Protein 3ZLA (pdb70)

Solvent-accessible surface area: 88210 Å² total; per-residue (Å²): 80,35,80,15,40,4,45,26,120,64,107,142,176,41,53,6,84,100,9,8,56,45,4,67,166,75,54,18,114,53,30,40,34,56,34,1,29,4,6,11,52,28,24,198,84,0,129,75,18,0,34,141,61,69,48,77,72,0,22,0,32,0,28,63,27,101,2,58,1,43,0,38,34,50,87,60,17,147,149,59,132,37,54,61,105,5,14,12,21,69,33,0,7,0,2,2,0,30,12,0,4,43,33,0,106,139,28,60,120,84,60,36,112,72,0,84,80,69,1,65,0,50,86,0,66,93,14,27,0,55,21,142,48,26,38,32,4,1,0,5,16,2,55,0,3,20,9,4,0,15,35,0,148,2,29,16,0,0,10,5,0,30,34,17,72,90,193,91,47,98,76,107,132,7,75,75,10,17,166,16,78,21,151,57,62,98,27,55,78,1,8,89,67,65,32,97,70,1,75,62,5,24,90,57,0,44,89,38,42,29,58,112,8,84,17,46,86,31,3,67,78,0,10,51,112,28,53,36,96,88,37,85,14,46,4,43,23,118,63,119,133,176,42,51,6,84,99,10,8,54,43,3,67,166,75,53,19,114,52,29,42,34,57,34,2,24,2,6,12,51,32,24,207,86,0,129,76,17,0,34,141,64,68,51,77,67,0,22,0,31,0,27,63,26,102,2,57,0,43,0,40,32,50,86,59,17,142,142,57,132,37,54,62,108,5,15,13,20,70,34,0,7,0,1,2,0,30,12,0,4,44,33,0,106,136,28,58,122,84,60,36,112,73,0,85,79,70,1,65,0,50,86,0,66,90,15,28,0,56,21,142,47,27,39,33,5,1,0,5,16,2,55,0,3,19,8,4,0,16,36,0,149,2,28,16,0,0,10,4,0,30,35,18,60,88,195,94,48,102,32,101,132,7,41,76,10,9,159,16,78,21,149,56,62,100,26,60,76,0,5,86,67,66,30,95,70,0,65,64,6,22,89,57,0,45,90,37,44,33,60,129,25,104,24,49,87,28,5,68,80,2,17,50,116,36,66,39,99,86,31,97,15,57,5,49,26,119,64,98,138,175,43,50,6,83,98,9,8,55,45,4,68,165,76,54,18,115,51,29,42,34,55,34,1,40,3,6,11,51,28,24,202,87,0,129,75,18,0,34,142,59,68,49,78,69,0,22,0,30,0,28,63,26,102,2,57,0,44,0,38,33,49,87,59,18,145,150,58,132,38,53,62,105,5,15,13,21,70,33,0,6,0,1,2,0,30,12,0,4,45,33,0,103,137,28,60,120,83,62,35,113,71,0,84,80,68,1,66,0,50,85,0,65,92,15,27,0,55,21,144,48,26,38,34,5,1,0,5,16,2,56,0,3,18,7,4,1,15,36,0,147,2,28,15,0,0,10,4,1,31,35,17,74,87,193,93,48,99,65,102,132,6,59,76,11,13,162,16,78,22,151,57,63,101,24,56,75,1,8,87,66,66,36,96,69,1,77,61,6,26,91,56,0,42,88,37,42,30,57,115,8,88,18,52,86,35,4,67,80,1,10,50,113,27,51,36,97,94,32,92,11,50,3,45,22,118,66,160,177,43,50,5,82,98,9,8,56,44,3,68,166,75,53,19,115,53,31,42,34,56,34,1,32,4,6,11,56,31,24,206,84,0,128,76,16,0,35,143,61,68,46,76,69,0,23,0,32,0,27,63,27,103,2,58,0,43,0,39,34,50,88,60,17,145,144,59,132,39,53,64,107,5,16,14,20,70,34,0,6,0,1,1,0,30,11,0,4,44,33,0,104,138,29,60,121,83,62,34,114,71,0,83,80,68,1,66,0,51,84,0,67,89,14,29,0,57,22,143,48,26,40,34,5,1,0,5,16,2,54,0,3,19,9,4,0,16,36,0,150,2,28,16,0,0,10,4,0,30,36,18,59,87,194,92,47,99,28,101,131,6,41,77,10,10,161,16,77,22,150,56,62,99,28,63,76,0,7,90,67,66,30,96,68,0,68,62,5,22,90,56,0,44,89,37,43,38,62,131,34,113,28,52,87,30,8,70,78,1,20,50,112,31,65,42,101,94,31,111,12,51,3,37,21,119,66,113,129,174,43,51,6,84,99,9,8,55,44,4,68,167,74,55,19,114,52,30,43,35,56,34,1,26,3,6,12,52,30,23,202,87,0,128,75,18,0,34,142,62,69,48,78,70,0,24,0,31,0,28,62,28,102,2,58,2,43,0,39,34,50,88,59,17,144,136,57,132,36,53,62,107,4,15,12,19,70,34,0,7,0,1,2,0,31,12,0,4,44,32,0,105,137,28,59,122,84,61,36,113,71,0,85,78,69,1,65,0,50,85,0,66,92,14,28,0,56,21,144,47,26,40,33,5,1,0,5,17,2,54,0,2,19,8,4,0,16,36,0,146,2,28,15,0,0,10,4,0,30,36,17,64,86,197,91,48,101,42,102,131,6,44,77,10,6,152,16,80,22,151,57,62,100,22,56,76,1,5,90,67,66,32,97,71,0,69,61,6,22,89,56,0,43,88,38,42,29,60,120,14,92,17,42,86,27,3,66,77,1,13,50,114,34,60,38,96,93,29,87,11,52,4,38,21,120,65,117,132,178,41,51,5,83,99,9,7,56,44,4,69,166,77,55,18,117,51,30,42,36,56,34,1,25,4,6,12,49,30,24,196,86,0,129,75,17,0,35,142,60,69,42,76,79,0,28,0,32,0,27,63,26,102,3,57,1,44,0,40,33,51,86,59,17,145,147,58,133,38,52,63,106,5,14,12,19,71,33,0,6,0,2,2,0,31,12,0,4,44,32,0,105,138,28,59,119,84,61,35,114,72,0,83,79,70,1,66,0,49,84,0,67,93,14,28,0,56,20,143,48,26,38,33,5,1,0,6,15,2,55,0,3,20,8,4,0,16,36,0,149,2,29,16,0,0,10,5,0,29,36,17,62,89,195,89,47,100,44,101,132,8,46,75,10,7,157,15,78,22,151,56,62,99,23,57,76,1,6,88,67,67,30,96,69,0,69,61,6,22,90,56,0,43,88,36,43,27,60,118,11,88,15,36,88,26,2,65,78,1,12,50,115,34,60,35,95,91,36,92,12,49,3,38,21,118,65,113,132,177,42,51,6,84,100,9,8,56,43,3,68,168,76,54,19,113,52,28,42,33,55,34,1,26,3,6,12,51,28,24,196,86,0,128,75,16,0,34,143,60,68,45,77,75,0,26,0,33,0,28,62,27,105,2,58,0,44,0,39,33,51,87,60,17,144,138,58,134,37,53,62,106,5,14,12,21,68,33,0,6,0,2,1,0,30,12,0,4,45,32,0,105,140,28,59,121,84,60,35,112,71,0,85,78,69,1,65,0,50,83,0,68,94,15,28,0,57,21,142,48,25,39,34,5,1,0,5,17,2,55,0,3,18,9,4,1,16,36,0,148,2,28,16,0,0,10,4,0,30,34,18,62,88,192,90,48,99,39,101,131,6,44,76,10,6,152,17,79,22,151,56,62,99,22,57,76,1,5,90,66,66,31,96,69,0,69,60,6,22,91,57,0,43,88,39,42,29,59,120,12,86,16,35,86,22,2,66,77,0,12,51,113,33,59,35,94,92,36,87,14,49,4,47,24,118,64,114,130,176,42,51,6,82,100,10,8,56,43,3,69,168,76,62,18,115,56,30,42,35,56,34,0,26,4,6,12,47,29,23,191,87,0,129,75,18,0,34,142,58,69,44,78,62,1,28,0,33,0,28,62,16,107,2,58,1,43,0,39,33,50,89,59,18,146,140,58,133,38,53,62,105,5,13,13,22,69,33,0,6,0,1,0,0,30,12,0,4,44,34,0,106,139,27,59,121,83,60,34,114,73,0,83,80,70,1,65,0,50,82,0,68,94,14,29,0,57,22,143,47,26,38,33,5,1,0,5,15,3,53,0,3,19,8,4,0,15,36,0,149,2,29,16,0,0,10,4,0,30,35,17,64,87,194,89,48,100,44,100,130,7,45,76,11,4,149,15,79,21,150,56,64,100,21,56,75,2,5,86,67,67,30,96,69,0,70,62,6,23,90,57,0,43,91,38,42,28,58,116,11,88,17,36,88,25,2,65,75,0,12,50,114,34,58,34,95

Structure (mmCIF, N/CA/C/O backbone):
data_3ZLA
#
_entry.id   3ZLA
#
_cell.length_a   382.240
_cell.length_b   88.724
_cell.length_c   88.790
_cell.angle_alpha   90.00
_cell.angle_beta   94.30
_cell.angle_gamma   90.00
#
_symmetry.space_group_name_H-M   'C 1 2 1'
#
loop_
_entity.id
_entity.type
_entity.pdbx_description
1 polymer NUCLEOPROTEIN
2 polymer RNA
#
loop_
_atom_site.group_PDB
_atom_site.id
_atom_site.type_symbol
_atom_site.label_atom_id
_atom_site.label_alt_id
_atom_site.label_comp_id
_atom_site.label_asym_id
_atom_site.label_entity_id
_atom_site.label_seq_id
_atom_site.pdbx_PDB_ins_code
_atom_site.Cartn_x
_atom_site.Cartn_y
_atom_site.Cartn_z
_atom_site.occupancy
_atom_site.B_iso_or_equiv
_atom_site.auth_seq_id
_atom_site.auth_comp_id
_atom_site.auth_asym_id
_atom_site.auth_atom_id
_atom_site.pdbx_PDB_model_num
ATOM 1 N N . GLY A 1 1 ? 430.055 23.681 89.804 1.00 154.43 -1 GLY A N 1
ATOM 2 C CA . GLY A 1 1 ? 429.099 22.625 90.254 1.00 164.25 -1 GLY A CA 1
ATOM 3 C C . GLY A 1 1 ? 428.959 21.493 89.246 1.00 171.26 -1 GLY A C 1
ATOM 4 O O . GLY A 1 1 ? 429.910 21.176 88.525 1.00 157.89 -1 GLY A O 1
ATOM 5 N N . SER A 1 2 ? 427.770 20.886 89.210 1.00 177.11 0 SER A N 1
ATOM 6 C CA . SER A 1 2 ? 427.412 19.876 88.207 1.00 174.26 0 SER A CA 1
ATOM 7 C C . SER A 1 2 ? 425.946 20.012 87.784 1.00 179.42 0 SER A C 1
ATOM 8 O O . SER A 1 2 ? 425.195 20.781 88.382 1.00 191.82 0 SER A O 1
ATOM 11 N N . MET A 1 3 ? 425.556 19.272 86.747 1.00 176.05 1 MET A N 1
ATOM 12 C CA . MET A 1 3 ? 424.170 19.275 86.235 1.00 173.27 1 MET A CA 1
ATOM 13 C C . MET A 1 3 ? 423.894 17.961 85.513 1.00 161.70 1 MET A C 1
ATOM 14 O O . MET A 1 3 ? 424.544 17.672 84.516 1.00 149.65 1 MET A O 1
ATOM 19 N N . ILE A 1 4 ? 422.945 17.166 86.009 1.00 162.09 2 ILE A N 1
ATOM 20 C CA . ILE A 1 4 ? 422.692 15.833 85.447 1.00 158.29 2 ILE A CA 1
ATOM 21 C C . ILE A 1 4 ? 421.922 15.904 84.131 1.00 151.88 2 ILE A C 1
ATOM 22 O O . ILE A 1 4 ? 421.092 16.793 83.940 1.00 160.57 2 ILE A O 1
ATOM 27 N N . GLU A 1 5 ? 422.219 14.963 83.234 1.00 156.31 3 GLU A N 1
ATOM 28 C CA . GLU A 1 5 ? 421.395 14.677 82.053 1.00 164.03 3 GLU A CA 1
ATOM 29 C C . GLU A 1 5 ? 420.912 13.229 82.143 1.00 165.62 3 GLU A C 1
ATOM 30 O O . GLU A 1 5 ? 421.728 12.312 82.295 1.00 165.87 3 GLU A O 1
ATOM 36 N N . LEU A 1 6 ? 419.597 13.039 82.047 1.00 152.77 4 LEU A N 1
ATOM 37 C CA . LEU A 1 6 ? 418.990 11.713 82.135 1.00 150.43 4 LEU A CA 1
ATOM 38 C C . LEU A 1 6 ? 418.198 11.483 80.860 1.00 155.48 4 LEU A C 1
ATOM 39 O O . LEU A 1 6 ? 417.520 12.396 80.382 1.00 146.71 4 LEU A O 1
ATOM 44 N N . GLU A 1 7 ? 418.308 10.267 80.316 1.00 170.06 5 GLU A N 1
ATOM 45 C CA . GLU A 1 7 ? 417.879 9.962 78.941 1.00 176.17 5 GLU A CA 1
ATOM 46 C C . GLU A 1 7 ? 416.771 8.916 78.846 1.00 170.97 5 GLU A C 1
ATOM 47 O O . GLU A 1 7 ? 416.608 8.085 79.743 1.00 187.11 5 GLU A O 1
ATOM 53 N N . PHE A 1 8 ? 416.011 8.976 77.752 1.00 154.06 6 PHE A N 1
ATOM 54 C CA . PHE A 1 8 ? 414.899 8.057 77.515 1.00 144.43 6 PHE A CA 1
ATOM 55 C C . PHE A 1 8 ? 414.747 7.760 76.025 1.00 135.98 6 PHE A C 1
ATOM 56 O O . PHE A 1 8 ? 415.298 8.477 75.192 1.00 116.59 6 PHE A O 1
ATOM 64 N N . HIS A 1 9 ? 413.994 6.707 75.707 1.00 137.96 7 HIS A N 1
ATOM 65 C CA . HIS A 1 9 ? 413.826 6.235 74.326 1.00 145.09 7 HIS A CA 1
ATOM 66 C C . HIS A 1 9 ? 412.518 5.450 74.145 1.00 147.52 7 HIS A C 1
ATOM 67 O O . HIS A 1 9 ? 411.945 4.961 75.119 1.00 149.90 7 HIS A O 1
ATOM 74 N N . ASP A 1 10 ? 412.075 5.308 72.895 1.00 147.67 8 ASP A N 1
ATOM 75 C CA . ASP A 1 10 ? 410.744 4.755 72.550 1.00 147.92 8 ASP A CA 1
ATOM 76 C C . ASP A 1 10 ? 410.507 3.317 73.051 1.00 144.85 8 ASP A C 1
ATOM 77 O O . ASP A 1 10 ? 411.381 2.715 73.670 1.00 132.53 8 ASP A O 1
ATOM 82 N N . VAL A 1 11 ? 409.319 2.777 72.781 1.00 147.60 9 VAL A N 1
ATOM 83 C CA . VAL A 1 11 ? 409.024 1.351 72.988 1.00 154.85 9 VAL A CA 1
ATOM 84 C C . VAL A 1 11 ? 408.216 0.941 71.745 1.00 149.92 9 VAL A C 1
ATOM 85 O O . VAL A 1 11 ? 407.777 1.820 71.019 1.00 133.75 9 VAL A O 1
ATOM 89 N N . ALA A 1 12 ? 407.993 -0.345 71.473 1.00 147.23 10 ALA A N 1
ATOM 90 C CA . ALA A 1 12 ? 407.304 -0.754 70.247 1.00 145.08 10 ALA A CA 1
ATOM 91 C C . ALA A 1 12 ? 406.028 0.018 70.004 1.00 139.11 10 ALA A C 1
ATOM 92 O O . ALA A 1 12 ? 404.995 -0.383 70.491 1.00 141.31 10 ALA A O 1
ATOM 94 N N . THR A 1 18 ? 402.641 -11.362 74.319 1.00 123.08 16 THR A N 1
ATOM 95 C CA . THR A 1 18 ? 404.070 -11.683 74.229 1.00 143.79 16 THR A CA 1
ATOM 96 C C . THR A 1 18 ? 404.443 -13.028 74.867 1.00 143.07 16 THR A C 1
ATOM 97 O O . THR A 1 18 ? 405.162 -13.832 74.266 1.00 129.04 16 THR A O 1
ATOM 101 N N . PHE A 1 19 ? 403.937 -13.239 76.083 1.00 144.72 17 PHE A N 1
ATOM 102 C CA . PHE A 1 19 ? 404.239 -14.389 76.952 1.00 127.45 17 PHE A CA 1
ATOM 103 C C . PHE A 1 19 ? 403.006 -15.288 77.061 1.00 123.68 17 PHE A C 1
ATOM 104 O O . PHE A 1 19 ? 401.890 -14.789 77.253 1.00 129.11 17 PHE A O 1
ATOM 112 N N . ASP A 1 20 ? 403.176 -16.599 76.902 1.00 119.40 18 ASP A N 1
ATOM 113 C CA . ASP A 1 20 ? 402.062 -17.516 77.180 1.00 129.06 18 ASP A CA 1
ATOM 114 C C . ASP A 1 20 ? 402.468 -18.484 78.288 1.00 127.75 18 ASP A C 1
ATOM 115 O O . ASP A 1 20 ? 403.635 -18.875 78.390 1.00 129.38 18 ASP A O 1
ATOM 120 N N . PRO A 1 21 ? 401.496 -18.864 79.125 1.00 123.27 19 PRO A N 1
ATOM 121 C CA . PRO A 1 21 ? 401.843 -19.632 80.298 1.00 121.33 19 PRO A CA 1
ATOM 122 C C . PRO A 1 21 ? 402.220 -21.080 79.962 1.00 124.02 19 PRO A C 1
ATOM 123 O O . PRO A 1 21 ? 403.245 -21.554 80.463 1.00 135.85 19 PRO A O 1
ATOM 127 N N . GLU A 1 22 ? 401.425 -21.764 79.133 1.00 113.62 20 GLU A N 1
ATOM 128 C CA . GLU A 1 22 ? 401.647 -23.191 78.836 1.00 109.77 20 GLU A CA 1
ATOM 129 C C . GLU A 1 22 ? 403.072 -23.539 78.399 1.00 118.06 20 GLU A C 1
ATOM 130 O O . GLU A 1 22 ? 403.550 -24.639 78.699 1.00 126.33 20 GLU A O 1
ATOM 136 N N . VAL A 1 23 ? 403.742 -22.627 77.701 1.00 108.55 21 VAL A N 1
ATOM 137 C CA . VAL A 1 23 ? 405.107 -22.882 77.262 1.00 111.43 21 VAL A CA 1
ATOM 138 C C . VAL A 1 23 ? 406.097 -22.613 78.390 1.00 122.48 21 VAL A C 1
ATOM 139 O O . VAL A 1 23 ? 407.114 -23.320 78.512 1.00 139.61 21 VAL A O 1
ATOM 143 N N . ALA A 1 24 ? 405.825 -21.572 79.175 1.00 118.68 22 ALA A N 1
ATOM 144 C CA . ALA A 1 24 ? 406.660 -21.223 80.328 1.00 114.56 22 ALA A CA 1
ATOM 145 C C . ALA A 1 24 ? 406.561 -22.317 81.378 1.00 111.29 22 ALA A C 1
ATOM 146 O O . ALA A 1 24 ? 407.553 -22.636 82.044 1.00 124.35 22 ALA A O 1
ATOM 148 N N . TYR A 1 25 ? 405.357 -22.864 81.521 1.00 107.79 23 TYR A N 1
ATOM 149 C CA . TYR A 1 25 ? 405.096 -23.983 82.419 1.00 116.26 23 TYR A CA 1
ATOM 150 C C . TYR A 1 25 ? 405.784 -25.261 81.936 1.00 120.41 23 TYR A C 1
ATOM 151 O O . TYR A 1 25 ? 406.450 -25.951 82.719 1.00 124.84 23 TYR A O 1
ATOM 160 N N . ALA A 1 26 ? 405.591 -25.573 80.657 1.00 121.38 24 ALA A N 1
ATOM 161 C CA . ALA A 1 26 ? 406.264 -26.694 80.025 1.00 113.66 24 ALA A CA 1
ATOM 162 C C . ALA A 1 26 ? 407.742 -26.654 80.380 1.00 120.79 24 ALA A C 1
ATOM 163 O O . ALA A 1 26 ? 408.247 -27.551 81.051 1.00 112.77 24 ALA A O 1
ATOM 165 N N . ASN A 1 27 ? 408.419 -25.589 79.960 1.00 128.61 25 ASN A N 1
ATOM 166 C CA . ASN A 1 27 ? 409.851 -25.424 80.220 1.00 129.23 25 ASN A CA 1
ATOM 167 C C . ASN A 1 27 ? 410.227 -25.605 81.695 1.00 122.56 25 ASN A C 1
ATOM 168 O O . ASN A 1 27 ? 411.215 -26.277 82.015 1.00 132.09 25 ASN A O 1
ATOM 173 N N . PHE A 1 28 ? 409.434 -25.012 82.585 1.00 120.73 26 PHE A N 1
ATOM 174 C CA . PHE A 1 28 ? 409.659 -25.115 84.034 1.00 121.85 26 PHE A CA 1
ATOM 175 C C . PHE A 1 28 ? 409.599 -26.566 84.513 1.00 121.50 26 PHE A C 1
ATOM 176 O O . PHE A 1 28 ? 410.549 -27.067 85.134 1.00 141.41 26 PHE A O 1
ATOM 184 N N . LYS A 1 29 ? 408.487 -27.228 84.208 1.00 114.74 27 LYS A N 1
ATOM 185 C CA . LYS A 1 29 ? 408.305 -28.630 84.560 1.00 113.79 27 LYS A CA 1
ATOM 186 C C . LYS A 1 29 ? 409.462 -29.502 84.071 1.00 125.85 27 LYS A C 1
ATOM 187 O O . LYS A 1 29 ? 409.964 -30.336 84.824 1.00 132.62 27 LYS A O 1
ATOM 193 N N . ARG A 1 30 ? 409.891 -29.300 82.826 1.00 128.08 28 ARG A N 1
ATOM 194 C CA . ARG A 1 30 ? 410.977 -30.095 82.270 1.00 129.09 28 ARG A CA 1
ATOM 195 C C . ARG A 1 30 ? 412.248 -29.928 83.097 1.00 128.40 28 ARG A C 1
ATOM 196 O O . ARG A 1 30 ? 412.790 -30.908 83.614 1.00 143.69 28 ARG A O 1
ATOM 204 N N . VAL A 1 31 ? 412.707 -28.688 83.244 1.00 116.36 29 VAL A N 1
ATOM 205 C CA . VAL A 1 31 ? 414.013 -28.425 83.853 1.00 118.57 29 VAL A CA 1
ATOM 206 C C . VAL A 1 31 ? 414.035 -28.628 85.366 1.00 121.33 29 VAL A C 1
ATOM 207 O O . VAL A 1 31 ? 414.910 -29.320 85.901 1.00 133.22 29 VAL A O 1
ATOM 211 N N . HIS A 1 32 ? 413.062 -28.031 86.042 1.00 117.94 30 HIS A N 1
ATOM 212 C CA . HIS A 1 32 ? 413.143 -27.816 87.480 1.00 112.14 30 HIS A CA 1
ATOM 213 C C . HIS A 1 32 ? 412.484 -28.890 88.340 1.00 108.35 30 HIS A C 1
ATOM 214 O O . HIS A 1 32 ? 413.050 -29.283 89.361 1.00 115.15 30 HIS A O 1
ATOM 221 N N . THR A 1 33 ? 411.343 -29.431 87.928 1.00 104.66 31 THR A N 1
ATOM 222 C CA . THR A 1 33 ? 410.641 -30.409 88.776 1.00 114.22 31 THR A CA 1
ATOM 223 C C . THR A 1 33 ? 411.229 -31.829 88.809 1.00 119.48 31 THR A C 1
ATOM 224 O O . THR A 1 33 ? 410.511 -32.790 89.105 1.00 102.98 31 THR A O 1
ATOM 228 N N . THR A 1 34 ? 412.523 -31.973 88.518 1.00 129.60 32 THR A N 1
ATOM 229 C CA . THR A 1 34 ? 413.183 -33.278 88.600 1.00 136.61 32 THR A CA 1
ATOM 230 C C . THR A 1 34 ? 413.418 -33.632 90.070 1.00 132.83 32 THR A C 1
ATOM 231 O O . THR A 1 34 ? 412.790 -34.550 90.591 1.00 127.20 32 THR A O 1
ATOM 235 N N . GLY A 1 35 ? 414.287 -32.877 90.738 1.00 137.42 33 GLY A N 1
ATOM 236 C CA . GLY A 1 35 ? 414.570 -33.086 92.160 1.00 142.34 33 GLY A CA 1
ATOM 237 C C . GLY A 1 35 ? 413.632 -32.282 93.046 1.00 145.03 33 GLY A C 1
ATOM 238 O O . GLY A 1 35 ? 414.052 -31.287 93.648 1.00 155.38 33 GLY A O 1
ATOM 239 N N . LEU A 1 36 ? 412.370 -32.709 93.127 1.00 134.94 34 LEU A N 1
ATOM 240 C CA . LEU A 1 36 ? 411.325 -31.950 93.826 1.00 128.72 34 LEU A CA 1
ATOM 241 C C . LEU A 1 36 ? 410.302 -32.850 94.502 1.00 123.34 34 LEU A C 1
ATOM 242 O O . LEU A 1 36 ? 409.945 -33.906 93.971 1.00 134.12 34 LEU A O 1
ATOM 247 N N . SER A 1 37 ? 409.799 -32.390 95.647 1.00 114.41 35 SER A N 1
ATOM 248 C CA . SER A 1 37 ? 408.977 -33.200 96.549 1.00 111.78 35 SER A CA 1
ATOM 249 C C . SER A 1 37 ? 407.846 -32.399 97.175 1.00 107.32 35 SER A C 1
ATOM 250 O O . SER A 1 37 ? 407.916 -31.172 97.253 1.00 103.37 35 SER A O 1
ATOM 253 N N . TYR A 1 38 ? 406.821 -33.102 97.648 1.00 98.05 36 TYR A N 1
ATOM 254 C CA . TYR A 1 38 ? 405.682 -32.437 98.275 1.00 102.16 36 TYR A CA 1
ATOM 255 C C . TYR A 1 38 ? 406.073 -31.658 99.549 1.00 109.49 36 TYR A C 1
ATOM 256 O O . TYR A 1 38 ? 405.398 -30.701 99.929 1.00 95.01 36 TYR A O 1
ATOM 265 N N . ASP A 1 39 ? 407.149 -32.071 100.216 1.00 114.91 37 ASP A N 1
ATOM 266 C CA . ASP A 1 39 ? 407.647 -31.322 101.372 1.00 111.34 37 ASP A CA 1
ATOM 267 C C . ASP A 1 39 ? 408.200 -29.979 100.923 1.00 106.54 37 ASP A C 1
ATOM 268 O O . ASP A 1 39 ? 407.988 -28.973 101.595 1.00 96.06 37 ASP A O 1
ATOM 273 N N . HIS A 1 40 ? 408.892 -29.963 99.780 1.00 112.30 38 HIS A N 1
ATOM 274 C CA . HIS A 1 40 ? 409.481 -28.725 99.249 1.00 110.34 38 HIS A CA 1
ATOM 275 C C . HIS A 1 40 ? 408.393 -27.706 98.902 1.00 106.53 38 HIS A C 1
ATOM 276 O O . HIS A 1 40 ? 408.546 -26.512 99.151 1.00 92.51 38 HIS A O 1
ATOM 283 N N . ILE A 1 41 ? 407.285 -28.191 98.345 1.00 98.90 39 ILE A N 1
ATOM 284 C CA . ILE A 1 41 ? 406.185 -27.326 97.958 1.00 91.80 39 ILE A CA 1
ATOM 285 C C . ILE A 1 41 ? 405.492 -26.733 99.176 1.00 92.21 39 ILE A C 1
ATOM 286 O O . ILE A 1 41 ? 405.314 -25.511 99.233 1.00 96.85 39 ILE A O 1
ATOM 291 N N . ARG A 1 42 ? 405.113 -27.572 100.142 1.00 96.85 40 ARG A N 1
ATOM 292 C CA . ARG A 1 42 ? 404.380 -27.068 101.314 1.00 104.17 40 ARG A CA 1
ATOM 293 C C . ARG A 1 42 ? 405.181 -25.958 101.983 1.00 104.05 40 ARG A C 1
ATOM 294 O O . ARG A 1 42 ? 404.600 -24.978 102.432 1.00 105.18 40 ARG A O 1
ATOM 302 N N . ILE A 1 43 ? 406.506 -26.095 102.009 1.00 105.18 41 ILE A N 1
ATOM 303 C CA . ILE A 1 43 ? 407.362 -25.021 102.510 1.00 111.16 41 ILE A CA 1
ATOM 304 C C . ILE A 1 43 ? 407.088 -23.710 101.770 1.00 105.67 41 ILE A C 1
ATOM 305 O O . ILE A 1 43 ? 406.920 -22.665 102.399 1.00 106.90 41 ILE A O 1
ATOM 310 N N . PHE A 1 44 ? 407.073 -23.777 100.443 1.00 100.12 42 PHE A N 1
ATOM 311 C CA . PHE A 1 44 ? 406.922 -22.586 99.618 1.00 100.46 42 PHE A CA 1
ATOM 312 C C . PHE A 1 44 ? 405.613 -21.870 99.897 1.00 102.46 42 PHE A C 1
ATOM 313 O O . PHE A 1 44 ? 405.591 -20.642 100.024 1.00 107.74 42 PHE A O 1
ATOM 321 N N . TYR A 1 45 ? 404.529 -22.634 99.965 1.00 97.51 43 TYR A N 1
ATOM 322 C CA . TYR A 1 45 ? 403.218 -22.029 100.154 1.00 98.26 43 TYR A CA 1
ATOM 323 C C . TYR A 1 45 ? 402.995 -21.529 101.568 1.00 107.67 43 TYR A C 1
ATOM 324 O O . TYR A 1 45 ? 402.439 -20.441 101.749 1.00 124.61 43 TYR A O 1
ATOM 333 N N . ILE A 1 46 ? 403.444 -22.295 102.561 1.00 115.00 44 ILE A N 1
ATOM 334 C CA . ILE A 1 46 ? 403.290 -21.898 103.965 1.00 118.97 44 ILE A CA 1
ATOM 335 C C . ILE A 1 46 ? 404.060 -20.617 104.279 1.00 117.92 44 ILE A C 1
ATOM 336 O O . ILE A 1 46 ? 403.503 -19.663 104.829 1.00 122.46 44 ILE A O 1
ATOM 341 N N . LYS A 1 47 ? 405.337 -20.597 103.925 1.00 122.40 45 LYS A N 1
ATOM 342 C CA . LYS A 1 47 ? 406.169 -19.424 104.173 1.00 126.43 45 LYS A CA 1
ATOM 343 C C . LYS A 1 47 ? 406.061 -18.366 103.071 1.00 123.13 45 LYS A C 1
ATOM 344 O O . LYS A 1 47 ? 406.884 -17.456 103.019 1.00 123.92 45 LYS A O 1
ATOM 350 N N . GLY A 1 48 ? 405.064 -18.477 102.193 1.00 122.90 46 GLY A N 1
ATOM 351 C CA . GLY A 1 48 ? 404.875 -17.522 101.099 1.00 123.83 46 GLY A CA 1
ATOM 352 C C . GLY A 1 48 ? 404.839 -16.083 101.568 1.00 128.22 46 GLY A C 1
ATOM 353 O O . GLY A 1 48 ? 405.412 -15.196 100.932 1.00 113.36 46 GLY A O 1
ATOM 354 N N . ARG A 1 49 ? 404.172 -15.869 102.700 1.00 144.38 47 ARG A N 1
ATOM 355 C CA . ARG A 1 49 ? 404.109 -14.572 103.378 1.00 162.78 47 ARG A CA 1
ATOM 356 C C . ARG A 1 49 ? 405.493 -13.950 103.573 1.00 159.99 47 ARG A C 1
ATOM 357 O O . ARG A 1 49 ? 405.755 -12.821 103.137 1.00 159.51 47 ARG A O 1
ATOM 365 N N . GLU A 1 50 ? 406.363 -14.717 104.224 1.00 149.66 48 GLU A N 1
ATOM 366 C CA . GLU A 1 50 ? 407.699 -14.271 104.603 1.00 145.15 48 GLU A CA 1
ATOM 367 C C . GLU A 1 50 ? 408.609 -14.135 103.389 1.00 138.23 48 GLU A C 1
ATOM 368 O O . GLU A 1 50 ? 409.432 -13.220 103.313 1.00 145.43 48 GLU A O 1
ATOM 374 N N . ILE A 1 51 ? 408.456 -15.060 102.448 1.00 129.00 49 ILE A N 1
ATOM 375 C CA . ILE A 1 51 ? 409.273 -15.086 101.244 1.00 125.65 49 ILE A CA 1
ATOM 376 C C . ILE A 1 51 ? 409.039 -13.824 100.419 1.00 131.75 49 ILE A C 1
ATOM 377 O O . ILE A 1 51 ? 409.967 -13.289 99.818 1.00 127.13 49 ILE A O 1
ATOM 382 N N . LYS A 1 52 ? 407.799 -13.349 100.402 1.00 144.05 50 LYS A N 1
ATOM 383 C CA . LYS A 1 52 ? 407.471 -12.127 99.683 1.00 154.83 50 LYS A CA 1
ATOM 384 C C . LYS A 1 52 ? 408.181 -10.926 100.299 1.00 154.04 50 LYS A C 1
ATOM 385 O O . LYS A 1 52 ? 408.760 -10.115 99.572 1.00 148.03 50 LYS A O 1
ATOM 391 N N . THR A 1 53 ? 408.121 -10.821 101.627 1.00 153.63 51 THR A N 1
ATOM 392 C CA . THR A 1 53 ? 408.706 -9.683 102.340 1.00 151.26 51 THR A CA 1
ATOM 393 C C . THR A 1 53 ? 410.224 -9.706 102.205 1.00 157.17 51 THR A C 1
ATOM 394 O O . THR A 1 53 ? 410.814 -8.731 101.742 1.00 164.34 51 THR A O 1
ATOM 398 N N . SER A 1 54 ? 410.846 -10.824 102.577 1.00 152.34 52 SER A N 1
ATOM 399 C CA . SER A 1 54 ? 412.305 -10.938 102.519 1.00 146.48 52 SER A CA 1
ATOM 400 C C . SER A 1 54 ? 412.840 -10.623 101.121 1.00 137.16 52 SER A C 1
ATOM 401 O O . SER A 1 54 ? 413.902 -10.026 100.994 1.00 140.85 52 SER A O 1
ATOM 404 N N . LEU A 1 55 ? 412.105 -10.996 100.079 1.00 138.44 53 LEU A N 1
ATOM 405 C CA . LEU A 1 55 ? 412.486 -10.613 98.720 1.00 140.76 53 LEU A CA 1
ATOM 406 C C . LEU A 1 55 ? 412.295 -9.124 98.475 1.00 134.69 53 LEU A C 1
ATOM 407 O O . LEU A 1 55 ? 413.101 -8.506 97.779 1.00 130.79 53 LEU A O 1
ATOM 412 N N . ALA A 1 56 ? 411.229 -8.558 99.034 1.00 137.83 54 ALA A N 1
ATOM 413 C CA . ALA A 1 56 ? 410.937 -7.132 98.875 1.00 150.36 54 ALA A CA 1
ATOM 414 C C . ALA A 1 56 ? 411.949 -6.230 99.584 1.00 156.13 54 ALA A C 1
ATOM 415 O O . ALA A 1 56 ? 412.044 -5.048 99.252 1.00 161.31 54 ALA A O 1
ATOM 417 N N . LYS A 1 57 ? 412.687 -6.779 100.551 1.00 161.77 55 LYS A N 1
ATOM 418 C CA . LYS A 1 57 ? 413.769 -6.059 101.239 1.00 165.83 55 LYS A CA 1
ATOM 419 C C . LYS A 1 57 ? 415.026 -5.985 100.366 1.00 159.34 55 LYS A C 1
ATOM 420 O O . LYS A 1 57 ? 415.476 -4.892 100.017 1.00 155.92 55 LYS A O 1
ATOM 426 N N . ARG A 1 58 ? 415.577 -7.144 100.010 1.00 152.71 56 ARG A N 1
ATOM 427 C CA . ARG A 1 58 ? 416.790 -7.212 99.188 1.00 155.34 56 ARG A CA 1
ATOM 428 C C . ARG A 1 58 ? 416.601 -6.530 97.834 1.00 146.64 56 ARG A C 1
ATOM 429 O O . ARG A 1 58 ? 415.513 -6.561 97.265 1.00 151.52 56 ARG A O 1
ATOM 437 N N . SER A 1 59 ? 417.667 -5.906 97.341 1.00 143.70 57 SER A N 1
ATOM 438 C CA . SER A 1 59 ? 417.649 -5.144 96.086 1.00 148.55 57 SER A CA 1
ATOM 439 C C . SER A 1 59 ? 418.214 -5.918 94.890 1.00 139.49 57 SER A C 1
ATOM 440 O O . SER A 1 59 ? 418.207 -5.421 93.760 1.00 125.23 57 SER A O 1
ATOM 443 N N . GLU A 1 60 ? 418.689 -7.133 95.149 1.00 137.06 58 GLU A N 1
ATOM 444 C CA . GLU A 1 60 ? 419.372 -7.951 94.148 1.00 137.93 58 GLU A CA 1
ATOM 445 C C . GLU A 1 60 ? 418.348 -8.410 93.119 1.00 131.48 58 GLU A C 1
ATOM 446 O O . GLU A 1 60 ? 417.367 -9.048 93.485 1.00 124.05 58 GLU A O 1
ATOM 452 N N . TRP A 1 61 ? 418.564 -8.090 91.845 1.00 129.32 59 TRP A N 1
ATOM 453 C CA . TRP A 1 61 ? 417.578 -8.400 90.793 1.00 135.85 59 TRP A CA 1
ATOM 454 C C . TRP A 1 61 ? 417.298 -9.897 90.583 1.00 138.96 59 TRP A C 1
ATOM 455 O O . TRP A 1 61 ? 416.170 -10.270 90.260 1.00 151.47 59 TRP A O 1
ATOM 466 N N . GLU A 1 62 ? 418.305 -10.749 90.759 1.00 138.62 60 GLU A N 1
ATOM 467 C CA . GLU A 1 62 ? 418.134 -12.193 90.592 1.00 128.45 60 GLU A CA 1
ATOM 468 C C . GLU A 1 62 ? 418.531 -12.885 91.896 1.00 123.62 60 GLU A C 1
ATOM 469 O O . GLU A 1 62 ? 419.679 -12.782 92.336 1.00 142.18 60 GLU A O 1
ATOM 475 N N . VAL A 1 63 ? 417.571 -13.572 92.512 1.00 116.32 61 VAL A N 1
ATOM 476 C CA . VAL A 1 63 ? 417.753 -14.228 93.813 1.00 120.90 61 VAL A CA 1
ATOM 477 C C . VAL A 1 63 ? 417.323 -15.693 93.749 1.00 127.31 61 VAL A C 1
ATOM 478 O O . VAL A 1 63 ? 416.448 -16.050 92.964 1.00 137.72 61 VAL A O 1
ATOM 482 N N . THR A 1 64 ? 417.958 -16.533 94.565 1.00 133.23 62 THR A N 1
ATOM 483 C CA . THR A 1 64 ? 417.643 -17.956 94.621 1.00 130.66 62 THR A CA 1
ATOM 484 C C . THR A 1 64 ? 416.988 -18.346 95.939 1.00 121.56 62 THR A C 1
ATOM 485 O O . THR A 1 64 ? 417.350 -17.855 97.012 1.00 113.52 62 THR A O 1
ATOM 489 N N . LEU A 1 65 ? 416.018 -19.242 95.835 1.00 116.39 63 LEU A N 1
ATOM 490 C CA . LEU A 1 65 ? 415.287 -19.716 96.991 1.00 128.41 63 LEU A CA 1
ATOM 491 C C . LEU A 1 65 ? 415.751 -21.119 97.306 1.00 125.80 63 LEU A C 1
ATOM 492 O O . LEU A 1 65 ? 415.906 -21.930 96.399 1.00 114.96 63 LEU A O 1
ATOM 497 N N . ASN A 1 66 ? 415.968 -21.380 98.591 1.00 125.59 64 ASN A N 1
ATOM 498 C CA . ASN A 1 66 ? 416.324 -22.701 99.070 1.00 128.45 64 ASN A CA 1
ATOM 499 C C . ASN A 1 66 ? 415.219 -23.237 99.977 1.00 126.85 64 ASN A C 1
ATOM 500 O O . ASN A 1 66 ? 415.224 -23.045 101.196 1.00 112.40 64 ASN A O 1
ATOM 505 N N . LEU A 1 67 ? 414.272 -23.919 99.346 1.00 131.60 65 LEU A N 1
ATOM 506 C CA . LEU A 1 67 ? 413.069 -24.415 100.007 1.00 127.25 65 LEU A CA 1
ATOM 507 C C . LEU A 1 67 ? 413.292 -25.850 100.472 1.00 124.33 65 LEU A C 1
ATOM 508 O O . LEU A 1 67 ? 412.972 -26.808 99.760 1.00 139.73 65 LEU A O 1
ATOM 513 N N . GLY A 1 68 ? 413.843 -26.003 101.669 1.00 115.81 66 GLY A N 1
ATOM 514 C CA . GLY A 1 68 ? 414.316 -27.311 102.106 1.00 120.67 66 GLY A CA 1
ATOM 515 C C . GLY A 1 68 ? 415.454 -27.681 101.172 1.00 121.08 66 GLY A C 1
ATOM 516 O O . GLY A 1 68 ? 416.351 -26.868 100.923 1.00 118.80 66 GLY A O 1
ATOM 517 N N . GLY A 1 69 ? 415.421 -28.896 100.640 1.00 122.42 67 GLY A N 1
ATOM 518 C CA . GLY A 1 69 ? 416.416 -29.309 99.648 1.00 133.20 67 GLY A CA 1
ATOM 519 C C . GLY A 1 69 ? 416.326 -28.519 98.350 1.00 130.80 67 GLY A C 1
ATOM 520 O O . GLY A 1 69 ? 417.338 -28.079 97.806 1.00 124.62 67 GLY A O 1
ATOM 521 N N . TRP A 1 70 ? 415.101 -28.335 97.870 1.00 140.08 68 TRP A N 1
ATOM 522 C CA . TRP A 1 70 ? 414.817 -27.696 96.576 1.00 148.61 68 TRP A CA 1
ATOM 523 C C . TRP A 1 70 ? 415.377 -26.267 96.502 1.00 144.01 68 TRP A C 1
ATOM 524 O O . TRP A 1 70 ? 415.379 -25.541 97.495 1.00 139.70 68 TRP A O 1
ATOM 535 N N . LYS A 1 71 ? 415.893 -25.898 95.334 1.00 141.01 69 LYS A N 1
ATOM 536 C CA . LYS A 1 71 ? 416.521 -24.603 95.127 1.00 147.00 69 LYS A CA 1
ATOM 537 C C . LYS A 1 71 ? 416.144 -24.035 93.758 1.00 148.14 69 LYS A C 1
ATOM 538 O O . LYS A 1 71 ? 416.347 -24.708 92.745 1.00 149.50 69 LYS A O 1
ATOM 544 N N . ILE A 1 72 ? 415.612 -22.810 93.719 1.00 148.22 70 ILE A N 1
ATOM 545 C CA . ILE A 1 72 ? 415.261 -22.148 92.452 1.00 144.54 70 ILE A CA 1
ATOM 546 C C . ILE A 1 72 ? 415.791 -20.719 92.407 1.00 144.47 70 ILE A C 1
ATOM 547 O O . ILE A 1 72 ? 415.930 -20.076 93.442 1.00 130.39 70 ILE A O 1
ATOM 552 N N . THR A 1 73 ? 416.077 -20.246 91.195 1.00 151.62 71 THR A N 1
ATOM 553 C CA . THR A 1 73 ? 416.466 -18.863 90.933 1.00 157.65 71 THR A CA 1
ATOM 554 C C . THR A 1 73 ? 415.254 -18.078 90.422 1.00 155.70 71 THR A C 1
ATOM 555 O O . THR A 1 73 ? 414.592 -18.490 89.463 1.00 155.70 71 THR A O 1
ATOM 559 N N . VAL A 1 74 ? 414.977 -16.949 91.068 1.00 156.02 72 VAL A N 1
ATOM 560 C CA . VAL A 1 74 ? 413.800 -16.129 90.787 1.00 151.02 72 VAL A CA 1
ATOM 561 C C . VAL A 1 74 ? 414.203 -14.679 90.581 1.00 147.96 72 VAL A C 1
ATOM 562 O O . VAL A 1 74 ? 415.028 -14.160 91.332 1.00 169.07 72 VAL A O 1
ATOM 566 N N . TYR A 1 75 ? 413.607 -14.021 89.591 1.00 139.23 73 TYR A N 1
ATOM 567 C CA . TYR A 1 75 ? 413.806 -12.584 89.390 1.00 134.09 73 TYR A CA 1
ATOM 568 C C . TYR A 1 75 ? 413.041 -11.790 90.458 1.00 127.00 73 TYR A C 1
ATOM 569 O O . TYR A 1 75 ? 411.810 -11.824 90.497 1.00 115.17 73 TYR A O 1
ATOM 578 N N . ASN A 1 76 ? 413.774 -11.105 91.335 1.00 134.30 74 ASN A N 1
ATOM 579 C CA . ASN A 1 76 ? 413.181 -10.369 92.463 1.00 139.11 74 ASN A CA 1
ATOM 580 C C . ASN A 1 76 ? 412.487 -9.108 91.975 1.00 142.06 74 ASN A C 1
ATOM 581 O O . ASN A 1 76 ? 413.009 -7.994 92.045 1.00 152.82 74 ASN A O 1
ATOM 586 N N . THR A 1 77 ? 411.264 -9.325 91.522 1.00 143.87 75 THR A N 1
ATOM 587 C CA . THR A 1 77 ? 410.396 -8.281 91.011 1.00 134.48 75 THR A CA 1
ATOM 588 C C . THR A 1 77 ? 409.562 -7.646 92.142 1.00 124.78 75 THR A C 1
ATOM 589 O O . THR A 1 77 ? 408.772 -6.740 91.907 1.00 115.55 75 THR A O 1
ATOM 593 N N . ASN A 1 78 ? 409.776 -8.109 93.373 1.00 131.59 76 ASN A N 1
ATOM 594 C CA . ASN A 1 78 ? 409.050 -7.640 94.548 1.00 137.42 76 ASN A CA 1
ATOM 595 C C . ASN A 1 78 ? 409.633 -6.349 95.101 1.00 150.52 76 ASN A C 1
ATOM 596 O O . ASN A 1 78 ? 408.885 -5.447 95.478 1.00 167.18 76 ASN A O 1
ATOM 601 N N . PHE A 1 79 ? 410.964 -6.266 95.154 1.00 163.69 77 PHE A N 1
ATOM 602 C CA . PHE A 1 79 ? 411.662 -5.060 95.616 1.00 176.55 77 PHE A CA 1
ATOM 603 C C . PHE A 1 79 ? 411.199 -3.820 94.837 1.00 180.07 77 PHE A C 1
ATOM 604 O O . PHE A 1 79 ? 411.261 -3.813 93.606 1.00 171.83 77 PHE A O 1
ATOM 612 N N . PRO A 1 80 ? 410.728 -2.775 95.548 1.00 174.69 78 PRO A N 1
ATOM 613 C CA . PRO A 1 80 ? 410.204 -1.554 94.927 1.00 179.27 78 PRO A CA 1
ATOM 614 C C . PRO A 1 80 ? 410.996 -1.039 93.718 1.00 179.07 78 PRO A C 1
ATOM 615 O O . PRO A 1 80 ? 410.407 -0.774 92.669 1.00 177.84 78 PRO A O 1
ATOM 619 N N . GLY A 1 81 ? 412.310 -0.896 93.877 1.00 178.99 79 GLY A N 1
ATOM 620 C CA . GLY A 1 81 ? 413.183 -0.421 92.807 1.00 175.40 79 GLY A CA 1
ATOM 621 C C . GLY A 1 81 ? 413.204 -1.303 91.570 1.00 179.26 79 GLY A C 1
ATOM 622 O O . GLY A 1 81 ? 413.341 -0.800 90.450 1.00 184.27 79 GLY A O 1
ATOM 623 N N . ASN A 1 82 ? 413.051 -2.612 91.768 1.00 175.19 80 ASN A N 1
ATOM 624 C CA . ASN A 1 82 ? 413.140 -3.585 90.678 1.00 180.81 80 ASN A CA 1
ATOM 625 C C . ASN A 1 82 ? 411.861 -3.736 89.856 1.00 180.37 80 ASN A C 1
ATOM 626 O O . ASN A 1 82 ? 411.891 -4.334 88.780 1.00 171.26 80 ASN A O 1
ATOM 631 N N . ARG A 1 83 ? 410.741 -3.214 90.352 1.00 179.30 81 ARG A N 1
ATOM 632 C CA . ARG A 1 83 ? 409.467 -3.342 89.646 1.00 179.68 81 ARG A CA 1
ATOM 633 C C . ARG A 1 83 ? 409.533 -2.717 88.260 1.00 177.98 81 ARG A C 1
ATOM 634 O O . ARG A 1 83 ? 410.356 -1.838 87.992 1.00 177.84 81 ARG A O 1
ATOM 642 N N . ASN A 1 84 ? 408.653 -3.190 87.385 1.00 179.42 82 ASN A N 1
ATOM 643 C CA . ASN A 1 84 ? 408.518 -2.666 86.028 1.00 181.99 82 ASN A CA 1
ATOM 644 C C . ASN A 1 84 ? 409.827 -2.590 85.223 1.00 167.52 82 ASN A C 1
ATOM 645 O O . ASN A 1 84 ? 410.091 -1.591 84.551 1.00 167.67 82 ASN A O 1
ATOM 650 N N . ASN A 1 85 ? 410.651 -3.634 85.318 1.00 151.65 83 ASN A N 1
ATOM 651 C CA . ASN A 1 85 ? 411.722 -3.868 84.341 1.00 146.70 83 ASN A CA 1
ATOM 652 C C . ASN A 1 85 ? 411.550 -5.278 83.753 1.00 140.24 83 ASN A C 1
ATOM 653 O O . ASN A 1 85 ? 411.428 -6.237 84.514 1.00 134.71 83 ASN A O 1
ATOM 658 N N . PRO A 1 86 ? 411.503 -5.409 82.408 1.00 142.97 84 PRO A N 1
ATOM 659 C CA . PRO A 1 86 ? 411.093 -6.656 81.737 1.00 142.69 84 PRO A CA 1
ATOM 660 C C . PRO A 1 86 ? 411.619 -7.960 82.332 1.00 137.26 84 PRO A C 1
ATOM 661 O O . PRO A 1 86 ? 412.773 -8.039 82.768 1.00 143.95 84 PRO A O 1
ATOM 665 N N . VAL A 1 87 ? 410.743 -8.960 82.360 1.00 131.80 85 VAL A N 1
ATOM 666 C CA . VAL A 1 87 ? 411.062 -10.293 82.849 1.00 125.06 85 VAL A CA 1
ATOM 667 C C . VAL A 1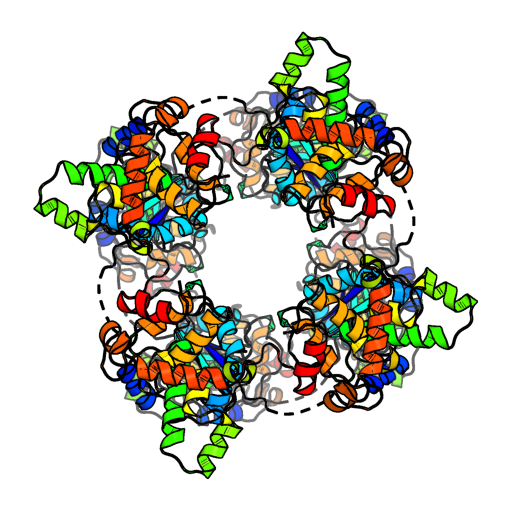 87 ? 410.971 -11.242 81.653 1.00 123.13 85 VAL A C 1
ATOM 668 O O . VAL A 1 87 ? 409.961 -11.246 80.953 1.00 115.07 85 VAL A O 1
ATOM 672 N N . PRO A 1 88 ? 412.015 -12.056 81.419 1.00 134.13 86 PRO A N 1
ATOM 673 C CA . PRO A 1 88 ? 411.998 -12.971 80.272 1.00 130.80 86 PRO A CA 1
ATOM 674 C C . PRO A 1 88 ? 410.764 -13.868 80.228 1.00 128.23 86 PRO A C 1
ATOM 675 O O . PRO A 1 88 ? 410.218 -14.217 81.273 1.00 127.42 86 PRO A O 1
ATOM 679 N N . ASP A 1 89 ? 410.338 -14.265 79.035 1.00 137.46 87 ASP A N 1
ATOM 680 C CA . ASP A 1 89 ? 409.196 -15.179 78.911 1.00 145.47 87 ASP A CA 1
ATOM 681 C C . ASP A 1 89 ? 409.485 -16.564 79.520 1.00 138.17 87 ASP A C 1
ATOM 682 O O . ASP A 1 89 ? 408.575 -17.263 79.966 1.00 133.06 87 ASP A O 1
ATOM 687 N N . ASP A 1 90 ? 410.761 -16.932 79.558 1.00 141.21 88 ASP A N 1
ATOM 688 C CA . ASP A 1 90 ? 411.215 -18.156 80.211 1.00 148.34 88 ASP A CA 1
ATOM 689 C C . ASP A 1 90 ? 411.728 -17.900 81.638 1.00 141.58 88 ASP A C 1
ATOM 690 O O . ASP A 1 90 ? 412.476 -18.714 82.184 1.00 149.27 88 ASP A O 1
ATOM 695 N N . GLY A 1 91 ? 411.343 -16.776 82.239 1.00 126.32 89 GLY A N 1
ATOM 696 C CA . GLY A 1 91 ? 411.812 -16.411 83.574 1.00 117.72 89 GLY A CA 1
ATOM 697 C C . GLY A 1 91 ? 410.771 -16.710 84.630 1.00 113.00 89 GLY A C 1
ATOM 698 O O . GLY A 1 91 ? 409.594 -16.891 84.325 1.00 108.22 89 GLY A O 1
ATOM 699 N N . LEU A 1 92 ? 411.214 -16.763 85.880 1.00 111.08 90 LEU A N 1
ATOM 700 C CA . LEU A 1 92 ? 410.327 -17.036 87.000 1.00 115.59 90 LEU A CA 1
ATOM 701 C C . LEU A 1 92 ? 410.243 -15.819 87.907 1.00 117.04 90 LEU A C 1
ATOM 702 O O . LEU A 1 92 ? 411.264 -15.241 88.268 1.00 136.46 90 LEU A O 1
ATOM 707 N N . THR A 1 93 ? 409.023 -15.451 88.274 1.00 118.03 91 THR A N 1
ATOM 708 C CA . THR A 1 93 ? 408.774 -14.515 89.362 1.00 123.93 91 THR A CA 1
ATOM 709 C C . THR A 1 93 ? 408.097 -15.291 90.471 1.00 114.64 91 THR A C 1
ATOM 710 O O . THR A 1 93 ? 407.614 -16.404 90.256 1.00 106.42 91 THR A O 1
ATOM 714 N N . LEU A 1 94 ? 408.053 -14.696 91.655 1.00 109.63 92 LEU A N 1
ATOM 715 C CA . LEU A 1 94 ? 407.374 -15.348 92.762 1.00 114.47 92 LEU A CA 1
ATOM 716 C C . LEU A 1 94 ? 405.964 -15.739 92.380 1.00 112.44 92 LEU A C 1
ATOM 717 O O . LEU A 1 94 ? 405.485 -16.812 92.731 1.00 121.06 92 LEU A O 1
ATOM 722 N N . HIS A 1 95 ? 405.300 -14.839 91.674 1.00 112.94 93 HIS A N 1
ATOM 723 C CA . HIS A 1 95 ? 403.924 -15.057 91.282 1.00 108.10 93 HIS A CA 1
ATOM 724 C C . HIS A 1 95 ? 403.816 -16.253 90.355 1.00 104.26 93 HIS A C 1
ATOM 725 O O . HIS A 1 95 ? 403.068 -17.196 90.628 1.00 99.78 93 HIS A O 1
ATOM 732 N N . ARG A 1 96 ? 404.575 -16.210 89.265 1.00 101.75 94 ARG A N 1
ATOM 733 C CA . ARG 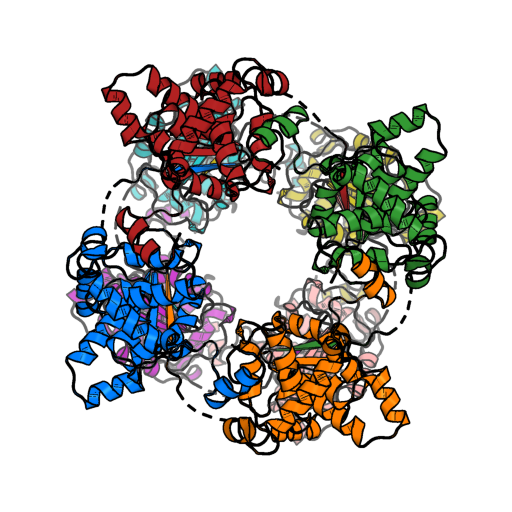A 1 96 ? 404.515 -17.271 88.271 1.00 100.83 94 ARG A CA 1
ATOM 734 C C . ARG A 1 96 ? 404.804 -18.607 88.914 1.00 92.44 94 ARG A C 1
ATOM 735 O O . ARG A 1 96 ? 404.127 -19.594 88.653 1.00 91.12 94 ARG A O 1
ATOM 743 N N . LEU A 1 97 ? 405.816 -18.627 89.770 1.00 90.99 95 LEU A N 1
ATOM 744 C CA . LEU A 1 97 ? 406.176 -19.847 90.476 1.00 90.17 95 LEU A CA 1
ATOM 745 C C . LEU A 1 97 ? 404.989 -20.413 91.241 1.00 80.29 95 LEU A C 1
ATOM 746 O O . LEU A 1 97 ? 404.684 -21.592 91.148 1.00 73.38 95 LEU A O 1
ATOM 751 N N . SER A 1 98 ? 404.312 -19.552 91.988 1.00 80.62 96 SER A N 1
ATOM 752 C CA . SER A 1 98 ? 403.142 -19.966 92.759 1.00 79.50 96 SER A CA 1
ATOM 753 C C . SER A 1 98 ? 402.085 -20.576 91.860 1.00 71.12 96 SER A C 1
ATOM 754 O O . SER A 1 98 ? 401.477 -21.566 92.228 1.00 62.17 96 SER A O 1
ATOM 757 N N . GLY A 1 99 ? 401.870 -19.975 90.695 1.00 75.96 97 GLY A N 1
ATOM 758 C CA . GLY A 1 99 ? 400.886 -20.481 89.736 1.00 74.46 97 GLY A CA 1
ATOM 759 C C . GLY A 1 99 ? 401.291 -21.823 89.158 1.00 70.89 97 GLY A C 1
ATOM 760 O O . GLY A 1 99 ? 400.477 -22.741 89.077 1.00 62.75 97 GLY A O 1
ATOM 761 N N . PHE A 1 100 ? 402.559 -21.934 88.773 1.00 71.91 98 PHE A N 1
ATOM 762 C CA . PHE A 1 100 ? 403.057 -23.156 88.175 1.00 83.13 98 PHE A CA 1
ATOM 763 C C . PHE A 1 100 ? 402.889 -24.316 89.140 1.00 81.65 98 PHE A C 1
ATOM 764 O O . PHE A 1 100 ? 402.311 -25.338 88.798 1.00 73.26 98 PHE A O 1
ATOM 772 N N . LEU A 1 101 ? 403.367 -24.125 90.363 1.00 87.52 99 LEU A N 1
ATOM 773 C CA . LEU A 1 101 ? 403.240 -25.147 91.395 1.00 84.19 99 LEU A CA 1
ATOM 774 C C . LEU A 1 101 ? 401.788 -25.534 91.634 1.00 78.19 99 LEU A C 1
ATOM 775 O O . LEU A 1 101 ? 401.518 -26.690 91.900 1.00 81.96 99 LEU A O 1
ATOM 780 N N . ALA A 1 102 ? 400.858 -24.599 91.515 1.00 74.09 100 ALA A N 1
ATOM 781 C CA . ALA A 1 102 ? 399.454 -24.939 91.693 1.00 78.68 100 ALA A CA 1
ATOM 782 C C . ALA A 1 102 ? 398.955 -25.815 90.564 1.00 77.39 100 ALA A C 1
ATOM 783 O O . ALA A 1 102 ? 398.143 -26.719 90.805 1.00 87.47 100 ALA A O 1
ATOM 785 N N . ARG A 1 103 ? 399.437 -25.556 89.351 1.00 76.58 101 ARG A N 1
ATOM 786 C CA . ARG A 1 103 ? 399.133 -26.399 88.182 1.00 82.40 101 ARG A CA 1
ATOM 787 C C . ARG A 1 103 ? 399.712 -27.783 88.435 1.00 78.73 101 ARG A C 1
ATOM 788 O O . ARG A 1 103 ? 398.982 -28.776 88.476 1.00 73.73 101 ARG A O 1
ATOM 796 N N . TYR A 1 104 ? 401.026 -27.819 88.630 1.00 79.09 102 TYR A N 1
ATOM 797 C CA . TYR A 1 104 ? 401.773 -29.041 88.935 1.00 89.86 102 TYR A CA 1
ATOM 798 C C . TYR A 1 104 ? 401.094 -29.989 89.933 1.00 94.19 102 TYR A C 1
ATOM 799 O O . TYR A 1 104 ? 401.040 -31.201 89.697 1.00 96.71 102 TYR A O 1
ATOM 808 N N . LEU A 1 105 ? 400.571 -29.434 91.023 1.00 92.97 103 LEU A N 1
ATOM 809 C CA . LEU A 1 105 ? 399.843 -30.219 92.010 1.00 93.25 103 LEU A CA 1
ATOM 810 C C . LEU A 1 105 ? 398.533 -30.712 91.442 1.00 90.96 103 LEU A C 1
ATOM 811 O O . LEU A 1 105 ? 398.230 -31.898 91.532 1.00 98.65 103 LEU A O 1
ATOM 816 N N . LEU A 1 106 ? 397.767 -29.822 90.824 1.00 85.49 104 LEU A N 1
ATOM 817 C CA . LEU A 1 106 ? 396.476 -30.236 90.283 1.00 90.81 104 LEU A CA 1
ATOM 818 C C . LEU A 1 106 ? 396.645 -31.377 89.292 1.00 91.51 104 LEU A C 1
ATOM 819 O O . LEU A 1 106 ? 395.801 -32.256 89.219 1.00 95.46 104 LEU A O 1
ATOM 824 N N . GLU A 1 107 ? 397.738 -31.370 88.537 1.00 97.70 105 GLU A N 1
ATOM 825 C CA . GLU A 1 107 ? 398.011 -32.453 87.601 1.00 106.08 105 GLU A CA 1
ATOM 826 C C . GLU A 1 107 ? 398.219 -33.762 88.334 1.00 112.26 105 GLU A C 1
ATOM 827 O O . GLU A 1 107 ? 397.520 -34.735 88.050 1.00 108.49 105 GLU A O 1
ATOM 833 N N . LYS A 1 108 ? 399.167 -33.778 89.271 1.00 122.33 106 LYS A N 1
ATOM 834 C CA . LYS A 1 108 ? 399.361 -34.938 90.153 1.00 125.33 106 LYS A CA 1
ATOM 835 C C . LYS A 1 108 ? 398.038 -35.414 90.742 1.00 124.89 106 LYS A C 1
ATOM 836 O O . LYS A 1 108 ? 397.659 -36.562 90.569 1.00 139.67 106 LYS A O 1
ATOM 842 N N . MET A 1 109 ? 397.323 -34.511 91.401 1.00 123.40 107 MET A N 1
ATOM 843 C CA . MET A 1 109 ? 396.044 -34.827 92.041 1.00 117.48 107 MET A CA 1
ATOM 844 C C . MET A 1 109 ? 395.009 -35.533 91.167 1.00 112.57 107 MET A C 1
ATOM 845 O O . MET A 1 109 ? 394.004 -36.024 91.689 1.00 108.37 107 MET A O 1
ATOM 850 N N . LEU A 1 110 ? 395.235 -35.564 89.852 1.00 116.33 108 LEU A N 1
ATOM 851 C CA . LEU A 1 110 ? 394.365 -36.275 88.904 1.00 112.76 108 LEU A CA 1
ATOM 852 C C . LEU A 1 110 ? 394.978 -37.582 88.390 1.00 119.01 108 LEU A C 1
ATOM 853 O O . LEU A 1 110 ? 394.270 -38.580 88.240 1.00 131.24 108 LEU A O 1
ATOM 858 N N . LYS A 1 111 ? 396.289 -37.583 88.160 1.00 121.43 109 LYS A N 1
ATOM 859 C CA . LYS A 1 111 ? 396.991 -38.756 87.637 1.00 126.27 109 LYS A CA 1
ATOM 860 C C . LYS A 1 111 ? 397.656 -39.676 88.683 1.00 132.13 109 LYS A C 1
ATOM 861 O O . LYS A 1 111 ? 398.420 -40.561 88.289 1.00 157.03 109 LYS A O 1
ATOM 867 N N . VAL A 1 112 ? 397.405 -39.509 89.983 1.00 125.13 110 VAL A N 1
ATOM 868 C CA . VAL A 1 112 ? 398.107 -40.342 90.970 1.00 126.32 110 VAL A CA 1
ATOM 869 C C . VAL A 1 112 ? 397.205 -41.181 91.867 1.00 147.79 110 VAL A C 1
ATOM 870 O O . VAL A 1 112 ? 395.981 -40.996 91.923 1.00 168.26 110 VAL A O 1
ATOM 874 N N . SER A 1 113 ? 397.882 -42.106 92.552 1.00 157.36 111 SER A N 1
ATOM 875 C CA . SER A 1 113 ? 397.328 -43.086 93.480 1.00 153.13 111 SER A CA 1
ATOM 876 C C . SER A 1 113 ? 396.494 -42.481 94.607 1.00 141.23 111 SER A C 1
ATOM 877 O O . SER A 1 113 ? 396.840 -41.426 95.128 1.00 138.30 111 SER A O 1
ATOM 880 N N . GLU A 1 114 ? 395.405 -43.157 94.967 1.00 136.93 112 GLU A N 1
ATOM 881 C CA . GLU A 1 114 ? 394.500 -42.705 96.032 1.00 136.93 112 GLU A CA 1
ATOM 882 C C . GLU A 1 114 ? 395.138 -42.497 97.413 1.00 139.77 112 GLU A C 1
ATOM 883 O O . GLU A 1 114 ? 394.747 -41.572 98.125 1.00 132.97 112 GLU A O 1
ATOM 889 N N . PRO A 1 115 ? 396.076 -43.375 97.817 1.00 144.34 113 PRO A N 1
ATOM 890 C CA . PRO A 1 115 ? 396.875 -43.082 99.009 1.00 139.96 113 PRO A CA 1
ATOM 891 C C . PRO A 1 115 ? 397.859 -41.937 98.809 1.00 128.56 113 PRO A C 1
ATOM 892 O O . PRO A 1 115 ? 398.111 -41.197 99.757 1.00 134.28 113 PRO A O 1
ATOM 896 N N . GLU A 1 116 ? 398.420 -41.800 97.609 1.00 118.97 114 GLU A N 1
ATOM 897 C CA . GLU A 1 116 ? 399.322 -40.685 97.310 1.00 119.79 114 GLU A CA 1
ATOM 898 C C . GLU A 1 116 ? 398.602 -39.342 97.452 1.00 125.65 114 GLU A C 1
ATOM 899 O O . GLU A 1 116 ? 399.188 -38.396 97.976 1.00 133.81 114 GLU A O 1
ATOM 905 N N . LYS A 1 117 ? 397.343 -39.266 97.006 1.00 122.30 115 LYS A N 1
ATOM 906 C CA . LYS A 1 117 ? 396.508 -38.062 97.174 1.00 117.59 115 LYS A CA 1
ATOM 907 C C . LYS A 1 117 ? 396.388 -37.632 98.628 1.00 110.67 115 LYS A C 1
ATOM 908 O O . LYS A 1 117 ? 396.333 -36.444 98.932 1.00 113.62 115 LYS A O 1
ATOM 914 N N . LEU A 1 118 ? 396.358 -38.607 99.525 1.00 104.38 116 LEU A N 1
ATOM 915 C CA . LEU A 1 118 ? 396.255 -38.321 100.945 1.00 98.54 116 LEU A CA 1
ATOM 916 C C . LEU A 1 118 ? 397.563 -37.723 101.483 1.00 93.58 116 LEU A C 1
ATOM 917 O O . LEU A 1 118 ? 397.524 -36.945 102.439 1.00 95.97 116 LEU A O 1
ATOM 922 N N . ILE A 1 119 ? 398.700 -38.065 100.876 1.00 88.54 117 ILE A N 1
ATOM 923 C CA . ILE A 1 119 ? 399.974 -37.427 101.228 1.00 100.20 117 ILE A CA 1
ATOM 924 C C . ILE A 1 119 ? 399.914 -35.941 100.874 1.00 107.30 117 ILE A C 1
ATOM 925 O O . ILE A 1 119 ? 400.413 -35.097 101.632 1.00 127.87 117 ILE A O 1
ATOM 930 N N . ILE A 1 120 ? 399.331 -35.625 99.724 1.00 105.06 118 ILE A N 1
ATOM 931 C CA . ILE A 1 120 ? 399.204 -34.229 99.307 1.00 103.61 118 ILE A CA 1
ATOM 932 C C . ILE A 1 120 ? 398.330 -33.493 100.325 1.00 99.26 118 ILE A C 1
ATOM 933 O O . ILE A 1 120 ? 398.771 -32.529 100.943 1.00 89.19 118 ILE A O 1
ATOM 938 N N . LYS A 1 121 ? 397.103 -33.968 100.508 1.00 101.60 119 LYS A N 1
ATOM 939 C CA . LYS A 1 121 ? 396.128 -33.267 101.339 1.00 105.77 119 LYS A CA 1
ATOM 940 C C . LYS A 1 121 ? 396.593 -33.072 102.784 1.00 113.07 119 LYS A C 1
ATOM 941 O O . LYS A 1 121 ? 396.139 -32.146 103.469 1.00 130.53 119 LYS A O 1
ATOM 947 N N . SER A 1 122 ? 397.477 -33.950 103.254 1.00 113.42 120 SER A N 1
ATOM 948 C CA . SER A 1 122 ? 398.070 -33.821 104.588 1.00 110.12 120 SER A CA 1
ATOM 949 C C . SER A 1 122 ? 399.162 -32.754 104.634 1.00 105.48 120 SER A C 1
ATOM 950 O O . SER A 1 122 ? 399.164 -31.899 105.524 1.00 108.96 120 SER A O 1
ATOM 953 N N . LYS A 1 123 ? 400.059 -32.804 103.650 1.00 99.89 121 LYS A N 1
ATOM 954 C CA . LYS A 1 123 ? 401.252 -31.957 103.622 1.00 104.29 121 LYS A CA 1
ATOM 955 C C . LYS A 1 123 ? 401.038 -30.520 103.150 1.00 106.25 121 LYS A C 1
ATOM 956 O O . LYS A 1 123 ? 401.477 -29.573 103.800 1.00 109.41 121 LYS A O 1
ATOM 962 N N . ILE A 1 124 ? 400.355 -30.363 102.024 1.00 107.82 122 ILE A N 1
ATOM 963 C CA . ILE A 1 124 ? 400.225 -29.058 101.381 1.00 96.97 122 ILE A CA 1
ATOM 964 C C . ILE A 1 124 ? 399.058 -28.255 101.930 1.00 93.14 122 ILE A C 1
ATOM 965 O O . ILE A 1 124 ? 397.905 -28.684 101.865 1.00 90.03 122 ILE A O 1
ATOM 970 N N . ILE A 1 125 ? 399.383 -27.074 102.439 1.00 87.20 123 ILE A N 1
ATOM 971 C CA . ILE A 1 125 ? 398.392 -26.184 103.015 1.00 91.41 123 ILE A CA 1
ATOM 972 C C . ILE A 1 125 ? 398.380 -24.918 102.181 1.00 90.97 123 ILE A C 1
ATOM 973 O O . ILE A 1 125 ? 399.456 -24.420 101.817 1.00 90.34 123 ILE A O 1
ATOM 978 N N . ASN A 1 126 ? 397.172 -24.418 101.906 1.00 87.19 124 ASN A N 1
ATOM 979 C CA . ASN A 1 126 ? 396.952 -23.183 101.156 1.00 91.59 124 ASN A CA 1
ATOM 980 C C . ASN A 1 126 ? 396.474 -22.061 102.062 1.00 91.15 124 ASN A C 1
ATOM 981 O O . ASN A 1 126 ? 395.274 -21.894 102.267 1.00 94.80 124 ASN A O 1
ATOM 986 N N . PRO A 1 127 ? 397.405 -21.275 102.600 1.00 97.17 125 PRO A N 1
ATOM 987 C CA . PRO A 1 127 ? 397.070 -20.192 103.517 1.00 99.83 125 PRO A CA 1
ATOM 988 C C . PRO A 1 127 ? 395.811 -19.408 103.181 1.00 97.36 125 PRO A C 1
ATOM 989 O O . PRO A 1 127 ? 394.957 -19.237 104.047 1.00 98.13 125 PRO A O 1
ATOM 993 N N . LEU A 1 128 ? 395.692 -18.945 101.935 1.00 96.52 126 LEU A N 1
ATOM 994 C CA . LEU A 1 128 ? 394.591 -18.056 101.539 1.00 88.16 126 LEU A CA 1
ATOM 995 C C . LEU A 1 128 ? 393.233 -18.776 101.508 1.00 87.99 126 LEU A C 1
ATOM 996 O O . LEU A 1 128 ? 392.220 -18.219 101.922 1.00 81.02 126 LEU A O 1
ATOM 1001 N N . ALA A 1 129 ? 393.218 -20.020 101.047 1.00 87.06 127 ALA A N 1
ATOM 1002 C CA . ALA A 1 129 ? 391.995 -20.804 101.051 1.00 84.32 127 ALA A CA 1
ATOM 1003 C C . ALA A 1 129 ? 391.542 -21.104 102.481 1.00 89.74 127 ALA A C 1
ATOM 1004 O O . ALA A 1 129 ? 390.350 -21.009 102.789 1.00 92.62 127 ALA A O 1
ATOM 1006 N N . GLU A 1 130 ? 392.491 -21.488 103.344 1.00 94.44 128 GLU A N 1
ATOM 1007 C CA . GLU A 1 130 ? 392.200 -21.853 104.741 1.00 91.48 128 GLU A CA 1
ATOM 1008 C C . GLU A 1 130 ? 391.683 -20.655 105.526 1.00 91.02 128 GLU A C 1
ATOM 1009 O O . GLU A 1 130 ? 390.664 -20.776 106.211 1.00 84.15 128 GLU A O 1
ATOM 1015 N N . LYS A 1 131 ? 392.366 -19.511 105.419 1.00 88.54 129 LYS A N 1
ATOM 1016 C CA . LYS A 1 131 ? 391.917 -18.264 106.065 1.00 94.54 129 LYS A CA 1
ATOM 1017 C C . LYS A 1 131 ? 390.446 -17.998 105.766 1.00 100.00 129 LYS A C 1
ATOM 1018 O O . LYS A 1 131 ? 389.681 -17.650 106.664 1.00 107.01 129 LYS A O 1
ATOM 1024 N N . ASN A 1 132 ? 390.055 -18.200 104.510 1.00 106.24 130 ASN A N 1
ATOM 1025 C CA . ASN A 1 132 ? 388.667 -18.020 104.082 1.00 104.50 130 ASN A CA 1
ATOM 1026 C C . ASN A 1 132 ? 387.825 -19.293 104.229 1.00 101.75 130 ASN A C 1
ATOM 1027 O O . ASN A 1 132 ? 386.873 -19.518 103.482 1.00 110.39 130 ASN A O 1
ATOM 1032 N N . GLY A 1 133 ? 388.195 -20.137 105.183 1.00 99.67 131 GLY A N 1
ATOM 1033 C CA . GLY A 1 133 ? 387.418 -21.331 105.521 1.00 110.08 131 GLY A CA 1
ATOM 1034 C C . GLY A 1 133 ? 387.114 -22.284 104.384 1.00 100.20 131 GLY A C 1
ATOM 1035 O O . GLY A 1 133 ? 385.987 -22.760 104.254 1.00 112.23 131 GLY A O 1
ATOM 1036 N N . ILE A 1 134 ? 388.115 -22.542 103.555 1.00 90.02 132 ILE A N 1
ATOM 1037 C CA . ILE A 1 134 ? 387.964 -23.473 102.457 1.00 95.69 132 ILE A CA 1
ATOM 1038 C C . ILE A 1 134 ? 389.112 -24.457 102.549 1.00 99.37 132 ILE A C 1
ATOM 1039 O O . ILE A 1 134 ? 390.255 -24.061 102.757 1.00 88.04 132 ILE A O 1
ATOM 1044 N N . THR A 1 135 ? 388.784 -25.736 102.429 1.00 106.83 133 THR A N 1
ATOM 1045 C CA . THR A 1 135 ? 389.767 -26.793 102.590 1.00 109.10 133 THR A CA 1
ATOM 1046 C C . THR A 1 135 ? 389.757 -27.685 101.371 1.00 102.67 133 THR A C 1
ATOM 1047 O O . THR A 1 135 ? 388.893 -27.531 100.509 1.00 112.43 133 THR A O 1
ATOM 1051 N N . TRP A 1 136 ? 390.706 -28.619 101.327 1.00 92.39 134 TRP A N 1
ATOM 1052 C CA . TRP A 1 136 ? 390.790 -29.615 100.264 1.00 87.08 134 TRP A CA 1
ATOM 1053 C C . TRP A 1 136 ? 389.452 -30.288 100.000 1.00 94.57 134 TRP A C 1
ATOM 1054 O O . TRP A 1 136 ? 389.064 -30.510 98.850 1.00 92.21 134 TRP A O 1
ATOM 1065 N N . ASN A 1 137 ? 388.750 -30.602 101.082 1.00 105.43 135 ASN A N 1
ATOM 1066 C CA . ASN A 1 137 ? 387.435 -31.229 101.003 1.00 116.06 135 ASN A CA 1
ATOM 1067 C C . ASN A 1 137 ? 386.478 -30.501 100.037 1.00 113.03 135 ASN A C 1
ATOM 1068 O O . ASN A 1 137 ? 385.685 -31.147 99.350 1.00 115.01 135 ASN A O 1
ATOM 1073 N N . ASP A 1 138 ? 386.559 -29.170 99.979 1.00 105.32 136 ASP A N 1
ATOM 1074 C CA . ASP A 1 138 ? 385.678 -28.373 99.123 1.00 99.35 136 ASP A CA 1
ATOM 1075 C C . ASP A 1 138 ? 385.964 -28.523 97.621 1.00 95.35 136 ASP A C 1
ATOM 1076 O O . ASP A 1 138 ? 385.208 -28.016 96.800 1.00 103.48 136 ASP A O 1
ATOM 1081 N N . GLY A 1 139 ? 387.016 -29.240 97.248 1.00 92.25 137 GLY A N 1
ATOM 1082 C CA . GLY A 1 139 ? 387.277 -29.537 95.840 1.00 89.84 137 GLY A CA 1
ATOM 1083 C C . GLY A 1 139 ? 388.731 -29.271 95.520 1.00 89.29 137 GLY A C 1
ATOM 1084 O O . GLY A 1 139 ? 389.227 -28.178 95.768 1.00 93.06 137 GLY A O 1
ATOM 1085 N N . GLU A 1 140 ? 389.422 -30.261 94.967 1.00 86.36 138 GLU A N 1
ATOM 1086 C CA . GLU A 1 140 ? 390.847 -30.106 94.689 1.00 93.74 138 GLU A CA 1
ATOM 1087 C C . GLU A 1 140 ? 391.137 -29.001 93.665 1.00 94.37 138 GLU A C 1
ATOM 1088 O O . GLU A 1 140 ? 392.140 -28.301 93.779 1.00 84.28 138 GLU A O 1
ATOM 1094 N N . GLU A 1 141 ? 390.257 -28.828 92.684 1.00 106.37 139 GLU A N 1
ATOM 1095 C CA . GLU A 1 141 ? 390.438 -27.776 91.676 1.00 106.97 139 GLU A CA 1
ATOM 1096 C C . GLU A 1 141 ? 390.162 -26.382 92.237 1.00 93.44 139 GLU A C 1
ATOM 1097 O O . GLU A 1 141 ? 390.805 -25.419 91.833 1.00 84.71 139 GLU A O 1
ATOM 1103 N N . VAL A 1 142 ? 389.216 -26.304 93.171 1.00 92.03 140 VAL A N 1
ATOM 1104 C CA . VAL A 1 142 ? 388.845 -25.057 93.857 1.00 85.43 140 VAL A CA 1
ATOM 1105 C C . VAL A 1 142 ? 389.914 -24.612 94.845 1.00 85.91 140 VAL A C 1
ATOM 1106 O O . VAL A 1 142 ? 390.415 -23.498 94.764 1.00 97.44 140 VAL A O 1
ATOM 1110 N N . TYR A 1 143 ? 390.267 -25.498 95.770 1.00 85.50 141 TYR A N 1
ATOM 1111 C CA . TYR A 1 143 ? 391.282 -25.217 96.789 1.00 80.65 141 TYR A CA 1
ATOM 1112 C C . TYR A 1 143 ? 392.574 -24.689 96.171 1.00 75.01 141 TYR A C 1
ATOM 1113 O O . TYR A 1 143 ? 393.083 -23.655 96.574 1.00 71.09 141 TYR A O 1
ATOM 1122 N N . LEU A 1 144 ? 393.072 -25.368 95.146 1.00 75.19 142 LEU A N 1
ATOM 1123 C CA . LEU A 1 144 ? 394.300 -24.936 94.471 1.00 71.91 142 LEU A CA 1
ATOM 1124 C C . LEU A 1 144 ? 394.169 -23.624 93.703 1.00 67.53 142 LEU A C 1
ATOM 1125 O O . LEU A 1 144 ? 395.175 -22.953 93.477 1.00 70.14 142 LEU A O 1
ATOM 1130 N N . SER A 1 145 ? 392.971 -23.268 93.258 1.00 65.18 143 SER A N 1
ATOM 1131 C CA . SER A 1 145 ? 392.840 -22.027 92.484 1.00 76.38 143 SER A CA 1
ATOM 1132 C C . SER A 1 145 ? 392.906 -20.776 93.371 1.00 74.53 143 SER A C 1
ATOM 1133 O O . SER A 1 145 ? 393.053 -19.666 92.860 1.00 66.07 143 SER A O 1
ATOM 1136 N N . PHE A 1 146 ? 392.819 -20.960 94.687 1.00 72.35 144 PHE A N 1
ATOM 1137 C CA . PHE A 1 146 ? 393.096 -19.869 95.619 1.00 71.42 144 PHE A CA 1
ATOM 1138 C C . PHE A 1 146 ? 394.541 -19.402 95.594 1.00 74.98 144 PHE A C 1
ATOM 1139 O O . PHE A 1 146 ? 394.798 -18.251 95.929 1.00 80.11 144 PHE A O 1
ATOM 1147 N N . PHE A 1 147 ? 395.472 -20.260 95.181 1.00 76.66 145 PHE A N 1
ATOM 1148 C CA . PHE A 1 147 ? 396.872 -19.854 95.081 1.00 81.66 145 PHE A CA 1
ATOM 1149 C C . PHE A 1 147 ? 397.046 -18.788 94.006 1.00 80.60 145 PHE A C 1
ATOM 1150 O O . PHE A 1 147 ? 396.541 -18.933 92.891 1.00 85.28 145 PHE A O 1
ATOM 1158 N N . PRO A 1 148 ? 397.766 -17.716 94.332 1.00 78.75 146 PRO A N 1
ATOM 1159 C CA . PRO A 1 148 ? 398.053 -16.761 93.281 1.00 81.06 146 PRO A CA 1
ATOM 1160 C C . PRO A 1 148 ? 398.862 -17.369 92.135 1.00 77.45 146 PRO A C 1
ATOM 1161 O O . PRO A 1 148 ? 399.725 -18.229 92.355 1.00 71.08 146 PRO A O 1
ATOM 1165 N N . GLY A 1 149 ? 398.585 -16.888 90.926 1.00 78.65 147 GLY A N 1
ATOM 1166 C CA . GLY A 1 149 ? 399.164 -17.437 89.701 1.00 84.55 147 GLY A CA 1
ATOM 1167 C C . GLY A 1 149 ? 398.211 -18.377 88.986 1.00 84.09 147 GLY A C 1
ATOM 1168 O O . GLY A 1 149 ? 398.348 -18.609 87.785 1.00 80.02 147 GLY A O 1
ATOM 1169 N N . SER A 1 150 ? 397.240 -18.921 89.716 1.00 85.53 148 SER A N 1
ATOM 1170 C CA . SER A 1 150 ? 396.295 -19.860 89.122 1.00 88.92 148 SER A CA 1
ATOM 1171 C C . SER A 1 150 ? 395.557 -19.264 87.916 1.00 81.63 148 SER A C 1
ATOM 1172 O O . SER A 1 150 ? 395.220 -19.993 86.994 1.00 69.70 148 SER A O 1
ATOM 1175 N N . GLU A 1 151 ? 395.312 -17.956 87.935 1.00 82.66 149 GLU A N 1
ATOM 1176 C CA . GLU A 1 151 ? 394.625 -17.259 86.826 1.00 90.13 149 GLU A CA 1
ATOM 1177 C C . GLU A 1 151 ? 395.325 -17.346 85.453 1.00 85.36 149 GLU A C 1
ATOM 1178 O O . GLU A 1 151 ? 394.693 -17.188 84.412 1.00 81.99 149 GLU A O 1
ATOM 1184 N N . MET A 1 152 ? 396.622 -17.619 85.444 1.00 92.35 150 MET A N 1
ATOM 1185 C CA . MET A 1 152 ? 397.328 -17.914 84.196 1.00 96.21 150 MET A CA 1
ATOM 1186 C C . MET A 1 152 ? 396.751 -19.114 83.450 1.00 94.59 150 MET A C 1
ATOM 1187 O O . MET A 1 152 ? 396.935 -19.239 82.237 1.00 100.06 150 MET A O 1
ATOM 1192 N N . PHE A 1 153 ? 396.099 -20.011 84.182 1.00 90.52 151 PHE A N 1
ATOM 1193 C CA . PHE A 1 153 ? 395.621 -21.261 83.625 1.00 94.41 151 PHE A CA 1
ATOM 1194 C C . PHE A 1 153 ? 394.129 -21.450 83.869 1.00 90.62 151 PHE A C 1
ATOM 1195 O O . PHE A 1 153 ? 393.706 -22.507 84.341 1.00 100.16 151 PHE A O 1
ATOM 1203 N N . LEU A 1 154 ? 393.327 -20.449 83.528 1.00 80.76 152 LEU A N 1
ATOM 1204 C CA . LEU A 1 154 ? 391.876 -20.551 83.710 1.00 74.01 152 LEU A CA 1
ATOM 1205 C C . LEU A 1 154 ? 391.280 -21.823 83.126 1.00 70.86 152 LEU A C 1
ATOM 1206 O O . LEU A 1 154 ? 390.257 -22.310 83.601 1.00 70.46 152 LEU A O 1
ATOM 1211 N N . GLY A 1 155 ? 391.910 -22.319 82.063 1.00 82.06 153 GLY A N 1
ATOM 1212 C CA . GLY A 1 155 ? 391.548 -23.590 81.451 1.00 84.61 153 GLY A CA 1
ATOM 1213 C C . GLY A 1 155 ? 391.679 -24.690 82.476 1.00 77.64 153 GLY A C 1
ATOM 1214 O O . GLY A 1 155 ? 390.686 -25.244 82.941 1.00 61.36 153 GLY A O 1
ATOM 1215 N N . THR A 1 156 ? 392.928 -24.986 82.822 1.00 80.84 154 THR A N 1
ATOM 1216 C CA . THR A 1 156 ? 393.238 -26.009 83.824 1.00 84.10 154 THR A CA 1
ATOM 1217 C C . THR A 1 156 ? 392.360 -25.954 85.072 1.00 75.25 154 THR A C 1
ATOM 1218 O O . THR A 1 156 ? 391.943 -26.994 85.555 1.00 78.26 154 THR A O 1
ATOM 1222 N N . PHE A 1 157 ? 392.090 -24.759 85.588 1.00 72.58 155 PHE A N 1
ATOM 1223 C CA . PHE A 1 157 ? 391.343 -24.614 86.833 1.00 75.99 155 PHE A CA 1
ATOM 1224 C C . PHE A 1 157 ? 389.860 -24.316 86.651 1.00 78.13 155 PHE A C 1
ATOM 1225 O O . PHE A 1 157 ? 389.154 -24.052 87.620 1.00 81.97 155 PHE A O 1
ATOM 1233 N N . ARG A 1 158 ? 389.371 -24.403 85.424 1.00 88.60 156 ARG A N 1
ATOM 1234 C CA . ARG A 1 158 ? 387.929 -24.339 85.179 1.00 89.08 156 ARG A CA 1
ATOM 1235 C C . ARG A 1 158 ? 387.298 -23.114 85.848 1.00 77.79 156 ARG A C 1
ATOM 1236 O O . ARG A 1 158 ? 386.432 -23.241 86.710 1.00 67.79 156 ARG A O 1
ATOM 1244 N N . PHE A 1 159 ? 387.781 -21.944 85.430 1.00 80.42 157 PHE A N 1
ATOM 1245 C CA . PHE A 1 159 ? 387.247 -20.621 85.796 1.00 87.28 157 PHE A CA 1
ATOM 1246 C C . PHE A 1 159 ? 387.096 -20.280 87.287 1.00 84.98 157 PHE A C 1
ATOM 1247 O O . PHE A 1 159 ? 386.518 -19.253 87.621 1.00 75.62 157 PHE A O 1
ATOM 1255 N N . TYR A 1 160 ? 387.604 -21.120 88.185 1.00 86.47 158 TYR A N 1
ATOM 1256 C CA . TYR A 1 160 ? 387.517 -20.840 89.623 1.00 78.14 158 TYR A CA 1
ATOM 1257 C C . TYR A 1 160 ? 388.365 -19.630 90.057 1.00 83.45 158 TYR A C 1
ATOM 1258 O O . TYR A 1 160 ? 387.912 -18.848 90.901 1.00 79.15 158 TYR A O 1
ATOM 1267 N N . PRO A 1 161 ? 389.586 -19.466 89.501 1.00 85.26 159 PRO A N 1
ATOM 1268 C CA . PRO A 1 161 ? 390.336 -18.252 89.823 1.00 87.35 159 PRO A CA 1
ATOM 1269 C C . PRO A 1 161 ? 389.505 -16.976 89.645 1.00 90.01 159 PRO A C 1
ATOM 1270 O O . PRO A 1 161 ? 389.494 -16.123 90.539 1.00 88.55 159 PRO A O 1
ATOM 1274 N N . LEU A 1 162 ? 388.793 -16.888 88.516 1.00 85.08 160 LEU A N 1
ATOM 1275 C CA . LEU A 1 162 ? 387.894 -15.772 88.222 1.00 77.50 160 LEU A CA 1
ATOM 1276 C C . LEU A 1 162 ? 386.657 -15.741 89.116 1.00 74.33 160 LEU A C 1
ATOM 1277 O O . LEU A 1 162 ? 386.303 -14.699 89.671 1.00 66.69 160 LEU A O 1
ATOM 1282 N N . ALA A 1 163 ? 386.016 -16.889 89.284 1.00 77.01 161 ALA A N 1
ATOM 1283 C CA . ALA A 1 163 ? 384.847 -16.994 90.163 1.00 86.14 161 ALA A CA 1
ATOM 1284 C C . ALA A 1 163 ? 385.147 -16.543 91.599 1.00 88.11 161 ALA A C 1
ATOM 1285 O O . ALA A 1 163 ? 384.347 -15.821 92.205 1.00 85.27 161 ALA A O 1
ATOM 1287 N N . ILE A 1 164 ? 386.287 -16.979 92.137 1.00 86.48 162 ILE A N 1
ATOM 1288 C CA . ILE A 1 164 ? 386.686 -16.600 93.486 1.00 91.52 162 ILE A CA 1
ATOM 1289 C C . ILE A 1 164 ? 386.845 -15.079 93.573 1.00 92.92 162 ILE A C 1
ATOM 1290 O O . ILE A 1 164 ? 386.357 -14.466 94.524 1.00 91.16 162 ILE A O 1
ATOM 1295 N N . GLY A 1 165 ? 387.503 -14.483 92.579 1.00 87.31 163 GLY A N 1
ATOM 1296 C CA . GLY A 1 165 ? 387.641 -13.038 92.510 1.00 82.35 163 GLY A CA 1
ATOM 1297 C C . GLY A 1 165 ? 386.285 -12.342 92.492 1.00 88.05 163 GLY A C 1
ATOM 1298 O O . GLY A 1 165 ? 386.004 -11.459 93.315 1.00 90.86 163 GLY A O 1
ATOM 1299 N N . ILE A 1 166 ? 385.434 -12.747 91.554 1.00 84.98 164 ILE A N 1
ATOM 1300 C CA . ILE A 1 166 ? 384.136 -12.116 91.384 1.00 81.67 164 ILE A CA 1
ATOM 1301 C C . ILE A 1 166 ? 383.332 -12.193 92.673 1.00 80.70 164 ILE A C 1
ATOM 1302 O O . ILE A 1 166 ? 382.665 -11.230 93.035 1.00 78.76 164 ILE A O 1
ATOM 1307 N N . TYR A 1 167 ? 383.382 -13.334 93.356 1.00 83.27 165 TYR A N 1
ATOM 1308 C CA . TYR A 1 167 ? 382.662 -13.498 94.626 1.00 83.35 165 TYR A CA 1
ATOM 1309 C C . TYR A 1 167 ? 383.181 -12.582 95.726 1.00 89.73 165 TYR A C 1
ATOM 1310 O O . TYR A 1 167 ? 382.435 -12.182 96.615 1.00 87.90 165 TYR A O 1
ATOM 1319 N N . LYS A 1 168 ? 384.458 -12.227 95.644 1.00 103.96 166 LYS A N 1
ATOM 1320 C CA . LYS A 1 168 ? 385.075 -11.369 96.647 1.00 109.40 166 LYS A CA 1
ATOM 1321 C C . LYS A 1 168 ? 384.777 -9.884 96.424 1.00 109.79 166 LYS A C 1
ATOM 1322 O O . LYS A 1 168 ? 384.522 -9.173 97.403 1.00 119.88 166 LYS A O 1
ATOM 1328 N N . VAL A 1 169 ? 384.818 -9.405 95.176 1.00 102.06 167 VAL A N 1
ATOM 1329 C CA . VAL A 1 169 ? 384.549 -7.982 94.909 1.00 99.44 167 VAL A CA 1
ATOM 1330 C C . VAL A 1 169 ? 383.100 -7.643 95.249 1.00 102.58 167 VAL A C 1
ATOM 1331 O O . VAL A 1 169 ? 382.835 -6.614 95.875 1.00 113.18 167 VAL A O 1
ATOM 1335 N N . GLN A 1 170 ? 382.178 -8.520 94.860 1.00 102.45 168 GLN A N 1
ATOM 1336 C CA . GLN A 1 170 ? 380.752 -8.284 95.062 1.00 110.18 168 GLN A CA 1
ATOM 1337 C C . GLN A 1 170 ? 380.344 -8.384 96.526 1.00 106.44 168 GLN A C 1
ATOM 1338 O O . GLN A 1 170 ? 379.256 -7.940 96.900 1.00 124.47 168 GLN A O 1
ATOM 1344 N N . ARG A 1 171 ? 381.204 -8.966 97.346 1.00 103.53 169 ARG A N 1
ATOM 1345 C CA . ARG A 1 171 ? 381.002 -8.940 98.784 1.00 122.77 169 ARG A CA 1
ATOM 1346 C C . ARG A 1 171 ? 382.063 -8.054 99.438 1.00 133.11 169 ARG A C 1
ATOM 1347 O O . ARG A 1 171 ? 382.522 -8.321 100.552 1.00 147.86 169 ARG A O 1
ATOM 1355 N N . LYS A 1 172 ? 382.452 -7.003 98.713 1.00 130.84 170 LYS A N 1
ATOM 1356 C CA . LYS A 1 172 ? 383.280 -5.902 99.217 1.00 133.15 170 LYS A CA 1
ATOM 1357 C C . LYS A 1 172 ? 384.679 -6.238 99.756 1.00 141.36 170 LYS A C 1
ATOM 1358 O O . LYS A 1 172 ? 385.398 -5.326 100.166 1.00 155.06 170 LYS A O 1
ATOM 1364 N N . GLU A 1 173 ? 385.087 -7.506 99.722 1.00 138.13 171 GLU A N 1
ATOM 1365 C CA . GLU A 1 173 ? 386.369 -7.926 100.300 1.00 131.84 171 GLU A CA 1
ATOM 1366 C C . GLU A 1 173 ? 387.592 -7.473 99.491 1.00 115.95 171 GLU A C 1
ATOM 1367 O O . GLU A 1 173 ? 388.597 -7.054 100.057 1.00 133.29 171 GLU A O 1
ATOM 1373 N N . MET A 1 174 ? 387.498 -7.567 98.173 1.00 99.45 172 MET A N 1
ATOM 1374 C CA . MET A 1 174 ? 388.582 -7.224 97.267 1.00 103.74 172 MET A CA 1
ATOM 1375 C C . MET A 1 174 ? 388.154 -6.019 96.425 1.00 101.97 172 MET A C 1
ATOM 1376 O O . MET A 1 174 ? 386.955 -5.776 96.239 1.00 102.16 172 MET A O 1
ATOM 1381 N N . GLU A 1 175 ? 389.128 -5.268 95.922 1.00 92.78 173 GLU A N 1
ATOM 1382 C CA . GLU A 1 175 ? 388.847 -4.131 95.075 1.00 99.11 173 GLU A CA 1
ATOM 1383 C C . GLU A 1 175 ? 388.780 -4.549 93.616 1.00 98.99 173 GLU A C 1
ATOM 1384 O O . GLU A 1 175 ? 389.525 -5.414 93.180 1.00 101.41 173 GLU A O 1
ATOM 1390 N N . PRO A 1 176 ? 387.892 -3.922 92.840 1.00 106.25 174 PRO A N 1
ATOM 1391 C CA . PRO A 1 176 ? 387.710 -4.185 91.410 1.00 114.24 174 PRO A CA 1
ATOM 1392 C C . PRO A 1 176 ? 388.967 -4.334 90.560 1.00 118.27 174 PRO A C 1
ATOM 1393 O O . PRO A 1 176 ? 388.948 -5.075 89.583 1.00 112.74 174 PRO A O 1
ATOM 1397 N N . LYS A 1 177 ? 390.031 -3.608 90.896 1.00 131.24 175 LYS A N 1
ATOM 1398 C CA . LYS A 1 177 ? 391.231 -3.579 90.049 1.00 139.87 175 LYS A CA 1
ATOM 1399 C C . LYS A 1 177 ? 392.015 -4.899 90.038 1.00 135.15 175 LYS A C 1
ATOM 1400 O O . LYS A 1 177 ? 392.781 -5.141 89.102 1.00 135.23 175 LYS A O 1
ATOM 1406 N N . TYR A 1 178 ? 391.816 -5.744 91.051 1.00 118.58 176 TYR A N 1
ATOM 1407 C CA . TYR A 1 178 ? 392.522 -7.021 91.122 1.00 111.10 176 TYR A CA 1
ATOM 1408 C C . TYR A 1 178 ? 392.032 -8.074 90.126 1.00 115.16 176 TYR A C 1
ATOM 1409 O O . TYR A 1 178 ? 392.704 -9.083 89.927 1.00 127.63 176 TYR A O 1
ATOM 1418 N N . LEU A 1 179 ? 390.902 -7.831 89.470 1.00 110.50 177 LEU A N 1
ATOM 1419 C CA . LEU A 1 179 ? 390.425 -8.708 88.396 1.00 103.86 177 LEU A CA 1
ATOM 1420 C C . LEU A 1 179 ? 390.963 -8.297 87.022 1.00 102.44 177 LEU A C 1
ATOM 1421 O O . LEU A 1 179 ? 390.558 -8.858 86.001 1.00 97.24 177 LEU A O 1
ATOM 1426 N N . GLU A 1 180 ? 391.864 -7.322 86.979 1.00 101.90 178 GLU A N 1
ATOM 1427 C CA . GLU A 1 180 ? 392.360 -6.857 85.693 1.00 119.51 178 GLU A CA 1
ATOM 1428 C C . GLU A 1 180 ? 393.158 -7.952 84.999 1.00 119.15 178 GLU A C 1
ATOM 1429 O O . GLU A 1 180 ? 392.889 -8.270 83.838 1.00 107.64 178 GLU A O 1
ATOM 1435 N N . LYS A 1 181 ? 394.127 -8.514 85.717 1.00 120.68 179 LYS A N 1
ATOM 1436 C CA . LYS A 1 181 ? 395.033 -9.512 85.146 1.00 125.24 179 LYS A CA 1
ATOM 1437 C C . LYS A 1 181 ? 394.304 -10.750 84.653 1.00 118.52 179 LYS A C 1
ATOM 1438 O O . LYS A 1 181 ? 394.666 -11.317 83.616 1.00 106.48 179 LYS A O 1
ATOM 1444 N N . THR A 1 182 ? 393.306 -11.169 85.425 1.00 109.52 180 THR A N 1
ATOM 1445 C CA . THR A 1 182 ? 392.517 -12.337 85.083 1.00 106.10 180 THR A CA 1
ATOM 1446 C C . THR A 1 182 ? 391.865 -12.144 83.721 1.00 109.87 180 THR A C 1
ATOM 1447 O O . THR A 1 182 ? 391.898 -13.044 82.884 1.00 106.69 180 THR A O 1
ATOM 1451 N N . MET A 1 183 ? 391.324 -10.952 83.482 1.00 115.33 181 MET A N 1
ATOM 1452 C CA . MET A 1 183 ? 390.589 -10.666 82.239 1.00 114.75 181 MET A CA 1
ATOM 1453 C C . MET A 1 183 ? 391.417 -10.567 80.957 1.00 108.63 181 MET A C 1
ATOM 1454 O O . MET A 1 183 ? 390.857 -10.452 79.869 1.00 119.66 181 MET A O 1
ATOM 1459 N N . ARG A 1 184 ? 392.739 -10.580 81.074 1.00 100.85 182 ARG A N 1
ATOM 1460 C CA . ARG A 1 184 ? 393.600 -10.493 79.912 1.00 101.90 182 ARG A CA 1
ATOM 1461 C C . ARG A 1 184 ? 394.155 -11.865 79.577 1.00 99.90 182 ARG A C 1
ATOM 1462 O O . ARG A 1 184 ? 395.251 -11.980 79.014 1.00 119.34 182 ARG A O 1
ATOM 1470 N N . GLN A 1 185 ? 393.406 -12.905 79.933 1.00 94.93 183 GLN A N 1
ATOM 1471 C CA . GLN A 1 185 ? 393.923 -14.275 79.911 1.00 94.69 183 GLN A CA 1
ATOM 1472 C C . GLN A 1 185 ? 393.087 -15.186 79.048 1.00 100.25 183 GLN A C 1
ATOM 1473 O O . GLN A 1 185 ? 391.877 -14.996 78.894 1.00 110.49 183 GLN A O 1
ATOM 1479 N N . ARG A 1 186 ? 393.751 -16.212 78.530 1.00 107.55 184 ARG A N 1
ATOM 1480 C CA . ARG A 1 186 ? 393.134 -17.177 77.630 1.00 112.87 184 ARG A CA 1
ATOM 1481 C C . ARG A 1 186 ? 392.250 -18.162 78.398 1.00 107.40 184 ARG A C 1
ATOM 1482 O O . ARG A 1 186 ? 392.331 -18.261 79.625 1.00 99.97 184 ARG A O 1
ATOM 1490 N N . TYR A 1 187 ? 391.403 -18.876 77.664 1.00 102.76 185 TYR A N 1
ATOM 1491 C CA . TYR A 1 187 ? 390.664 -20.005 78.213 1.00 105.93 185 TYR A CA 1
ATOM 1492 C C . TYR A 1 187 ? 390.688 -21.153 77.205 1.00 108.30 185 TYR A C 1
ATOM 1493 O O . TYR A 1 187 ? 390.004 -21.103 76.188 1.00 103.35 185 TYR A O 1
ATOM 1502 N N . MET A 1 188 ? 391.448 -22.198 77.525 1.00 118.17 186 MET A N 1
ATOM 1503 C CA . MET A 1 188 ? 391.784 -23.269 76.591 1.00 117.51 186 MET A CA 1
ATOM 1504 C C . MET A 1 188 ? 392.652 -22.601 75.524 1.00 117.07 186 MET A C 1
ATOM 1505 O O . MET A 1 188 ? 393.874 -22.505 75.695 1.00 127.77 186 MET A O 1
ATOM 1510 N N . GLY A 1 189 ? 392.039 -22.156 74.427 1.00 108.70 187 GLY A N 1
ATOM 1511 C CA . GLY A 1 189 ? 392.715 -21.343 73.410 1.00 101.94 187 GLY A CA 1
ATOM 1512 C C . GLY A 1 189 ? 392.091 -19.966 73.258 1.00 93.29 187 GLY A C 1
ATOM 1513 O O . GLY A 1 189 ? 392.802 -19.005 72.966 1.00 85.58 187 GLY A O 1
ATOM 1514 N N . LEU A 1 190 ? 390.769 -19.894 73.440 1.00 91.45 188 LEU A N 1
ATOM 1515 C CA . LEU A 1 190 ? 389.971 -18.668 73.330 1.00 100.87 188 LEU A CA 1
ATOM 1516 C C . LEU A 1 190 ? 390.581 -17.447 74.029 1.00 109.58 188 LEU A C 1
ATOM 1517 O O . LEU A 1 190 ? 391.106 -17.556 75.136 1.00 117.35 188 LEU A O 1
ATOM 1522 N N . GLU A 1 191 ? 390.491 -16.286 73.384 1.00 116.16 189 GLU A N 1
ATOM 1523 C CA . GLU A 1 191 ? 390.981 -15.033 73.955 1.00 123.63 189 GLU A CA 1
ATOM 1524 C C . GLU A 1 191 ? 389.858 -14.337 74.713 1.00 118.27 189 GLU A C 1
ATOM 1525 O O . GLU A 1 191 ? 388.700 -14.746 74.620 1.00 99.88 189 GLU A O 1
ATOM 1531 N N . ALA A 1 192 ? 390.224 -13.292 75.456 1.00 118.43 190 ALA A N 1
ATOM 1532 C CA . ALA A 1 192 ? 389.321 -12.570 76.360 1.00 116.45 190 ALA A CA 1
ATOM 1533 C C . ALA A 1 192 ? 387.886 -12.395 75.853 1.00 118.86 190 ALA A C 1
ATOM 1534 O O . ALA A 1 192 ? 386.961 -12.992 76.414 1.00 116.98 190 ALA A O 1
ATOM 1536 N N . ALA A 1 193 ? 387.698 -11.576 74.817 1.00 117.98 191 ALA A N 1
ATOM 1537 C CA . ALA A 1 193 ? 386.358 -11.221 74.334 1.00 122.72 191 ALA A CA 1
ATOM 1538 C C . ALA A 1 193 ? 385.529 -12.423 73.865 1.00 123.93 191 ALA A C 1
ATOM 1539 O O . ALA A 1 193 ? 384.325 -12.497 74.140 1.00 123.93 191 ALA A O 1
ATOM 1541 N N . THR A 1 194 ? 386.182 -13.365 73.189 1.00 124.22 192 THR A N 1
ATOM 1542 C CA . THR A 1 194 ? 385.505 -14.562 72.689 1.00 126.58 192 THR A CA 1
ATOM 1543 C C . THR A 1 194 ? 384.871 -15.356 73.841 1.00 122.31 192 THR A C 1
ATOM 1544 O O . THR A 1 194 ? 383.658 -15.572 73.821 1.00 107.35 192 THR A O 1
ATOM 1548 N N . TRP A 1 195 ? 385.675 -15.744 74.840 1.00 120.12 193 TRP A N 1
ATOM 1549 C CA . TRP A 1 195 ? 385.191 -16.562 75.978 1.00 110.30 193 TRP A CA 1
ATOM 1550 C C . TRP A 1 195 ? 384.271 -15.840 76.954 1.00 105.90 193 TRP A C 1
ATOM 1551 O O . TRP A 1 195 ? 383.470 -16.489 77.636 1.00 105.99 193 TRP A O 1
ATOM 1562 N N . THR A 1 196 ? 384.389 -14.513 77.006 1.00 103.33 194 THR A N 1
ATOM 1563 C CA . THR A 1 196 ? 383.598 -13.648 77.892 1.00 105.35 194 THR A CA 1
ATOM 1564 C C . THR A 1 196 ? 382.103 -13.938 77.872 1.00 112.56 194 THR A C 1
ATOM 1565 O O . THR A 1 196 ? 381.441 -13.864 78.917 1.00 114.03 194 THR A O 1
ATOM 1569 N N . VAL A 1 197 ? 381.593 -14.289 76.693 1.00 115.88 195 VAL A N 1
ATOM 1570 C CA . VAL A 1 197 ? 380.220 -14.775 76.547 1.00 129.96 195 VAL A CA 1
ATOM 1571 C C . VAL A 1 197 ? 380.154 -16.227 76.032 1.00 132.81 195 VAL A C 1
ATOM 1572 O O . VAL A 1 197 ? 379.324 -17.017 76.530 1.00 141.33 195 VAL A O 1
ATOM 1576 N N . SER A 1 198 ? 381.020 -16.590 75.081 1.00 121.89 196 SER A N 1
ATOM 1577 C CA . SER A 1 198 ? 381.117 -17.976 74.589 1.00 122.16 196 SER A CA 1
ATOM 1578 C C . SER A 1 198 ? 381.019 -18.988 75.745 1.00 121.63 196 SER A C 1
ATOM 1579 O O . SER A 1 198 ? 380.228 -19.942 75.693 1.00 106.53 196 SER A O 1
ATOM 1582 N N . LYS A 1 199 ? 381.797 -18.733 76.800 1.00 119.74 197 LYS A N 1
ATOM 1583 C CA . LYS A 1 199 ? 381.848 -19.578 77.982 1.00 113.68 197 LYS A CA 1
ATOM 1584 C C . LYS A 1 199 ? 381.300 -18.862 79.225 1.00 106.21 197 LYS A C 1
ATOM 1585 O O . LYS A 1 199 ? 381.816 -19.041 80.327 1.00 114.05 197 LYS A O 1
ATOM 1591 N N . LEU A 1 200 ? 380.230 -18.085 79.070 1.00 98.17 198 LEU A N 1
ATOM 1592 C CA . LEU A 1 200 ? 379.658 -17.354 80.208 1.00 98.40 198 LEU A CA 1
ATOM 1593 C C . LEU A 1 200 ? 379.006 -18.287 81.210 1.00 96.58 198 LEU A C 1
ATOM 1594 O O . LEU A 1 200 ? 379.145 -18.085 82.416 1.00 107.34 198 LEU A O 1
ATOM 1599 N N . THR A 1 201 ? 378.295 -19.297 80.718 1.00 91.24 199 THR A N 1
ATOM 1600 C CA . THR A 1 201 ? 377.614 -20.261 81.591 1.00 91.06 199 THR A CA 1
ATOM 1601 C C . THR A 1 201 ? 378.579 -21.155 82.372 1.00 86.16 199 THR A C 1
ATOM 1602 O O . THR A 1 201 ? 378.229 -21.650 83.446 1.00 88.27 199 THR A O 1
ATOM 1606 N N . GLU A 1 202 ? 379.783 -21.358 81.842 1.00 90.49 200 GLU A N 1
ATOM 1607 C CA . GLU A 1 202 ? 380.838 -22.049 82.588 1.00 98.10 200 GLU A CA 1
ATOM 1608 C C . GLU A 1 202 ? 381.144 -21.265 83.871 1.00 97.85 200 GLU A C 1
ATOM 1609 O O . GLU A 1 202 ? 380.992 -21.785 84.978 1.00 100.89 200 GLU A O 1
ATOM 1615 N N . VAL A 1 203 ? 381.494 -19.996 83.706 1.00 92.46 201 VAL A N 1
ATOM 1616 C CA . VAL A 1 203 ? 381.726 -19.098 84.829 1.00 88.38 201 VAL A CA 1
ATOM 1617 C C . VAL A 1 203 ? 380.513 -19.010 85.768 1.00 94.91 201 VAL A C 1
ATOM 1618 O O . VAL A 1 203 ? 380.665 -18.855 86.984 1.00 101.72 201 VAL A O 1
ATOM 1622 N N . GLN A 1 204 ? 379.307 -19.028 85.203 1.00 98.33 202 GLN A N 1
ATOM 1623 C CA . GLN A 1 204 ? 378.084 -18.929 86.000 1.00 104.56 202 GLN A CA 1
ATOM 1624 C C . GLN A 1 204 ? 378.064 -20.032 87.037 1.00 105.54 202 GLN A C 1
ATOM 1625 O O . GLN A 1 204 ? 377.796 -19.782 88.212 1.00 112.92 202 GLN A O 1
ATOM 1631 N N . SER A 1 205 ? 378.326 -21.251 86.576 1.00 105.71 203 SER A N 1
ATOM 1632 C CA . SER A 1 205 ? 378.318 -22.437 87.439 1.00 104.62 203 SER A CA 1
ATOM 1633 C C . SER A 1 205 ? 379.491 -22.403 88.393 1.00 94.66 203 SER A C 1
ATOM 1634 O O . SER A 1 205 ? 379.334 -22.731 89.563 1.00 91.95 203 SER A O 1
ATOM 1637 N N . ALA A 1 206 ? 380.649 -21.983 87.885 1.00 95.06 204 ALA A N 1
ATOM 1638 C CA . ALA A 1 206 ? 381.862 -21.851 88.708 1.00 89.15 204 ALA A CA 1
ATOM 1639 C C . ALA A 1 206 ? 381.633 -20.938 89.900 1.00 88.42 204 ALA A C 1
ATOM 1640 O O . ALA A 1 206 ? 382.034 -21.260 90.999 1.00 80.57 204 ALA A O 1
ATOM 1642 N N . LEU A 1 207 ? 380.917 -19.835 89.690 1.00 96.87 205 LEU A N 1
ATOM 1643 C CA . LEU A 1 207 ? 380.538 -18.945 90.789 1.00 88.87 205 LEU A CA 1
ATOM 1644 C C . LEU A 1 207 ? 379.555 -19.642 91.724 1.00 83.76 205 LEU A C 1
ATOM 1645 O O . LEU A 1 207 ? 379.642 -19.517 92.947 1.00 88.33 205 LEU A O 1
ATOM 1650 N N . THR A 1 208 ? 378.598 -20.356 91.144 1.00 87.40 206 THR A N 1
ATOM 1651 C CA . THR A 1 208 ? 377.590 -21.068 91.929 1.00 97.89 206 THR A CA 1
ATOM 1652 C C . THR A 1 208 ? 378.273 -21.986 92.931 1.00 95.33 206 THR A C 1
ATOM 1653 O O . THR A 1 208 ? 377.895 -22.044 94.109 1.00 107.84 206 THR A O 1
ATOM 1657 N N . VAL A 1 209 ? 379.291 -22.685 92.446 1.00 92.52 207 VAL A N 1
ATOM 1658 C CA . VAL A 1 209 ? 380.069 -23.594 93.274 1.00 96.23 207 VAL A CA 1
ATOM 1659 C C . VAL A 1 209 ? 380.700 -22.792 94.415 1.00 96.88 207 VAL A C 1
ATOM 1660 O O . VAL A 1 209 ? 380.502 -23.130 95.586 1.00 99.28 207 VAL A O 1
ATOM 1664 N N . VAL A 1 210 ? 381.438 -21.730 94.081 1.00 93.71 208 VAL A N 1
ATOM 1665 C CA . VAL A 1 210 ? 382.211 -21.001 95.102 1.00 88.93 208 VAL A CA 1
ATOM 1666 C C . VAL A 1 210 ? 381.280 -20.362 96.122 1.00 89.66 208 VAL A C 1
ATOM 1667 O O . VAL A 1 210 ? 381.586 -20.362 97.308 1.00 91.42 208 VAL A O 1
ATOM 1671 N N . SER A 1 211 ? 380.148 -19.848 95.656 1.00 88.29 209 SER A N 1
ATOM 1672 C CA . SER A 1 211 ? 379.188 -19.167 96.522 1.00 92.98 209 SER A CA 1
ATOM 1673 C C . SER A 1 211 ? 378.601 -20.064 97.620 1.00 97.09 209 SER A C 1
ATOM 1674 O O . SER A 1 211 ? 378.149 -19.565 98.662 1.00 97.52 209 SER A O 1
ATOM 1677 N N . SER A 1 212 ? 378.583 -21.375 97.375 1.00 97.43 210 SER A N 1
ATOM 1678 C CA . SER A 1 212 ? 378.068 -22.344 98.355 1.00 103.28 210 SER A CA 1
ATOM 1679 C C . SER A 1 212 ? 379.023 -22.619 99.514 1.00 107.37 210 SER A C 1
ATOM 1680 O O . SER A 1 212 ? 378.577 -22.981 100.602 1.00 116.08 210 SER A O 1
ATOM 1683 N N . LEU A 1 213 ? 380.316 -22.397 99.288 1.00 102.33 211 LEU A N 1
ATOM 1684 C CA . LEU A 1 213 ? 381.360 -22.890 100.179 1.00 99.47 211 LEU A CA 1
ATOM 1685 C C . LEU A 1 213 ? 381.386 -22.292 101.588 1.00 111.41 211 LEU A C 1
ATOM 1686 O O . LEU A 1 213 ? 381.768 -22.971 102.549 1.00 103.75 211 LEU A O 1
ATOM 1691 N N . GLY A 1 214 ? 381.000 -21.025 101.716 1.00 121.05 212 GLY A N 1
ATOM 1692 C CA . GLY A 1 214 ? 380.941 -20.379 103.029 1.00 127.18 212 GLY A CA 1
ATOM 1693 C C . GLY A 1 214 ? 382.293 -19.889 103.528 1.00 118.36 212 GLY A C 1
ATOM 1694 O O . GLY A 1 214 ? 383.083 -20.663 104.065 1.00 96.03 212 GLY A O 1
ATOM 1695 N N . TRP A 1 215 ? 382.523 -18.589 103.375 1.00 118.25 213 TRP A N 1
ATOM 1696 C CA . TRP A 1 215 ? 383.773 -17.963 103.766 1.00 129.19 213 TRP A CA 1
ATOM 1697 C C . TRP A 1 215 ? 383.890 -17.873 105.287 1.00 134.49 213 TRP A C 1
ATOM 1698 O O . TRP A 1 215 ? 382.955 -18.215 106.016 1.00 119.70 213 TRP A O 1
ATOM 1709 N N . LYS A 1 216 ? 385.057 -17.434 105.751 1.00 141.84 214 LYS A N 1
ATOM 1710 C CA . LYS A 1 216 ? 385.294 -17.237 107.158 1.00 155.47 214 LYS A CA 1
ATOM 1711 C C . LYS A 1 216 ? 385.826 -15.830 107.374 1.00 155.51 214 LYS A C 1
ATOM 1712 O O . LYS A 1 216 ? 386.985 -15.540 107.084 1.00 156.58 214 LYS A O 1
ATOM 1718 N N . LYS A 1 217 ? 384.962 -14.967 107.894 1.00 151.37 215 LYS A N 1
ATOM 1719 C CA . LYS A 1 217 ? 385.328 -13.598 108.237 1.00 149.31 215 LYS A CA 1
ATOM 1720 C C . LYS A 1 217 ? 386.533 -13.569 109.181 1.00 136.53 215 LYS A C 1
ATOM 1721 O O . LYS A 1 217 ? 387.470 -12.797 108.964 1.00 128.33 215 LYS A O 1
ATOM 1727 N N . THR A 1 218 ? 386.507 -14.397 110.224 1.00 132.59 216 THR A N 1
ATOM 1728 C CA . THR A 1 218 ? 387.613 -14.472 111.181 1.00 139.95 216 THR A CA 1
ATOM 1729 C C . THR A 1 218 ? 388.162 -15.887 111.277 1.00 135.49 216 THR A C 1
ATOM 1730 O O . THR A 1 218 ? 387.599 -16.808 110.703 1.00 132.75 216 THR A O 1
ATOM 1734 N N . ASN A 1 219 ? 389.265 -16.041 112.004 1.00 141.34 217 ASN A N 1
ATOM 1735 C CA . ASN A 1 219 ? 389.854 -17.349 112.287 1.00 145.23 217 ASN A CA 1
ATOM 1736 C C . ASN A 1 219 ? 389.410 -17.834 113.663 1.00 149.70 217 ASN A C 1
ATOM 1737 O O . ASN A 1 219 ? 390.193 -17.822 114.619 1.00 164.56 217 ASN A O 1
ATOM 1742 N N . VAL A 1 220 ? 388.148 -18.253 113.753 1.00 146.83 218 VAL A N 1
ATOM 1743 C CA . VAL A 1 220 ? 387.512 -18.596 115.029 1.00 152.48 218 VAL A CA 1
ATOM 1744 C C . VAL A 1 220 ? 386.988 -20.030 115.043 1.00 153.77 218 VAL A C 1
ATOM 1745 O O . VAL A 1 220 ? 387.167 -20.775 114.084 1.00 160.11 218 VAL A O 1
ATOM 1749 N N . SER A 1 221 ? 386.351 -20.408 116.147 1.00 161.80 219 SER A N 1
ATOM 1750 C CA . SER A 1 221 ? 385.725 -21.719 116.296 1.00 166.73 219 SER A CA 1
ATOM 1751 C C . SER A 1 221 ? 384.419 -21.805 115.503 1.00 157.28 219 SER A C 1
ATOM 1752 O O . SER A 1 221 ? 384.005 -20.846 114.846 1.00 152.30 219 SER A O 1
ATOM 1755 N N . ALA A 1 222 ? 383.783 -22.972 115.563 1.00 159.89 220 ALA A N 1
ATOM 1756 C CA . ALA A 1 222 ? 382.461 -23.177 114.982 1.00 169.77 220 ALA A CA 1
ATOM 1757 C C . ALA A 1 222 ? 381.391 -22.583 115.904 1.00 180.15 220 ALA A C 1
ATOM 1758 O O . ALA A 1 222 ? 380.512 -21.834 115.455 1.00 191.49 220 ALA A O 1
ATOM 1760 N N . ALA A 1 223 ? 381.470 -22.931 117.188 1.00 172.63 221 ALA A N 1
ATOM 1761 C CA . ALA A 1 223 ? 380.546 -22.416 118.201 1.00 169.82 221 ALA A CA 1
ATOM 1762 C C . ALA A 1 223 ? 380.678 -20.902 118.348 1.00 159.75 221 ALA A C 1
ATOM 1763 O O . ALA A 1 223 ? 379.686 -20.207 118.596 1.00 157.34 221 ALA A O 1
ATOM 1765 N N . ALA A 1 224 ? 381.909 -20.413 118.199 1.00 149.21 222 ALA A N 1
ATOM 1766 C CA . ALA A 1 224 ? 382.208 -18.986 118.227 1.00 154.72 222 ALA A CA 1
ATOM 1767 C C . ALA A 1 224 ? 381.444 -18.243 117.138 1.00 165.17 222 ALA A C 1
ATOM 1768 O O . ALA A 1 224 ? 380.801 -17.223 117.419 1.00 184.75 222 ALA A O 1
ATOM 1770 N N . ARG A 1 225 ? 381.509 -18.761 115.912 1.00 160.83 223 ARG A N 1
ATOM 1771 C CA . ARG A 1 225 ? 380.781 -18.179 114.783 1.00 167.18 223 ARG A CA 1
ATOM 1772 C C . ARG A 1 225 ? 379.359 -17.852 115.226 1.00 177.78 223 ARG A C 1
ATOM 1773 O O . ARG A 1 225 ? 378.934 -16.683 115.209 1.00 182.57 223 ARG A O 1
ATOM 1781 N N . ASP A 1 226 ? 378.663 -18.898 115.671 1.00 179.84 224 ASP A N 1
ATOM 1782 C CA . ASP A 1 226 ? 377.276 -18.808 116.113 1.00 189.78 224 ASP A CA 1
ATOM 1783 C C . ASP A 1 226 ? 377.117 -17.945 117.367 1.00 186.69 224 ASP A C 1
ATOM 1784 O O . ASP A 1 226 ? 376.310 -17.015 117.392 1.00 172.09 224 ASP A O 1
ATOM 1789 N N . PHE A 1 227 ? 377.881 -18.273 118.404 1.00 179.84 225 PHE A N 1
ATOM 1790 C CA . PHE A 1 227 ? 377.765 -17.606 119.698 1.00 175.23 225 PHE A CA 1
ATOM 1791 C C . PHE A 1 227 ? 377.864 -16.095 119.582 1.00 171.19 225 PHE A C 1
ATOM 1792 O O . PHE A 1 227 ? 376.966 -15.373 120.024 1.00 186.53 225 PHE A O 1
ATOM 1800 N N . LEU A 1 228 ? 378.954 -15.626 118.991 1.00 165.49 226 LEU A N 1
ATOM 1801 C CA . LEU A 1 228 ? 379.163 -14.194 118.817 1.00 179.41 226 LEU A CA 1
ATOM 1802 C C . LEU A 1 228 ? 378.046 -13.554 118.000 1.00 190.90 226 LEU A C 1
ATOM 1803 O O . LEU A 1 228 ? 377.553 -12.477 118.350 1.00 185.52 226 LEU A O 1
ATOM 1808 N N . ALA A 1 229 ? 377.641 -14.228 116.926 1.00 197.41 227 ALA A N 1
ATOM 1809 C CA . ALA A 1 229 ? 376.539 -13.756 116.087 1.00 194.88 227 ALA A CA 1
ATOM 1810 C C . ALA A 1 229 ? 375.264 -13.434 116.883 1.00 183.60 227 ALA A C 1
ATOM 1811 O O . ALA A 1 229 ? 374.519 -12.538 116.497 1.00 173.45 227 ALA A O 1
ATOM 1813 N N . LYS A 1 230 ? 375.030 -14.132 117.996 1.00 168.00 228 LYS A N 1
ATOM 1814 C CA . LYS A 1 230 ? 373.853 -13.884 118.840 1.00 155.34 228 LYS A CA 1
ATOM 1815 C C . LYS A 1 230 ? 373.775 -12.491 119.484 1.00 162.07 228 LYS A C 1
ATOM 1816 O O . LYS A 1 230 ? 372.721 -12.121 120.012 1.00 172.42 228 LYS A O 1
ATOM 1822 N N . PHE A 1 231 ? 374.872 -11.736 119.471 1.00 162.71 229 PHE A N 1
ATOM 1823 C CA . PHE A 1 231 ? 374.884 -10.369 119.991 1.00 165.77 229 PHE A CA 1
ATOM 1824 C C . PHE A 1 231 ? 375.042 -9.337 118.858 1.00 161.86 229 PHE A C 1
ATOM 1825 O O . PHE A 1 231 ? 375.154 -8.136 119.133 1.00 155.64 229 PHE A O 1
ATOM 1833 N N . GLY A 1 232 ? 375.042 -9.794 117.602 1.00 158.02 230 GLY A N 1
ATOM 1834 C CA . GLY A 1 232 ? 375.099 -8.914 116.422 1.00 169.78 230 GLY A CA 1
ATOM 1835 C C . GLY A 1 232 ? 376.485 -8.793 115.812 1.00 167.82 230 GLY A C 1
ATOM 1836 O O . GLY A 1 232 ? 377.095 -7.722 115.867 1.00 171.85 230 GLY A O 1
ATOM 1837 N N . ILE A 1 233 ? 376.953 -9.876 115.194 1.00 162.72 231 ILE A N 1
ATOM 1838 C CA . ILE A 1 233 ? 378.364 -10.028 114.837 1.00 165.09 231 ILE A CA 1
ATOM 1839 C C . ILE A 1 233 ? 378.662 -10.518 113.411 1.00 171.91 231 ILE A C 1
ATOM 1840 O O . ILE A 1 233 ? 377.797 -11.055 112.717 1.00 177.62 231 ILE A O 1
ATOM 1845 N N . ASN A 1 234 ? 379.918 -10.318 113.005 1.00 178.96 232 ASN A N 1
ATOM 1846 C CA . ASN A 1 234 ? 380.484 -10.838 111.747 1.00 166.94 232 ASN A CA 1
ATOM 1847 C C . ASN A 1 234 ? 381.363 -12.074 111.924 1.00 138.30 232 ASN A C 1
ATOM 1848 O O . ASN A 1 234 ? 380.910 -13.117 112.380 1.00 116.16 232 ASN A O 1
ATOM 1853 N N . GLY B 1 1 ? 429.944 -9.880 90.552 1.00 129.89 -1 GLY B N 1
ATOM 1854 C CA . GLY B 1 1 ? 428.955 -9.421 91.575 1.00 137.83 -1 GLY B CA 1
ATOM 1855 C C . GLY B 1 1 ? 428.654 -10.488 92.614 1.00 145.82 -1 GLY B C 1
ATOM 1856 O O . GLY B 1 1 ? 429.520 -11.310 92.932 1.00 141.57 -1 GLY B O 1
ATOM 1857 N N . SER B 1 2 ? 427.428 -10.460 93.144 1.00 149.56 0 SER B N 1
ATOM 1858 C CA . SER B 1 2 ? 426.929 -11.491 94.064 1.00 148.34 0 SER B CA 1
ATOM 1859 C C . SER B 1 2 ? 425.449 -11.787 93.808 1.00 161.93 0 SER B C 1
ATOM 1860 O O . SER B 1 2 ? 424.794 -11.088 93.035 1.00 161.11 0 SER B O 1
ATOM 1863 N N . MET B 1 3 ? 424.938 -12.838 94.448 1.00 174.72 1 MET B N 1
ATOM 1864 C CA . MET B 1 3 ? 423.519 -13.240 94.335 1.00 174.94 1 MET B CA 1
ATOM 1865 C C . MET B 1 3 ? 423.118 -14.017 95.583 1.00 167.78 1 MET B C 1
ATOM 1866 O O . MET B 1 3 ? 423.690 -15.073 95.839 1.00 169.48 1 MET B O 1
ATOM 1871 N N . ILE B 1 4 ? 422.162 -13.504 96.359 1.00 156.95 2 ILE B N 1
ATOM 1872 C CA . ILE B 1 4 ? 421.823 -14.115 97.649 1.00 161.58 2 ILE B CA 1
ATOM 1873 C C . ILE B 1 4 ? 420.988 -15.381 97.478 1.00 152.53 2 ILE B C 1
ATOM 1874 O O . ILE B 1 4 ? 420.186 -15.475 96.547 1.00 157.73 2 ILE B O 1
ATOM 1879 N N . GLU B 1 5 ? 421.200 -16.341 98.380 1.00 143.93 3 GLU B N 1
ATOM 1880 C CA . GLU B 1 5 ? 420.310 -17.486 98.560 1.00 151.61 3 GLU B CA 1
ATOM 1881 C C . GLU B 1 5 ? 419.771 -17.441 99.985 1.00 154.78 3 GLU B C 1
ATOM 1882 O O . GLU B 1 5 ? 420.545 -17.386 100.946 1.00 150.35 3 GLU B O 1
ATOM 1888 N N . LEU B 1 6 ? 418.446 -17.475 100.110 1.00 159.13 4 LEU B N 1
ATOM 1889 C CA . LEU B 1 6 ? 417.777 -17.430 101.411 1.00 153.94 4 LEU B CA 1
ATOM 1890 C C . LEU B 1 6 ? 416.907 -18.675 101.533 1.00 151.75 4 LEU B C 1
ATOM 1891 O O . LEU B 1 6 ? 416.251 -19.070 100.566 1.00 131.13 4 LEU B O 1
ATOM 1896 N N . GLU B 1 7 ? 416.929 -19.287 102.719 1.00 156.04 5 GLU B N 1
ATOM 1897 C CA . GLU B 1 7 ? 416.415 -20.648 102.923 1.00 154.29 5 GLU B CA 1
ATOM 1898 C C . GLU B 1 7 ? 415.253 -20.735 103.905 1.00 138.76 5 GLU B C 1
ATOM 1899 O O . GLU B 1 7 ? 415.112 -19.884 104.790 1.00 136.25 5 GLU B O 1
ATOM 1905 N N . PHE B 1 8 ? 414.445 -21.785 103.750 1.00 121.87 6 PHE B N 1
ATOM 1906 C CA . PHE B 1 8 ? 413.292 -22.020 104.622 1.00 120.90 6 PHE B CA 1
ATOM 1907 C C . PHE B 1 8 ? 413.051 -23.518 104.851 1.00 115.65 6 PHE B C 1
ATOM 1908 O O . PHE B 1 8 ? 413.595 -24.344 104.122 1.00 115.09 6 PHE B O 1
ATOM 1916 N N . HIS B 1 9 ? 412.240 -23.853 105.858 1.00 117.09 7 HIS B N 1
ATOM 1917 C CA . HIS B 1 9 ? 411.993 -25.247 106.270 1.00 132.64 7 HIS B CA 1
ATOM 1918 C C . HIS B 1 9 ? 410.656 -25.405 107.010 1.00 133.71 7 HIS B C 1
ATOM 1919 O O . HIS B 1 9 ? 410.106 -24.426 107.494 1.00 130.50 7 HIS B O 1
ATOM 1926 N N . ASP B 1 10 ? 410.164 -26.642 107.109 1.00 142.00 8 ASP B N 1
ATOM 1927 C CA . ASP B 1 10 ? 408.801 -26.958 107.604 1.00 148.06 8 ASP B CA 1
ATOM 1928 C C . ASP B 1 10 ? 408.529 -26.491 109.049 1.00 151.28 8 ASP B C 1
ATOM 1929 O O . ASP B 1 10 ? 409.406 -25.911 109.684 1.00 152.41 8 ASP B O 1
ATOM 1934 N N . VAL B 1 11 ? 407.312 -26.728 109.555 1.00 156.46 9 VAL B N 1
ATOM 1935 C CA . VAL B 1 11 ? 406.969 -26.525 110.987 1.00 160.53 9 VAL B CA 1
ATOM 1936 C C . VAL B 1 11 ? 406.191 -27.732 111.578 1.00 154.59 9 VAL B C 1
ATOM 1937 O O . VAL B 1 11 ? 406.818 -28.746 111.891 1.00 156.69 9 VAL B O 1
ATOM 1941 N N . ALA B 1 12 ? 404.865 -27.647 111.729 1.00 148.64 10 ALA B N 1
ATOM 1942 C CA . ALA B 1 12 ? 404.020 -28.739 112.278 1.00 149.73 10 ALA B CA 1
ATOM 1943 C C . ALA B 1 12 ? 402.527 -28.353 112.324 1.00 151.31 10 ALA B C 1
ATOM 1944 O O . ALA B 1 12 ? 401.818 -28.545 113.328 1.00 140.55 10 ALA B O 1
ATOM 1946 N N . THR B 1 18 ? 399.168 -25.596 124.902 1.00 129.08 16 THR B N 1
ATOM 1947 C CA . THR B 1 18 ? 400.542 -25.713 125.392 1.00 158.95 16 THR B CA 1
ATOM 1948 C C . THR B 1 18 ? 400.792 -24.968 126.707 1.00 165.48 16 THR B C 1
ATOM 1949 O O . THR B 1 18 ? 401.387 -25.518 127.636 1.00 166.16 16 THR B O 1
ATOM 1953 N N . PHE B 1 19 ? 400.324 -23.719 126.754 1.00 168.14 17 PHE B N 1
ATOM 1954 C CA . PHE B 1 19 ? 400.536 -22.760 127.852 1.00 138.16 17 PHE B CA 1
ATOM 1955 C C . PHE B 1 19 ? 399.209 -22.527 128.583 1.00 136.40 17 PHE B C 1
ATOM 1956 O O . PHE B 1 19 ? 398.170 -22.325 127.942 1.00 126.11 17 PHE B O 1
ATOM 1964 N N . ASP B 1 20 ? 399.220 -22.577 129.914 1.00 133.66 18 ASP B N 1
ATOM 1965 C CA . ASP B 1 20 ? 398.031 -22.169 130.667 1.00 140.05 18 ASP B CA 1
ATOM 1966 C C . ASP B 1 20 ? 398.385 -21.004 131.580 1.00 127.30 18 ASP B C 1
ATOM 1967 O O . ASP B 1 20 ? 399.510 -20.918 132.094 1.00 130.23 18 ASP B O 1
ATOM 1972 N N . PRO B 1 21 ? 397.423 -20.092 131.771 1.00 118.39 19 PRO B N 1
ATOM 1973 C CA . PRO B 1 21 ? 397.741 -18.870 132.483 1.00 115.13 19 PRO B CA 1
ATOM 1974 C C . PRO B 1 21 ? 397.933 -19.077 133.990 1.00 102.75 19 PRO B C 1
ATOM 1975 O O . PRO B 1 21 ? 398.936 -18.609 134.534 1.00 107.96 19 PRO B O 1
ATOM 1979 N N . GLU B 1 22 ? 397.026 -19.804 134.642 1.00 102.48 20 GLU B N 1
ATOM 1980 C CA . GLU B 1 22 ? 397.087 -20.012 136.102 1.00 115.52 20 GLU B CA 1
ATOM 1981 C C . GLU B 1 22 ? 398.441 -20.489 136.646 1.00 116.06 20 GLU B C 1
ATOM 1982 O O . GLU B 1 22 ? 398.806 -20.119 137.763 1.00 129.85 20 GLU B O 1
ATOM 1988 N N . VAL B 1 23 ? 399.173 -21.290 135.880 1.00 109.04 21 VAL B N 1
ATOM 1989 C CA . VAL B 1 23 ? 400.480 -21.766 136.320 1.00 119.65 21 VAL B CA 1
ATOM 1990 C C . VAL B 1 23 ? 401.552 -20.718 136.069 1.00 123.54 21 VAL B C 1
ATOM 1991 O O . VAL B 1 23 ? 402.482 -20.574 136.879 1.00 154.73 21 VAL B O 1
ATOM 1995 N N . ALA B 1 24 ? 401.435 -20.008 134.948 1.00 120.88 22 ALA B N 1
ATOM 1996 C CA . ALA B 1 24 ? 402.357 -18.914 134.607 1.00 121.31 22 ALA B CA 1
ATOM 1997 C C . ALA B 1 24 ? 402.198 -17.763 135.595 1.00 119.73 22 ALA B C 1
ATOM 1998 O O . ALA B 1 24 ? 403.183 -17.131 135.975 1.00 108.91 22 ALA B O 1
ATOM 2000 N N . TYR B 1 25 ? 400.948 -17.518 135.994 1.00 122.85 23 TYR B N 1
ATOM 2001 C CA . TYR B 1 25 ? 400.608 -16.519 137.003 1.00 118.37 23 TYR B CA 1
ATOM 2002 C C . TYR B 1 25 ? 401.117 -16.925 138.380 1.00 124.04 23 TYR B C 1
ATOM 2003 O O . TYR B 1 25 ? 401.751 -16.135 139.078 1.00 125.11 23 TYR B O 1
ATOM 2012 N N . ALA B 1 26 ? 400.823 -18.163 138.764 1.00 127.09 24 ALA B N 1
ATOM 2013 C CA . ALA B 1 26 ? 401.344 -18.735 139.998 1.00 125.67 24 ALA B CA 1
ATOM 2014 C C . ALA B 1 26 ? 402.835 -18.453 140.098 1.00 123.57 24 ALA B C 1
ATOM 2015 O O . ALA B 1 26 ? 403.270 -17.742 140.998 1.00 134.55 24 ALA B O 1
ATOM 2017 N N . ASN B 1 27 ? 403.602 -18.999 139.161 1.00 126.26 25 ASN B N 1
ATOM 2018 C CA . ASN B 1 27 ? 405.052 -18.828 139.141 1.00 140.79 25 ASN B CA 1
ATOM 2019 C C . ASN B 1 27 ? 405.484 -17.358 139.248 1.00 142.82 25 ASN B C 1
ATOM 2020 O O . ASN B 1 27 ? 406.408 -17.025 140.004 1.00 160.62 25 ASN B O 1
ATOM 2025 N N . PHE B 1 28 ? 404.810 -16.484 138.503 1.00 136.21 26 PHE B N 1
ATOM 2026 C CA . PHE B 1 28 ? 405.109 -15.046 138.523 1.00 127.59 26 PHE B CA 1
ATOM 2027 C C . PHE B 1 28 ? 404.915 -14.454 139.914 1.00 133.47 26 PHE B C 1
ATOM 2028 O O . PHE B 1 28 ? 405.827 -13.827 140.467 1.00 123.69 26 PHE B O 1
ATOM 2036 N N . LYS B 1 29 ? 403.718 -14.658 140.465 1.00 143.69 27 LYS B N 1
ATOM 2037 C CA . LYS B 1 29 ? 403.386 -14.178 141.808 1.00 146.24 27 LYS B CA 1
ATOM 2038 C C . LYS B 1 29 ? 404.409 -14.637 142.843 1.00 150.19 27 LYS B C 1
ATOM 2039 O O . LYS B 1 29 ? 404.858 -13.837 143.662 1.00 155.48 27 LYS B O 1
ATOM 2045 N N . ARG B 1 30 ? 404.792 -15.910 142.790 1.00 146.73 28 ARG B N 1
ATOM 2046 C CA . ARG B 1 30 ? 405.759 -16.442 143.741 1.00 144.69 28 ARG B CA 1
ATOM 2047 C C . ARG B 1 30 ? 407.083 -15.681 143.655 1.00 142.64 28 ARG B C 1
ATOM 2048 O O . ARG B 1 30 ? 407.541 -15.113 144.646 1.00 145.92 28 ARG B O 1
ATOM 2056 N N . VAL B 1 31 ? 407.683 -15.656 142.468 1.00 140.12 29 VAL B N 1
ATOM 2057 C CA . VAL B 1 31 ? 409.043 -15.135 142.315 1.00 144.98 29 VAL B CA 1
ATOM 2058 C C . VAL B 1 31 ? 409.122 -13.618 142.400 1.00 152.65 29 VAL B C 1
ATOM 2059 O O . VAL B 1 31 ? 409.945 -13.068 143.138 1.00 158.88 29 VAL B O 1
ATOM 2063 N N . HIS B 1 32 ? 408.257 -12.959 141.639 1.00 157.20 30 HIS B N 1
ATOM 2064 C CA . HIS B 1 32 ? 408.438 -11.549 141.316 1.00 156.56 30 HIS B CA 1
ATOM 2065 C C . HIS B 1 32 ? 407.716 -10.575 142.258 1.00 160.24 30 HIS B C 1
ATOM 2066 O O . HIS B 1 32 ? 408.284 -9.549 142.624 1.00 164.27 30 HIS B O 1
ATOM 2073 N N . THR B 1 33 ? 406.501 -10.887 142.697 1.00 160.35 31 THR B N 1
ATOM 2074 C CA . THR B 1 33 ? 405.736 -9.930 143.512 1.00 159.15 31 THR B CA 1
ATOM 2075 C C . THR B 1 33 ? 406.167 -9.810 144.978 1.00 154.24 31 THR B C 1
ATOM 2076 O O . THR B 1 33 ? 405.364 -9.407 145.821 1.00 152.47 31 THR B O 1
ATOM 2080 N N . THR B 1 34 ? 407.418 -10.146 145.291 1.00 156.56 32 THR B N 1
ATOM 2081 C CA . THR B 1 34 ? 407.937 -9.983 146.652 1.00 147.99 32 THR B CA 1
ATOM 2082 C C . THR B 1 34 ? 408.204 -8.499 146.909 1.00 132.87 32 THR B C 1
ATOM 2083 O O . THR B 1 34 ? 407.505 -7.878 147.709 1.00 125.41 32 THR B O 1
ATOM 2087 N N . GLY B 1 35 ? 409.187 -7.936 146.211 1.00 125.94 33 GLY B N 1
ATOM 2088 C CA . GLY B 1 35 ? 409.520 -6.517 146.343 1.00 129.59 33 GLY B CA 1
ATOM 2089 C C . GLY B 1 35 ? 408.727 -5.670 145.369 1.00 139.67 33 GLY B C 1
ATOM 2090 O O . GLY B 1 35 ? 409.283 -5.171 144.388 1.00 149.30 33 GLY B O 1
ATOM 2091 N N . LEU B 1 36 ? 407.432 -5.505 145.638 1.00 146.03 34 LEU B N 1
ATOM 2092 C CA . LEU B 1 36 ? 406.515 -4.824 144.712 1.00 143.14 34 LEU B CA 1
ATOM 2093 C C . LEU B 1 36 ? 405.437 -4.026 145.437 1.00 139.82 34 LEU B C 1
ATOM 2094 O O . LEU B 1 36 ? 404.933 -4.449 146.482 1.00 144.58 34 LEU B O 1
ATOM 2099 N N . SER B 1 37 ? 405.056 -2.900 144.837 1.00 135.29 35 SER B N 1
ATOM 2100 C CA . SER B 1 37 ? 404.197 -1.901 145.468 1.00 139.27 35 SER B CA 1
ATOM 2101 C C . SER B 1 37 ? 403.192 -1.295 144.495 1.00 131.15 35 SER B C 1
ATOM 2102 O O . SER B 1 37 ? 403.402 -1.317 143.286 1.00 124.20 35 SER B O 1
ATOM 2105 N N . TYR B 1 38 ? 402.124 -0.713 145.034 1.00 121.93 36 TYR B N 1
ATOM 2106 C CA . TYR B 1 38 ? 401.100 -0.088 144.200 1.00 121.97 36 TYR B CA 1
ATOM 2107 C C . TYR B 1 38 ? 401.648 1.094 143.385 1.00 125.80 36 TYR B C 1
ATOM 2108 O O . TYR B 1 38 ? 401.103 1.421 142.324 1.00 130.44 36 TYR B O 1
ATOM 2117 N N . ASP B 1 39 ? 402.709 1.738 143.870 1.00 119.47 37 ASP B N 1
ATOM 2118 C CA . ASP B 1 39 ? 403.355 2.799 143.097 1.00 126.34 37 ASP B CA 1
ATOM 2119 C C . ASP B 1 39 ? 404.029 2.215 141.861 1.00 123.13 37 ASP B C 1
ATOM 2120 O O . ASP B 1 39 ? 403.958 2.812 140.782 1.00 133.61 37 ASP B O 1
ATOM 2125 N N . HIS B 1 40 ? 404.649 1.046 142.011 1.00 118.97 38 HIS B N 1
ATOM 2126 C CA . HIS B 1 40 ? 405.338 0.389 140.893 1.00 116.47 38 HIS B CA 1
ATOM 2127 C C . HIS B 1 40 ? 404.353 0.012 139.779 1.00 114.17 38 HIS B C 1
ATOM 2128 O O . HIS B 1 40 ? 404.652 0.152 138.598 1.00 98.72 38 HIS B O 1
ATOM 2135 N N . ILE B 1 41 ? 403.173 -0.452 140.172 1.00 112.48 39 ILE B N 1
ATOM 2136 C CA . ILE B 1 41 ? 402.161 -0.857 139.217 1.00 107.95 39 ILE B CA 1
ATOM 2137 C C . ILE B 1 41 ? 401.619 0.341 138.460 1.00 110.22 39 ILE B C 1
ATOM 2138 O O . ILE B 1 41 ? 401.561 0.300 137.226 1.00 130.12 39 ILE B O 1
ATOM 2143 N N . ARG B 1 42 ? 401.205 1.389 139.173 1.00 112.93 40 ARG B N 1
ATOM 2144 C CA . ARG B 1 42 ? 400.585 2.535 138.500 1.00 121.29 40 ARG B CA 1
ATOM 2145 C C . ARG B 1 42 ? 401.538 3.063 137.439 1.00 118.29 40 ARG B C 1
ATOM 2146 O O . ARG B 1 42 ? 401.087 3.467 136.367 1.00 125.06 40 ARG B O 1
ATOM 2154 N N . ILE B 1 43 ? 402.839 3.043 137.731 1.00 103.37 41 ILE B N 1
ATOM 2155 C CA . ILE B 1 43 ? 403.835 3.418 136.732 1.00 110.50 41 ILE B CA 1
ATOM 2156 C C . ILE B 1 43 ? 403.674 2.591 135.457 1.00 116.45 41 ILE B C 1
ATOM 2157 O O . ILE B 1 43 ? 403.650 3.145 134.352 1.00 117.81 41 ILE B O 1
ATOM 2162 N N . PHE B 1 44 ? 403.583 1.272 135.621 1.00 116.55 42 PHE B N 1
ATOM 2163 C CA . PHE B 1 44 ? 403.518 0.355 134.484 1.00 108.90 42 PHE B CA 1
ATOM 2164 C C . PHE B 1 44 ? 402.311 0.627 133.602 1.00 116.02 42 PHE B C 1
ATOM 2165 O O . PHE B 1 44 ? 402.431 0.673 132.372 1.00 118.18 42 PHE B O 1
ATOM 2173 N N . TYR B 1 45 ? 401.149 0.806 134.227 1.00 120.22 43 TYR B N 1
ATOM 2174 C CA . TYR B 1 45 ? 399.921 1.014 133.460 1.00 124.33 43 TYR B CA 1
ATOM 2175 C C . TYR B 1 45 ? 399.846 2.400 132.820 1.00 129.02 43 TYR B C 1
ATOM 2176 O O . TYR B 1 45 ? 399.412 2.513 131.671 1.00 120.90 43 TYR B O 1
ATOM 2185 N N . ILE B 1 46 ? 400.264 3.434 133.550 1.00 133.31 44 ILE B N 1
ATOM 2186 C CA . ILE B 1 46 ? 400.220 4.805 133.036 1.00 131.31 44 ILE B CA 1
ATOM 2187 C C . ILE B 1 46 ? 401.144 4.974 131.842 1.00 129.81 44 ILE B C 1
ATOM 2188 O O . ILE B 1 46 ? 400.723 5.465 130.791 1.00 134.89 44 ILE B O 1
ATOM 2193 N N . LYS B 1 47 ? 402.394 4.563 132.005 1.00 132.41 45 LYS B N 1
ATOM 2194 C CA . LYS B 1 47 ? 403.368 4.677 130.926 1.00 147.61 45 LYS B CA 1
ATOM 2195 C C . LYS B 1 47 ? 403.329 3.496 129.954 1.00 146.35 45 LYS B C 1
ATOM 2196 O O . LYS B 1 47 ? 404.241 3.337 129.141 1.00 161.58 45 LYS B O 1
ATOM 2202 N N . GLY B 1 48 ? 402.281 2.678 130.013 1.00 145.13 46 GLY B N 1
ATOM 2203 C CA . GLY B 1 48 ? 402.140 1.530 129.115 1.00 151.07 46 GLY B CA 1
ATOM 2204 C C . GLY B 1 48 ? 402.296 1.884 127.646 1.00 151.37 46 GLY B C 1
ATOM 2205 O O . GLY B 1 48 ? 402.925 1.147 126.887 1.00 146.03 46 GLY B O 1
ATOM 2206 N N . ARG B 1 49 ? 401.715 3.018 127.263 1.00 160.69 47 ARG B N 1
ATOM 2207 C CA . ARG B 1 49 ? 401.836 3.591 125.919 1.00 174.39 47 ARG B CA 1
ATOM 2208 C C . ARG B 1 49 ? 403.288 3.679 125.451 1.00 173.16 47 ARG B C 1
ATOM 2209 O O . ARG B 1 49 ? 403.655 3.131 124.406 1.00 177.24 47 ARG B O 1
ATOM 2217 N N . GLU B 1 50 ? 404.104 4.345 126.265 1.00 170.79 48 GLU B N 1
ATOM 2218 C CA . GLU B 1 50 ? 405.505 4.620 125.958 1.00 169.96 48 GLU B CA 1
ATOM 2219 C C . GLU B 1 50 ? 406.357 3.360 126.029 1.00 170.84 48 GLU B C 1
ATOM 2220 O O . GLU B 1 50 ? 407.270 3.166 125.219 1.00 192.80 48 GLU B O 1
ATOM 2226 N N . ILE B 1 51 ? 406.048 2.506 127.001 1.00 156.10 49 ILE B N 1
ATOM 2227 C CA . ILE B 1 51 ? 406.785 1.265 127.213 1.00 143.85 49 ILE B CA 1
ATOM 2228 C C . ILE B 1 51 ? 406.645 0.345 126.000 1.00 143.54 49 ILE B C 1
ATOM 2229 O O . ILE B 1 51 ? 407.594 -0.334 125.616 1.00 139.91 49 ILE B O 1
ATOM 2234 N N . LYS B 1 52 ? 405.468 0.342 125.385 1.00 156.16 50 LYS B N 1
ATOM 2235 C CA . LYS B 1 52 ? 405.245 -0.455 124.185 1.00 169.04 50 LYS B CA 1
ATOM 2236 C C . LYS B 1 52 ? 406.118 0.029 123.032 1.00 172.53 50 LYS B C 1
ATOM 2237 O O . LYS B 1 52 ? 406.740 -0.785 122.352 1.00 168.12 50 LYS B O 1
ATOM 2243 N N . THR B 1 53 ? 406.145 1.346 122.818 1.00 178.26 51 THR B N 1
ATOM 2244 C CA . THR B 1 53 ? 406.893 1.935 121.706 1.00 177.55 51 THR B CA 1
ATOM 2245 C C . THR B 1 53 ? 408.388 1.734 121.912 1.00 176.65 51 THR B C 1
ATOM 2246 O O . THR B 1 53 ? 409.056 1.163 121.052 1.00 179.12 51 THR B O 1
ATOM 2250 N N . SER B 1 54 ? 408.901 2.172 123.061 1.00 165.75 52 SER B N 1
ATOM 2251 C CA . SER B 1 54 ? 410.332 2.049 123.347 1.00 155.74 52 SER B CA 1
ATOM 2252 C C . SER B 1 54 ? 410.817 0.605 123.200 1.00 144.24 52 SER B C 1
ATOM 2253 O O . SER B 1 54 ? 411.931 0.378 122.748 1.00 141.84 52 SER B O 1
ATOM 2256 N N . LEU B 1 55 ? 409.986 -0.368 123.562 1.00 143.79 53 LEU B N 1
ATOM 2257 C CA . LEU B 1 55 ? 410.331 -1.773 123.335 1.00 147.33 53 LEU B CA 1
ATOM 2258 C C . LEU B 1 55 ? 410.292 -2.135 121.859 1.00 149.75 53 LEU B C 1
ATOM 2259 O O . LEU B 1 55 ? 411.121 -2.910 121.396 1.00 135.11 53 LEU B O 1
ATOM 2264 N N . ALA B 1 56 ? 409.331 -1.571 121.132 1.00 160.51 54 ALA B N 1
ATOM 2265 C CA . ALA B 1 56 ? 409.193 -1.830 119.701 1.00 161.85 54 ALA B CA 1
ATOM 2266 C C . ALA B 1 56 ? 410.339 -1.246 118.871 1.00 168.51 54 ALA B C 1
ATOM 2267 O O . ALA B 1 56 ? 410.541 -1.677 117.736 1.00 177.58 54 ALA B O 1
ATOM 2269 N N . LYS B 1 57 ? 411.064 -0.270 119.423 1.00 171.94 55 LYS B N 1
ATOM 2270 C CA . LYS B 1 57 ? 412.258 0.309 118.781 1.00 174.21 55 LYS B CA 1
ATOM 2271 C C . LYS B 1 57 ? 413.467 -0.621 118.916 1.00 165.63 55 LYS B C 1
ATOM 2272 O O . LYS B 1 57 ? 414.009 -1.090 117.916 1.00 160.41 55 LYS B O 1
ATOM 2278 N N . ARG B 1 58 ? 413.863 -0.908 120.153 1.00 160.04 56 ARG B N 1
ATOM 2279 C CA . ARG B 1 58 ? 415.009 -1.783 120.420 1.00 155.03 56 ARG B CA 1
ATOM 2280 C C . ARG B 1 58 ? 414.816 -3.176 119.820 1.00 149.55 56 ARG B C 1
ATOM 2281 O O . ARG B 1 58 ? 413.701 -3.693 119.784 1.00 158.95 56 ARG B O 1
ATOM 2289 N N . SER B 1 59 ? 415.913 -3.771 119.360 1.00 140.82 57 SER B N 1
ATOM 2290 C CA . SER B 1 59 ? 415.906 -5.082 118.707 1.00 136.50 57 SER B CA 1
ATOM 2291 C C . SER B 1 59 ? 416.306 -6.233 119.639 1.00 135.04 57 SER B C 1
ATOM 2292 O O . SER B 1 59 ? 416.297 -7.403 119.236 1.00 137.36 57 SER B O 1
ATOM 2295 N N . GLU B 1 60 ? 416.659 -5.901 120.877 1.00 134.12 58 GLU B N 1
ATOM 2296 C CA . GLU B 1 60 ? 417.195 -6.861 121.845 1.00 138.99 58 GLU B CA 1
ATOM 2297 C C . GLU B 1 60 ? 416.071 -7.800 122.264 1.00 131.35 58 GLU B C 1
ATOM 2298 O O . GLU B 1 60 ? 415.050 -7.335 122.754 1.00 132.97 58 GLU B O 1
ATOM 2304 N N . TRP B 1 61 ? 416.248 -9.106 122.076 1.00 129.05 59 TRP B N 1
ATOM 2305 C CA . TRP B 1 61 ? 415.173 -10.078 122.349 1.00 131.26 59 TRP B CA 1
ATOM 2306 C C . TRP B 1 61 ? 414.719 -10.149 123.812 1.00 136.05 59 TRP B C 1
ATOM 2307 O O . TRP B 1 61 ? 413.544 -10.385 124.077 1.00 139.52 59 TRP B O 1
ATOM 2318 N N . GLU B 1 62 ? 415.637 -9.953 124.756 1.00 142.96 60 GLU B N 1
ATOM 2319 C CA . GLU B 1 62 ? 415.303 -9.995 126.184 1.00 138.34 60 GLU B CA 1
ATOM 2320 C C . GLU B 1 62 ? 415.694 -8.653 126.821 1.00 134.22 60 GLU B C 1
ATOM 2321 O O . GLU B 1 62 ? 416.869 -8.274 126.811 1.00 145.37 60 GLU B O 1
ATOM 2327 N N . VAL B 1 63 ? 414.700 -7.938 127.347 1.00 121.33 61 VAL B N 1
ATOM 2328 C CA . VAL B 1 63 ? 414.883 -6.595 127.911 1.00 119.18 61 VAL B CA 1
ATOM 2329 C C . VAL B 1 63 ? 414.291 -6.527 129.318 1.00 122.58 61 VAL B C 1
ATOM 2330 O O . VAL B 1 63 ? 413.329 -7.229 129.625 1.00 134.14 61 VAL B O 1
ATOM 2334 N N . THR B 1 64 ? 414.878 -5.680 130.164 1.00 121.08 62 THR B N 1
ATOM 2335 C CA . THR B 1 64 ? 414.407 -5.485 131.532 1.00 113.33 62 THR B CA 1
ATOM 2336 C C . THR B 1 64 ? 413.781 -4.106 131.738 1.00 111.65 62 THR B C 1
ATOM 2337 O O . THR B 1 64 ? 414.254 -3.094 131.210 1.00 109.69 62 THR B O 1
ATOM 2341 N N . LEU B 1 65 ? 412.704 -4.085 132.515 1.00 113.64 63 LEU B N 1
ATOM 2342 C CA . LEU B 1 65 ? 411.986 -2.857 132.813 1.00 121.91 63 LEU B CA 1
ATOM 2343 C C . LEU B 1 65 ? 412.304 -2.452 134.234 1.00 122.85 63 LEU B C 1
ATOM 2344 O O . LEU B 1 65 ? 412.325 -3.297 135.125 1.00 112.05 63 LEU B O 1
ATOM 2349 N N . ASN B 1 66 ? 412.562 -1.162 134.421 1.00 125.81 64 ASN B N 1
ATOM 2350 C CA . ASN B 1 66 ? 412.800 -0.595 135.735 1.00 126.40 64 ASN B CA 1
ATOM 2351 C C . ASN B 1 66 ? 411.695 0.395 136.070 1.00 121.63 64 ASN B C 1
ATOM 2352 O O . ASN B 1 66 ? 411.788 1.597 135.790 1.00 124.31 64 ASN B O 1
ATOM 2357 N N . LEU B 1 67 ? 410.645 -0.138 136.679 1.00 117.21 65 LEU B N 1
ATOM 2358 C CA . LEU B 1 67 ? 409.438 0.616 136.981 1.00 128.14 65 LEU B CA 1
ATOM 2359 C C . LEU B 1 67 ? 409.531 1.188 138.399 1.00 138.17 65 LEU B C 1
ATOM 2360 O O . LEU B 1 67 ? 409.052 0.582 139.361 1.00 148.14 65 LEU B O 1
ATOM 2365 N N . GLY B 1 68 ? 410.127 2.371 138.526 1.00 137.57 66 GLY B N 1
ATOM 2366 C CA . GLY B 1 68 ? 410.467 2.898 139.841 1.00 132.33 66 GLY B CA 1
ATOM 2367 C C . GLY B 1 68 ? 411.508 1.950 140.411 1.00 132.05 66 GLY B C 1
ATOM 2368 O O . GLY B 1 68 ? 412.466 1.597 139.727 1.00 128.00 66 GLY B O 1
ATOM 2369 N N . GLY B 1 69 ? 411.312 1.516 141.650 1.00 135.45 67 GLY B N 1
ATOM 2370 C CA . GLY B 1 69 ? 412.191 0.517 142.250 1.00 134.91 67 GLY B CA 1
ATOM 2371 C C . GLY B 1 69 ? 412.114 -0.834 141.556 1.00 132.71 67 GLY B C 1
ATOM 2372 O O . GLY B 1 69 ? 413.138 -1.454 141.272 1.00 123.95 67 GLY B O 1
ATOM 2373 N N . TRP B 1 70 ? 410.890 -1.272 141.271 1.00 133.28 68 TRP B N 1
ATOM 2374 C CA . TRP B 1 70 ? 410.610 -2.595 140.703 1.00 134.90 68 TRP B CA 1
ATOM 2375 C C . TRP B 1 70 ? 411.329 -2.809 139.363 1.00 137.14 68 TRP B C 1
ATOM 2376 O O . TRP B 1 70 ? 411.459 -1.883 138.559 1.00 146.53 68 TRP B O 1
ATOM 2387 N N . LYS B 1 71 ? 411.821 -4.026 139.147 1.00 139.15 69 LYS B N 1
ATOM 2388 C CA . LYS B 1 71 ? 412.573 -4.372 137.946 1.00 144.81 69 LYS B CA 1
ATOM 2389 C C . LYS B 1 71 ? 412.181 -5.763 137.445 1.00 145.35 69 LYS B C 1
ATOM 2390 O O . LYS B 1 71 ? 412.248 -6.724 138.210 1.00 134.39 69 LYS B O 1
ATOM 2396 N N . ILE B 1 72 ? 411.783 -5.874 136.172 1.00 147.46 70 ILE B N 1
ATOM 2397 C CA . ILE B 1 72 ? 411.433 -7.173 135.569 1.00 143.95 70 ILE B CA 1
ATOM 2398 C C . ILE B 1 72 ? 412.112 -7.365 134.215 1.00 143.52 70 ILE B C 1
ATOM 2399 O O . ILE B 1 72 ? 412.391 -6.395 133.518 1.00 133.51 70 ILE B O 1
ATOM 2404 N N . THR B 1 73 ? 412.379 -8.626 133.870 1.00 146.22 71 THR B N 1
ATOM 2405 C CA . THR B 1 73 ? 412.912 -9.020 132.567 1.00 135.10 71 THR B CA 1
ATOM 2406 C C . THR B 1 73 ? 411.764 -9.526 131.697 1.00 129.00 71 THR B C 1
ATOM 2407 O O . THR B 1 73 ? 411.015 -10.419 132.101 1.00 124.31 71 THR B O 1
ATOM 2411 N N . VAL B 1 74 ? 411.652 -8.956 130.499 1.00 129.02 72 VAL B N 1
ATOM 2412 C CA . VAL B 1 74 ? 410.566 -9.247 129.569 1.00 124.87 72 VAL B CA 1
ATOM 2413 C C . VAL B 1 74 ? 411.117 -9.591 128.191 1.00 122.06 72 VAL B C 1
ATOM 2414 O O . VAL B 1 74 ? 412.039 -8.938 127.716 1.00 123.14 72 VAL B O 1
ATOM 2418 N N . TYR B 1 75 ? 410.547 -10.609 127.548 1.00 124.73 73 TYR B N 1
ATOM 2419 C CA . TYR B 1 75 ? 410.896 -10.940 126.167 1.00 123.34 73 TYR B CA 1
ATOM 2420 C C . TYR B 1 75 ? 410.283 -9.908 125.213 1.00 128.11 73 TYR B C 1
ATOM 2421 O O . TYR B 1 75 ? 409.058 -9.814 125.097 1.00 129.52 73 TYR B O 1
ATOM 2430 N N . ASN B 1 76 ? 411.136 -9.127 124.548 1.00 135.68 74 ASN B N 1
ATOM 2431 C CA . ASN B 1 76 ? 410.691 -8.044 123.659 1.00 131.24 74 ASN B CA 1
ATOM 2432 C C . ASN B 1 76 ? 410.112 -8.593 122.370 1.00 129.93 74 ASN B C 1
ATOM 2433 O O . ASN B 1 76 ? 410.761 -8.652 121.323 1.00 135.13 74 ASN B O 1
ATOM 2438 N N . THR B 1 77 ? 408.848 -8.968 122.481 1.00 128.09 75 THR B N 1
ATOM 2439 C CA . THR B 1 77 ? 408.076 -9.530 121.389 1.00 120.70 75 THR B CA 1
ATOM 2440 C C . THR B 1 77 ? 407.385 -8.418 120.579 1.00 113.28 75 THR B C 1
ATOM 2441 O O . THR B 1 77 ? 406.688 -8.694 119.606 1.00 118.90 75 THR B O 1
ATOM 2445 N N . ASN B 1 78 ? 407.621 -7.167 120.963 1.00 116.25 76 ASN B N 1
ATOM 2446 C CA . ASN B 1 78 ? 407.021 -6.005 120.323 1.00 126.53 76 ASN B CA 1
ATOM 2447 C C . ASN B 1 78 ? 407.768 -5.591 119.066 1.00 134.68 76 ASN B C 1
ATOM 2448 O O . ASN B 1 78 ? 407.147 -5.253 118.060 1.00 144.04 76 ASN B O 1
ATOM 2453 N N . PHE B 1 79 ? 409.097 -5.604 119.132 1.00 146.97 77 PHE B N 1
ATOM 2454 C CA . PHE B 1 79 ? 409.947 -5.274 117.981 1.00 153.00 77 PHE B CA 1
ATOM 2455 C C . PHE B 1 79 ? 409.579 -6.133 116.764 1.00 155.38 77 PHE B C 1
ATOM 2456 O O . PHE B 1 79 ? 409.576 -7.363 116.860 1.00 158.42 77 PHE B O 1
ATOM 2464 N N . PRO B 1 80 ? 409.266 -5.491 115.621 1.00 156.62 78 PRO B N 1
ATOM 2465 C CA . PRO B 1 80 ? 408.845 -6.186 114.402 1.00 153.60 78 PRO B CA 1
ATOM 2466 C C . PRO B 1 80 ? 409.622 -7.468 114.075 1.00 155.20 78 PRO B C 1
ATOM 2467 O O . PRO B 1 80 ? 409.013 -8.511 113.827 1.00 144.56 78 PRO B O 1
ATOM 2471 N N . GLY B 1 81 ? 410.950 -7.383 114.070 1.00 162.33 79 GLY B N 1
ATOM 2472 C CA . GLY B 1 81 ? 411.810 -8.533 113.784 1.00 165.74 79 GLY B CA 1
ATOM 2473 C C . GLY B 1 81 ? 411.667 -9.697 114.754 1.00 165.58 79 GLY B C 1
ATOM 2474 O O . GLY B 1 81 ? 411.804 -10.855 114.359 1.00 169.47 79 GLY B O 1
ATOM 2475 N N . ASN B 1 82 ? 411.381 -9.388 116.018 1.00 161.13 80 ASN B N 1
ATOM 2476 C CA . ASN B 1 82 ? 411.305 -10.395 117.079 1.00 151.23 80 ASN B CA 1
ATOM 2477 C C . ASN B 1 82 ? 409.974 -11.137 117.141 1.00 149.37 80 ASN B C 1
ATOM 2478 O O . ASN B 1 82 ? 409.876 -12.158 117.823 1.00 152.26 80 ASN B O 1
ATOM 2483 N N . ARG B 1 83 ? 408.950 -10.635 116.455 1.00 142.85 81 ARG B N 1
ATOM 2484 C CA . ARG B 1 83 ? 407.633 -11.268 116.494 1.00 154.62 81 ARG B CA 1
ATOM 2485 C C . ARG B 1 83 ? 407.694 -12.702 115.985 1.00 174.25 81 ARG B C 1
ATOM 2486 O O . ARG B 1 83 ? 408.596 -13.075 115.232 1.00 178.84 81 ARG B O 1
ATOM 2494 N N . ASN B 1 84 ? 406.719 -13.497 116.413 1.00 190.19 82 ASN B N 1
ATOM 2495 C CA . ASN B 1 84 ? 406.572 -14.885 115.978 1.00 192.83 82 ASN B CA 1
ATOM 2496 C C . ASN B 1 84 ? 407.836 -15.750 116.122 1.00 175.39 82 ASN B C 1
ATOM 2497 O O . ASN B 1 84 ? 408.177 -16.509 115.215 1.00 178.70 82 ASN B O 1
ATOM 2502 N N . ASN B 1 85 ? 408.535 -15.606 117.247 1.00 158.18 83 ASN B N 1
ATOM 2503 C CA . ASN B 1 85 ? 409.515 -16.603 117.680 1.00 155.24 83 ASN B CA 1
ATOM 2504 C C . ASN B 1 85 ? 409.145 -17.057 119.100 1.00 158.73 83 ASN B C 1
ATOM 2505 O O . ASN B 1 85 ? 408.965 -16.217 119.982 1.00 140.95 83 ASN B O 1
ATOM 2510 N N . PRO B 1 86 ? 409.000 -18.384 119.322 1.00 179.10 84 PRO B N 1
ATOM 2511 C CA . PRO B 1 86 ? 408.435 -18.925 120.572 1.00 184.04 84 PRO B CA 1
ATOM 2512 C C . PRO B 1 86 ? 408.848 -18.245 121.887 1.00 179.00 84 PRO B C 1
ATOM 2513 O O . PRO B 1 86 ? 410.010 -17.870 122.063 1.00 189.87 84 PRO B O 1
ATOM 2517 N N . VAL B 1 87 ? 407.872 -18.089 122.780 1.00 159.02 85 VAL B N 1
ATOM 2518 C CA . VAL B 1 87 ? 408.069 -17.508 124.098 1.00 138.34 85 VAL B CA 1
ATOM 2519 C C . VAL B 1 87 ? 407.811 -18.613 125.127 1.00 129.07 85 VAL B C 1
ATOM 2520 O O . VAL B 1 87 ? 406.772 -19.278 125.063 1.00 111.28 85 VAL B O 1
ATOM 2524 N N . PRO B 1 88 ? 408.747 -18.815 126.081 1.00 132.34 86 PRO B N 1
ATOM 2525 C CA . PRO B 1 88 ? 408.579 -19.891 127.072 1.00 133.56 86 PRO B CA 1
ATOM 2526 C C . PRO B 1 88 ? 407.253 -19.810 127.832 1.00 133.97 86 PRO B C 1
ATOM 2527 O O . PRO B 1 88 ? 406.720 -18.718 128.010 1.00 141.58 86 PRO B O 1
ATOM 2531 N N . ASP B 1 89 ? 406.720 -20.947 128.270 1.00 129.27 87 ASP B N 1
ATOM 2532 C CA . ASP B 1 89 ? 405.472 -20.940 129.035 1.00 128.72 87 ASP B CA 1
ATOM 2533 C C . ASP B 1 89 ? 405.644 -20.221 130.384 1.00 130.82 87 ASP B C 1
ATOM 2534 O O . ASP B 1 89 ? 404.685 -19.680 130.940 1.00 136.06 87 ASP B O 1
ATOM 2539 N N . ASP B 1 90 ? 406.872 -20.208 130.893 1.00 136.16 88 ASP B N 1
ATOM 2540 C CA . ASP B 1 90 ? 407.221 -19.478 132.110 1.00 141.67 88 ASP B CA 1
ATOM 2541 C C . ASP B 1 90 ? 407.839 -18.104 131.807 1.00 136.94 88 ASP B C 1
ATOM 2542 O O . ASP B 1 90 ? 408.514 -17.526 132.657 1.00 125.61 88 ASP B O 1
ATOM 2547 N N . GLY B 1 91 ? 407.619 -17.586 130.601 1.00 131.51 89 GLY B N 1
ATOM 2548 C CA . GLY B 1 91 ? 408.195 -16.306 130.186 1.00 115.23 89 GLY B CA 1
ATOM 2549 C C . GLY B 1 91 ? 407.176 -15.188 130.286 1.00 107.05 89 GLY B C 1
ATOM 2550 O O . GLY B 1 91 ? 405.964 -15.430 130.344 1.00 91.78 89 GLY B O 1
ATOM 2551 N N . LEU B 1 92 ? 407.673 -13.957 130.291 1.00 102.75 90 LEU B N 1
ATOM 2552 C CA . LEU B 1 92 ? 406.815 -12.781 130.371 1.00 107.24 90 LEU B CA 1
ATOM 2553 C C . LEU B 1 92 ? 406.919 -11.966 129.093 1.00 109.64 90 LEU B C 1
ATOM 2554 O O . LEU B 1 92 ? 408.014 -11.722 128.593 1.00 117.20 90 LEU B O 1
ATOM 2559 N N . THR B 1 93 ? 405.769 -11.578 128.556 1.00 119.19 91 THR B N 1
ATOM 2560 C CA . THR B 1 93 ? 405.688 -10.571 127.501 1.00 121.37 91 THR B CA 1
ATOM 2561 C C . THR B 1 93 ? 404.998 -9.373 128.101 1.00 121.69 91 THR B C 1
ATOM 2562 O O . THR B 1 93 ? 404.370 -9.482 129.165 1.00 138.40 91 THR B O 1
ATOM 2566 N N . LEU B 1 94 ? 405.087 -8.242 127.417 1.00 113.53 92 LEU B N 1
ATOM 2567 C CA . LEU B 1 94 ? 404.392 -7.056 127.896 1.00 115.58 92 LEU B CA 1
ATOM 2568 C C . LEU B 1 94 ? 402.924 -7.334 128.145 1.00 114.05 92 LEU B C 1
ATOM 2569 O O . LEU B 1 94 ? 402.344 -6.886 129.131 1.00 112.75 92 LEU B O 1
ATOM 2574 N N . HIS B 1 95 ? 402.331 -8.088 127.237 1.00 121.17 93 HIS B N 1
ATOM 2575 C CA . HIS B 1 95 ? 400.921 -8.406 127.332 1.00 130.72 93 HIS B CA 1
ATOM 2576 C C . HIS B 1 95 ? 400.632 -9.221 128.584 1.00 123.03 93 HIS B C 1
ATOM 2577 O O . HIS B 1 95 ? 399.785 -8.849 129.401 1.00 115.42 93 HIS B O 1
ATOM 2584 N N . ARG B 1 96 ? 401.332 -10.343 128.712 1.00 121.48 94 ARG B N 1
ATOM 2585 C CA . ARG B 1 96 ? 401.091 -11.252 129.824 1.00 122.58 94 ARG B CA 1
ATOM 2586 C C . ARG B 1 96 ? 401.265 -10.515 131.134 1.00 116.54 94 ARG B C 1
ATOM 2587 O O . ARG B 1 96 ? 400.463 -10.661 132.053 1.00 115.46 94 ARG B O 1
ATOM 2595 N N . LEU B 1 97 ? 402.312 -9.707 131.201 1.00 114.51 95 LEU B N 1
ATOM 2596 C CA . LEU B 1 97 ? 402.569 -8.907 132.392 1.00 113.30 95 LEU B CA 1
ATOM 2597 C C . LEU B 1 97 ? 401.360 -8.049 132.754 1.00 100.92 95 LEU B C 1
ATOM 2598 O O . LEU B 1 97 ? 400.929 -8.036 133.899 1.00 97.36 95 LEU B O 1
ATOM 2603 N N . SER B 1 98 ? 400.822 -7.342 131.768 1.00 99.98 96 SER B N 1
ATOM 2604 C CA . SER B 1 98 ? 399.659 -6.488 131.988 1.00 98.20 96 SER B CA 1
ATOM 2605 C C . SER B 1 98 ? 398.493 -7.290 132.537 1.00 92.75 96 SER B C 1
ATOM 2606 O O . SER B 1 98 ? 397.803 -6.824 133.424 1.00 83.80 96 SER B O 1
ATOM 2609 N N . GLY B 1 99 ? 398.289 -8.494 132.014 1.00 101.79 97 GLY B N 1
ATOM 2610 C CA . GLY B 1 99 ? 397.206 -9.363 132.471 1.00 105.00 97 GLY B CA 1
ATOM 2611 C C . GLY B 1 99 ? 397.423 -9.848 133.890 1.00 108.13 97 GLY B C 1
ATOM 2612 O O . GLY B 1 99 ? 396.509 -9.819 134.718 1.00 105.12 97 GLY B O 1
ATOM 2613 N N . PHE B 1 100 ? 398.648 -10.283 134.174 1.00 107.83 98 PHE B N 1
ATOM 2614 C CA . PHE B 1 100 ? 398.978 -10.797 135.491 1.00 99.71 98 PHE B CA 1
ATOM 2615 C C . PHE B 1 100 ? 398.732 -9.723 136.536 1.00 97.00 98 PHE B C 1
ATOM 2616 O O . PHE B 1 100 ? 398.029 -9.959 137.519 1.00 104.53 98 PHE B O 1
ATOM 2624 N N . LEU B 1 101 ? 399.292 -8.540 136.305 1.00 92.72 99 LEU B N 1
ATOM 2625 C CA . LEU B 1 101 ? 399.114 -7.432 137.221 1.00 92.25 99 LEU B CA 1
ATOM 2626 C C . LEU B 1 101 ? 397.647 -7.088 137.420 1.00 96.89 99 LEU B C 1
ATOM 2627 O O . LEU B 1 101 ? 397.255 -6.726 138.525 1.00 121.11 99 LEU B O 1
ATOM 2632 N N . ALA B 1 102 ? 396.818 -7.228 136.397 1.00 98.17 100 ALA B N 1
ATOM 2633 C CA . ALA B 1 102 ? 395.391 -6.967 136.574 1.00 103.03 100 ALA B CA 1
ATOM 2634 C C . ALA B 1 102 ? 394.733 -8.005 137.486 1.00 99.31 100 ALA B C 1
ATOM 2635 O O . ALA B 1 102 ? 393.840 -7.663 138.257 1.00 98.44 100 ALA B O 1
ATOM 2637 N N . ARG B 1 103 ? 395.159 -9.262 137.375 1.00 100.15 101 ARG B N 1
ATOM 2638 C CA . ARG B 1 103 ? 394.705 -10.338 138.262 1.00 107.15 101 ARG B CA 1
ATOM 2639 C C . ARG B 1 103 ? 395.139 -9.989 139.674 1.00 108.10 101 ARG B C 1
ATOM 2640 O O . ARG B 1 103 ? 394.315 -9.847 140.573 1.00 117.53 101 ARG B O 1
ATOM 2648 N N . TYR B 1 104 ? 396.449 -9.847 139.845 1.00 111.29 102 TYR B N 1
ATOM 2649 C CA . TYR B 1 104 ? 397.076 -9.489 141.121 1.00 115.46 102 TYR B CA 1
ATOM 2650 C C . TYR B 1 104 ? 396.337 -8.408 141.901 1.00 114.23 102 TYR B C 1
ATOM 2651 O O . TYR B 1 104 ? 396.155 -8.527 143.112 1.00 116.03 102 TYR B O 1
ATOM 2660 N N . LEU B 1 105 ? 395.935 -7.353 141.201 1.00 110.46 103 LEU B N 1
ATOM 2661 C CA . LEU B 1 105 ? 395.195 -6.263 141.822 1.00 108.35 103 LEU B CA 1
ATOM 2662 C C . LEU B 1 105 ? 393.817 -6.741 142.215 1.00 104.14 103 LEU B C 1
ATOM 2663 O O . LEU B 1 105 ? 393.386 -6.512 143.338 1.00 127.17 103 LEU B O 1
ATOM 2668 N N . LEU B 1 106 ? 393.124 -7.400 141.301 1.00 95.95 104 LEU B N 1
ATOM 2669 C CA . LEU B 1 106 ? 391.765 -7.819 141.597 1.00 98.86 104 LEU B CA 1
ATOM 2670 C C . LEU B 1 106 ? 391.757 -8.707 142.824 1.00 100.65 104 LEU B C 1
ATOM 2671 O O . LEU B 1 106 ? 390.809 -8.669 143.595 1.00 101.28 104 LEU B O 1
ATOM 2676 N N . GLU B 1 107 ? 392.803 -9.507 143.001 1.00 108.81 105 GLU B N 1
ATOM 2677 C CA . GLU B 1 107 ? 392.895 -10.369 144.175 1.00 115.98 105 GLU B CA 1
ATOM 2678 C C . GLU B 1 107 ? 392.997 -9.540 145.435 1.00 113.99 105 GLU B C 1
ATOM 2679 O O . GLU B 1 107 ? 392.174 -9.703 146.335 1.00 114.11 105 GLU B O 1
ATOM 2685 N N . LYS B 1 108 ? 393.983 -8.645 145.483 1.00 120.15 106 LYS B N 1
ATOM 2686 C CA . LYS B 1 108 ? 394.096 -7.671 146.582 1.00 125.14 106 LYS B CA 1
ATOM 2687 C C . LYS B 1 108 ? 392.768 -6.977 146.857 1.00 120.98 106 LYS B C 1
ATOM 2688 O O . LYS B 1 108 ? 392.250 -7.045 147.962 1.00 136.40 106 LYS B O 1
ATOM 2694 N N . MET B 1 109 ? 392.200 -6.357 145.834 1.00 120.08 107 MET B N 1
ATOM 2695 C CA . MET B 1 109 ? 390.928 -5.642 145.953 1.00 122.60 107 MET B CA 1
ATOM 2696 C C . MET B 1 109 ? 389.772 -6.406 146.610 1.00 119.09 107 MET B C 1
ATOM 2697 O O . MET B 1 109 ? 388.745 -5.804 146.925 1.00 119.31 107 MET B O 1
ATOM 2702 N N . LEU B 1 110 ? 389.914 -7.722 146.768 1.00 122.77 108 LEU B N 1
ATOM 2703 C CA . LEU B 1 110 ? 388.915 -8.556 147.440 1.00 130.72 108 LEU B CA 1
ATOM 2704 C C . LEU B 1 110 ? 389.352 -8.971 148.843 1.00 140.13 108 LEU B C 1
ATOM 2705 O O . LEU B 1 110 ? 388.530 -9.023 149.758 1.00 146.43 108 LEU B O 1
ATOM 2710 N N . LYS B 1 111 ? 390.641 -9.262 149.012 1.00 146.96 109 LYS B N 1
ATOM 2711 C CA . LYS B 1 111 ? 391.177 -9.733 150.293 1.00 141.64 109 LYS B CA 1
ATOM 2712 C C . LYS B 1 111 ? 391.789 -8.657 151.200 1.00 138.38 109 LYS B C 1
ATOM 2713 O O . LYS B 1 111 ? 392.431 -9.013 152.190 1.00 165.63 109 LYS B O 1
ATOM 2719 N N . VAL B 1 112 ? 391.633 -7.368 150.901 1.00 121.84 110 VAL B N 1
ATOM 2720 C CA . VAL B 1 112 ? 392.293 -6.350 151.728 1.00 122.96 110 VAL B CA 1
ATOM 2721 C C . VAL B 1 112 ? 391.354 -5.342 152.382 1.00 133.50 110 VAL B C 1
ATOM 2722 O O . VAL B 1 112 ? 390.166 -5.246 152.053 1.00 132.55 110 VAL B O 1
ATOM 2726 N N . SER B 1 113 ? 391.962 -4.617 153.321 1.00 138.00 111 SER B N 1
ATOM 2727 C CA . SER B 1 113 ? 391.356 -3.593 154.156 1.00 140.54 111 SER B CA 1
ATOM 2728 C C . SER B 1 113 ? 390.660 -2.486 153.371 1.00 141.78 111 SER B C 1
ATOM 2729 O O . SER B 1 113 ? 391.154 -2.062 152.330 1.00 147.71 111 SER B O 1
ATOM 2732 N N . GLU B 1 114 ? 389.525 -2.016 153.888 1.00 139.19 112 GLU B N 1
ATOM 2733 C CA . GLU B 1 114 ? 388.741 -0.942 153.258 1.00 139.34 112 GLU B CA 1
ATOM 2734 C C . GLU B 1 114 ? 389.475 0.385 153.023 1.00 143.75 112 GLU B C 1
ATOM 2735 O O . GLU B 1 114 ? 389.235 1.036 152.002 1.00 140.97 112 GLU B O 1
ATOM 2741 N N . PRO B 1 115 ? 390.332 0.814 153.969 1.00 153.02 113 PRO B N 1
ATOM 2742 C CA . PRO B 1 115 ? 391.230 1.938 153.678 1.00 161.49 113 PRO B CA 1
ATOM 2743 C C . PRO B 1 115 ? 392.328 1.598 152.670 1.00 170.12 113 PRO B C 1
ATOM 2744 O O . PRO B 1 115 ? 392.707 2.468 151.891 1.00 175.97 113 PRO B O 1
ATOM 2748 N N . GLU B 1 116 ? 392.833 0.363 152.689 1.00 170.04 114 GLU B N 1
ATOM 2749 C CA . GLU B 1 116 ? 393.833 -0.076 151.707 1.00 156.51 114 GLU B CA 1
ATOM 2750 C C . GLU B 1 116 ? 393.276 -0.006 150.282 1.00 147.72 114 GLU B C 1
ATOM 2751 O O . GLU B 1 116 ? 393.984 0.412 149.377 1.00 135.46 114 GLU B O 1
ATOM 2757 N N . LYS B 1 117 ? 392.012 -0.397 150.096 1.00 145.84 115 LYS B N 1
ATOM 2758 C CA . LYS B 1 117 ? 391.326 -0.288 148.798 1.00 141.24 115 LYS B CA 1
ATOM 2759 C C . LYS B 1 117 ? 391.344 1.131 148.249 1.00 150.59 115 LYS B C 1
ATOM 2760 O O . LYS B 1 117 ? 391.419 1.333 147.040 1.00 165.14 115 LYS B O 1
ATOM 2766 N N . LEU B 1 118 ? 391.260 2.110 149.143 1.00 155.31 116 LEU B N 1
ATOM 2767 C CA . LEU B 1 118 ? 391.256 3.514 148.744 1.00 146.80 116 LEU B CA 1
ATOM 2768 C C . LEU B 1 118 ? 392.643 3.943 148.263 1.00 133.94 116 LEU B C 1
ATOM 2769 O O . LEU B 1 118 ? 392.736 4.814 147.401 1.00 119.20 116 LEU B O 1
ATOM 2774 N N . ILE B 1 119 ? 393.704 3.311 148.778 1.00 129.47 117 ILE B N 1
ATOM 2775 C CA . ILE B 1 119 ? 395.062 3.544 148.259 1.00 124.95 117 ILE B CA 1
ATOM 2776 C C . ILE B 1 119 ? 395.146 3.063 146.805 1.00 124.53 117 ILE B C 1
ATOM 2777 O O . ILE B 1 119 ? 395.761 3.720 145.964 1.00 127.50 117 ILE B O 1
ATOM 2782 N N . ILE B 1 120 ? 394.536 1.916 146.512 1.00 120.96 118 ILE B N 1
ATOM 2783 C CA . ILE B 1 120 ? 394.534 1.391 145.151 1.00 113.68 118 ILE B CA 1
ATOM 2784 C C . ILE B 1 120 ? 393.800 2.373 144.242 1.00 103.49 118 ILE B C 1
ATOM 2785 O O . ILE B 1 120 ? 394.375 2.890 143.286 1.00 103.19 118 ILE B O 1
ATOM 2790 N N . LYS B 1 121 ? 392.540 2.648 144.555 1.00 105.58 119 LYS B N 1
ATOM 2791 C CA . LYS B 1 121 ? 391.689 3.467 143.685 1.00 115.99 119 LYS B CA 1
ATOM 2792 C C . LYS B 1 121 ? 392.244 4.875 143.429 1.00 123.11 119 LYS B C 1
ATOM 2793 O O . LYS B 1 121 ? 391.935 5.493 142.407 1.00 136.39 119 LYS B O 1
ATOM 2799 N N . SER B 1 122 ? 393.056 5.377 144.356 1.00 129.76 120 SER B N 1
ATOM 2800 C CA . SER B 1 122 ? 393.732 6.659 144.188 1.00 133.29 120 SER B CA 1
ATOM 2801 C C . SER B 1 122 ? 394.932 6.558 143.252 1.00 138.57 120 SER B C 1
ATOM 2802 O O . SER B 1 122 ? 395.079 7.372 142.337 1.00 144.58 120 SER B O 1
ATOM 2805 N N . LYS B 1 123 ? 395.771 5.548 143.489 1.00 137.91 121 LYS B N 1
ATOM 2806 C CA . LYS B 1 123 ? 397.055 5.395 142.797 1.00 140.20 121 LYS B CA 1
ATOM 2807 C C . LYS B 1 123 ? 396.974 4.811 141.390 1.00 147.11 121 LYS B C 1
ATOM 2808 O O . LYS B 1 123 ? 397.547 5.357 140.446 1.00 164.54 121 LYS B O 1
ATOM 2814 N N . ILE B 1 124 ? 396.255 3.705 141.244 1.00 139.69 122 ILE B N 1
ATOM 2815 C CA . ILE B 1 124 ? 396.230 2.964 139.985 1.00 122.35 122 ILE B CA 1
ATOM 2816 C C . ILE B 1 124 ? 395.189 3.499 139.007 1.00 120.08 122 ILE B C 1
ATOM 2817 O O . ILE B 1 124 ? 393.991 3.520 139.303 1.00 110.52 122 ILE B O 1
ATOM 2822 N N . ILE B 1 125 ? 395.671 3.896 137.832 1.00 117.68 123 ILE B N 1
ATOM 2823 C CA . ILE B 1 125 ? 394.821 4.435 136.784 1.00 118.06 123 ILE B CA 1
ATOM 2824 C C . ILE B 1 125 ? 394.901 3.502 135.592 1.00 110.50 123 ILE B C 1
ATOM 2825 O O . ILE B 1 125 ? 396.000 3.038 135.262 1.00 98.97 123 ILE B O 1
ATOM 2830 N N . ASN B 1 126 ? 393.741 3.242 134.981 1.00 100.55 124 ASN B N 1
ATOM 2831 C CA . ASN B 1 126 ? 393.613 2.398 133.795 1.00 107.69 124 ASN B CA 1
ATOM 2832 C C . ASN B 1 126 ? 393.315 3.234 132.561 1.00 115.98 124 ASN B C 1
ATOM 2833 O O . ASN B 1 126 ? 392.152 3.457 132.239 1.00 116.54 124 ASN B O 1
ATOM 2838 N N . PRO B 1 127 ? 394.360 3.666 131.841 1.00 125.29 125 PRO B N 1
ATOM 2839 C CA . PRO B 1 127 ? 394.203 4.482 130.650 1.00 124.14 125 PRO B CA 1
ATOM 2840 C C . PRO B 1 127 ? 393.018 4.129 129.754 1.00 128.50 125 PRO B C 1
ATOM 2841 O O . PRO B 1 127 ? 392.233 5.009 129.423 1.00 138.94 125 PRO B O 1
ATOM 2845 N N . LEU B 1 128 ? 392.877 2.857 129.391 1.00 129.01 126 LEU B N 1
ATOM 2846 C CA . LEU B 1 128 ? 391.864 2.443 128.418 1.00 131.39 126 LEU B CA 1
ATOM 2847 C C . LEU B 1 128 ? 390.441 2.548 128.973 1.00 140.56 126 LEU B C 1
ATOM 2848 O O . LEU B 1 128 ? 389.512 2.939 128.258 1.00 146.02 126 LEU B O 1
ATOM 2853 N N . ALA B 1 129 ? 390.263 2.194 130.242 1.00 149.07 127 ALA B N 1
ATOM 2854 C CA . ALA B 1 129 ? 388.952 2.308 130.882 1.00 151.26 127 ALA B CA 1
ATOM 2855 C C . ALA B 1 129 ? 388.539 3.776 131.018 1.00 151.53 127 ALA B C 1
ATOM 2856 O O . ALA B 1 129 ? 387.390 4.128 130.738 1.00 138.94 127 ALA B O 1
ATOM 2858 N N . GLU B 1 130 ? 389.483 4.620 131.438 1.00 158.72 128 GLU B N 1
ATOM 2859 C CA . GLU B 1 130 ? 389.234 6.052 131.640 1.00 157.39 128 GLU B CA 1
ATOM 2860 C C . GLU B 1 130 ? 388.899 6.758 130.327 1.00 154.95 128 GLU B C 1
ATOM 2861 O O . GLU B 1 130 ? 387.918 7.497 130.272 1.00 161.45 128 GLU B O 1
ATOM 2867 N N . LYS B 1 131 ? 389.702 6.528 129.288 1.00 156.41 129 LYS B N 1
ATOM 2868 C CA . LYS B 1 131 ? 389.434 7.080 127.949 1.00 161.91 129 LYS B CA 1
ATOM 2869 C C . LYS B 1 131 ? 387.987 6.839 127.542 1.00 153.58 129 LYS B C 1
ATOM 2870 O O . LYS B 1 131 ? 387.325 7.744 127.036 1.00 141.91 129 LYS B O 1
ATOM 2876 N N . ASN B 1 132 ? 387.506 5.622 127.786 1.00 151.81 130 ASN B N 1
ATOM 2877 C CA . ASN B 1 132 ? 386.127 5.254 127.474 1.00 156.28 130 ASN B CA 1
ATOM 2878 C C . ASN B 1 132 ? 385.159 5.541 128.632 1.00 155.92 130 ASN B C 1
ATOM 2879 O O . ASN B 1 132 ? 384.145 4.862 128.790 1.00 154.33 130 ASN B O 1
ATOM 2884 N N . GLY B 1 133 ? 385.479 6.550 129.440 1.00 153.20 131 GLY B N 1
ATOM 2885 C CA . GLY B 1 133 ? 384.590 7.026 130.499 1.00 150.67 131 GLY B CA 1
ATOM 2886 C C . GLY B 1 133 ? 384.114 5.982 131.486 1.00 147.54 131 GLY B C 1
ATOM 2887 O O . GLY B 1 133 ? 382.934 5.930 131.830 1.00 148.78 131 GLY B O 1
ATOM 2888 N N . ILE B 1 134 ? 385.033 5.132 131.924 1.00 143.01 132 ILE B N 1
ATOM 2889 C CA . ILE B 1 134 ? 384.722 4.123 132.919 1.00 137.89 132 ILE B CA 1
ATOM 2890 C C . ILE B 1 134 ? 385.752 4.257 134.025 1.00 141.51 132 ILE B C 1
ATOM 2891 O O . ILE B 1 134 ? 386.951 4.359 133.751 1.00 149.51 132 ILE B O 1
ATOM 2896 N N . THR B 1 135 ? 385.276 4.265 135.267 1.00 135.00 133 THR B N 1
ATOM 2897 C CA . THR B 1 135 ? 386.142 4.462 136.424 1.00 128.32 133 THR B CA 1
ATOM 2898 C C . THR B 1 135 ? 385.959 3.323 137.407 1.00 110.13 133 THR B C 1
ATOM 2899 O O . THR B 1 135 ? 385.086 2.478 137.213 1.00 103.34 133 THR B O 1
ATOM 2903 N N . TRP B 1 136 ? 386.797 3.312 138.444 1.00 105.29 134 TRP B N 1
ATOM 2904 C CA . TRP B 1 136 ? 386.719 2.327 139.530 1.00 103.71 134 TRP B CA 1
ATOM 2905 C C . TRP B 1 136 ? 385.301 2.178 140.055 1.00 109.70 134 TRP B C 1
ATOM 2906 O O . TRP B 1 136 ? 384.836 1.070 140.316 1.00 110.95 134 TRP B O 1
ATOM 2917 N N . ASN B 1 137 ? 384.624 3.312 140.189 1.00 118.76 135 ASN B N 1
ATOM 2918 C CA . ASN B 1 137 ? 383.249 3.353 140.665 1.00 130.28 135 ASN B CA 1
ATOM 2919 C C . ASN B 1 137 ? 382.323 2.393 139.910 1.00 135.07 135 ASN B C 1
ATOM 2920 O O . ASN B 1 137 ? 381.436 1.781 140.508 1.00 150.97 135 ASN B O 1
ATOM 2925 N N . ASP B 1 138 ? 382.550 2.225 138.609 1.00 132.37 136 ASP B N 1
ATOM 2926 C CA . ASP B 1 138 ? 381.720 1.328 137.796 1.00 128.65 136 ASP B CA 1
ATOM 2927 C C . ASP B 1 138 ? 381.900 -0.176 138.102 1.00 114.94 136 ASP B C 1
ATOM 2928 O O . ASP B 1 138 ? 381.176 -1.005 137.555 1.00 115.19 136 ASP B O 1
ATOM 2933 N N . GLY B 1 139 ? 382.848 -0.538 138.964 1.00 107.53 137 GLY B N 1
ATOM 2934 C CA . GLY B 1 139 ? 383.005 -1.935 139.391 1.00 113.70 137 GLY B CA 1
ATOM 2935 C C . GLY B 1 139 ? 384.455 -2.358 139.312 1.00 119.26 137 GLY B C 1
ATOM 2936 O O . GLY B 1 139 ? 385.088 -2.211 138.272 1.00 139.97 137 GLY B O 1
ATOM 2937 N N . GLU B 1 140 ? 385.004 -2.847 140.413 1.00 123.20 138 GLU B N 1
ATOM 2938 C CA . GLU B 1 140 ? 386.427 -3.184 140.448 1.00 129.35 138 GLU B CA 1
ATOM 2939 C C . GLU B 1 140 ? 386.783 -4.312 139.473 1.00 126.72 138 GLU B C 1
ATOM 2940 O O . GLU B 1 140 ? 387.863 -4.301 138.894 1.00 123.05 138 GLU B O 1
ATOM 2946 N N . GLU B 1 141 ? 385.876 -5.265 139.280 1.00 131.20 139 GLU B N 1
ATOM 2947 C CA . GLU B 1 141 ? 386.119 -6.369 138.347 1.00 130.71 139 GLU B CA 1
ATOM 2948 C C . GLU B 1 141 ? 386.021 -5.922 136.893 1.00 122.82 139 GLU B C 1
ATOM 2949 O O . GLU B 1 141 ? 386.751 -6.429 136.041 1.00 125.05 139 GLU B O 1
ATOM 2955 N N . VAL B 1 142 ? 385.136 -4.960 136.631 1.00 115.79 140 VAL B N 1
ATOM 2956 C CA . VAL B 1 142 ? 384.951 -4.369 135.301 1.00 105.31 140 VAL B CA 1
ATOM 2957 C C . VAL B 1 142 ? 386.127 -3.472 134.908 1.00 104.91 140 VAL B C 1
ATOM 2958 O O . VAL B 1 142 ? 386.737 -3.659 133.857 1.00 110.23 140 VAL B O 1
ATOM 2962 N N . TYR B 1 143 ? 386.429 -2.490 135.753 1.00 104.62 141 TYR B N 1
ATOM 2963 C CA . TYR B 1 143 ? 387.512 -1.537 135.511 1.00 103.49 141 TYR B CA 1
ATOM 2964 C C . TYR B 1 143 ? 388.827 -2.264 135.184 1.00 103.83 141 TYR B C 1
ATOM 2965 O O . TYR B 1 143 ? 389.469 -1.961 134.180 1.00 96.49 141 TYR B O 1
ATOM 2974 N N . LEU B 1 144 ? 389.195 -3.247 135.999 1.00 104.42 142 LEU B N 1
ATOM 2975 C CA . LEU B 1 144 ? 390.427 -4.006 135.771 1.00 108.23 142 LEU B CA 1
ATOM 2976 C C . LEU B 1 144 ? 390.405 -4.897 134.521 1.00 114.27 142 LEU B C 1
ATOM 2977 O O . LEU B 1 144 ? 391.459 -5.197 133.974 1.00 98.26 142 LEU B O 1
ATOM 2982 N N . SER B 1 145 ? 389.230 -5.328 134.061 1.00 122.07 143 SER B N 1
ATOM 2983 C CA . SER B 1 145 ? 389.181 -6.183 132.866 1.00 120.90 143 SER B CA 1
ATOM 2984 C C . SER B 1 145 ? 389.418 -5.397 131.565 1.00 110.21 143 SER B C 1
ATOM 2985 O O . SER B 1 145 ? 389.679 -5.996 130.526 1.00 116.27 143 SER B O 1
ATOM 2988 N N . PHE B 1 146 ? 389.379 -4.071 131.627 1.00 96.09 144 PHE B N 1
ATOM 2989 C CA . PHE B 1 146 ? 389.843 -3.254 130.510 1.00 98.93 144 PHE B CA 1
ATOM 2990 C C . PHE B 1 146 ? 391.329 -3.394 130.213 1.00 95.92 144 PHE B C 1
ATOM 2991 O O . PHE B 1 146 ? 391.739 -3.140 129.082 1.00 105.74 144 PHE B O 1
ATOM 2999 N N . PHE B 1 147 ? 392.135 -3.770 131.203 1.00 97.93 145 PHE B N 1
ATOM 3000 C CA . PHE B 1 147 ? 393.573 -3.945 130.983 1.00 101.94 145 PHE B CA 1
ATOM 3001 C C . PHE B 1 147 ? 393.812 -5.102 130.026 1.00 105.26 145 PHE B C 1
ATOM 3002 O O . PHE B 1 147 ? 393.223 -6.177 130.195 1.00 111.41 145 PHE B O 1
ATOM 3010 N N . PRO B 1 148 ? 394.689 -4.897 129.029 1.00 99.38 146 PRO B N 1
ATOM 3011 C CA . PRO B 1 148 ? 395.007 -6.033 128.183 1.00 98.83 146 PRO B CA 1
ATOM 3012 C C . PRO B 1 148 ? 395.674 -7.160 128.978 1.00 91.63 146 PRO B C 1
ATOM 3013 O O . PRO B 1 148 ? 396.442 -6.904 129.908 1.00 81.42 146 PRO B O 1
ATOM 3017 N N . GLY B 1 149 ? 395.382 -8.392 128.577 1.00 89.15 147 GLY B N 1
ATOM 3018 C CA . GLY B 1 149 ? 395.848 -9.575 129.283 1.00 88.92 147 GLY B CA 1
ATOM 3019 C C . GLY B 1 149 ? 394.756 -10.158 130.164 1.00 85.67 147 GLY B C 1
ATOM 3020 O O . GLY B 1 149 ? 394.784 -11.356 130.486 1.00 82.68 147 GLY B O 1
ATOM 3021 N N . SER B 1 150 ? 393.765 -9.347 130.519 1.00 77.09 148 SER B N 1
ATOM 3022 C CA . SER B 1 150 ? 392.686 -9.834 131.371 1.00 87.46 148 SER B CA 1
ATOM 3023 C C . SER B 1 150 ? 391.965 -11.061 130.801 1.00 84.58 148 SER B C 1
ATOM 3024 O O . SER B 1 150 ? 391.484 -11.896 131.559 1.00 86.41 148 SER B O 1
ATOM 3027 N N . GLU B 1 151 ? 391.866 -11.146 129.481 1.00 93.38 149 GLU B N 1
ATOM 3028 C CA . GLU B 1 151 ? 391.186 -12.266 128.813 1.00 101.67 149 GLU B CA 1
ATOM 3029 C C . GLU B 1 151 ? 391.802 -13.652 129.092 1.00 98.62 149 GLU B C 1
ATOM 3030 O O . GLU B 1 151 ? 391.135 -14.681 128.929 1.00 93.57 149 GLU B O 1
ATOM 3036 N N . MET B 1 152 ? 393.064 -13.689 129.504 1.00 90.85 150 MET B N 1
ATOM 3037 C CA . MET B 1 152 ? 393.668 -14.938 129.970 1.00 101.47 150 MET B CA 1
ATOM 3038 C C . MET B 1 152 ? 392.922 -15.562 131.155 1.00 107.40 150 MET B C 1
ATOM 3039 O O . MET B 1 152 ? 393.020 -16.770 131.386 1.00 106.24 150 MET B O 1
ATOM 3044 N N . PHE B 1 153 ? 392.214 -14.729 131.918 1.00 112.05 151 PHE B N 1
ATOM 3045 C CA . PHE B 1 153 ? 391.559 -15.157 133.144 1.00 108.18 151 PHE B CA 1
ATOM 3046 C C . PHE B 1 153 ? 390.069 -14.850 133.142 1.00 114.26 151 PHE B C 1
ATOM 3047 O O . PHE B 1 153 ? 389.558 -14.262 134.084 1.00 118.14 151 PHE B O 1
ATOM 3055 N N . LEU B 1 154 ? 389.365 -15.247 132.087 1.00 125.02 152 LEU B N 1
ATOM 3056 C CA . LEU B 1 154 ? 387.921 -14.990 131.991 1.00 129.04 152 LEU B CA 1
ATOM 3057 C C . LEU B 1 154 ? 387.144 -15.451 133.214 1.00 121.32 152 LEU B C 1
ATOM 3058 O O . LEU B 1 154 ? 386.109 -14.866 133.545 1.00 116.75 152 LEU B O 1
ATOM 3063 N N . GLY B 1 155 ? 387.656 -16.498 133.861 1.00 121.86 153 GLY B N 1
ATOM 3064 C CA . GLY B 1 155 ? 387.137 -16.977 135.135 1.00 122.96 153 GLY B CA 1
ATOM 3065 C C . GLY B 1 155 ? 387.210 -15.870 136.168 1.00 124.48 153 GLY B C 1
ATOM 3066 O O . GLY B 1 155 ? 386.183 -15.294 136.547 1.00 120.61 153 GLY B O 1
ATOM 3067 N N . THR B 1 156 ? 388.435 -15.552 136.581 1.00 119.04 154 THR B N 1
ATOM 3068 C CA . THR B 1 156 ? 388.688 -14.473 137.535 1.00 115.61 154 THR B CA 1
ATOM 3069 C C . THR B 1 156 ? 387.869 -13.201 137.278 1.00 113.89 154 THR B C 1
ATOM 3070 O O . THR B 1 156 ? 387.373 -12.598 138.226 1.00 128.77 154 THR B O 1
ATOM 3074 N N . PHE B 1 157 ? 387.751 -12.775 136.022 1.00 104.31 155 PHE B N 1
ATOM 3075 C CA . PHE B 1 157 ? 387.097 -11.502 135.701 1.00 94.29 155 PHE B CA 1
ATOM 3076 C C . PHE B 1 157 ? 385.647 -11.645 135.268 1.00 101.84 155 PHE B C 1
ATOM 3077 O O . PHE B 1 157 ? 385.035 -10.667 134.831 1.00 85.18 155 PHE B O 1
ATOM 3085 N N . ARG B 1 158 ? 385.093 -12.850 135.385 1.00 114.69 156 ARG B N 1
ATOM 3086 C CA . ARG B 1 158 ? 383.661 -13.043 135.166 1.00 128.28 156 ARG B CA 1
ATOM 3087 C C . ARG B 1 158 ? 383.196 -12.445 133.830 1.00 118.22 156 ARG B C 1
ATOM 3088 O O . ARG B 1 158 ? 382.372 -11.525 133.783 1.00 105.00 156 ARG B O 1
ATOM 3096 N N . PHE B 1 159 ? 383.787 -12.973 132.758 1.00 120.62 157 PHE B N 1
ATOM 3097 C CA . PHE B 1 159 ? 383.421 -12.687 131.364 1.00 126.49 157 PHE B CA 1
ATOM 3098 C C . PHE B 1 159 ? 383.388 -11.219 130.897 1.00 125.88 157 PHE B C 1
ATOM 3099 O O . PHE B 1 159 ? 382.952 -10.955 129.775 1.00 134.98 157 PHE B O 1
ATOM 3107 N N . TYR B 1 160 ? 383.854 -10.275 131.707 1.00 121.93 158 TYR B N 1
ATOM 3108 C CA . TYR B 1 160 ? 383.874 -8.873 131.296 1.00 118.02 158 TYR B CA 1
ATOM 3109 C C . TYR B 1 160 ? 384.872 -8.581 130.170 1.00 128.76 158 TYR B C 1
ATOM 3110 O O . TYR B 1 160 ? 384.562 -7.790 129.271 1.00 140.20 158 TYR B O 1
ATOM 3119 N N . PRO B 1 161 ? 386.072 -9.205 130.195 1.00 121.32 159 PRO B N 1
ATOM 3120 C CA . PRO B 1 161 ? 386.975 -9.017 129.053 1.00 120.60 159 PRO B CA 1
ATOM 3121 C C . PRO B 1 161 ? 386.282 -9.256 127.703 1.00 122.48 159 PRO B C 1
ATOM 3122 O O . PRO B 1 161 ? 386.419 -8.453 126.782 1.00 111.04 159 PRO B O 1
ATOM 3126 N N . LEU B 1 162 ? 385.526 -10.350 127.620 1.00 123.57 160 LEU B N 1
ATOM 3127 C CA . LEU B 1 162 ? 384.747 -10.700 126.434 1.00 114.12 160 LEU B CA 1
ATOM 3128 C C . LEU B 1 162 ? 383.588 -9.739 126.193 1.00 111.24 160 LEU B C 1
ATOM 3129 O O . LEU B 1 162 ? 383.369 -9.300 125.070 1.00 110.79 160 LEU B O 1
ATOM 3134 N N . ALA B 1 163 ? 382.837 -9.438 127.244 1.00 117.82 161 ALA B N 1
ATOM 3135 C CA . ALA B 1 163 ? 381.700 -8.526 127.140 1.00 127.22 161 ALA B CA 1
ATOM 3136 C C . ALA B 1 163 ? 382.116 -7.157 126.623 1.00 126.92 161 ALA B C 1
ATOM 3137 O O . ALA B 1 163 ? 381.443 -6.594 125.753 1.00 129.14 161 ALA B O 1
ATOM 3139 N N . ILE B 1 164 ? 383.231 -6.644 127.139 1.00 125.39 162 ILE B N 1
ATOM 3140 C CA . ILE B 1 164 ? 383.755 -5.355 126.691 1.00 131.79 162 ILE B CA 1
ATOM 3141 C C . ILE B 1 164 ? 384.074 -5.411 125.195 1.00 132.89 162 ILE B C 1
ATOM 3142 O O . ILE B 1 164 ? 383.721 -4.498 124.451 1.00 127.83 162 ILE B O 1
ATOM 3147 N N . GLY B 1 165 ? 384.724 -6.490 124.762 1.00 135.79 163 GLY B N 1
ATOM 3148 C CA . GLY B 1 165 ? 385.028 -6.695 123.344 1.00 134.07 163 GLY B CA 1
ATOM 3149 C C . GLY B 1 165 ? 383.768 -6.723 122.492 1.00 126.07 163 GLY B C 1
ATOM 3150 O O . GLY B 1 165 ? 383.634 -5.954 121.529 1.00 126.43 163 GLY B O 1
ATOM 3151 N N . ILE B 1 166 ? 382.828 -7.581 122.874 1.00 113.79 164 ILE B N 1
ATOM 3152 C CA . ILE B 1 166 ? 381.587 -7.739 122.127 1.00 112.23 164 ILE B CA 1
ATOM 3153 C C . ILE B 1 166 ? 380.843 -6.415 122.009 1.00 117.24 164 ILE B C 1
ATOM 3154 O O . ILE B 1 166 ? 380.326 -6.097 120.945 1.00 130.52 164 ILE B O 1
ATOM 3159 N N . TYR B 1 167 ? 380.813 -5.635 123.084 1.00 122.44 165 TYR B N 1
ATOM 3160 C CA . TYR B 1 167 ? 380.166 -4.327 123.049 1.00 123.64 165 TYR B CA 1
ATOM 3161 C C . TYR B 1 167 ? 380.843 -3.346 122.093 1.00 125.26 165 TYR B C 1
ATOM 3162 O O . TYR B 1 167 ? 380.195 -2.443 121.561 1.00 126.40 165 TYR B O 1
ATOM 3171 N N . LYS B 1 168 ? 382.149 -3.511 121.898 1.00 129.09 166 LYS B N 1
ATOM 3172 C CA . LYS B 1 168 ? 382.918 -2.606 121.051 1.00 130.45 166 LYS B CA 1
ATOM 3173 C C . LYS B 1 168 ? 382.781 -2.939 119.569 1.00 139.43 166 LYS B C 1
ATOM 3174 O O . LYS B 1 168 ? 382.641 -2.024 118.756 1.00 147.68 166 LYS B O 1
ATOM 3180 N N . VAL B 1 169 ? 382.794 -4.226 119.211 1.00 149.25 167 VAL B N 1
ATOM 3181 C CA . VAL B 1 169 ? 382.652 -4.615 117.794 1.00 153.17 167 VAL B CA 1
ATOM 3182 C C . VAL B 1 169 ? 381.264 -4.252 117.252 1.00 149.56 167 VAL B C 1
ATOM 3183 O O . VAL B 1 169 ? 381.157 -3.695 116.156 1.00 165.07 167 VAL B O 1
ATOM 3187 N N . GLN B 1 170 ? 380.227 -4.535 118.037 1.00 135.97 168 GLN B N 1
ATOM 3188 C CA . GLN B 1 170 ? 378.852 -4.276 117.625 1.00 139.93 168 GLN B CA 1
ATOM 3189 C C . GLN B 1 170 ? 378.525 -2.781 117.560 1.00 144.71 168 GLN B C 1
ATOM 3190 O O . GLN B 1 170 ? 377.520 -2.388 116.971 1.00 143.43 168 GLN B O 1
ATOM 3196 N N . ARG B 1 171 ? 379.360 -1.949 118.175 1.00 148.25 169 ARG B N 1
ATOM 3197 C CA . ARG B 1 171 ? 379.252 -0.507 118.015 1.00 157.09 169 ARG B CA 1
ATOM 3198 C C . ARG B 1 171 ? 380.441 0.012 117.202 1.00 170.74 169 ARG B C 1
ATOM 3199 O O . ARG B 1 171 ? 380.927 1.124 117.420 1.00 175.70 169 ARG B O 1
ATOM 3207 N N . LYS B 1 172 ? 380.900 -0.824 116.267 1.00 180.83 170 LYS B N 1
ATOM 3208 C CA . LYS B 1 172 ? 381.876 -0.468 115.229 1.00 188.09 170 LYS B CA 1
ATOM 3209 C C . LYS B 1 172 ? 383.262 0.018 115.673 1.00 186.48 170 LYS B C 1
ATOM 3210 O O . LYS B 1 172 ? 384.090 0.329 114.816 1.00 179.78 170 LYS B O 1
ATOM 3216 N N . GLU B 1 173 ? 383.522 0.083 116.978 1.00 192.93 171 GLU B N 1
ATOM 3217 C CA . GLU B 1 173 ? 384.773 0.651 117.494 1.00 196.17 171 GLU B CA 1
ATOM 3218 C C . GLU B 1 173 ? 385.985 -0.248 117.240 1.00 187.63 171 GLU B C 1
ATOM 3219 O O . GLU B 1 173 ? 387.064 0.237 116.898 1.00 193.24 171 GLU B O 1
ATOM 3225 N N . MET B 1 174 ? 385.798 -1.550 117.433 1.00 169.50 172 MET B N 1
ATOM 3226 C CA . MET B 1 174 ? 386.860 -2.535 117.290 1.00 160.96 172 MET B CA 1
ATOM 3227 C C . MET B 1 174 ? 386.509 -3.452 116.124 1.00 148.54 172 MET B C 1
ATOM 3228 O O . MET B 1 174 ? 385.343 -3.600 115.765 1.00 141.65 172 MET B O 1
ATOM 3233 N N . GLU B 1 175 ? 387.525 -4.057 115.523 1.00 141.48 173 GLU B N 1
ATOM 3234 C CA . GLU B 1 175 ? 387.316 -4.992 114.431 1.00 138.88 173 GLU B CA 1
ATOM 3235 C C . GLU B 1 175 ? 387.118 -6.409 114.963 1.00 140.67 173 GLU B C 1
ATOM 3236 O O . GLU B 1 175 ? 387.755 -6.799 115.934 1.00 139.16 173 GLU B O 1
ATOM 3242 N N . PRO B 1 176 ? 386.253 -7.204 114.308 1.00 151.24 174 PRO B N 1
ATOM 3243 C CA . PRO B 1 176 ? 385.967 -8.603 114.662 1.00 139.94 174 PRO B CA 1
ATOM 3244 C C . PRO B 1 176 ? 387.158 -9.494 115.014 1.00 133.07 174 PRO B C 1
ATOM 3245 O O . PRO B 1 176 ? 387.015 -10.385 115.840 1.00 111.49 174 PRO B O 1
ATOM 3249 N N . LYS B 1 177 ? 388.309 -9.274 114.380 1.00 138.83 175 LYS B N 1
ATOM 3250 C CA . LYS B 1 177 ? 389.452 -10.172 114.553 1.00 140.69 175 LYS B CA 1
ATOM 3251 C C . LYS B 1 177 ? 390.091 -10.097 115.943 1.00 135.25 175 LYS B C 1
ATOM 3252 O O . LYS B 1 177 ? 390.786 -11.028 116.349 1.00 146.06 175 LYS B O 1
ATOM 3258 N N . TYR B 1 178 ? 389.862 -9.007 116.672 1.00 118.85 176 TYR B N 1
ATOM 3259 C CA . TYR B 1 178 ? 390.444 -8.867 118.000 1.00 109.36 176 TYR B CA 1
ATOM 3260 C C . TYR B 1 178 ? 389.804 -9.730 119.080 1.00 98.88 176 TYR B C 1
ATOM 3261 O O . TYR B 1 178 ? 390.351 -9.842 120.176 1.00 107.56 176 TYR B O 1
ATOM 3270 N N . LEU B 1 179 ? 388.669 -10.344 118.778 1.00 91.34 177 LEU B N 1
ATOM 3271 C CA . LEU B 1 179 ? 388.045 -11.302 119.688 1.00 96.79 177 LEU B CA 1
ATOM 3272 C C . LEU B 1 179 ? 388.540 -12.727 119.449 1.00 102.17 177 LEU B C 1
ATOM 3273 O O . LEU B 1 179 ? 388.042 -13.668 120.063 1.00 99.44 177 LEU B O 1
ATOM 3278 N N . GLU B 1 180 ? 389.539 -12.902 118.592 1.00 114.30 178 GLU B N 1
ATOM 3279 C CA . GLU B 1 180 ? 390.039 -14.242 118.307 1.00 126.94 178 GLU B CA 1
ATOM 3280 C C . GLU B 1 180 ? 390.689 -14.862 119.535 1.00 127.25 178 GLU B C 1
ATOM 3281 O O . GLU B 1 180 ? 390.323 -15.966 119.930 1.00 123.46 178 GLU B O 1
ATOM 3287 N N . LYS B 1 181 ? 391.622 -14.132 120.145 1.00 133.47 179 LYS B N 1
ATOM 3288 C CA . LYS B 1 181 ? 392.377 -14.634 121.300 1.00 130.30 179 LYS B CA 1
ATOM 3289 C C . LYS B 1 181 ? 391.494 -14.980 122.481 1.00 123.30 179 LYS B C 1
ATOM 3290 O O . LYS B 1 181 ? 391.733 -15.978 123.171 1.00 135.57 179 LYS B O 1
ATOM 3296 N N . THR B 1 182 ? 390.500 -14.133 122.719 1.00 110.18 180 THR B N 1
ATOM 3297 C CA . THR B 1 182 ? 389.566 -14.340 123.809 1.00 109.89 180 THR B CA 1
ATOM 3298 C C . THR B 1 182 ? 388.879 -15.693 123.651 1.00 117.28 180 THR B C 1
ATOM 3299 O O . THR B 1 182 ? 388.756 -16.443 124.622 1.00 139.33 180 THR B O 1
ATOM 3303 N N . MET B 1 183 ? 388.470 -16.023 122.428 1.00 114.30 181 MET B N 1
ATOM 3304 C CA . MET B 1 183 ? 387.709 -17.252 122.164 1.00 112.29 181 MET B CA 1
ATOM 3305 C C . MET B 1 183 ? 388.486 -18.564 122.244 1.00 111.51 181 MET B C 1
ATOM 3306 O O . MET B 1 183 ? 387.885 -19.633 122.178 1.00 114.41 181 MET B O 1
ATOM 3311 N N . ARG B 1 184 ? 389.801 -18.493 122.400 1.00 105.55 182 ARG B N 1
ATOM 3312 C CA . ARG B 1 184 ? 390.612 -19.690 122.523 1.00 115.26 182 ARG B CA 1
ATOM 3313 C C . ARG B 1 184 ? 390.996 -19.915 123.987 1.00 122.04 182 ARG B C 1
ATOM 3314 O O . ARG B 1 184 ? 392.028 -20.524 124.277 1.00 122.28 182 ARG B O 1
ATOM 3322 N N . GLN B 1 185 ? 390.145 -19.442 124.902 1.00 123.99 183 GLN B N 1
ATOM 3323 C CA . GLN B 1 185 ? 390.475 -19.372 126.325 1.00 118.73 183 GLN B CA 1
ATOM 3324 C C . GLN B 1 185 ? 389.482 -20.117 127.194 1.00 124.98 183 GLN B C 1
ATOM 3325 O O . GLN B 1 185 ? 388.301 -20.243 126.867 1.00 122.22 183 GLN B O 1
ATOM 3331 N N . ARG B 1 186 ? 389.992 -20.580 128.327 1.00 132.34 184 ARG B N 1
ATOM 3332 C CA . ARG B 1 186 ? 389.220 -21.373 129.267 1.00 132.57 184 ARG B CA 1
ATOM 3333 C C . ARG B 1 186 ? 388.277 -20.485 130.075 1.00 134.40 184 ARG B C 1
ATOM 3334 O O . ARG B 1 186 ? 388.414 -19.260 130.092 1.00 132.79 184 ARG B O 1
ATOM 3342 N N . TYR B 1 187 ? 387.316 -21.115 130.742 1.00 137.14 185 TYR B N 1
ATOM 3343 C CA . TYR B 1 187 ? 386.480 -20.434 131.732 1.00 140.60 185 TYR B CA 1
ATOM 3344 C C . TYR B 1 187 ? 386.313 -21.339 132.954 1.00 147.53 185 TYR B C 1
ATOM 3345 O O . TYR B 1 187 ? 385.589 -22.335 132.895 1.00 156.93 185 TYR B O 1
ATOM 3354 N N . MET B 1 188 ? 386.968 -20.971 134.054 1.00 153.72 186 MET B N 1
ATOM 3355 C CA . MET B 1 188 ? 387.132 -21.839 135.219 1.00 158.90 186 MET B CA 1
ATOM 3356 C C . MET B 1 188 ? 388.013 -23.009 134.758 1.00 159.22 186 MET B C 1
ATOM 3357 O O . MET B 1 188 ? 389.242 -22.897 134.780 1.00 170.53 186 MET B O 1
ATOM 3362 N N . GLY B 1 189 ? 387.398 -24.114 134.337 1.00 149.67 187 GLY B N 1
ATOM 3363 C CA . GLY B 1 189 ? 388.102 -25.224 133.688 1.00 141.00 187 GLY B CA 1
ATOM 3364 C C . GLY B 1 189 ? 387.632 -25.461 132.260 1.00 135.92 187 GLY B C 1
ATOM 3365 O O . GLY B 1 189 ? 388.430 -25.847 131.404 1.00 118.29 187 GLY B O 1
ATOM 3366 N N . LEU B 1 190 ? 386.342 -25.219 132.015 1.00 141.83 188 LEU B N 1
ATOM 3367 C CA . LEU B 1 190 ? 385.688 -25.388 130.708 1.00 152.50 188 LEU B CA 1
ATOM 3368 C C . LEU B 1 190 ? 386.478 -24.825 129.516 1.00 149.83 188 LEU B C 1
ATOM 3369 O O . LEU B 1 190 ? 387.035 -23.733 129.600 1.00 143.81 188 LEU B O 1
ATOM 3374 N N . GLU B 1 191 ? 386.484 -25.562 128.405 1.00 149.17 189 GLU B N 1
ATOM 3375 C CA . GLU B 1 191 ? 387.141 -25.124 127.176 1.00 145.70 189 GLU B CA 1
ATOM 3376 C C . GLU B 1 191 ? 386.147 -24.377 126.293 1.00 152.79 189 GLU B C 1
ATOM 3377 O O . GLU B 1 191 ? 384.943 -24.374 126.571 1.00 154.50 189 GLU B O 1
ATOM 3383 N N . ALA B 1 192 ? 386.670 -23.744 125.244 1.00 162.83 190 ALA B N 1
ATOM 3384 C CA . ALA B 1 192 ? 385.909 -22.855 124.349 1.00 167.24 190 ALA B CA 1
ATOM 3385 C C . ALA B 1 192 ? 384.469 -23.288 124.037 1.00 171.77 190 ALA B C 1
ATOM 3386 O O . ALA B 1 192 ? 383.520 -22.645 124.486 1.00 174.19 190 ALA B O 1
ATOM 3388 N N . ALA B 1 193 ? 384.312 -24.373 123.280 1.00 172.96 191 ALA B N 1
ATOM 3389 C CA . ALA B 1 193 ? 382.998 -24.817 122.814 1.00 170.63 191 ALA B CA 1
ATOM 3390 C C . ALA B 1 193 ? 382.024 -25.141 123.952 1.00 174.85 191 ALA B C 1
ATOM 3391 O O . ALA B 1 193 ? 380.831 -24.821 123.860 1.00 191.03 191 ALA B O 1
ATOM 3393 N N . THR B 1 194 ? 382.528 -25.774 125.012 1.00 161.89 192 THR B N 1
ATOM 3394 C CA . THR B 1 194 ? 381.691 -26.155 126.152 1.00 158.65 192 THR B CA 1
ATOM 3395 C C . THR B 1 194 ? 381.031 -24.921 126.776 1.00 160.06 192 THR B C 1
ATOM 3396 O O . THR B 1 194 ? 379.798 -24.864 126.848 1.00 160.65 192 THR B O 1
ATOM 3400 N N . TRP B 1 195 ? 381.838 -23.933 127.182 1.00 160.33 193 TRP B N 1
ATOM 3401 C CA . TRP B 1 195 ? 381.322 -22.714 127.848 1.00 158.91 193 TRP B CA 1
ATOM 3402 C C . TRP B 1 195 ? 380.541 -21.753 126.944 1.00 161.85 193 TRP B C 1
ATOM 3403 O O . TRP B 1 195 ? 379.711 -20.979 127.442 1.00 157.33 193 TRP B O 1
ATOM 3414 N N . THR B 1 196 ? 380.818 -21.812 125.642 1.00 162.04 194 THR B N 1
ATOM 3415 C CA . THR B 1 196 ? 380.189 -20.963 124.632 1.00 163.91 194 THR B CA 1
ATOM 3416 C C . THR B 1 196 ? 378.670 -20.874 124.764 1.00 177.67 194 THR B C 1
ATOM 3417 O O . THR B 1 196 ? 378.077 -19.820 124.509 1.00 183.75 194 THR B O 1
ATOM 3421 N N . VAL B 1 197 ? 378.054 -21.993 125.141 1.00 186.09 195 VAL B N 1
ATOM 3422 C CA . VAL B 1 197 ? 376.622 -22.041 125.454 1.00 194.89 195 VAL B CA 1
ATOM 3423 C C . VAL B 1 197 ? 376.364 -22.429 126.918 1.00 188.76 195 VAL B C 1
ATOM 3424 O O . VAL B 1 197 ? 375.477 -21.847 127.551 1.00 194.51 195 VAL B O 1
ATOM 3428 N N . SER B 1 198 ? 377.126 -23.388 127.452 1.00 178.06 196 SER B N 1
ATOM 3429 C CA . SER B 1 198 ? 377.036 -23.778 128.869 1.00 173.77 196 SER B CA 1
ATOM 3430 C C . SER B 1 198 ? 376.882 -22.542 129.763 1.00 181.10 196 SER B C 1
ATOM 3431 O O . SER B 1 198 ? 375.991 -22.482 130.621 1.00 184.45 196 SER B O 1
ATOM 3434 N N . LYS B 1 199 ? 377.736 -21.550 129.520 1.00 176.47 197 LYS B N 1
ATOM 3435 C CA . LYS B 1 199 ? 377.752 -20.306 130.279 1.00 167.43 197 LYS B CA 1
ATOM 3436 C C . LYS B 1 199 ? 377.355 -19.106 129.409 1.00 164.58 197 LYS B C 1
ATOM 3437 O O . LYS B 1 199 ? 377.910 -18.020 129.566 1.00 185.13 197 LYS B O 1
ATOM 3443 N N . LEU B 1 200 ? 376.377 -19.280 128.521 1.00 145.22 198 LEU B N 1
ATOM 3444 C CA . LEU B 1 200 ? 375.951 -18.185 127.647 1.00 149.32 198 LEU B CA 1
ATOM 3445 C C . LEU B 1 200 ? 375.254 -17.075 128.415 1.00 158.04 198 LEU B C 1
ATOM 3446 O O . LEU B 1 200 ? 375.478 -15.898 128.135 1.00 159.06 198 LEU B O 1
ATOM 3451 N N . THR B 1 201 ? 374.399 -17.451 129.361 1.00 163.04 199 THR B N 1
ATOM 3452 C CA . THR B 1 201 ? 373.650 -16.478 130.156 1.00 165.86 199 THR B CA 1
ATOM 3453 C C . THR B 1 201 ? 374.551 -15.666 131.098 1.00 160.07 199 THR B C 1
ATOM 3454 O O . THR B 1 201 ? 374.206 -14.540 131.472 1.00 161.05 199 THR B O 1
ATOM 3458 N N . GLU B 1 202 ? 375.691 -16.234 131.491 1.00 149.06 200 GLU B N 1
ATOM 3459 C CA . GLU B 1 202 ? 376.695 -15.478 132.243 1.00 153.87 200 GLU B CA 1
ATOM 3460 C C . GLU B 1 202 ? 377.137 -14.275 131.397 1.00 146.96 200 GLU B C 1
ATOM 3461 O O . GLU B 1 202 ? 377.012 -13.123 131.821 1.00 127.93 200 GLU B O 1
ATOM 3467 N N . VAL B 1 203 ? 377.621 -14.563 130.192 1.00 138.22 201 VAL B N 1
ATOM 3468 C CA . VAL B 1 203 ? 378.041 -13.534 129.244 1.00 136.77 201 VAL B CA 1
ATOM 3469 C C . VAL B 1 203 ? 376.905 -12.559 128.922 1.00 144.51 201 VAL B C 1
ATOM 3470 O O . VAL B 1 203 ? 377.150 -11.362 128.724 1.00 138.37 201 VAL B O 1
ATOM 3474 N N . GLN B 1 204 ? 375.674 -13.068 128.846 1.00 156.19 202 GLN B N 1
ATOM 3475 C CA . GLN B 1 204 ? 374.502 -12.230 128.564 1.00 167.79 202 GLN B CA 1
ATOM 3476 C C . GLN B 1 204 ? 374.397 -11.099 129.579 1.00 170.34 202 GLN B C 1
ATOM 3477 O O . GLN B 1 204 ? 374.261 -9.929 129.206 1.00 159.15 202 GLN B O 1
ATOM 3483 N N . SER B 1 205 ? 374.479 -11.468 130.856 1.00 168.68 203 SER B N 1
ATOM 3484 C CA . SER B 1 205 ? 374.402 -10.509 131.954 1.00 165.50 203 SER B CA 1
ATOM 3485 C C . SER B 1 205 ? 375.642 -9.616 131.989 1.00 159.90 203 SER B C 1
ATOM 3486 O O . SER B 1 205 ? 375.529 -8.404 132.204 1.00 167.92 203 SER B O 1
ATOM 3489 N N . ALA B 1 206 ? 376.810 -10.213 131.759 1.00 138.53 204 ALA B N 1
ATOM 3490 C CA . ALA B 1 206 ? 378.060 -9.463 131.709 1.00 140.95 204 ALA B CA 1
ATOM 3491 C C . ALA B 1 206 ? 377.991 -8.334 130.685 1.00 142.96 204 ALA B C 1
ATOM 3492 O O . ALA B 1 206 ? 378.459 -7.223 130.956 1.00 154.09 204 ALA B O 1
ATOM 3494 N N . LEU B 1 207 ? 377.407 -8.609 129.521 1.00 142.92 205 LEU B N 1
ATOM 3495 C CA . LEU B 1 207 ? 377.214 -7.570 128.505 1.00 151.95 205 LEU B CA 1
ATOM 3496 C C . LEU B 1 207 ? 376.206 -6.526 128.992 1.00 151.75 205 LEU B C 1
ATOM 3497 O O . LEU B 1 207 ? 376.397 -5.319 128.795 1.00 127.71 205 LEU B O 1
ATOM 3502 N N . THR B 1 208 ? 375.136 -6.997 129.632 1.00 153.30 206 THR B N 1
ATOM 3503 C CA . THR B 1 208 ? 374.108 -6.106 130.169 1.00 152.77 206 THR B CA 1
ATOM 3504 C C . THR B 1 208 ? 374.747 -5.067 131.089 1.00 149.58 206 THR B C 1
ATOM 3505 O O . THR B 1 208 ? 374.442 -3.868 130.997 1.00 162.25 206 THR B O 1
ATOM 3509 N N . VAL B 1 209 ? 375.652 -5.538 131.945 1.00 128.58 207 VAL B N 1
ATOM 3510 C CA . VAL B 1 209 ? 376.376 -4.669 132.856 1.00 122.92 207 VAL B CA 1
ATOM 3511 C C . VAL B 1 209 ? 377.174 -3.633 132.057 1.00 133.61 207 VAL B C 1
ATOM 3512 O O . VAL B 1 209 ? 376.992 -2.424 132.261 1.00 138.91 207 VAL B O 1
ATOM 3516 N N . VAL B 1 210 ? 378.015 -4.091 131.125 1.00 136.78 208 VAL B N 1
ATOM 3517 C CA . VAL B 1 210 ? 378.915 -3.173 130.403 1.00 141.50 208 VAL B CA 1
ATOM 3518 C C . VAL B 1 210 ? 378.119 -2.170 129.564 1.00 141.05 208 VAL B C 1
ATOM 3519 O O . VAL B 1 210 ? 378.480 -0.997 129.506 1.00 139.05 208 VAL B O 1
ATOM 3523 N N . SER B 1 211 ? 377.025 -2.625 128.955 1.00 140.44 209 SER B N 1
ATOM 3524 C CA . SER B 1 211 ? 376.194 -1.774 128.101 1.00 147.55 209 SER B CA 1
ATOM 3525 C C . SER B 1 211 ? 375.552 -0.582 128.827 1.00 147.42 209 SER B C 1
ATOM 3526 O O . SER B 1 211 ? 375.241 0.440 128.202 1.00 141.63 209 SER B O 1
ATOM 3529 N N . SER B 1 212 ? 375.361 -0.711 130.138 1.00 148.01 210 SER B N 1
ATOM 3530 C CA . SER B 1 212 ? 374.810 0.373 130.950 1.00 146.75 210 SER B CA 1
ATOM 3531 C C . SER B 1 212 ? 375.796 1.516 131.224 1.00 150.08 210 SER B C 1
ATOM 3532 O O . SER B 1 212 ? 375.379 2.649 131.464 1.00 163.35 210 SER B O 1
ATOM 3535 N N . LEU B 1 213 ? 377.092 1.220 131.180 1.00 148.53 211 LEU B N 1
ATOM 3536 C CA . LEU B 1 213 ? 378.125 2.108 131.730 1.00 149.39 211 LEU B CA 1
ATOM 3537 C C . LEU B 1 213 ? 378.305 3.454 131.026 1.00 150.71 211 LEU B C 1
ATOM 3538 O O . LEU B 1 213 ? 378.661 4.442 131.670 1.00 141.19 211 LEU B O 1
ATOM 3543 N N . GLY B 1 214 ? 378.072 3.495 129.718 1.00 154.99 212 GLY B N 1
ATOM 3544 C CA . GLY B 1 214 ? 378.144 4.751 128.969 1.00 158.88 212 GLY B CA 1
ATOM 3545 C C . GLY B 1 214 ? 379.560 5.166 128.599 1.00 158.99 212 GLY B C 1
ATOM 3546 O O . GLY B 1 214 ? 380.287 5.729 129.413 1.00 151.84 212 GLY B O 1
ATOM 3547 N N . TRP B 1 215 ? 379.937 4.900 127.352 1.00 162.10 213 TRP B N 1
ATOM 3548 C CA . TRP B 1 215 ? 381.282 5.184 126.845 1.00 163.67 213 TRP B CA 1
ATOM 3549 C C . TRP B 1 215 ? 381.502 6.696 126.639 1.00 171.99 213 TRP B C 1
ATOM 3550 O O . TRP B 1 215 ? 380.584 7.486 126.785 1.00 164.73 213 TRP B O 1
ATOM 3561 N N . LYS B 1 216 ? 382.725 7.107 126.320 1.00 191.25 214 LYS B N 1
ATOM 3562 C CA . LYS B 1 216 ? 383.042 8.536 126.081 1.00 202.11 214 LYS B CA 1
ATOM 3563 C C . LYS B 1 216 ? 383.763 8.658 124.740 1.00 209.57 214 LYS B C 1
ATOM 3564 O O . LYS B 1 216 ? 384.916 8.220 124.607 1.00 221.59 214 LYS B O 1
ATOM 3570 N N . LYS B 1 217 ? 383.068 9.233 123.757 1.00 207.14 215 LYS B N 1
ATOM 3571 C CA . LYS B 1 217 ? 383.622 9.474 122.420 1.00 208.44 215 LYS B CA 1
ATOM 3572 C C . LYS B 1 217 ? 384.922 10.285 122.493 1.00 209.78 215 LYS B C 1
ATOM 3573 O O . LYS B 1 217 ? 385.914 9.910 121.865 1.00 233.31 215 LYS B O 1
ATOM 3579 N N . THR B 1 218 ? 384.919 11.373 123.261 1.00 192.99 216 THR B N 1
ATOM 3580 C CA . THR B 1 218 ? 386.110 12.211 123.432 1.00 188.66 216 THR B CA 1
ATOM 3581 C C . THR B 1 218 ? 386.485 12.336 124.901 1.00 188.27 216 THR B C 1
ATOM 3582 O O . THR B 1 218 ? 385.765 11.852 125.773 1.00 173.61 216 THR B O 1
ATOM 3586 N N . ASN B 1 219 ? 387.630 12.965 125.157 1.00 203.23 217 ASN B N 1
ATOM 3587 C CA . ASN B 1 219 ? 388.085 13.261 126.514 1.00 220.63 217 ASN B CA 1
ATOM 3588 C C . ASN B 1 219 ? 387.736 14.700 126.874 1.00 230.52 217 ASN B C 1
ATOM 3589 O O . ASN B 1 219 ? 388.614 15.569 126.950 1.00 254.88 217 ASN B O 1
ATOM 3594 N N . VAL B 1 220 ? 386.450 14.932 127.120 1.00 223.07 218 VAL B N 1
ATOM 3595 C CA . VAL B 1 220 ? 385.926 16.283 127.331 1.00 207.46 218 VAL B CA 1
ATOM 3596 C C . VAL B 1 220 ? 385.242 16.426 128.696 1.00 209.43 218 VAL B C 1
ATOM 3597 O O . VAL B 1 220 ? 385.219 15.487 129.499 1.00 233.47 218 VAL B O 1
ATOM 3601 N N . SER B 1 221 ? 384.702 17.614 128.952 1.00 198.07 219 SER B N 1
ATOM 3602 C CA . SER B 1 221 ? 383.944 17.904 130.166 1.00 193.30 219 SER B CA 1
ATOM 3603 C C . SER B 1 221 ? 382.549 17.269 130.110 1.00 192.36 219 SER B C 1
ATOM 3604 O O . SER B 1 221 ? 382.188 16.601 129.133 1.00 189.01 219 SER B O 1
ATOM 3607 N N . ALA B 1 222 ? 381.784 17.461 131.181 1.00 188.87 220 ALA B N 1
ATOM 3608 C CA . ALA B 1 222 ? 380.384 17.042 131.237 1.00 185.45 220 ALA B CA 1
ATOM 3609 C C . ALA B 1 222 ? 379.511 18.045 130.475 1.00 182.20 220 ALA B C 1
ATOM 3610 O O . ALA B 1 222 ? 378.697 17.653 129.633 1.00 175.24 220 ALA B O 1
ATOM 3612 N N . ALA B 1 223 ? 379.696 19.331 130.779 1.00 178.68 221 ALA B N 1
ATOM 3613 C CA . ALA B 1 223 ? 378.977 20.420 130.110 1.00 166.93 221 ALA B CA 1
ATOM 3614 C C . ALA B 1 223 ? 379.318 20.477 128.623 1.00 165.63 221 ALA B C 1
ATOM 3615 O O . ALA B 1 223 ? 378.458 20.782 127.796 1.00 165.48 221 ALA B O 1
ATOM 3617 N N . ALA B 1 224 ? 380.572 20.164 128.301 1.00 159.33 222 ALA B N 1
ATOM 3618 C CA . ALA B 1 224 ? 381.044 20.078 126.922 1.00 156.00 222 ALA B CA 1
ATOM 3619 C C . ALA B 1 224 ? 380.257 19.042 126.132 1.00 170.09 222 ALA B C 1
ATOM 3620 O O . ALA B 1 224 ? 379.786 19.332 125.031 1.00 166.42 222 ALA B O 1
ATOM 3622 N N . ARG B 1 225 ? 380.120 17.840 126.698 1.00 190.92 223 ARG B N 1
ATOM 3623 C CA . ARG B 1 225 ? 379.343 16.763 126.071 1.00 205.14 223 ARG B CA 1
ATOM 3624 C C . ARG B 1 225 ? 378.035 17.358 125.545 1.00 209.32 223 ARG B C 1
ATOM 3625 O O . ARG B 1 225 ? 377.759 17.321 124.339 1.00 182.33 223 ARG B O 1
ATOM 3633 N N . ASP B 1 226 ? 377.271 17.938 126.473 1.00 215.12 224 ASP B N 1
ATOM 3634 C CA . ASP B 1 226 ? 375.964 18.530 126.195 1.00 211.75 224 ASP B CA 1
ATOM 3635 C C . ASP B 1 226 ? 376.055 19.749 125.280 1.00 198.67 224 ASP B C 1
ATOM 3636 O O . ASP B 1 226 ? 375.387 19.805 124.247 1.00 198.11 224 ASP B O 1
ATOM 3641 N N . PHE B 1 227 ? 376.888 20.709 125.665 1.00 183.54 225 PHE B N 1
ATOM 3642 C CA . PHE B 1 227 ? 377.009 21.965 124.934 1.00 179.83 225 PHE B CA 1
ATOM 3643 C C . PHE B 1 227 ? 377.285 21.767 123.451 1.00 177.53 225 PHE B C 1
ATOM 3644 O O . PHE B 1 227 ? 376.545 22.260 122.603 1.00 164.19 225 PHE B O 1
ATOM 3652 N N . LEU B 1 228 ? 378.349 21.035 123.149 1.00 186.55 226 LEU B N 1
ATOM 3653 C CA . LEU B 1 228 ? 378.713 20.761 121.764 1.00 192.97 226 LEU B CA 1
ATOM 3654 C C . LEU B 1 228 ? 377.598 20.039 121.018 1.00 193.06 226 LEU B C 1
ATOM 3655 O O . LEU B 1 228 ? 377.291 20.377 119.875 1.00 185.20 226 LEU B O 1
ATOM 3660 N N . ALA B 1 229 ? 376.993 19.051 121.674 1.00 197.12 227 ALA B N 1
ATOM 3661 C CA . ALA B 1 229 ? 375.870 18.312 121.095 1.00 190.26 227 ALA B CA 1
ATOM 3662 C C . ALA B 1 229 ? 374.751 19.229 120.581 1.00 179.11 227 ALA B C 1
ATOM 3663 O O . ALA B 1 229 ? 374.079 18.877 119.615 1.00 179.41 227 ALA B O 1
ATOM 3665 N N . LYS B 1 230 ? 374.566 20.399 121.197 1.00 175.04 228 LYS B N 1
ATOM 3666 C CA . LYS B 1 230 ? 373.530 21.358 120.772 1.00 172.60 228 LYS B CA 1
ATOM 3667 C C . LYS B 1 230 ? 373.699 21.932 119.356 1.00 178.25 228 LYS B C 1
ATOM 3668 O O . LYS B 1 230 ? 372.765 22.542 118.831 1.00 177.11 228 LYS B O 1
ATOM 3674 N N . PHE B 1 231 ? 374.872 21.752 118.747 1.00 176.13 229 PHE B N 1
ATOM 3675 C CA . PHE B 1 231 ? 375.113 22.181 117.367 1.00 165.40 229 PHE B CA 1
ATOM 3676 C C . PHE B 1 231 ? 375.274 20.985 116.412 1.00 165.35 229 PHE B C 1
ATOM 3677 O O . PHE B 1 231 ? 375.559 21.180 115.230 1.00 171.91 229 PHE B O 1
ATOM 3685 N N . GLY B 1 232 ? 375.073 19.764 116.912 1.00 171.56 230 GLY B N 1
ATOM 3686 C CA . GLY B 1 232 ? 375.098 18.539 116.096 1.00 180.24 230 GLY B CA 1
ATOM 3687 C C . GLY B 1 232 ? 376.407 17.776 116.186 1.00 184.43 230 GLY B C 1
ATOM 3688 O O . GLY B 1 232 ? 377.145 17.702 115.205 1.00 188.87 230 GLY B O 1
ATOM 3689 N N . ILE B 1 233 ? 376.661 17.167 117.344 1.00 192.40 231 ILE B N 1
ATOM 3690 C CA . ILE B 1 233 ? 377.992 16.661 117.701 1.00 192.25 231 ILE B CA 1
ATOM 3691 C C . ILE B 1 233 ? 378.066 15.241 118.290 1.00 183.31 231 ILE B C 1
ATOM 3692 O O . ILE B 1 233 ? 377.065 14.677 118.738 1.00 160.45 231 ILE B O 1
ATOM 3697 N N . ASN B 1 234 ? 379.283 14.689 118.265 1.00 191.80 232 ASN B N 1
ATOM 3698 C CA . ASN B 1 234 ? 379.632 13.423 118.904 1.00 200.53 232 ASN B CA 1
ATOM 3699 C C . ASN B 1 234 ? 380.421 13.747 120.168 1.00 185.44 232 ASN B C 1
ATOM 3700 O O . ASN B 1 234 ? 379.856 14.106 121.196 1.00 171.80 232 ASN B O 1
ATOM 3705 N N . GLY C 1 1 ? 427.779 -10.249 124.373 1.00 146.85 -1 GLY C N 1
ATOM 3706 C CA . GLY C 1 1 ? 426.785 -9.154 124.148 1.00 154.61 -1 GLY C CA 1
ATOM 3707 C C . GLY C 1 1 ? 426.320 -8.481 125.433 1.00 156.14 -1 GLY C C 1
ATOM 3708 O O . GLY C 1 1 ? 427.039 -8.483 126.436 1.00 150.63 -1 GLY C O 1
ATOM 3709 N N . SER C 1 2 ? 425.109 -7.926 125.399 1.00 153.91 0 SER C N 1
ATOM 3710 C CA . SER C 1 2 ? 424.556 -7.138 126.503 1.00 156.03 0 SER C CA 1
ATOM 3711 C C . SER C 1 2 ? 423.035 -7.278 126.609 1.00 176.24 0 SER C C 1
ATOM 3712 O O . SER C 1 2 ? 422.407 -7.902 125.752 1.00 203.61 0 SER C O 1
ATOM 3715 N N . MET C 1 3 ? 422.456 -6.681 127.655 1.00 182.55 1 MET C N 1
ATOM 3716 C CA . MET C 1 3 ? 421.000 -6.581 127.854 1.00 176.95 1 MET C CA 1
ATOM 3717 C C . MET C 1 3 ? 420.649 -5.221 128.476 1.00 163.94 1 MET C C 1
ATOM 3718 O O . MET C 1 3 ? 421.127 -4.879 129.559 1.00 162.64 1 MET C O 1
ATOM 3723 N N . ILE C 1 4 ? 419.828 -4.442 127.776 1.00 157.65 2 ILE C N 1
ATOM 3724 C CA . ILE C 1 4 ? 419.485 -3.086 128.212 1.00 157.51 2 ILE C CA 1
ATOM 3725 C C . ILE C 1 4 ? 418.469 -3.109 129.347 1.00 153.89 2 ILE C C 1
ATOM 3726 O O . ILE C 1 4 ? 417.625 -4.004 129.414 1.00 159.49 2 ILE C O 1
ATOM 3731 N N . GLU C 1 5 ? 418.590 -2.132 130.245 1.00 153.03 3 GLU C N 1
ATOM 3732 C CA . GLU C 1 5 ? 417.560 -1.809 131.231 1.00 157.02 3 GLU C CA 1
ATOM 3733 C C . GLU C 1 5 ? 417.128 -0.369 130.986 1.00 156.76 3 GLU C C 1
ATOM 3734 O O . GLU C 1 5 ? 417.963 0.539 130.969 1.00 150.66 3 GLU C O 1
ATOM 3740 N N . LEU C 1 6 ? 415.825 -0.170 130.820 1.00 160.26 4 LEU C N 1
ATOM 3741 C CA . LEU C 1 6 ? 415.261 1.156 130.571 1.00 163.93 4 LEU C CA 1
ATOM 3742 C C . LEU C 1 6 ? 414.249 1.447 131.670 1.00 153.77 4 LEU C C 1
ATOM 3743 O O . LEU C 1 6 ? 413.487 0.560 132.054 1.00 140.81 4 LEU C O 1
ATOM 3748 N N . GLU C 1 7 ? 414.267 2.683 132.171 1.00 156.97 5 GLU C N 1
ATOM 3749 C CA . GLU C 1 7 ? 413.610 3.037 133.435 1.00 159.78 5 GLU C CA 1
ATOM 3750 C C . GLU C 1 7 ? 412.500 4.075 133.300 1.00 155.27 5 GLU C C 1
ATOM 3751 O O . GLU C 1 7 ? 412.500 4.882 132.368 1.00 164.15 5 GLU C O 1
ATOM 3757 N N . PHE C 1 8 ? 411.565 4.046 134.248 1.00 146.38 6 PHE C N 1
ATOM 3758 C CA . PHE C 1 8 ? 410.428 4.971 134.273 1.00 139.61 6 PHE C CA 1
ATOM 3759 C C . PHE C 1 8 ? 410.034 5.301 135.714 1.00 140.88 6 PHE C C 1
ATOM 3760 O O . PHE C 1 8 ? 410.449 4.614 136.643 1.00 126.91 6 PHE C O 1
ATOM 3768 N N . HIS C 1 9 ? 409.240 6.355 135.890 1.00 149.47 7 HIS C N 1
ATOM 3769 C CA . HIS C 1 9 ? 408.870 6.855 137.223 1.00 157.85 7 HIS C CA 1
ATOM 3770 C C . HIS C 1 9 ? 407.550 7.633 137.201 1.00 157.36 7 HIS C C 1
ATOM 3771 O O . HIS C 1 9 ? 407.119 8.085 136.143 1.00 166.61 7 HIS C O 1
ATOM 3778 N N . ASP C 1 10 ? 406.938 7.804 138.374 1.00 155.20 8 ASP C N 1
ATOM 3779 C CA . ASP C 1 10 ? 405.564 8.331 138.511 1.00 154.95 8 ASP C CA 1
ATOM 3780 C C . ASP C 1 10 ? 405.378 9.741 137.934 1.00 147.80 8 ASP C C 1
ATOM 3781 O O . ASP C 1 10 ? 406.320 10.352 137.433 1.00 136.45 8 ASP C O 1
ATOM 3786 N N . VAL C 1 11 ? 404.148 10.247 138.007 1.00 153.07 9 VAL C N 1
ATOM 3787 C CA . VAL C 1 11 ? 403.840 11.656 137.731 1.00 162.24 9 VAL C CA 1
ATOM 3788 C C . VAL C 1 11 ? 402.829 12.046 138.830 1.00 153.15 9 VAL C C 1
ATOM 3789 O O . VAL C 1 11 ? 402.289 11.161 139.476 1.00 152.68 9 VAL C O 1
ATOM 3793 N N . ALA C 1 12 ? 402.536 13.324 139.059 1.00 146.49 10 ALA C N 1
ATOM 3794 C CA . ALA C 1 12 ? 401.644 13.709 140.145 1.00 133.93 10 ALA C CA 1
ATOM 3795 C C . ALA C 1 12 ? 400.381 12.870 140.138 1.00 117.72 10 ALA C C 1
ATOM 3796 O O . ALA C 1 12 ? 399.409 13.259 139.533 1.00 100.56 10 ALA C O 1
ATOM 3798 N N . THR C 1 18 ? 397.110 25.118 135.632 1.00 178.79 16 THR C N 1
ATOM 3799 C CA . THR C 1 18 ? 398.497 25.455 135.949 1.00 180.92 16 THR C CA 1
ATOM 3800 C C . THR C 1 18 ? 398.952 26.794 135.359 1.00 179.17 16 THR C C 1
ATOM 3801 O O . THR C 1 18 ? 399.550 27.612 136.063 1.00 175.63 16 THR C O 1
ATOM 3805 N N . PHE C 1 19 ? 398.660 26.984 134.072 1.00 169.98 17 PHE C N 1
ATOM 3806 C CA . PHE C 1 19 ? 399.098 28.124 133.254 1.00 157.32 17 PHE C CA 1
ATOM 3807 C C . PHE C 1 19 ? 397.890 28.999 132.915 1.00 143.71 17 PHE C C 1
ATOM 3808 O O . PHE C 1 19 ? 396.836 28.486 132.526 1.00 132.83 17 PHE C O 1
ATOM 3816 N N . ASP C 1 20 ? 398.015 30.314 133.082 1.00 138.97 18 ASP C N 1
ATOM 3817 C CA . ASP C 1 20 ? 396.965 31.218 132.599 1.00 147.69 18 ASP C CA 1
ATOM 3818 C C . ASP C 1 20 ? 397.558 32.187 131.577 1.00 150.31 18 ASP C C 1
ATOM 3819 O O . ASP C 1 20 ? 398.728 32.580 131.677 1.00 140.87 18 ASP C O 1
ATOM 3824 N N . PRO C 1 21 ? 396.743 32.567 130.583 1.00 153.57 19 PRO C N 1
ATOM 3825 C CA . PRO C 1 21 ? 397.294 33.317 129.468 1.00 149.18 19 PRO C CA 1
ATOM 3826 C C . PRO C 1 21 ? 397.599 34.767 129.845 1.00 140.82 19 PRO C C 1
ATOM 3827 O O . PRO C 1 21 ? 398.699 35.239 129.546 1.00 145.71 19 PRO C O 1
ATOM 3831 N N . GLU C 1 22 ? 396.664 35.450 130.512 1.00 130.00 20 GLU C N 1
ATOM 3832 C CA . GLU C 1 22 ? 396.830 36.880 130.842 1.00 130.50 20 GLU C CA 1
ATOM 3833 C C . GLU C 1 22 ? 398.151 37.245 131.523 1.00 138.94 20 GLU C C 1
ATOM 3834 O O . GLU C 1 22 ? 398.667 38.339 131.309 1.00 135.57 20 GLU C O 1
ATOM 3840 N N . VAL C 1 23 ? 398.692 36.345 132.341 1.00 151.77 21 VAL C N 1
ATOM 3841 C CA . VAL C 1 23 ? 399.965 36.605 133.020 1.00 153.70 21 VAL C CA 1
ATOM 3842 C C . VAL C 1 23 ? 401.144 36.332 132.093 1.00 159.83 21 VAL C C 1
ATOM 3843 O O . VAL C 1 23 ? 402.151 37.051 132.143 1.00 176.12 21 VAL C O 1
ATOM 3847 N N . ALA C 1 24 ? 401.020 35.284 131.278 1.00 158.46 22 ALA C N 1
ATOM 3848 C CA . ALA C 1 24 ? 402.044 34.935 130.289 1.00 153.58 22 ALA C CA 1
ATOM 3849 C C . ALA C 1 24 ? 402.129 36.021 129.223 1.00 149.50 22 ALA C C 1
ATOM 3850 O O . ALA C 1 24 ? 403.221 36.344 128.750 1.00 136.32 22 ALA C O 1
ATOM 3852 N N . TYR C 1 25 ? 400.963 36.564 128.863 1.00 148.15 23 TYR C N 1
ATOM 3853 C CA . TYR C 1 25 ? 400.854 37.677 127.921 1.00 137.95 23 TYR C CA 1
ATOM 3854 C C . TYR C 1 25 ? 401.433 38.958 128.508 1.00 143.47 23 TYR C C 1
ATOM 3855 O O . TYR C 1 25 ? 402.229 39.644 127.860 1.00 146.11 23 TYR C O 1
ATOM 3864 N N . ALA C 1 26 ? 401.015 39.275 129.731 1.00 145.55 24 ALA C N 1
ATOM 3865 C CA . ALA C 1 26 ? 401.564 40.408 130.471 1.00 143.47 24 ALA C CA 1
ATOM 3866 C C . ALA C 1 26 ? 403.082 40.385 130.398 1.00 132.22 24 ALA C C 1
ATOM 3867 O O . ALA C 1 26 ? 403.688 41.275 129.812 1.00 122.64 24 ALA C O 1
ATOM 3869 N N . ASN C 1 27 ? 403.678 39.330 130.943 1.00 133.26 25 ASN C N 1
ATOM 3870 C CA . ASN C 1 27 ? 405.130 39.168 130.940 1.00 144.53 25 ASN C CA 1
ATOM 3871 C C . ASN C 1 27 ? 405.765 39.338 129.550 1.00 140.27 25 ASN C C 1
ATOM 3872 O O . ASN C 1 27 ? 406.791 40.018 129.403 1.00 121.05 25 ASN C O 1
ATOM 3877 N N . PHE C 1 28 ? 405.146 38.731 128.536 1.00 141.74 26 PHE C N 1
ATOM 3878 C CA . PHE C 1 28 ? 405.627 38.827 127.149 1.00 141.15 26 PHE C CA 1
ATOM 3879 C C . PHE C 1 28 ? 405.644 40.272 126.651 1.00 139.87 26 PHE C C 1
ATOM 3880 O O . PHE C 1 28 ? 406.687 40.776 126.208 1.00 135.84 26 PHE C O 1
ATOM 3888 N N . LYS C 1 29 ? 404.489 40.927 126.750 1.00 133.61 27 LYS C N 1
ATOM 3889 C CA . LYS C 1 29 ? 404.362 42.328 126.361 1.00 138.64 27 LYS C CA 1
ATOM 3890 C C . LYS C 1 29 ? 405.406 43.214 127.038 1.00 145.64 27 LYS C C 1
ATOM 3891 O O . LYS C 1 29 ? 406.030 44.042 126.379 1.00 149.41 27 LYS C O 1
ATOM 3897 N N . ARG C 1 30 ? 405.605 43.029 128.341 1.00 148.04 28 ARG C N 1
ATOM 3898 C CA . ARG C 1 30 ? 406.575 43.833 129.076 1.00 144.48 28 ARG C CA 1
ATOM 3899 C C . ARG C 1 30 ? 407.978 43.670 128.493 1.00 136.75 28 ARG C C 1
ATOM 3900 O O . ARG C 1 30 ? 408.595 44.647 128.069 1.00 142.83 28 ARG C O 1
ATOM 3908 N N . VAL C 1 31 ? 408.463 42.432 128.438 1.00 130.84 29 VAL C N 1
ATOM 3909 C CA . VAL C 1 31 ? 409.860 42.176 128.069 1.00 130.20 29 VAL C CA 1
ATOM 3910 C C . VAL C 1 31 ? 410.150 42.363 126.584 1.00 135.19 29 VAL C C 1
ATOM 3911 O O . VAL C 1 31 ? 411.100 43.056 126.208 1.00 139.64 29 VAL C O 1
ATOM 3915 N N . HIS C 1 32 ? 409.313 41.752 125.754 1.00 143.63 30 HIS C N 1
ATOM 3916 C CA . HIS C 1 32 ? 409.650 41.520 124.355 1.00 149.25 30 HIS C CA 1
ATOM 3917 C C . HIS C 1 32 ? 409.156 42.600 123.383 1.00 146.78 30 HIS C C 1
ATOM 3918 O O . HIS C 1 32 ? 409.886 42.979 122.473 1.00 138.06 30 HIS C O 1
ATOM 3925 N N . THR C 1 33 ? 407.957 43.136 123.579 1.00 146.06 31 THR C N 1
ATOM 3926 C CA . THR C 1 33 ? 407.406 44.094 122.611 1.00 141.35 31 THR C CA 1
ATOM 3927 C C . THR C 1 33 ? 407.983 45.512 122.667 1.00 139.72 31 THR C C 1
ATOM 3928 O O . THR C 1 33 ? 407.322 46.464 122.245 1.00 131.16 31 THR C O 1
ATOM 3932 N N . THR C 1 34 ? 409.199 45.665 123.181 1.00 146.66 32 THR C N 1
ATOM 3933 C CA . THR C 1 34 ? 409.846 46.970 123.204 1.00 154.43 32 THR C CA 1
ATOM 3934 C C . THR C 1 34 ? 410.326 47.299 121.788 1.00 143.31 32 THR C C 1
ATOM 3935 O O . THR C 1 34 ? 409.811 48.228 121.166 1.00 138.31 32 THR C O 1
ATOM 3939 N N . GLY C 1 35 ? 411.307 46.546 121.293 1.00 131.31 33 GLY C N 1
ATOM 3940 C CA . GLY C 1 35 ? 411.849 46.757 119.955 1.00 135.98 33 GLY C CA 1
ATOM 3941 C C . GLY C 1 35 ? 411.090 45.941 118.929 1.00 146.61 33 GLY C C 1
ATOM 3942 O O . GLY C 1 35 ? 411.617 44.953 118.417 1.00 156.24 33 GLY C O 1
ATOM 3943 N N . LEU C 1 36 ? 409.861 46.360 118.624 1.00 148.96 34 LEU C N 1
ATOM 3944 C CA . LEU C 1 36 ? 408.961 45.593 117.755 1.00 136.67 34 LEU C CA 1
ATOM 3945 C C . LEU C 1 36 ? 408.067 46.485 116.901 1.00 136.06 34 LEU C C 1
ATOM 3946 O O . LEU C 1 36 ? 407.614 47.539 117.350 1.00 135.45 34 LEU C O 1
ATOM 3951 N N . SER C 1 37 ? 407.775 46.014 115.690 1.00 135.64 35 SER C N 1
ATOM 3952 C CA . SER C 1 37 ? 407.120 46.807 114.656 1.00 128.95 35 SER C CA 1
ATOM 3953 C C . SER C 1 37 ? 406.116 45.986 113.858 1.00 120.60 35 SER C C 1
ATOM 3954 O O . SER C 1 37 ? 406.219 44.762 113.786 1.00 109.85 35 SER C O 1
ATOM 3957 N N . TYR C 1 38 ? 405.189 46.673 113.199 1.00 114.46 36 TYR C N 1
ATOM 3958 C CA . TYR C 1 38 ? 404.196 45.998 112.370 1.00 106.71 36 TYR C CA 1
ATOM 3959 C C . TYR C 1 38 ? 404.813 45.220 111.193 1.00 103.98 36 TYR C C 1
ATOM 3960 O O . TYR C 1 38 ? 404.223 44.248 110.711 1.00 104.19 36 TYR C O 1
ATOM 3969 N N . ASP C 1 39 ? 405.984 45.640 110.724 1.00 101.25 37 ASP C N 1
ATOM 3970 C CA . ASP C 1 39 ? 406.689 44.883 109.691 1.00 110.97 37 ASP C CA 1
ATOM 3971 C C . ASP C 1 39 ? 407.160 43.543 110.241 1.00 109.06 37 ASP C C 1
ATOM 3972 O O . ASP C 1 39 ? 407.077 42.528 109.548 1.00 101.26 37 ASP C O 1
ATOM 3977 N N . HIS C 1 40 ? 407.638 43.542 111.485 1.00 113.80 38 HIS C N 1
ATOM 3978 C CA . HIS C 1 40 ? 408.129 42.314 112.117 1.00 109.70 38 HIS C CA 1
ATOM 3979 C C . HIS C 1 40 ? 407.003 41.290 112.267 1.00 99.78 38 HIS C C 1
ATOM 3980 O O . HIS C 1 40 ? 407.211 40.095 112.070 1.00 84.55 38 HIS C O 1
ATOM 3987 N N . ILE C 1 41 ? 405.812 41.767 112.618 1.00 96.08 39 ILE C N 1
ATOM 3988 C CA . ILE C 1 41 ? 404.671 40.891 112.813 1.00 92.72 39 ILE C CA 1
ATOM 3989 C C . ILE C 1 41 ? 404.218 40.284 111.501 1.00 99.44 39 ILE C C 1
ATOM 3990 O O . ILE C 1 41 ? 404.050 39.063 111.427 1.00 109.85 39 ILE C O 1
ATOM 3995 N N . ARG C 1 42 ? 404.014 41.112 110.476 1.00 101.08 40 ARG C N 1
ATOM 3996 C CA . ARG C 1 42 ? 403.495 40.591 109.210 1.00 103.83 40 ARG C CA 1
ATOM 3997 C C . ARG C 1 42 ? 404.405 39.483 108.716 1.00 95.51 40 ARG C C 1
ATOM 3998 O O . ARG C 1 42 ? 403.919 38.499 108.160 1.00 105.42 40 ARG C O 1
ATOM 4006 N N . ILE C 1 43 ? 405.712 39.636 108.922 1.00 87.80 41 ILE C N 1
ATOM 4007 C CA . ILE C 1 43 ? 406.654 38.567 108.579 1.00 98.71 41 ILE C CA 1
ATOM 4008 C C . ILE C 1 43 ? 406.280 37.256 109.267 1.00 100.99 41 ILE C C 1
ATOM 4009 O O . ILE C 1 43 ? 406.218 36.208 108.619 1.00 100.68 41 ILE C O 1
ATOM 4014 N N . PHE C 1 44 ? 406.031 37.334 110.572 1.00 99.38 42 PHE C N 1
ATOM 4015 C CA . PHE C 1 44 ? 405.738 36.151 111.365 1.00 98.82 42 PHE C CA 1
ATOM 4016 C C . PHE C 1 44 ? 404.495 35.422 110.865 1.00 101.06 42 PHE C C 1
ATOM 4017 O O . PHE C 1 44 ? 404.504 34.191 110.738 1.00 93.17 42 PHE C O 1
ATOM 4025 N N . TYR C 1 45 ? 403.427 36.176 110.608 1.00 93.32 43 TYR C N 1
ATOM 4026 C CA . TYR C 1 45 ? 402.180 35.556 110.191 1.00 96.33 43 TYR C CA 1
ATOM 4027 C C . TYR C 1 45 ? 402.216 35.036 108.755 1.00 105.38 43 TYR C C 1
ATOM 4028 O O . TYR C 1 45 ? 401.700 33.946 108.486 1.00 111.05 43 TYR C O 1
ATOM 4037 N N . ILE C 1 46 ? 402.825 35.795 107.846 1.00 110.39 44 ILE C N 1
ATOM 4038 C CA . ILE C 1 46 ? 402.918 35.390 106.440 1.00 115.24 44 ILE C CA 1
ATOM 4039 C C . ILE C 1 46 ? 403.743 34.119 106.281 1.00 122.03 44 ILE C C 1
ATOM 4040 O O . ILE C 1 46 ? 403.298 33.155 105.650 1.00 120.08 44 ILE C O 1
ATOM 4045 N N . LYS C 1 47 ? 404.943 34.119 106.858 1.00 128.54 45 LYS C N 1
ATOM 4046 C CA . LYS C 1 47 ? 405.822 32.954 106.773 1.00 128.59 45 LYS C CA 1
ATOM 4047 C C . LYS C 1 47 ? 405.531 31.902 107.848 1.00 121.57 45 LYS C C 1
ATOM 4048 O O . LYS C 1 47 ? 406.335 30.996 108.050 1.00 118.33 45 LYS C O 1
ATOM 4054 N N . GLY C 1 48 ? 404.392 32.008 108.533 1.00 121.95 46 GLY C N 1
ATOM 4055 C CA . GLY C 1 48 ? 404.014 31.053 109.581 1.00 125.68 46 GLY C CA 1
ATOM 4056 C C . GLY C 1 48 ? 404.069 29.608 109.129 1.00 122.51 46 GLY C C 1
ATOM 4057 O O . GLY C 1 48 ? 404.533 28.739 109.863 1.00 119.28 46 GLY C O 1
ATOM 4058 N N . ARG C 1 49 ? 403.614 29.378 107.902 1.00 139.50 47 ARG C N 1
ATOM 4059 C CA . ARG C 1 49 ? 403.685 28.080 107.230 1.00 164.32 47 ARG C CA 1
ATOM 4060 C C . ARG C 1 49 ? 405.090 27.473 107.289 1.00 166.00 47 ARG C C 1
ATOM 4061 O O . ARG C 1 49 ? 405.280 26.350 107.772 1.00 160.39 47 ARG C O 1
ATOM 4069 N N . GLU C 1 50 ? 406.060 28.245 106.801 1.00 158.90 48 GLU C N 1
ATOM 4070 C CA . GLU C 1 50 ? 407.448 27.810 106.667 1.00 147.87 48 GLU C CA 1
ATOM 4071 C C . GLU C 1 50 ? 408.133 27.693 108.018 1.00 138.52 48 GLU C C 1
ATOM 4072 O O . GLU C 1 50 ? 408.931 26.783 108.250 1.00 145.53 48 GLU C O 1
ATOM 4078 N N . ILE C 1 51 ? 407.807 28.623 108.908 1.00 132.05 49 ILE C N 1
ATOM 4079 C CA . ILE C 1 51 ? 408.393 28.661 110.242 1.00 122.54 49 ILE C CA 1
ATOM 4080 C C . ILE C 1 51 ? 408.025 27.406 111.023 1.00 121.33 49 ILE C C 1
ATOM 4081 O O . ILE C 1 51 ? 408.835 26.882 111.784 1.00 125.56 49 ILE C O 1
ATOM 4086 N N . LYS C 1 52 ? 406.805 26.922 110.827 1.00 133.52 50 LYS C N 1
ATOM 4087 C CA . LYS C 1 52 ? 406.363 25.701 111.487 1.00 151.20 50 LYS C CA 1
ATOM 4088 C C . LYS C 1 52 ? 407.183 24.504 111.020 1.00 155.52 50 LYS C C 1
ATOM 4089 O O . LYS C 1 52 ? 407.626 23.700 111.842 1.00 153.30 50 LYS C O 1
ATOM 4095 N N . THR C 1 53 ? 407.361 24.390 109.704 1.00 159.01 51 THR C N 1
ATOM 4096 C CA . THR C 1 53 ? 408.070 23.251 109.117 1.00 159.64 51 THR C CA 1
ATOM 4097 C C . THR C 1 53 ? 409.538 23.289 109.524 1.00 163.07 51 THR C C 1
ATOM 4098 O O . THR C 1 53 ? 410.044 22.318 110.087 1.00 165.38 51 THR C O 1
ATOM 4102 N N . SER C 1 54 ? 410.208 24.410 109.256 1.00 159.94 52 SER C N 1
ATOM 4103 C CA . SER C 1 54 ? 411.634 24.534 109.569 1.00 160.50 52 SER C CA 1
ATOM 4104 C C . SER C 1 54 ? 411.913 24.234 111.045 1.00 153.00 52 SER C C 1
ATOM 4105 O O . SER C 1 54 ? 412.941 23.643 111.362 1.00 161.99 52 SER C O 1
ATOM 4108 N N . LEU C 1 55 ? 411.000 24.606 111.937 1.00 144.46 53 LEU C N 1
ATOM 4109 C CA . LEU C 1 55 ? 411.133 24.237 113.347 1.00 137.72 53 LEU C CA 1
ATOM 4110 C C . LEU C 1 55 ? 410.904 22.750 113.575 1.00 138.98 53 LEU C C 1
ATOM 4111 O O . LEU C 1 55 ? 411.588 22.140 114.396 1.00 124.08 53 LEU C O 1
ATOM 4116 N N . ALA C 1 56 ? 409.958 22.170 112.840 1.00 147.53 54 ALA C N 1
ATOM 4117 C CA . ALA C 1 56 ? 409.657 20.739 112.949 1.00 153.00 54 ALA C CA 1
ATOM 4118 C C . ALA C 1 56 ? 410.790 19.838 112.439 1.00 156.22 54 ALA C C 1
ATOM 4119 O O . ALA C 1 56 ? 410.832 18.662 112.787 1.00 140.18 54 ALA C O 1
ATOM 4121 N N . LYS C 1 57 ? 411.688 20.384 111.613 1.00 167.58 55 LYS C N 1
ATOM 4122 C CA . LYS C 1 57 ? 412.880 19.667 111.132 1.00 166.43 55 LYS C CA 1
ATOM 4123 C C . LYS C 1 57 ? 413.960 19.609 112.213 1.00 163.28 55 LYS C C 1
ATOM 4124 O O . LYS C 1 57 ? 414.348 18.526 112.646 1.00 155.13 55 LYS C O 1
ATOM 4130 N N . ARG C 1 58 ? 414.431 20.775 112.651 1.00 166.08 56 ARG C N 1
ATOM 4131 C CA . ARG C 1 58 ? 415.479 20.859 113.673 1.00 161.36 56 ARG C CA 1
ATOM 4132 C C . ARG C 1 58 ? 415.054 20.179 114.972 1.00 160.86 56 ARG C C 1
ATOM 4133 O O . ARG C 1 58 ? 413.883 20.218 115.345 1.00 151.88 56 ARG C O 1
ATOM 4141 N N . SER C 1 59 ? 416.020 19.561 115.649 1.00 165.68 57 SER C N 1
ATOM 4142 C CA . SER C 1 59 ? 415.789 18.815 116.894 1.00 165.63 57 SER C CA 1
ATOM 4143 C C . SER C 1 59 ? 416.135 19.606 118.166 1.00 161.71 57 SER C C 1
ATOM 4144 O O . SER C 1 59 ? 415.921 19.126 119.282 1.00 163.61 57 SER C O 1
ATOM 4147 N N . GLU C 1 60 ? 416.640 20.824 117.989 1.00 160.14 58 GLU C N 1
ATOM 4148 C CA . GLU C 1 60 ? 417.117 21.660 119.088 1.00 159.14 58 GLU C CA 1
ATOM 4149 C C . GLU C 1 60 ? 415.920 22.114 119.915 1.00 147.70 58 GLU C C 1
ATOM 4150 O O . GLU C 1 60 ? 415.019 22.749 119.372 1.00 149.05 58 GLU C O 1
ATOM 4156 N N . TRP C 1 61 ? 415.908 21.809 121.210 1.00 140.60 59 TRP C N 1
ATOM 4157 C CA . TRP C 1 61 ? 414.752 22.123 122.064 1.00 155.55 59 TRP C CA 1
ATOM 4158 C C . TRP C 1 61 ? 414.432 23.621 122.210 1.00 160.98 59 TRP C C 1
ATOM 4159 O O . TRP C 1 61 ? 413.260 23.989 122.320 1.00 164.13 59 TRP C O 1
ATOM 4170 N N . GLU C 1 62 ? 415.450 24.479 122.211 1.00 159.00 60 GLU C N 1
ATOM 4171 C CA . GLU C 1 62 ? 415.246 25.928 122.334 1.00 152.04 60 GLU C CA 1
ATOM 4172 C C . GLU C 1 62 ? 415.862 26.630 121.116 1.00 149.19 60 GLU C C 1
ATOM 4173 O O . GLU C 1 62 ? 417.067 26.519 120.876 1.00 178.65 60 GLU C O 1
ATOM 4179 N N . VAL C 1 63 ? 415.021 27.309 120.334 1.00 132.34 61 VAL C N 1
ATOM 4180 C CA . VAL C 1 63 ? 415.425 27.944 119.077 1.00 130.03 61 VAL C CA 1
ATOM 4181 C C . VAL C 1 63 ? 414.983 29.403 119.066 1.00 135.86 61 VAL C C 1
ATOM 4182 O O . VAL C 1 63 ? 413.969 29.751 119.662 1.00 133.26 61 VAL C O 1
ATOM 4186 N N . THR C 1 64 ? 415.748 30.243 118.370 1.00 138.14 62 THR C N 1
ATOM 4187 C CA . THR C 1 64 ? 415.434 31.660 118.238 1.00 127.91 62 THR C CA 1
ATOM 4188 C C . THR C 1 64 ? 415.014 32.031 116.815 1.00 132.35 62 THR C C 1
ATOM 4189 O O . THR C 1 64 ? 415.566 31.534 115.823 1.00 132.71 62 THR C O 1
ATOM 4193 N N . LEU C 1 65 ? 414.026 32.915 116.729 1.00 128.41 63 LEU C N 1
ATOM 4194 C CA . LEU C 1 65 ? 413.505 33.376 115.455 1.00 123.65 63 LEU C CA 1
ATOM 4195 C C . LEU C 1 65 ? 414.007 34.780 115.211 1.00 123.37 63 LEU C C 1
ATOM 4196 O O . LEU C 1 65 ? 414.003 35.598 116.127 1.00 112.06 63 LEU C O 1
ATOM 4201 N N . ASN C 1 66 ? 414.447 35.031 113.979 1.00 119.25 64 ASN C N 1
ATOM 4202 C CA . ASN C 1 66 ? 414.880 36.348 113.558 1.00 118.23 64 ASN C CA 1
ATOM 4203 C C . ASN C 1 66 ? 413.946 36.859 112.471 1.00 119.67 64 ASN C C 1
ATOM 4204 O O . ASN C 1 66 ? 414.174 36.669 111.272 1.00 117.04 64 ASN C O 1
ATOM 4209 N N . LEU C 1 67 ? 412.897 37.537 112.921 1.00 120.68 65 LEU C N 1
ATOM 4210 C CA . LEU C 1 67 ? 411.832 38.027 112.053 1.00 122.12 65 LEU C CA 1
ATOM 4211 C C . LEU C 1 67 ? 412.125 39.464 111.619 1.00 118.68 65 LEU C C 1
ATOM 4212 O O . LEU C 1 67 ? 411.675 40.425 112.251 1.00 122.15 65 LEU C O 1
ATOM 4217 N N . GLY C 1 68 ? 412.882 39.615 110.537 1.00 119.06 66 GLY C N 1
ATOM 4218 C CA . GLY C 1 68 ? 413.414 40.925 110.176 1.00 122.67 66 GLY C CA 1
ATOM 4219 C C . GLY C 1 68 ? 414.364 41.314 111.290 1.00 124.47 66 GLY C C 1
ATOM 4220 O O . GLY C 1 68 ? 415.207 40.507 111.700 1.00 122.83 66 GLY C O 1
ATOM 4221 N N . GLY C 1 69 ? 414.229 42.533 111.797 1.00 135.51 67 GLY C N 1
ATOM 4222 C CA . GLY C 1 69 ? 415.029 42.963 112.947 1.00 153.75 67 GLY C CA 1
ATOM 4223 C C . GLY C 1 69 ? 414.718 42.182 114.218 1.00 154.27 67 GLY C C 1
ATOM 4224 O O . GLY C 1 69 ? 415.620 41.748 114.933 1.00 144.71 67 GLY C O 1
ATOM 4225 N N . TRP C 1 70 ? 413.428 41.991 114.479 1.00 160.06 68 TRP C N 1
ATOM 4226 C CA . TRP C 1 70 ? 412.927 41.358 115.707 1.00 156.53 68 TRP C CA 1
ATOM 4227 C C . TRP C 1 70 ? 413.479 39.937 115.887 1.00 151.54 68 TRP C C 1
ATOM 4228 O O . TRP C 1 70 ? 413.655 39.198 114.917 1.00 143.67 68 TRP C O 1
ATOM 4239 N N . LYS C 1 71 ? 413.779 39.580 117.132 1.00 150.24 69 LYS C N 1
ATOM 4240 C CA . LYS C 1 71 ? 414.367 38.286 117.459 1.00 151.24 69 LYS C CA 1
ATOM 4241 C C . LYS C 1 71 ? 413.756 37.724 118.744 1.00 140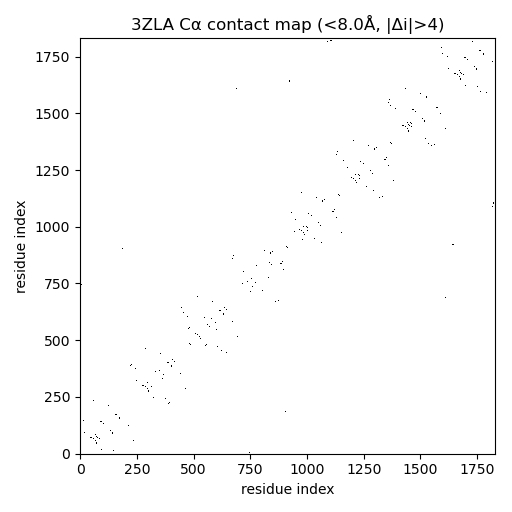.92 69 LYS C C 1
ATOM 4242 O O . LYS C 1 71 ? 413.765 38.408 119.770 1.00 120.13 69 LYS C O 1
ATOM 4248 N N . ILE C 1 72 ? 413.236 36.494 118.699 1.00 135.56 70 ILE C N 1
ATOM 4249 C CA . ILE C 1 72 ? 412.661 35.839 119.890 1.00 135.84 70 ILE C CA 1
ATOM 4250 C C . ILE C 1 72 ? 413.185 34.415 120.048 1.00 141.46 70 ILE C C 1
ATOM 4251 O O . ILE C 1 72 ? 413.514 33.769 119.059 1.00 134.25 70 ILE C O 1
ATOM 4256 N N . THR C 1 73 ? 413.253 33.952 121.298 1.00 147.16 71 THR C N 1
ATOM 4257 C CA . THR C 1 73 ? 413.603 32.576 121.640 1.00 148.26 71 THR C CA 1
ATOM 4258 C C . THR C 1 73 ? 412.327 31.787 121.930 1.00 148.81 71 THR C C 1
ATOM 4259 O O . THR C 1 73 ? 411.497 32.203 122.750 1.00 146.03 71 THR C O 1
ATOM 4263 N N . VAL C 1 74 ? 412.178 30.652 121.249 1.00 146.38 72 VAL C N 1
ATOM 4264 C CA . VAL C 1 74 ? 410.972 29.824 121.317 1.00 137.15 72 VAL C CA 1
ATOM 4265 C C . VAL C 1 74 ? 411.342 28.381 121.603 1.00 128.25 72 VAL C C 1
ATOM 4266 O O . VAL C 1 74 ? 412.296 27.863 121.026 1.00 129.67 72 VAL C O 1
ATOM 4270 N N . TYR C 1 75 ? 410.583 27.728 122.479 1.00 124.55 73 TYR C N 1
ATOM 4271 C CA . TYR C 1 75 ? 410.762 26.294 122.732 1.00 127.12 73 TYR C CA 1
ATOM 4272 C C . TYR C 1 75 ? 410.210 25.483 121.551 1.00 115.58 73 TYR C C 1
ATOM 4273 O O . TYR C 1 75 ? 408.999 25.503 121.297 1.00 110.24 73 TYR C O 1
ATOM 4282 N N . ASN C 1 76 ? 411.094 24.795 120.825 1.00 113.01 74 ASN C N 1
ATOM 4283 C CA . ASN C 1 76 ? 410.712 24.044 119.618 1.00 129.12 74 ASN C CA 1
ATOM 4284 C C . ASN C 1 76 ? 409.945 22.778 119.974 1.00 130.67 74 ASN C C 1
ATOM 4285 O O . ASN C 1 76 ? 410.482 21.670 120.022 1.00 122.16 74 ASN C O 1
ATOM 4290 N N . THR C 1 77 ? 408.659 22.990 120.202 1.00 133.43 75 THR C N 1
ATOM 4291 C CA . THR C 1 77 ? 407.730 21.944 120.574 1.00 128.98 75 THR C CA 1
ATOM 4292 C C . THR C 1 77 ? 407.121 21.296 119.320 1.00 132.89 75 THR C C 1
ATOM 4293 O O . THR C 1 77 ? 406.302 20.384 119.421 1.00 132.42 75 THR C O 1
ATOM 4297 N N . ASN C 1 78 ? 407.546 21.754 118.144 1.00 137.43 76 ASN C N 1
ATOM 4298 C CA . ASN C 1 78 ? 407.042 21.267 116.864 1.00 145.98 76 ASN C CA 1
ATOM 4299 C C . ASN C 1 78 ? 407.717 19.974 116.435 1.00 148.71 76 ASN C C 1
ATOM 4300 O O . ASN C 1 78 ? 407.051 19.065 115.937 1.00 145.99 76 ASN C O 1
ATOM 4305 N N . PHE C 1 79 ? 409.034 19.901 116.621 1.00 160.75 77 PHE C N 1
ATOM 4306 C CA . PHE C 1 79 ? 409.808 18.700 116.297 1.00 177.04 77 PHE C CA 1
ATOM 4307 C C . PHE C 1 79 ? 409.220 17.464 116.990 1.00 175.17 77 PHE C C 1
ATOM 4308 O O . PHE C 1 79 ? 409.065 17.465 118.214 1.00 173.88 77 PHE C O 1
ATOM 4316 N N . PRO C 1 80 ? 408.887 16.412 116.213 1.00 168.81 78 PRO C N 1
ATOM 4317 C CA . PRO C 1 80 ? 408.272 15.190 116.743 1.00 168.45 78 PRO C CA 1
ATOM 4318 C C . PRO C 1 80 ? 408.842 14.686 118.078 1.00 165.91 78 PRO C C 1
ATOM 4319 O O . PRO C 1 80 ? 408.077 14.427 119.013 1.00 167.15 78 PRO C O 1
ATOM 4323 N N . GLY C 1 81 ? 410.164 14.548 118.155 1.00 159.78 79 GLY C N 1
ATOM 4324 C CA . GLY C 1 81 ? 410.836 14.091 119.370 1.00 156.99 79 GLY C CA 1
ATOM 4325 C C . GLY C 1 81 ? 410.629 14.981 120.585 1.00 162.67 79 GLY C C 1
ATOM 4326 O O . GLY C 1 81 ? 410.568 14.487 121.716 1.00 172.32 79 GLY C O 1
ATOM 4327 N N . ASN C 1 82 ? 410.506 16.287 120.354 1.00 163.56 80 ASN C N 1
ATOM 4328 C CA . ASN C 1 82 ? 410.395 17.272 121.433 1.00 162.11 80 ASN C CA 1
ATOM 4329 C C . ASN C 1 82 ? 408.991 17.416 122.017 1.00 151.62 80 ASN C C 1
ATOM 4330 O O . ASN C 1 82 ? 408.829 18.026 123.073 1.00 144.58 80 ASN C O 1
ATOM 4335 N N . ARG C 1 83 ? 407.980 16.880 121.338 1.00 145.12 81 ARG C N 1
ATOM 4336 C CA . ARG C 1 83 ? 406.599 17.006 121.804 1.00 150.23 81 ARG C CA 1
ATOM 4337 C C . ARG C 1 83 ? 406.419 16.396 123.183 1.00 147.57 81 ARG C C 1
ATOM 4338 O O . ARG C 1 83 ? 407.187 15.528 123.601 1.00 144.47 81 ARG C O 1
ATOM 4346 N N . ASN C 1 84 ? 405.397 16.877 123.882 1.00 158.71 82 ASN C N 1
ATOM 4347 C CA . ASN C 1 84 ? 405.029 16.369 125.203 1.00 169.01 82 ASN C CA 1
ATOM 4348 C C . ASN C 1 84 ? 406.179 16.301 126.227 1.00 161.71 82 ASN C C 1
ATOM 4349 O O . ASN C 1 84 ? 406.321 15.313 126.944 1.00 149.51 82 ASN C O 1
ATOM 4354 N N . ASN C 1 85 ? 407.005 17.347 126.271 1.00 159.21 83 ASN C N 1
ATOM 4355 C CA . ASN C 1 85 ? 407.888 17.593 127.417 1.00 153.94 83 ASN C CA 1
ATOM 4356 C C . ASN C 1 85 ? 407.610 19.007 127.952 1.00 146.40 83 ASN C C 1
ATOM 4357 O O . ASN C 1 85 ? 407.611 19.959 127.173 1.00 142.41 83 ASN C O 1
ATOM 4362 N N . PRO C 1 86 ? 407.336 19.149 129.269 1.00 152.70 84 PRO C N 1
ATOM 4363 C CA . PRO C 1 86 ? 406.807 20.397 129.842 1.00 159.97 84 PRO C CA 1
ATOM 4364 C C . PRO C 1 86 ? 407.412 21.707 129.326 1.00 164.63 84 PRO C C 1
ATOM 4365 O O . PRO C 1 86 ? 408.620 21.796 129.107 1.00 165.80 84 PRO C O 1
ATOM 4369 N N . VAL C 1 87 ? 406.542 22.697 129.127 1.00 161.82 85 VAL C N 1
ATOM 4370 C CA . VAL C 1 87 ? 406.920 24.033 128.690 1.00 144.38 85 VAL C CA 1
ATOM 4371 C C . VAL C 1 87 ? 406.603 25.001 129.836 1.00 139.04 85 VAL C C 1
ATOM 4372 O O . VAL C 1 87 ? 405.481 24.991 130.358 1.00 129.66 85 VAL C O 1
ATOM 4376 N N . PRO C 1 88 ? 407.580 25.838 130.238 1.00 134.31 86 PRO C N 1
ATOM 4377 C CA . PRO C 1 88 ? 407.361 26.751 131.369 1.00 138.78 86 PRO C CA 1
ATOM 4378 C C . PRO C 1 88 ? 406.132 27.640 131.192 1.00 149.68 86 PRO C C 1
ATOM 4379 O O . PRO C 1 88 ? 405.771 27.959 130.060 1.00 163.67 86 PRO C O 1
ATOM 4383 N N . ASP C 1 89 ? 405.494 28.042 132.287 1.00 158.36 87 ASP C N 1
ATOM 4384 C CA . ASP C 1 89 ? 404.333 28.935 132.194 1.00 167.73 87 ASP C CA 1
ATOM 4385 C C . ASP C 1 89 ? 404.719 30.312 131.626 1.00 168.93 87 ASP C C 1
ATOM 4386 O O . ASP C 1 89 ? 403.897 31.001 131.014 1.00 156.70 87 ASP C O 1
ATOM 4391 N N . ASP C 1 90 ? 405.981 30.690 131.811 1.00 175.05 88 ASP C N 1
ATOM 4392 C CA . ASP C 1 90 ? 406.538 31.915 131.236 1.00 174.22 88 ASP C CA 1
ATOM 4393 C C . ASP C 1 90 ? 407.302 31.652 129.929 1.00 158.37 88 ASP C C 1
ATOM 4394 O O . ASP C 1 90 ? 408.122 32.472 129.516 1.00 169.25 88 ASP C O 1
ATOM 4399 N N . GLY C 1 91 ? 407.042 30.518 129.283 1.00 134.73 89 GLY C N 1
ATOM 4400 C CA . GLY C 1 91 ? 407.740 30.147 128.060 1.00 120.05 89 GLY C CA 1
ATOM 4401 C C . GLY C 1 91 ? 406.899 30.431 126.838 1.00 120.24 89 GLY C C 1
ATOM 4402 O O . GLY C 1 91 ? 405.679 30.599 126.923 1.00 119.12 89 GLY C O 1
ATOM 4403 N N . LEU C 1 92 ? 407.556 30.480 125.685 1.00 124.08 90 LEU C N 1
ATOM 4404 C CA . LEU C 1 92 ? 406.876 30.731 124.421 1.00 132.07 90 LEU C CA 1
ATOM 4405 C C . LEU C 1 92 ? 406.962 29.507 123.521 1.00 121.59 90 LEU C C 1
ATOM 4406 O O . LEU C 1 92 ? 408.034 28.934 123.355 1.00 123.00 90 LEU C O 1
ATOM 4411 N N . THR C 1 93 ? 405.826 29.121 122.953 1.00 114.75 91 THR C N 1
ATOM 4412 C CA . THR C 1 93 ? 405.786 28.175 121.850 1.00 123.59 91 THR C CA 1
ATOM 4413 C C . THR C 1 93 ? 405.318 28.941 120.626 1.00 121.45 91 THR C C 1
ATOM 4414 O O . THR C 1 93 ? 404.786 30.049 120.742 1.00 122.49 91 THR C O 1
ATOM 4418 N N . LEU C 1 94 ? 405.488 28.342 119.454 1.00 113.08 92 LEU C N 1
ATOM 4419 C CA . LEU C 1 94 ? 405.002 28.981 118.238 1.00 107.15 92 LEU C CA 1
ATOM 4420 C C . LEU C 1 94 ? 403.540 29.353 118.349 1.00 103.39 92 LEU C C 1
ATOM 4421 O O . LEU C 1 94 ? 403.126 30.421 117.920 1.00 98.18 92 LEU C O 1
ATOM 4426 N N . HIS C 1 95 ? 402.767 28.451 118.935 1.00 105.36 93 HIS C N 1
ATOM 4427 C CA . HIS C 1 95 ? 401.345 28.661 119.076 1.00 104.63 93 HIS C CA 1
ATOM 4428 C C . HIS C 1 95 ? 401.068 29.869 119.962 1.00 104.47 93 HIS C C 1
ATOM 4429 O O . HIS C 1 95 ? 400.366 30.802 119.560 1.00 101.40 93 HIS C O 1
ATOM 4436 N N . ARG C 1 96 ? 401.620 29.841 121.170 1.00 104.02 94 ARG C N 1
ATOM 4437 C CA . ARG C 1 96 ? 401.370 30.905 122.131 1.00 110.23 94 ARG C CA 1
ATOM 4438 C C . ARG C 1 96 ? 401.760 32.243 121.540 1.00 108.52 94 ARG C C 1
ATOM 4439 O O . ARG C 1 96 ? 401.039 33.224 121.668 1.00 112.63 94 ARG C O 1
ATOM 4447 N N . LEU C 1 97 ? 402.912 32.267 120.888 1.00 108.73 95 LEU C N 1
ATOM 4448 C CA . LEU C 1 97 ? 403.379 33.477 120.247 1.00 109.92 95 LEU C CA 1
ATOM 4449 C C . LEU C 1 97 ? 402.332 34.015 119.279 1.00 110.18 95 LEU C C 1
ATOM 4450 O O . LEU C 1 97 ? 402.019 35.207 119.299 1.00 124.54 95 LEU C O 1
ATOM 4455 N N . SER C 1 98 ? 401.805 33.145 118.420 1.00 101.25 96 SER C N 1
ATOM 4456 C CA . SER C 1 98 ? 400.795 33.549 117.440 1.00 92.50 96 SER C CA 1
ATOM 4457 C C . SER C 1 98 ? 399.586 34.153 118.132 1.00 90.77 96 SER C C 1
ATOM 4458 O O . SER C 1 98 ? 399.052 35.148 117.666 1.00 101.45 96 SER C O 1
ATOM 4461 N N . GLY C 1 99 ? 399.179 33.567 119.251 1.00 94.10 97 GLY C N 1
ATOM 4462 C CA . GLY C 1 99 ? 398.043 34.073 120.012 1.00 100.02 97 GLY C CA 1
ATOM 4463 C C . GLY C 1 99 ? 398.329 35.428 120.633 1.00 101.27 97 GLY C C 1
ATOM 4464 O O . GLY C 1 99 ? 397.497 36.340 120.577 1.00 97.24 97 GLY C O 1
ATOM 4465 N N . PHE C 1 100 ? 399.506 35.553 121.234 1.00 99.15 98 PHE C N 1
ATOM 4466 C CA . PHE C 1 100 ? 399.876 36.782 121.908 1.00 100.03 98 PHE C CA 1
ATOM 4467 C C . PHE C 1 100 ? 399.876 37.928 120.920 1.00 96.20 98 PHE C C 1
ATOM 4468 O O . PHE C 1 100 ? 399.236 38.952 121.152 1.00 88.47 98 PHE C O 1
ATOM 4476 N N . LEU C 1 101 ? 400.564 37.730 119.803 1.00 96.62 99 LEU C N 1
ATOM 4477 C CA . LEU C 1 101 ? 400.616 38.748 118.760 1.00 94.55 99 LEU C CA 1
ATOM 4478 C C . LEU C 1 101 ? 399.232 39.123 118.254 1.00 90.96 99 LEU C C 1
ATOM 4479 O O . LEU C 1 101 ? 398.996 40.273 117.951 1.00 93.83 99 LEU C O 1
ATOM 4484 N N . ALA C 1 102 ? 398.301 38.180 118.199 1.00 88.35 100 ALA C N 1
ATOM 4485 C CA . ALA C 1 102 ? 396.940 38.515 117.789 1.00 89.23 100 ALA C CA 1
ATOM 4486 C C . ALA C 1 102 ? 396.232 39.399 118.813 1.00 95.29 100 ALA C C 1
ATOM 4487 O O . ALA C 1 102 ? 395.473 40.286 118.429 1.00 91.33 100 ALA C O 1
ATOM 4489 N N . ARG C 1 103 ? 396.480 39.150 120.100 1.00 101.56 101 ARG C N 1
ATOM 4490 C CA . ARG C 1 103 ? 395.977 39.997 121.188 1.00 104.38 101 ARG C CA 1
ATOM 4491 C C . ARG C 1 103 ? 396.586 41.383 121.030 1.00 107.06 101 ARG C C 1
ATOM 4492 O O . ARG C 1 103 ? 395.870 42.369 120.852 1.00 105.07 101 ARG C O 1
ATOM 4500 N N . TYR C 1 104 ? 397.915 41.427 121.065 1.00 108.51 102 TYR C N 1
ATOM 4501 C CA . TYR C 1 104 ? 398.698 42.655 120.898 1.00 113.56 102 TYR C CA 1
ATOM 4502 C C . TYR C 1 104 ? 398.194 43.587 119.799 1.00 110.61 102 TYR C C 1
ATOM 4503 O O . TYR C 1 104 ? 398.099 44.795 120.000 1.00 109.31 102 TYR C O 1
ATOM 4512 N N . LEU C 1 105 ? 397.877 43.017 118.638 1.00 113.95 103 LEU C N 1
ATOM 4513 C CA . LEU C 1 105 ? 397.331 43.788 117.519 1.00 105.24 103 LEU C CA 1
ATOM 4514 C C . LEU C 1 105 ? 395.936 44.282 117.849 1.00 97.78 103 LEU C C 1
ATOM 4515 O O . LEU C 1 105 ? 395.654 45.457 117.688 1.00 101.23 103 LEU C O 1
ATOM 4520 N N . LEU C 1 106 ? 395.075 43.396 118.330 1.00 94.43 104 LEU C N 1
ATOM 4521 C CA . LEU C 1 106 ? 393.712 43.797 118.617 1.00 98.27 104 LEU C CA 1
ATOM 4522 C C . LEU C 1 106 ? 393.702 44.939 119.611 1.00 110.40 104 LEU C C 1
ATOM 4523 O O . LEU C 1 106 ? 392.850 45.815 119.524 1.00 121.48 104 LEU C O 1
ATOM 4528 N N . GLU C 1 107 ? 394.647 44.942 120.548 1.00 118.34 105 GLU C N 1
ATOM 4529 C CA . GLU C 1 107 ? 394.743 46.038 121.511 1.00 121.88 105 GLU C CA 1
ATOM 4530 C C . GLU C 1 107 ? 395.079 47.348 120.813 1.00 118.59 105 GLU C C 1
ATOM 4531 O O . GLU C 1 107 ? 394.320 48.316 120.955 1.00 121.49 105 GLU C O 1
ATOM 4537 N N . LYS C 1 108 ? 396.182 47.366 120.062 1.00 104.75 106 LYS C N 1
ATOM 4538 C CA . LYS C 1 108 ? 396.519 48.514 119.216 1.00 104.95 106 LYS C CA 1
ATOM 4539 C C . LYS C 1 108 ? 395.321 48.974 118.389 1.00 116.60 106 LYS C C 1
ATOM 4540 O O . LYS C 1 108 ? 394.897 50.122 118.483 1.00 139.59 106 LYS C O 1
ATOM 4546 N N . MET C 1 109 ? 394.741 48.062 117.620 1.00 122.43 107 MET C N 1
ATOM 4547 C CA . MET C 1 109 ? 393.590 48.365 116.760 1.00 125.96 107 MET C CA 1
ATOM 4548 C C . MET C 1 109 ? 392.407 49.081 117.431 1.00 126.57 107 MET C C 1
ATOM 4549 O O . MET C 1 109 ? 391.504 49.550 116.734 1.00 119.20 107 MET C O 1
ATOM 4554 N N . LEU C 1 110 ? 392.391 49.124 118.764 1.00 126.79 108 LEU C N 1
ATOM 4555 C CA . LEU C 1 110 ? 391.363 49.833 119.525 1.00 130.29 108 LEU C CA 1
ATOM 4556 C C . LEU C 1 110 ? 391.871 51.152 120.115 1.00 135.05 108 LEU C C 1
ATOM 4557 O O . LEU C 1 110 ? 391.136 52.138 120.142 1.00 141.41 108 LEU C O 1
ATOM 4562 N N . LYS C 1 111 ? 393.119 51.168 120.578 1.00 142.20 109 LYS C N 1
ATOM 4563 C CA . LYS C 1 111 ? 393.707 52.348 121.224 1.00 136.57 109 LYS C CA 1
ATOM 4564 C C . LYS C 1 111 ? 394.539 53.259 120.312 1.00 134.30 109 LYS C C 1
ATOM 4565 O O . LYS C 1 111 ? 395.218 54.147 120.825 1.00 139.53 109 LYS C O 1
ATOM 4571 N N . VAL C 1 112 ? 394.520 53.072 118.992 1.00 138.20 110 VAL C N 1
ATOM 4572 C CA . VAL C 1 112 ? 395.382 53.899 118.132 1.00 142.49 110 VAL C CA 1
ATOM 4573 C C . VAL C 1 112 ? 394.648 54.728 117.080 1.00 144.55 110 VAL C C 1
ATOM 4574 O O . VAL C 1 112 ? 393.457 54.529 116.807 1.00 133.89 110 VAL C O 1
ATOM 4578 N N . SER C 1 113 ? 395.432 55.650 116.519 1.00 143.58 111 SER C N 1
ATOM 4579 C CA . SER C 1 113 ? 395.048 56.614 115.498 1.00 145.62 111 SER C CA 1
ATOM 4580 C C . SER C 1 113 ? 394.436 55.992 114.248 1.00 142.16 111 SER C C 1
ATOM 4581 O O . SER C 1 113 ? 394.877 54.939 113.803 1.00 148.26 111 SER C O 1
ATOM 4584 N N . GLU C 1 114 ? 393.426 56.657 113.692 1.00 144.28 112 GLU C N 1
ATOM 4585 C CA . GLU C 1 114 ? 392.735 56.191 112.482 1.00 152.68 112 GLU C CA 1
ATOM 4586 C C . GLU C 1 114 ? 393.614 55.975 111.240 1.00 149.20 112 GLU C C 1
ATOM 4587 O O . GLU C 1 114 ? 393.359 55.043 110.478 1.00 144.02 112 GLU C O 1
ATOM 4593 N N . PRO C 1 115 ? 394.604 56.856 111.001 1.00 151.97 113 PRO C N 1
ATOM 4594 C CA . PRO C 1 115 ? 395.605 56.564 109.970 1.00 151.84 113 PRO C CA 1
ATOM 4595 C C . PRO C 1 115 ? 396.546 55.432 110.354 1.00 150.40 113 PRO C C 1
ATOM 4596 O O . PRO C 1 115 ? 396.961 54.683 109.477 1.00 154.64 113 PRO C O 1
ATOM 4600 N N . GLU C 1 116 ? 396.883 55.309 111.637 1.00 150.25 114 GLU C N 1
ATOM 4601 C CA . GLU C 1 116 ? 397.717 54.199 112.104 1.00 144.08 114 GLU C CA 1
ATOM 4602 C C . GLU C 1 116 ? 397.042 52.847 111.841 1.00 128.24 114 GLU C C 1
ATOM 4603 O O . GLU C 1 116 ? 397.719 51.905 111.447 1.00 128.82 114 GLU C O 1
ATOM 4609 N N . LYS C 1 117 ? 395.728 52.762 112.060 1.00 109.01 115 LYS C N 1
ATOM 4610 C CA . LYS C 1 117 ? 394.952 51.553 111.766 1.00 103.34 115 LYS C CA 1
ATOM 4611 C C . LYS C 1 117 ? 395.115 51.112 110.324 1.00 105.53 115 LYS C C 1
ATOM 4612 O O . LYS C 1 117 ? 395.092 49.922 110.019 1.00 104.41 115 LYS C O 1
ATOM 4618 N N . LEU C 1 118 ? 395.242 52.081 109.430 1.00 108.44 116 LEU C N 1
ATOM 4619 C CA . LEU C 1 118 ? 395.371 51.781 108.014 1.00 114.72 116 LEU C CA 1
ATOM 4620 C C . LEU C 1 118 ? 396.750 51.179 107.727 1.00 116.53 116 LEU C C 1
ATOM 4621 O O . LEU C 1 118 ? 396.882 50.402 106.776 1.00 126.62 116 LEU C O 1
ATOM 4626 N N . ILE C 1 119 ? 397.762 51.537 108.521 1.00 105.63 117 ILE C N 1
ATOM 4627 C CA . ILE C 1 119 ? 399.084 50.915 108.390 1.00 112.74 117 ILE C CA 1
ATOM 4628 C C . ILE C 1 119 ? 398.966 49.432 108.746 1.00 116.66 117 ILE C C 1
ATOM 4629 O O . ILE C 1 119 ? 399.591 48.586 108.101 1.00 120.70 117 ILE C O 1
ATOM 4634 N N . ILE C 1 120 ? 398.188 49.121 109.779 1.00 114.91 118 ILE C N 1
ATOM 4635 C CA . ILE C 1 120 ? 397.999 47.735 110.183 1.00 118.63 118 ILE C CA 1
ATOM 4636 C C . ILE C 1 120 ? 397.321 46.983 109.035 1.00 122.51 118 ILE C C 1
ATOM 4637 O O . ILE C 1 120 ? 397.866 46.011 108.512 1.00 120.92 118 ILE C O 1
ATOM 4642 N N . LYS C 1 121 ? 396.141 47.446 108.632 1.00 121.33 119 LYS C N 1
ATOM 4643 C CA . LYS C 1 121 ? 395.330 46.728 107.642 1.00 117.49 119 LYS C CA 1
ATOM 4644 C C . LYS C 1 121 ? 396.042 46.518 106.303 1.00 111.54 119 LYS C C 1
ATOM 4645 O O . LYS C 1 121 ? 395.723 45.588 105.560 1.00 104.93 119 LYS C O 1
ATOM 4651 N N . SER C 1 122 ? 396.993 47.393 105.997 1.00 110.41 120 SER C N 1
ATOM 4652 C CA . SER C 1 122 ? 397.805 47.255 104.799 1.00 119.21 120 SER C CA 1
ATOM 4653 C C . SER C 1 122 ? 398.878 46.188 104.961 1.00 120.89 120 SER C C 1
ATOM 4654 O O . SER C 1 122 ? 399.063 45.340 104.083 1.00 138.11 120 SER C O 1
ATOM 4657 N N . LYS C 1 123 ? 399.587 46.254 106.086 1.00 117.53 121 LYS C N 1
ATOM 4658 C CA . LYS C 1 123 ? 400.779 45.424 106.325 1.00 120.27 121 LYS C CA 1
ATOM 4659 C C . LYS C 1 123 ? 400.495 43.992 106.764 1.00 109.76 121 LYS C C 1
ATOM 4660 O O . LYS C 1 123 ? 401.055 43.053 106.216 1.00 101.91 121 LYS C O 1
ATOM 4666 N N . ILE C 1 124 ? 399.626 43.841 107.753 1.00 112.05 122 ILE C N 1
ATOM 4667 C CA . ILE C 1 124 ? 399.389 42.543 108.381 1.00 107.85 122 ILE C CA 1
ATOM 4668 C C . ILE C 1 124 ? 398.340 41.717 107.655 1.00 104.23 122 ILE C C 1
ATOM 4669 O O . ILE C 1 124 ? 397.199 42.149 107.493 1.00 97.07 122 ILE C O 1
ATOM 4674 N N . ILE C 1 125 ? 398.759 40.534 107.224 1.00 101.32 123 ILE C N 1
ATOM 4675 C CA . ILE C 1 125 ? 397.900 39.641 106.483 1.00 101.92 123 ILE C CA 1
ATOM 4676 C C . ILE C 1 125 ? 397.748 38.391 107.303 1.00 98.93 123 ILE C C 1
ATOM 4677 O O . ILE C 1 125 ? 398.744 37.902 107.854 1.00 116.21 123 ILE C O 1
ATOM 4682 N N . ASN C 1 126 ? 396.515 37.886 107.360 1.00 97.75 124 ASN C N 1
ATOM 4683 C CA . ASN C 1 126 ? 396.164 36.649 108.069 1.00 101.94 124 ASN C CA 1
ATOM 4684 C C . ASN C 1 126 ? 395.862 35.504 107.107 1.00 107.32 124 ASN C C 1
ATOM 4685 O O . ASN C 1 126 ? 394.721 35.340 106.693 1.00 111.21 124 ASN C O 1
ATOM 4690 N N . PRO C 1 127 ? 396.880 34.706 106.752 1.00 116.80 125 PRO C N 1
ATOM 4691 C CA . PRO C 1 127 ? 396.727 33.619 105.794 1.00 117.94 125 PRO C CA 1
ATOM 4692 C C . PRO C 1 127 ? 395.427 32.834 105.910 1.00 122.97 125 PRO C C 1
ATOM 4693 O O . PRO C 1 127 ? 394.740 32.658 104.905 1.00 140.93 125 PRO C O 1
ATOM 4697 N N . LEU C 1 128 ? 395.081 32.393 107.117 1.00 123.93 126 LEU C N 1
ATOM 4698 C CA . LEU C 1 128 ? 393.935 31.497 107.308 1.00 123.67 126 LEU C CA 1
ATOM 4699 C C . LEU C 1 128 ? 392.602 32.210 107.082 1.00 124.85 126 LEU C C 1
ATOM 4700 O O . LEU C 1 128 ? 391.675 31.637 106.508 1.00 131.82 126 LEU C O 1
ATOM 4705 N N . ALA C 1 129 ? 392.501 33.461 107.526 1.00 118.61 127 ALA C N 1
ATOM 4706 C CA . ALA C 1 129 ? 391.285 34.242 107.308 1.00 113.67 127 ALA C CA 1
ATOM 4707 C C . ALA C 1 129 ? 391.085 34.537 105.821 1.00 118.83 127 ALA C C 1
ATOM 4708 O O . ALA C 1 129 ? 389.973 34.421 105.309 1.00 127.78 127 ALA C O 1
ATOM 4710 N N . GLU C 1 130 ? 392.168 34.918 105.138 1.00 122.45 128 GLU C N 1
ATOM 4711 C CA . GLU C 1 130 ? 392.134 35.262 103.713 1.00 114.16 128 GLU C CA 1
ATOM 4712 C C . GLU C 1 130 ? 391.771 34.063 102.852 1.00 110.20 128 GLU C C 1
ATOM 4713 O O . GLU C 1 130 ? 390.893 34.180 101.999 1.00 108.64 128 GLU C O 1
ATOM 4719 N N . LYS C 1 131 ? 392.435 32.925 103.075 1.00 113.18 129 LYS C N 1
ATOM 4720 C CA . LYS C 1 131 ? 392.113 31.670 102.369 1.00 116.01 129 LYS C CA 1
ATOM 4721 C C . LYS C 1 131 ? 390.612 31.406 102.406 1.00 115.32 129 LYS C C 1
ATOM 4722 O O . LYS C 1 131 ? 390.022 31.063 101.385 1.00 117.31 129 LYS C O 1
ATOM 4728 N N . ASN C 1 132 ? 390.003 31.607 103.572 1.00 114.02 130 ASN C N 1
ATOM 4729 C CA . ASN C 1 132 ? 388.563 31.431 103.745 1.00 115.90 130 ASN C CA 1
ATOM 4730 C C . ASN C 1 132 ? 387.757 32.698 103.452 1.00 117.73 130 ASN C C 1
ATOM 4731 O O . ASN C 1 132 ? 386.681 32.911 104.015 1.00 131.14 130 ASN C O 1
ATOM 4736 N N . GLY C 1 133 ? 388.288 33.546 102.576 1.00 122.89 131 GLY C N 1
ATOM 4737 C CA . GLY C 1 133 ? 387.582 34.734 102.102 1.00 127.59 131 GLY C CA 1
ATOM 4738 C C . GLY C 1 133 ? 387.061 35.665 103.164 1.00 124.75 131 GLY C C 1
ATOM 4739 O O . GLY C 1 133 ? 385.920 36.143 103.090 1.00 141.12 131 GLY C O 1
ATOM 4740 N N . ILE C 1 134 ? 387.900 35.923 104.157 1.00 115.93 132 ILE C N 1
ATOM 4741 C CA . ILE C 1 134 ? 387.550 36.864 105.197 1.00 115.73 132 ILE C CA 1
ATOM 4742 C C . ILE C 1 134 ? 388.688 37.860 105.280 1.00 114.65 132 ILE C C 1
ATOM 4743 O O . ILE C 1 134 ? 389.856 37.470 105.295 1.00 118.29 132 ILE C O 1
ATOM 4748 N N . THR C 1 135 ? 388.336 39.139 105.313 1.00 110.19 133 THR C N 1
ATOM 4749 C CA . THR C 1 135 ? 389.325 40.199 105.323 1.00 117.25 133 THR C CA 1
ATOM 4750 C C . THR C 1 135 ? 389.086 41.099 106.524 1.00 120.20 133 THR C C 1
ATOM 4751 O O . THR C 1 135 ? 388.088 40.946 107.231 1.00 109.83 133 THR C O 1
ATOM 4755 N N . TRP C 1 136 ? 390.010 42.037 106.734 1.00 119.07 134 TRP C N 1
ATOM 4756 C CA . TRP C 1 136 ? 389.891 43.045 107.787 1.00 111.86 134 TRP C CA 1
ATOM 4757 C C . TRP C 1 136 ? 388.525 43.712 107.802 1.00 112.18 134 TRP C C 1
ATOM 4758 O O . TRP C 1 136 ? 387.944 43.938 108.864 1.00 109.74 134 TRP C O 1
ATOM 4769 N N . ASN C 1 137 ? 388.026 44.011 106.608 1.00 118.76 135 ASN C N 1
ATOM 4770 C CA . ASN C 1 137 ? 386.718 44.627 106.440 1.00 131.94 135 ASN C CA 1
ATOM 4771 C C . ASN C 1 137 ? 385.609 43.904 107.217 1.00 132.15 135 ASN C C 1
ATOM 4772 O O . ASN C 1 137 ? 384.706 44.543 107.757 1.00 144.43 135 ASN C O 1
ATOM 4777 N N . ASP C 1 138 ? 385.692 42.578 107.306 1.00 125.71 136 ASP C N 1
ATOM 4778 C CA . ASP C 1 138 ? 384.674 41.791 108.008 1.00 121.73 136 ASP C CA 1
ATOM 4779 C C . ASP C 1 138 ? 384.675 41.960 109.535 1.00 115.14 136 ASP C C 1
ATOM 4780 O O . ASP C 1 138 ? 383.796 41.434 110.214 1.00 124.54 136 ASP C O 1
ATOM 4785 N N . GLY C 1 139 ? 385.640 42.691 110.085 1.00 109.56 137 GLY C N 1
ATOM 4786 C CA . GLY C 1 139 ? 385.650 42.983 111.520 1.00 107.93 137 GLY C CA 1
ATOM 4787 C C . GLY C 1 139 ? 387.019 42.717 112.107 1.00 107.91 137 GLY C C 1
ATOM 4788 O O . GLY C 1 139 ? 387.561 41.632 111.953 1.00 110.34 137 GLY C O 1
ATOM 4789 N N . GLU C 1 140 ? 387.598 43.713 112.763 1.00 114.52 138 GLU C N 1
ATOM 4790 C CA . GLU C 1 140 ? 388.957 43.574 113.278 1.00 115.64 138 GLU C CA 1
ATOM 4791 C C . GLU C 1 140 ? 389.063 42.486 114.346 1.00 115.88 138 GLU C C 1
ATOM 4792 O O . GLU C 1 140 ? 390.080 41.795 114.421 1.00 117.35 138 GLU C O 1
ATOM 4798 N N . GLU C 1 141 ? 388.021 42.315 115.156 1.00 120.16 139 GLU C N 1
ATOM 4799 C CA . GLU C 1 141 ? 388.028 41.278 116.197 1.00 127.40 139 GLU C CA 1
ATOM 4800 C C . GLU C 1 141 ? 387.861 39.880 115.613 1.00 123.05 139 GLU C C 1
ATOM 4801 O O . GLU C 1 141 ? 388.434 38.921 116.127 1.00 110.40 139 GLU C O 1
ATOM 4807 N N . VAL C 1 142 ? 387.099 39.791 114.524 1.00 131.61 140 VAL C N 1
ATOM 4808 C CA . VAL C 1 142 ? 386.865 38.536 113.792 1.00 129.41 140 VAL C CA 1
ATOM 4809 C C . VAL C 1 142 ? 388.100 38.082 113.013 1.00 122.27 140 VAL C C 1
ATOM 4810 O O . VAL C 1 142 ? 388.583 36.972 113.191 1.00 137.91 140 VAL C O 1
ATOM 4814 N N . TYR C 1 143 ? 388.605 38.957 112.153 1.00 114.17 141 TYR C N 1
ATOM 4815 C CA . TYR C 1 143 ? 389.787 38.675 111.338 1.00 98.33 141 TYR C CA 1
ATOM 4816 C C . TYR C 1 143 ? 390.944 38.157 112.198 1.00 85.85 141 TYR C C 1
ATOM 4817 O O . TYR C 1 143 ? 391.536 37.134 111.888 1.00 69.25 141 TYR C O 1
ATOM 4826 N N . LEU C 1 144 ? 391.245 38.849 113.290 1.00 91.62 142 LEU C N 1
ATOM 4827 C CA . LEU C 1 144 ? 392.347 38.443 114.164 1.00 104.05 142 LEU C CA 1
ATOM 4828 C C . LEU C 1 144 ? 392.095 37.146 114.924 1.00 108.76 142 LEU C C 1
ATOM 4829 O O . LEU C 1 144 ? 393.054 36.476 115.306 1.00 111.79 142 LEU C O 1
ATOM 4834 N N . SER C 1 145 ? 390.836 36.786 115.170 1.00 105.49 143 SER C N 1
ATOM 4835 C CA . SER C 1 145 ? 390.569 35.539 115.899 1.00 103.06 143 SER C CA 1
ATOM 4836 C C . SER C 1 145 ? 390.795 34.285 115.039 1.00 95.12 143 SER C C 1
ATOM 4837 O O . SER C 1 145 ? 390.869 33.182 115.564 1.00 103.66 143 SER C O 1
ATOM 4840 N N . PHE C 1 146 ? 390.942 34.450 113.731 1.00 90.25 144 PHE C N 1
ATOM 4841 C CA . PHE C 1 146 ? 391.393 33.352 112.882 1.00 95.95 144 PHE C CA 1
ATOM 4842 C C . PHE C 1 146 ? 392.816 32.893 113.174 1.00 101.69 144 PHE C C 1
ATOM 4843 O O . PHE C 1 146 ? 393.143 31.750 112.875 1.00 110.75 144 PHE C O 1
ATOM 4851 N N . PHE C 1 147 ? 393.663 33.766 113.728 1.00 108.83 145 PHE C N 1
ATOM 4852 C CA . PHE C 1 147 ? 395.040 33.385 114.069 1.00 99.87 145 PHE C CA 1
ATOM 4853 C C . PHE C 1 147 ? 395.038 32.325 115.167 1.00 96.29 145 PHE C C 1
ATOM 4854 O O . PHE C 1 147 ? 394.317 32.470 116.163 1.00 93.52 145 PHE C O 1
ATOM 4862 N N . PRO C 1 148 ? 395.834 31.258 114.990 1.00 86.11 146 PRO C N 1
ATOM 4863 C CA . PRO C 1 148 ? 395.926 30.293 116.073 1.00 85.45 146 PRO C CA 1
ATOM 4864 C C . PRO C 1 148 ? 396.514 30.918 117.331 1.00 86.69 146 PRO C C 1
ATOM 4865 O O . PRO C 1 148 ? 397.373 31.797 117.257 1.00 74.15 146 PRO C O 1
ATOM 4869 N N . GLY C 1 149 ? 396.011 30.462 118.476 1.00 95.90 147 GLY C N 1
ATOM 4870 C CA . GLY C 1 149 ? 396.353 31.029 119.775 1.00 100.51 147 GLY C CA 1
ATOM 4871 C C . GLY C 1 149 ? 395.276 31.960 120.299 1.00 100.88 147 GLY C C 1
ATOM 4872 O O . GLY C 1 149 ? 395.195 32.206 121.501 1.00 112.11 147 GLY C O 1
ATOM 4873 N N . SER C 1 150 ? 394.442 32.486 119.407 1.00 108.87 148 SER C N 1
ATOM 4874 C CA . SER C 1 150 ? 393.400 33.427 119.814 1.00 111.37 148 SER C CA 1
ATOM 4875 C C . SER C 1 150 ? 392.469 32.834 120.871 1.00 108.90 148 SER C C 1
ATOM 4876 O O . SER C 1 150 ? 391.963 33.567 121.712 1.00 109.65 148 SER C O 1
ATOM 4879 N N . GLU C 1 151 ? 392.239 31.522 120.821 1.00 108.64 149 GLU C N 1
ATOM 4880 C CA . GLU C 1 151 ? 391.361 30.834 121.793 1.00 113.73 149 GLU C CA 1
ATOM 4881 C C . GLU C 1 151 ? 391.812 30.926 123.271 1.00 114.80 149 GLU C C 1
ATOM 4882 O O . GLU C 1 151 ? 390.999 30.777 124.180 1.00 108.74 149 GLU C O 1
ATOM 4888 N N . MET C 1 152 ? 393.088 31.210 123.508 1.00 111.28 150 MET C N 1
ATOM 4889 C CA . MET C 1 152 ? 393.563 31.526 124.852 1.00 113.59 150 MET C CA 1
ATOM 4890 C C . MET C 1 152 ? 392.863 32.731 125.474 1.00 121.87 150 MET C C 1
ATOM 4891 O O . MET C 1 152 ? 392.815 32.863 126.702 1.00 137.11 150 MET C O 1
ATOM 4896 N N . PHE C 1 153 ? 392.343 33.621 124.631 1.00 121.48 151 PHE C N 1
ATOM 4897 C CA . PHE C 1 153 ? 391.751 34.876 125.088 1.00 121.27 151 PHE C CA 1
ATOM 4898 C C . PHE C 1 153 ? 390.319 35.052 124.591 1.00 115.45 151 PHE C C 1
ATOM 4899 O O . PHE C 1 153 ? 389.981 36.087 124.035 1.00 113.88 151 PHE C O 1
ATOM 4907 N N . LEU C 1 154 ? 389.473 34.046 124.788 1.00 117.46 152 LEU C N 1
ATOM 4908 C CA . LEU C 1 154 ? 388.079 34.123 124.340 1.00 111.05 152 LEU C CA 1
ATOM 4909 C C . LEU C 1 154 ? 387.382 35.392 124.801 1.00 112.67 152 LEU C C 1
ATOM 4910 O O . LEU C 1 154 ? 386.447 35.860 124.143 1.00 103.92 152 LEU C O 1
ATOM 4915 N N . GLY C 1 155 ? 387.811 35.898 125.962 1.00 126.11 153 GLY C N 1
ATOM 4916 C CA . GLY C 1 155 ? 387.335 37.168 126.500 1.00 130.42 153 GLY C CA 1
ATOM 4917 C C . GLY C 1 155 ? 387.647 38.271 125.512 1.00 130.61 153 GLY C C 1
ATOM 4918 O O . GLY C 1 155 ? 386.743 38.795 124.856 1.00 119.56 153 GLY C O 1
ATOM 4919 N N . THR C 1 156 ? 388.936 38.580 125.388 1.00 130.82 154 THR C N 1
ATOM 4920 C CA . THR C 1 156 ? 389.423 39.585 124.444 1.00 128.42 154 THR C CA 1
ATOM 4921 C C . THR C 1 156 ? 388.776 39.510 123.057 1.00 130.52 154 THR C C 1
ATOM 4922 O O . THR C 1 156 ? 388.435 40.549 122.494 1.00 149.09 154 THR C O 1
ATOM 4926 N N . PHE C 1 157 ? 388.600 38.305 122.509 1.00 122.56 155 PHE C N 1
ATOM 4927 C CA . PHE C 1 157 ? 388.075 38.145 121.143 1.00 112.16 155 PHE C CA 1
ATOM 4928 C C . PHE C 1 157 ? 386.582 37.848 121.065 1.00 106.57 155 PHE C C 1
ATOM 4929 O O . PHE C 1 157 ? 386.066 37.572 119.986 1.00 96.28 155 PHE C O 1
ATOM 4937 N N . ARG C 1 158 ? 385.881 37.924 122.192 1.00 115.91 156 ARG C N 1
ATOM 4938 C CA . ARG C 1 158 ? 384.419 37.856 122.186 1.00 122.28 156 ARG C CA 1
ATOM 4939 C C . ARG C 1 158 ? 383.915 36.633 121.420 1.00 114.77 156 ARG C C 1
ATOM 4940 O O . ARG C 1 158 ? 383.220 36.746 120.405 1.00 102.42 156 ARG C O 1
ATOM 4948 N N . PHE C 1 159 ? 384.329 35.466 121.916 1.00 122.91 157 PHE C N 1
ATOM 4949 C CA . PHE C 1 159 ? 383.874 34.135 121.460 1.00 130.28 157 PHE C CA 1
ATOM 4950 C C . PHE C 1 159 ? 384.000 33.781 119.968 1.00 124.08 157 PHE C C 1
ATOM 4951 O O . PHE C 1 159 ? 383.493 32.751 119.547 1.00 105.45 157 PHE C O 1
ATOM 4959 N N . TYR C 1 160 ? 384.665 34.614 119.170 1.00 128.24 158 TYR C N 1
ATOM 4960 C CA . TYR C 1 160 ? 384.832 34.321 117.746 1.00 118.78 158 TYR C CA 1
ATOM 4961 C C . TYR C 1 160 ? 385.743 33.121 117.479 1.00 115.72 158 TYR C C 1
ATOM 4962 O O . TYR C 1 160 ? 385.455 32.333 116.579 1.00 114.78 158 TYR C O 1
ATOM 4971 N N . PRO C 1 161 ? 386.846 32.977 118.238 1.00 114.53 159 PRO C N 1
ATOM 4972 C CA . PRO C 1 161 ? 387.652 31.770 118.062 1.00 119.54 159 PRO C CA 1
ATOM 4973 C C . PRO C 1 161 ? 386.810 30.489 118.094 1.00 120.13 159 PRO C C 1
ATOM 4974 O O . PRO C 1 161 ? 386.971 29.622 117.235 1.00 120.43 159 PRO C O 1
ATOM 4978 N N . LEU C 1 162 ? 385.915 30.400 119.075 1.00 120.66 160 LEU C N 1
ATOM 4979 C CA . LEU C 1 162 ? 384.996 29.275 119.213 1.00 114.08 160 LEU C CA 1
ATOM 4980 C C . LEU C 1 162 ? 383.947 29.236 118.106 1.00 109.50 160 LEU C C 1
ATOM 4981 O O . LEU C 1 162 ? 383.686 28.177 117.528 1.00 105.52 160 LEU C O 1
ATOM 4986 N N . ALA C 1 163 ? 383.337 30.383 117.823 1.00 103.73 161 ALA C N 1
ATOM 4987 C CA . ALA C 1 163 ? 382.329 30.468 116.764 1.00 113.52 161 ALA C CA 1
ATOM 4988 C C . ALA C 1 163 ? 382.876 30.008 115.410 1.00 113.78 161 ALA C C 1
ATOM 4989 O O . ALA C 1 163 ? 382.204 29.267 114.681 1.00 115.76 161 ALA C O 1
ATOM 4991 N N . ILE C 1 164 ? 384.093 30.445 115.084 1.00 102.27 162 ILE C N 1
ATOM 4992 C CA . ILE C 1 164 ? 384.728 30.054 113.836 1.00 100.94 162 ILE C CA 1
ATOM 4993 C C . ILE C 1 164 ? 384.892 28.533 113.793 1.00 109.87 162 ILE C C 1
ATOM 4994 O O . ILE C 1 164 ? 384.604 27.907 112.770 1.00 119.28 162 ILE C O 1
ATOM 4999 N N . GLY C 1 165 ? 385.354 27.947 114.896 1.00 112.43 163 GLY C N 1
ATOM 5000 C CA . GLY C 1 165 ? 385.501 26.500 114.993 1.00 111.38 163 GLY C CA 1
ATOM 5001 C C . GLY C 1 165 ? 384.175 25.790 114.775 1.00 114.61 163 GLY C C 1
ATOM 5002 O O . GLY C 1 165 ? 384.057 24.904 113.922 1.00 108.58 163 GLY C O 1
ATOM 5003 N N . ILE C 1 166 ? 383.171 26.200 115.543 1.00 119.71 164 ILE C N 1
ATOM 5004 C CA . ILE C 1 166 ? 381.860 25.566 115.484 1.00 117.32 164 ILE C CA 1
ATOM 5005 C C . ILE C 1 166 ? 381.298 25.627 114.075 1.00 116.44 164 ILE C C 1
ATOM 5006 O O . ILE C 1 166 ? 380.723 24.655 113.602 1.00 119.66 164 ILE C O 1
ATOM 5011 N N . TYR C 1 167 ? 381.465 26.763 113.403 1.00 124.16 165 TYR C N 1
ATOM 5012 C CA . TYR C 1 167 ? 380.991 26.908 112.022 1.00 129.50 165 TYR C CA 1
ATOM 5013 C C . TYR C 1 167 ? 381.702 25.973 111.043 1.00 132.28 165 TYR C C 1
ATOM 5014 O O . TYR C 1 167 ? 381.130 25.575 110.029 1.00 126.67 165 TYR C O 1
ATOM 5023 N N . LYS C 1 168 ? 382.947 25.628 111.352 1.00 134.45 166 LYS C N 1
ATOM 5024 C CA . LYS C 1 168 ? 383.737 24.776 110.480 1.00 131.13 166 LYS C CA 1
ATOM 5025 C C . LYS C 1 168 ? 383.413 23.294 110.662 1.00 136.12 166 LYS C C 1
ATOM 5026 O O . LYS C 1 168 ? 383.339 22.575 109.657 1.00 162.06 166 LYS C O 1
ATOM 5032 N N . VAL C 1 169 ? 383.227 22.830 111.902 1.00 124.55 167 VAL C N 1
ATOM 5033 C CA . VAL C 1 169 ? 382.922 21.406 112.133 1.00 129.69 167 VAL C CA 1
ATOM 5034 C C . VAL C 1 169 ? 381.560 21.041 111.553 1.00 124.92 167 VAL C C 1
ATOM 5035 O O . VAL C 1 169 ? 381.420 20.015 110.884 1.00 124.31 167 VAL C O 1
ATOM 5039 N N . GLN C 1 170 ? 380.577 21.912 111.768 1.00 131.06 168 GLN C N 1
ATOM 5040 C CA . GLN C 1 170 ? 379.208 21.674 111.300 1.00 143.38 168 GLN C CA 1
ATOM 5041 C C . GLN C 1 170 ? 379.070 21.760 109.778 1.00 143.20 168 GLN C C 1
ATOM 5042 O O . GLN C 1 170 ? 378.073 21.308 109.220 1.00 143.57 168 GLN C O 1
ATOM 5048 N N . ARG C 1 171 ? 380.059 22.346 109.116 1.00 150.55 169 ARG C N 1
ATOM 5049 C CA . ARG C 1 171 ? 380.124 22.313 107.663 1.00 159.49 169 ARG C CA 1
ATOM 5050 C C . ARG C 1 171 ? 381.289 21.423 107.221 1.00 164.60 169 ARG C C 1
ATOM 5051 O O . ARG C 1 171 ? 381.941 21.684 106.209 1.00 155.31 169 ARG C O 1
ATOM 5059 N N . LYS C 1 172 ? 381.544 20.381 108.016 1.00 173.23 170 LYS C N 1
ATOM 5060 C CA . LYS C 1 172 ? 382.456 19.279 107.686 1.00 179.04 170 LYS C CA 1
ATOM 5061 C C . LYS C 1 172 ? 383.929 19.620 107.411 1.00 185.42 170 LYS C C 1
ATOM 5062 O O . LYS C 1 172 ? 384.711 18.708 107.136 1.00 204.36 170 LYS C O 1
ATOM 5068 N N . GLU C 1 173 ? 384.317 20.893 107.503 1.00 170.78 171 GLU C N 1
ATOM 5069 C CA . GLU C 1 173 ? 385.676 21.319 107.152 1.00 158.83 171 GLU C CA 1
ATOM 5070 C C . GLU C 1 173 ? 386.729 20.869 108.167 1.00 154.73 171 GLU C C 1
ATOM 5071 O O . GLU C 1 173 ? 387.829 20.457 107.792 1.00 171.71 171 GLU C O 1
ATOM 5077 N N . MET C 1 174 ? 386.392 20.973 109.448 1.00 144.69 172 MET C N 1
ATOM 5078 C CA . MET C 1 174 ? 387.301 20.646 110.538 1.00 141.82 172 MET C CA 1
ATOM 5079 C C . MET C 1 174 ? 386.735 19.443 111.289 1.00 126.76 172 MET C C 1
ATOM 5080 O O . MET C 1 174 ? 385.533 19.200 111.266 1.00 112.84 172 MET C O 1
ATOM 5085 N N . GLU C 1 175 ? 387.606 18.702 111.959 1.00 132.54 173 GLU C N 1
ATOM 5086 C CA . GLU C 1 175 ? 387.186 17.565 112.765 1.00 148.86 173 GLU C CA 1
ATOM 5087 C C . GLU C 1 175 ? 386.852 18.001 114.193 1.00 150.34 173 GLU C C 1
ATOM 5088 O O . GLU C 1 175 ? 387.513 18.875 114.743 1.00 150.85 173 GLU C O 1
ATOM 5094 N N . PRO C 1 176 ? 385.841 17.375 114.811 1.00 159.75 174 PRO C N 1
ATOM 5095 C CA . PRO C 1 176 ? 385.403 17.649 116.182 1.00 158.81 174 PRO C CA 1
ATOM 5096 C C . PRO C 1 176 ? 386.488 17.805 117.239 1.00 157.13 174 PRO C C 1
ATOM 5097 O O . PRO C 1 176 ? 386.303 18.568 118.182 1.00 157.09 174 PRO C O 1
ATOM 5101 N N . LYS C 1 177 ? 387.596 17.080 117.107 1.00 164.81 175 LYS C N 1
ATOM 5102 C CA . LYS C 1 177 ? 388.623 17.067 118.153 1.00 166.43 175 LYS C CA 1
ATOM 5103 C C . LYS C 1 177 ? 389.389 18.389 118.289 1.00 160.66 175 LYS C C 1
ATOM 5104 O O . LYS C 1 177 ? 389.987 18.649 119.334 1.00 164.26 175 LYS C O 1
ATOM 5110 N N . TYR C 1 178 ? 389.372 19.225 117.250 1.00 151.62 176 TYR C N 1
ATOM 5111 C CA . TYR C 1 178 ? 390.086 20.507 117.295 1.00 148.49 176 TYR C CA 1
ATOM 5112 C C . TYR C 1 178 ? 389.431 21.569 118.172 1.00 146.98 176 TYR C C 1
ATOM 5113 O O . TYR C 1 178 ? 390.056 22.586 118.464 1.00 161.30 176 TYR C O 1
ATOM 5122 N N . LEU C 1 179 ? 388.201 21.328 118.615 1.00 138.62 177 LEU C N 1
ATOM 5123 C CA . LEU C 1 179 ? 387.541 22.216 119.576 1.00 129.40 177 LEU C CA 1
ATOM 5124 C C . LEU C 1 179 ? 387.836 21.827 121.028 1.00 125.37 177 LEU C C 1
ATOM 5125 O O . LEU C 1 179 ? 387.260 22.396 121.950 1.00 120.43 177 LEU C O 1
ATOM 5130 N N . GLU C 1 180 ? 388.720 20.861 121.243 1.00 121.72 178 GLU C N 1
ATOM 5131 C CA . GLU C 1 180 ? 388.984 20.415 122.594 1.00 137.66 178 GLU C CA 1
ATOM 5132 C C . GLU C 1 180 ? 389.643 21.524 123.395 1.00 138.21 178 GLU C C 1
ATOM 5133 O O . GLU C 1 180 ? 389.182 21.844 124.492 1.00 127.74 178 GLU C O 1
ATOM 5139 N N . LYS C 1 181 ? 390.717 22.093 122.847 1.00 136.46 179 LYS C N 1
ATOM 5140 C CA . LYS C 1 181 ? 391.512 23.101 123.564 1.00 135.19 179 LYS C CA 1
ATOM 5141 C C . LYS C 1 181 ? 390.714 24.338 123.913 1.00 126.22 179 LYS C C 1
ATOM 5142 O O . LYS C 1 181 ? 390.874 24.909 124.997 1.00 108.64 179 LYS C O 1
ATOM 5148 N N . THR C 1 182 ? 389.869 24.741 122.972 1.00 130.66 180 THR C N 1
ATOM 5149 C CA . THR C 1 182 ? 389.012 25.901 123.161 1.00 134.28 180 THR C CA 1
ATOM 5150 C C . THR C 1 182 ? 388.135 25.709 124.396 1.00 140.69 180 THR C C 1
ATOM 5151 O O . THR C 1 182 ? 388.011 26.617 125.213 1.00 149.29 180 THR C O 1
ATOM 5155 N N . MET C 1 183 ? 387.570 24.513 124.551 1.00 139.58 181 MET C N 1
ATOM 5156 C CA . MET C 1 183 ? 386.634 24.234 125.643 1.00 137.87 181 MET C CA 1
ATOM 5157 C C . MET C 1 183 ? 387.229 24.137 127.049 1.00 128.08 181 MET C C 1
ATOM 5158 O O . MET C 1 183 ? 386.484 24.033 128.022 1.00 132.64 181 MET C O 1
ATOM 5163 N N . ARG C 1 184 ? 388.549 24.159 127.165 1.00 120.91 182 ARG C N 1
ATOM 5164 C CA . ARG C 1 184 ? 389.198 24.089 128.462 1.00 129.09 182 ARG C CA 1
ATOM 5165 C C . ARG C 1 184 ? 389.686 25.475 128.861 1.00 141.70 182 ARG C C 1
ATOM 5166 O O . ARG C 1 184 ? 390.652 25.605 129.619 1.00 155.13 182 ARG C O 1
ATOM 5174 N N . GLN C 1 185 ? 389.002 26.508 128.365 1.00 143.73 183 GLN C N 1
ATOM 5175 C CA . GLN C 1 185 ? 389.475 27.890 128.476 1.00 139.45 183 GLN C CA 1
ATOM 5176 C C . GLN C 1 185 ? 388.484 28.796 129.180 1.00 144.61 183 GLN C C 1
ATOM 5177 O O . GLN C 1 185 ? 387.266 28.589 129.123 1.00 153.03 183 GLN C O 1
ATOM 5183 N N . ARG C 1 186 ? 389.034 29.829 129.808 1.00 146.33 184 ARG C N 1
ATOM 5184 C CA . ARG C 1 186 ? 388.256 30.785 130.576 1.00 149.01 184 ARG C CA 1
ATOM 5185 C C . ARG C 1 186 ? 387.514 31.757 129.653 1.00 145.24 184 ARG C C 1
ATOM 5186 O O . ARG C 1 186 ? 387.809 31.853 128.459 1.00 134.32 184 ARG C O 1
ATOM 5194 N N . TYR C 1 187 ? 386.539 32.466 130.213 1.00 143.47 185 TYR C N 1
ATOM 5195 C CA . TYR C 1 187 ? 385.898 33.583 129.528 1.00 144.61 185 TYR C CA 1
ATOM 5196 C C . TYR C 1 187 ? 385.728 34.738 130.514 1.00 146.95 185 TYR C C 1
ATOM 5197 O O . TYR C 1 187 ? 384.871 34.685 131.398 1.00 151.10 185 TYR C O 1
ATOM 5206 N N . MET C 1 188 ? 386.525 35.788 130.331 1.00 154.90 186 MET C N 1
ATOM 5207 C CA . MET C 1 188 ? 386.679 36.861 131.316 1.00 164.52 186 MET C CA 1
ATOM 5208 C C . MET C 1 188 ? 387.348 36.223 132.543 1.00 152.50 186 MET C C 1
ATOM 5209 O O . MET C 1 188 ? 388.575 36.130 132.586 1.00 156.77 186 MET C O 1
ATOM 5214 N N . GLY C 1 189 ? 386.556 35.787 133.521 1.00 141.28 187 GLY C N 1
ATOM 5215 C CA . GLY C 1 189 ? 387.040 34.987 134.643 1.00 137.58 187 GLY C CA 1
ATOM 5216 C C . GLY C 1 189 ? 386.415 33.601 134.676 1.00 141.76 187 GLY C C 1
ATOM 5217 O O . GLY C 1 189 ? 387.070 32.640 135.084 1.00 126.40 187 GLY C O 1
ATOM 5218 N N . LEU C 1 190 ? 385.151 33.508 134.250 1.00 158.19 188 LEU C N 1
ATOM 5219 C CA . LEU C 1 190 ? 384.352 32.267 134.216 1.00 168.62 188 LEU C CA 1
ATOM 5220 C C . LEU C 1 190 ? 385.088 31.049 133.649 1.00 172.40 188 LEU C C 1
ATOM 5221 O O . LEU C 1 190 ? 385.805 31.160 132.658 1.00 166.15 188 LEU C O 1
ATOM 5226 N N . GLU C 1 191 ? 384.894 29.892 134.281 1.00 178.59 189 GLU C N 1
ATOM 5227 C CA . GLU C 1 191 ? 385.493 28.639 133.823 1.00 174.53 189 GLU C CA 1
ATOM 5228 C C . GLU C 1 191 ? 384.532 27.921 132.884 1.00 164.29 189 GLU C C 1
ATOM 5229 O O . GLU C 1 191 ? 383.375 28.323 132.757 1.00 146.38 189 GLU C O 1
ATOM 5235 N N . ALA C 1 192 ? 385.035 26.874 132.231 1.00 167.75 190 ALA C N 1
ATOM 5236 C CA . ALA C 1 192 ? 384.323 26.135 131.178 1.00 169.01 190 ALA C CA 1
ATOM 5237 C C . ALA C 1 192 ? 382.818 25.946 131.406 1.00 171.73 190 ALA C C 1
ATOM 5238 O O . ALA C 1 192 ? 382.009 26.537 130.684 1.00 179.92 190 ALA C O 1
ATOM 5240 N N . ALA C 1 193 ? 382.450 25.128 132.392 1.00 163.10 191 ALA C N 1
ATOM 5241 C CA . ALA C 1 193 ? 381.048 24.758 132.626 1.00 157.08 191 ALA C CA 1
ATOM 5242 C C . ALA C 1 193 ? 380.145 25.958 132.929 1.00 157.11 191 ALA C C 1
ATOM 5243 O O . ALA C 1 193 ? 379.010 26.022 132.440 1.00 162.33 191 ALA C O 1
ATOM 5245 N N . THR C 1 194 ? 380.656 26.911 133.708 1.00 156.75 192 THR C N 1
ATOM 5246 C CA . THR C 1 194 ? 379.890 28.104 134.074 1.00 156.83 192 THR C CA 1
ATOM 5247 C C . THR C 1 194 ? 379.461 28.890 132.826 1.00 157.62 192 THR C C 1
ATOM 5248 O O . THR C 1 194 ? 378.260 29.087 132.622 1.00 138.20 192 THR C O 1
ATOM 5252 N N . TRP C 1 195 ? 380.426 29.290 131.987 1.00 168.27 193 TRP C N 1
ATOM 5253 C CA . TRP C 1 195 ? 380.145 30.099 130.777 1.00 164.58 193 TRP C CA 1
ATOM 5254 C C . TRP C 1 195 ? 379.426 29.357 129.647 1.00 165.74 193 TRP C C 1
ATOM 5255 O O . TRP C 1 195 ? 378.749 29.992 128.828 1.00 163.88 193 TRP C O 1
ATOM 5266 N N . THR C 1 196 ? 379.571 28.031 129.621 1.00 165.65 194 THR C N 1
ATOM 5267 C CA . THR C 1 196 ? 378.965 27.156 128.611 1.00 167.34 194 THR C CA 1
ATOM 5268 C C . THR C 1 196 ? 377.488 27.446 128.349 1.00 178.73 194 THR C C 1
ATOM 5269 O O . THR C 1 196 ? 377.022 27.341 127.210 1.00 187.80 194 THR C O 1
ATOM 5273 N N . VAL C 1 197 ? 376.764 27.794 129.412 1.00 180.65 195 VAL C N 1
ATOM 5274 C CA . VAL C 1 197 ? 375.371 28.249 129.310 1.00 181.79 195 VAL C CA 1
ATOM 5275 C C . VAL C 1 197 ? 375.202 29.700 129.794 1.00 180.33 195 VAL C C 1
ATOM 5276 O O . VAL C 1 197 ? 374.462 30.466 129.167 1.00 181.37 195 VAL C O 1
ATOM 5280 N N . SER C 1 198 ? 375.880 30.080 130.882 1.00 173.17 196 SER C N 1
ATOM 5281 C CA . SER C 1 198 ? 375.869 31.467 131.388 1.00 161.27 196 SER C CA 1
ATOM 5282 C C . SER C 1 198 ? 375.963 32.469 130.235 1.00 151.21 196 SER C C 1
ATOM 5283 O O . SER C 1 198 ? 375.167 33.408 130.142 1.00 148.74 196 SER C O 1
ATOM 5286 N N . LYS C 1 199 ? 376.914 32.218 129.338 1.00 144.77 197 LYS C N 1
ATOM 5287 C CA . LYS C 1 199 ? 377.160 33.063 128.178 1.00 132.76 197 LYS C CA 1
ATOM 5288 C C . LYS C 1 199 ? 376.847 32.341 126.860 1.00 127.76 197 LYS C C 1
ATOM 5289 O O . LYS C 1 199 ? 377.559 32.518 125.875 1.00 140.44 197 LYS C O 1
ATOM 5295 N N . LEU C 1 200 ? 375.780 31.545 126.825 1.00 120.35 198 LEU C N 1
ATOM 5296 C CA . LEU C 1 200 ? 375.431 30.801 125.613 1.00 127.21 198 LEU C CA 1
ATOM 5297 C C . LEU C 1 200 ? 374.955 31.718 124.502 1.00 138.49 198 LEU C C 1
ATOM 5298 O O . LEU C 1 200 ? 375.313 31.516 123.346 1.00 152.55 198 LEU C O 1
ATOM 5303 N N . THR C 1 201 ? 374.146 32.713 124.852 1.00 151.96 199 THR C N 1
ATOM 5304 C CA . THR C 1 201 ? 373.613 33.664 123.873 1.00 152.09 199 THR C CA 1
ATOM 5305 C C . THR C 1 201 ? 374.695 34.577 123.274 1.00 149.49 199 THR C C 1
ATOM 5306 O O . THR C 1 201 ? 374.544 35.064 122.153 1.00 148.52 199 THR C O 1
ATOM 5310 N N . GLU C 1 202 ? 375.781 34.807 124.011 1.00 144.38 200 GLU C N 1
ATOM 5311 C CA . GLU C 1 202 ? 376.944 35.502 123.458 1.00 145.16 200 GLU C CA 1
ATOM 5312 C C . GLU C 1 202 ? 377.474 34.712 122.253 1.00 141.77 200 GLU C C 1
ATOM 5313 O O . GLU C 1 202 ? 377.537 35.235 121.136 1.00 154.40 200 GLU C O 1
ATOM 5319 N N . VAL C 1 203 ? 377.808 33.445 122.485 1.00 132.56 201 VAL C N 1
ATOM 5320 C CA . VAL C 1 203 ? 378.265 32.533 121.425 1.00 126.84 201 VAL C CA 1
ATOM 5321 C C . VAL C 1 203 ? 377.240 32.391 120.294 1.00 129.45 201 VAL C C 1
ATOM 5322 O O . VAL C 1 203 ? 377.619 32.286 119.128 1.00 121.03 201 VAL C O 1
ATOM 5326 N N . GLN C 1 204 ? 375.950 32.399 120.635 1.00 137.88 202 GLN C N 1
ATOM 5327 C CA . GLN C 1 204 ? 374.879 32.319 119.638 1.00 145.10 202 GLN C CA 1
ATOM 5328 C C . GLN C 1 204 ? 375.016 33.433 118.604 1.00 146.75 202 GLN C C 1
ATOM 5329 O O . GLN C 1 204 ? 375.002 33.176 117.398 1.00 138.35 202 GLN C O 1
ATOM 5335 N N . SER C 1 205 ? 375.162 34.663 119.093 1.00 154.68 203 SER C N 1
ATOM 5336 C CA . SER C 1 205 ? 375.315 35.838 118.235 1.00 151.62 203 SER C CA 1
ATOM 5337 C C . SER C 1 205 ? 376.663 35.817 117.511 1.00 143.92 203 SER C C 1
ATOM 5338 O O . SER C 1 205 ? 376.731 36.138 116.325 1.00 141.09 203 SER C O 1
ATOM 5341 N N . ALA C 1 206 ? 377.719 35.425 118.224 1.00 135.63 204 ALA C N 1
ATOM 5342 C CA . ALA C 1 206 ? 379.052 35.303 117.640 1.00 133.77 204 ALA C CA 1
ATOM 5343 C C . ALA C 1 206 ? 379.040 34.383 116.420 1.00 133.65 204 ALA C C 1
ATOM 5344 O O . ALA C 1 206 ? 379.665 34.690 115.410 1.00 133.07 204 ALA C O 1
ATOM 5346 N N . LEU C 1 207 ? 378.319 33.268 116.508 1.00 129.75 205 LEU C N 1
ATOM 5347 C CA . LEU C 1 207 ? 378.170 32.366 115.364 1.00 128.67 205 LEU C CA 1
ATOM 5348 C C . LEU C 1 207 ? 377.357 33.034 114.256 1.00 123.33 205 LEU C C 1
ATOM 5349 O O . LEU C 1 207 ? 377.679 32.913 113.075 1.00 120.85 205 LEU C O 1
ATOM 5354 N N . THR C 1 208 ? 376.298 33.736 114.646 1.00 131.52 206 THR C N 1
ATOM 5355 C CA . THR C 1 208 ? 375.451 34.439 113.687 1.00 143.49 206 THR C CA 1
ATOM 5356 C C . THR C 1 208 ? 376.309 35.364 112.823 1.00 137.94 206 THR C C 1
ATOM 5357 O O . THR C 1 208 ? 376.150 35.413 111.600 1.00 127.66 206 THR C O 1
ATOM 5361 N N . VAL C 1 209 ? 377.217 36.081 113.481 1.00 132.47 207 VAL C N 1
ATOM 5362 C CA . VAL C 1 209 ? 378.123 36.985 112.799 1.00 128.37 207 VAL C CA 1
ATOM 5363 C C . VAL C 1 209 ? 378.962 36.184 111.801 1.00 130.85 207 VAL C C 1
ATOM 5364 O O . VAL C 1 209 ? 378.974 36.515 110.610 1.00 136.33 207 VAL C O 1
ATOM 5368 N N . VAL C 1 210 ? 379.643 35.134 112.271 1.00 126.00 208 VAL C N 1
ATOM 5369 C CA . VAL C 1 210 ? 380.590 34.401 111.410 1.00 124.68 208 VAL C CA 1
ATOM 5370 C C . VAL C 1 210 ? 379.862 33.744 110.245 1.00 126.69 208 VAL C C 1
ATOM 5371 O O . VAL C 1 210 ? 380.373 33.745 109.132 1.00 138.39 208 VAL C O 1
ATOM 5375 N N . SER C 1 211 ? 378.665 33.221 110.499 1.00 130.26 209 SER C N 1
ATOM 5376 C CA . SER C 1 211 ? 377.872 32.526 109.475 1.00 131.20 209 SER C CA 1
ATOM 5377 C C . SER C 1 211 ? 377.460 33.407 108.295 1.00 121.18 209 SER C C 1
ATOM 5378 O O . SER C 1 211 ? 377.240 32.908 107.191 1.00 121.68 209 SER C O 1
ATOM 5381 N N . SER C 1 212 ? 377.386 34.713 108.523 1.00 124.05 210 SER C N 1
ATOM 5382 C CA . SER C 1 212 ? 377.066 35.665 107.459 1.00 136.07 210 SER C CA 1
ATOM 5383 C C . SER C 1 212 ? 378.215 35.930 106.475 1.00 141.83 210 SER C C 1
ATOM 5384 O O . SER C 1 212 ? 377.974 36.310 105.329 1.00 146.06 210 SER C O 1
ATOM 5387 N N . LEU C 1 213 ? 379.451 35.726 106.926 1.00 143.72 211 LEU C N 1
ATOM 5388 C CA . LEU C 1 213 ? 380.641 36.239 106.236 1.00 137.17 211 LEU C CA 1
ATOM 5389 C C . LEU C 1 213 ? 380.921 35.641 104.865 1.00 132.20 211 LEU C C 1
ATOM 5390 O O . LEU C 1 213 ? 381.459 36.325 103.990 1.00 115.48 211 LEU C O 1
ATOM 5395 N N . GLY C 1 214 ? 380.577 34.370 104.681 1.00 136.89 212 GLY C N 1
ATOM 5396 C CA . GLY C 1 214 ? 380.753 33.724 103.384 1.00 145.49 212 GLY C CA 1
ATOM 5397 C C . GLY C 1 214 ? 382.174 33.250 103.143 1.00 139.25 212 GLY C C 1
ATOM 5398 O O . GLY C 1 214 ? 383.046 34.031 102.754 1.00 136.03 212 GLY C O 1
ATOM 5399 N N . TRP C 1 215 ? 382.385 31.954 103.343 1.00 139.41 213 TRP C N 1
ATOM 5400 C CA . TRP C 1 215 ? 383.694 31.335 103.180 1.00 143.47 213 TRP C CA 1
ATOM 5401 C C . TRP C 1 215 ? 384.090 31.266 101.700 1.00 140.59 213 TRP C C 1
ATOM 5402 O O . TRP C 1 215 ? 383.297 31.595 100.818 1.00 127.97 213 TRP C O 1
ATOM 5413 N N . LYS C 1 216 ? 385.323 30.848 101.438 1.00 141.15 214 LYS C N 1
ATOM 5414 C CA . LYS C 1 216 ? 385.805 30.684 100.082 1.00 158.11 214 LYS C CA 1
ATOM 5415 C C . LYS C 1 216 ? 386.363 29.277 99.931 1.00 161.84 214 LYS C C 1
ATOM 5416 O O . LYS C 1 216 ? 387.444 28.970 100.440 1.00 173.27 214 LYS C O 1
ATOM 5422 N N . LYS C 1 217 ? 385.610 28.436 99.230 1.00 163.28 215 LYS C N 1
ATOM 5423 C CA . LYS C 1 217 ? 386.016 27.067 98.923 1.00 170.45 215 LYS C CA 1
ATOM 5424 C C . LYS C 1 217 ? 387.382 27.041 98.224 1.00 173.22 215 LYS C C 1
ATOM 5425 O O . LYS C 1 217 ? 388.259 26.262 98.612 1.00 179.13 215 LYS C O 1
ATOM 5431 N N . THR C 1 218 ? 387.562 27.889 97.212 1.00 176.99 216 THR C N 1
ATOM 5432 C CA . THR C 1 218 ? 388.830 27.971 96.482 1.00 181.34 216 THR C CA 1
ATOM 5433 C C . THR C 1 218 ? 389.394 29.383 96.525 1.00 175.74 216 THR C C 1
ATOM 5434 O O . THR C 1 218 ? 388.745 30.300 97.017 1.00 168.66 216 THR C O 1
ATOM 5438 N N . ASN C 1 219 ? 390.616 29.537 96.021 1.00 177.29 217 ASN C N 1
ATOM 5439 C CA . ASN C 1 219 ? 391.263 30.840 95.892 1.00 175.85 217 ASN C CA 1
ATOM 5440 C C . ASN C 1 219 ? 391.096 31.365 94.470 1.00 158.80 217 ASN C C 1
ATOM 5441 O O . ASN C 1 219 ? 392.046 31.367 93.684 1.00 152.74 217 ASN C O 1
ATOM 5446 N N . VAL C 1 220 ? 389.880 31.808 94.156 1.00 154.70 218 VAL C N 1
ATOM 5447 C CA . VAL C 1 220 ? 389.499 32.194 92.794 1.00 152.66 218 VAL C CA 1
ATOM 5448 C C . VAL C 1 220 ? 389.011 33.639 92.725 1.00 145.17 218 VAL C C 1
ATOM 5449 O O . VAL C 1 220 ? 389.013 34.355 93.723 1.00 140.83 218 VAL C O 1
ATOM 5453 N N . SER C 1 221 ? 388.600 34.059 91.534 1.00 153.44 219 SER C N 1
ATOM 5454 C CA . SER C 1 221 ? 388.030 35.386 91.313 1.00 160.55 219 SER C CA 1
ATOM 5455 C C . SER C 1 221 ? 386.597 35.478 91.852 1.00 157.45 219 SER C C 1
ATOM 5456 O O . SER C 1 221 ? 386.053 34.505 92.387 1.00 151.52 219 SER C O 1
ATOM 5459 N N . ALA C 1 222 ? 386.001 36.659 91.712 1.00 158.20 220 ALA C N 1
ATOM 5460 C CA . ALA C 1 222 ? 384.594 36.874 92.040 1.00 166.00 220 ALA C CA 1
ATOM 5461 C C . ALA C 1 222 ? 383.708 36.331 90.916 1.00 171.43 220 ALA C C 1
ATOM 5462 O O . ALA C 1 222 ? 382.754 35.583 91.166 1.00 177.29 220 ALA C O 1
ATOM 5464 N N . ALA C 1 223 ? 384.035 36.710 89.680 1.00 167.27 221 ALA C N 1
ATOM 5465 C CA . ALA C 1 223 ? 383.319 36.237 88.489 1.00 165.36 221 ALA C CA 1
ATOM 5466 C C . ALA C 1 223 ? 383.456 34.725 88.317 1.00 153.06 221 ALA C C 1
ATOM 5467 O O . ALA C 1 223 ? 382.516 34.059 87.876 1.00 148.22 221 ALA C O 1
ATOM 5469 N N . ALA C 1 224 ? 384.627 34.206 88.678 1.00 143.59 222 ALA C N 1
ATOM 5470 C CA . ALA C 1 224 ? 384.899 32.773 88.673 1.00 152.78 222 ALA C CA 1
ATOM 5471 C C . ALA C 1 224 ? 383.935 32.016 89.580 1.00 164.61 222 ALA C C 1
ATOM 5472 O O . ALA C 1 224 ? 383.340 31.021 89.154 1.00 194.70 222 ALA C O 1
ATOM 5474 N N . ARG C 1 225 ? 383.775 32.497 90.813 1.00 159.32 223 ARG C N 1
ATOM 5475 C CA . ARG C 1 225 ? 382.837 31.902 91.769 1.00 157.96 223 ARG C CA 1
ATOM 5476 C C . ARG C 1 225 ? 381.518 31.619 91.057 1.00 163.77 223 ARG C C 1
ATOM 5477 O O . ARG C 1 225 ? 381.080 30.464 90.958 1.00 154.68 223 ARG C O 1
ATOM 5485 N N . ASP C 1 226 ? 380.935 32.691 90.520 1.00 172.28 224 ASP C N 1
ATOM 5486 C CA . ASP C 1 226 ? 379.656 32.644 89.823 1.00 190.85 224 ASP C CA 1
ATOM 5487 C C . ASP C 1 226 ? 379.721 31.823 88.537 1.00 194.48 224 ASP C C 1
ATOM 5488 O O . ASP C 1 226 ? 378.920 30.911 88.334 1.00 196.40 224 ASP C O 1
ATOM 5493 N N . PHE C 1 227 ? 380.673 32.163 87.670 1.00 184.23 225 PHE C N 1
ATOM 5494 C CA . PHE C 1 227 ? 380.797 31.532 86.357 1.00 173.20 225 PHE C CA 1
ATOM 5495 C C . PHE C 1 227 ? 380.850 30.014 86.444 1.00 172.25 225 PHE C C 1
ATOM 5496 O O . PHE C 1 227 ? 380.036 29.323 85.826 1.00 191.24 225 PHE C O 1
ATOM 5504 N N . LEU C 1 228 ? 381.800 29.507 87.216 1.00 157.43 226 LEU C N 1
ATOM 5505 C CA . LEU C 1 228 ? 381.943 28.069 87.390 1.00 179.15 226 LEU C CA 1
ATOM 5506 C C . LEU C 1 228 ? 380.678 27.435 87.968 1.00 190.92 226 LEU C C 1
ATOM 5507 O O . LEU C 1 228 ? 380.244 26.376 87.503 1.00 211.73 226 LEU C O 1
ATOM 5512 N N . ALA C 1 229 ? 380.090 28.088 88.968 1.00 186.50 227 ALA C N 1
ATOM 5513 C CA . ALA C 1 229 ? 378.845 27.621 89.574 1.00 177.23 227 ALA C CA 1
ATOM 5514 C C . ALA C 1 229 ? 377.740 27.352 88.544 1.00 172.02 227 ALA C C 1
ATOM 5515 O O . ALA C 1 229 ? 376.919 26.460 88.754 1.00 173.18 227 ALA C O 1
ATOM 5517 N N . LYS C 1 230 ? 377.734 28.084 87.427 1.00 162.85 228 LYS C N 1
ATOM 5518 C CA . LYS C 1 230 ? 376.734 27.883 86.365 1.00 162.62 228 LYS C CA 1
ATOM 5519 C C . LYS C 1 230 ? 376.748 26.505 85.679 1.00 163.78 228 LYS C C 1
ATOM 5520 O O . LYS C 1 230 ? 375.802 26.170 84.957 1.00 162.55 228 LYS C O 1
ATOM 5526 N N . PHE C 1 231 ? 377.808 25.723 85.878 1.00 164.96 229 PHE C N 1
ATOM 5527 C CA . PHE C 1 231 ? 377.896 24.366 85.335 1.00 162.83 229 PHE C CA 1
ATOM 5528 C C . PHE C 1 231 ? 377.813 23.305 86.451 1.00 163.24 229 PHE C C 1
ATOM 5529 O O . PHE C 1 231 ? 377.953 22.111 86.167 1.00 164.91 229 PHE C O 1
ATOM 5537 N N . GLY C 1 232 ? 377.584 23.730 87.699 1.00 158.06 230 GLY C N 1
ATOM 5538 C CA . GLY C 1 232 ? 377.400 22.822 88.847 1.00 162.44 230 GLY C CA 1
ATOM 5539 C C . GLY C 1 232 ? 378.641 22.655 89.705 1.00 159.18 230 GLY C C 1
ATOM 5540 O O . GLY C 1 232 ? 379.238 21.576 89.728 1.00 154.52 230 GLY C O 1
ATOM 5541 N N . ILE C 1 233 ? 379.010 23.715 90.425 1.00 160.30 231 ILE C N 1
ATOM 5542 C CA . ILE C 1 233 ? 380.341 23.832 91.043 1.00 163.71 231 ILE C CA 1
ATOM 5543 C C . ILE C 1 233 ? 380.387 24.284 92.515 1.00 178.50 231 ILE C C 1
ATOM 5544 O O . ILE C 1 233 ? 379.413 24.817 93.049 1.00 199.86 231 ILE C O 1
ATOM 5549 N N . ASN C 1 234 ? 381.546 24.045 93.142 1.00 176.31 232 ASN C N 1
ATOM 5550 C CA . ASN C 1 234 ? 381.883 24.516 94.499 1.00 159.11 232 ASN C CA 1
ATOM 5551 C C . ASN C 1 234 ? 382.795 25.734 94.537 1.00 127.67 232 ASN C C 1
ATOM 5552 O O . ASN C 1 234 ? 382.455 26.788 94.007 1.00 120.91 232 ASN C O 1
ATOM 5557 N N . GLY D 1 1 ? 426.923 22.553 123.933 1.00 163.80 -1 GLY D N 1
ATOM 5558 C CA . GLY D 1 1 ? 425.979 22.539 122.776 1.00 169.22 -1 GLY D CA 1
ATOM 5559 C C . GLY D 1 1 ? 425.848 23.887 122.086 1.00 173.53 -1 GLY D C 1
ATOM 5560 O O . GLY D 1 1 ? 426.766 24.711 122.140 1.00 175.56 -1 GLY D O 1
ATOM 5561 N N . SER D 1 2 ? 424.699 24.109 121.448 1.00 175.71 0 SER D N 1
ATOM 5562 C CA . SER D 1 2 ? 424.453 25.299 120.624 1.00 177.66 0 SER D CA 1
ATOM 5563 C C . SER D 1 2 ? 422.983 25.729 120.645 1.00 194.69 0 SER D C 1
ATOM 5564 O O . SER D 1 2 ? 422.145 25.035 121.225 1.00 220.84 0 SER D O 1
ATOM 5567 N N . MET D 1 3 ? 422.690 26.867 120.010 1.00 190.26 1 MET D N 1
ATOM 5568 C CA . MET D 1 3 ? 421.323 27.352 119.777 1.00 184.40 1 MET D CA 1
ATOM 5569 C C . MET D 1 3 ? 421.243 28.023 118.397 1.00 178.22 1 MET D C 1
ATOM 5570 O O . MET D 1 3 ? 421.941 29.001 118.125 1.00 185.59 1 MET D O 1
ATOM 5575 N N . ILE D 1 4 ? 420.393 27.487 117.526 1.00 167.56 2 ILE D N 1
ATOM 5576 C CA . ILE D 1 4 ? 420.254 28.008 116.168 1.00 164.71 2 ILE D CA 1
ATOM 5577 C C . ILE D 1 4 ? 419.433 29.293 116.150 1.00 162.98 2 ILE D C 1
ATOM 5578 O O . ILE D 1 4 ? 418.531 29.471 116.966 1.00 163.97 2 ILE D O 1
ATOM 5583 N N . GLU D 1 5 ? 419.783 30.186 115.225 1.00 162.85 3 GLU D N 1
ATOM 5584 C CA . GLU D 1 5 ? 418.950 31.328 114.855 1.00 163.60 3 GLU D CA 1
ATOM 5585 C C . GLU D 1 5 ? 418.613 31.193 113.374 1.00 158.49 3 GLU D C 1
ATOM 5586 O O . GLU D 1 5 ? 419.514 31.072 112.538 1.00 151.92 3 GLU D O 1
ATOM 5592 N N . LEU D 1 6 ? 417.320 31.237 113.061 1.00 152.20 4 LEU D N 1
ATOM 5593 C CA . LEU D 1 6 ? 416.843 31.127 111.684 1.00 146.26 4 LEU D CA 1
ATOM 5594 C C . LEU D 1 6 ? 416.030 32.378 111.357 1.00 149.32 4 LEU D C 1
ATOM 5595 O O . LEU D 1 6 ? 415.248 32.841 112.193 1.00 145.66 4 LEU D O 1
ATOM 5600 N N . GLU D 1 7 ? 416.237 32.916 110.152 1.00 152.23 5 GLU D N 1
ATOM 5601 C CA . GLU D 1 7 ? 415.789 34.267 109.793 1.00 157.09 5 GLU D CA 1
ATOM 5602 C C . GLU D 1 7 ? 414.788 34.310 108.640 1.00 160.16 5 GLU D C 1
ATOM 5603 O O . GLU D 1 7 ? 414.754 33.407 107.799 1.00 167.70 5 GLU D O 1
ATOM 5609 N N . PHE D 1 8 ? 413.985 35.375 108.611 1.00 150.80 6 PHE D N 1
ATOM 5610 C CA . PHE D 1 8 ? 412.969 35.574 107.575 1.00 138.29 6 PHE D CA 1
ATOM 5611 C C . PHE D 1 8 ? 412.782 37.060 107.260 1.00 133.69 6 PHE D C 1
ATOM 5612 O O . PHE D 1 8 ? 413.224 37.912 108.029 1.00 141.43 6 PHE D O 1
ATOM 5620 N N . HIS D 1 9 ? 412.134 37.359 106.134 1.00 132.98 7 HIS D N 1
ATOM 5621 C CA . HIS D 1 9 ? 411.975 38.736 105.637 1.00 138.69 7 HIS D CA 1
ATOM 5622 C C . HIS D 1 9 ? 410.774 38.884 104.699 1.00 132.64 7 HIS D C 1
ATOM 5623 O O . HIS D 1 9 ? 410.291 37.895 104.158 1.00 131.75 7 HIS D O 1
ATOM 5630 N N . ASP D 1 10 ? 410.320 40.120 104.492 1.00 139.51 8 ASP D N 1
ATOM 5631 C CA . ASP D 1 10 ? 409.046 40.423 103.794 1.00 146.30 8 ASP D CA 1
ATOM 5632 C C . ASP D 1 10 ? 408.991 39.927 102.336 1.00 144.80 8 ASP D C 1
ATOM 5633 O O . ASP D 1 10 ? 409.955 39.339 101.846 1.00 145.09 8 ASP D O 1
ATOM 5638 N N . VAL D 1 11 ? 407.861 40.151 101.656 1.00 145.19 9 VAL D N 1
ATOM 5639 C CA . VAL D 1 11 ? 407.742 39.930 100.195 1.00 147.09 9 VAL D CA 1
ATOM 5640 C C . VAL D 1 11 ? 407.043 41.102 99.484 1.00 141.56 9 VAL D C 1
ATOM 5641 O O . VAL D 1 11 ? 407.663 42.154 99.245 1.00 141.91 9 VAL D O 1
ATOM 5645 N N . THR D 1 18 ? 402.901 38.977 84.988 1.00 130.55 16 THR D N 1
ATOM 5646 C CA . THR D 1 18 ? 404.344 39.059 84.757 1.00 150.84 16 THR D CA 1
ATOM 5647 C C . THR D 1 18 ? 404.807 38.321 83.494 1.00 160.36 16 THR D C 1
ATOM 5648 O O . THR D 1 18 ? 405.573 38.866 82.694 1.00 166.37 16 THR D O 1
ATOM 5652 N N . PHE D 1 19 ? 404.328 37.087 83.344 1.00 164.32 17 PHE D N 1
ATOM 5653 C CA . PHE D 1 19 ? 404.717 36.140 82.288 1.00 151.48 17 PHE D CA 1
ATOM 5654 C C . PHE D 1 19 ? 403.546 35.939 81.323 1.00 156.56 17 PHE D C 1
ATOM 5655 O O . PHE D 1 19 ? 402.403 35.757 81.759 1.00 158.12 17 PHE D O 1
ATOM 5663 N N . ASP D 1 20 ? 403.804 35.998 80.016 1.00 151.27 18 ASP D N 1
ATOM 5664 C CA . ASP D 1 20 ? 402.766 35.619 79.051 1.00 160.02 18 ASP D CA 1
ATOM 5665 C C . ASP D 1 20 ? 403.254 34.442 78.205 1.00 155.70 18 ASP D C 1
ATOM 5666 O O . ASP D 1 20 ? 404.449 34.335 77.901 1.00 153.47 18 ASP D O 1
ATOM 5671 N N . PRO D 1 21 ? 402.321 33.553 77.830 1.00 143.73 19 PRO D N 1
ATOM 5672 C CA . PRO D 1 21 ? 402.732 32.327 77.175 1.00 134.30 19 PRO D CA 1
ATOM 5673 C C . PRO D 1 21 ? 403.203 32.549 75.730 1.00 136.67 19 PRO D C 1
ATOM 5674 O O . PRO D 1 21 ? 404.270 32.052 75.375 1.00 140.87 19 PRO D O 1
ATOM 5678 N N . GLU D 1 22 ? 402.448 33.306 74.929 1.00 132.72 20 GLU D N 1
ATOM 5679 C CA . GLU D 1 22 ? 402.772 33.507 73.507 1.00 135.93 20 GLU D CA 1
ATOM 5680 C C . GLU D 1 22 ? 404.206 33.946 73.225 1.00 138.82 20 GLU D C 1
ATOM 5681 O O . GLU D 1 22 ? 404.762 33.576 72.190 1.00 167.30 20 GLU D O 1
ATOM 5687 N N . VAL D 1 23 ? 404.801 34.732 74.116 1.00 136.18 21 VAL D N 1
ATOM 5688 C CA . VAL D 1 23 ? 406.185 35.178 73.924 1.00 147.26 21 VAL D CA 1
ATOM 5689 C C . VAL D 1 23 ? 407.171 34.098 74.356 1.00 148.00 21 VAL D C 1
ATOM 5690 O O . VAL D 1 23 ? 408.226 33.936 73.726 1.00 156.67 21 VAL D O 1
ATOM 5694 N N . ALA D 1 24 ? 406.836 33.389 75.436 1.00 135.39 22 ALA D N 1
ATOM 5695 C CA . ALA D 1 24 ? 407.651 32.280 75.926 1.00 121.68 22 ALA D CA 1
ATOM 5696 C C . ALA D 1 24 ? 407.644 31.144 74.911 1.00 115.13 22 ALA D C 1
ATOM 5697 O O . ALA D 1 24 ? 408.663 30.476 74.715 1.00 113.60 22 ALA D O 1
ATOM 5699 N N . TYR D 1 25 ? 406.482 30.933 74.294 1.00 113.80 23 TYR D N 1
ATOM 5700 C CA . TYR D 1 25 ? 406.305 29.943 73.239 1.00 114.03 23 TYR D CA 1
ATOM 5701 C C . TYR D 1 25 ? 407.074 30.338 71.983 1.00 117.91 23 TYR D C 1
ATOM 5702 O O . TYR D 1 25 ? 407.797 29.525 71.397 1.00 122.62 23 TYR D O 1
ATOM 5711 N N . ALA D 1 26 ? 406.887 31.583 71.560 1.00 126.03 24 ALA D N 1
ATOM 5712 C CA . ALA D 1 26 ? 407.630 32.140 70.435 1.00 128.81 24 ALA D CA 1
ATOM 5713 C C . ALA D 1 26 ? 409.108 31.819 70.599 1.00 127.96 24 ALA D C 1
ATOM 5714 O O . ALA D 1 26 ? 409.676 31.098 69.791 1.00 105.74 24 ALA D O 1
ATOM 5716 N N . ASN D 1 27 ? 409.706 32.332 71.674 1.00 143.11 25 ASN D N 1
ATOM 5717 C CA . ASN D 1 27 ? 411.128 32.125 71.964 1.00 139.73 25 ASN D CA 1
ATOM 5718 C C . ASN D 1 27 ? 411.535 30.648 71.927 1.00 136.53 25 ASN D C 1
ATOM 5719 O O . ASN D 1 27 ? 412.563 30.298 71.340 1.00 135.48 25 ASN D O 1
ATOM 5724 N N . PHE D 1 28 ? 410.711 29.791 72.527 1.00 135.72 26 PHE D N 1
ATOM 5725 C CA . PHE D 1 28 ? 410.964 28.346 72.551 1.00 131.59 26 PHE D CA 1
ATOM 5726 C C . PHE D 1 28 ? 411.013 27.774 71.140 1.00 133.12 26 PHE D C 1
ATOM 5727 O O . PHE D 1 28 ? 411.994 27.119 70.754 1.00 143.30 26 PHE D O 1
ATOM 5735 N N . LYS D 1 29 ? 409.944 28.013 70.381 1.00 129.88 27 LYS D N 1
ATOM 5736 C CA . LYS D 1 29 ? 409.855 27.542 69.000 1.00 128.11 27 LYS D CA 1
ATOM 5737 C C . LYS D 1 29 ? 411.060 27.973 68.175 1.00 130.13 27 LYS D C 1
ATOM 5738 O O . LYS D 1 29 ? 411.624 27.163 67.438 1.00 140.69 27 LYS D O 1
ATOM 5744 N N . ARG D 1 30 ? 411.458 29.235 68.308 1.00 130.72 28 ARG D N 1
ATOM 5745 C CA . ARG D 1 30 ? 412.589 29.746 67.551 1.00 135.59 28 ARG D CA 1
ATOM 5746 C C . ARG D 1 30 ? 413.858 28.959 67.870 1.00 134.93 28 ARG D C 1
ATOM 5747 O O . ARG D 1 30 ? 414.472 28.377 66.971 1.00 156.48 28 ARG D O 1
ATOM 5755 N N . VAL D 1 31 ? 414.231 28.918 69.144 1.00 129.86 29 VAL D N 1
ATOM 5756 C CA . VAL D 1 31 ? 415.524 28.356 69.537 1.00 138.94 29 VAL D CA 1
ATOM 5757 C C . VAL D 1 31 ? 415.580 26.832 69.454 1.00 148.89 29 VAL D C 1
ATOM 5758 O O . VAL D 1 31 ? 416.509 26.261 68.873 1.00 150.11 29 VAL D O 1
ATOM 5762 N N . HIS D 1 32 ? 414.575 26.189 70.035 1.00 154.22 30 HIS D N 1
ATOM 5763 C CA . HIS D 1 32 ? 414.660 24.775 70.372 1.00 148.07 30 HIS D CA 1
ATOM 5764 C C . HIS D 1 32 ? 414.092 23.825 69.314 1.00 136.37 30 HIS D C 1
ATOM 5765 O O . HIS D 1 32 ? 414.694 22.784 69.048 1.00 144.40 30 HIS D O 1
ATOM 5772 N N . THR D 1 33 ? 412.985 24.171 68.669 1.00 121.64 31 THR D N 1
ATOM 5773 C CA . THR D 1 33 ? 412.364 23.237 67.724 1.00 134.77 31 THR D CA 1
ATOM 5774 C C . THR D 1 33 ? 413.055 23.105 66.357 1.00 144.70 31 THR D C 1
ATOM 5775 O O . THR D 1 33 ? 412.407 22.726 65.374 1.00 144.20 31 THR D O 1
ATOM 5779 N N . THR D 1 34 ? 414.350 23.409 66.278 1.00 154.67 32 THR D N 1
ATOM 5780 C CA . THR D 1 34 ? 415.097 23.242 65.030 1.00 149.13 32 THR D CA 1
ATOM 5781 C C . THR D 1 34 ? 415.372 21.756 64.814 1.00 141.28 32 THR D C 1
ATOM 5782 O O . THR D 1 34 ? 414.817 21.153 63.895 1.00 131.48 32 THR D O 1
ATOM 5786 N N . GLY D 1 35 ? 416.196 21.167 65.677 1.00 145.12 33 GLY D N 1
ATOM 5787 C CA . GLY D 1 35 ? 416.511 19.742 65.599 1.00 149.85 33 GLY D CA 1
ATOM 5788 C C . GLY D 1 35 ? 415.529 18.911 66.406 1.00 158.05 33 GLY D C 1
ATOM 5789 O O . GLY D 1 35 ? 415.885 18.391 67.465 1.00 163.87 33 GLY D O 1
ATOM 5790 N N . LEU D 1 36 ? 414.303 18.771 65.896 1.00 152.92 34 LEU D N 1
ATOM 5791 C CA . LEU D 1 36 ? 413.212 18.107 66.629 1.00 146.03 34 LEU D CA 1
ATOM 5792 C C . LEU D 1 36 ? 412.257 17.341 65.711 1.00 142.79 34 LEU D C 1
ATOM 5793 O O . LEU D 1 36 ? 411.969 17.780 64.599 1.00 132.45 34 LEU D O 1
ATOM 5798 N N . SER D 1 37 ? 411.738 16.223 66.221 1.00 140.29 35 SER D N 1
ATOM 5799 C CA . SER D 1 37 ? 410.987 15.244 65.434 1.00 132.43 35 SER D CA 1
ATOM 5800 C C . SER D 1 37 ? 409.812 14.663 66.209 1.00 130.93 35 SER D C 1
ATOM 5801 O O . SER D 1 37 ? 409.807 14.676 67.442 1.00 134.08 35 SER D O 1
ATOM 5804 N N . TYR D 1 38 ? 408.844 14.114 65.485 1.00 125.46 36 TYR D N 1
ATOM 5805 C CA . TYR D 1 38 ? 407.674 13.509 66.119 1.00 125.50 36 TYR D CA 1
ATOM 5806 C C . TYR D 1 38 ? 408.034 12.310 67.009 1.00 127.97 36 TYR D C 1
ATOM 5807 O O . TYR D 1 38 ? 407.305 11.994 67.958 1.00 140.04 36 TYR D O 1
ATOM 5816 N N . ASP D 1 39 ? 409.147 11.639 66.719 1.00 124.52 37 ASP D N 1
ATOM 5817 C CA . ASP D 1 39 ? 409.622 10.561 67.592 1.00 127.16 37 ASP D CA 1
ATOM 5818 C C . ASP D 1 39 ? 410.077 11.127 68.940 1.00 121.36 37 ASP D C 1
ATOM 5819 O O . ASP D 1 39 ? 409.805 10.529 69.979 1.00 116.18 37 ASP D O 1
ATOM 5824 N N . HIS D 1 40 ? 410.739 12.284 68.915 1.00 125.47 38 HIS D N 1
ATOM 5825 C CA . HIS D 1 40 ? 411.237 12.921 70.143 1.00 126.09 38 HIS D CA 1
ATOM 5826 C C . HIS D 1 40 ? 410.083 13.317 71.057 1.00 120.62 38 HIS D C 1
ATOM 5827 O O . HIS D 1 40 ? 410.159 13.164 72.272 1.00 118.08 38 HIS D O 1
ATOM 5834 N N . ILE D 1 41 ? 409.002 13.805 70.458 1.00 113.12 39 ILE D N 1
ATOM 5835 C CA . ILE D 1 41 ? 407.837 14.232 71.217 1.00 108.07 39 ILE D CA 1
ATOM 5836 C C . ILE D 1 41 ? 407.130 13.053 71.859 1.00 110.32 39 ILE D C 1
ATOM 5837 O O . ILE D 1 41 ? 406.866 13.090 73.067 1.00 112.76 39 ILE D O 1
ATOM 5842 N N . ARG D 1 42 ? 406.829 12.017 71.075 1.00 114.92 40 ARG D N 1
ATOM 5843 C CA . ARG D 1 42 ? 406.079 10.880 71.620 1.00 125.41 40 ARG D CA 1
ATOM 5844 C C . ARG D 1 42 ? 406.816 10.325 72.836 1.00 119.06 40 ARG D C 1
ATOM 5845 O O . ARG D 1 42 ? 406.173 9.931 73.804 1.00 128.44 40 ARG D O 1
ATOM 5853 N N . ILE D 1 43 ? 408.146 10.314 72.785 1.00 106.07 41 ILE D N 1
ATOM 5854 C CA . ILE D 1 43 ? 408.933 9.915 73.941 1.00 105.77 41 ILE D CA 1
ATOM 5855 C C . ILE D 1 43 ? 408.563 10.741 75.168 1.00 102.30 41 ILE D C 1
ATOM 5856 O O . ILE D 1 43 ? 408.335 10.187 76.249 1.00 101.24 41 ILE D O 1
ATOM 5861 N N . PHE D 1 44 ? 408.534 12.058 74.995 1.00 105.80 42 PHE D N 1
ATOM 5862 C CA . PHE D 1 44 ? 408.297 12.968 76.110 1.00 115.67 42 PHE D CA 1
ATOM 5863 C C . PHE D 1 44 ? 406.945 12.722 76.763 1.00 127.01 42 PHE D C 1
ATOM 5864 O O . PHE D 1 44 ? 406.840 12.680 77.996 1.00 127.44 42 PHE D O 1
ATOM 5872 N N . TYR D 1 45 ? 405.912 12.572 75.937 1.00 132.64 43 TYR D N 1
ATOM 5873 C CA . TYR D 1 45 ? 404.560 12.398 76.468 1.00 128.65 43 TYR D CA 1
ATOM 5874 C C . TYR D 1 45 ? 404.329 11.017 77.069 1.00 130.99 43 TYR D C 1
ATOM 5875 O O . TYR D 1 45 ? 403.707 10.914 78.131 1.00 134.61 43 TYR D O 1
ATOM 5884 N N . ILE D 1 46 ? 404.843 9.979 76.416 1.00 124.62 44 ILE D N 1
ATOM 5885 C CA . ILE D 1 46 ? 404.684 8.612 76.911 1.00 123.07 44 ILE D CA 1
ATOM 5886 C C . ILE D 1 46 ? 405.378 8.413 78.254 1.00 125.73 44 ILE D C 1
ATOM 5887 O O . ILE D 1 46 ? 404.765 7.925 79.210 1.00 125.53 44 ILE D O 1
ATOM 5892 N N . LYS D 1 47 ? 406.651 8.792 78.324 1.00 127.97 45 LYS D N 1
ATOM 5893 C CA . LYS D 1 47 ? 407.416 8.653 79.561 1.00 125.77 45 LYS D CA 1
ATOM 5894 C C . LYS D 1 47 ? 407.234 9.839 80.510 1.00 113.61 45 LYS D C 1
ATOM 5895 O O . LYS D 1 47 ? 407.973 9.960 81.480 1.00 111.80 45 LYS D O 1
ATOM 5901 N N . GLY D 1 48 ? 406.235 10.684 80.266 1.00 111.33 46 GLY D N 1
ATOM 5902 C CA . GLY D 1 48 ? 405.951 11.823 81.135 1.00 122.46 46 GLY D CA 1
ATOM 5903 C C . GLY D 1 48 ? 405.835 11.459 82.608 1.00 128.37 46 GLY D C 1
ATOM 5904 O O . GLY D 1 48 ? 406.322 12.178 83.475 1.00 122.26 46 GLY D O 1
ATOM 5905 N N . ARG D 1 49 ? 405.169 10.340 82.872 1.00 144.56 47 ARG D N 1
ATOM 5906 C CA . ARG D 1 49 ? 405.024 9.766 84.210 1.00 155.99 47 ARG D CA 1
ATOM 5907 C C . ARG D 1 49 ? 406.366 9.659 84.922 1.00 154.78 47 ARG D C 1
ATOM 5908 O O . ARG D 1 49 ? 406.540 10.170 86.030 1.00 154.24 47 ARG D O 1
ATOM 5916 N N . GLU D 1 50 ? 407.298 8.976 84.263 1.00 155.51 48 GLU D N 1
ATOM 5917 C CA . GLU D 1 50 ? 408.609 8.649 84.825 1.00 159.92 48 GLU D CA 1
ATOM 5918 C C . GLU D 1 50 ? 409.488 9.880 84.927 1.00 143.84 48 GLU D C 1
ATOM 5919 O O . GLU D 1 50 ? 410.240 10.043 85.887 1.00 141.94 48 GLU D O 1
ATOM 5925 N N . ILE D 1 51 ? 409.379 10.738 83.921 1.00 133.99 49 ILE D N 1
ATOM 5926 C CA . ILE D 1 51 ? 410.171 11.955 83.855 1.00 129.19 49 ILE D CA 1
ATOM 5927 C C . ILE D 1 51 ? 409.833 12.872 85.031 1.00 136.44 49 ILE D C 1
ATOM 5928 O O . ILE D 1 51 ? 410.714 13.534 85.580 1.00 131.55 49 ILE D O 1
ATOM 5933 N N . LYS D 1 52 ? 408.562 12.903 85.422 1.00 150.76 50 LYS D N 1
ATOM 5934 C CA . LYS D 1 52 ? 408.139 13.707 86.562 1.00 164.12 50 LYS D CA 1
ATOM 5935 C C . LYS D 1 52 ? 408.773 13.197 87.852 1.00 166.37 50 LYS D C 1
ATOM 5936 O O . LYS D 1 52 ? 409.289 13.997 88.640 1.00 163.66 50 LYS D O 1
ATOM 5942 N N . THR D 1 53 ? 408.732 11.879 88.054 1.00 160.14 51 THR D N 1
ATOM 5943 C CA . THR D 1 53 ? 409.254 11.270 89.278 1.00 157.97 51 THR D CA 1
ATOM 5944 C C . THR D 1 53 ? 410.768 11.436 89.346 1.00 150.96 51 THR D C 1
ATOM 5945 O O . THR D 1 53 ? 411.282 11.988 90.322 1.00 144.46 51 THR D O 1
ATOM 5949 N N . SER D 1 54 ? 411.470 10.989 88.304 1.00 138.01 52 SER D N 1
ATOM 5950 C CA . SER D 1 54 ? 412.932 11.074 88.285 1.00 144.24 52 SER D CA 1
ATOM 5951 C C . SER D 1 54 ? 413.424 12.507 88.526 1.00 150.45 52 SER D C 1
ATOM 5952 O O . SER D 1 54 ? 414.438 12.706 89.185 1.00 156.57 52 SER D O 1
ATOM 5955 N N . LEU D 1 55 ? 412.700 13.503 88.022 1.00 156.06 53 LEU D N 1
ATOM 5956 C CA . LEU D 1 55 ? 413.027 14.897 88.323 1.00 148.99 53 LEU D CA 1
ATOM 5957 C C . LEU D 1 55 ? 412.727 15.254 89.774 1.00 152.38 53 LEU D C 1
ATOM 5958 O O . LEU D 1 55 ? 413.474 16.009 90.391 1.00 142.41 53 LEU D O 1
ATOM 5963 N N . ALA D 1 56 ? 411.636 14.714 90.312 1.00 168.15 54 ALA D N 1
ATOM 5964 C CA . ALA D 1 56 ? 411.246 14.973 91.701 1.00 176.45 54 ALA D CA 1
ATOM 5965 C C . ALA D 1 56 ? 412.206 14.357 92.725 1.00 172.56 54 ALA D C 1
ATOM 5966 O O . ALA D 1 56 ? 412.208 14.781 93.878 1.00 161.58 54 ALA D O 1
ATOM 5968 N N . LYS D 1 57 ? 412.995 13.364 92.307 1.00 163.47 55 LYS D N 1
ATOM 5969 C CA . LYS D 1 57 ? 414.032 12.757 93.149 1.00 161.41 55 LYS D CA 1
ATOM 5970 C C . LYS D 1 57 ? 415.265 13.660 93.242 1.00 155.93 55 LYS D C 1
ATOM 5971 O O . LYS D 1 57 ? 415.632 14.107 94.328 1.00 154.96 55 LYS D O 1
ATOM 5977 N N . ARG D 1 58 ? 415.889 13.937 92.100 1.00 147.90 56 ARG D N 1
ATOM 5978 C CA . ARG D 1 58 ? 417.086 14.779 92.052 1.00 147.49 56 ARG D CA 1
ATOM 5979 C C . ARG D 1 58 ? 416.821 16.175 92.622 1.00 146.58 56 ARG D C 1
ATOM 5980 O O . ARG D 1 58 ? 415.735 16.722 92.453 1.00 145.52 56 ARG D O 1
ATOM 5988 N N . SER D 1 59 ? 417.832 16.741 93.277 1.00 155.45 57 SER D N 1
ATOM 5989 C CA . SER D 1 59 ? 417.746 18.055 93.925 1.00 160.82 57 SER D CA 1
ATOM 5990 C C . SER D 1 59 ? 418.358 19.199 93.095 1.00 160.91 57 SER D C 1
ATOM 5991 O O . SER D 1 59 ? 418.285 20.367 93.488 1.00 158.19 57 SER D O 1
ATOM 5994 N N . GLU D 1 60 ? 418.926 18.859 91.941 1.00 160.64 58 GLU D N 1
ATOM 5995 C CA . GLU D 1 60 ? 419.634 19.807 91.086 1.00 164.93 58 GLU D CA 1
ATOM 5996 C C . GLU D 1 60 ? 418.621 20.775 90.477 1.00 159.02 58 GLU D C 1
ATOM 5997 O O . GLU D 1 60 ? 417.693 20.336 89.802 1.00 173.33 58 GLU D O 1
ATOM 6003 N N . TRP D 1 61 ? 418.791 22.076 90.705 1.00 146.95 59 TRP D N 1
ATOM 6004 C CA . TRP D 1 61 ? 417.813 23.077 90.246 1.00 146.22 59 TRP D CA 1
ATOM 6005 C C . TRP D 1 61 ? 417.637 23.162 88.720 1.00 149.33 59 TRP D C 1
ATOM 6006 O O . TRP D 1 61 ? 416.530 23.427 88.248 1.00 154.21 59 TRP D O 1
ATOM 6017 N N . GLU D 1 62 ? 418.705 22.940 87.957 1.00 143.30 60 GLU D N 1
ATOM 6018 C CA . GLU D 1 62 ? 418.632 22.991 86.500 1.00 142.08 60 GLU D CA 1
ATOM 6019 C C . GLU D 1 62 ? 419.100 21.649 85.932 1.00 146.35 60 GLU D C 1
ATOM 6020 O O . GLU D 1 62 ? 420.241 21.237 86.148 1.00 162.37 60 GLU D O 1
ATOM 6026 N N . VAL D 1 63 ? 418.200 20.960 85.228 1.00 146.51 61 VAL D N 1
ATOM 6027 C CA . VAL D 1 63 ? 418.445 19.612 84.693 1.00 142.93 61 VAL D CA 1
ATOM 6028 C C . VAL D 1 63 ? 418.116 19.556 83.204 1.00 150.05 61 VAL D C 1
ATOM 6029 O O . VAL D 1 63 ? 417.245 20.289 82.729 1.00 160.72 61 VAL D O 1
ATOM 6033 N N . THR D 1 64 ? 418.823 18.694 82.475 1.00 149.30 62 THR D N 1
ATOM 6034 C CA . THR D 1 64 ? 418.601 18.519 81.043 1.00 145.83 62 THR D CA 1
ATOM 6035 C C . THR D 1 64 ? 417.991 17.160 80.715 1.00 139.32 62 THR D C 1
ATOM 6036 O O . THR D 1 64 ? 418.333 16.134 81.311 1.00 119.99 62 THR D O 1
ATOM 6040 N N . LEU D 1 65 ? 417.081 17.171 79.746 1.00 136.93 63 LEU D N 1
ATOM 6041 C CA . LEU D 1 65 ? 416.397 15.967 79.310 1.00 141.77 63 LEU D CA 1
ATOM 6042 C C . LEU D 1 65 ? 416.959 15.557 77.970 1.00 138.51 63 LEU D C 1
ATOM 6043 O O . LEU D 1 65 ? 417.156 16.402 77.106 1.00 121.73 63 LEU D O 1
ATOM 6048 N N . ASN D 1 66 ? 417.212 14.258 77.822 1.00 145.29 64 ASN D N 1
ATOM 6049 C CA . ASN D 1 66 ? 417.666 13.682 76.564 1.00 145.90 64 ASN D CA 1
ATOM 6050 C C . ASN D 1 66 ? 416.620 12.719 76.023 1.00 139.90 64 ASN D C 1
ATOM 6051 O O . ASN D 1 66 ? 416.625 11.520 76.313 1.00 131.06 64 ASN D O 1
ATOM 6056 N N . LEU D 1 67 ? 415.710 13.282 75.237 1.00 145.81 65 LEU D N 1
ATOM 6057 C CA . LEU D 1 67 ? 414.552 12.565 74.717 1.00 147.59 65 LEU D CA 1
ATOM 6058 C C . LEU D 1 67 ? 414.883 11.998 73.337 1.00 144.33 65 LEU D C 1
ATOM 6059 O O . LEU D 1 67 ? 414.607 12.623 72.311 1.00 135.74 65 LEU D O 1
ATOM 6064 N N . GLY D 1 68 ? 415.468 10.804 73.314 1.00 137.39 66 GLY D N 1
ATOM 6065 C CA . GLY D 1 68 ? 416.028 10.275 72.078 1.00 134.60 66 GLY D CA 1
ATOM 6066 C C . GLY D 1 68 ? 417.173 11.199 71.709 1.00 129.97 66 GLY D C 1
ATOM 6067 O O . GLY D 1 68 ? 418.002 11.522 72.560 1.00 120.98 66 GLY D O 1
ATOM 6068 N N . GLY D 1 69 ? 417.214 11.637 70.455 1.00 127.50 67 GLY D N 1
ATOM 6069 C CA . GLY D 1 69 ? 418.215 12.611 70.032 1.00 131.51 67 GLY D CA 1
ATOM 6070 C C . GLY D 1 69 ? 418.046 13.962 70.714 1.00 132.45 67 GLY D C 1
ATOM 6071 O O . GLY D 1 69 ? 419.018 14.558 71.185 1.00 128.89 67 GLY D O 1
ATOM 6072 N N . TRP D 1 70 ? 416.801 14.428 70.779 1.00 134.53 68 TRP D N 1
ATOM 6073 C CA . TRP D 1 70 ? 416.457 15.756 71.298 1.00 138.07 68 TRP D CA 1
ATOM 6074 C C . TRP D 1 70 ? 416.923 15.948 72.753 1.00 141.54 68 TRP D C 1
ATOM 6075 O O . TRP D 1 70 ? 416.889 15.019 73.557 1.00 139.23 68 TRP D O 1
ATOM 6086 N N . LYS D 1 71 ? 417.395 17.152 73.070 1.00 145.51 69 LYS D N 1
ATOM 6087 C CA . LYS D 1 71 ? 417.927 17.475 74.390 1.00 152.77 69 LYS D CA 1
ATOM 6088 C C . LYS D 1 71 ? 417.486 18.875 74.823 1.00 148.96 69 LYS D C 1
ATOM 6089 O O . LYS D 1 71 ? 417.723 19.837 74.089 1.00 143.49 69 LYS D O 1
ATOM 6095 N N . ILE D 1 72 ? 416.872 18.996 76.003 1.00 147.77 70 ILE D N 1
ATOM 6096 C CA . ILE D 1 72 ? 416.456 20.303 76.541 1.00 144.01 70 ILE D CA 1
ATOM 6097 C C . ILE D 1 72 ? 416.891 20.472 77.991 1.00 143.33 70 ILE D C 1
ATOM 6098 O O . ILE D 1 72 ? 417.009 19.492 78.723 1.00 137.80 70 ILE D O 1
ATOM 6103 N N . THR D 1 73 ? 417.125 21.724 78.384 1.00 145.33 71 THR D N 1
ATOM 6104 C CA . THR D 1 73 ? 417.419 22.100 79.766 1.00 146.47 71 THR D CA 1
ATOM 6105 C C . THR D 1 73 ? 416.141 22.633 80.423 1.00 141.66 71 THR D C 1
ATOM 6106 O O . THR D 1 73 ? 415.498 23.548 79.899 1.00 114.32 71 THR D O 1
ATOM 6110 N N . VAL D 1 74 ? 415.799 22.064 81.579 1.00 143.85 72 VAL D N 1
ATOM 6111 C CA . VAL D 1 74 ? 414.564 22.377 82.302 1.00 143.30 72 VAL D CA 1
ATOM 6112 C C . VAL D 1 74 ? 414.863 22.707 83.760 1.00 139.72 72 VAL D C 1
ATOM 6113 O O . VAL D 1 74 ? 415.673 22.030 84.386 1.00 155.43 72 VAL D O 1
ATOM 6117 N N . TYR D 1 75 ? 414.210 23.737 84.295 1.00 133.57 73 TYR D N 1
ATOM 6118 C CA . TYR D 1 75 ? 414.314 24.061 85.716 1.00 136.63 73 TYR D CA 1
ATOM 6119 C C . TYR D 1 75 ? 413.514 23.037 86.538 1.00 141.72 73 TYR D C 1
ATOM 6120 O O . TYR D 1 75 ? 412.287 22.974 86.428 1.00 146.27 73 TYR D O 1
ATOM 6129 N N . ASN D 1 76 ? 414.214 22.233 87.341 1.00 143.90 74 ASN D N 1
ATOM 6130 C CA . ASN D 1 76 ? 413.588 21.160 88.123 1.00 144.37 74 ASN D CA 1
ATOM 6131 C C . ASN D 1 76 ? 412.798 21.724 89.287 1.00 140.79 74 ASN D C 1
ATOM 6132 O O . ASN D 1 76 ? 413.247 21.757 90.439 1.00 160.83 74 ASN D O 1
ATOM 6137 N N . THR D 1 77 ? 411.585 22.129 88.950 1.00 132.92 75 THR D N 1
ATOM 6138 C CA . THR D 1 77 ? 410.641 22.702 89.889 1.00 128.71 75 THR D CA 1
ATOM 6139 C C . THR D 1 77 ? 409.786 21.608 90.556 1.00 121.06 75 THR D C 1
ATOM 6140 O O . THR D 1 77 ? 408.931 21.895 91.389 1.00 118.88 75 THR D O 1
ATOM 6144 N N . ASN D 1 78 ? 410.055 20.353 90.211 1.00 125.06 76 ASN D N 1
ATOM 6145 C CA . ASN D 1 78 ? 409.321 19.205 90.726 1.00 134.39 76 ASN D CA 1
ATOM 6146 C C . ASN D 1 78 ? 409.821 18.769 92.099 1.00 141.37 76 ASN D C 1
ATOM 6147 O O . ASN D 1 78 ? 409.018 18.441 92.969 1.00 155.01 76 ASN D O 1
ATOM 6152 N N . PHE D 1 79 ? 411.141 18.747 92.276 1.00 149.90 77 PHE D N 1
ATOM 6153 C CA . PHE D 1 79 ? 411.759 18.390 93.553 1.00 152.70 77 PHE D CA 1
ATOM 6154 C C . PHE D 1 79 ? 411.195 19.253 94.687 1.00 155.07 77 PHE D C 1
ATOM 6155 O O . PHE D 1 79 ? 411.239 20.486 94.603 1.00 159.71 77 PHE D O 1
ATOM 6163 N N . PRO D 1 80 ? 410.669 18.614 95.750 1.00 155.33 78 PRO D N 1
ATOM 6164 C CA . PRO D 1 80 ? 410.052 19.318 96.881 1.00 159.53 78 PRO D CA 1
ATOM 6165 C C . PRO D 1 80 ? 410.782 20.582 97.358 1.00 162.98 78 PRO D C 1
ATOM 6166 O O . PRO D 1 80 ? 410.159 21.641 97.493 1.00 150.31 78 PRO D O 1
ATOM 6170 N N . GLY D 1 81 ? 412.085 20.465 97.604 1.00 166.95 79 GLY D N 1
ATOM 6171 C CA . GLY D 1 81 ? 412.903 21.596 98.045 1.00 174.81 79 GLY D CA 1
ATOM 6172 C C . GLY D 1 81 ? 412.963 22.767 97.074 1.00 173.32 79 GLY D C 1
ATOM 6173 O O . GLY D 1 81 ? 413.047 23.922 97.493 1.00 152.58 79 GLY D O 1
ATOM 6174 N N . ASN D 1 82 ? 412.906 22.465 95.777 1.00 180.22 80 ASN D N 1
ATOM 6175 C CA . ASN D 1 82 ? 413.045 23.473 94.724 1.00 175.58 80 ASN D CA 1
ATOM 6176 C C . ASN D 1 82 ? 411.762 24.247 94.419 1.00 175.84 80 ASN D C 1
ATOM 6177 O O . ASN D 1 82 ? 411.819 25.272 93.742 1.00 172.53 80 ASN D O 1
ATOM 6182 N N . ARG D 1 83 ? 410.616 23.769 94.901 1.00 174.09 81 ARG D N 1
ATOM 6183 C CA . ARG D 1 83 ? 409.341 24.432 94.632 1.00 171.90 81 ARG D CA 1
ATOM 6184 C C . ARG D 1 83 ? 409.339 25.864 95.148 1.00 189.09 81 ARG D C 1
ATOM 6185 O O . ARG D 1 83 ? 410.099 26.219 96.057 1.00 204.07 81 ARG D O 1
ATOM 6193 N N . ASN D 1 84 ? 408.481 26.680 94.545 1.00 191.84 82 ASN D N 1
ATOM 6194 C CA . ASN D 1 84 ? 408.289 28.073 94.947 1.00 187.56 82 ASN D CA 1
ATOM 6195 C C . ASN D 1 84 ? 409.575 28.912 95.049 1.00 167.94 82 ASN D C 1
ATOM 6196 O O . ASN D 1 84 ? 409.760 29.661 96.007 1.00 159.39 82 ASN D O 1
ATOM 6201 N N . ASN D 1 85 ? 410.470 28.752 94.074 1.00 153.14 83 ASN D N 1
ATOM 6202 C CA . ASN D 1 85 ? 411.540 29.725 93.840 1.00 145.54 83 ASN D CA 1
ATOM 6203 C C . ASN D 1 85 ? 411.457 30.194 92.381 1.00 143.31 83 ASN D C 1
ATOM 6204 O O . ASN D 1 85 ? 411.421 29.362 91.481 1.00 121.85 83 ASN D O 1
ATOM 6209 N N . PRO D 1 86 ? 411.394 31.525 92.145 1.00 163.82 84 PRO D N 1
ATOM 6210 C CA . PRO D 1 86 ? 411.074 32.085 90.822 1.00 166.89 84 PRO D CA 1
ATOM 6211 C C . PRO D 1 86 ? 411.698 31.384 89.609 1.00 160.76 84 PRO D C 1
ATOM 6212 O O . PRO D 1 86 ? 412.866 30.988 89.642 1.00 156.36 84 PRO D O 1
ATOM 6216 N N . VAL D 1 87 ? 410.895 31.257 88.554 1.00 158.05 85 VAL D N 1
ATOM 6217 C CA . VAL D 1 87 ? 411.315 30.680 87.283 1.00 145.82 85 VAL D CA 1
ATOM 6218 C C . VAL D 1 87 ? 411.271 31.788 86.230 1.00 136.72 85 VAL D C 1
ATOM 6219 O O . VAL D 1 87 ? 410.262 32.488 86.120 1.00 134.42 85 VAL D O 1
ATOM 6223 N N . PRO D 1 88 ? 412.364 31.971 85.465 1.00 137.82 86 PRO D N 1
ATOM 6224 C CA . PRO D 1 88 ? 412.411 33.066 84.482 1.00 147.61 86 PRO D CA 1
ATOM 6225 C C . PRO D 1 88 ? 411.249 33.025 83.492 1.00 143.13 86 PRO D C 1
ATOM 6226 O O . PRO D 1 88 ? 410.733 31.944 83.209 1.00 144.15 86 PRO D O 1
ATOM 6230 N N . ASP D 1 89 ? 410.836 34.178 82.975 1.00 128.92 87 ASP D N 1
ATOM 6231 C CA . ASP D 1 89 ? 409.751 34.207 81.995 1.00 130.40 87 ASP D CA 1
ATOM 6232 C C . ASP D 1 89 ? 410.144 33.493 80.692 1.00 134.21 87 ASP D C 1
ATOM 6233 O O . ASP D 1 89 ? 409.289 32.977 79.966 1.00 135.91 87 ASP D O 1
ATOM 6238 N N . ASP D 1 90 ? 411.443 33.451 80.416 1.00 146.40 88 ASP D N 1
ATOM 6239 C CA . ASP D 1 90 ? 411.994 32.715 79.279 1.00 151.47 88 ASP D CA 1
ATOM 6240 C C . ASP D 1 90 ? 412.513 31.324 79.681 1.00 151.73 88 ASP D C 1
ATOM 6241 O O . ASP D 1 90 ? 413.314 30.729 78.960 1.00 162.18 88 ASP D O 1
ATOM 6246 N N . GLY D 1 91 ? 412.062 30.805 80.821 1.00 143.92 89 GLY D N 1
ATOM 6247 C CA . GLY D 1 91 ? 412.516 29.509 81.318 1.00 140.53 89 GLY D CA 1
ATOM 6248 C C . GLY D 1 91 ? 411.508 28.413 81.036 1.00 138.07 89 GLY D C 1
ATOM 6249 O O . GLY D 1 91 ? 410.338 28.682 80.753 1.00 150.29 89 GLY D O 1
ATOM 6250 N N . LEU D 1 92 ? 411.965 27.170 81.112 1.00 131.07 90 LEU D N 1
ATOM 6251 C CA . LEU D 1 92 ? 411.112 26.017 80.863 1.00 129.79 90 LEU D CA 1
ATOM 6252 C C . LEU D 1 92 ? 410.959 25.200 82.135 1.00 130.48 90 LEU D C 1
ATOM 6253 O O . LEU D 1 92 ? 411.942 24.917 82.814 1.00 139.99 90 LEU D O 1
ATOM 6258 N N . THR D 1 93 ? 409.719 24.840 82.452 1.00 133.91 91 THR D N 1
ATOM 6259 C CA . THR D 1 93 ? 409.418 23.831 83.461 1.00 124.12 91 THR D CA 1
ATOM 6260 C C . THR D 1 93 ? 408.804 22.661 82.735 1.00 119.96 91 THR D C 1
ATOM 6261 O O . THR D 1 93 ? 408.406 22.775 81.573 1.00 117.12 91 THR D O 1
ATOM 6265 N N . LEU D 1 94 ? 408.740 21.526 83.414 1.00 120.22 92 LEU D N 1
ATOM 6266 C CA . LEU D 1 94 ? 408.126 20.353 82.801 1.00 117.31 92 LEU D CA 1
ATOM 6267 C C . LEU D 1 94 ? 406.742 20.672 82.289 1.00 103.98 92 LEU D C 1
ATOM 6268 O O . LEU D 1 94 ? 406.349 20.232 81.222 1.00 96.04 92 LEU D O 1
ATOM 6273 N N . HIS D 1 95 ? 406.013 21.440 83.084 1.00 105.62 93 HIS D N 1
ATOM 6274 C CA . HIS D 1 95 ? 404.651 21.792 82.749 1.00 105.25 93 HIS D CA 1
ATOM 6275 C C . HIS D 1 95 ? 404.612 22.615 81.476 1.00 102.91 93 HIS D C 1
ATOM 6276 O O . HIS D 1 95 ? 403.931 22.261 80.509 1.00 86.17 93 HIS D O 1
ATOM 6283 N N . ARG D 1 96 ? 405.355 23.717 81.486 1.00 111.29 94 ARG D N 1
ATOM 6284 C CA . ARG D 1 96 ? 405.353 24.630 80.346 1.00 116.67 94 ARG D CA 1
ATOM 6285 C C . ARG D 1 96 ? 405.750 23.901 79.075 1.00 102.31 94 ARG D C 1
ATOM 6286 O O . ARG D 1 96 ? 405.126 24.062 78.033 1.00 91.04 94 ARG D O 1
ATOM 6294 N N . LEU D 1 97 ? 406.772 23.067 79.191 1.00 100.13 95 LEU D N 1
ATOM 6295 C CA . LEU D 1 97 ? 407.217 22.257 78.065 1.00 102.67 95 LEU D CA 1
ATOM 6296 C C . LEU D 1 97 ? 406.079 21.416 77.485 1.00 97.44 95 LEU D C 1
ATOM 6297 O O . LEU D 1 97 ? 405.850 21.428 76.282 1.00 92.05 95 LEU D O 1
ATOM 6302 N N . SER D 1 98 ? 405.357 20.719 78.354 1.00 94.70 96 SER D N 1
ATOM 6303 C CA . SER D 1 98 ? 404.228 19.907 77.926 1.00 94.62 96 SER D CA 1
ATOM 6304 C C . SER D 1 98 ? 403.200 20.744 77.180 1.00 92.23 96 SER D C 1
ATOM 6305 O O . SER D 1 98 ? 402.664 20.296 76.180 1.00 91.95 96 SER D O 1
ATOM 6308 N N . GLY D 1 99 ? 402.931 21.947 77.670 1.00 97.41 97 GLY D N 1
ATOM 6309 C CA . GLY D 1 99 ? 401.974 22.841 77.028 1.00 104.65 97 GLY D CA 1
ATOM 6310 C C . GLY D 1 99 ? 402.457 23.318 75.671 1.00 107.43 97 GLY D C 1
ATOM 6311 O O . GLY D 1 99 ? 401.699 23.323 74.692 1.00 104.83 97 GLY D O 1
ATOM 6312 N N . PHE D 1 100 ? 403.723 23.724 75.614 1.00 108.30 98 PHE D N 1
ATOM 6313 C CA . PHE D 1 100 ? 404.296 24.242 74.380 1.00 106.91 98 PHE D CA 1
ATOM 6314 C C . PHE D 1 100 ? 404.221 23.178 73.299 1.00 105.85 98 PHE D C 1
ATOM 6315 O O . PHE D 1 100 ? 403.706 23.433 72.209 1.00 106.37 98 PHE D O 1
ATOM 6323 N N . LEU D 1 101 ? 404.686 21.976 73.626 1.00 99.71 99 LEU D N 1
ATOM 6324 C CA . LEU D 1 101 ? 404.649 20.871 72.677 1.00 94.84 99 LEU D CA 1
ATOM 6325 C C . LEU D 1 101 ? 403.237 20.576 72.215 1.00 89.61 99 LEU D C 1
ATOM 6326 O O . LEU D 1 101 ? 403.044 20.220 71.060 1.00 96.74 99 LEU D O 1
ATOM 6331 N N . ALA D 1 102 ? 402.241 20.749 73.075 1.00 85.39 100 ALA D N 1
ATOM 6332 C CA . ALA D 1 102 ? 400.854 20.520 72.647 1.00 92.25 100 ALA D CA 1
ATOM 6333 C C . ALA D 1 102 ? 400.385 21.568 71.649 1.00 92.01 100 ALA D C 1
ATOM 6334 O O . ALA D 1 102 ? 399.657 21.240 70.716 1.00 90.62 100 ALA D O 1
ATOM 6336 N N . ARG D 1 103 ? 400.816 22.810 71.845 1.00 100.14 101 ARG D N 1
ATOM 6337 C CA . ARG D 1 103 ? 400.571 23.896 70.889 1.00 112.44 101 ARG D CA 1
ATOM 6338 C C . ARG D 1 103 ? 401.247 23.543 69.569 1.00 108.63 101 ARG D C 1
ATOM 6339 O O . ARG D 1 103 ? 400.594 23.418 68.538 1.00 105.89 101 ARG D O 1
ATOM 6347 N N . TYR D 1 104 ? 402.565 23.372 69.633 1.00 112.51 102 TYR D N 1
ATOM 6348 C CA . TYR D 1 104 ? 403.400 22.999 68.490 1.00 119.01 102 TYR D CA 1
ATOM 6349 C C . TYR D 1 104 ? 402.784 21.930 67.587 1.00 112.66 102 TYR D C 1
ATOM 6350 O O . TYR D 1 104 ? 402.825 22.057 66.364 1.00 109.81 102 TYR D O 1
ATOM 6359 N N . LEU D 1 105 ? 402.244 20.876 68.194 1.00 105.37 103 LEU D N 1
ATOM 6360 C CA . LEU D 1 105 ? 401.598 19.806 67.443 1.00 105.10 103 LEU D CA 1
ATOM 6361 C C . LEU D 1 105 ? 400.319 20.309 66.815 1.00 109.97 103 LEU D C 1
ATOM 6362 O O . LEU D 1 105 ? 400.094 20.111 65.630 1.00 118.55 103 LEU D O 1
ATOM 6367 N N . LEU D 1 106 ? 399.482 20.978 67.597 1.00 112.44 104 LEU D N 1
ATOM 6368 C CA . LEU D 1 106 ? 398.210 21.451 67.060 1.00 107.63 104 LEU D CA 1
ATOM 6369 C C . LEU D 1 106 ? 398.443 22.353 65.864 1.00 111.87 104 LEU D C 1
ATOM 6370 O O . LEU D 1 106 ? 397.659 22.334 64.927 1.00 119.43 104 LEU D O 1
ATOM 6375 N N . GLU D 1 107 ? 399.526 23.128 65.885 1.00 120.40 105 GLU D N 1
ATOM 6376 C CA . GLU D 1 107 ? 399.859 23.988 64.752 1.00 125.61 105 GLU D CA 1
ATOM 6377 C C . GLU D 1 107 ? 400.163 23.155 63.519 1.00 122.26 105 GLU D C 1
ATOM 6378 O O . GLU D 1 107 ? 399.521 23.344 62.485 1.00 127.47 105 GLU D O 1
ATOM 6384 N N . LYS D 1 108 ? 401.116 22.233 63.642 1.00 116.12 106 LYS D N 1
ATOM 6385 C CA . LYS D 1 108 ? 401.398 21.267 62.572 1.00 114.10 106 LYS D CA 1
ATOM 6386 C C . LYS D 1 108 ? 400.120 20.618 62.060 1.00 114.10 106 LYS D C 1
ATOM 6387 O O . LYS D 1 108 ? 399.816 20.689 60.879 1.00 101.51 106 LYS D O 1
ATOM 6393 N N . MET D 1 109 ? 399.358 20.012 62.964 1.00 121.32 107 MET D N 1
ATOM 6394 C CA . MET D 1 109 ? 398.108 19.320 62.619 1.00 119.11 107 MET D CA 1
ATOM 6395 C C . MET D 1 109 ? 397.103 20.116 61.776 1.00 114.57 107 MET D C 1
ATOM 6396 O O . MET D 1 109 ? 396.149 19.534 61.265 1.00 118.18 107 MET D O 1
ATOM 6401 N N . LEU D 1 110 ? 397.308 21.427 61.648 1.00 124.30 108 LEU D N 1
ATOM 6402 C CA . LEU D 1 110 ? 396.474 22.294 60.807 1.00 131.05 108 LEU D CA 1
ATOM 6403 C C . LEU D 1 110 ? 397.168 22.710 59.508 1.00 128.06 108 LEU D C 1
ATOM 6404 O O . LEU D 1 110 ? 396.532 22.769 58.460 1.00 119.37 108 LEU D O 1
ATOM 6409 N N . LYS D 1 111 ? 398.471 22.971 59.576 1.00 133.51 109 LYS D N 1
ATOM 6410 C CA . LYS D 1 111 ? 399.243 23.421 58.414 1.00 136.15 109 LYS D CA 1
ATOM 6411 C C . LYS D 1 111 ? 399.976 22.319 57.616 1.00 146.01 109 LYS D C 1
ATOM 6412 O O . LYS D 1 111 ? 400.803 22.660 56.765 1.00 163.55 109 LYS D O 1
ATOM 6418 N N . VAL D 1 112 ? 399.736 21.030 57.874 1.00 135.20 110 VAL D N 1
ATOM 6419 C CA . VAL D 1 112 ? 400.510 19.996 57.176 1.00 129.35 110 VAL D CA 1
ATOM 6420 C C . VAL D 1 112 ? 399.675 19.012 56.366 1.00 141.42 110 VAL D C 1
ATOM 6421 O O . VAL D 1 112 ? 398.449 18.947 56.474 1.00 131.15 110 VAL D O 1
ATOM 6425 N N . SER D 1 113 ? 400.422 18.271 55.547 1.00 157.13 111 SER D N 1
ATOM 6426 C CA . SER D 1 113 ? 399.949 17.262 54.607 1.00 154.22 111 SER D CA 1
ATOM 6427 C C . SER D 1 113 ? 399.100 16.174 55.248 1.00 168.47 111 SER D C 1
ATOM 6428 O O . SER D 1 113 ? 399.390 15.737 56.357 1.00 176.40 111 SER D O 1
ATOM 6431 N N . GLU D 1 114 ? 398.065 15.736 54.532 1.00 178.44 112 GLU D N 1
ATOM 6432 C CA . GLU D 1 114 ? 397.153 14.679 55.004 1.00 173.29 112 GLU D CA 1
ATOM 6433 C C . GLU D 1 114 ? 397.802 13.330 55.362 1.00 163.30 112 GLU D C 1
ATOM 6434 O O . GLU D 1 114 ? 397.365 12.690 56.319 1.00 148.56 112 GLU D O 1
ATOM 6440 N N . PRO D 1 115 ? 398.802 12.875 54.580 1.00 159.68 113 PRO D N 1
ATOM 6441 C CA . PRO D 1 115 ? 399.607 11.733 55.019 1.00 159.06 113 PRO D CA 1
ATOM 6442 C C . PRO D 1 115 ? 400.512 12.047 56.209 1.00 156.77 113 PRO D C 1
ATOM 6443 O O . PRO D 1 115 ? 400.725 11.167 57.038 1.00 157.35 113 PRO D O 1
ATOM 6447 N N . GLU D 1 116 ? 401.039 13.270 56.288 1.00 150.89 114 GLU D N 1
ATOM 6448 C CA . GLU D 1 116 ? 401.859 13.679 57.434 1.00 144.33 114 GLU D CA 1
ATOM 6449 C C . GLU D 1 116 ? 401.057 13.625 58.735 1.00 137.31 114 GLU D C 1
ATOM 6450 O O . GLU D 1 116 ? 401.583 13.187 59.752 1.00 124.75 114 GLU D O 1
ATOM 6456 N N . LYS D 1 117 ? 399.791 14.047 58.692 1.00 131.17 115 LYS D N 1
ATOM 6457 C CA . LYS D 1 117 ? 398.886 13.953 59.847 1.00 131.05 115 LYS D CA 1
ATOM 6458 C C . LYS D 1 117 ? 398.770 12.533 60.385 1.00 127.23 115 LYS D C 1
ATOM 6459 O O . LYS D 1 117 ? 398.622 12.327 61.587 1.00 131.89 115 LYS D O 1
ATOM 6465 N N . LEU D 1 118 ? 398.815 11.560 59.487 1.00 129.03 116 LEU D N 1
ATOM 6466 C CA . LEU D 1 118 ? 398.703 10.163 59.877 1.00 129.86 116 LEU D CA 1
ATOM 6467 C C . LEU D 1 118 ? 399.972 9.704 60.600 1.00 136.75 116 LEU D C 1
ATOM 6468 O O . LEU D 1 118 ? 399.895 8.817 61.449 1.00 134.47 116 LEU D O 1
ATOM 6473 N N . ILE D 1 119 ? 401.124 10.306 60.284 1.00 141.85 117 ILE D N 1
ATOM 6474 C CA . ILE D 1 119 ? 402.364 10.031 61.031 1.00 146.56 117 ILE D CA 1
ATOM 6475 C C . ILE D 1 119 ? 402.203 10.510 62.476 1.00 142.71 117 ILE D C 1
ATOM 6476 O O . ILE D 1 119 ? 402.645 9.833 63.408 1.00 138.66 117 ILE D O 1
ATOM 6481 N N . ILE D 1 120 ? 401.579 11.672 62.658 1.00 132.67 118 ILE D N 1
ATOM 6482 C CA . ILE D 1 120 ? 401.348 12.196 63.999 1.00 131.78 118 ILE D CA 1
ATOM 6483 C C . ILE D 1 120 ? 400.442 11.216 64.753 1.00 126.15 118 ILE D C 1
ATOM 6484 O O . ILE D 1 120 ? 400.823 10.691 65.802 1.00 130.28 118 ILE D O 1
ATOM 6489 N N . LYS D 1 121 ? 399.255 10.960 64.211 1.00 112.10 119 LYS D N 1
ATOM 6490 C CA . LYS D 1 121 ? 398.244 10.170 64.917 1.00 122.58 119 LYS D CA 1
ATOM 6491 C C . LYS D 1 121 ? 398.700 8.753 65.256 1.00 129.68 119 LYS D C 1
ATOM 6492 O O . LYS D 1 121 ? 398.206 8.143 66.211 1.00 137.45 119 LYS D O 1
ATOM 6498 N N . SER D 1 122 ? 399.650 8.241 64.484 1.00 130.08 120 SER D N 1
ATOM 6499 C CA . SER D 1 122 ? 400.256 6.948 64.771 1.00 132.98 120 SER D CA 1
ATOM 6500 C C . SER D 1 122 ? 401.270 7.019 65.915 1.00 133.99 120 SER D C 1
ATOM 6501 O O . SER D 1 122 ? 401.241 6.192 66.832 1.00 130.96 120 SER D O 1
ATOM 6504 N N . LYS D 1 123 ? 402.162 8.007 65.839 1.00 135.23 121 LYS D N 1
ATOM 6505 C CA . LYS D 1 123 ? 403.307 8.120 66.750 1.00 133.95 121 LYS D CA 1
ATOM 6506 C C . LYS D 1 123 ? 402.993 8.698 68.124 1.00 125.57 121 LYS D C 1
ATOM 6507 O O . LYS D 1 123 ? 403.380 8.141 69.144 1.00 106.05 121 LYS D O 1
ATOM 6513 N N . ILE D 1 124 ? 402.282 9.818 68.147 1.00 138.78 122 ILE D N 1
ATOM 6514 C CA . ILE D 1 124 ? 402.056 10.565 69.389 1.00 131.08 122 ILE D CA 1
ATOM 6515 C C . ILE D 1 124 ? 400.845 10.063 70.167 1.00 126.32 122 ILE D C 1
ATOM 6516 O O . ILE D 1 124 ? 399.722 10.061 69.653 1.00 120.36 122 ILE D O 1
ATOM 6521 N N . ILE D 1 125 ? 401.100 9.651 71.407 1.00 116.38 123 ILE D N 1
ATOM 6522 C CA . ILE D 1 125 ? 400.065 9.115 72.279 1.00 115.34 123 ILE D CA 1
ATOM 6523 C C . ILE D 1 125 ? 399.952 10.028 73.476 1.00 114.99 123 ILE D C 1
ATOM 6524 O O . ILE D 1 125 ? 400.984 10.477 73.989 1.00 120.74 123 ILE D O 1
ATOM 6529 N N . ASN D 1 126 ? 398.706 10.314 73.872 1.00 115.65 124 ASN D N 1
ATOM 6530 C CA . ASN D 1 126 ? 398.381 11.173 75.015 1.00 116.20 124 ASN D CA 1
ATOM 6531 C C . ASN D 1 126 ? 397.849 10.349 76.178 1.00 114.30 124 ASN D C 1
ATOM 6532 O O . ASN D 1 126 ? 396.649 10.148 76.275 1.00 105.12 124 ASN D O 1
ATOM 6537 N N . PRO D 1 127 ? 398.736 9.897 77.077 1.00 122.97 125 PRO D N 1
ATOM 6538 C CA . PRO D 1 127 ? 398.359 9.077 78.212 1.00 122.87 125 PRO D CA 1
ATOM 6539 C C . PRO D 1 127 ? 397.052 9.458 78.886 1.00 126.79 125 PRO D C 1
ATOM 6540 O O . PRO D 1 127 ? 396.195 8.600 79.053 1.00 146.21 125 PRO D O 1
ATOM 6544 N N . LEU D 1 128 ? 396.881 10.732 79.220 1.00 119.27 126 LEU D N 1
ATOM 6545 C CA . LEU D 1 128 ? 395.712 11.167 79.985 1.00 119.92 126 LEU D CA 1
ATOM 6546 C C . LEU D 1 128 ? 394.405 11.093 79.184 1.00 116.02 126 LEU D C 1
ATOM 6547 O O . LEU D 1 128 ? 393.356 10.731 79.717 1.00 113.93 126 LEU D O 1
ATOM 6552 N N . ALA D 1 129 ? 394.461 11.451 77.906 1.00 121.70 127 ALA D N 1
ATOM 6553 C CA . ALA D 1 129 ? 393.285 11.369 77.046 1.00 127.14 127 ALA D CA 1
ATOM 6554 C C . ALA D 1 129 ? 392.873 9.908 76.835 1.00 134.77 127 ALA D C 1
ATOM 6555 O O . ALA D 1 129 ? 391.686 9.576 76.903 1.00 138.89 127 ALA D O 1
ATOM 6557 N N . GLU D 1 130 ? 393.857 9.042 76.591 1.00 134.39 128 GLU D N 1
ATOM 6558 C CA . GLU D 1 130 ? 393.611 7.616 76.348 1.00 135.99 128 GLU D CA 1
ATOM 6559 C C . GLU D 1 130 ? 393.036 6.921 77.587 1.00 139.35 128 GLU D C 1
ATOM 6560 O O . GLU D 1 130 ? 392.051 6.198 77.472 1.00 152.93 128 GLU D O 1
ATOM 6566 N N . LYS D 1 131 ? 393.648 7.135 78.751 1.00 138.03 129 LYS D N 1
ATOM 6567 C CA . LYS D 1 131 ? 393.142 6.595 80.023 1.00 133.59 129 LYS D CA 1
ATOM 6568 C C . LYS D 1 131 ? 391.652 6.865 80.173 1.00 124.73 129 LYS D C 1
ATOM 6569 O O . LYS D 1 131 ? 390.893 5.981 80.572 1.00 121.34 129 LYS D O 1
ATOM 6575 N N . ASN D 1 132 ? 391.245 8.087 79.840 1.00 120.87 130 ASN D N 1
ATOM 6576 C CA . ASN D 1 132 ? 389.838 8.482 79.902 1.00 125.11 130 ASN D CA 1
ATOM 6577 C C . ASN D 1 132 ? 389.088 8.211 78.590 1.00 130.92 130 ASN D C 1
ATOM 6578 O O . ASN D 1 132 ? 388.131 8.909 78.248 1.00 130.24 130 ASN D O 1
ATOM 6583 N N . GLY D 1 133 ? 389.522 7.188 77.859 1.00 135.33 131 GLY D N 1
ATOM 6584 C CA . GLY D 1 133 ? 388.818 6.723 76.667 1.00 133.72 131 GLY D CA 1
ATOM 6585 C C . GLY D 1 133 ? 388.566 7.781 75.606 1.00 128.62 131 GLY D C 1
ATOM 6586 O O . GLY D 1 133 ? 387.483 7.855 75.045 1.00 136.51 131 GLY D O 1
ATOM 6587 N N . ILE D 1 134 ? 389.559 8.616 75.333 1.00 126.03 132 ILE D N 1
ATOM 6588 C CA . ILE D 1 134 ? 389.455 9.634 74.288 1.00 131.37 132 ILE D CA 1
ATOM 6589 C C . ILE D 1 134 ? 390.666 9.497 73.377 1.00 138.65 132 ILE D C 1
ATOM 6590 O O . ILE D 1 134 ? 391.788 9.360 73.859 1.00 141.08 132 ILE D O 1
ATOM 6595 N N . THR D 1 135 ? 390.427 9.511 72.068 1.00 144.21 133 THR D N 1
ATOM 6596 C CA . THR D 1 135 ? 391.482 9.293 71.084 1.00 143.45 133 THR D CA 1
ATOM 6597 C C . THR D 1 135 ? 391.502 10.434 70.090 1.00 124.20 133 THR D C 1
ATOM 6598 O O . THR D 1 135 ? 390.625 11.297 70.123 1.00 102.78 133 THR D O 1
ATOM 6602 N N . TRP D 1 136 ? 392.507 10.422 69.218 1.00 116.64 134 TRP D N 1
ATOM 6603 C CA . TRP D 1 136 ? 392.635 11.412 68.147 1.00 118.37 134 TRP D CA 1
ATOM 6604 C C . TRP D 1 136 ? 391.337 11.596 67.386 1.00 116.85 134 TRP D C 1
ATOM 6605 O O . TRP D 1 136 ? 390.961 12.716 67.034 1.00 110.53 134 TRP D O 1
ATOM 6616 N N . ASN D 1 137 ? 390.670 10.477 67.127 1.00 128.46 135 ASN D N 1
ATOM 6617 C CA . ASN D 1 137 ? 389.400 10.465 66.404 1.00 139.41 135 ASN D CA 1
ATOM 6618 C C . ASN D 1 137 ? 388.382 11.450 66.982 1.00 144.73 135 ASN D C 1
ATOM 6619 O O . ASN D 1 137 ? 387.635 12.085 66.237 1.00 150.81 135 ASN D O 1
ATOM 6624 N N . ASP D 1 138 ? 388.387 11.616 68.301 1.00 151.73 136 ASP D N 1
ATOM 6625 C CA . ASP D 1 138 ? 387.447 12.533 68.957 1.00 150.77 136 ASP D CA 1
ATOM 6626 C C . ASP D 1 138 ? 387.715 14.033 68.693 1.00 136.88 136 ASP D C 1
ATOM 6627 O O . ASP D 1 138 ? 386.922 14.874 69.101 1.00 140.98 136 ASP D O 1
ATOM 6632 N N . GLY D 1 139 ? 388.807 14.374 68.012 1.00 116.90 137 GLY D N 1
ATOM 6633 C CA . GLY D 1 139 ? 389.068 15.760 67.624 1.00 111.87 137 GLY D CA 1
ATOM 6634 C C . GLY D 1 139 ? 390.490 16.143 67.959 1.00 113.26 137 GLY D C 1
ATOM 6635 O O . GLY D 1 139 ? 390.925 15.990 69.096 1.00 112.67 137 GLY D O 1
ATOM 6636 N N . GLU D 1 140 ? 391.234 16.622 66.972 1.00 116.57 138 GLU D N 1
ATOM 6637 C CA . GLU D 1 140 ? 392.646 16.938 67.195 1.00 125.21 138 GLU D CA 1
ATOM 6638 C C . GLU D 1 140 ? 392.850 18.055 68.224 1.00 118.80 138 GLU D C 1
ATOM 6639 O O . GLU D 1 140 ? 393.811 18.020 68.993 1.00 120.54 138 GLU D O 1
ATOM 6645 N N . GLU D 1 141 ? 391.948 19.030 68.252 1.00 118.47 139 GLU D N 1
ATOM 6646 C CA . GLU D 1 141 ? 392.047 20.123 69.222 1.00 124.23 139 GLU D CA 1
ATOM 6647 C C . GLU D 1 141 ? 391.681 19.666 70.637 1.00 120.48 139 GLU D C 1
ATOM 6648 O O . GLU D 1 141 ? 392.258 20.165 71.610 1.00 116.84 139 GLU D O 1
ATOM 6654 N N . VAL D 1 142 ? 390.746 18.718 70.727 1.00 110.76 140 VAL D N 1
ATOM 6655 C CA . VAL D 1 142 ? 390.307 18.135 71.993 1.00 107.83 140 VAL D CA 1
ATOM 6656 C C . VAL D 1 142 ? 391.365 17.217 72.591 1.00 111.43 140 VAL D C 1
ATOM 6657 O O . VAL D 1 142 ? 391.785 17.391 73.739 1.00 118.25 140 VAL D O 1
ATOM 6661 N N . TYR D 1 143 ? 391.784 16.229 71.809 1.00 113.81 141 TYR D N 1
ATOM 6662 C CA . TYR D 1 143 ? 392.790 15.252 72.242 1.00 111.50 141 TYR D CA 1
ATOM 6663 C C . TYR D 1 143 ? 394.034 15.961 72.813 1.00 111.71 141 TYR D C 1
ATOM 6664 O O . TYR D 1 143 ? 394.489 15.630 73.907 1.00 99.37 141 TYR D O 1
ATOM 6673 N N . LEU D 1 144 ? 394.557 16.947 72.088 1.00 104.46 142 LEU D N 1
ATOM 6674 C CA . LEU D 1 144 ? 395.746 17.656 72.531 1.00 105.51 142 LEU D CA 1
ATOM 6675 C C . LEU D 1 144 ? 395.524 18.531 73.757 1.00 109.38 142 LEU D C 1
ATOM 6676 O O . LEU D 1 144 ? 396.484 18.814 74.483 1.00 118.49 142 LEU D O 1
ATOM 6681 N N . SER D 1 145 ? 394.301 18.995 73.992 1.00 103.05 143 SER D N 1
ATOM 6682 C CA . SER D 1 145 ? 394.076 19.855 75.161 1.00 103.25 143 SER D CA 1
ATOM 6683 C C . SER D 1 145 ? 394.068 19.068 76.482 1.00 98.08 143 SER D C 1
ATOM 6684 O O . SER D 1 145 ? 394.137 19.660 77.559 1.00 94.54 143 SER D O 1
ATOM 6687 N N . PHE D 1 146 ? 394.008 17.739 76.406 1.00 94.40 144 PHE D N 1
ATOM 6688 C CA . PHE D 1 146 ? 394.230 16.909 77.587 1.00 97.39 144 PHE D CA 1
ATOM 6689 C C . PHE D 1 146 ? 395.640 17.004 78.150 1.00 100.92 144 PHE D C 1
ATOM 6690 O O . PHE D 1 146 ? 395.831 16.752 79.336 1.00 116.01 144 PHE D O 1
ATOM 6698 N N . PHE D 1 147 ? 396.624 17.361 77.326 1.00 103.03 145 PHE D N 1
ATOM 6699 C CA . PHE D 1 147 ? 397.999 17.512 77.810 1.00 98.73 145 PHE D CA 1
ATOM 6700 C C . PHE D 1 147 ? 398.093 18.671 78.794 1.00 96.76 145 PHE D C 1
ATOM 6701 O O . PHE D 1 147 ? 397.565 19.755 78.525 1.00 97.23 145 PHE D O 1
ATOM 6709 N N . PRO D 1 148 ? 398.772 18.455 79.932 1.00 94.16 146 PRO D N 1
ATOM 6710 C CA . PRO D 1 148 ? 398.961 19.577 80.838 1.00 91.13 146 PRO D CA 1
ATOM 6711 C C . PRO D 1 148 ? 399.791 20.677 80.192 1.00 85.39 146 PRO D C 1
ATOM 6712 O O . PRO D 1 148 ? 400.693 20.402 79.397 1.00 85.07 146 PRO D O 1
ATOM 6716 N N . GLY D 1 149 ? 399.453 21.913 80.533 1.00 85.27 147 GLY D N 1
ATOM 6717 C CA . GLY D 1 149 ? 400.054 23.090 79.924 1.00 90.10 147 GLY D CA 1
ATOM 6718 C C . GLY D 1 149 ? 399.150 23.702 78.868 1.00 97.22 147 GLY D C 1
ATOM 6719 O O . GLY D 1 149 ? 399.277 24.895 78.551 1.00 97.18 147 GLY D O 1
ATOM 6720 N N . SER D 1 150 ? 398.220 22.914 78.327 1.00 93.01 148 SER D N 1
ATOM 6721 C CA . SER D 1 150 ? 397.330 23.421 77.282 1.00 103.55 148 SER D CA 1
ATOM 6722 C C . SER D 1 150 ? 396.530 24.652 77.724 1.00 104.55 148 SER D C 1
ATOM 6723 O O . SER D 1 150 ? 396.237 25.514 76.898 1.00 104.52 148 SER D O 1
ATOM 6726 N N . GLU D 1 151 ? 396.198 24.737 79.013 1.00 97.40 149 GLU D N 1
ATOM 6727 C CA . GLU D 1 151 ? 395.460 25.885 79.562 1.00 95.87 149 GLU D CA 1
ATOM 6728 C C . GLU D 1 151 ? 396.150 27.262 79.425 1.00 88.99 149 GLU D C 1
ATOM 6729 O O . GLU D 1 151 ? 395.487 28.303 79.441 1.00 80.01 149 GLU D O 1
ATOM 6735 N N . MET D 1 152 ? 397.464 27.272 79.240 1.00 90.44 150 MET D N 1
ATOM 6736 C CA . MET D 1 152 ? 398.179 28.504 78.878 1.00 96.32 150 MET D CA 1
ATOM 6737 C C . MET D 1 152 ? 397.681 29.143 77.581 1.00 100.24 150 MET D C 1
ATOM 6738 O O . MET D 1 152 ? 397.839 30.349 77.380 1.00 112.83 150 MET D O 1
ATOM 6743 N N . PHE D 1 153 ? 397.097 28.334 76.699 1.00 100.17 151 PHE D N 1
ATOM 6744 C CA . PHE D 1 153 ? 396.683 28.783 75.378 1.00 92.61 151 PHE D CA 1
ATOM 6745 C C . PHE D 1 153 ? 395.212 28.509 75.107 1.00 97.80 151 PHE D C 1
ATOM 6746 O O . PHE D 1 153 ? 394.864 27.934 74.081 1.00 106.70 151 PHE D O 1
ATOM 6754 N N . LEU D 1 154 ? 394.337 28.914 76.023 1.00 106.50 152 LEU D N 1
ATOM 6755 C CA . LEU D 1 154 ? 392.891 28.692 75.852 1.00 104.54 152 LEU D CA 1
ATOM 6756 C C . LEU D 1 154 ? 392.370 29.165 74.502 1.00 102.31 152 LEU D C 1
ATOM 6757 O O . LEU D 1 154 ? 391.391 28.618 73.987 1.00 100.92 152 LEU D O 1
ATOM 6762 N N . GLY D 1 155 ? 393.025 30.192 73.955 1.00 116.63 153 GLY D N 1
ATOM 6763 C CA . GLY D 1 155 ? 392.747 30.699 72.612 1.00 121.35 153 GLY D CA 1
ATOM 6764 C C . GLY D 1 155 ? 392.975 29.605 71.601 1.00 121.80 153 GLY D C 1
ATOM 6765 O O . GLY D 1 155 ? 392.015 29.054 71.046 1.00 132.14 153 GLY D O 1
ATOM 6766 N N . THR D 1 156 ? 394.247 29.255 71.423 1.00 120.41 154 THR D N 1
ATOM 6767 C CA . THR D 1 156 ? 394.644 28.163 70.525 1.00 119.28 154 THR D CA 1
ATOM 6768 C C . THR D 1 156 ? 393.778 26.897 70.624 1.00 109.84 154 THR D C 1
ATOM 6769 O O . THR D 1 156 ? 393.422 26.335 69.600 1.00 108.24 154 THR D O 1
ATOM 6773 N N . PHE D 1 157 ? 393.427 26.470 71.837 1.00 101.55 155 PHE D N 1
ATOM 6774 C CA . PHE D 1 157 ? 392.678 25.232 72.028 1.00 102.87 155 PHE D CA 1
ATOM 6775 C C . PHE D 1 157 ? 391.174 25.415 72.200 1.00 109.65 155 PHE D C 1
ATOM 6776 O O . PHE D 1 157 ? 390.467 24.448 72.508 1.00 130.83 155 PHE D O 1
ATOM 6784 N N . ARG D 1 158 ? 390.674 26.628 71.990 1.00 106.70 156 ARG D N 1
ATOM 6785 C CA . ARG D 1 158 ? 389.229 26.859 71.943 1.00 116.83 156 ARG D CA 1
ATOM 6786 C C . ARG D 1 158 ? 388.513 26.279 73.168 1.00 120.53 156 ARG D C 1
ATOM 6787 O O . ARG D 1 158 ? 387.679 25.368 73.062 1.00 121.32 156 ARG D O 1
ATOM 6795 N N . PHE D 1 159 ? 388.912 26.791 74.332 1.00 127.60 157 PHE D N 1
ATOM 6796 C CA . PHE D 1 159 ? 388.294 26.506 75.637 1.00 129.66 157 PHE D CA 1
ATOM 6797 C C . PHE D 1 159 ? 388.146 25.045 76.083 1.00 132.93 157 PHE D C 1
ATOM 6798 O O . PHE D 1 159 ? 387.505 24.780 77.104 1.00 130.64 157 PHE D O 1
ATOM 6806 N N . TYR D 1 160 ? 388.735 24.093 75.361 1.00 136.32 158 TYR D N 1
ATOM 6807 C CA . TYR D 1 160 ? 388.649 22.687 75.762 1.00 136.52 158 TYR D CA 1
ATOM 6808 C C . TYR D 1 160 ? 389.412 22.373 77.059 1.00 134.80 158 TYR D C 1
ATOM 6809 O O . TYR D 1 160 ? 388.924 21.574 77.873 1.00 142.29 158 TYR D O 1
ATOM 6818 N N . PRO D 1 161 ? 390.592 22.995 77.267 1.00 123.53 159 PRO D N 1
ATOM 6819 C CA . PRO D 1 161 ? 391.285 22.760 78.540 1.00 125.42 159 PRO D CA 1
ATOM 6820 C C . PRO D 1 161 ? 390.374 23.009 79.740 1.00 119.07 159 PRO D C 1
ATOM 6821 O O . PRO D 1 161 ? 390.314 22.193 80.661 1.00 112.35 159 PRO D O 1
ATOM 6825 N N . LEU D 1 162 ? 389.646 24.117 79.685 1.00 120.66 160 LEU D N 1
ATOM 6826 C CA . LEU D 1 162 ? 388.670 24.477 80.710 1.00 124.39 160 LEU D CA 1
ATOM 6827 C C . LEU D 1 162 ? 387.461 23.538 80.731 1.00 118.70 160 LEU D C 1
ATOM 6828 O O . LEU D 1 162 ? 387.026 23.108 81.795 1.00 111.46 160 LEU D O 1
ATOM 6833 N N . ALA D 1 163 ? 386.901 23.259 79.559 1.00 118.21 161 ALA D N 1
ATOM 6834 C CA . ALA D 1 163 ? 385.741 22.372 79.451 1.00 123.05 161 ALA D CA 1
ATOM 6835 C C . ALA D 1 163 ? 386.023 20.992 80.037 1.00 122.26 161 ALA D C 1
ATOM 6836 O O . ALA D 1 163 ? 385.192 20.447 80.765 1.00 120.91 161 ALA D O 1
ATOM 6838 N N . ILE D 1 164 ? 387.197 20.452 79.728 1.00 118.18 162 ILE D N 1
ATOM 6839 C CA . ILE D 1 164 ? 387.593 19.158 80.253 1.00 119.35 162 ILE D CA 1
ATOM 6840 C C . ILE D 1 164 ? 387.636 19.212 81.778 1.00 124.24 162 ILE D C 1
ATOM 6841 O O . ILE D 1 164 ? 387.144 18.297 82.444 1.00 130.82 162 ILE D O 1
ATOM 6846 N N . GLY D 1 165 ? 388.225 20.275 82.325 1.00 127.32 163 GLY D N 1
ATOM 6847 C CA . GLY D 1 165 ? 388.283 20.464 83.775 1.00 128.73 163 GLY D CA 1
ATOM 6848 C C . GLY D 1 165 ? 386.894 20.515 84.386 1.00 128.95 163 GLY D C 1
ATOM 6849 O O . GLY D 1 165 ? 386.570 19.753 85.309 1.00 131.56 163 GLY D O 1
ATOM 6850 N N . ILE D 1 166 ? 386.055 21.392 83.841 1.00 125.59 164 ILE D N 1
ATOM 6851 C CA . ILE D 1 166 ? 384.699 21.582 84.358 1.00 110.61 164 ILE D CA 1
ATOM 6852 C C . ILE D 1 166 ? 383.921 20.273 84.338 1.00 109.99 164 ILE D C 1
ATOM 6853 O O . ILE D 1 166 ? 383.215 19.973 85.290 1.00 105.40 164 ILE D O 1
ATOM 6858 N N . TYR D 1 167 ? 384.066 19.495 83.269 1.00 119.22 165 TYR D N 1
ATOM 6859 C CA . TYR D 1 167 ? 383.394 18.202 83.174 1.00 123.86 165 TYR D CA 1
ATOM 6860 C C . TYR D 1 167 ? 383.869 17.201 84.224 1.00 126.63 165 TYR D C 1
ATOM 6861 O O . TYR D 1 167 ? 383.111 16.324 84.642 1.00 126.93 165 TYR D O 1
ATOM 6870 N N . LYS D 1 168 ? 385.121 17.337 84.649 1.00 133.41 166 LYS D N 1
ATOM 6871 C CA . LYS D 1 168 ? 385.697 16.424 85.626 1.00 138.16 166 LYS D CA 1
ATOM 6872 C C . LYS D 1 168 ? 385.305 16.761 87.067 1.00 147.81 166 LYS D C 1
ATOM 6873 O O . LYS D 1 168 ? 385.001 15.847 87.840 1.00 153.12 166 LYS D O 1
ATOM 6879 N N . VAL D 1 169 ? 385.286 18.048 87.431 1.00 148.56 167 VAL D N 1
ATOM 6880 C CA . VAL D 1 169 ? 384.907 18.436 88.802 1.00 145.39 167 VAL D CA 1
ATOM 6881 C C . VAL D 1 169 ? 383.437 18.108 89.082 1.00 152.97 167 VAL D C 1
ATOM 6882 O O . VAL D 1 169 ? 383.115 17.553 90.138 1.00 163.41 167 VAL D O 1
ATOM 6886 N N . GLN D 1 170 ? 382.566 18.408 88.119 1.00 140.67 168 GLN D N 1
ATOM 6887 C CA . GLN D 1 170 ? 381.132 18.178 88.275 1.00 138.57 168 GLN D CA 1
ATOM 6888 C C . GLN D 1 170 ? 380.761 16.695 88.281 1.00 137.77 168 GLN D C 1
ATOM 6889 O O . GLN D 1 170 ? 379.653 16.332 88.676 1.00 151.71 168 GLN D O 1
ATOM 6895 N N . ARG D 1 171 ? 381.673 15.844 87.828 1.00 135.23 169 ARG D N 1
ATOM 6896 C CA . ARG D 1 171 ? 381.498 14.408 87.961 1.00 142.88 169 ARG D CA 1
ATOM 6897 C C . ARG D 1 171 ? 382.510 13.866 88.967 1.00 153.20 169 ARG D C 1
ATOM 6898 O O . ARG D 1 171 ? 382.999 12.743 88.836 1.00 156.26 169 ARG D O 1
ATOM 6906 N N . LYS D 1 172 ? 382.815 14.695 89.970 1.00 161.60 170 LYS D N 1
ATOM 6907 C CA . LYS D 1 172 ? 383.577 14.319 91.166 1.00 172.20 170 LYS D CA 1
ATOM 6908 C C . LYS D 1 172 ? 385.007 13.797 90.975 1.00 177.72 170 LYS D C 1
ATOM 6909 O O . LYS D 1 172 ? 385.661 13.463 91.967 1.00 183.34 170 LYS D O 1
ATOM 6915 N N . GLU D 1 173 ? 385.495 13.726 89.736 1.00 183.72 171 GLU D N 1
ATOM 6916 C CA . GLU D 1 173 ? 386.805 13.125 89.448 1.00 189.80 171 GLU D CA 1
ATOM 6917 C C . GLU D 1 173 ? 387.978 13.991 89.910 1.00 184.46 171 GLU D C 1
ATOM 6918 O O . GLU D 1 173 ? 388.963 13.480 90.448 1.00 190.03 171 GLU D O 1
ATOM 6924 N N . MET D 1 174 ? 387.861 15.296 89.691 1.00 171.40 172 MET D N 1
ATOM 6925 C CA . MET D 1 174 ? 388.901 16.253 90.031 1.00 167.22 172 MET D CA 1
ATOM 6926 C C . MET D 1 174 ? 388.369 17.173 91.126 1.00 164.23 172 MET D C 1
ATOM 6927 O O . MET D 1 174 ? 387.160 17.351 91.272 1.00 165.63 172 MET D O 1
ATOM 6932 N N . GLU D 1 175 ? 389.277 17.749 91.905 1.00 161.86 173 GLU D N 1
ATOM 6933 C CA . GLU D 1 175 ? 388.903 18.689 92.953 1.00 157.49 173 GLU D CA 1
ATOM 6934 C C . GLU D 1 175 ? 388.842 20.115 92.403 1.00 150.07 173 GLU D C 1
ATOM 6935 O O . GLU D 1 175 ? 389.642 20.488 91.553 1.00 149.35 173 GLU D O 1
ATOM 6941 N N . PRO D 1 176 ? 387.901 20.927 92.903 1.00 143.15 174 PRO D N 1
ATOM 6942 C CA . PRO D 1 176 ? 387.710 22.322 92.497 1.00 137.91 174 PRO D CA 1
ATOM 6943 C C . PRO D 1 176 ? 388.964 23.179 92.358 1.00 133.98 174 PRO D C 1
ATOM 6944 O O . PRO D 1 176 ? 388.981 24.085 91.534 1.00 123.86 174 PRO D O 1
ATOM 6948 N N . LYS D 1 177 ? 389.979 22.929 93.182 1.00 137.58 175 LYS D N 1
ATOM 6949 C CA . LYS D 1 177 ? 391.150 23.805 93.226 1.00 145.27 175 LYS D CA 1
ATOM 6950 C C . LYS D 1 177 ? 392.024 23.722 91.976 1.00 137.16 175 LYS D C 1
ATOM 6951 O O . LYS D 1 177 ? 392.796 24.644 91.705 1.00 140.75 175 LYS D O 1
ATOM 6957 N N . TYR D 1 178 ? 391.905 22.636 91.217 1.00 129.72 176 TYR D N 1
ATOM 6958 C CA . TYR D 1 178 ? 392.705 22.479 90.003 1.00 125.67 176 TYR D CA 1
ATOM 6959 C C . TYR D 1 178 ? 392.281 23.379 88.835 1.00 125.15 176 TYR D C 1
ATOM 6960 O O . TYR D 1 178 ? 393.018 23.477 87.853 1.00 128.57 176 TYR D O 1
ATOM 6969 N N . LEU D 1 179 ? 391.123 24.028 88.938 1.00 121.45 177 LEU D N 1
ATOM 6970 C CA . LEU D 1 179 ? 390.687 25.000 87.934 1.00 119.48 177 LEU D CA 1
ATOM 6971 C C . LEU D 1 179 ? 391.171 26.408 88.266 1.00 119.40 177 LEU D C 1
ATOM 6972 O O . LEU D 1 179 ? 390.810 27.360 87.581 1.00 111.69 177 LEU D O 1
ATOM 6977 N N . GLU D 1 180 ? 392.005 26.552 89.290 1.00 119.20 178 GLU D N 1
ATOM 6978 C CA . GLU D 1 180 ? 392.468 27.881 89.672 1.00 130.52 178 GLU D CA 1
ATOM 6979 C C . GLU D 1 180 ? 393.341 28.491 88.588 1.00 128.61 178 GLU D C 1
ATOM 6980 O O . GLU D 1 180 ? 393.079 29.604 88.141 1.00 117.78 178 GLU D O 1
ATOM 6986 N N . LYS D 1 181 ? 394.355 27.743 88.159 1.00 132.88 179 LYS D N 1
ATOM 6987 C CA . LYS D 1 181 ? 395.319 28.232 87.171 1.00 135.97 179 LYS D CA 1
ATOM 6988 C C . LYS D 1 181 ? 394.667 28.605 85.850 1.00 131.70 179 LYS D C 1
ATOM 6989 O O . LYS D 1 181 ? 395.057 29.589 85.213 1.00 138.59 179 LYS D O 1
ATOM 6995 N N . THR D 1 182 ? 393.712 27.784 85.424 1.00 117.51 180 THR D N 1
ATOM 6996 C CA . THR D 1 182 ? 393.007 28.011 84.178 1.00 106.13 180 THR D CA 1
ATOM 6997 C C . THR D 1 182 ? 392.338 29.375 84.217 1.00 112.66 180 THR D C 1
ATOM 6998 O O . THR D 1 182 ? 392.406 30.124 83.246 1.00 112.06 180 THR D O 1
ATOM 7002 N N . MET D 1 183 ? 391.719 29.708 85.348 1.00 116.25 181 MET D N 1
ATOM 7003 C CA . MET D 1 183 ? 390.946 30.947 85.473 1.00 116.40 181 MET D CA 1
ATOM 7004 C C . MET D 1 183 ? 391.753 32.242 85.538 1.00 122.14 181 MET D C 1
ATOM 7005 O O . MET D 1 183 ? 391.173 33.329 85.506 1.00 141.80 181 MET D O 1
ATOM 7010 N N . ARG D 1 184 ? 393.074 32.146 85.621 1.00 118.79 182 ARG D N 1
ATOM 7011 C CA . ARG D 1 184 ? 393.920 33.332 85.661 1.00 125.77 182 ARG D CA 1
ATOM 7012 C C . ARG D 1 184 ? 394.569 33.542 84.296 1.00 126.69 182 ARG D C 1
ATOM 7013 O O . ARG D 1 184 ? 395.648 34.128 84.202 1.00 139.18 182 ARG D O 1
ATOM 7021 N N . GLN D 1 185 ? 393.894 33.074 83.242 1.00 123.31 183 GLN D N 1
ATOM 7022 C CA . GLN D 1 185 ? 394.475 32.995 81.896 1.00 119.19 183 GLN D CA 1
ATOM 7023 C C . GLN D 1 185 ? 393.681 33.768 80.856 1.00 124.03 183 GLN D C 1
ATOM 7024 O O . GLN D 1 185 ? 392.462 33.937 80.973 1.00 134.75 183 GLN D O 1
ATOM 7030 N N . ARG D 1 186 ? 394.403 34.220 79.839 1.00 122.99 184 ARG D N 1
ATOM 7031 C CA . ARG D 1 186 ? 393.838 35.038 78.785 1.00 130.54 184 ARG D CA 1
ATOM 7032 C C . ARG D 1 186 ? 393.040 34.178 77.809 1.00 132.71 184 ARG D C 1
ATOM 7033 O O . ARG D 1 186 ? 393.140 32.951 77.819 1.00 134.21 184 ARG D O 1
ATOM 7041 N N . TYR D 1 187 ? 392.235 34.833 76.980 1.00 133.31 185 TYR D N 1
ATOM 7042 C CA . TYR D 1 187 ? 391.577 34.177 75.855 1.00 141.58 185 TYR D CA 1
ATOM 7043 C C . TYR D 1 187 ? 391.655 35.085 74.632 1.00 142.07 185 TYR D C 1
ATOM 7044 O O . TYR D 1 187 ? 390.948 36.095 74.562 1.00 156.54 185 TYR D O 1
ATOM 7053 N N . MET D 1 188 ? 392.487 34.701 73.668 1.00 143.47 186 MET D N 1
ATOM 7054 C CA . MET D 1 188 ? 392.880 35.565 72.552 1.00 151.02 186 MET D CA 1
ATOM 7055 C C . MET D 1 188 ? 393.689 36.714 73.165 1.00 149.90 186 MET D C 1
ATOM 7056 O O . MET D 1 188 ? 394.896 36.572 73.373 1.00 163.23 186 MET D O 1
ATOM 7061 N N . GLY D 1 189 ? 393.034 37.829 73.477 1.00 144.40 187 GLY D N 1
ATOM 7062 C CA . GLY D 1 189 ? 393.631 38.921 74.256 1.00 141.78 187 GLY D CA 1
ATOM 7063 C C . GLY D 1 189 ? 392.914 39.165 75.578 1.00 134.33 187 GLY D C 1
ATOM 7064 O O . GLY D 1 189 ? 393.554 39.537 76.565 1.00 124.73 187 GLY D O 1
ATOM 7065 N N . LEU D 1 190 ? 391.595 38.949 75.583 1.00 129.91 188 LEU D N 1
ATOM 7066 C CA . LEU D 1 190 ? 390.717 39.139 76.745 1.00 137.06 188 LEU D CA 1
ATOM 7067 C C . LEU D 1 190 ? 391.265 38.563 78.057 1.00 141.84 188 LEU D C 1
ATOM 7068 O O . LEU D 1 190 ? 391.803 37.457 78.072 1.00 149.46 188 LEU D O 1
ATOM 7073 N N . GLU D 1 191 ? 391.090 39.301 79.154 1.00 149.52 189 GLU D N 1
ATOM 7074 C CA . GLU D 1 191 ? 391.500 38.848 80.485 1.00 149.90 189 GLU D CA 1
ATOM 7075 C C . GLU D 1 191 ? 390.342 38.128 81.172 1.00 153.77 189 GLU D C 1
ATOM 7076 O O . GLU D 1 191 ? 389.211 38.149 80.675 1.00 157.23 189 GLU D O 1
ATOM 7082 N N . ALA D 1 192 ? 390.650 37.482 82.297 1.00 158.96 190 ALA D N 1
ATOM 7083 C CA . ALA D 1 192 ? 389.720 36.608 83.033 1.00 162.07 190 ALA D CA 1
ATOM 7084 C C . ALA D 1 192 ? 388.262 37.075 83.079 1.00 169.64 190 ALA D C 1
ATOM 7085 O O . ALA D 1 192 ? 387.396 36.457 82.460 1.00 161.01 190 ALA D O 1
ATOM 7087 N N . ALA D 1 193 ? 387.998 38.165 83.797 1.00 181.30 191 ALA D N 1
ATOM 7088 C CA . ALA D 1 193 ? 386.631 38.646 84.019 1.00 182.94 191 ALA D CA 1
ATOM 7089 C C . ALA D 1 193 ? 385.888 38.990 82.726 1.00 180.90 191 ALA D C 1
ATOM 7090 O O . ALA D 1 193 ? 384.694 38.695 82.602 1.00 189.84 191 ALA D O 1
ATOM 7092 N N . THR D 1 194 ? 386.589 39.608 81.774 1.00 174.52 192 THR D N 1
ATOM 7093 C CA . THR D 1 194 ? 385.984 40.007 80.499 1.00 166.44 192 THR D CA 1
ATOM 7094 C C . THR D 1 194 ? 385.420 38.786 79.761 1.00 165.44 192 THR D C 1
ATOM 7095 O O . THR D 1 194 ? 384.218 38.760 79.477 1.00 167.76 192 THR D O 1
ATOM 7099 N N . TRP D 1 195 ? 386.262 37.778 79.506 1.00 157.09 193 TRP D N 1
ATOM 7100 C CA . TRP D 1 195 ? 385.847 36.572 78.756 1.00 153.92 193 TRP D CA 1
ATOM 7101 C C . TRP D 1 195 ? 384.901 35.633 79.504 1.00 155.72 193 TRP D C 1
ATOM 7102 O O . TRP D 1 195 ? 384.153 34.880 78.862 1.00 166.57 193 TRP D O 1
ATOM 7113 N N . THR D 1 196 ? 384.944 35.682 80.835 1.00 156.98 194 THR D N 1
ATOM 7114 C CA . THR D 1 196 ? 384.118 34.849 81.715 1.00 161.40 194 THR D CA 1
ATOM 7115 C C . THR D 1 196 ? 382.645 34.798 81.311 1.00 175.07 194 THR D C 1
ATOM 7116 O O . THR D 1 196 ? 381.996 33.757 81.453 1.00 170.62 194 THR D O 1
ATOM 7120 N N . VAL D 1 197 ? 382.131 35.933 80.836 1.00 182.63 195 VAL D N 1
ATOM 7121 C CA . VAL D 1 197 ? 380.780 36.017 80.272 1.00 185.61 195 VAL D CA 1
ATOM 7122 C C . VAL D 1 197 ? 380.795 36.414 78.788 1.00 187.93 195 VAL D C 1
ATOM 7123 O O . VAL D 1 197 ? 380.027 35.844 78.003 1.00 200.02 195 VAL D O 1
ATOM 7127 N N . SER D 1 198 ? 381.662 37.356 78.400 1.00 180.22 196 SER D N 1
ATOM 7128 C CA . SER D 1 198 ? 381.840 37.746 76.989 1.00 179.57 196 SER D CA 1
ATOM 7129 C C . SER D 1 198 ? 381.825 36.517 76.074 1.00 190.39 196 SER D C 1
ATOM 7130 O O . SER D 1 198 ? 381.095 36.470 75.076 1.00 200.91 196 SER D O 1
ATOM 7133 N N . LYS D 1 199 ? 382.599 35.504 76.461 1.00 186.59 197 LYS D N 1
ATOM 7134 C CA . LYS D 1 199 ? 382.719 34.255 75.718 1.00 175.26 197 LYS D CA 1
ATOM 7135 C C . LYS D 1 199 ? 382.154 33.059 76.503 1.00 163.06 197 LYS D C 1
ATOM 7136 O O . LYS D 1 199 ? 382.698 31.961 76.438 1.00 173.66 197 LYS D O 1
ATOM 7142 N N . LEU D 1 200 ? 381.043 33.251 77.210 1.00 158.29 198 LEU D N 1
ATOM 7143 C CA . LEU D 1 200 ? 380.444 32.164 77.991 1.00 162.99 198 LEU D CA 1
ATOM 7144 C C . LEU D 1 200 ? 379.866 31.071 77.098 1.00 181.69 198 LEU D C 1
ATOM 7145 O O . LEU D 1 200 ? 380.007 29.890 77.405 1.00 189.43 198 LEU D O 1
ATOM 7150 N N . THR D 1 201 ? 379.200 31.466 76.014 1.00 184.66 199 THR D N 1
ATOM 7151 C CA . THR D 1 201 ? 378.581 30.514 75.091 1.00 174.85 199 THR D CA 1
ATOM 7152 C C . THR D 1 201 ? 379.614 29.683 74.321 1.00 166.27 199 THR D C 1
ATOM 7153 O O . THR D 1 201 ? 379.312 28.571 73.886 1.00 170.53 199 THR D O 1
ATOM 7157 N N . GLU D 1 202 ? 380.818 30.224 74.137 1.00 152.45 200 GLU D N 1
ATOM 7158 C CA . GLU D 1 202 ? 381.919 29.448 73.567 1.00 150.46 200 GLU D CA 1
ATOM 7159 C C . GLU D 1 202 ? 382.183 28.241 74.464 1.00 142.88 200 GLU D C 1
ATOM 7160 O O . GLU D 1 202 ? 382.101 27.089 74.028 1.00 145.58 200 GLU D O 1
ATOM 7166 N N . VAL D 1 203 ? 382.457 28.521 75.733 1.00 139.89 201 VAL D N 1
ATOM 7167 C CA . VAL D 1 203 ? 382.712 27.469 76.723 1.00 146.91 201 VAL D CA 1
ATOM 7168 C C . VAL D 1 203 ? 381.476 26.526 76.870 1.00 149.36 201 VAL D C 1
ATOM 7169 O O . VAL D 1 203 ? 381.626 25.310 77.085 1.00 142.72 201 VAL D O 1
ATOM 7173 N N . GLN D 1 204 ? 380.261 27.064 76.720 1.00 158.09 202 GLN D N 1
ATOM 7174 C CA . GLN D 1 204 ? 379.032 26.253 76.781 1.00 167.56 202 GLN D CA 1
ATOM 7175 C C . GLN D 1 204 ? 379.074 25.127 75.754 1.00 174.92 202 GLN D C 1
ATOM 7176 O O . GLN D 1 204 ? 378.838 23.958 76.086 1.00 192.01 202 GLN D O 1
ATOM 7182 N N . SER D 1 205 ? 379.389 25.495 74.515 1.00 172.39 203 SER D N 1
ATOM 7183 C CA . SER D 1 205 ? 379.484 24.537 73.419 1.00 175.88 203 SER D CA 1
ATOM 7184 C C . SER D 1 205 ? 380.687 23.611 73.600 1.00 172.61 203 SER D C 1
ATOM 7185 O O . SER D 1 205 ? 380.587 22.402 73.358 1.00 176.75 203 SER D O 1
ATOM 7188 N N . ALA D 1 206 ? 381.810 24.178 74.036 1.00 156.09 204 ALA D N 1
ATOM 7189 C CA . ALA D 1 206 ? 383.013 23.396 74.307 1.00 158.35 204 ALA D CA 1
ATOM 7190 C C . ALA D 1 206 ? 382.733 22.266 75.300 1.00 154.00 204 ALA D C 1
ATOM 7191 O O . ALA D 1 206 ? 383.213 21.148 75.110 1.00 162.44 204 ALA D O 1
ATOM 7193 N N . LEU D 1 207 ? 381.955 22.551 76.343 1.00 142.67 205 LEU D N 1
ATOM 7194 C CA . LEU D 1 207 ? 381.555 21.521 77.304 1.00 149.19 205 LEU D CA 1
ATOM 7195 C C . LEU D 1 207 ? 380.625 20.505 76.637 1.00 164.48 205 LEU D C 1
ATOM 7196 O O . LEU D 1 207 ? 380.749 19.294 76.856 1.00 178.26 205 LEU D O 1
ATOM 7201 N N . THR D 1 208 ? 379.700 21.001 75.816 1.00 163.73 206 THR D N 1
ATOM 7202 C CA . THR D 1 208 ? 378.764 20.135 75.096 1.00 154.67 206 THR D CA 1
ATOM 7203 C C . THR D 1 208 ? 379.531 19.076 74.303 1.00 146.45 206 THR D C 1
ATOM 7204 O O . THR D 1 208 ? 379.189 17.888 74.333 1.00 128.45 206 THR D O 1
ATOM 7208 N N . VAL D 1 209 ? 380.585 19.524 73.626 1.00 138.03 207 VAL D N 1
ATOM 7209 C CA . VAL D 1 209 ? 381.444 18.637 72.858 1.00 132.54 207 VAL D CA 1
ATOM 7210 C C . VAL D 1 209 ? 382.058 17.584 73.788 1.00 130.66 207 VAL D C 1
ATOM 7211 O O . VAL D 1 209 ? 381.891 16.384 73.548 1.00 121.07 207 VAL D O 1
ATOM 7215 N N . VAL D 1 210 ? 382.730 18.024 74.856 1.00 127.65 208 VAL D N 1
ATOM 7216 C CA . VAL D 1 210 ? 383.460 17.087 75.723 1.00 137.68 208 VAL D CA 1
ATOM 7217 C C . VAL D 1 210 ? 382.501 16.103 76.400 1.00 140.42 208 VAL D C 1
ATOM 7218 O O . VAL D 1 210 ? 382.823 14.922 76.518 1.00 141.68 208 VAL D O 1
ATOM 7222 N N . SER D 1 211 ? 381.326 16.585 76.805 1.00 132.14 209 SER D N 1
ATOM 7223 C CA . SER D 1 211 ? 380.334 15.756 77.493 1.00 127.56 209 SER D CA 1
ATOM 7224 C C . SER D 1 211 ? 379.799 14.585 76.652 1.00 133.17 209 SER D C 1
ATOM 7225 O O . SER D 1 211 ? 379.365 13.564 77.206 1.00 129.22 209 SER D O 1
ATOM 7228 N N . SER D 1 212 ? 379.855 14.719 75.328 1.00 132.76 210 SER D N 1
ATOM 7229 C CA . SER D 1 212 ? 379.443 13.648 74.424 1.00 134.08 210 SER D CA 1
ATOM 7230 C C . SER D 1 212 ? 380.438 12.478 74.321 1.00 136.64 210 SER D C 1
ATOM 7231 O O . SER D 1 212 ? 380.045 11.354 74.012 1.00 139.68 210 SER D O 1
ATOM 7234 N N . LEU D 1 213 ? 381.710 12.740 74.601 1.00 134.85 211 LEU D N 1
ATOM 7235 C CA . LEU D 1 213 ? 382.799 11.828 74.249 1.00 126.90 211 LEU D CA 1
ATOM 7236 C C . LEU D 1 213 ? 382.820 10.482 74.972 1.00 122.81 211 LEU D C 1
ATOM 7237 O O . LEU D 1 213 ? 383.260 9.483 74.400 1.00 121.20 211 LEU D O 1
ATOM 7242 N N . GLY D 1 214 ? 382.366 10.448 76.219 1.00 124.44 212 GLY D N 1
ATOM 7243 C CA . GLY D 1 214 ? 382.278 9.189 76.960 1.00 127.73 212 GLY D CA 1
ATOM 7244 C C . GLY D 1 214 ? 383.596 8.741 77.573 1.00 127.75 212 GLY D C 1
ATOM 7245 O O . GLY D 1 214 ? 384.435 8.156 76.901 1.00 113.54 212 GLY D O 1
ATOM 7246 N N . TRP D 1 215 ? 383.753 8.987 78.871 1.00 138.07 213 TRP D N 1
ATOM 7247 C CA . TRP D 1 215 ? 384.975 8.646 79.627 1.00 143.45 213 TRP D CA 1
ATOM 7248 C C . TRP D 1 215 ? 385.117 7.118 79.881 1.00 141.52 213 TRP D C 1
ATOM 7249 O O . TRP D 1 215 ? 384.215 6.395 79.505 1.00 124.68 213 TRP D O 1
ATOM 7260 N N . LYS D 1 216 ? 386.228 6.651 80.476 1.00 157.15 214 LYS D N 1
ATOM 7261 C CA . LYS D 1 216 ? 386.481 5.182 80.834 1.00 178.16 214 LYS D CA 1
ATOM 7262 C C . LYS D 1 216 ? 386.995 5.042 82.286 1.00 189.26 214 LYS D C 1
ATOM 7263 O O . LYS D 1 216 ? 388.112 5.503 82.591 1.00 198.63 214 LYS D O 1
ATOM 7269 N N . LYS D 1 217 ? 386.206 4.402 83.165 1.00 201.60 215 LYS D N 1
ATOM 7270 C CA . LYS D 1 217 ? 386.570 4.161 84.580 1.00 216.18 215 LYS D CA 1
ATOM 7271 C C . LYS D 1 217 ? 387.899 3.404 84.699 1.00 228.15 215 LYS D C 1
ATOM 7272 O O . LYS D 1 217 ? 388.767 3.806 85.466 1.00 252.05 215 LYS D O 1
ATOM 7278 N N . THR D 1 218 ? 388.057 2.321 83.941 1.00 222.05 216 THR D N 1
ATOM 7279 C CA . THR D 1 218 ? 389.293 1.530 83.942 1.00 213.40 216 THR D CA 1
ATOM 7280 C C . THR D 1 218 ? 389.880 1.428 82.540 1.00 196.10 216 THR D C 1
ATOM 7281 O O . THR D 1 218 ? 389.280 1.904 81.575 1.00 179.06 216 THR D O 1
ATOM 7285 N N . ASN D 1 219 ? 391.066 0.828 82.451 1.00 198.46 217 ASN D N 1
ATOM 7286 C CA . ASN D 1 219 ? 391.715 0.538 81.174 1.00 208.25 217 ASN D CA 1
ATOM 7287 C C . ASN D 1 219 ? 391.469 -0.907 80.775 1.00 198.66 217 ASN D C 1
ATOM 7288 O O . ASN D 1 219 ? 392.378 -1.746 80.812 1.00 217.60 217 ASN D O 1
ATOM 7293 N N . VAL D 1 220 ? 390.238 -1.177 80.356 1.00 173.05 218 VAL D N 1
ATOM 7294 C CA . VAL D 1 220 ? 389.802 -2.547 80.079 1.00 141.15 218 VAL D CA 1
ATOM 7295 C C . VAL D 1 220 ? 389.324 -2.700 78.632 1.00 131.16 218 VAL D C 1
ATOM 7296 O O . VAL D 1 220 ? 389.387 -1.755 77.825 1.00 139.60 218 VAL D O 1
ATOM 7300 N N . SER D 1 221 ? 388.875 -3.904 78.308 1.00 124.89 219 SER D N 1
ATOM 7301 C CA . SER D 1 221 ? 388.313 -4.212 77.001 1.00 137.76 219 SER D CA 1
ATOM 7302 C C . SER D 1 221 ? 386.903 -3.633 76.855 1.00 140.25 219 SER D C 1
ATOM 7303 O O . SER D 1 221 ? 386.382 -2.988 77.765 1.00 120.46 219 SER D O 1
ATOM 7306 N N . ALA D 1 222 ? 386.305 -3.849 75.686 1.00 155.17 220 ALA D N 1
ATOM 7307 C CA . ALA D 1 222 ? 384.911 -3.489 75.436 1.00 164.37 220 ALA D CA 1
ATOM 7308 C C . ALA D 1 222 ? 383.987 -4.533 76.073 1.00 162.96 220 ALA D C 1
ATOM 7309 O O . ALA D 1 222 ? 383.042 -4.179 76.787 1.00 172.51 220 ALA D O 1
ATOM 7311 N N . ALA D 1 223 ? 384.268 -5.811 75.801 1.00 155.03 221 ALA D N 1
ATOM 7312 C CA . ALA D 1 223 ? 383.507 -6.937 76.360 1.00 138.55 221 ALA D CA 1
ATOM 7313 C C . ALA D 1 223 ? 383.643 -7.003 77.877 1.00 129.03 221 ALA D C 1
ATOM 7314 O O . ALA D 1 223 ? 382.678 -7.329 78.570 1.00 136.55 221 ALA D O 1
ATOM 7316 N N . ALA D 1 224 ? 384.826 -6.642 78.373 1.00 121.15 222 ALA D N 1
ATOM 7317 C CA . ALA D 1 224 ? 385.095 -6.531 79.806 1.00 120.16 222 ALA D CA 1
ATOM 7318 C C . ALA D 1 224 ? 384.161 -5.530 80.478 1.00 128.63 222 ALA D C 1
ATOM 7319 O O . ALA D 1 224 ? 383.544 -5.846 81.496 1.00 116.47 222 ALA D O 1
ATOM 7321 N N . ARG D 1 225 ? 384.051 -4.330 79.898 1.00 149.12 223 ARG D N 1
ATOM 7322 C CA . ARG D 1 225 ? 383.146 -3.285 80.405 1.00 160.82 223 ARG D CA 1
ATOM 7323 C C . ARG D 1 225 ? 381.805 -3.940 80.749 1.00 159.65 223 ARG D C 1
ATOM 7324 O O . ARG D 1 225 ? 381.363 -3.926 81.903 1.00 119.69 223 ARG D O 1
ATOM 7332 N N . ASP D 1 226 ? 381.201 -4.540 79.724 1.00 174.66 224 ASP D N 1
ATOM 7333 C CA . ASP D 1 226 ? 379.896 -5.185 79.820 1.00 183.92 224 ASP D CA 1
ATOM 7334 C C . ASP D 1 226 ? 379.910 -6.406 80.737 1.00 161.53 224 ASP D C 1
ATOM 7335 O O . ASP D 1 226 ? 379.102 -6.507 81.657 1.00 151.57 224 ASP D O 1
ATOM 7340 N N . PHE D 1 227 ? 380.825 -7.329 80.467 1.00 147.58 225 PHE D N 1
ATOM 7341 C CA . PHE D 1 227 ? 380.893 -8.593 81.199 1.00 138.37 225 PHE D CA 1
ATOM 7342 C C . PHE D 1 227 ? 380.952 -8.402 82.707 1.00 125.72 225 PHE D C 1
ATOM 7343 O O . PHE D 1 227 ? 380.117 -8.929 83.438 1.00 106.28 225 PHE D O 1
ATOM 7351 N N . LEU D 1 228 ? 381.934 -7.635 83.155 1.00 126.07 226 LEU D N 1
ATOM 7352 C CA . LEU D 1 228 ? 382.085 -7.367 84.575 1.00 131.39 226 LEU D CA 1
ATOM 7353 C C . LEU D 1 228 ? 380.843 -6.700 85.157 1.00 131.70 226 LEU D C 1
ATOM 7354 O O . LEU D 1 228 ? 380.393 -7.050 86.248 1.00 106.50 226 LEU D O 1
ATOM 7359 N N . ALA D 1 229 ? 380.298 -5.730 84.426 1.00 146.57 227 ALA D N 1
ATOM 7360 C CA . ALA D 1 229 ? 379.079 -5.039 84.849 1.00 156.14 227 ALA D CA 1
ATOM 7361 C C . ALA D 1 229 ? 377.933 -6.001 85.202 1.00 143.75 227 ALA D C 1
ATOM 7362 O O . ALA D 1 229 ? 377.117 -5.678 86.065 1.00 131.76 227 ALA D O 1
ATOM 7364 N N . LYS D 1 230 ? 377.886 -7.173 84.562 1.00 133.22 228 LYS D N 1
ATOM 7365 C CA . LYS D 1 230 ? 376.842 -8.182 84.834 1.00 122.76 228 LYS D CA 1
ATOM 7366 C 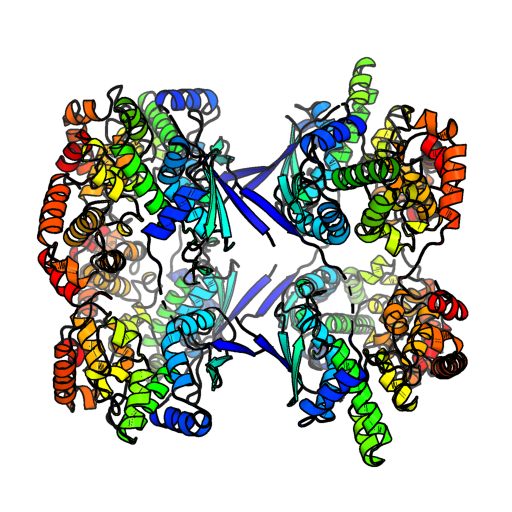C . LYS D 1 230 ? 376.831 -8.768 86.250 1.00 112.74 228 LYS D C 1
ATOM 7367 O O . LYS D 1 230 ? 375.860 -9.407 86.632 1.00 112.96 228 LYS D O 1
ATOM 7373 N N . PHE D 1 231 ? 377.887 -8.541 87.023 1.00 112.04 229 PHE D N 1
ATOM 7374 C CA . PHE D 1 231 ? 377.927 -8.968 88.418 1.00 102.76 229 PHE D CA 1
ATOM 7375 C C . PHE D 1 231 ? 377.905 -7.777 89.390 1.00 120.71 229 PHE D C 1
ATOM 7376 O O . PHE D 1 231 ? 378.049 -7.966 90.600 1.00 136.79 229 PHE D O 1
ATOM 7384 N N . GLY D 1 232 ? 377.737 -6.557 88.872 1.00 131.81 230 GLY D N 1
ATOM 7385 C CA . GLY D 1 232 ? 377.617 -5.340 89.694 1.00 144.60 230 GLY D CA 1
ATOM 7386 C C . GLY D 1 232 ? 378.905 -4.535 89.794 1.00 160.13 230 GLY D C 1
ATOM 7387 O O . GLY D 1 232 ? 379.492 -4.436 90.868 1.00 145.90 230 GLY D O 1
ATOM 7388 N N . ILE D 1 233 ? 379.298 -3.900 88.685 1.00 185.09 231 ILE D N 1
ATOM 7389 C CA . ILE D 1 233 ? 380.646 -3.332 88.521 1.00 173.10 231 ILE D CA 1
ATOM 7390 C C . ILE D 1 233 ? 380.749 -1.901 87.953 1.00 185.65 231 ILE D C 1
ATOM 7391 O O . ILE D 1 233 ? 379.799 -1.369 87.365 1.00 171.35 231 ILE D O 1
ATOM 7396 N N . ASN D 1 234 ? 381.931 -1.304 88.144 1.00 199.88 232 ASN D N 1
ATOM 7397 C CA . ASN D 1 234 ? 382.322 -0.025 87.550 1.00 208.70 232 ASN D CA 1
ATOM 7398 C C . ASN D 1 234 ? 383.300 -0.337 86.416 1.00 177.75 232 ASN D C 1
ATOM 7399 O O . ASN D 1 234 ? 382.890 -0.672 85.309 1.00 151.34 232 ASN D O 1
ATOM 7404 N N . GLY E 1 1 ? 416.140 7.804 129.626 1.00 122.52 -1 GLY E N 1
ATOM 7405 C CA . GLY E 1 1 ? 417.155 7.090 128.799 1.00 130.77 -1 GLY E CA 1
ATOM 7406 C C . GLY E 1 1 ? 417.275 5.625 129.175 1.00 142.68 -1 GLY E C 1
ATOM 7407 O O . GLY E 1 1 ? 416.298 5.006 129.620 1.00 146.32 -1 GLY E O 1
ATOM 7408 N N . SER E 1 2 ? 418.471 5.068 128.980 1.00 147.31 0 SER E N 1
ATOM 7409 C CA . SER E 1 2 ? 418.786 3.684 129.372 1.00 150.05 0 SER E CA 1
ATOM 7410 C C . SER E 1 2 ? 420.214 3.571 129.891 1.00 152.72 0 SER E C 1
ATOM 7411 O O . SER E 1 2 ? 420.987 4.527 129.796 1.00 151.92 0 SER E O 1
ATOM 7414 N N . MET E 1 3 ? 420.540 2.407 130.457 1.00 152.58 1 MET E N 1
ATOM 7415 C CA . MET E 1 3 ? 421.838 2.140 131.066 1.00 158.40 1 MET E CA 1
ATOM 7416 C C . MET E 1 3 ? 422.239 0.695 130.840 1.00 157.77 1 MET E C 1
ATOM 7417 O O . MET E 1 3 ? 421.616 -0.204 131.391 1.00 159.96 1 MET E O 1
ATOM 7422 N N . ILE E 1 4 ? 423.275 0.476 130.032 1.00 157.01 2 ILE E N 1
ATOM 7423 C CA . ILE E 1 4 ? 423.596 -0.880 129.570 1.00 148.68 2 ILE E CA 1
ATOM 7424 C C . ILE E 1 4 ? 424.354 -1.699 130.616 1.00 135.06 2 ILE E C 1
ATOM 7425 O O . ILE E 1 4 ? 425.131 -1.147 131.385 1.00 135.63 2 ILE E O 1
ATOM 7430 N N . GLU E 1 5 ? 424.103 -3.008 130.629 1.00 128.57 3 GLU E N 1
ATOM 7431 C CA . GLU E 1 5 ? 424.953 -3.994 131.306 1.00 134.63 3 GLU E CA 1
ATOM 7432 C C . GLU E 1 5 ? 425.483 -4.969 130.256 1.00 134.65 3 GLU E C 1
ATOM 7433 O O . GLU E 1 5 ? 424.698 -5.561 129.504 1.00 135.76 3 GLU E O 1
ATOM 7439 N N . LEU E 1 6 ? 426.804 -5.143 130.220 1.00 123.86 4 LEU E N 1
ATOM 7440 C CA . LEU E 1 6 ? 427.446 -6.036 129.261 1.00 128.85 4 LEU E CA 1
ATOM 7441 C C . LEU E 1 6 ? 428.246 -7.073 130.036 1.00 131.09 4 LEU E C 1
ATOM 7442 O O . LEU E 1 6 ? 428.902 -6.732 131.019 1.00 116.56 4 LEU E O 1
ATOM 7447 N N . GLU E 1 7 ? 428.174 -8.328 129.581 1.00 146.41 5 GLU E N 1
ATOM 7448 C CA . GLU E 1 7 ? 428.609 -9.494 130.365 1.00 156.39 5 GLU E CA 1
ATOM 7449 C C . GLU E 1 7 ? 429.743 -10.294 129.728 1.00 150.57 5 GLU E C 1
ATOM 7450 O O . GLU E 1 7 ? 429.924 -10.273 128.507 1.00 167.64 5 GLU E O 1
ATOM 7456 N N . PHE E 1 8 ? 430.497 -10.999 130.570 1.00 134.41 6 PHE E N 1
ATOM 7457 C CA . PHE E 1 8 ? 431.631 -11.810 130.120 1.00 126.15 6 PHE E CA 1
ATOM 7458 C C . PHE E 1 8 ? 431.782 -13.062 130.979 1.00 125.47 6 PHE E C 1
ATOM 7459 O O . PHE E 1 8 ? 431.195 -13.141 132.059 1.00 129.59 6 PHE E O 1
ATOM 7467 N N . HIS E 1 9 ? 432.566 -14.029 130.502 1.00 131.79 7 HIS E N 1
ATOM 7468 C CA . HIS E 1 9 ? 432.718 -15.337 131.166 1.00 149.88 7 HIS E CA 1
ATOM 7469 C C . HIS E 1 9 ? 434.037 -16.023 130.796 1.00 146.02 7 HIS E C 1
ATOM 7470 O O . HIS E 1 9 ? 434.652 -15.672 129.793 1.00 143.90 7 HIS E O 1
ATOM 7477 N N . ASP E 1 10 ? 434.448 -17.008 131.599 1.00 144.87 8 ASP E N 1
ATOM 7478 C CA . ASP E 1 10 ? 435.789 -17.633 131.521 1.00 149.93 8 ASP E CA 1
ATOM 7479 C C . ASP E 1 10 ? 436.103 -18.288 130.160 1.00 152.45 8 ASP E C 1
ATOM 7480 O O . ASP E 1 10 ? 435.267 -18.274 129.253 1.00 159.76 8 ASP E O 1
ATOM 7485 N N . VAL E 1 11 ? 437.304 -18.860 130.026 1.00 154.51 9 VAL E N 1
ATOM 7486 C CA . VAL E 1 11 ? 437.667 -19.725 128.881 1.00 157.77 9 VAL E CA 1
ATOM 7487 C C . VAL E 1 11 ? 438.348 -21.042 129.351 1.00 144.34 9 VAL E C 1
ATOM 7488 O O . VAL E 1 11 ? 437.640 -21.960 129.769 1.00 129.65 9 VAL E O 1
ATOM 7492 N N . ALA E 1 12 ? 439.682 -21.143 129.287 1.00 135.44 10 ALA E N 1
ATOM 7493 C CA . ALA E 1 12 ? 440.441 -22.343 129.730 1.00 131.59 10 ALA E CA 1
ATOM 7494 C C . ALA E 1 12 ? 441.975 -22.200 129.614 1.00 134.84 10 ALA E C 1
ATOM 7495 O O . ALA E 1 12 ? 442.683 -23.048 129.041 1.00 123.80 10 ALA E O 1
ATOM 7497 N N . THR E 1 18 ? 445.479 -28.804 118.744 1.00 121.84 16 THR E N 1
ATOM 7498 C CA . THR E 1 18 ? 444.075 -29.176 118.570 1.00 139.16 16 THR E CA 1
ATOM 7499 C C . THR E 1 18 ? 443.782 -29.678 117.157 1.00 152.52 16 THR E C 1
ATOM 7500 O O . THR E 1 18 ? 443.124 -30.705 116.979 1.00 163.27 16 THR E O 1
ATOM 7504 N N . PHE E 1 19 ? 444.287 -28.932 116.175 1.00 159.88 17 PHE E N 1
ATOM 7505 C CA . PHE E 1 19 ? 444.048 -29.132 114.738 1.00 146.80 17 PHE E CA 1
ATOM 7506 C C . PHE E 1 19 ? 445.348 -29.598 114.075 1.00 141.50 17 PHE E C 1
ATOM 7507 O O . PHE E 1 19 ? 446.422 -29.046 114.332 1.00 122.65 17 PHE E O 1
ATOM 7515 N N . ASP E 1 20 ? 445.270 -30.633 113.243 1.00 142.78 18 ASP E N 1
ATOM 7516 C CA . ASP E 1 20 ? 446.428 -30.999 112.423 1.00 143.85 18 ASP E CA 1
ATOM 7517 C C . ASP E 1 20 ? 446.055 -30.896 110.942 1.00 128.17 18 ASP E C 1
ATOM 7518 O O . ASP E 1 20 ? 444.910 -31.170 110.553 1.00 117.85 18 ASP E O 1
ATOM 7523 N N . PRO E 1 21 ? 447.032 -30.505 110.116 1.00 115.55 19 PRO E N 1
ATOM 7524 C CA . PRO E 1 21 ? 446.714 -30.224 108.734 1.00 115.63 19 PRO E CA 1
ATOM 7525 C C . PRO E 1 21 ? 446.436 -31.493 107.910 1.00 119.19 19 PRO E C 1
ATOM 7526 O O . PRO E 1 21 ? 445.424 -31.534 107.202 1.00 107.39 19 PRO E O 1
ATOM 7530 N N . GLU E 1 22 ? 447.292 -32.515 108.022 1.00 117.82 20 GLU E N 1
ATOM 7531 C CA . GLU E 1 22 ? 447.158 -33.743 107.215 1.00 111.34 20 GLU E CA 1
ATOM 7532 C C . GLU E 1 22 ? 445.770 -34.381 107.231 1.00 108.47 20 GLU E C 1
ATOM 7533 O O . GLU E 1 22 ? 445.353 -34.961 106.223 1.00 122.06 20 GLU E O 1
ATOM 7539 N N . VAL E 1 23 ? 445.057 -34.285 108.345 1.00 107.30 21 VAL E N 1
ATOM 7540 C CA . VAL E 1 23 ? 443.704 -34.849 108.428 1.00 128.73 21 VAL E CA 1
ATOM 7541 C C . VAL E 1 23 ? 442.666 -33.916 107.811 1.00 133.52 21 VAL E C 1
ATOM 7542 O O . VAL E 1 23 ? 441.707 -34.385 107.180 1.00 126.74 21 VAL E O 1
ATOM 7546 N N . ALA E 1 24 ? 442.860 -32.611 108.013 1.00 136.77 22 ALA E N 1
ATOM 7547 C CA . ALA E 1 24 ? 441.991 -31.590 107.423 1.00 132.37 22 ALA E CA 1
ATOM 7548 C C . ALA E 1 24 ? 442.145 -31.584 105.907 1.00 123.62 22 ALA E C 1
ATOM 7549 O O . ALA E 1 24 ? 441.159 -31.409 105.182 1.00 111.52 22 ALA E O 1
ATOM 7551 N N . TYR E 1 25 ? 443.386 -31.791 105.454 1.00 113.90 23 TYR E N 1
ATOM 7552 C CA . TYR E 1 25 ? 443.704 -31.926 104.038 1.00 114.54 23 TYR E CA 1
ATOM 7553 C C . TYR E 1 25 ? 443.102 -33.204 103.441 1.00 120.64 23 TYR E C 1
ATOM 7554 O O . TYR E 1 25 ? 442.465 -33.172 102.378 1.00 119.86 23 TYR E O 1
ATOM 7563 N N . ALA E 1 26 ? 443.338 -34.323 104.120 1.00 116.51 24 ALA E N 1
ATOM 7564 C CA . ALA E 1 26 ? 442.750 -35.592 103.738 1.00 113.06 24 ALA E CA 1
ATOM 7565 C C . ALA E 1 26 ? 441.269 -35.396 103.468 1.00 112.37 24 ALA E C 1
ATOM 7566 O O . ALA E 1 26 ? 440.809 -35.582 102.343 1.00 114.63 24 ALA E O 1
ATOM 7568 N N . ASN E 1 27 ? 440.532 -35.007 104.501 1.00 126.65 25 ASN E N 1
ATOM 7569 C CA . ASN E 1 27 ? 439.085 -34.796 104.394 1.00 144.77 25 ASN E CA 1
ATOM 7570 C C . ASN E 1 27 ? 438.692 -33.889 103.210 1.00 141.96 25 ASN E C 1
ATOM 7571 O O . ASN E 1 27 ? 437.742 -34.187 102.477 1.00 133.90 25 ASN E O 1
ATOM 7576 N N . PHE E 1 28 ? 439.429 -32.795 103.031 1.00 138.08 26 PHE E N 1
ATOM 7577 C CA . PHE E 1 28 ? 439.175 -31.847 101.941 1.00 131.01 26 PHE E CA 1
ATOM 7578 C C . PHE E 1 28 ? 439.320 -32.522 100.581 1.00 123.68 26 PHE E C 1
ATOM 7579 O O . PHE E 1 28 ? 438.400 -32.474 99.754 1.00 104.19 26 PHE E O 1
ATOM 7587 N N . LYS E 1 29 ? 440.483 -33.136 100.368 1.00 117.50 27 LYS E N 1
ATOM 7588 C CA . LYS E 1 29 ? 440.758 -33.843 99.125 1.00 122.85 27 LYS E CA 1
ATOM 7589 C C . LYS E 1 29 ? 439.667 -34.859 98.798 1.00 128.08 27 LYS E C 1
ATOM 7590 O O . LYS E 1 29 ? 439.214 -34.937 97.658 1.00 141.44 27 LYS E O 1
ATOM 7596 N N . ARG E 1 30 ? 439.246 -35.631 99.795 1.00 133.55 28 ARG E N 1
ATOM 7597 C CA . ARG E 1 30 ? 438.225 -36.650 99.577 1.00 136.51 28 ARG E CA 1
ATOM 7598 C C . ARG E 1 30 ? 436.926 -36.023 99.076 1.00 132.42 28 ARG E C 1
ATOM 7599 O O . ARG E 1 30 ? 436.446 -36.369 97.999 1.00 131.50 28 ARG E O 1
ATOM 7607 N N . VAL E 1 31 ? 436.387 -35.083 99.841 1.00 130.74 29 VAL E N 1
ATOM 7608 C CA . VAL E 1 31 ? 435.059 -34.552 99.554 1.00 142.56 29 VAL E CA 1
ATOM 7609 C C . VAL E 1 31 ? 435.030 -33.620 98.350 1.00 146.61 29 VAL E C 1
ATOM 7610 O O . VAL E 1 31 ? 434.184 -33.757 97.461 1.00 139.37 29 VAL E O 1
ATOM 7614 N N . HIS E 1 32 ? 435.951 -32.662 98.343 1.00 145.08 30 HIS E N 1
ATOM 7615 C CA . HIS E 1 32 ? 435.825 -31.482 97.492 1.00 138.93 30 HIS E CA 1
ATOM 7616 C C . HIS E 1 32 ? 436.530 -31.581 96.136 1.00 133.88 30 HIS E C 1
ATOM 7617 O O . HIS E 1 32 ? 435.974 -31.146 95.131 1.00 136.92 30 HIS E O 1
ATOM 7624 N N . THR E 1 33 ? 437.714 -32.179 96.075 1.00 131.80 31 THR E N 1
ATOM 7625 C CA . THR E 1 33 ? 438.465 -32.202 94.814 1.00 141.13 31 THR E CA 1
ATOM 7626 C C . THR E 1 33 ? 437.963 -33.196 93.759 1.00 160.26 31 THR E C 1
ATOM 7627 O O . THR E 1 33 ? 438.738 -33.617 92.895 1.00 174.34 31 THR E O 1
ATOM 7631 N N . THR E 1 34 ? 436.690 -33.586 93.820 1.00 176.01 32 THR E N 1
ATOM 7632 C CA . THR E 1 34 ? 436.114 -34.478 92.810 1.00 177.13 32 THR E CA 1
ATOM 7633 C C . THR E 1 34 ? 435.875 -33.681 91.525 1.00 173.32 32 THR E C 1
ATOM 7634 O O . THR E 1 34 ? 436.551 -33.914 90.522 1.00 156.43 32 THR E O 1
ATOM 7638 N N . GLY E 1 35 ? 434.945 -32.728 91.571 1.00 174.77 33 GLY E N 1
ATOM 7639 C CA . GLY E 1 35 ? 434.650 -31.871 90.422 1.00 172.23 33 GLY E CA 1
ATOM 7640 C C . GLY E 1 35 ? 435.517 -30.625 90.413 1.00 168.59 33 GLY E C 1
ATOM 7641 O O . GLY E 1 35 ? 435.027 -29.532 90.687 1.00 169.50 33 GLY E O 1
ATOM 7642 N N . LEU E 1 36 ? 436.800 -30.793 90.087 1.00 161.42 34 LEU E N 1
ATOM 7643 C CA . LEU E 1 36 ? 437.781 -29.709 90.171 1.00 155.12 34 LEU E CA 1
ATOM 7644 C C . LEU E 1 36 ? 438.850 -29.798 89.081 1.00 150.53 34 LEU E C 1
ATOM 7645 O O . LEU E 1 36 ? 439.289 -30.889 88.718 1.00 159.32 34 LEU E O 1
ATOM 7650 N N . SER E 1 37 ? 439.307 -28.634 88.623 1.00 146.60 35 SER E N 1
ATOM 7651 C CA . SER E 1 37 ? 440.167 -28.506 87.445 1.00 136.69 35 SER E CA 1
ATOM 7652 C C . SER E 1 37 ? 441.226 -27.430 87.615 1.00 133.48 35 SER E C 1
ATOM 7653 O O . SER E 1 37 ? 441.077 -26.521 88.441 1.00 144.68 35 SER E O 1
ATOM 7656 N N . TYR E 1 38 ? 442.279 -27.513 86.810 1.00 122.97 36 TYR E N 1
ATOM 7657 C CA . TYR E 1 38 ? 443.363 -26.531 86.885 1.00 126.57 36 TYR E CA 1
ATOM 7658 C C . TYR E 1 38 ? 442.908 -25.109 86.534 1.00 122.22 36 TYR E C 1
ATOM 7659 O O . TYR E 1 38 ? 443.505 -24.130 86.991 1.00 129.78 36 TYR E O 1
ATOM 7668 N N . ASP E 1 39 ? 441.853 -24.991 85.739 1.00 126.57 37 ASP E N 1
ATOM 7669 C CA . ASP E 1 39 ? 441.277 -23.677 85.462 1.00 136.97 37 ASP E CA 1
ATOM 7670 C C . ASP E 1 39 ? 440.650 -23.090 86.728 1.00 125.15 37 ASP E C 1
ATOM 7671 O O . ASP E 1 39 ? 440.773 -21.892 86.979 1.00 105.44 37 ASP E O 1
ATOM 7676 N N . HIS E 1 40 ? 439.981 -23.933 87.516 1.00 128.14 38 HIS E N 1
ATOM 7677 C CA . HIS E 1 40 ? 439.315 -23.483 88.744 1.00 127.98 38 HIS E CA 1
ATOM 7678 C C . HIS E 1 40 ? 440.338 -22.950 89.745 1.00 133.52 38 HIS E C 1
ATOM 7679 O O . HIS E 1 40 ? 440.100 -21.953 90.424 1.00 123.12 38 HIS E O 1
ATOM 7686 N N . ILE E 1 41 ? 441.484 -23.621 89.827 1.00 137.04 39 ILE E N 1
ATOM 7687 C CA . ILE E 1 41 ? 442.539 -23.228 90.758 1.00 122.47 39 ILE E CA 1
ATOM 7688 C C . ILE E 1 41 ? 443.158 -21.897 90.353 1.00 118.28 39 ILE E C 1
ATOM 7689 O O . ILE E 1 41 ? 443.256 -21.002 91.193 1.00 97.17 39 ILE E O 1
ATOM 7694 N N . ARG E 1 42 ? 443.564 -21.766 89.086 1.00 117.97 40 ARG E N 1
ATOM 7695 C CA . ARG E 1 42 ? 444.245 -20.542 88.657 1.00 113.05 40 ARG E CA 1
ATOM 7696 C C . ARG E 1 42 ? 443.355 -19.347 88.966 1.00 106.90 40 ARG E C 1
ATOM 7697 O O . ARG E 1 42 ? 443.864 -18.302 89.357 1.00 112.35 40 ARG E O 1
ATOM 7705 N N . ILE E 1 43 ? 442.042 -19.508 88.812 1.00 96.59 41 ILE E N 1
ATOM 7706 C CA . ILE E 1 43 ? 441.116 -18.449 89.187 1.00 98.49 41 ILE E CA 1
ATOM 7707 C C . ILE E 1 43 ? 441.307 -18.040 90.640 1.00 107.86 41 ILE E C 1
ATOM 7708 O O . ILE E 1 43 ? 441.399 -16.851 90.951 1.00 104.76 41 ILE E O 1
ATOM 7713 N N . PHE E 1 44 ? 441.349 -19.037 91.524 1.00 120.18 42 PHE E N 1
ATOM 7714 C CA . PHE E 1 44 ? 441.440 -18.791 92.967 1.00 103.11 42 PHE E CA 1
ATOM 7715 C C . PHE E 1 44 ? 442.693 -18.013 93.321 1.00 95.81 42 PHE E C 1
ATOM 7716 O O . PHE E 1 44 ? 442.637 -17.057 94.100 1.00 91.80 42 PHE E O 1
ATOM 7724 N N . TYR E 1 45 ? 443.820 -18.438 92.766 1.00 94.19 43 TYR E N 1
ATOM 7725 C CA . TYR E 1 45 ? 445.083 -17.792 93.106 1.00 107.29 43 TYR E CA 1
ATOM 7726 C C . TYR E 1 45 ? 445.244 -16.409 92.479 1.00 111.21 43 TYR E C 1
ATOM 7727 O O . TYR E 1 45 ? 445.726 -15.495 93.147 1.00 105.95 43 TYR E O 1
ATOM 7736 N N . ILE E 1 46 ? 444.829 -16.254 91.221 1.00 121.71 44 ILE E N 1
ATOM 7737 C CA . ILE E 1 46 ? 444.932 -14.965 90.520 1.00 121.17 44 ILE E CA 1
ATOM 7738 C C . ILE E 1 46 ? 444.067 -13.896 91.171 1.00 116.55 44 ILE E C 1
ATOM 7739 O O . ILE E 1 46 ? 444.551 -12.813 91.503 1.00 118.37 44 ILE E O 1
ATOM 7744 N N . LYS E 1 47 ? 442.800 -14.219 91.392 1.00 117.55 45 LYS E N 1
ATOM 7745 C CA . LYS E 1 47 ? 441.891 -13.284 92.041 1.00 121.98 45 LYS E CA 1
ATOM 7746 C C . LYS E 1 47 ? 441.955 -13.328 93.578 1.00 118.53 45 LYS E C 1
ATOM 7747 O O . LYS E 1 47 ? 441.083 -12.770 94.241 1.00 114.98 45 LYS E O 1
ATOM 7753 N N . GLY E 1 48 ? 442.976 -13.971 94.146 1.00 113.80 46 GLY E N 1
ATOM 7754 C CA . GLY E 1 48 ? 443.127 -14.069 95.598 1.00 115.67 46 GLY E CA 1
ATOM 7755 C C . GLY E 1 48 ? 443.059 -12.725 96.296 1.00 119.85 46 GLY E C 1
ATOM 7756 O O . GLY E 1 48 ? 442.455 -12.602 97.360 1.00 110.29 46 GLY E O 1
ATOM 7757 N N . ARG E 1 49 ? 443.692 -11.728 95.683 1.00 126.46 47 ARG E N 1
ATOM 7758 C CA . ARG E 1 49 ? 443.669 -10.340 96.143 1.00 133.90 47 ARG E CA 1
ATOM 7759 C C . ARG E 1 49 ? 442.253 -9.851 96.410 1.00 129.95 47 ARG E C 1
ATOM 7760 O O . ARG E 1 49 ? 441.932 -9.394 97.507 1.00 124.37 47 ARG E O 1
ATOM 7768 N N . GLU E 1 50 ? 441.418 -9.972 95.381 1.00 130.86 48 GLU E N 1
ATOM 7769 C CA . GLU E 1 50 ? 440.050 -9.463 95.392 1.00 133.86 48 GLU E CA 1
ATOM 7770 C C . GLU E 1 50 ? 439.157 -10.288 96.304 1.00 124.84 48 GLU E C 1
ATOM 7771 O O . GLU E 1 50 ? 438.282 -9.752 96.987 1.00 125.42 48 GLU E O 1
ATOM 7777 N N . ILE E 1 51 ? 439.381 -11.598 96.297 1.00 112.26 49 ILE E N 1
ATOM 7778 C CA . ILE E 1 51 ? 438.590 -12.524 97.096 1.00 109.91 49 ILE E CA 1
ATOM 7779 C C . ILE E 1 51 ? 438.765 -12.219 98.586 1.00 124.93 49 ILE E C 1
ATOM 7780 O O . ILE E 1 51 ? 437.816 -12.333 99.359 1.00 126.85 49 ILE E O 1
ATOM 7785 N N . LYS E 1 52 ? 439.977 -11.831 98.983 1.00 132.59 50 LYS E N 1
ATOM 7786 C CA . LYS E 1 52 ? 440.250 -11.480 100.373 1.00 125.63 50 LYS E CA 1
ATOM 7787 C C . LYS E 1 52 ? 439.462 -10.246 100.778 1.00 125.46 50 LYS E C 1
ATOM 7788 O O . LYS E 1 52 ? 438.836 -10.234 101.840 1.00 118.28 50 LYS E O 1
ATOM 7794 N N . THR E 1 53 ? 439.491 -9.221 99.925 1.00 133.57 51 THR E N 1
ATOM 7795 C CA . THR E 1 53 ? 438.820 -7.955 100.221 1.00 134.46 51 THR E CA 1
ATOM 7796 C C . THR E 1 53 ? 437.307 -8.158 100.254 1.00 133.98 51 THR E C 1
ATOM 7797 O O . THR E 1 53 ? 436.664 -7.832 101.254 1.00 132.70 51 THR E O 1
ATOM 7801 N N . SER E 1 54 ? 436.748 -8.703 99.175 1.00 127.51 52 SER E N 1
ATOM 7802 C CA . SER E 1 54 ? 435.302 -8.895 99.088 1.00 134.14 52 SER E CA 1
ATOM 7803 C C . SER E 1 54 ? 434.773 -9.703 100.273 1.00 129.44 52 SER E C 1
ATOM 7804 O O . SER E 1 54 ? 433.675 -9.435 100.755 1.00 146.72 52 SER E O 1
ATOM 7807 N N . LEU E 1 55 ? 435.545 -10.669 100.754 1.00 122.10 53 LEU E N 1
ATOM 7808 C CA . LEU E 1 55 ? 435.160 -11.393 101.961 1.00 122.16 53 LEU E CA 1
ATOM 7809 C C . LEU E 1 55 ? 435.262 -10.524 103.205 1.00 118.17 53 LEU E C 1
ATOM 7810 O O . LEU E 1 55 ? 434.441 -10.636 104.110 1.00 116.72 53 LEU E O 1
ATOM 7815 N N . ALA E 1 56 ? 436.279 -9.667 103.252 1.00 126.79 54 ALA E N 1
ATOM 7816 C CA . ALA E 1 56 ? 436.492 -8.770 104.396 1.00 128.12 54 ALA E CA 1
ATOM 7817 C C . ALA E 1 56 ? 435.420 -7.691 104.519 1.00 129.51 54 ALA E C 1
ATOM 7818 O O . ALA E 1 56 ? 435.264 -7.115 105.591 1.00 123.13 54 ALA E O 1
ATOM 7820 N N . LYS E 1 57 ? 434.702 -7.422 103.427 1.00 135.83 55 LYS E N 1
ATOM 7821 C CA . LYS E 1 57 ? 433.570 -6.491 103.430 1.00 138.64 55 LYS E CA 1
ATOM 7822 C C . LYS E 1 57 ? 432.336 -7.142 104.060 1.00 128.25 55 LYS E C 1
ATOM 7823 O O . LYS E 1 57 ? 431.818 -6.647 105.064 1.00 114.81 55 LYS E O 1
ATOM 7829 N N . ARG E 1 58 ? 431.865 -8.235 103.462 1.00 125.10 56 ARG E N 1
ATOM 7830 C CA . ARG E 1 58 ? 430.666 -8.929 103.943 1.00 137.24 56 ARG E CA 1
ATOM 7831 C C . ARG E 1 58 ? 430.836 -9.405 105.382 1.00 138.59 56 ARG E C 1
ATOM 7832 O O . ARG E 1 58 ? 431.929 -9.780 105.786 1.00 143.17 56 ARG E O 1
ATOM 7840 N N . SER E 1 59 ? 429.743 -9.373 106.139 1.00 142.65 57 SER E N 1
ATOM 7841 C CA . SER E 1 59 ? 429.736 -9.746 107.557 1.00 146.14 57 SER E CA 1
ATOM 7842 C C . SER E 1 59 ? 429.235 -11.175 107.818 1.00 151.25 57 SER E C 1
ATOM 7843 O O . SER E 1 59 ? 429.227 -11.641 108.961 1.00 132.00 57 SER E O 1
ATOM 7846 N N . GLU E 1 60 ? 428.830 -11.865 106.753 1.00 158.95 58 GLU E N 1
ATOM 7847 C CA . GLU E 1 60 ? 428.218 -13.192 106.837 1.00 158.05 58 GLU E CA 1
ATOM 7848 C C . GLU E 1 60 ? 429.283 -14.195 107.258 1.00 146.33 58 GLU E C 1
ATOM 7849 O O . GLU E 1 60 ? 430.292 -14.318 106.579 1.00 142.04 58 GLU E O 1
ATOM 7855 N N . TRP E 1 61 ? 429.070 -14.898 108.369 1.00 146.23 59 TRP E N 1
ATOM 7856 C CA . TRP E 1 61 ? 430.090 -15.810 108.917 1.00 147.64 59 TRP E CA 1
ATOM 7857 C C . TRP E 1 61 ? 430.463 -16.986 108.001 1.00 154.31 59 TRP E C 1
ATOM 7858 O O . TRP E 1 61 ? 431.618 -17.413 107.994 1.00 172.85 59 TRP E O 1
ATOM 7869 N N . GLU E 1 62 ? 429.508 -17.503 107.233 1.00 145.51 60 GLU E N 1
ATOM 7870 C CA . GLU E 1 62 ? 429.776 -18.617 106.327 1.00 135.52 60 GLU E CA 1
ATOM 7871 C C . GLU E 1 62 ? 429.397 -18.190 104.912 1.00 126.26 60 GLU E C 1
ATOM 7872 O O . GLU E 1 62 ? 428.235 -17.871 104.638 1.00 141.00 60 GLU E O 1
ATOM 7878 N N . VAL E 1 63 ? 430.386 -18.183 104.020 1.00 116.89 61 VAL E N 1
ATOM 7879 C CA . VAL E 1 63 ? 430.222 -17.724 102.633 1.00 119.64 61 VAL E CA 1
ATOM 7880 C C . VAL E 1 63 ? 430.748 -18.765 101.644 1.00 116.48 61 VAL E C 1
ATOM 7881 O O . VAL E 1 63 ? 431.657 -19.527 101.964 1.00 105.72 61 VAL E O 1
ATOM 7885 N N . THR E 1 64 ? 430.150 -18.806 100.454 1.00 123.06 62 THR E N 1
ATOM 7886 C CA . THR E 1 64 ? 430.556 -19.741 99.406 1.00 121.00 62 THR E CA 1
ATOM 7887 C C . THR E 1 64 ? 431.215 -19.030 98.231 1.00 118.09 62 THR E C 1
ATOM 7888 O O . THR E 1 64 ? 430.796 -17.945 97.817 1.00 116.99 62 THR E O 1
ATOM 7892 N N . LEU E 1 65 ? 432.244 -19.669 97.693 1.00 115.05 63 LEU E N 1
ATOM 7893 C CA . LEU E 1 65 ? 432.975 -19.136 96.566 1.00 115.65 63 LEU E CA 1
ATOM 7894 C C . LEU E 1 65 ? 432.596 -19.919 95.334 1.00 115.31 63 LEU E C 1
ATOM 7895 O O . LEU E 1 65 ? 432.510 -21.147 95.378 1.00 98.46 63 LEU E O 1
ATOM 7900 N N . ASN E 1 66 ? 432.373 -19.196 94.242 1.00 129.64 64 ASN E N 1
ATOM 7901 C CA . ASN E 1 66 ? 432.092 -19.797 92.944 1.00 144.95 64 ASN E CA 1
ATOM 7902 C C . ASN E 1 66 ? 433.210 -19.469 91.959 1.00 134.93 64 ASN E C 1
ATOM 7903 O O . ASN E 1 66 ? 433.170 -18.467 91.242 1.00 121.50 64 ASN E O 1
ATOM 7908 N N . LEU E 1 67 ? 434.210 -20.344 91.946 1.00 136.29 65 LEU E N 1
ATOM 7909 C CA . LEU E 1 67 ? 435.430 -20.150 91.169 1.00 135.56 65 LEU E CA 1
ATOM 7910 C C . LEU E 1 67 ? 435.295 -20.831 89.808 1.00 136.60 65 LEU E C 1
ATOM 7911 O O . LEU E 1 67 ? 435.691 -21.987 89.636 1.00 142.73 65 LEU E O 1
ATOM 7916 N N . GLY E 1 68 ? 434.729 -20.116 88.840 1.00 133.53 66 GLY E N 1
ATOM 7917 C CA . GLY E 1 68 ? 434.335 -20.742 87.583 1.00 136.98 66 GLY E CA 1
ATOM 7918 C C . GLY E 1 68 ? 433.243 -21.735 87.932 1.00 138.43 66 GLY E C 1
ATOM 7919 O O . GLY E 1 68 ? 432.301 -21.396 88.663 1.00 143.07 66 GLY E O 1
ATOM 7920 N N . GLY E 1 69 ? 433.367 -22.963 87.443 1.00 129.85 67 GLY E N 1
ATOM 7921 C CA . GLY E 1 69 ? 432.423 -24.015 87.814 1.00 136.47 67 GLY E CA 1
ATOM 7922 C C . GLY E 1 69 ? 432.487 -24.385 89.291 1.00 136.63 67 GLY E C 1
ATOM 7923 O O . GLY E 1 69 ? 431.456 -24.519 89.956 1.00 142.90 67 GLY E O 1
ATOM 7924 N N . TRP E 1 70 ? 433.706 -24.534 89.798 1.00 133.37 68 TRP E N 1
ATOM 7925 C CA . TRP E 1 70 ? 433.964 -24.991 91.167 1.00 136.50 68 TRP E CA 1
ATOM 7926 C C . TRP E 1 70 ? 433.312 -24.078 92.217 1.00 138.45 68 TRP E C 1
ATOM 7927 O O . TRP E 1 70 ? 433.251 -22.859 92.048 1.00 127.60 68 TRP E O 1
ATOM 7938 N N . LYS E 1 71 ? 432.793 -24.684 93.280 1.00 146.63 69 LYS E N 1
ATOM 7939 C CA . LYS E 1 71 ? 432.093 -23.959 94.336 1.00 154.95 69 LYS E CA 1
ATOM 7940 C C . LYS E 1 71 ? 432.457 -24.515 95.712 1.00 151.87 69 LYS E C 1
ATOM 7941 O O . LYS E 1 71 ? 432.317 -25.721 95.935 1.00 171.84 69 LYS E O 1
ATOM 7947 N N . ILE E 1 72 ? 432.908 -23.655 96.630 1.00 138.54 70 ILE E N 1
ATOM 7948 C CA . ILE E 1 72 ? 433.240 -24.077 98.005 1.00 129.81 70 ILE E CA 1
ATOM 7949 C C . ILE E 1 72 ? 432.618 -23.142 99.041 1.00 125.03 70 ILE E C 1
ATOM 7950 O O . ILE E 1 72 ? 432.419 -21.966 98.771 1.00 107.64 70 ILE E O 1
ATOM 7955 N N . THR E 1 73 ? 432.326 -23.695 100.218 1.00 132.24 71 THR E N 1
ATOM 7956 C CA . THR E 1 73 ? 431.852 -22.945 101.378 1.00 134.66 71 THR E CA 1
ATOM 7957 C C . THR E 1 73 ? 433.024 -22.692 102.324 1.00 135.87 71 THR E C 1
ATOM 7958 O O . THR E 1 73 ? 433.729 -23.630 102.723 1.00 141.84 71 THR E O 1
ATOM 7962 N N . VAL E 1 74 ? 433.215 -21.425 102.685 1.00 135.36 72 VAL E N 1
ATOM 7963 C CA . VAL E 1 74 ? 434.342 -20.986 103.506 1.00 133.00 72 VAL E CA 1
ATOM 7964 C C . VAL E 1 74 ? 433.849 -20.147 104.676 1.00 131.11 72 VAL E C 1
ATOM 7965 O O . VAL E 1 74 ? 432.982 -19.295 104.501 1.00 136.95 72 VAL E O 1
ATOM 7969 N N . TYR E 1 75 ? 434.420 -20.366 105.855 1.00 133.31 73 TYR E N 1
ATOM 7970 C CA . TYR E 1 75 ? 434.137 -19.522 107.013 1.00 139.64 73 TYR E CA 1
ATOM 7971 C C . TYR E 1 75 ? 434.831 -18.158 106.850 1.00 140.96 73 TYR E C 1
ATOM 7972 O O . TYR E 1 75 ? 436.063 -18.083 106.854 1.00 142.35 73 TYR E O 1
ATOM 7981 N N . ASN E 1 76 ? 434.040 -17.088 106.707 1.00 140.29 74 ASN E N 1
ATOM 7982 C CA . ASN E 1 76 ? 434.568 -15.728 106.477 1.00 125.71 74 ASN E CA 1
ATOM 7983 C C . ASN E 1 76 ? 435.199 -15.149 107.738 1.00 118.38 74 ASN E C 1
ATOM 7984 O O . ASN E 1 76 ? 434.602 -14.374 108.479 1.00 107.47 74 ASN E O 1
ATOM 7989 N N . THR E 1 77 ? 436.439 -15.560 107.940 1.00 117.13 75 THR E N 1
ATOM 7990 C CA . THR E 1 77 ? 437.238 -15.161 109.078 1.00 111.31 75 THR E CA 1
ATOM 7991 C C . THR E 1 77 ? 438.006 -13.867 108.776 1.00 109.48 75 THR E C 1
ATOM 7992 O O . THR E 1 77 ? 438.755 -13.368 109.611 1.00 102.67 75 THR E O 1
ATOM 7996 N N . ASN E 1 78 ? 437.801 -13.323 107.580 1.00 116.25 76 ASN E N 1
ATOM 7997 C CA . ASN E 1 78 ? 438.485 -12.120 107.117 1.00 119.42 76 ASN E CA 1
ATOM 7998 C C . ASN E 1 78 ? 437.819 -10.856 107.632 1.00 117.47 76 ASN E C 1
ATOM 7999 O O . ASN E 1 78 ? 438.506 -9.920 108.037 1.00 112.86 76 ASN E O 1
ATOM 8004 N N . PHE E 1 79 ? 436.485 -10.832 107.608 1.00 127.73 77 PHE E N 1
ATOM 8005 C CA . PHE E 1 79 ? 435.705 -9.703 108.129 1.00 136.12 77 PHE E CA 1
ATOM 8006 C C . PHE E 1 79 ? 436.112 -9.375 109.579 1.00 131.48 77 PHE E C 1
ATOM 8007 O O . PHE E 1 79 ? 436.067 -10.253 110.439 1.00 114.22 77 PHE E O 1
ATOM 8015 N N . PRO E 1 80 ? 436.519 -8.119 109.845 1.00 134.98 78 PRO E N 1
ATOM 8016 C CA . PRO E 1 80 ? 436.975 -7.689 111.167 1.00 141.24 78 PRO E CA 1
ATOM 8017 C C . PRO E 1 80 ? 436.170 -8.238 112.348 1.00 144.71 78 PRO E C 1
ATOM 8018 O O . PRO E 1 80 ? 436.753 -8.767 113.295 1.00 140.91 78 PRO E O 1
ATOM 8022 N N . GLY E 1 81 ? 434.848 -8.095 112.294 1.00 151.34 79 GLY E N 1
ATOM 8023 C CA . GLY E 1 81 ? 433.963 -8.575 113.356 1.00 153.44 79 GLY E CA 1
ATOM 8024 C C . GLY E 1 81 ? 434.015 -10.074 113.590 1.00 155.70 79 GLY E C 1
ATOM 8025 O O . GLY E 1 81 ? 433.854 -10.530 114.725 1.00 159.83 79 GLY E O 1
ATOM 8026 N N . ASN E 1 82 ? 434.248 -10.836 112.523 1.00 159.75 80 ASN E N 1
ATOM 8027 C CA . ASN E 1 82 ? 434.229 -12.299 112.580 1.00 162.30 80 ASN E CA 1
ATOM 8028 C C . ASN E 1 82 ? 435.527 -12.921 113.082 1.00 161.21 80 ASN E C 1
ATOM 8029 O O . ASN E 1 82 ? 435.544 -14.108 113.413 1.00 169.04 80 ASN E O 1
ATOM 8034 N N . ARG E 1 83 ? 436.602 -12.140 113.151 1.00 154.90 81 ARG E N 1
ATOM 8035 C CA . ARG E 1 83 ? 437.891 -12.664 113.601 1.00 154.68 81 ARG E CA 1
ATOM 8036 C C . ARG E 1 83 ? 437.809 -13.218 115.019 1.00 151.44 81 ARG E C 1
ATOM 8037 O O . ARG E 1 83 ? 436.934 -12.847 115.801 1.00 145.79 81 ARG E O 1
ATOM 8045 N N . ASN E 1 84 ? 438.729 -14.126 115.322 1.00 153.10 82 ASN E N 1
ATOM 8046 C CA . ASN E 1 84 ? 438.847 -14.725 116.647 1.00 154.88 82 ASN E CA 1
ATOM 8047 C C . ASN E 1 84 ? 437.541 -15.305 117.217 1.00 151.69 82 ASN E C 1
ATOM 8048 O O . ASN E 1 84 ? 437.228 -15.113 118.388 1.00 153.85 82 ASN E O 1
ATOM 8053 N N . ASN E 1 85 ? 436.785 -16.013 116.378 1.00 158.26 83 ASN E N 1
ATOM 8054 C CA . ASN E 1 85 ? 435.748 -16.939 116.855 1.00 161.05 83 ASN E CA 1
ATOM 8055 C C . ASN E 1 85 ? 436.030 -18.334 116.259 1.00 155.86 83 ASN E C 1
ATOM 8056 O O . ASN E 1 85 ? 436.193 -18.453 115.045 1.00 126.67 83 ASN E O 1
ATOM 8061 N N . PRO E 1 86 ? 436.122 -19.383 117.108 1.00 162.87 84 PRO E N 1
ATOM 8062 C CA . PRO E 1 86 ? 436.614 -20.705 116.694 1.00 164.78 84 PRO E CA 1
ATOM 8063 C C . PRO E 1 86 ? 436.156 -21.216 115.327 1.00 165.97 84 PRO E C 1
ATOM 8064 O O . PRO E 1 86 ? 434.998 -21.034 114.933 1.00 167.96 84 PRO E O 1
ATOM 8068 N N . VAL E 1 87 ? 437.092 -21.843 114.618 1.00 165.52 85 VAL E N 1
ATOM 8069 C CA . VAL E 1 87 ? 436.846 -22.443 113.313 1.00 159.91 85 VAL E CA 1
ATOM 8070 C C . VAL E 1 87 ? 437.020 -23.956 113.467 1.00 148.32 85 VAL E C 1
ATOM 8071 O O . VAL E 1 87 ? 438.042 -24.400 113.996 1.00 125.50 85 VAL E O 1
ATOM 8075 N N . PRO E 1 88 ? 436.036 -24.752 113.004 1.00 147.71 86 PRO E N 1
ATOM 8076 C CA . PRO E 1 88 ? 436.126 -26.211 113.162 1.00 148.10 86 PRO E CA 1
ATOM 8077 C C . PRO E 1 88 ? 437.415 -26.799 112.597 1.00 144.98 86 PRO E C 1
ATOM 8078 O O . PRO E 1 88 ? 437.968 -26.255 111.642 1.00 152.69 86 PRO E O 1
ATOM 8082 N N . ASP E 1 89 ? 437.891 -27.902 113.166 1.00 152.22 87 ASP E N 1
ATOM 8083 C CA . ASP E 1 89 ? 439.097 -28.551 112.644 1.00 165.59 87 ASP E CA 1
ATOM 8084 C C . ASP E 1 89 ? 438.882 -29.091 111.215 1.00 172.34 87 ASP E C 1
ATOM 8085 O O . ASP E 1 89 ? 439.831 -29.210 110.432 1.00 181.26 87 ASP E O 1
ATOM 8090 N N . ASP E 1 90 ? 437.630 -29.395 110.880 1.00 165.91 88 ASP E N 1
ATOM 8091 C CA . ASP E 1 90 ? 437.245 -29.814 109.533 1.00 161.20 88 ASP E CA 1
ATOM 8092 C C . ASP E 1 90 ? 436.684 -28.649 108.704 1.00 154.01 88 ASP E C 1
ATOM 8093 O O . ASP E 1 90 ? 435.987 -28.869 107.713 1.00 165.00 88 ASP E O 1
ATOM 8098 N N . GLY E 1 91 ? 436.977 -27.413 109.100 1.00 141.89 89 GLY E N 1
ATOM 8099 C CA . GLY E 1 91 ? 436.464 -26.228 108.407 1.00 131.84 89 GLY E CA 1
ATOM 8100 C C . GLY E 1 91 ? 437.502 -25.618 107.484 1.00 124.18 89 GLY E C 1
ATOM 8101 O O . GLY E 1 91 ? 438.699 -25.892 107.619 1.00 121.39 89 GLY E O 1
ATOM 8102 N N . LEU E 1 92 ? 437.043 -24.792 106.548 1.00 112.70 90 LEU E N 1
ATOM 8103 C CA . LEU E 1 92 ? 437.930 -24.135 105.602 1.00 111.19 90 LEU E CA 1
ATOM 8104 C C . LEU E 1 92 ? 437.918 -22.634 105.820 1.00 119.32 90 LEU E C 1
ATOM 8105 O O . LEU E 1 92 ? 436.859 -22.029 105.983 1.00 129.61 90 LEU E O 1
ATOM 8110 N N . THR E 1 93 ? 439.109 -22.046 105.872 1.00 122.44 91 THR E N 1
ATOM 8111 C CA . THR E 1 93 ? 439.273 -20.597 105.813 1.00 111.44 91 THR E CA 1
ATOM 8112 C C . THR E 1 93 ? 439.973 -20.305 104.511 1.00 106.38 91 THR E C 1
ATOM 8113 O O . THR E 1 93 ? 440.540 -21.209 103.889 1.00 104.49 91 THR E O 1
ATOM 8117 N N . LEU E 1 94 ? 439.960 -19.041 104.115 1.00 97.24 92 LEU E N 1
ATOM 8118 C CA . LEU E 1 94 ? 440.666 -18.663 102.899 1.00 98.73 92 LEU E CA 1
ATOM 8119 C C . LEU E 1 94 ? 442.109 -19.116 102.935 1.00 93.70 92 LEU E C 1
ATOM 8120 O O . LEU E 1 94 ? 442.644 -19.597 101.939 1.00 90.81 92 LEU E O 1
ATOM 8125 N N . HIS E 1 95 ? 442.724 -18.948 104.096 1.00 93.02 93 HIS E N 1
ATOM 8126 C CA . HIS E 1 95 ? 444.113 -19.309 104.273 1.00 97.41 93 HIS E CA 1
ATOM 8127 C C . HIS E 1 95 ? 444.315 -20.808 104.062 1.00 98.43 93 HIS E C 1
ATOM 8128 O O . HIS E 1 95 ? 445.119 -21.229 103.221 1.00 86.74 93 HIS E O 1
ATOM 8135 N N . ARG E 1 96 ? 443.571 -21.603 104.824 1.00 98.48 94 ARG E N 1
ATOM 8136 C CA . ARG E 1 96 ? 443.722 -23.042 104.767 1.00 98.87 94 ARG E CA 1
ATOM 8137 C C . ARG E 1 96 ? 443.503 -23.532 103.350 1.00 95.20 94 ARG E C 1
ATOM 8138 O O . ARG E 1 96 ? 444.260 -24.370 102.849 1.00 92.51 94 ARG E O 1
ATOM 8146 N N . LEU E 1 97 ? 442.465 -23.004 102.715 1.00 86.41 95 LEU E N 1
ATOM 8147 C CA . LEU E 1 97 ? 442.182 -23.358 101.335 1.00 90.31 95 LEU E CA 1
ATOM 8148 C C . LEU E 1 97 ? 443.400 -23.126 100.426 1.00 85.04 95 LEU E C 1
ATOM 8149 O O . LEU E 1 97 ? 443.783 -24.011 99.660 1.00 89.36 95 LEU E O 1
ATOM 8154 N N . SER E 1 98 ? 444.009 -21.950 100.533 1.00 73.67 96 SER E N 1
ATOM 8155 C CA . SER E 1 98 ? 445.178 -21.631 99.740 1.00 69.38 96 SER E CA 1
ATOM 8156 C C . SER E 1 98 ? 446.284 -22.632 99.977 1.00 71.34 96 SER E C 1
ATOM 8157 O O . SER E 1 98 ? 446.958 -23.032 99.034 1.00 71.52 96 SER E O 1
ATOM 8160 N N . GLY E 1 99 ? 446.478 -23.041 101.231 1.00 80.07 97 GLY E N 1
ATOM 8161 C CA . GLY E 1 99 ? 447.520 -24.018 101.577 1.00 78.05 97 GLY E CA 1
ATOM 8162 C C . GLY E 1 99 ? 447.223 -25.395 101.015 1.00 72.62 97 GLY E C 1
ATOM 8163 O O . GLY E 1 99 ? 448.101 -26.042 100.431 1.00 65.46 97 GLY E O 1
ATOM 8164 N N . PHE E 1 100 ? 445.978 -25.825 101.169 1.00 68.31 98 PHE E N 1
ATOM 8165 C CA . PHE E 1 100 ? 445.579 -27.131 100.689 1.00 79.42 98 PHE E CA 1
ATOM 8166 C C . PHE E 1 100 ? 445.801 -27.228 99.189 1.00 90.57 98 PHE E C 1
ATOM 8167 O O . PHE E 1 100 ? 446.449 -28.159 98.711 1.00 104.43 98 PHE E O 1
ATOM 8175 N N . LEU E 1 101 ? 445.288 -26.248 98.451 1.00 94.99 99 LEU E N 1
ATOM 8176 C CA . LEU E 1 101 ? 445.458 -26.221 97.009 1.00 90.55 99 LEU E CA 1
ATOM 8177 C C . LEU E 1 101 ? 446.924 -26.233 96.611 1.00 83.64 99 LEU E C 1
ATOM 8178 O O . LEU E 1 101 ? 447.272 -26.836 95.607 1.00 95.06 99 LEU E O 1
ATOM 8183 N N . ALA E 1 102 ? 447.791 -25.596 97.383 1.00 76.97 100 ALA E N 1
ATOM 8184 C CA . ALA E 1 102 ? 449.213 -25.631 97.058 1.00 87.65 100 ALA E CA 1
ATOM 8185 C C . ALA E 1 102 ? 449.798 -27.032 97.235 1.00 100.82 100 ALA E C 1
ATOM 8186 O O . ALA E 1 102 ? 450.666 -27.433 96.461 1.00 104.96 100 ALA E O 1
ATOM 8188 N N . ARG E 1 103 ? 449.341 -27.750 98.263 1.00 109.37 101 ARG E N 1
ATOM 8189 C CA . ARG E 1 103 ? 449.715 -29.151 98.491 1.00 111.51 101 ARG E CA 1
ATOM 8190 C C . ARG E 1 103 ? 449.223 -29.972 97.305 1.00 102.49 101 ARG E C 1
ATOM 8191 O O . ARG E 1 103 ? 450.018 -30.584 96.592 1.00 95.91 101 ARG E O 1
ATOM 8199 N N . TYR E 1 104 ? 447.911 -29.937 97.100 1.00 95.88 102 TYR E N 1
ATOM 8200 C CA . TYR E 1 104 ? 447.238 -30.616 95.993 1.00 102.02 102 TYR E CA 1
ATOM 8201 C C . TYR E 1 104 ? 447.976 -30.526 94.656 1.00 103.36 102 TYR E C 1
ATOM 8202 O O . TYR E 1 104 ? 448.101 -31.523 93.948 1.00 112.53 102 TYR E O 1
ATOM 8211 N N . LEU E 1 105 ? 448.442 -29.329 94.309 1.00 101.67 103 LEU E N 1
ATOM 8212 C CA . LEU E 1 105 ? 449.186 -29.124 93.075 1.00 100.32 103 LEU E CA 1
ATOM 8213 C C . LEU E 1 105 ? 450.527 -29.807 93.167 1.00 101.95 103 LEU E C 1
ATOM 8214 O O . LEU E 1 105 ? 450.916 -30.526 92.256 1.00 103.38 103 LEU E O 1
ATOM 8219 N N . LEU E 1 106 ? 451.245 -29.586 94.261 1.00 105.79 104 LEU E N 1
ATOM 8220 C CA . LEU E 1 106 ? 452.579 -30.161 94.379 1.00 104.36 104 LEU E CA 1
ATOM 8221 C C . LEU E 1 106 ? 452.509 -31.667 94.258 1.00 108.04 104 LEU E C 1
ATOM 8222 O O . LEU E 1 106 ? 453.414 -32.274 93.698 1.00 115.18 104 LEU E O 1
ATOM 8227 N N . GLU E 1 107 ? 451.431 -32.265 94.758 1.00 113.21 105 GLU E N 1
ATOM 8228 C CA . GLU E 1 107 ? 451.248 -33.709 94.626 1.00 121.77 105 GLU E CA 1
ATOM 8229 C C . GLU E 1 107 ? 451.113 -34.110 93.164 1.00 125.25 105 GLU E C 1
ATOM 8230 O O . GLU E 1 107 ? 451.889 -34.940 92.689 1.00 138.85 105 GLU E O 1
ATOM 8236 N N . LYS E 1 108 ? 450.149 -33.512 92.463 1.00 115.99 106 LYS E N 1
ATOM 8237 C CA . LYS E 1 108 ? 450.021 -33.698 91.018 1.00 109.37 106 LYS E CA 1
ATOM 8238 C C . LYS E 1 108 ? 451.363 -33.520 90.314 1.00 116.73 106 LYS E C 1
ATOM 8239 O O . LYS E 1 108 ? 451.819 -34.420 89.616 1.00 126.32 106 LYS E O 1
ATOM 8245 N N . MET E 1 109 ? 452.001 -32.373 90.518 1.00 116.47 107 MET E N 1
ATOM 8246 C CA . MET E 1 109 ? 453.281 -32.055 89.881 1.00 122.25 107 MET E CA 1
ATOM 8247 C C . MET E 1 109 ? 454.386 -33.112 90.020 1.00 122.38 107 MET E C 1
ATOM 8248 O O . MET E 1 109 ? 455.409 -33.019 89.337 1.00 115.26 107 MET E O 1
ATOM 8253 N N . LEU E 1 110 ? 454.193 -34.086 90.908 1.00 129.49 108 LEU E N 1
ATOM 8254 C CA . LEU E 1 110 ? 455.126 -35.200 91.087 1.00 138.06 108 LEU E CA 1
ATOM 8255 C C . LEU E 1 110 ? 454.607 -36.510 90.479 1.00 141.29 108 LEU E C 1
ATOM 8256 O O . LEU E 1 110 ? 455.386 -37.277 89.908 1.00 146.05 108 LEU E O 1
ATOM 8261 N N . LYS E 1 111 ? 453.303 -36.759 90.594 1.00 138.80 109 LYS E N 1
ATOM 8262 C CA . LYS E 1 111 ? 452.689 -37.998 90.109 1.00 140.25 109 LYS E CA 1
ATOM 8263 C C . LYS E 1 111 ? 452.061 -37.942 88.706 1.00 146.88 109 LYS E C 1
ATOM 8264 O O . LYS E 1 111 ? 451.371 -38.885 88.327 1.00 149.67 109 LYS E O 1
ATOM 8270 N N . VAL E 1 112 ? 452.276 -36.881 87.928 1.00 154.54 110 VAL E N 1
ATOM 8271 C CA . VAL E 1 112 ? 451.615 -36.801 86.616 1.00 147.13 110 VAL E CA 1
ATOM 8272 C C . VAL E 1 112 ? 452.560 -36.704 85.423 1.00 152.94 110 VAL E C 1
ATOM 8273 O O . VAL E 1 112 ? 453.765 -36.442 85.558 1.00 143.39 110 VAL E O 1
ATOM 8277 N N . SER E 1 113 ? 451.933 -36.900 84.263 1.00 163.74 111 SER E N 1
ATOM 8278 C CA . SER E 1 113 ? 452.531 -36.882 82.936 1.00 160.99 111 SER E CA 1
ATOM 8279 C C . SER E 1 113 ? 453.304 -35.603 82.616 1.00 156.65 111 SER E C 1
ATOM 8280 O O . SER E 1 113 ? 452.869 -34.508 82.981 1.00 167.38 111 SER E O 1
ATOM 8283 N N . GLU E 1 114 ? 454.430 -35.749 81.918 1.00 149.14 112 GLU E N 1
ATOM 8284 C CA . GLU E 1 114 ? 455.274 -34.614 81.510 1.00 160.91 112 GLU E CA 1
ATOM 8285 C C . GLU E 1 114 ? 454.596 -33.517 80.665 1.00 167.55 112 GLU E C 1
ATOM 8286 O O . GLU E 1 114 ? 454.899 -32.336 80.848 1.00 165.42 112 GLU E O 1
ATOM 8292 N N . PRO E 1 115 ? 453.714 -33.892 79.718 1.00 173.32 113 PRO E N 1
ATOM 8293 C CA . PRO E 1 115 ? 452.856 -32.890 79.077 1.00 168.19 113 PRO E CA 1
ATOM 8294 C C . PRO E 1 115 ? 451.794 -32.296 80.004 1.00 162.43 113 PRO E C 1
ATOM 8295 O O . PRO E 1 115 ? 451.483 -31.117 79.864 1.00 165.36 113 PRO E O 1
ATOM 8299 N N . GLU E 1 116 ? 451.247 -33.092 80.923 1.00 153.62 114 GLU E N 1
ATOM 8300 C CA . GLU E 1 116 ? 450.285 -32.586 81.905 1.00 142.90 114 GLU E CA 1
ATOM 8301 C C . GLU E 1 116 ? 450.911 -31.502 82.786 1.00 141.01 114 GLU E C 1
ATOM 8302 O O . GLU E 1 116 ? 450.260 -30.501 83.073 1.00 138.10 114 GLU E O 1
ATOM 8308 N N . LYS E 1 117 ? 452.170 -31.688 83.192 1.00 141.45 115 LYS E N 1
ATOM 8309 C CA . LYS E 1 117 ? 452.921 -30.674 83.957 1.00 140.36 115 LYS E CA 1
ATOM 8310 C C . LYS E 1 117 ? 452.982 -29.330 83.254 1.00 138.69 115 LYS E C 1
ATOM 8311 O O . LYS E 1 117 ? 452.958 -28.280 83.895 1.00 142.08 115 LYS E O 1
ATOM 8317 N N . LEU E 1 118 ? 453.058 -29.368 81.932 1.00 142.15 116 LEU E N 1
ATOM 8318 C CA . LEU E 1 118 ? 453.118 -28.147 81.146 1.00 146.59 116 LEU E CA 1
ATOM 8319 C C . LEU E 1 118 ? 451.766 -27.423 81.153 1.00 140.08 116 LEU E C 1
ATOM 8320 O O . LEU E 1 118 ? 451.734 -26.195 81.044 1.00 133.65 116 LEU E O 1
ATOM 8325 N N . ILE E 1 119 ? 450.661 -28.164 81.295 1.00 136.07 117 ILE E N 1
ATOM 8326 C CA . ILE E 1 119 ? 449.334 -27.542 81.459 1.00 138.77 117 ILE E CA 1
ATOM 8327 C C . ILE E 1 119 ? 449.301 -26.758 82.774 1.00 132.42 117 ILE E C 1
ATOM 8328 O O . ILE E 1 119 ? 448.743 -25.662 82.831 1.00 121.76 117 ILE E O 1
ATOM 8333 N N . ILE E 1 120 ? 449.889 -27.323 83.826 1.00 131.91 118 ILE E N 1
ATOM 8334 C CA . ILE E 1 120 ? 449.938 -26.643 85.112 1.00 129.57 118 ILE E CA 1
ATOM 8335 C C . ILE E 1 120 ? 450.741 -25.353 84.956 1.00 125.35 118 ILE E C 1
ATOM 8336 O O . ILE E 1 120 ? 450.225 -24.264 85.204 1.00 118.35 118 ILE E O 1
ATOM 8341 N N . LYS E 1 121 ? 451.993 -25.479 84.531 1.00 124.92 119 LYS E N 1
ATOM 8342 C CA . LYS E 1 121 ? 452.904 -24.333 84.484 1.00 136.23 119 LYS E CA 1
ATOM 8343 C C . LYS E 1 121 ? 452.405 -23.187 83.595 1.00 141.88 119 LYS E C 1
ATOM 8344 O O . LYS E 1 121 ? 452.779 -22.030 83.793 1.00 134.23 119 LYS E O 1
ATOM 8350 N N . SER E 1 122 ? 451.567 -23.515 82.617 1.00 145.04 120 SER E N 1
ATOM 8351 C CA . SER E 1 122 ? 450.943 -22.509 81.764 1.00 144.07 120 SER E CA 1
ATOM 8352 C C . SER E 1 122 ? 449.789 -21.801 82.463 1.00 133.45 120 SER E C 1
ATOM 8353 O O . SER E 1 122 ? 449.702 -20.574 82.448 1.00 120.46 120 SER E O 1
ATOM 8356 N N . LYS E 1 123 ? 448.913 -22.594 83.074 1.00 135.64 121 LYS E N 1
ATOM 8357 C CA . LYS E 1 123 ? 447.662 -22.098 83.652 1.00 138.12 121 LYS E CA 1
ATOM 8358 C C . LYS E 1 123 ? 447.799 -21.422 85.018 1.00 140.37 121 LYS E C 1
ATOM 8359 O O . LYS E 1 123 ? 447.265 -20.334 85.228 1.00 148.02 121 LYS E O 1
ATOM 8365 N N . ILE E 1 124 ? 448.493 -22.073 85.944 1.00 132.24 122 ILE E N 1
ATOM 8366 C CA . ILE E 1 124 ? 448.534 -21.624 87.332 1.00 121.64 122 ILE E CA 1
ATOM 8367 C C . ILE E 1 124 ? 449.626 -20.609 87.579 1.00 116.94 122 ILE E C 1
ATOM 8368 O O . ILE E 1 124 ? 450.804 -20.874 87.343 1.00 126.68 122 ILE E O 1
ATOM 8373 N N . ILE E 1 125 ? 449.210 -19.444 88.059 1.00 112.59 123 ILE E N 1
ATOM 8374 C CA . ILE E 1 125 ? 450.121 -18.346 88.318 1.00 117.27 123 ILE E CA 1
ATOM 8375 C C . ILE E 1 125 ? 450.062 -18.058 89.800 1.00 116.65 123 ILE E C 1
ATOM 8376 O O . ILE E 1 125 ? 448.967 -18.039 90.367 1.00 112.40 123 ILE E O 1
ATOM 8381 N N . ASN E 1 126 ? 451.238 -17.823 90.390 1.00 109.51 124 ASN E N 1
ATOM 8382 C CA . ASN E 1 126 ? 451.390 -17.482 91.803 1.00 100.65 124 ASN E CA 1
ATOM 8383 C C . ASN E 1 126 ? 451.770 -16.019 91.982 1.00 106.19 124 ASN E C 1
ATOM 8384 O O . ASN E 1 126 ? 452.954 -15.688 92.004 1.00 121.82 124 ASN E O 1
ATOM 8389 N N . PRO E 1 127 ? 450.774 -15.140 92.137 1.00 111.05 125 PRO E N 1
ATOM 8390 C CA . PRO E 1 127 ? 451.007 -13.718 92.292 1.00 114.31 125 PRO E CA 1
ATOM 8391 C C . PRO E 1 127 ? 452.217 -13.335 93.140 1.00 119.13 125 PRO E C 1
ATOM 8392 O O . PRO E 1 127 ? 453.041 -12.545 92.678 1.00 128.78 125 PRO E O 1
ATOM 8396 N N . LEU E 1 128 ? 452.330 -13.899 94.341 1.00 110.38 126 LEU E N 1
ATOM 8397 C CA . LEU E 1 128 ? 453.371 -13.489 95.277 1.00 104.32 126 LEU E CA 1
ATOM 8398 C C . LEU E 1 128 ? 454.765 -13.917 94.814 1.00 109.06 126 LEU E C 1
ATOM 8399 O O . LEU E 1 128 ? 455.737 -13.174 94.977 1.00 116.88 126 LEU E O 1
ATOM 8404 N N . ALA E 1 129 ? 454.878 -15.112 94.246 1.00 110.26 127 ALA E N 1
ATOM 8405 C CA . ALA E 1 129 ? 456.164 -15.580 93.729 1.00 118.59 127 ALA E CA 1
ATOM 8406 C C . ALA E 1 129 ? 456.621 -14.747 92.526 1.00 117.11 127 ALA E C 1
ATOM 8407 O O . ALA E 1 129 ? 457.785 -14.362 92.439 1.00 112.69 127 ALA E O 1
ATOM 8409 N N . GLU E 1 130 ? 455.689 -14.461 91.621 1.00 126.66 128 GLU E N 1
ATOM 8410 C CA . GLU E 1 130 ? 455.974 -13.685 90.416 1.00 141.14 128 GLU E CA 1
ATOM 8411 C C . GLU E 1 130 ? 456.381 -12.249 90.742 1.00 146.43 128 GLU E C 1
ATOM 8412 O O . GLU E 1 130 ? 457.383 -11.765 90.218 1.00 151.15 128 GLU E O 1
ATOM 8418 N N . LYS E 1 131 ? 455.612 -11.572 91.595 1.00 150.23 129 LYS E N 1
ATOM 8419 C CA . LYS E 1 131 ? 455.957 -10.213 92.052 1.00 148.67 129 LYS E CA 1
ATOM 8420 C C . LYS E 1 131 ? 457.412 -10.145 92.521 1.00 141.34 129 LYS E C 1
ATOM 8421 O O . LYS E 1 131 ? 458.129 -9.199 92.183 1.00 154.44 129 LYS E O 1
ATOM 8427 N N . ASN E 1 132 ? 457.837 -11.157 93.273 1.00 122.03 130 ASN E N 1
ATOM 8428 C CA . ASN E 1 132 ? 459.207 -11.241 93.755 1.00 119.43 130 ASN E CA 1
ATOM 8429 C C . ASN E 1 132 ? 460.128 -11.972 92.771 1.00 125.64 130 ASN E C 1
ATOM 8430 O O . ASN E 1 132 ? 461.123 -12.588 93.166 1.00 136.18 130 ASN E O 1
ATOM 8435 N N . GLY E 1 133 ? 459.811 -11.887 91.483 1.00 125.14 131 GLY E N 1
ATOM 8436 C CA . GLY E 1 133 ? 460.675 -12.401 90.423 1.00 131.41 131 GLY E CA 1
ATOM 8437 C C . GLY E 1 133 ? 461.072 -13.858 90.544 1.00 128.79 131 GLY E C 1
ATOM 8438 O O . GLY E 1 133 ? 462.235 -14.210 90.341 1.00 129.14 131 GLY E O 1
ATOM 8439 N N . ILE E 1 134 ? 460.109 -14.704 90.889 1.00 125.16 132 ILE E N 1
ATOM 8440 C CA . ILE E 1 134 ? 460.344 -16.139 90.987 1.00 125.94 132 ILE E CA 1
ATOM 8441 C C . ILE E 1 134 ? 459.272 -16.838 90.168 1.00 124.12 132 ILE E C 1
ATOM 8442 O O . ILE E 1 134 ? 458.096 -16.500 90.284 1.00 120.36 132 ILE E O 1
ATOM 8447 N N . THR E 1 135 ? 459.689 -17.798 89.347 1.00 115.03 133 THR E N 1
ATOM 8448 C CA . THR E 1 135 ? 458.780 -18.494 88.447 1.00 124.75 133 THR E CA 1
ATOM 8449 C C . THR E 1 135 ? 458.884 -19.992 88.654 1.00 128.23 133 THR E C 1
ATOM 8450 O O . THR E 1 135 ? 459.742 -20.445 89.420 1.00 129.31 133 THR E O 1
ATOM 8454 N N . TRP E 1 136 ? 458.001 -20.738 87.982 1.00 121.45 134 TRP E N 1
ATOM 8455 C CA . TRP E 1 136 ? 458.004 -22.204 88.019 1.00 116.78 134 TRP E CA 1
ATOM 8456 C C . TRP E 1 136 ? 459.389 -22.774 87.774 1.00 127.33 134 TRP E C 1
ATOM 8457 O O . TRP E 1 136 ? 459.817 -23.718 88.442 1.00 136.98 134 TRP E O 1
ATOM 8468 N N . ASN E 1 137 ? 460.088 -22.167 86.823 1.00 141.17 135 ASN E N 1
ATOM 8469 C CA . ASN E 1 137 ? 461.446 -22.566 86.478 1.00 155.43 135 ASN E CA 1
ATOM 8470 C C . ASN E 1 137 ? 462.372 -22.685 87.699 1.00 144.42 135 ASN E C 1
ATOM 8471 O O . ASN E 1 137 ? 463.222 -23.574 87.754 1.00 128.75 135 ASN E O 1
ATOM 8476 N N . ASP E 1 138 ? 462.193 -21.805 88.681 1.00 137.29 136 ASP E N 1
ATOM 8477 C CA . ASP E 1 138 ? 463.036 -21.817 89.875 1.00 141.27 136 ASP E CA 1
ATOM 8478 C C . ASP E 1 138 ? 462.808 -23.025 90.801 1.00 128.59 136 ASP E C 1
ATOM 8479 O O . ASP E 1 138 ? 463.535 -23.192 91.784 1.00 130.87 136 ASP E O 1
ATOM 8484 N N . GLY E 1 139 ? 461.819 -23.861 90.504 1.00 110.66 137 GLY E N 1
ATOM 8485 C CA . GLY E 1 139 ? 461.595 -25.078 91.270 1.00 114.56 137 GLY E CA 1
ATOM 8486 C C . GLY E 1 139 ? 460.127 -25.213 91.625 1.00 119.18 137 GLY E C 1
ATOM 8487 O O . GLY E 1 139 ? 459.559 -24.323 92.254 1.00 130.68 137 GLY E O 1
ATOM 8488 N N . GLU E 1 140 ? 459.517 -26.342 91.282 1.00 126.30 138 GLU E N 1
ATOM 8489 C CA . GLU E 1 140 ? 458.094 -26.542 91.562 1.00 137.20 138 GLU E CA 1
ATOM 8490 C C . GLU E 1 140 ? 457.752 -26.535 93.064 1.00 136.88 138 GLU E C 1
ATOM 8491 O O . GLU E 1 140 ? 456.704 -26.023 93.454 1.00 136.45 138 GLU E O 1
ATOM 8497 N N . GLU E 1 141 ? 458.637 -27.062 93.905 1.00 138.46 139 GLU E N 1
ATOM 8498 C CA . GLU E 1 141 ? 458.407 -27.060 95.354 1.00 134.22 139 GLU E CA 1
ATOM 8499 C C . GLU E 1 141 ? 458.586 -25.674 95.967 1.00 120.68 139 GLU E C 1
ATOM 8500 O O . GLU E 1 141 ? 457.885 -25.324 96.918 1.00 120.31 139 GLU E O 1
ATOM 8506 N N . VAL E 1 142 ? 459.504 -24.892 95.401 1.00 107.99 140 VAL E N 1
ATOM 8507 C CA . VAL E 1 142 ? 459.767 -23.514 95.826 1.00 109.21 140 VAL E CA 1
ATOM 8508 C C . VAL E 1 142 ? 458.637 -22.570 95.429 1.00 98.65 140 VAL E C 1
ATOM 8509 O O . VAL E 1 142 ? 458.077 -21.863 96.260 1.00 102.28 140 VAL E O 1
ATOM 8513 N N . TYR E 1 143 ? 458.332 -22.544 94.141 1.00 93.10 141 TYR E N 1
ATOM 8514 C CA . TYR E 1 143 ? 457.290 -21.674 93.605 1.00 96.23 141 TYR E CA 1
ATOM 8515 C C . TYR E 1 143 ? 455.988 -21.838 94.395 1.00 91.77 141 TYR E C 1
ATOM 8516 O O . TYR E 1 143 ? 455.385 -20.851 94.797 1.00 90.46 141 TYR E O 1
ATOM 8525 N N . LEU E 1 144 ? 455.557 -23.078 94.607 1.00 93.64 142 LEU E N 1
ATOM 8526 C CA . LEU E 1 144 ? 454.303 -23.345 95.321 1.00 95.92 142 LEU E CA 1
ATOM 8527 C C . LEU E 1 144 ? 454.350 -22.992 96.797 1.00 94.64 142 LEU E C 1
ATOM 8528 O O . LEU E 1 144 ? 453.313 -22.713 97.387 1.00 91.92 142 LEU E O 1
ATOM 8533 N N . SER E 1 145 ? 455.529 -22.996 97.404 1.00 98.85 143 SER E N 1
ATOM 8534 C CA . SER E 1 145 ? 455.603 -22.658 98.831 1.00 104.55 143 SER E CA 1
ATOM 8535 C C . SER E 1 145 ? 455.427 -21.146 99.091 1.00 100.49 143 SER E C 1
ATOM 8536 O O . SER E 1 145 ? 455.221 -20.737 100.238 1.00 99.11 143 SER E O 1
ATOM 8539 N N . PHE E 1 146 ? 455.501 -20.323 98.045 1.00 88.96 144 PHE E N 1
ATOM 8540 C CA . PHE E 1 146 ? 455.131 -18.920 98.173 1.00 90.46 144 PHE E CA 1
ATOM 8541 C C . PHE E 1 146 ? 453.656 -18.704 98.480 1.00 92.95 144 PHE E C 1
ATOM 8542 O O . PHE E 1 146 ? 453.312 -17.667 99.049 1.00 94.89 144 PHE E O 1
ATOM 8550 N N . PHE E 1 147 ? 452.797 -19.656 98.121 1.00 94.70 145 PHE E N 1
ATOM 8551 C CA . PHE E 1 147 ? 451.375 -19.526 98.425 1.00 99.68 145 PHE E CA 1
ATOM 8552 C C . PHE E 1 147 ? 451.153 -19.561 99.930 1.00 99.43 145 PHE E C 1
ATOM 8553 O O . PHE E 1 147 ? 451.701 -20.424 100.623 1.00 102.30 145 PHE E O 1
ATOM 8561 N N . PRO E 1 148 ? 450.334 -18.638 100.446 1.00 90.78 146 PRO E N 1
ATOM 8562 C CA . PRO E 1 148 ? 450.022 -18.723 101.868 1.00 91.01 146 PRO E CA 1
ATOM 8563 C C . PRO E 1 148 ? 449.278 -20.019 102.203 1.00 94.55 146 PRO E C 1
ATOM 8564 O O . PRO E 1 148 ? 448.486 -20.515 101.394 1.00 99.15 146 PRO E O 1
ATOM 8568 N N . GLY E 1 149 ? 449.559 -20.548 103.390 1.00 92.67 147 GLY E N 1
ATOM 8569 C CA . GLY E 1 149 ? 449.051 -21.836 103.821 1.00 93.30 147 GLY E CA 1
ATOM 8570 C C . GLY E 1 149 ? 450.085 -22.940 103.683 1.00 89.21 147 GLY E C 1
ATOM 8571 O O . GLY E 1 149 ? 449.982 -23.966 104.352 1.00 81.26 147 GLY E O 1
ATOM 8572 N N . SER E 1 150 ? 451.080 -22.738 102.826 1.00 89.40 148 SER E N 1
ATOM 8573 C CA . SER E 1 150 ? 452.099 -23.759 102.597 1.00 89.54 148 SER E CA 1
ATOM 8574 C C . SER E 1 150 ? 452.830 -24.145 103.868 1.00 94.19 148 SER E C 1
ATOM 8575 O O . SER E 1 150 ? 453.217 -25.295 104.024 1.00 122.57 148 SER E O 1
ATOM 8578 N N . GLU E 1 151 ? 452.982 -23.210 104.799 1.00 100.20 149 GLU E N 1
ATOM 8579 C CA . GLU E 1 151 ? 453.632 -23.487 106.099 1.00 106.08 149 GLU E CA 1
ATOM 8580 C C . GLU E 1 151 ? 452.961 -24.579 106.980 1.00 99.39 149 GLU E C 1
ATOM 8581 O O . GLU E 1 151 ? 453.608 -25.164 107.848 1.00 102.32 149 GLU E O 1
ATOM 8587 N N . MET E 1 152 ? 451.673 -24.844 106.769 1.00 90.12 150 MET E N 1
ATOM 8588 C CA . MET E 1 152 ? 451.010 -25.978 107.396 1.00 90.33 150 MET E CA 1
ATOM 8589 C C . MET E 1 152 ? 451.687 -27.316 107.071 1.00 99.53 150 MET E C 1
ATOM 8590 O O . MET E 1 152 ? 451.543 -28.284 107.824 1.00 120.08 150 MET E O 1
ATOM 8595 N N . PHE E 1 153 ? 452.397 -27.379 105.945 1.00 91.05 151 PHE E N 1
ATOM 8596 C CA . PHE E 1 153 ? 452.973 -28.615 105.449 1.00 83.07 151 PHE E CA 1
ATOM 8597 C C . PHE E 1 153 ? 454.467 -28.473 105.200 1.00 90.54 151 PHE E C 1
ATOM 8598 O O . PHE E 1 153 ? 454.954 -28.848 104.138 1.00 89.40 151 PHE E O 1
ATOM 8606 N N . LEU E 1 154 ? 455.209 -27.975 106.188 1.00 104.21 152 LEU E N 1
ATOM 8607 C CA . LEU E 1 154 ? 456.667 -27.822 106.047 1.00 105.05 152 LEU E CA 1
ATOM 8608 C C . LEU E 1 154 ? 457.369 -29.090 105.567 1.00 103.04 152 LEU E C 1
ATOM 8609 O O . LEU E 1 154 ? 458.414 -29.010 104.907 1.00 83.17 152 LEU E O 1
ATOM 8614 N N . GLY E 1 155 ? 456.794 -30.242 105.935 1.00 108.72 153 GLY E N 1
ATOM 8615 C CA . GLY E 1 155 ? 457.251 -31.544 105.469 1.00 110.31 153 GLY E CA 1
ATOM 8616 C C . GLY E 1 155 ? 457.159 -31.590 103.963 1.00 112.74 153 GLY E C 1
ATOM 8617 O O . GLY E 1 155 ? 458.187 -31.549 103.268 1.00 124.43 153 GLY E O 1
ATOM 8618 N N . THR E 1 156 ? 455.922 -31.631 103.467 1.00 103.53 154 THR E N 1
ATOM 8619 C CA . THR E 1 156 ? 455.650 -31.627 102.027 1.00 100.96 154 THR E CA 1
ATOM 8620 C C . THR E 1 156 ? 456.512 -30.644 101.217 1.00 92.57 154 THR E C 1
ATOM 8621 O O . THR E 1 156 ? 456.984 -30.992 100.149 1.00 94.62 154 THR E O 1
ATOM 8625 N N . PHE E 1 157 ? 456.708 -29.426 101.715 1.00 95.21 155 PHE E N 1
ATOM 8626 C CA . PHE E 1 157 ? 457.417 -28.383 100.959 1.00 96.32 155 PHE E CA 1
ATOM 8627 C C . PHE E 1 157 ? 458.887 -28.234 101.321 1.00 104.73 155 PHE E C 1
ATOM 8628 O O . PHE E 1 157 ? 459.536 -27.282 100.884 1.00 93.39 155 PHE E O 1
ATOM 8636 N N . ARG E 1 158 ? 459.401 -29.132 102.156 1.00 115.02 156 ARG E N 1
ATOM 8637 C CA . ARG E 1 158 ? 460.828 -29.158 102.438 1.00 127.14 156 ARG E CA 1
ATOM 8638 C C . ARG E 1 158 ? 461.362 -27.781 102.864 1.00 126.07 156 ARG E C 1
ATOM 8639 O O . ARG E 1 158 ? 462.222 -27.185 102.193 1.00 111.52 156 ARG E O 1
ATOM 8647 N N . PHE E 1 159 ? 460.810 -27.293 103.978 1.00 127.58 157 PHE E N 1
ATOM 8648 C CA . PHE E 1 159 ? 461.248 -26.071 104.672 1.00 134.62 157 PHE E CA 1
ATOM 8649 C C . PHE E 1 159 ? 461.335 -24.760 103.875 1.00 135.70 157 PHE E C 1
ATOM 8650 O O . PHE E 1 159 ? 461.839 -23.764 104.404 1.00 151.76 157 PHE E O 1
ATOM 8658 N N . TYR E 1 160 ? 460.856 -24.730 102.634 1.00 124.56 158 TYR E N 1
ATOM 8659 C CA . TYR E 1 160 ? 460.896 -23.499 101.843 1.00 110.09 158 TYR E CA 1
ATOM 8660 C C . TYR E 1 160 ? 459.960 -22.406 102.372 1.00 101.42 158 TYR E C 1
ATOM 8661 O O . TYR E 1 160 ? 460.334 -21.228 102.367 1.00 95.62 158 TYR E O 1
ATOM 8670 N N . PRO E 1 161 ? 458.754 -22.775 102.843 1.00 94.08 159 PRO E N 1
ATOM 8671 C CA . PRO E 1 161 ? 457.910 -21.748 103.459 1.00 96.52 159 PRO E CA 1
ATOM 8672 C C . PRO E 1 161 ? 458.648 -20.926 104.521 1.00 104.18 159 PRO E C 1
ATOM 8673 O O . PRO E 1 161 ? 458.575 -19.697 104.519 1.00 109.10 159 PRO E O 1
ATOM 8677 N N . LEU E 1 162 ? 459.373 -21.619 105.397 1.00 112.68 160 LEU E N 1
ATOM 8678 C CA . LEU E 1 162 ? 460.195 -20.993 106.433 1.00 111.13 160 LEU E CA 1
ATOM 8679 C C . LEU E 1 162 ? 461.404 -20.242 105.866 1.00 103.43 160 LEU E C 1
ATOM 8680 O O . LEU E 1 162 ? 461.675 -19.110 106.252 1.00 105.32 160 LEU E O 1
ATOM 8685 N N . ALA E 1 163 ? 462.117 -20.877 104.947 1.00 96.45 161 ALA E N 1
ATOM 8686 C CA . ALA E 1 163 ? 463.267 -20.250 104.313 1.00 104.83 161 ALA E CA 1
ATOM 8687 C C . ALA E 1 163 ? 462.900 -18.929 103.641 1.00 111.53 161 ALA E C 1
ATOM 8688 O O . ALA E 1 163 ? 463.637 -17.943 103.751 1.00 108.99 161 ALA E O 1
ATOM 8690 N N . ILE E 1 164 ? 461.777 -18.925 102.927 1.00 111.82 162 ILE E N 1
ATOM 8691 C CA . ILE E 1 164 ? 461.322 -17.726 102.237 1.00 110.01 162 ILE E CA 1
ATOM 8692 C C . ILE E 1 164 ? 461.074 -16.627 103.263 1.00 104.28 162 ILE E C 1
ATOM 8693 O O . ILE E 1 164 ? 461.474 -15.478 103.045 1.00 112.24 162 ILE E O 1
ATOM 8698 N N . GLY E 1 165 ? 460.413 -16.978 104.362 1.00 95.29 163 GLY E N 1
ATOM 8699 C CA . GLY E 1 165 ? 460.158 -16.022 105.440 1.00 100.57 163 GLY E CA 1
ATOM 8700 C C . GLY E 1 165 ? 461.449 -15.451 106.005 1.00 104.22 163 GLY E C 1
ATOM 8701 O O . GLY E 1 165 ? 461.645 -14.230 106.058 1.00 93.73 163 GLY E O 1
ATOM 8702 N N . ILE E 1 166 ? 462.350 -16.349 106.390 1.00 109.10 164 ILE E N 1
ATOM 8703 C CA . ILE E 1 166 ? 463.610 -15.947 106.994 1.00 107.52 164 ILE E CA 1
ATOM 8704 C C . ILE E 1 166 ? 464.379 -15.017 106.067 1.00 101.85 164 ILE E C 1
ATOM 8705 O O . ILE E 1 166 ? 464.964 -14.043 106.526 1.00 102.05 164 ILE E O 1
ATOM 8710 N N . TYR E 1 167 ? 464.393 -15.324 104.775 1.00 108.94 165 TYR E N 1
ATOM 8711 C CA . TYR E 1 167 ? 465.082 -14.479 103.799 1.00 118.96 165 TYR E CA 1
ATOM 8712 C C . TYR E 1 167 ? 464.473 -13.085 103.686 1.00 109.71 165 TYR E C 1
ATOM 8713 O O . TYR E 1 167 ? 465.169 -12.123 103.361 1.00 97.82 165 TYR E O 1
ATOM 8722 N N . LYS E 1 168 ? 463.178 -12.987 103.951 1.00 106.64 166 LYS E N 1
ATOM 8723 C CA . LYS E 1 168 ? 462.486 -11.722 103.839 1.00 120.29 166 LYS E CA 1
ATOM 8724 C C . LYS E 1 168 ? 462.688 -10.824 105.063 1.00 124.18 166 LYS E C 1
ATOM 8725 O O . LYS E 1 168 ? 462.858 -9.613 104.901 1.00 120.08 166 LYS E O 1
ATOM 8731 N N . VAL E 1 169 ? 462.649 -11.390 106.272 1.00 124.91 167 VAL E N 1
ATOM 8732 C CA . VAL E 1 169 ? 462.818 -10.573 107.488 1.00 127.59 167 VAL E CA 1
ATOM 8733 C C . VAL E 1 169 ? 464.229 -9.995 107.551 1.00 127.83 167 VAL E C 1
ATOM 8734 O O . VAL E 1 169 ? 464.399 -8.814 107.856 1.00 128.11 167 VAL E O 1
ATOM 8738 N N . GLN E 1 170 ? 465.222 -10.824 107.236 1.00 131.42 168 GLN E N 1
ATOM 8739 C CA . GLN E 1 170 ? 466.623 -10.416 107.303 1.00 144.57 168 GLN E CA 1
ATOM 8740 C C . GLN E 1 170 ? 466.997 -9.407 106.219 1.00 150.61 168 GLN E C 1
ATOM 8741 O O . GLN E 1 170 ? 468.034 -8.755 106.310 1.00 167.77 168 GLN E O 1
ATOM 8747 N N . ARG E 1 171 ? 466.159 -9.283 105.198 1.00 154.15 169 ARG E N 1
ATOM 8748 C CA . ARG E 1 171 ? 466.316 -8.221 104.218 1.00 155.24 169 ARG E CA 1
ATOM 8749 C C . ARG E 1 171 ? 465.175 -7.211 104.363 1.00 158.29 169 ARG E C 1
ATOM 8750 O O . ARG E 1 171 ? 464.709 -6.630 103.383 1.00 146.25 169 ARG E O 1
ATOM 8758 N N . LYS E 1 172 ? 464.734 -7.028 105.610 1.00 163.58 170 LYS E N 1
ATOM 8759 C CA . LYS E 1 172 ? 463.814 -5.960 106.023 1.00 167.00 170 LYS E CA 1
ATOM 8760 C C . LYS E 1 172 ? 462.429 -5.908 105.369 1.00 168.83 170 LYS E C 1
ATOM 8761 O O . LYS E 1 172 ? 461.637 -5.025 105.708 1.00 173.98 170 LYS E O 1
ATOM 8767 N N . GLU E 1 173 ? 462.117 -6.843 104.471 1.00 166.14 171 GLU E N 1
ATOM 8768 C CA . GLU E 1 173 ? 460.858 -6.806 103.719 1.00 162.77 171 GLU E CA 1
ATOM 8769 C C . GLU E 1 173 ? 459.629 -7.147 104.568 1.00 154.31 171 GLU E C 1
ATOM 8770 O O . GLU E 1 173 ? 458.576 -6.516 104.438 1.00 156.25 171 GLU E O 1
ATOM 8776 N N . MET E 1 174 ? 459.769 -8.157 105.420 1.00 139.87 172 MET E N 1
ATOM 8777 C CA . MET E 1 174 ? 458.683 -8.641 106.264 1.00 133.99 172 MET E CA 1
ATOM 8778 C C . MET E 1 174 ? 459.048 -8.370 107.722 1.00 122.77 172 MET E C 1
ATOM 8779 O O . MET E 1 174 ? 460.224 -8.254 108.064 1.00 113.95 172 MET E O 1
ATOM 8784 N N . GLU E 1 175 ? 458.037 -8.269 108.575 1.00 122.22 173 GLU E N 1
ATOM 8785 C CA . GLU E 1 175 ? 458.251 -8.063 110.001 1.00 128.15 173 GLU E CA 1
ATOM 8786 C C . GLU E 1 175 ? 458.384 -9.396 110.728 1.00 123.25 173 GLU E C 1
ATOM 8787 O O . GLU E 1 175 ? 457.716 -10.364 110.376 1.00 127.93 173 GLU E O 1
ATOM 8793 N N . PRO E 1 176 ? 459.230 -9.451 111.764 1.00 126.75 174 PRO E N 1
ATOM 8794 C CA . PRO E 1 176 ? 459.486 -10.648 112.569 1.00 130.08 174 PRO E CA 1
ATOM 8795 C C . PRO E 1 176 ? 458.264 -11.447 113.017 1.00 129.07 174 PRO E C 1
ATOM 8796 O O . PRO E 1 176 ? 458.359 -12.666 113.144 1.00 129.61 174 PRO E O 1
ATOM 8800 N N . LYS E 1 177 ? 457.144 -10.777 113.266 1.00 129.83 175 LYS E N 1
ATOM 8801 C CA . LYS E 1 177 ? 455.971 -11.446 113.828 1.00 131.02 175 LYS E CA 1
ATOM 8802 C C . LYS E 1 177 ? 455.277 -12.412 112.864 1.00 127.60 175 LYS E C 1
ATOM 8803 O O . LYS E 1 177 ? 454.555 -13.309 113.306 1.00 138.08 175 LYS E O 1
ATOM 8809 N N . TYR E 1 178 ? 455.505 -12.257 111.563 1.00 121.91 176 TYR E N 1
ATOM 8810 C CA . TYR E 1 178 ? 454.891 -13.151 110.580 1.00 126.03 176 TYR E CA 1
ATOM 8811 C C . TYR E 1 178 ? 455.481 -14.565 110.531 1.00 126.62 176 TYR E C 1
ATOM 8812 O O . TYR E 1 178 ? 454.888 -15.446 109.905 1.00 138.55 176 TYR E O 1
ATOM 8821 N N . LEU E 1 179 ? 456.614 -14.790 111.198 1.00 112.29 177 LEU E N 1
ATOM 8822 C CA . LEU E 1 179 ? 457.181 -16.132 111.329 1.00 100.91 177 LEU E CA 1
ATOM 8823 C C . LEU E 1 179 ? 456.644 -16.868 112.555 1.00 98.06 177 LEU E C 1
ATOM 8824 O O . LEU E 1 179 ? 457.101 -17.964 112.866 1.00 105.18 177 LEU E O 1
ATOM 8829 N N . GLU E 1 180 ? 455.670 -16.292 113.244 1.00 98.52 178 GLU E N 1
ATOM 8830 C CA . GLU E 1 180 ? 455.164 -16.926 114.452 1.00 122.78 178 GLU E CA 1
ATOM 8831 C C . GLU E 1 180 ? 454.457 -18.224 114.129 1.00 124.06 178 GLU E C 1
ATOM 8832 O O . GLU E 1 180 ? 454.778 -19.261 114.709 1.00 138.77 178 GLU E O 1
ATOM 8838 N N . LYS E 1 181 ? 453.517 -18.164 113.191 1.00 126.41 179 LYS E N 1
ATOM 8839 C CA . LYS E 1 181 ? 452.698 -19.330 112.833 1.00 124.05 179 LYS E CA 1
ATOM 8840 C C . LYS E 1 181 ? 453.523 -20.491 112.308 1.00 119.31 179 LYS E C 1
ATOM 8841 O O . LYS E 1 181 ? 453.231 -21.652 112.612 1.00 98.92 179 LYS E O 1
ATOM 8847 N N . THR E 1 182 ? 454.534 -20.163 111.505 1.00 116.82 180 THR E N 1
ATOM 8848 C CA . THR E 1 182 ? 455.419 -21.165 110.936 1.00 114.86 180 THR E CA 1
ATOM 8849 C C . THR E 1 182 ? 456.084 -21.969 112.051 1.00 119.72 180 THR E C 1
ATOM 8850 O O . THR E 1 182 ? 456.132 -23.193 111.981 1.00 126.49 180 THR E O 1
ATOM 8854 N N . MET E 1 183 ? 456.547 -21.284 113.095 1.00 116.68 181 MET E N 1
ATOM 8855 C CA . MET E 1 183 ? 457.286 -21.926 114.186 1.00 107.02 181 MET E CA 1
ATOM 8856 C C . MET E 1 183 ? 456.474 -22.807 115.124 1.00 111.27 181 MET E C 1
ATOM 8857 O O . MET E 1 183 ? 457.040 -23.476 115.978 1.00 121.96 181 MET E O 1
ATOM 8862 N N . ARG E 1 184 ? 455.156 -22.816 114.985 1.00 116.30 182 ARG E N 1
ATOM 8863 C CA . ARG E 1 184 ? 454.303 -23.650 115.822 1.00 128.59 182 ARG E CA 1
ATOM 8864 C C . ARG E 1 184 ? 453.839 -24.875 115.030 1.00 134.96 182 ARG E C 1
ATOM 8865 O O . ARG E 1 184 ? 452.780 -25.445 115.315 1.00 134.80 182 ARG E O 1
ATOM 8873 N N . GLN E 1 185 ? 454.658 -25.289 114.061 1.00 134.10 183 GLN E N 1
ATOM 8874 C CA . GLN E 1 185 ? 454.265 -26.303 113.084 1.00 130.96 183 GLN E CA 1
ATOM 8875 C C . GLN E 1 185 ? 455.200 -27.500 113.076 1.00 130.36 183 GLN E C 1
ATOM 8876 O O . GLN E 1 185 ? 456.397 -27.396 113.369 1.00 111.42 183 GLN E O 1
ATOM 8882 N N . ARG E 1 186 ? 454.624 -28.634 112.693 1.00 136.83 184 ARG E N 1
ATOM 8883 C CA . ARG E 1 186 ? 455.335 -29.901 112.657 1.00 135.58 184 ARG E CA 1
ATOM 8884 C C . ARG E 1 186 ? 456.275 -29.974 111.448 1.00 129.04 184 ARG E C 1
ATOM 8885 O O . ARG E 1 186 ? 456.164 -29.177 110.514 1.00 148.77 184 ARG E O 1
ATOM 8893 N N . TYR E 1 187 ? 457.198 -30.929 111.477 1.00 116.06 185 TYR E N 1
ATOM 8894 C CA . TYR E 1 187 ? 458.011 -31.270 110.311 1.00 119.18 185 TYR E CA 1
ATOM 8895 C C . TYR E 1 187 ? 458.103 -32.798 110.188 1.00 129.96 185 TYR E C 1
ATOM 8896 O O . TYR E 1 187 ? 458.793 -33.443 110.970 1.00 118.55 185 TYR E O 1
ATOM 8905 N N . MET E 1 188 ? 457.405 -33.357 109.198 1.00 142.35 186 MET E N 1
ATOM 8906 C CA . MET E 1 188 ? 457.164 -34.801 109.092 1.00 146.23 186 MET E CA 1
ATOM 8907 C C . MET E 1 188 ? 456.270 -35.185 110.285 1.00 144.09 186 MET E C 1
ATOM 8908 O O . MET E 1 188 ? 455.047 -35.064 110.202 1.00 135.28 186 MET E O 1
ATOM 8913 N N . GLY E 1 189 ? 456.874 -35.617 111.391 1.00 151.89 187 GLY E N 1
ATOM 8914 C CA . GLY E 1 189 ? 456.175 -35.814 112.667 1.00 151.94 187 GLY E CA 1
ATOM 8915 C C . GLY E 1 189 ? 456.707 -34.913 113.775 1.00 147.31 187 GLY E C 1
ATOM 8916 O O . GLY E 1 189 ? 455.932 -34.475 114.630 1.00 139.02 187 GLY E O 1
ATOM 8917 N N . LEU E 1 190 ? 458.015 -34.631 113.739 1.00 140.12 188 LEU E N 1
ATOM 8918 C CA . LEU E 1 190 ? 458.727 -33.785 114.709 1.00 151.37 188 LEU E CA 1
ATOM 8919 C C . LEU E 1 190 ? 458.012 -32.474 115.072 1.00 173.26 188 LEU E C 1
ATOM 8920 O O . LEU E 1 190 ? 457.457 -31.801 114.199 1.00 204.66 188 LEU E O 1
ATOM 8925 N N . GLU E 1 191 ? 458.037 -32.114 116.356 1.00 171.86 189 GLU E N 1
ATOM 8926 C CA . GLU E 1 191 ? 457.434 -30.868 116.834 1.00 158.16 189 GLU E CA 1
ATOM 8927 C C . GLU E 1 191 ? 458.481 -29.768 116.837 1.00 158.67 189 GLU E C 1
ATOM 8928 O O . GLU E 1 191 ? 459.669 -30.035 116.640 1.00 150.48 189 GLU E O 1
ATOM 8934 N N . ALA E 1 192 ? 458.020 -28.540 117.061 1.00 170.25 190 ALA E N 1
ATOM 8935 C CA . ALA E 1 192 ? 458.844 -27.322 116.970 1.00 184.99 190 ALA E CA 1
ATOM 8936 C C . ALA E 1 192 ? 460.289 -27.433 117.478 1.00 179.46 190 ALA E C 1
ATOM 8937 O O . ALA E 1 192 ? 461.230 -27.399 116.684 1.00 160.42 190 ALA E O 1
ATOM 8939 N N . ALA E 1 193 ? 460.455 -27.576 118.790 1.00 174.35 191 ALA E N 1
ATOM 8940 C CA . ALA E 1 193 ? 461.781 -27.578 119.409 1.00 163.21 191 ALA E CA 1
ATOM 8941 C C . ALA E 1 193 ? 462.694 -28.693 118.891 1.00 157.20 191 ALA E C 1
ATOM 8942 O O . ALA E 1 193 ? 463.893 -28.481 118.704 1.00 138.22 191 ALA E O 1
ATOM 8944 N N . THR E 1 194 ? 462.126 -29.881 118.681 1.00 160.94 192 THR E N 1
ATOM 8945 C CA . THR E 1 194 ? 462.900 -31.036 118.220 1.00 158.63 192 THR E CA 1
ATOM 8946 C C . THR E 1 194 ? 463.560 -30.734 116.873 1.00 158.54 192 THR E C 1
ATOM 8947 O O . THR E 1 194 ? 464.786 -30.820 116.772 1.00 131.25 192 THR E O 1
ATOM 8951 N N . TRP E 1 195 ? 462.757 -30.356 115.870 1.00 166.97 193 TRP E N 1
ATOM 8952 C CA . TRP E 1 195 ? 463.269 -30.093 114.507 1.00 173.45 193 TRP E CA 1
ATOM 8953 C C . TRP E 1 195 ? 464.109 -28.823 114.363 1.00 183.61 193 TRP E C 1
ATOM 8954 O O . TRP E 1 195 ? 464.939 -28.732 113.446 1.00 176.32 193 TRP E O 1
ATOM 8965 N N . THR E 1 196 ? 463.891 -27.863 115.266 1.00 187.39 194 THR E N 1
ATOM 8966 C CA . THR E 1 196 ? 464.595 -26.569 115.282 1.00 170.32 194 THR E CA 1
ATOM 8967 C C . THR E 1 196 ? 466.112 -26.688 115.110 1.00 171.29 194 THR E C 1
ATOM 8968 O O . THR E 1 196 ? 466.739 -25.841 114.474 1.00 149.62 194 THR E O 1
ATOM 8972 N N . VAL E 1 197 ? 466.686 -27.736 115.701 1.00 175.04 195 VAL E N 1
ATOM 8973 C CA . VAL E 1 197 ? 468.104 -28.080 115.518 1.00 158.33 195 VAL E CA 1
ATOM 8974 C C . VAL E 1 197 ? 468.280 -29.451 114.845 1.00 163.50 195 VAL E C 1
ATOM 8975 O O . VAL E 1 197 ? 469.148 -29.599 113.984 1.00 147.50 195 VAL E O 1
ATOM 8979 N N . SER E 1 198 ? 467.463 -30.441 115.222 1.00 166.48 196 SER E N 1
ATOM 8980 C CA . SER E 1 198 ? 467.476 -31.772 114.587 1.00 153.94 196 SER E CA 1
ATOM 8981 C C . SER E 1 198 ? 467.626 -31.640 113.069 1.00 162.38 196 SER E C 1
ATOM 8982 O O . SER E 1 198 ? 468.476 -32.299 112.458 1.00 178.08 196 SER E O 1
ATOM 8985 N N . LYS E 1 199 ? 466.809 -30.764 112.488 1.00 154.65 197 LYS E N 1
ATOM 8986 C CA . LYS E 1 199 ? 466.793 -30.528 111.054 1.00 146.07 197 LYS E CA 1
ATOM 8987 C C . LYS E 1 199 ? 467.252 -29.112 110.708 1.00 136.92 197 LYS E C 1
ATOM 8988 O O . LYS E 1 199 ? 466.715 -28.488 109.802 1.00 127.06 197 LYS E O 1
ATOM 8994 N N . LEU E 1 200 ? 468.262 -28.607 111.412 1.00 138.45 198 LEU E N 1
ATOM 8995 C CA . LEU E 1 200 ? 468.760 -27.249 111.159 1.00 137.34 198 LEU E CA 1
ATOM 8996 C C . LEU E 1 200 ? 469.446 -27.129 109.812 1.00 128.73 198 LEU E C 1
ATOM 8997 O O . LEU E 1 200 ? 469.260 -26.139 109.116 1.00 121.10 198 LEU E O 1
ATOM 9002 N N . THR E 1 201 ? 470.242 -28.132 109.462 1.00 148.50 199 THR E N 1
ATOM 9003 C CA . THR E 1 201 ? 470.975 -28.136 108.194 1.00 158.52 199 THR E CA 1
ATOM 9004 C C . THR E 1 201 ? 470.055 -28.273 106.977 1.00 155.66 199 THR E C 1
ATOM 9005 O O . THR E 1 201 ? 470.406 -27.823 105.886 1.00 157.03 199 THR E O 1
ATOM 9009 N N . GLU E 1 202 ? 468.888 -28.887 107.160 1.00 154.57 200 GLU E N 1
ATOM 9010 C CA . GLU E 1 202 ? 467.870 -28.902 106.111 1.00 160.56 200 GLU E CA 1
ATOM 9011 C C . GLU E 1 202 ? 467.493 -27.452 105.769 1.00 154.17 200 GLU E C 1
ATOM 9012 O O . GLU E 1 202 ? 467.625 -27.018 104.624 1.00 148.39 200 GLU E O 1
ATOM 9018 N N . VAL E 1 203 ? 467.056 -26.707 106.782 1.00 148.89 201 VAL E N 1
ATOM 9019 C CA . VAL E 1 203 ? 466.705 -25.287 106.637 1.00 140.82 201 VAL E CA 1
ATOM 9020 C C . VAL E 1 203 ? 467.878 -24.452 106.111 1.00 141.15 201 VAL E C 1
ATOM 9021 O O . VAL E 1 203 ? 467.671 -23.520 105.339 1.00 126.19 201 VAL E O 1
ATOM 9025 N N . GLN E 1 204 ? 469.098 -24.787 106.529 1.00 150.53 202 GLN E N 1
ATOM 9026 C CA . GLN E 1 204 ? 470.295 -24.086 106.069 1.00 153.50 202 GLN E CA 1
ATOM 9027 C C . GLN E 1 204 ? 470.377 -24.111 104.553 1.00 155.29 202 GLN E C 1
ATOM 9028 O O . GLN E 1 204 ? 470.568 -23.080 103.915 1.00 143.04 202 GLN E O 1
ATOM 9034 N N . SER E 1 205 ? 470.232 -25.310 103.991 1.00 163.19 203 SER E N 1
ATOM 9035 C CA . SER E 1 205 ? 470.295 -25.511 102.545 1.00 162.42 203 SER E CA 1
ATOM 9036 C C . SER E 1 205 ? 469.085 -24.891 101.860 1.00 158.47 203 SER E C 1
ATOM 9037 O O . SER E 1 205 ? 469.216 -24.273 100.809 1.00 145.28 203 SER E O 1
ATOM 9040 N N . ALA E 1 206 ? 467.912 -25.059 102.469 1.00 155.37 204 ALA E N 1
ATOM 9041 C CA . ALA E 1 206 ? 466.677 -24.473 101.952 1.00 146.12 204 ALA E CA 1
ATOM 9042 C C . ALA E 1 206 ? 466.830 -22.964 101.770 1.00 143.12 204 ALA E C 1
ATOM 9043 O O . ALA E 1 206 ? 466.374 -22.422 100.770 1.00 130.93 204 ALA E O 1
ATOM 9045 N N . LEU E 1 207 ? 467.461 -22.295 102.734 1.00 145.25 205 LEU E N 1
ATOM 9046 C CA . LEU E 1 207 ? 467.716 -20.861 102.626 1.00 142.13 205 LEU E CA 1
ATOM 9047 C C . LEU E 1 207 ? 468.725 -20.598 101.514 1.00 140.26 205 LEU E C 1
ATOM 9048 O O . LEU E 1 207 ? 468.578 -19.646 100.743 1.00 129.88 205 LEU E O 1
ATOM 9053 N N . THR E 1 208 ? 469.751 -21.443 101.440 1.00 136.88 206 THR E N 1
ATOM 9054 C CA . THR E 1 208 ? 470.782 -21.304 100.416 1.00 142.57 206 THR E CA 1
ATOM 9055 C C . THR E 1 208 ? 470.134 -21.277 99.033 1.00 141.76 206 THR E C 1
ATOM 9056 O O . THR E 1 208 ? 470.475 -20.446 98.184 1.00 131.32 206 THR E O 1
ATOM 9060 N N . VAL E 1 209 ? 469.183 -22.186 98.834 1.00 135.90 207 VAL E N 1
ATOM 9061 C CA . VAL E 1 209 ? 468.446 -22.270 97.583 1.00 133.21 207 VAL E CA 1
ATOM 9062 C C . VAL E 1 209 ? 467.719 -20.944 97.338 1.00 137.39 207 VAL E C 1
ATOM 9063 O O . VAL E 1 209 ? 467.913 -20.327 96.288 1.00 128.25 207 VAL E O 1
ATOM 9067 N N . VAL E 1 210 ? 466.907 -20.500 98.304 1.00 146.04 208 VAL E N 1
ATOM 9068 C CA . VAL E 1 210 ? 466.057 -19.314 98.091 1.00 145.36 208 VAL E CA 1
ATOM 9069 C C . VAL E 1 210 ? 466.912 -18.071 97.880 1.00 149.66 208 VAL E C 1
ATOM 9070 O O . VAL E 1 210 ? 466.584 -17.248 97.038 1.00 150.71 208 VAL E O 1
ATOM 9074 N N . SER E 1 211 ? 468.020 -17.966 98.613 1.00 153.44 209 SER E N 1
ATOM 9075 C CA . SER E 1 211 ? 468.913 -16.807 98.527 1.00 145.51 209 SER E CA 1
ATOM 9076 C C . SER E 1 211 ? 469.554 -16.605 97.144 1.00 141.48 209 SER E C 1
ATOM 9077 O O . SER E 1 211 ? 469.918 -15.482 96.783 1.00 139.96 209 SER E O 1
ATOM 9080 N N . SER E 1 212 ? 469.680 -17.685 96.378 1.00 134.68 210 SER E N 1
ATOM 9081 C CA . SER E 1 212 ? 470.224 -17.611 95.025 1.00 146.30 210 SER E CA 1
ATOM 9082 C C . SER E 1 212 ? 469.261 -17.021 93.989 1.00 160.00 210 SER E C 1
ATOM 9083 O O . SER E 1 212 ? 469.696 -16.483 92.972 1.00 164.45 210 SER E O 1
ATOM 9086 N N . LEU E 1 213 ? 467.961 -17.122 94.253 1.00 169.57 211 LEU E N 1
ATOM 9087 C CA . LEU E 1 213 ? 466.928 -16.904 93.233 1.00 163.50 211 LEU E CA 1
ATOM 9088 C C . LEU E 1 213 ? 466.811 -15.480 92.692 1.00 147.75 211 LEU E C 1
ATOM 9089 O O . LEU E 1 213 ? 466.449 -15.296 91.527 1.00 146.05 211 LEU E O 1
ATOM 9094 N N . GLY E 1 214 ? 467.109 -14.485 93.523 1.00 135.44 212 GLY E N 1
ATOM 9095 C CA . GLY E 1 214 ? 467.114 -13.091 93.075 1.00 133.31 212 GLY E CA 1
ATOM 9096 C C . GLY E 1 214 ? 465.735 -12.465 93.028 1.00 129.38 212 GLY E C 1
ATOM 9097 O O . GLY E 1 214 ? 464.975 -12.670 92.075 1.00 123.58 212 GLY E O 1
ATOM 9098 N N . TRP E 1 215 ? 465.416 -11.696 94.065 1.00 129.41 213 TRP E N 1
ATOM 9099 C CA . TRP E 1 215 ? 464.103 -11.075 94.207 1.00 137.67 213 TRP E CA 1
ATOM 9100 C C . TRP E 1 215 ? 463.954 -9.906 93.236 1.00 134.57 213 TRP E C 1
ATOM 9101 O O . TRP E 1 215 ? 464.891 -9.550 92.526 1.00 130.33 213 TRP E O 1
ATOM 9112 N N . LYS E 1 216 ? 462.748 -9.348 93.183 1.00 146.52 214 LYS E N 1
ATOM 9113 C CA . LYS E 1 216 ? 462.460 -8.204 92.349 1.00 152.71 214 LYS E CA 1
ATOM 9114 C C . LYS E 1 216 ? 461.795 -7.113 93.173 1.00 151.33 214 LYS E C 1
ATOM 9115 O O . LYS E 1 216 ? 460.621 -7.227 93.531 1.00 163.72 214 LYS E O 1
ATOM 9121 N N . LYS E 1 217 ? 462.565 -6.077 93.490 1.00 148.44 215 LYS E N 1
ATOM 9122 C CA . LYS E 1 217 ? 462.068 -4.912 94.228 1.00 160.40 215 LYS E CA 1
ATOM 9123 C C . LYS E 1 217 ? 460.849 -4.297 93.526 1.00 160.50 215 LYS E C 1
ATOM 9124 O O . LYS E 1 217 ? 459.840 -4.018 94.174 1.00 149.49 215 LYS E O 1
ATOM 9130 N N . THR E 1 218 ? 460.937 -4.106 92.211 1.00 159.34 216 THR E N 1
ATOM 9131 C CA . THR E 1 218 ? 459.827 -3.560 91.428 1.00 161.46 216 THR E CA 1
ATOM 9132 C C . THR E 1 218 ? 459.429 -4.511 90.307 1.00 159.16 216 THR E C 1
ATOM 9133 O O . THR E 1 218 ? 460.081 -5.529 90.082 1.00 156.35 216 THR E O 1
ATOM 9137 N N . ASN E 1 219 ? 458.333 -4.182 89.631 1.00 166.20 217 ASN E N 1
ATOM 9138 C CA . ASN E 1 219 ? 457.870 -4.934 88.471 1.00 178.69 217 ASN E CA 1
ATOM 9139 C C . ASN E 1 219 ? 458.338 -4.228 87.195 1.00 173.20 217 ASN E C 1
ATOM 9140 O O . ASN E 1 219 ? 457.538 -3.616 86.486 1.00 170.43 217 ASN E O 1
ATOM 9145 N N . VAL E 1 220 ? 459.636 -4.346 86.907 1.00 166.38 218 VAL E N 1
ATOM 9146 C CA . VAL E 1 220 ? 460.292 -3.621 85.813 1.00 159.78 218 VAL E CA 1
ATOM 9147 C C . VAL E 1 220 ? 460.976 -4.561 84.810 1.00 166.56 218 VAL E C 1
ATOM 9148 O O . VAL E 1 220 ? 460.879 -5.780 84.913 1.00 158.05 218 VAL E O 1
ATOM 9152 N N . SER E 1 221 ? 461.636 -3.976 83.812 1.00 177.20 219 SER E N 1
ATOM 9153 C CA . SER E 1 221 ? 462.394 -4.721 82.803 1.00 168.82 219 SER E CA 1
ATOM 9154 C C . SER E 1 221 ? 463.708 -5.247 83.382 1.00 153.42 219 SER E C 1
ATOM 9155 O O . SER E 1 221 ? 464.021 -5.015 84.547 1.00 128.98 219 SER E O 1
ATOM 9158 N N . ALA E 1 222 ? 464.468 -5.953 82.548 1.00 153.34 220 ALA E N 1
ATOM 9159 C CA . ALA E 1 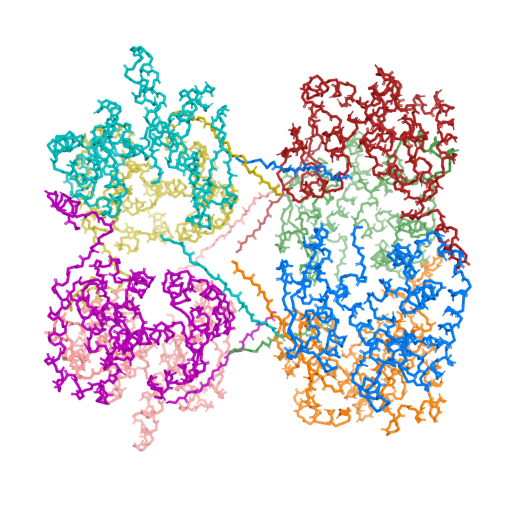222 ? 465.822 -6.392 82.889 1.00 152.87 220 ALA E CA 1
ATOM 9160 C C . ALA E 1 222 ? 466.808 -5.227 82.747 1.00 150.39 220 ALA E C 1
ATOM 9161 O O . ALA E 1 222 ? 467.597 -4.949 83.649 1.00 135.24 220 ALA E O 1
ATOM 9163 N N . ALA E 1 223 ? 466.745 -4.545 81.604 1.00 160.18 221 ALA E N 1
ATOM 9164 C CA . ALA E 1 223 ? 467.585 -3.371 81.329 1.00 156.74 221 ALA E CA 1
ATOM 9165 C C . ALA E 1 223 ? 467.288 -2.232 82.301 1.00 152.12 221 ALA E C 1
ATOM 9166 O O . ALA E 1 223 ? 468.187 -1.491 82.688 1.00 140.66 221 ALA E O 1
ATOM 9168 N N . ALA E 1 224 ? 466.014 -2.108 82.671 1.00 148.93 222 ALA E N 1
ATOM 9169 C CA . ALA E 1 224 ? 465.565 -1.131 83.650 1.00 140.24 222 ALA E CA 1
ATOM 9170 C C . ALA E 1 224 ? 466.266 -1.336 84.980 1.00 131.84 222 ALA E C 1
ATOM 9171 O O . ALA E 1 224 ? 466.776 -0.380 85.566 1.00 107.03 222 ALA E O 1
ATOM 9173 N N . ARG E 1 225 ? 466.270 -2.582 85.455 1.00 145.74 223 ARG E N 1
ATOM 9174 C CA . ARG E 1 225 ? 466.942 -2.931 86.709 1.00 164.48 223 ARG E CA 1
ATOM 9175 C C . ARG E 1 225 ? 468.308 -2.245 86.723 1.00 167.26 223 ARG E C 1
ATOM 9176 O O . ARG E 1 225 ? 468.605 -1.433 87.609 1.00 159.27 223 ARG E O 1
ATOM 9184 N N . ASP E 1 226 ? 469.107 -2.578 85.710 1.00 168.00 224 ASP E N 1
ATOM 9185 C CA . ASP E 1 226 ? 470.470 -2.089 85.565 1.00 163.32 224 ASP E CA 1
ATOM 9186 C C . ASP E 1 226 ? 470.518 -0.590 85.318 1.00 161.55 224 ASP E C 1
ATOM 9187 O O . ASP E 1 226 ? 471.214 0.142 86.024 1.00 169.16 224 ASP E O 1
ATOM 9192 N N . PHE E 1 227 ? 469.778 -0.141 84.311 1.00 160.80 225 PHE E N 1
ATOM 9193 C CA . PHE E 1 227 ? 469.799 1.262 83.903 1.00 162.23 225 PHE E CA 1
ATOM 9194 C C . PHE E 1 227 ? 469.542 2.219 85.062 1.00 161.72 225 PHE E C 1
ATOM 9195 O O . PHE E 1 227 ? 470.342 3.112 85.331 1.00 143.27 225 PHE E O 1
ATOM 9203 N N . LEU E 1 228 ? 468.416 2.024 85.740 1.00 165.27 226 LEU E N 1
ATOM 9204 C CA . LEU E 1 228 ? 468.055 2.870 86.873 1.00 156.09 226 LEU E CA 1
ATOM 9205 C C . LEU E 1 228 ? 469.107 2.818 87.969 1.00 147.88 226 LEU E C 1
ATOM 9206 O O . LEU E 1 228 ? 469.474 3.850 88.530 1.00 135.69 226 LEU E O 1
ATOM 9211 N N . ALA E 1 229 ? 469.596 1.616 88.256 1.00 145.36 227 ALA E N 1
ATOM 9212 C CA . ALA E 1 229 ? 470.651 1.436 89.245 1.00 151.45 227 ALA E CA 1
ATOM 9213 C C . ALA E 1 229 ? 471.867 2.338 89.006 1.00 150.58 227 ALA E C 1
ATOM 9214 O O . ALA E 1 229 ? 472.525 2.739 89.969 1.00 159.99 227 ALA E O 1
ATOM 9216 N N . LYS E 1 230 ? 472.154 2.677 87.749 1.00 149.75 228 LYS E N 1
ATOM 9217 C CA . LYS E 1 230 ? 473.289 3.556 87.416 1.00 159.61 228 LYS E CA 1
ATOM 9218 C C . LYS E 1 230 ? 473.210 4.990 87.966 1.00 155.34 228 LYS E C 1
ATOM 9219 O O . LYS E 1 230 ? 474.212 5.710 87.944 1.00 144.81 228 LYS E O 1
ATOM 9225 N N . PHE E 1 231 ? 472.041 5.407 88.451 1.00 153.69 229 PHE E N 1
ATOM 9226 C CA . PHE E 1 231 ? 471.878 6.720 89.086 1.00 147.34 229 PHE E CA 1
ATOM 9227 C C . PHE E 1 231 ? 471.636 6.599 90.605 1.00 142.86 229 PHE E C 1
ATOM 9228 O O . PHE E 1 231 ? 471.383 7.611 91.263 1.00 141.71 229 PHE E O 1
ATOM 9236 N N . GLY E 1 232 ? 471.706 5.380 91.152 1.00 130.56 230 GLY E N 1
ATOM 9237 C CA . GLY E 1 232 ? 471.569 5.134 92.595 1.00 126.88 230 GLY E CA 1
ATOM 9238 C C . GLY E 1 232 ? 470.184 4.661 93.006 1.00 125.98 230 GLY E C 1
ATOM 9239 O O . GLY E 1 232 ? 469.458 5.379 93.692 1.00 108.79 230 GLY E O 1
ATOM 9240 N N . ILE E 1 233 ? 469.844 3.430 92.626 1.00 136.52 231 ILE E N 1
ATOM 9241 C CA . ILE E 1 233 ? 468.460 2.937 92.672 1.00 144.99 231 ILE E CA 1
ATOM 9242 C C . ILE E 1 233 ? 468.238 1.547 93.297 1.00 152.25 231 ILE E C 1
ATOM 9243 O O . ILE E 1 233 ? 469.167 0.751 93.442 1.00 143.91 231 ILE E O 1
ATOM 9248 N N . ASN E 1 234 ? 466.974 1.285 93.638 1.00 162.96 232 ASN E N 1
ATOM 9249 C CA . ASN E 1 234 ? 466.491 -0.021 94.083 1.00 166.91 232 ASN E CA 1
ATOM 9250 C C . ASN E 1 234 ? 465.718 -0.704 92.957 1.00 147.39 232 ASN E C 1
ATOM 9251 O O . ASN E 1 234 ? 466.295 -1.187 91.985 1.00 125.45 232 ASN E O 1
ATOM 9256 N N . GLY F 1 1 ? 417.843 -16.567 107.977 1.00 124.57 -1 GLY F N 1
ATOM 9257 C CA . GLY F 1 1 ? 418.886 -15.726 107.326 1.00 125.77 -1 GLY F CA 1
ATOM 9258 C C . GLY F 1 1 ? 419.235 -16.185 105.919 1.00 131.13 -1 GLY F C 1
ATOM 9259 O O . GLY F 1 1 ? 418.415 -16.808 105.238 1.00 110.84 -1 GLY F O 1
ATOM 9260 N N . SER F 1 2 ? 420.460 -15.875 105.496 1.00 141.26 0 SER F N 1
ATOM 9261 C CA . SER F 1 2 ? 420.922 -16.128 104.126 1.00 153.54 0 SER F CA 1
ATOM 9262 C C . SER F 1 2 ? 422.416 -16.450 104.066 1.00 168.24 0 SER F C 1
ATOM 9263 O O . SER F 1 2 ? 423.110 -16.359 105.082 1.00 194.83 0 SER F O 1
ATOM 9266 N N . MET F 1 3 ? 422.892 -16.823 102.876 1.00 161.83 1 MET F N 1
ATOM 9267 C CA . MET F 1 3 ? 424.309 -17.083 102.604 1.00 164.06 1 MET F CA 1
ATOM 9268 C C . MET F 1 3 ? 424.653 -16.623 101.180 1.00 164.30 1 MET F C 1
ATOM 9269 O O . MET F 1 3 ? 424.077 -17.096 100.197 1.00 162.11 1 MET F O 1
ATOM 9274 N N . ILE F 1 4 ? 425.599 -15.696 101.071 1.00 168.38 2 ILE F N 1
ATOM 9275 C CA . ILE F 1 4 ? 425.988 -15.139 99.771 1.00 162.84 2 ILE F CA 1
ATOM 9276 C C . ILE F 1 4 ? 426.879 -16.106 98.993 1.00 151.09 2 ILE F C 1
ATOM 9277 O O . ILE F 1 4 ? 427.644 -16.865 99.585 1.00 129.30 2 ILE F O 1
ATOM 9282 N N . GLU F 1 5 ? 426.740 -16.076 97.668 1.00 155.45 3 GLU F N 1
ATOM 9283 C CA . GLU F 1 5 ? 427.688 -16.694 96.743 1.00 160.90 3 GLU F CA 1
ATOM 9284 C C . GLU F 1 5 ? 428.248 -15.589 95.854 1.00 155.46 3 GLU F C 1
ATOM 9285 O O . GLU F 1 5 ? 427.485 -14.859 95.216 1.00 146.46 3 GLU F O 1
ATOM 9291 N N . LEU F 1 6 ? 429.574 -15.493 95.804 1.00 149.33 4 LEU F N 1
ATOM 9292 C CA . LEU F 1 6 ? 430.255 -14.485 94.995 1.00 143.22 4 LEU F CA 1
ATOM 9293 C C . LEU F 1 6 ? 431.181 -15.202 94.023 1.00 135.52 4 LEU F C 1
ATOM 9294 O O . LEU F 1 6 ? 431.837 -16.176 94.400 1.00 122.00 4 LEU F O 1
ATOM 9299 N N . GLU F 1 7 ? 431.205 -14.723 92.778 1.00 143.20 5 GLU F N 1
ATOM 9300 C CA . GLU F 1 7 ? 431.770 -15.474 91.648 1.00 160.42 5 GLU F CA 1
ATOM 9301 C C . GLU F 1 7 ? 432.945 -14.788 90.956 1.00 149.88 5 GLU F C 1
ATOM 9302 O O . GLU F 1 7 ? 433.073 -13.564 91.005 1.00 153.98 5 GLU F O 1
ATOM 9308 N N . PHE F 1 8 ? 433.789 -15.593 90.313 1.00 138.80 6 PHE F N 1
ATOM 9309 C CA . PHE F 1 8 ? 434.972 -15.100 89.610 1.00 135.23 6 PHE F CA 1
ATOM 9310 C C . PHE F 1 8 ? 435.273 -15.963 88.387 1.00 143.39 6 PHE F C 1
ATOM 9311 O O . PHE F 1 8 ? 434.757 -17.075 88.271 1.00 148.44 6 PHE F O 1
ATOM 9319 N N . HIS F 1 9 ? 436.113 -15.452 87.485 1.00 149.50 7 HIS F N 1
ATOM 9320 C CA . HIS F 1 9 ? 436.419 -16.116 86.204 1.00 150.82 7 HIS F CA 1
ATOM 9321 C C . HIS F 1 9 ? 437.770 -15.680 85.612 1.00 139.35 7 HIS F C 1
ATOM 9322 O O . HIS F 1 9 ? 438.298 -14.637 85.987 1.00 133.28 7 HIS F O 1
ATOM 9329 N N . ASP F 1 10 ? 438.303 -16.471 84.678 1.00 140.43 8 ASP F N 1
ATOM 9330 C CA . ASP F 1 10 ? 439.680 -16.316 84.147 1.00 140.01 8 ASP F CA 1
ATOM 9331 C C . ASP F 1 10 ? 439.943 -14.963 83.464 1.00 140.10 8 ASP F C 1
ATOM 9332 O O . ASP F 1 10 ? 439.051 -14.117 83.402 1.00 134.41 8 ASP F O 1
ATOM 9337 N N . VAL F 1 11 ? 441.168 -14.759 82.967 1.00 148.33 9 VAL F N 1
ATOM 9338 C CA . VAL F 1 11 ? 441.502 -13.605 82.096 1.00 159.65 9 VAL F CA 1
ATOM 9339 C C . VAL F 1 11 ? 442.301 -14.050 80.840 1.00 160.13 9 VAL F C 1
ATOM 9340 O O . VAL F 1 11 ? 441.692 -14.558 79.898 1.00 151.22 9 VAL F O 1
ATOM 9344 N N . ALA F 1 12 ? 443.627 -13.875 80.815 1.00 157.03 10 ALA F N 1
ATOM 9345 C CA . ALA F 1 12 ? 444.490 -14.274 79.674 1.00 143.89 10 ALA F CA 1
ATOM 9346 C C . ALA F 1 12 ? 445.987 -13.998 79.922 1.00 149.15 10 ALA F C 1
ATOM 9347 O O . ALA F 1 12 ? 446.706 -13.412 79.092 1.00 147.18 10 ALA F O 1
ATOM 9349 N N . THR F 1 18 ? 449.359 -3.211 73.512 1.00 127.78 16 THR F N 1
ATOM 9350 C CA . THR F 1 18 ? 447.988 -3.111 72.998 1.00 150.02 16 THR F CA 1
ATOM 9351 C C . THR F 1 18 ? 447.641 -1.719 72.457 1.00 158.84 16 THR F C 1
ATOM 9352 O O . THR F 1 18 ? 447.064 -1.594 71.374 1.00 162.71 16 THR F O 1
ATOM 9356 N N . PHE F 1 19 ? 447.985 -0.699 73.245 1.00 160.06 17 PHE F N 1
ATOM 9357 C CA . PHE F 1 19 ? 447.647 0.713 73.016 1.00 140.03 17 PHE F CA 1
ATOM 9358 C C . PHE F 1 19 ? 448.925 1.479 72.685 1.00 124.61 17 PHE F C 1
ATOM 9359 O O . PHE F 1 19 ? 449.952 1.311 73.344 1.00 98.25 17 PHE F O 1
ATOM 9367 N N . ASP F 1 20 ? 448.883 2.300 71.640 1.00 135.26 18 ASP F N 1
ATOM 9368 C CA . ASP F 1 20 ? 450.004 3.205 71.374 1.00 133.74 18 ASP F CA 1
ATOM 9369 C C . ASP F 1 20 ? 449.504 4.647 71.411 1.00 118.82 18 ASP F C 1
ATOM 9370 O O . ASP F 1 20 ? 448.370 4.941 71.015 1.00 102.15 18 ASP F O 1
ATOM 9375 N N . PRO F 1 21 ? 450.365 5.554 71.886 1.00 118.56 19 PRO F N 1
ATOM 9376 C CA . PRO F 1 21 ? 449.919 6.916 72.108 1.00 117.92 19 PRO F CA 1
ATOM 9377 C C . PRO F 1 21 ? 449.719 7.716 70.813 1.00 114.99 19 PRO F C 1
ATOM 9378 O O . PRO F 1 21 ? 448.655 8.319 70.654 1.00 107.87 19 PRO F O 1
ATOM 9382 N N . GLU F 1 22 ? 450.686 7.667 69.889 1.00 106.02 20 GLU F N 1
ATOM 9383 C CA . GLU F 1 22 ? 450.611 8.433 68.642 1.00 101.14 20 GLU F CA 1
ATOM 9384 C C . GLU F 1 22 ? 449.294 8.299 67.861 1.00 110.50 20 GLU F C 1
ATOM 9385 O O . GLU F 1 22 ? 448.862 9.265 67.225 1.00 121.87 20 GLU F O 1
ATOM 9391 N N . VAL F 1 23 ? 448.665 7.127 67.895 1.00 103.75 21 VAL F N 1
ATOM 9392 C CA . VAL F 1 23 ? 447.394 6.936 67.196 1.00 114.13 21 VAL F CA 1
ATOM 9393 C C . VAL F 1 23 ? 446.224 7.478 68.006 1.00 129.54 21 VAL F C 1
ATOM 9394 O O . VAL F 1 23 ? 445.266 8.023 67.437 1.00 132.74 21 VAL F O 1
ATOM 9398 N N . ALA F 1 24 ? 446.297 7.301 69.327 1.00 140.16 22 ALA F N 1
ATOM 9399 C CA . ALA F 1 24 ? 445.280 7.824 70.247 1.00 133.67 22 ALA F CA 1
ATOM 9400 C C . ALA F 1 24 ? 445.310 9.350 70.242 1.00 113.63 22 ALA F C 1
ATOM 9401 O O . ALA F 1 24 ? 444.254 9.990 70.313 1.00 88.85 22 ALA F O 1
ATOM 9403 N N . TYR F 1 25 ? 446.525 9.901 70.147 1.00 101.64 23 TYR F N 1
ATOM 9404 C CA . TYR F 1 25 ? 446.743 11.342 70.032 1.00 105.80 23 TYR F CA 1
ATOM 9405 C C . TYR F 1 25 ? 446.245 11.882 68.698 1.00 112.53 23 TYR F C 1
ATOM 9406 O O . TYR F 1 25 ? 445.515 12.877 68.648 1.00 106.92 23 TYR F O 1
ATOM 9415 N N . ALA F 1 26 ? 446.651 11.212 67.624 1.00 113.59 24 ALA F N 1
ATOM 9416 C CA . ALA F 1 26 ? 446.159 11.528 66.299 1.00 111.16 24 ALA F CA 1
ATOM 9417 C C . ALA F 1 26 ? 444.646 11.674 66.332 1.00 98.09 24 ALA F C 1
ATOM 9418 O O . ALA F 1 26 ? 444.121 12.759 66.079 1.00 94.03 24 ALA F O 1
ATOM 9420 N N . ASN F 1 27 ? 443.960 10.584 66.650 1.00 95.32 25 ASN F N 1
ATOM 9421 C CA . ASN F 1 27 ? 442.502 10.582 66.708 1.00 112.16 25 ASN F CA 1
ATOM 9422 C C . ASN F 1 27 ? 441.926 11.748 67.545 1.00 110.27 25 ASN F C 1
ATOM 9423 O O . ASN F 1 27 ? 440.950 12.391 67.145 1.00 89.01 25 ASN F O 1
ATOM 9428 N N . PHE F 1 28 ? 442.528 11.993 68.709 1.00 118.18 26 PHE F N 1
ATOM 9429 C CA . PHE F 1 28 ? 442.091 13.063 69.617 1.00 115.61 26 PHE F CA 1
ATOM 9430 C C . PHE F 1 28 ? 442.196 14.431 68.949 1.00 114.86 26 PHE F C 1
ATOM 9431 O O . PHE F 1 28 ? 441.207 15.171 68.876 1.00 101.17 26 PHE F O 1
ATOM 9439 N N . LYS F 1 29 ? 443.397 14.738 68.460 1.00 111.18 27 LYS F N 1
ATOM 9440 C CA . LYS F 1 29 ? 443.644 15.991 67.753 1.00 113.35 27 LYS F CA 1
ATOM 9441 C C . LYS F 1 29 ? 442.647 16.213 66.616 1.00 124.09 27 LYS F C 1
ATOM 9442 O O . LYS F 1 29 ? 442.109 17.304 66.474 1.00 130.77 27 LYS F O 1
ATOM 9448 N N . ARG F 1 30 ? 442.392 15.177 65.821 1.00 128.51 28 ARG F N 1
ATOM 9449 C CA . ARG F 1 30 ? 441.469 15.300 64.705 1.00 128.73 28 ARG F CA 1
ATOM 9450 C C . ARG F 1 30 ? 440.082 15.702 65.190 1.00 116.98 28 ARG F C 1
ATOM 9451 O O . ARG F 1 30 ? 439.548 16.732 64.773 1.00 124.68 28 ARG F O 1
ATOM 9459 N N . VAL F 1 31 ? 439.507 14.900 66.078 1.00 111.65 29 VAL F N 1
ATOM 9460 C CA . VAL F 1 31 ? 438.103 15.080 66.464 1.00 122.07 29 VAL F CA 1
ATOM 9461 C C . VAL F 1 31 ? 437.870 16.281 67.379 1.00 123.58 29 VAL F C 1
ATOM 9462 O O . VAL F 1 31 ? 436.980 17.103 67.128 1.00 108.52 29 VAL F O 1
ATOM 9466 N N . HIS F 1 32 ? 438.684 16.371 68.426 1.00 128.02 30 HIS F N 1
ATOM 9467 C CA . HIS F 1 32 ? 438.369 17.220 69.565 1.00 128.59 30 HIS F CA 1
ATOM 9468 C C . HIS F 1 32 ? 438.974 18.625 69.510 1.00 133.03 30 HIS F C 1
ATOM 9469 O O . HIS F 1 32 ? 438.302 19.592 69.863 1.00 132.36 30 HIS F O 1
ATOM 9476 N N . THR F 1 33 ? 440.203 18.773 69.028 1.00 131.74 31 THR F N 1
ATOM 9477 C CA . THR F 1 33 ? 440.850 20.089 69.057 1.00 150.68 31 THR F CA 1
ATOM 9478 C C . THR F 1 33 ? 440.378 21.085 67.990 1.00 152.70 31 THR F C 1
ATOM 9479 O O . THR F 1 33 ? 441.122 22.014 67.646 1.00 165.60 31 THR F O 1
ATOM 9483 N N . THR F 1 34 ? 439.159 20.923 67.480 1.00 154.35 32 THR F N 1
ATOM 9484 C CA . THR F 1 34 ? 438.603 21.877 66.522 1.00 165.56 32 THR F CA 1
ATOM 9485 C C . THR F 1 34 ? 438.184 23.147 67.268 1.00 160.94 32 THR F C 1
ATOM 9486 O O . THR F 1 34 ? 438.803 24.202 67.086 1.00 168.61 32 THR F O 1
ATOM 9490 N N . GLY F 1 35 ? 437.167 23.040 68.122 1.00 146.69 33 GLY F N 1
ATOM 9491 C CA . GLY F 1 35 ? 436.697 24.175 68.917 1.00 146.35 33 GLY F CA 1
ATOM 9492 C C . GLY F 1 35 ? 437.427 24.275 70.244 1.00 147.91 33 GLY F C 1
ATOM 9493 O O . GLY F 1 35 ? 436.850 23.970 71.287 1.00 171.73 33 GLY F O 1
ATOM 9494 N N . LEU F 1 36 ? 438.690 24.701 70.207 1.00 135.09 34 LEU F N 1
ATOM 9495 C CA . LEU F 1 36 ? 439.557 24.704 71.388 1.00 127.31 34 LEU F CA 1
ATOM 9496 C C . LEU F 1 36 ? 440.543 25.867 71.395 1.00 131.23 34 LEU F C 1
ATOM 9497 O O . LEU F 1 36 ? 441.068 26.253 70.351 1.00 118.57 34 LEU F O 1
ATOM 9502 N N . SER F 1 37 ? 440.837 26.367 72.596 1.00 141.15 35 SER F N 1
ATOM 9503 C CA . SER F 1 37 ? 441.587 27.610 72.800 1.00 136.33 35 SER F CA 1
ATOM 9504 C C . SER F 1 37 ? 442.543 27.526 73.984 1.00 125.91 35 SER F C 1
ATOM 9505 O O . SER F 1 37 ? 442.356 26.706 74.884 1.00 124.45 35 SER F O 1
ATOM 9508 N N . TYR F 1 38 ? 443.540 28.407 73.999 1.00 115.34 36 TYR F N 1
ATOM 9509 C CA . TYR F 1 38 ? 444.511 28.430 75.090 1.00 116.12 36 TYR F CA 1
ATOM 9510 C C . TYR F 1 38 ? 443.873 28.756 76.448 1.00 124.26 36 TYR F C 1
ATOM 9511 O O . TYR F 1 38 ? 444.397 28.360 77.495 1.00 131.01 36 TYR F O 1
ATOM 9520 N N . ASP F 1 39 ? 442.752 29.472 76.444 1.00 127.69 37 ASP F N 1
ATOM 9521 C CA . ASP F 1 39 ? 442.019 29.716 77.687 1.00 131.94 37 ASP F CA 1
ATOM 9522 C C . ASP F 1 39 ? 441.436 28.408 78.221 1.00 131.06 37 ASP F C 1
ATOM 9523 O O . ASP F 1 39 ? 441.453 28.172 79.433 1.00 118.83 37 ASP F O 1
ATOM 9528 N N . HIS F 1 40 ? 440.927 27.565 77.320 1.00 124.97 38 HIS F N 1
ATOM 9529 C CA . HIS F 1 40 ? 440.320 26.294 77.722 1.00 125.67 38 HIS F CA 1
ATOM 9530 C C . HIS F 1 40 ? 441.356 25.381 78.378 1.00 124.19 38 HIS F C 1
ATOM 9531 O O . HIS F 1 40 ? 441.060 24.685 79.354 1.00 116.69 38 HIS F O 1
ATOM 9538 N N . ILE F 1 41 ? 442.568 25.386 77.834 1.00 120.90 39 ILE F N 1
ATOM 9539 C CA . ILE F 1 41 ? 443.634 24.542 78.349 1.00 123.48 39 ILE F CA 1
ATOM 9540 C C . ILE F 1 41 ? 444.075 25.002 79.728 1.00 131.73 39 ILE F C 1
ATOM 9541 O O . ILE F 1 41 ? 444.146 24.177 80.645 1.00 129.03 39 ILE F O 1
ATOM 9546 N N . ARG F 1 42 ? 444.366 26.298 79.882 1.00 131.65 40 ARG F N 1
ATOM 9547 C CA . ARG F 1 42 ? 444.879 26.791 81.166 1.00 122.55 40 ARG F CA 1
ATOM 9548 C C . ARG F 1 42 ? 443.893 26.436 82.267 1.00 115.09 40 ARG F C 1
ATOM 9549 O O . ARG F 1 42 ? 444.323 26.073 83.364 1.00 128.21 40 ARG F O 1
ATOM 9557 N N . ILE F 1 43 ? 442.593 26.492 81.966 1.00 95.74 41 ILE F N 1
ATOM 9558 C CA . ILE F 1 43 ? 441.589 26.033 82.926 1.00 96.52 41 ILE F CA 1
ATOM 9559 C C . ILE F 1 43 ? 441.840 24.596 83.376 1.00 98.29 41 ILE F C 1
ATOM 9560 O O . ILE F 1 43 ? 441.846 24.303 84.573 1.00 93.20 41 ILE F O 1
ATOM 9565 N N . PHE F 1 44 ? 442.059 23.710 82.404 1.00 108.82 42 PHE F N 1
ATOM 9566 C CA . PHE F 1 44 ? 442.243 22.285 82.687 1.00 105.35 42 PHE F CA 1
ATOM 9567 C C . PHE F 1 44 ? 443.438 22.023 83.595 1.00 108.49 42 PHE F C 1
ATOM 9568 O O . PHE F 1 44 ? 443.340 21.254 84.550 1.00 107.59 42 PHE F O 1
ATOM 9576 N N . TYR F 1 45 ? 444.563 22.661 83.288 1.00 111.48 43 TYR F N 1
ATOM 9577 C CA . TYR F 1 45 ? 445.771 22.426 84.063 1.00 115.47 43 TYR F CA 1
ATOM 9578 C C . TYR F 1 45 ? 445.731 23.075 85.442 1.00 124.56 43 TYR F C 1
ATOM 9579 O O . TYR F 1 45 ? 446.172 22.461 86.416 1.00 117.49 43 TYR F O 1
ATOM 9588 N N . ILE F 1 46 ? 445.208 24.296 85.527 1.00 134.02 44 ILE F N 1
ATOM 9589 C CA . ILE F 1 46 ? 445.128 25.008 86.805 1.00 142.19 44 ILE F CA 1
ATOM 9590 C C . ILE F 1 46 ? 444.213 24.287 87.787 1.00 135.63 44 ILE F C 1
ATOM 9591 O O . ILE F 1 46 ? 444.600 24.022 88.928 1.00 141.93 44 ILE F O 1
ATOM 9596 N N . LYS F 1 47 ? 443.003 23.971 87.340 1.00 125.48 45 LYS F N 1
ATOM 9597 C CA . LYS F 1 47 ? 442.045 23.275 88.192 1.00 122.82 45 LYS F CA 1
ATOM 9598 C C . LYS F 1 47 ? 442.223 21.752 88.177 1.00 112.91 45 LYS F C 1
ATOM 9599 O O . LYS F 1 47 ? 441.351 21.030 88.650 1.00 106.98 45 LYS F O 1
ATOM 9605 N N . GLY F 1 48 ? 443.349 21.262 87.660 1.00 103.76 46 GLY F N 1
ATOM 9606 C CA . GLY F 1 48 ? 443.622 19.825 87.608 1.00 106.75 46 GLY F CA 1
ATOM 9607 C C . GLY F 1 48 ? 443.468 19.130 88.945 1.00 111.82 46 GLY F C 1
ATOM 9608 O O . GLY F 1 48 ? 442.928 18.028 89.018 1.00 105.38 46 GLY F O 1
ATOM 9609 N N . ARG F 1 49 ? 443.942 19.796 89.995 1.00 128.40 47 ARG F N 1
ATOM 9610 C CA . ARG F 1 49 ? 443.801 19.352 91.381 1.00 141.73 47 ARG F CA 1
ATOM 9611 C C . ARG F 1 49 ? 442.358 18.979 91.715 1.00 140.29 47 ARG F C 1
ATOM 9612 O O . ARG F 1 49 ? 442.069 17.865 92.154 1.00 123.07 47 ARG F O 1
ATOM 9620 N N . GLU F 1 50 ? 441.466 19.939 91.484 1.00 149.07 48 GLU F N 1
ATOM 9621 C CA . GLU F 1 50 ? 440.050 19.830 91.840 1.00 154.60 48 GLU F CA 1
ATOM 9622 C C . GLU F 1 50 ? 439.321 18.843 90.940 1.00 135.70 48 GLU F C 1
ATOM 9623 O O . GLU F 1 50 ? 438.451 18.101 91.396 1.00 123.84 48 GLU F O 1
ATOM 9629 N N . ILE F 1 51 ? 439.686 18.857 89.663 1.00 117.36 49 ILE F N 1
ATOM 9630 C CA . ILE F 1 51 ? 439.066 17.992 88.676 1.00 107.89 49 ILE F CA 1
ATOM 9631 C C . ILE F 1 51 ? 439.321 16.524 89.022 1.00 110.05 49 ILE F C 1
ATOM 9632 O O . ILE F 1 51 ? 438.454 15.678 88.822 1.00 98.09 49 ILE F O 1
ATOM 9637 N N . LYS F 1 52 ? 440.507 16.226 89.548 1.00 119.95 50 LYS F N 1
ATOM 9638 C CA . LYS F 1 52 ? 440.842 14.860 89.954 1.00 118.41 50 LYS F CA 1
ATOM 9639 C C . LYS F 1 52 ? 439.965 14.408 91.103 1.00 117.91 50 LYS F C 1
ATOM 9640 O O . LYS F 1 52 ? 439.423 13.302 91.063 1.00 121.03 50 LYS F O 1
ATOM 9646 N N . THR F 1 53 ? 439.817 15.269 92.111 1.00 123.01 51 THR F N 1
ATOM 9647 C CA . THR F 1 53 ? 439.032 14.936 93.306 1.00 126.48 51 THR F CA 1
ATOM 9648 C C . THR F 1 53 ? 437.555 14.790 92.951 1.00 126.71 51 THR F C 1
ATOM 9649 O O . THR F 1 53 ? 436.960 13.742 93.207 1.00 117.59 51 THR F O 1
ATOM 9653 N N . SER F 1 54 ? 436.980 15.818 92.331 1.00 133.51 52 SER F N 1
ATOM 9654 C CA . SER F 1 54 ? 435.561 15.787 91.968 1.00 147.56 52 SER F CA 1
ATOM 9655 C C . SER F 1 54 ? 435.216 14.554 91.126 1.00 139.74 52 SER F C 1
ATOM 9656 O O . SER F 1 54 ? 434.135 13.994 91.277 1.00 155.11 52 SER F O 1
ATOM 9659 N N . LEU F 1 55 ? 436.126 14.123 90.259 1.00 131.95 53 LEU F N 1
ATOM 9660 C CA . LEU F 1 55 ? 435.919 12.881 89.515 1.00 141.38 53 LEU F CA 1
ATOM 9661 C C . LEU F 1 55 ? 436.024 11.657 90.412 1.00 140.81 53 LEU F C 1
ATOM 9662 O O . LEU F 1 55 ? 435.283 10.696 90.230 1.00 140.14 53 LEU F O 1
ATOM 9667 N N . ALA F 1 56 ? 436.942 11.698 91.375 1.00 142.54 54 ALA F N 1
ATOM 9668 C CA . ALA F 1 56 ? 437.138 10.588 92.311 1.00 138.68 54 ALA F CA 1
ATOM 9669 C C . ALA F 1 56 ? 435.960 10.395 93.270 1.00 146.35 54 ALA F C 1
ATOM 9670 O O . ALA F 1 56 ? 435.820 9.320 93.847 1.00 141.55 54 ALA F O 1
ATOM 9672 N N . LYS F 1 57 ? 435.133 11.429 93.438 1.00 156.28 55 LYS F N 1
ATOM 9673 C CA . LYS F 1 57 ? 433.907 11.350 94.243 1.00 158.47 55 LYS F CA 1
ATOM 9674 C C . LYS F 1 57 ? 432.799 10.623 93.480 1.00 154.69 55 LYS F C 1
ATOM 9675 O O . LYS F 1 57 ? 432.313 9.583 93.929 1.00 152.19 55 LYS F O 1
ATOM 9681 N N . ARG F 1 58 ? 432.406 11.171 92.330 1.00 151.25 56 ARG F N 1
ATOM 9682 C CA . ARG F 1 58 ? 431.334 10.587 91.513 1.00 152.66 56 ARG F CA 1
ATOM 9683 C C . ARG F 1 58 ? 431.665 9.160 91.083 1.00 149.40 56 ARG F C 1
ATOM 9684 O O . ARG F 1 58 ? 432.824 8.839 90.838 1.00 161.12 56 ARG F O 1
ATOM 9692 N N . SER F 1 59 ? 430.638 8.318 91.006 1.00 144.94 57 SER F N 1
ATOM 9693 C CA . SER F 1 59 ? 430.779 6.901 90.663 1.00 144.23 57 SER F CA 1
ATOM 9694 C C . SER F 1 59 ? 430.458 6.588 89.196 1.00 142.98 57 SER F C 1
ATOM 9695 O O . SER F 1 59 ? 430.599 5.444 88.752 1.00 136.52 57 SER F O 1
ATOM 9698 N N . GLU F 1 60 ? 430.049 7.609 88.448 1.00 147.51 58 GLU F N 1
ATOM 9699 C CA . GLU F 1 60 ? 429.599 7.463 87.062 1.00 152.43 58 GLU F CA 1
ATOM 9700 C C . GLU F 1 60 ? 430.800 7.122 86.186 1.00 149.73 58 GLU F C 1
ATOM 9701 O O . GLU F 1 60 ? 431.765 7.875 86.165 1.00 159.47 58 GLU F O 1
ATOM 9707 N N . TRP F 1 61 ? 430.755 5.991 85.483 1.00 142.87 59 TRP F N 1
ATOM 9708 C CA . TRP F 1 61 ? 431.909 5.516 84.703 1.00 136.22 59 TRP F CA 1
ATOM 9709 C C . TRP F 1 61 ? 432.336 6.451 83.565 1.00 139.54 59 TRP F C 1
ATOM 9710 O O . TRP F 1 61 ? 433.526 6.540 83.259 1.00 154.55 59 TRP F O 1
ATOM 9721 N N . GLU F 1 62 ? 431.385 7.133 82.933 1.00 140.51 60 GLU F N 1
ATOM 9722 C CA . GLU F 1 62 ? 431.697 8.047 81.832 1.00 140.08 60 GLU F CA 1
ATOM 9723 C C . GLU F 1 62 ? 431.165 9.442 82.189 1.00 138.46 60 GLU F C 1
ATOM 9724 O O . GLU F 1 62 ? 429.960 9.619 82.380 1.00 151.43 60 GLU F O 1
ATOM 9730 N N . VAL F 1 63 ? 432.074 10.414 82.287 1.00 126.25 61 VAL F N 1
ATOM 9731 C CA . VAL F 1 63 ? 431.756 11.782 82.710 1.00 116.84 61 VAL F CA 1
ATOM 9732 C C . VAL F 1 63 ? 432.310 12.786 81.711 1.00 108.27 61 VAL F C 1
ATOM 9733 O O . VAL F 1 63 ? 433.324 12.533 81.062 1.00 95.18 61 VAL F O 1
ATOM 9737 N N . THR F 1 64 ? 431.627 13.922 81.586 1.00 118.01 62 THR F N 1
ATOM 9738 C CA . THR F 1 64 ? 432.050 14.994 80.685 1.00 126.89 62 THR F CA 1
ATOM 9739 C C . THR F 1 64 ? 432.535 16.231 81.442 1.00 122.01 62 THR F C 1
ATOM 9740 O O . THR F 1 64 ? 431.978 16.619 82.471 1.00 116.81 62 THR F O 1
ATOM 9744 N N . LEU F 1 65 ? 433.582 16.842 80.906 1.00 117.25 63 LEU F N 1
ATOM 9745 C CA . LEU F 1 65 ? 434.166 18.024 81.498 1.00 124.79 63 LEU F CA 1
ATOM 9746 C C . LEU F 1 65 ? 433.780 19.222 80.659 1.00 121.55 63 LEU F C 1
ATOM 9747 O O . LEU F 1 65 ? 433.830 19.155 79.432 1.00 108.78 63 LEU F O 1
ATOM 9752 N N . ASN F 1 66 ? 433.401 20.302 81.335 1.00 121.33 64 ASN F N 1
ATOM 9753 C CA . ASN F 1 66 ? 433.087 21.560 80.684 1.00 130.52 64 ASN F CA 1
ATOM 9754 C C . ASN F 1 66 ? 434.082 22.631 81.109 1.00 129.14 64 ASN F C 1
ATOM 9755 O O . ASN F 1 66 ? 433.881 23.350 82.095 1.00 136.53 64 ASN F O 1
ATOM 9760 N N . LEU F 1 67 ? 435.166 22.715 80.346 1.00 127.54 65 LEU F N 1
ATOM 9761 C CA . LEU F 1 67 ? 436.298 23.587 80.660 1.00 129.42 65 LEU F CA 1
ATOM 9762 C C . LEU F 1 67 ? 436.129 24.929 79.949 1.00 135.92 65 LEU F C 1
ATOM 9763 O O . LEU F 1 67 ? 436.630 25.122 78.841 1.00 140.79 65 LEU F O 1
ATOM 9768 N N . GLY F 1 68 ? 435.417 25.855 80.584 1.00 136.09 66 GLY F N 1
ATOM 9769 C CA . GLY F 1 68 ? 434.994 27.070 79.900 1.00 136.26 66 GLY F CA 1
ATOM 9770 C C . GLY F 1 68 ? 434.038 26.625 78.806 1.00 143.36 66 GLY F C 1
ATOM 9771 O O . GLY F 1 68 ? 433.127 25.830 79.054 1.00 136.86 66 GLY F O 1
ATOM 9772 N N . GLY F 1 69 ? 434.249 27.111 77.588 1.00 147.20 67 GLY F N 1
ATOM 9773 C CA . GLY F 1 69 ? 433.454 26.662 76.444 1.00 146.90 67 GLY F CA 1
ATOM 9774 C C . GLY F 1 69 ? 433.672 25.195 76.103 1.00 146.58 67 GLY F C 1
ATOM 9775 O O . GLY F 1 69 ? 432.720 24.450 75.877 1.00 144.96 67 GLY F O 1
ATOM 9776 N N . TRP F 1 70 ? 434.937 24.784 76.094 1.00 146.91 68 TRP F N 1
ATOM 9777 C CA . TRP F 1 70 ? 435.357 23.434 75.691 1.00 138.66 68 TRP F CA 1
ATOM 9778 C C . TRP F 1 70 ? 434.693 22.345 76.550 1.00 138.10 68 TRP F C 1
ATOM 9779 O O . TRP F 1 70 ? 434.489 22.521 77.755 1.00 145.17 68 TRP F O 1
ATOM 9790 N N . LYS F 1 71 ? 434.328 21.237 75.915 1.00 130.59 69 LYS F N 1
ATOM 9791 C CA . LYS F 1 71 ? 433.636 20.137 76.577 1.00 134.64 69 LYS F CA 1
ATOM 9792 C C . LYS F 1 71 ? 434.163 18.789 76.087 1.00 130.98 69 LYS F C 1
ATOM 9793 O O . LYS F 1 71 ? 434.174 18.547 74.877 1.00 135.24 69 LYS F O 1
ATOM 9799 N N . ILE F 1 72 ? 434.589 17.917 77.004 1.00 132.29 70 ILE F N 1
ATOM 9800 C CA . ILE F 1 72 ? 435.072 16.573 76.638 1.00 138.56 70 ILE F CA 1
ATOM 9801 C C . ILE F 1 72 ? 434.436 15.495 77.512 1.00 147.33 70 ILE F C 1
ATOM 9802 O O . ILE F 1 72 ? 434.092 15.758 78.662 1.00 138.39 70 ILE F O 1
ATOM 9807 N N . THR F 1 73 ? 434.301 14.292 76.950 1.00 155.31 71 THR F N 1
ATOM 9808 C CA . THR F 1 73 ? 433.841 13.104 77.669 1.00 156.08 71 THR F CA 1
ATOM 9809 C C . THR F 1 73 ? 435.050 12.253 78.064 1.00 152.74 71 THR F C 1
ATOM 9810 O O . THR F 1 73 ? 435.878 11.904 77.217 1.00 148.66 71 THR F O 1
ATOM 9814 N N . VAL F 1 74 ? 435.134 11.921 79.353 1.00 151.40 72 VAL F N 1
ATOM 9815 C CA . VAL F 1 74 ? 436.268 11.196 79.929 1.00 147.97 72 VAL F CA 1
ATOM 9816 C C . VAL F 1 74 ? 435.783 9.996 80.732 1.00 149.00 72 VAL F C 1
ATOM 9817 O O . VAL F 1 74 ? 434.811 10.112 81.476 1.00 162.79 72 VAL F O 1
ATOM 9821 N N . TYR F 1 75 ? 436.463 8.860 80.596 1.00 139.00 73 TYR F N 1
ATOM 9822 C CA . TYR F 1 75 ? 436.174 7.688 81.420 1.00 133.82 73 TYR F CA 1
ATOM 9823 C C . TYR F 1 75 ? 436.703 7.919 82.843 1.00 134.63 73 TYR F C 1
ATOM 9824 O O . TYR F 1 75 ? 437.918 8.015 83.051 1.00 131.92 73 TYR F O 1
ATOM 9833 N N . ASN F 1 76 ? 435.791 8.015 83.816 1.00 139.66 74 ASN F N 1
ATOM 9834 C CA . ASN F 1 76 ? 436.148 8.301 85.220 1.00 131.92 74 ASN F CA 1
ATOM 9835 C C . ASN F 1 76 ? 436.808 7.097 85.881 1.00 121.44 74 ASN F C 1
ATOM 9836 O O . ASN F 1 76 ? 436.188 6.319 86.609 1.00 115.31 74 ASN F O 1
ATOM 9841 N N . THR F 1 77 ? 438.097 6.988 85.609 1.00 117.21 75 THR F N 1
ATOM 9842 C CA . THR F 1 77 ? 438.939 5.923 86.117 1.00 119.14 75 THR F CA 1
ATOM 9843 C C . THR F 1 77 ? 439.536 6.297 87.484 1.00 113.99 75 THR F C 1
ATOM 9844 O O . THR F 1 77 ? 440.282 5.526 88.080 1.00 105.46 75 THR F O 1
ATOM 9848 N N . ASN F 1 78 ? 439.178 7.479 87.979 1.00 120.58 76 ASN F N 1
ATOM 9849 C CA . ASN F 1 78 ? 439.679 8.004 89.242 1.00 125.99 76 ASN F CA 1
ATOM 9850 C C . ASN F 1 78 ? 438.919 7.441 90.442 1.00 129.13 76 ASN F C 1
ATOM 9851 O O . ASN F 1 78 ? 439.528 7.104 91.455 1.00 114.95 76 ASN F O 1
ATOM 9856 N N . PHE F 1 79 ? 437.594 7.361 90.324 1.00 138.18 77 PHE F N 1
ATOM 9857 C CA . PHE F 1 79 ? 436.743 6.799 91.373 1.00 147.46 77 PHE F CA 1
ATOM 9858 C C . PHE F 1 79 ? 437.221 5.394 91.768 1.00 152.58 77 PHE F C 1
ATOM 9859 O O . PHE F 1 79 ? 437.335 4.520 90.902 1.00 167.71 77 PHE F O 1
ATOM 9867 N N . PRO F 1 80 ? 437.498 5.166 93.068 1.00 150.90 78 PRO F N 1
ATOM 9868 C CA . PRO F 1 80 ? 437.997 3.881 93.580 1.00 149.53 78 PRO F CA 1
ATOM 9869 C C . PRO F 1 80 ? 437.354 2.625 92.977 1.00 140.57 78 PRO F C 1
ATOM 9870 O O . PRO F 1 80 ? 438.066 1.737 92.510 1.00 126.07 78 PRO F O 1
ATOM 9874 N N . GLY F 1 81 ? 436.025 2.574 92.973 1.00 144.91 79 GLY F N 1
ATOM 9875 C CA . GLY F 1 81 ? 435.283 1.450 92.402 1.00 151.40 79 GLY F CA 1
ATOM 9876 C C . GLY F 1 81 ? 435.515 1.210 90.917 1.00 163.69 79 GLY F C 1
ATOM 9877 O O . GLY F 1 81 ? 435.505 0.063 90.464 1.00 168.05 79 GLY F O 1
ATOM 9878 N N . ASN F 1 82 ? 435.743 2.287 90.161 1.00 168.87 80 ASN F N 1
ATOM 9879 C CA . ASN F 1 82 ? 435.902 2.220 88.702 1.00 156.00 80 ASN F CA 1
ATOM 9880 C C . ASN F 1 82 ? 437.300 1.814 88.233 1.00 160.60 80 ASN F C 1
ATOM 9881 O O . ASN F 1 82 ? 437.475 1.477 87.067 1.00 146.39 80 ASN F O 1
ATOM 9886 N N . ARG F 1 83 ? 438.287 1.837 89.128 1.00 166.96 81 ARG F N 1
ATOM 9887 C CA . ARG F 1 83 ? 439.656 1.488 88.758 1.00 168.54 81 ARG F CA 1
ATOM 9888 C C . ARG F 1 83 ? 439.744 0.066 88.224 1.00 171.04 81 ARG F C 1
ATOM 9889 O O . ARG F 1 83 ? 438.896 -0.781 88.514 1.00 164.42 81 ARG F O 1
ATOM 9897 N N . ASN F 1 84 ? 440.781 -0.172 87.430 1.00 175.80 82 ASN F N 1
ATOM 9898 C CA . ASN F 1 84 ? 441.067 -1.491 86.873 1.00 174.87 82 ASN F CA 1
ATOM 9899 C C . ASN F 1 84 ? 439.883 -2.166 86.160 1.00 166.80 82 ASN F C 1
ATOM 9900 O O . ASN F 1 84 ? 439.639 -3.358 86.340 1.00 174.51 82 ASN F O 1
ATOM 9905 N N . ASN F 1 85 ? 439.147 -1.395 85.361 1.00 165.41 83 ASN F N 1
ATOM 9906 C CA . ASN F 1 85 ? 438.257 -1.960 84.340 1.00 168.44 83 ASN F CA 1
ATOM 9907 C C . ASN F 1 85 ? 438.643 -1.360 82.975 1.00 169.93 83 ASN F C 1
ATOM 9908 O O . ASN F 1 85 ? 438.724 -0.138 82.848 1.00 159.64 83 ASN F O 1
ATOM 9913 N N . PRO F 1 86 ? 438.910 -2.212 81.961 1.00 181.91 84 PRO F N 1
ATOM 9914 C CA . PRO F 1 86 ? 439.506 -1.769 80.690 1.00 188.43 84 PRO F CA 1
ATOM 9915 C C . PRO F 1 86 ? 439.007 -0.437 80.109 1.00 185.65 84 PRO F C 1
ATOM 9916 O O . PRO F 1 86 ? 437.811 -0.141 80.151 1.00 203.16 84 PRO F O 1
ATOM 9920 N N . VAL F 1 87 ? 439.948 0.337 79.572 1.00 174.28 85 VAL F N 1
ATOM 9921 C CA . VAL F 1 87 ? 439.672 1.609 78.921 1.00 163.36 85 VAL F CA 1
ATOM 9922 C C . VAL F 1 87 ? 440.019 1.453 77.436 1.00 157.38 85 VAL F C 1
ATOM 9923 O O . VAL F 1 87 ? 441.125 0.999 77.107 1.00 143.85 85 VAL F O 1
ATOM 9927 N N . PRO F 1 88 ? 439.088 1.829 76.532 1.00 150.24 86 PRO F N 1
ATOM 9928 C CA . PRO F 1 88 ? 439.346 1.666 75.092 1.00 143.84 86 PRO F CA 1
ATOM 9929 C C . PRO F 1 88 ? 440.647 2.330 74.630 1.00 140.89 86 PRO F C 1
ATOM 9930 O O . PRO F 1 88 ? 441.064 3.328 75.214 1.00 140.93 86 PRO F O 1
ATOM 9934 N N . ASP F 1 89 ? 441.284 1.792 73.595 1.00 143.04 87 ASP F N 1
ATOM 9935 C CA . ASP F 1 89 ? 442.505 2.408 73.070 1.00 154.57 87 ASP F CA 1
ATOM 9936 C C . ASP F 1 89 ? 442.235 3.810 72.489 1.00 159.44 87 ASP F C 1
ATOM 9937 O O . ASP F 1 89 ? 443.125 4.664 72.448 1.00 167.85 87 ASP F O 1
ATOM 9942 N N . ASP F 1 90 ? 441.001 4.041 72.049 1.00 155.83 88 ASP F N 1
ATOM 9943 C CA . ASP F 1 90 ? 440.561 5.352 71.571 1.00 155.68 88 ASP F CA 1
ATOM 9944 C C . ASP F 1 90 ? 439.832 6.157 72.656 1.00 151.16 88 ASP F C 1
ATOM 9945 O O . ASP F 1 90 ? 439.079 7.079 72.347 1.00 152.82 88 ASP F O 1
ATOM 9950 N N . GLY F 1 91 ? 440.024 5.792 73.922 1.00 142.52 89 GLY F N 1
ATOM 9951 C CA . GLY F 1 91 ? 439.319 6.438 75.034 1.00 126.80 89 GLY F CA 1
ATOM 9952 C C . GLY F 1 91 ? 440.209 7.433 75.740 1.00 112.13 89 GLY F C 1
ATOM 9953 O O . GLY F 1 91 ? 441.432 7.397 75.591 1.00 118.06 89 GLY F O 1
ATOM 9954 N N . LEU F 1 92 ? 439.590 8.329 76.495 1.00 100.59 90 LEU F N 1
ATOM 9955 C CA . LEU F 1 92 ? 440.325 9.346 77.221 1.00 103.91 90 LEU F CA 1
ATOM 9956 C C . LEU F 1 92 ? 440.172 9.138 78.712 1.00 106.70 90 LEU F C 1
ATOM 9957 O O . LEU F 1 92 ? 439.066 8.913 79.200 1.00 108.89 90 LEU F O 1
ATOM 9962 N N . THR F 1 93 ? 441.293 9.191 79.425 1.00 107.55 91 THR F N 1
ATOM 9963 C CA . THR F 1 93 ? 441.298 9.278 80.883 1.00 104.89 91 THR F CA 1
ATOM 9964 C C . THR F 1 93 ? 441.858 10.639 81.220 1.00 104.66 91 THR F C 1
ATOM 9965 O O . THR F 1 93 ? 442.466 11.298 80.367 1.00 100.04 91 THR F O 1
ATOM 9969 N N . LEU F 1 94 ? 441.678 11.049 82.470 1.00 97.75 92 LEU F N 1
ATOM 9970 C CA . LEU F 1 94 ? 442.238 12.323 82.896 1.00 91.02 92 LEU F CA 1
ATOM 9971 C C . LEU F 1 94 ? 443.719 12.392 82.597 1.00 89.74 92 LEU F C 1
ATOM 9972 O O . LEU F 1 94 ? 444.227 13.424 82.157 1.00 91.78 92 LEU F O 1
ATOM 9977 N N . HIS F 1 95 ? 444.401 11.279 82.839 1.00 86.30 93 HIS F N 1
ATOM 9978 C CA . HIS F 1 95 ? 445.835 11.209 82.630 1.00 91.46 93 HIS F CA 1
ATOM 9979 C C . HIS F 1 95 ? 446.187 11.423 81.162 1.00 91.72 93 HIS F C 1
ATOM 9980 O O . HIS F 1 95 ? 446.959 12.331 80.814 1.00 86.47 93 HIS F O 1
ATOM 9987 N N . ARG F 1 96 ? 445.604 10.591 80.305 1.00 90.66 94 ARG F N 1
ATOM 9988 C CA . ARG F 1 96 ? 445.896 10.656 78.877 1.00 88.25 94 ARG F CA 1
ATOM 9989 C C . ARG F 1 96 ? 445.603 12.043 78.332 1.00 83.50 94 ARG F C 1
ATOM 9990 O O . ARG F 1 96 ? 446.406 12.606 77.591 1.00 74.10 94 ARG F O 1
ATOM 9998 N N . LEU F 1 97 ? 444.470 12.604 78.743 1.00 82.87 95 LEU F N 1
ATOM 9999 C CA . LEU F 1 97 ? 444.119 13.962 78.355 1.00 89.75 95 LEU F CA 1
ATOM 10000 C C . LEU F 1 97 ? 445.228 14.961 78.700 1.00 88.49 95 LEU F C 1
ATOM 10001 O O . LEU F 1 97 ? 445.646 15.754 77.848 1.00 91.58 95 LEU F O 1
ATOM 10006 N N . SER F 1 98 ? 445.713 14.900 79.935 1.00 78.25 96 SER F N 1
ATOM 10007 C CA . SER F 1 98 ? 446.778 15.787 80.354 1.00 82.88 96 SER F CA 1
ATOM 10008 C C . SER F 1 98 ? 448.000 15.645 79.462 1.00 75.85 96 SER F C 1
ATOM 10009 O O . SER F 1 98 ? 448.643 16.638 79.139 1.00 68.85 96 SER F O 1
ATOM 10012 N N . GLY F 1 99 ? 448.338 14.415 79.103 1.00 81.93 97 GLY F N 1
ATOM 10013 C CA . GLY F 1 99 ? 449.509 14.151 78.252 1.00 82.92 97 GLY F CA 1
ATOM 10014 C C . GLY F 1 99 ? 449.315 14.688 76.854 1.00 78.11 97 GLY F C 1
ATOM 10015 O O . GLY F 1 99 ? 450.203 15.319 76.288 1.00 73.33 97 GLY F O 1
ATOM 10016 N N . PHE F 1 100 ? 448.135 14.439 76.307 1.00 76.11 98 PHE F N 1
ATOM 10017 C CA . PHE F 1 100 ? 447.840 14.864 74.958 1.00 79.76 98 PHE F CA 1
ATOM 10018 C C . PHE F 1 100 ? 447.962 16.369 74.867 1.00 87.47 98 PHE F C 1
ATOM 10019 O O . PHE F 1 100 ? 448.650 16.887 73.987 1.00 106.25 98 PHE F O 1
ATOM 10027 N N . LEU F 1 101 ? 447.287 17.068 75.771 1.00 87.13 99 LEU F N 1
ATOM 10028 C CA . LEU F 1 101 ? 447.331 18.520 75.776 1.00 79.79 99 LEU F CA 1
ATOM 10029 C C . LEU F 1 101 ? 448.755 19.028 75.905 1.00 77.31 99 LEU F C 1
ATOM 10030 O O . LEU F 1 101 ? 449.083 20.058 75.340 1.00 78.41 99 LEU F O 1
ATOM 10035 N N . ALA F 1 102 ? 449.615 18.321 76.625 1.00 84.41 100 ALA F N 1
ATOM 10036 C CA . ALA F 1 102 ? 451.004 18.767 76.753 1.00 93.45 100 ALA F CA 1
ATOM 10037 C C . ALA F 1 102 ? 451.743 18.630 75.433 1.00 98.82 100 ALA F C 1
ATOM 10038 O O . ALA F 1 102 ? 452.578 19.475 75.109 1.00 90.94 100 ALA F O 1
ATOM 10040 N N . ARG F 1 103 ? 451.438 17.563 74.689 1.00 108.85 101 ARG F N 1
ATOM 10041 C CA . ARG F 1 103 ? 451.968 17.355 73.330 1.00 109.86 101 ARG F CA 1
ATOM 10042 C C . ARG F 1 103 ? 451.478 18.488 72.440 1.00 91.57 101 ARG F C 1
ATOM 10043 O O . ARG F 1 103 ? 452.275 19.267 71.912 1.00 84.04 101 ARG F O 1
ATOM 10051 N N . TYR F 1 104 ? 450.158 18.588 72.339 1.00 81.50 102 TYR F N 1
ATOM 10052 C CA . TYR F 1 104 ? 449.474 19.643 71.588 1.00 95.92 102 TYR F CA 1
ATOM 10053 C C . TYR F 1 104 ? 450.084 21.040 71.733 1.00 102.83 102 TYR F C 1
ATOM 10054 O O . TYR F 1 104 ? 450.266 21.745 70.734 1.00 113.47 102 TYR F O 1
ATOM 10063 N N . LEU F 1 105 ? 450.390 21.431 72.967 1.00 103.75 103 LEU F N 1
ATOM 10064 C CA . LEU F 1 105 ? 451.014 22.716 73.225 1.00 105.74 103 LEU F CA 1
ATOM 10065 C C . LEU F 1 105 ? 452.430 22.721 72.683 1.00 108.37 103 LEU F C 1
ATOM 10066 O O . LEU F 1 105 ? 452.821 23.662 71.992 1.00 116.92 103 LEU F O 1
ATOM 10071 N N . LEU F 1 106 ? 453.206 21.689 72.996 1.00 100.80 104 LEU F N 1
ATOM 10072 C CA . LEU F 1 106 ? 454.593 21.685 72.567 1.00 98.98 104 LEU F CA 1
ATOM 10073 C C . LEU F 1 106 ? 454.666 21.803 71.057 1.00 104.49 104 LEU F C 1
ATOM 10074 O O . LEU F 1 106 ? 455.591 22.416 70.534 1.00 113.57 104 LEU F O 1
ATOM 10079 N N . GLU F 1 107 ? 453.701 21.215 70.357 1.00 111.30 105 GLU F N 1
ATOM 10080 C CA . GLU F 1 107 ? 453.669 21.312 68.901 1.00 117.05 105 GLU F CA 1
ATOM 10081 C C . GLU F 1 107 ? 453.467 22.752 68.472 1.00 121.99 105 GLU F C 1
ATOM 10082 O O . GLU F 1 107 ? 454.283 23.277 67.711 1.00 126.23 105 GLU F O 1
ATOM 10088 N N . LYS F 1 108 ? 452.391 23.374 68.954 1.00 119.30 106 LYS F N 1
ATOM 10089 C CA . LYS F 1 108 ? 452.168 24.804 68.729 1.00 116.14 106 LYS F CA 1
ATOM 10090 C C . LYS F 1 108 ? 453.424 25.615 69.031 1.00 117.07 106 LYS F C 1
ATOM 10091 O O . LYS F 1 108 ? 453.919 26.336 68.171 1.00 129.68 106 LYS F O 1
ATOM 10097 N N . MET F 1 109 ? 453.951 25.474 70.241 1.00 113.36 107 MET F N 1
ATOM 10098 C CA . MET F 1 109 ? 455.140 26.211 70.679 1.00 119.55 107 MET F CA 1
ATOM 10099 C C . MET F 1 109 ? 456.359 26.146 69.750 1.00 122.48 107 MET F C 1
ATOM 10100 O O . MET F 1 109 ? 457.308 26.913 69.932 1.00 123.24 107 MET F O 1
ATOM 10105 N N . LEU F 1 110 ? 456.342 25.238 68.774 1.00 130.39 108 LEU F N 1
ATOM 10106 C CA . LEU F 1 110 ? 457.399 25.131 67.765 1.00 136.26 108 LEU F CA 1
ATOM 10107 C C . LEU F 1 110 ? 456.974 25.685 66.400 1.00 144.40 108 LEU F C 1
ATOM 10108 O O . LEU F 1 110 ? 457.778 26.309 65.705 1.00 157.05 108 LEU F O 1
ATOM 10113 N N . LYS F 1 111 ? 455.716 25.464 66.020 1.00 146.57 109 LYS F N 1
ATOM 10114 C CA . LYS F 1 111 ? 455.204 25.890 64.713 1.00 144.70 109 LYS F CA 1
ATOM 10115 C C . LYS F 1 111 ? 454.476 27.244 64.682 1.00 147.33 109 LYS F C 1
ATOM 10116 O O . LYS F 1 111 ? 453.850 27.553 63.666 1.00 166.80 109 LYS F O 1
ATOM 10122 N N . VAL F 1 112 ? 454.515 28.044 65.748 1.00 141.43 110 VAL F N 1
ATOM 10123 C CA . VAL F 1 112 ? 453.740 29.294 65.741 1.00 137.74 110 VAL F CA 1
ATOM 10124 C C . VAL F 1 112 ? 454.564 30.559 65.930 1.00 143.22 110 VAL F C 1
ATOM 10125 O O . VAL F 1 112 ? 455.741 30.521 66.301 1.00 131.34 110 VAL F O 1
ATOM 10129 N N . SER F 1 113 ? 453.870 31.662 65.645 1.00 159.27 111 SER F N 1
ATOM 10130 C CA . SER F 1 113 ? 454.353 33.036 65.699 1.00 169.20 111 SER F CA 1
ATOM 10131 C C . SER F 1 113 ? 454.955 33.430 67.046 1.00 170.33 111 SER F C 1
ATOM 10132 O O . SER F 1 113 ? 454.444 33.034 68.090 1.00 179.55 111 SER F O 1
ATOM 10135 N N . GLU F 1 114 ? 456.030 34.217 67.006 1.00 168.90 112 GLU F N 1
ATOM 10136 C CA . GLU F 1 114 ? 456.721 34.695 68.213 1.00 173.88 112 GLU F CA 1
ATOM 10137 C C . GLU F 1 114 ? 455.869 35.490 69.216 1.00 178.57 112 GLU F C 1
ATOM 10138 O O . GLU F 1 114 ? 456.064 35.339 70.422 1.00 179.58 112 GLU F O 1
ATOM 10144 N N . PRO F 1 115 ? 454.959 36.359 68.734 1.00 181.28 113 PRO F N 1
ATOM 10145 C CA . PRO F 1 115 ? 453.957 36.940 69.633 1.00 178.50 113 PRO F CA 1
ATOM 10146 C C . PRO F 1 115 ? 452.915 35.938 70.124 1.00 175.56 113 PRO F C 1
ATOM 10147 O O . PRO F 1 115 ? 452.473 36.056 71.265 1.00 185.15 113 PRO F O 1
ATOM 10151 N N . GLU F 1 116 ? 452.530 34.970 69.289 1.00 161.80 114 GLU F N 1
ATOM 10152 C CA . GLU F 1 116 ? 451.603 33.914 69.711 1.00 147.17 114 GLU F CA 1
ATOM 10153 C C . GLU F 1 116 ? 452.180 33.088 70.867 1.00 135.90 114 GLU F C 1
ATOM 10154 O O . GLU F 1 116 ? 451.450 32.763 71.802 1.00 137.40 114 GLU F O 1
ATOM 10160 N N . LYS F 1 117 ? 453.478 32.782 70.817 1.00 123.60 115 LYS F N 1
ATOM 10161 C CA . LYS F 1 117 ? 454.173 32.095 71.914 1.00 136.22 115 LYS F CA 1
ATOM 10162 C C . LYS F 1 117 ? 454.039 32.812 73.251 1.00 139.97 115 LYS F C 1
ATOM 10163 O O . LYS F 1 117 ? 453.957 32.178 74.304 1.00 140.28 115 LYS F O 1
ATOM 10169 N N . LEU F 1 118 ? 454.014 34.136 73.200 1.00 142.34 116 LEU F N 1
ATOM 10170 C CA . LEU F 1 118 ? 453.882 34.935 74.407 1.00 149.92 116 LEU F CA 1
ATOM 10171 C C . LEU F 1 118 ? 452.463 34.833 74.987 1.00 149.82 116 LEU F C 1
ATOM 10172 O O . LEU F 1 118 ? 452.299 34.938 76.203 1.00 155.59 116 LEU F O 1
ATOM 10177 N N . ILE F 1 119 ? 451.456 34.597 74.140 1.00 141.40 117 ILE F N 1
ATOM 10178 C CA . ILE F 1 119 ? 450.095 34.330 74.623 1.00 135.62 117 ILE F CA 1
ATOM 10179 C C . ILE F 1 119 ? 450.082 33.018 75.413 1.00 143.17 117 ILE F C 1
ATOM 10180 O O . ILE F 1 119 ? 449.422 32.920 76.452 1.00 149.42 117 ILE F O 1
ATOM 10185 N N . ILE F 1 120 ? 450.806 32.010 74.925 1.00 138.07 118 ILE F N 1
ATOM 10186 C CA . ILE F 1 120 ? 450.893 30.730 75.632 1.00 134.26 118 ILE F CA 1
ATOM 10187 C C . ILE F 1 120 ? 451.548 30.947 77.004 1.00 129.14 118 ILE F C 1
ATOM 10188 O O . ILE F 1 120 ? 450.932 30.679 78.036 1.00 109.51 118 ILE F O 1
ATOM 10193 N N . LYS F 1 121 ? 452.772 31.470 77.004 1.00 128.85 119 LYS F N 1
ATOM 10194 C CA . LYS F 1 121 ? 453.552 31.608 78.235 1.00 129.04 119 LYS F CA 1
ATOM 10195 C C . LYS F 1 121 ? 452.869 32.470 79.301 1.00 141.32 119 LYS F C 1
ATOM 10196 O O . LYS F 1 121 ? 453.122 32.306 80.497 1.00 156.69 119 LYS F O 1
ATOM 10202 N N . SER F 1 122 ? 451.997 33.377 78.871 1.00 141.21 120 SER F N 1
ATOM 10203 C CA . SER F 1 122 ? 451.201 34.180 79.791 1.00 143.87 120 SER F CA 1
ATOM 10204 C C . SER F 1 122 ? 450.038 33.384 80.389 1.00 142.45 120 SER F C 1
ATOM 10205 O O . SER F 1 122 ? 449.814 33.409 81.604 1.00 118.14 120 SER F O 1
ATOM 10208 N N . LYS F 1 123 ? 449.297 32.697 79.518 1.00 141.49 121 LYS F N 1
ATOM 10209 C CA . LYS F 1 123 ? 448.047 32.030 79.890 1.00 139.33 121 LYS F CA 1
ATOM 10210 C C . LYS F 1 123 ? 448.211 30.686 80.596 1.00 137.29 121 LYS F C 1
ATOM 10211 O O . LYS F 1 123 ? 447.587 30.446 81.635 1.00 147.86 121 LYS F O 1
ATOM 10217 N N . ILE F 1 124 ? 449.040 29.817 80.032 1.00 124.57 122 ILE F N 1
ATOM 10218 C CA . ILE F 1 124 ? 449.142 28.447 80.510 1.00 116.19 122 ILE F CA 1
ATOM 10219 C C . ILE F 1 124 ? 450.135 28.304 81.646 1.00 124.88 122 ILE F C 1
ATOM 10220 O O . ILE F 1 124 ? 451.319 28.618 81.499 1.00 136.88 122 ILE F O 1
ATOM 10225 N N . ILE F 1 125 ? 449.637 27.803 82.775 1.00 124.93 123 ILE F N 1
ATOM 10226 C CA . ILE F 1 125 ? 450.450 27.612 83.970 1.00 119.50 123 ILE F CA 1
ATOM 10227 C C . ILE F 1 125 ? 450.482 26.129 84.280 1.00 106.26 123 ILE F C 1
ATOM 10228 O O . ILE F 1 125 ? 449.438 25.474 84.180 1.00 93.14 123 ILE F O 1
ATOM 10233 N N . ASN F 1 126 ? 451.672 25.640 84.639 1.00 94.75 124 ASN F N 1
ATOM 10234 C CA . ASN F 1 126 ? 451.902 24.241 85.005 1.00 94.82 124 ASN F CA 1
ATOM 10235 C C . ASN F 1 126 ? 452.139 24.095 86.494 1.00 94.35 124 ASN F C 1
ATOM 10236 O O . ASN F 1 126 ? 453.279 24.173 86.953 1.00 106.52 124 ASN F O 1
ATOM 10241 N N . PRO F 1 127 ? 451.072 23.865 87.260 1.00 91.29 125 PRO F N 1
ATOM 10242 C CA . PRO F 1 127 ? 451.175 23.743 88.704 1.00 95.10 125 PRO F CA 1
ATOM 10243 C C . PRO F 1 127 ? 452.406 23.002 89.231 1.00 98.32 125 PRO F C 1
ATOM 10244 O O . PRO F 1 127 ? 453.099 23.528 90.105 1.00 113.32 125 PRO F O 1
ATOM 10248 N N . LEU F 1 128 ? 452.671 21.814 88.700 1.00 91.36 126 LEU F N 1
ATOM 10249 C CA . LEU F 1 128 ? 453.725 20.965 89.227 1.00 92.89 126 LEU F CA 1
ATOM 10250 C C . LEU F 1 128 ? 455.115 21.534 88.942 1.00 102.43 126 LEU F C 1
ATOM 10251 O O . LEU F 1 128 ? 456.016 21.443 89.783 1.00 124.96 126 LEU F O 1
ATOM 10256 N N . ALA F 1 129 ? 455.304 22.103 87.760 1.00 108.01 127 ALA F N 1
ATOM 10257 C CA . ALA F 1 129 ? 456.587 22.708 87.415 1.00 122.24 127 ALA F CA 1
ATOM 10258 C C . ALA F 1 129 ? 456.857 23.952 88.267 1.00 119.44 127 ALA F C 1
ATOM 10259 O O . ALA F 1 129 ? 457.970 24.126 88.769 1.00 122.48 127 ALA F O 1
ATOM 10261 N N . GLU F 1 130 ? 455.833 24.785 88.438 1.00 115.67 128 GLU F N 1
ATOM 10262 C CA . GLU F 1 130 ? 455.944 26.011 89.223 1.00 129.49 128 GLU F CA 1
ATOM 10263 C C . GLU F 1 130 ? 456.231 25.730 90.702 1.00 139.35 128 GLU F C 1
ATOM 10264 O O . GLU F 1 130 ? 457.140 26.329 91.274 1.00 151.98 128 GLU F O 1
ATOM 10270 N N . LYS F 1 131 ? 455.468 24.828 91.316 1.00 142.34 129 LYS F N 1
ATOM 10271 C CA . LYS F 1 131 ? 455.715 24.416 92.708 1.00 142.98 129 LYS F CA 1
ATOM 10272 C C . LYS F 1 131 ? 457.189 24.059 92.919 1.00 135.05 129 LYS F C 1
ATOM 10273 O O . LYS F 1 131 ? 457.788 24.448 93.926 1.00 148.74 129 LYS F O 1
ATOM 10279 N N . ASN F 1 132 ? 457.763 23.330 91.967 1.00 122.27 130 ASN F N 1
ATOM 10280 C CA . ASN F 1 132 ? 459.169 22.946 92.026 1.00 129.38 130 ASN F CA 1
ATOM 10281 C C . ASN F 1 132 ? 460.084 23.993 91.378 1.00 141.07 130 ASN F C 1
ATOM 10282 O O . ASN F 1 132 ? 461.160 23.670 90.869 1.00 142.86 130 ASN F O 1
ATOM 10287 N N . GLY F 1 133 ? 459.664 25.256 91.416 1.00 146.46 131 GLY F N 1
ATOM 10288 C CA . GLY F 1 133 ? 460.486 26.378 90.971 1.00 154.52 131 GLY F CA 1
ATOM 10289 C C . GLY F 1 133 ? 461.036 26.275 89.563 1.00 154.11 131 GLY F C 1
ATOM 10290 O O . GLY F 1 133 ? 462.208 26.569 89.326 1.00 169.37 131 GLY F O 1
ATOM 10291 N N . ILE F 1 134 ? 460.194 25.844 88.632 1.00 140.08 132 ILE F N 1
ATOM 10292 C CA . ILE F 1 134 ? 460.580 25.759 87.238 1.00 128.44 132 ILE F CA 1
ATOM 10293 C C . ILE F 1 134 ? 459.525 26.487 86.429 1.00 126.17 132 ILE F C 1
ATOM 10294 O O . ILE F 1 134 ? 458.331 26.286 86.646 1.00 110.92 132 ILE F O 1
ATOM 10299 N N . THR F 1 135 ? 459.974 27.336 85.508 1.00 128.91 133 THR F N 1
ATOM 10300 C CA . THR F 1 135 ? 459.071 28.160 84.710 1.00 137.04 133 THR F CA 1
ATOM 10301 C C . THR F 1 135 ? 459.341 27.946 83.236 1.00 135.46 133 THR F C 1
ATOM 10302 O O . THR F 1 135 ? 460.304 27.257 82.881 1.00 133.93 133 THR F O 1
ATOM 10306 N N . TRP F 1 136 ? 458.488 28.537 82.394 1.00 131.94 134 TRP F N 1
ATOM 10307 C CA . TRP F 1 136 ? 458.651 28.502 80.933 1.00 129.97 134 TRP F CA 1
ATOM 10308 C C . TRP F 1 136 ? 460.072 28.853 80.506 1.00 141.63 134 TRP F C 1
ATOM 10309 O O . TRP F 1 136 ? 460.644 28.219 79.617 1.00 140.66 134 TRP F O 1
ATOM 10320 N N . ASN F 1 137 ? 460.634 29.859 81.169 1.00 151.06 135 ASN F N 1
ATOM 10321 C CA . ASN F 1 137 ? 461.999 30.314 80.909 1.00 155.35 135 ASN F CA 1
ATOM 10322 C C . ASN F 1 137 ? 463.020 29.170 80.904 1.00 148.93 135 ASN F C 1
ATOM 10323 O O . ASN F 1 137 ? 463.951 29.172 80.103 1.00 135.06 135 ASN F O 1
ATOM 10328 N N . ASP F 1 138 ? 462.826 28.183 81.776 1.00 153.65 136 ASP F N 1
ATOM 10329 C CA . ASP F 1 138 ? 463.752 27.051 81.868 1.00 155.36 136 ASP F CA 1
ATOM 10330 C C . ASP F 1 138 ? 463.713 26.096 80.656 1.00 145.91 136 ASP F C 1
ATOM 10331 O O . ASP F 1 138 ? 464.533 25.182 80.574 1.00 150.56 136 ASP F O 1
ATOM 10336 N N . GLY F 1 139 ? 462.795 26.304 79.715 1.00 137.88 137 GLY F N 1
ATOM 10337 C CA . GLY F 1 139 ? 462.765 25.512 78.484 1.00 150.48 137 GLY F CA 1
ATOM 10338 C C . GLY F 1 139 ? 461.364 25.021 78.196 1.00 156.85 137 GLY F C 1
ATOM 10339 O O . GLY F 1 139 ? 460.747 24.392 79.049 1.00 164.41 137 GLY F O 1
ATOM 10340 N N . GLU F 1 140 ? 460.849 25.310 77.006 1.00 158.04 138 GLU F N 1
ATOM 10341 C CA . GLU F 1 140 ? 459.470 24.945 76.682 1.00 159.14 138 GLU F CA 1
ATOM 10342 C C . GLU F 1 140 ? 459.248 23.430 76.682 1.00 155.18 138 GLU F C 1
ATOM 10343 O O . GLU F 1 140 ? 458.184 22.963 77.084 1.00 162.03 138 GLU F O 1
ATOM 10349 N N . GLU F 1 141 ? 460.249 22.663 76.264 1.00 151.01 139 GLU F N 1
ATOM 10350 C CA . GLU F 1 141 ? 460.128 21.202 76.257 1.00 153.78 139 GLU F CA 1
ATOM 10351 C C . GLU F 1 141 ? 460.198 20.619 77.665 1.00 143.54 139 GLU F C 1
ATOM 10352 O O . GLU F 1 141 ? 459.553 19.608 77.948 1.00 146.80 139 GLU F O 1
ATOM 10358 N N . VAL F 1 142 ? 460.975 21.265 78.531 1.00 132.87 140 VAL F N 1
ATOM 10359 C CA . VAL F 1 142 ? 461.135 20.860 79.928 1.00 127.57 140 VAL F CA 1
ATOM 10360 C C . VAL F 1 142 ? 459.886 21.177 80.736 1.00 116.12 140 VAL F C 1
ATOM 10361 O O . VAL F 1 142 ? 459.332 20.299 81.398 1.00 119.46 140 VAL F O 1
ATOM 10365 N N . TYR F 1 143 ? 459.481 22.442 80.710 1.00 98.49 141 TYR F N 1
ATOM 10366 C CA . TYR F 1 143 ? 458.324 22.905 81.467 1.00 95.78 141 TYR F CA 1
ATOM 10367 C C . TYR F 1 143 ? 457.107 22.022 81.185 1.00 97.46 141 TYR F C 1
ATOM 10368 O O . TYR F 1 143 ? 456.445 21.551 82.109 1.00 111.59 141 TYR F O 1
ATOM 10377 N N . LEU F 1 144 ? 456.825 21.768 79.915 1.00 96.45 142 LEU F N 1
ATOM 10378 C CA . LEU F 1 144 ? 455.675 20.945 79.548 1.00 97.25 142 LEU F CA 1
ATOM 10379 C C . LEU F 1 144 ? 455.803 19.477 79.932 1.00 97.66 142 LEU F C 1
ATOM 10380 O O . LEU F 1 144 ? 454.787 18.794 80.083 1.00 106.72 142 LEU F O 1
ATOM 10385 N N . SER F 1 145 ? 457.019 18.961 80.059 1.00 96.61 143 SER F N 1
ATOM 10386 C CA . SER F 1 145 ? 457.161 17.542 80.399 1.00 105.48 143 SER F CA 1
ATOM 10387 C C . SER F 1 145 ? 456.851 17.267 81.879 1.00 100.49 143 SER F C 1
ATOM 10388 O O . SER F 1 145 ? 456.698 16.113 82.285 1.00 93.67 143 SER F O 1
ATOM 10391 N N . PHE F 1 146 ? 456.752 18.318 82.685 1.00 101.38 144 PHE F N 1
ATOM 10392 C CA . PHE F 1 146 ? 456.250 18.164 84.047 1.00 105.65 144 PHE F CA 1
ATOM 10393 C C . PHE F 1 146 ? 454.790 17.731 84.110 1.00 97.36 144 PHE F C 1
ATOM 10394 O O . PHE F 1 146 ? 454.392 17.161 85.123 1.00 106.34 144 PHE F O 1
ATOM 10402 N N . PHE F 1 147 ? 454.001 18.021 83.076 1.00 87.90 145 PHE F N 1
ATOM 10403 C CA . PHE F 1 147 ? 452.593 17.622 83.061 1.00 90.15 145 PHE F CA 1
ATOM 10404 C C . PHE F 1 147 ? 452.481 16.111 83.015 1.00 94.03 145 PHE F C 1
ATOM 10405 O O . PHE F 1 147 ? 453.195 15.452 82.241 1.00 105.15 145 PHE F O 1
ATOM 10413 N N . PRO F 1 148 ? 451.598 15.543 83.848 1.00 94.58 146 PRO F N 1
ATOM 10414 C CA . PRO F 1 148 ? 451.437 14.093 83.781 1.00 97.86 146 PRO F CA 1
ATOM 10415 C C . PRO F 1 148 ? 450.860 13.680 82.429 1.00 96.03 146 PRO F C 1
ATOM 10416 O O . PRO F 1 148 ? 450.077 14.426 81.839 1.00 96.59 146 PRO F O 1
ATOM 10420 N N . GLY F 1 149 ? 451.285 12.513 81.957 1.00 94.47 147 GLY F N 1
ATOM 10421 C CA . GLY F 1 149 ? 450.958 12.035 80.625 1.00 93.15 147 GLY F CA 1
ATOM 10422 C C . GLY F 1 149 ? 452.091 12.258 79.629 1.00 91.03 147 GLY F C 1
ATOM 10423 O O . GLY F 1 149 ? 452.161 11.570 78.609 1.00 88.31 147 GLY F O 1
ATOM 10424 N N . SER F 1 150 ? 452.986 13.202 79.915 1.00 84.16 148 SER F N 1
ATOM 10425 C CA . SER F 1 150 ? 454.083 13.497 79.006 1.00 85.56 148 SER F CA 1
ATOM 10426 C C . SER F 1 150 ? 454.947 12.270 78.707 1.00 88.81 148 SER F C 1
ATOM 10427 O O . SER F 1 150 ? 455.479 12.150 77.606 1.00 108.25 148 SER F O 1
ATOM 10430 N N . GLU F 1 151 ? 455.078 11.359 79.663 1.00 88.07 149 GLU F N 1
ATOM 10431 C CA . GLU F 1 151 ? 455.870 10.127 79.478 1.00 89.70 149 GLU F CA 1
ATOM 10432 C C . GLU F 1 151 ? 455.388 9.199 78.332 1.00 88.20 149 GLU F C 1
ATOM 10433 O O . GLU F 1 151 ? 456.163 8.371 77.827 1.00 82.04 149 GLU F O 1
ATOM 10439 N N . MET F 1 152 ? 454.124 9.324 77.931 1.00 82.92 150 MET F N 1
ATOM 10440 C CA . MET F 1 152 ? 453.627 8.622 76.746 1.00 86.15 150 MET F CA 1
ATOM 10441 C C . MET F 1 152 ? 454.400 8.988 75.476 1.00 96.79 150 MET F C 1
ATOM 10442 O O . MET F 1 152 ? 454.431 8.215 74.519 1.00 111.12 150 MET F O 1
ATOM 10447 N N . PHE F 1 153 ? 455.016 10.165 75.466 1.00 94.74 151 PHE F N 1
ATOM 10448 C CA . PHE F 1 153 ? 455.686 10.680 74.290 1.00 94.71 151 PHE F CA 1
ATOM 10449 C C . PHE F 1 153 ? 457.142 11.047 74.565 1.00 104.43 151 PHE F C 1
ATOM 10450 O O . PHE F 1 153 ? 457.578 12.156 74.249 1.00 125.99 151 PHE F O 1
ATOM 10458 N N . LEU F 1 154 ? 457.910 10.130 75.144 1.00 101.57 152 LEU F N 1
ATOM 10459 C CA . LEU F 1 154 ? 459.323 10.401 75.454 1.00 102.51 152 LEU F CA 1
ATOM 10460 C C . LEU F 1 154 ? 460.115 10.920 74.264 1.00 109.20 152 LEU F C 1
ATOM 10461 O O . LEU F 1 154 ? 461.088 11.674 74.438 1.00 95.90 152 LEU F O 1
ATOM 10466 N N . GLY F 1 155 ? 459.692 10.498 73.068 1.00 119.43 153 GLY F N 1
ATOM 10467 C CA . GLY F 1 155 ? 460.232 11.006 71.814 1.00 125.17 153 GLY F CA 1
ATOM 10468 C C . GLY F 1 155 ? 460.025 12.506 71.744 1.00 119.88 153 GLY F C 1
ATOM 10469 O O . GLY F 1 155 ? 460.990 13.281 71.873 1.00 117.99 153 GLY F O 1
ATOM 10470 N N . THR F 1 156 ? 458.762 12.898 71.573 1.00 100.76 154 THR F N 1
ATOM 10471 C CA . THR F 1 156 ? 458.379 14.306 71.528 1.00 100.93 154 THR F CA 1
ATOM 10472 C C . THR F 1 156 ? 459.066 15.183 72.578 1.00 95.10 154 THR F C 1
ATOM 10473 O O . THR F 1 156 ? 459.497 16.287 72.264 1.00 93.14 154 THR F O 1
ATOM 10477 N N . PHE F 1 157 ? 459.175 14.702 73.815 1.00 102.22 155 PHE F N 1
ATOM 10478 C CA . PHE F 1 157 ? 459.717 15.518 74.920 1.00 103.65 155 PHE F CA 1
ATOM 10479 C C . PHE F 1 157 ? 461.189 15.261 75.234 1.00 110.62 155 PHE F C 1
ATOM 10480 O O . PHE F 1 157 ? 461.704 15.777 76.220 1.00 94.08 155 PHE F O 1
ATOM 10488 N N . ARG F 1 158 ? 461.861 14.470 74.401 1.00 128.61 156 ARG F N 1
ATOM 10489 C CA . ARG F 1 158 ? 463.306 14.321 74.508 1.00 141.38 156 ARG F CA 1
ATOM 10490 C C . ARG F 1 158 ? 463.727 13.953 75.935 1.00 143.87 156 ARG F C 1
ATOM 10491 O O . ARG F 1 158 ? 464.465 14.693 76.603 1.00 132.63 156 ARG F O 1
ATOM 10499 N N . PHE F 1 159 ? 463.212 12.805 76.380 1.00 136.99 157 PHE F N 1
ATOM 10500 C CA . PHE F 1 159 ? 463.581 12.155 77.640 1.00 134.73 157 PHE F CA 1
ATOM 10501 C C . PHE F 1 159 ? 463.474 12.956 78.943 1.00 129.08 157 PHE F C 1
ATOM 10502 O O . PHE F 1 159 ? 463.911 12.476 79.993 1.00 147.43 157 PHE F O 1
ATOM 10510 N N . TYR F 1 160 ? 462.897 14.152 78.910 1.00 120.18 158 TYR F N 1
ATOM 10511 C CA . TYR F 1 160 ? 462.744 14.950 80.134 1.00 109.88 158 TYR F CA 1
ATOM 10512 C C . TYR F 1 160 ? 461.740 14.359 81.135 1.00 104.83 158 TYR F C 1
ATOM 10513 O O . TYR F 1 160 ? 461.996 14.396 82.339 1.00 93.25 158 TYR F O 1
ATOM 10522 N N . PRO F 1 161 ? 460.613 13.794 80.651 1.00 102.85 159 PRO F N 1
ATOM 10523 C CA . PRO F 1 161 ? 459.728 13.111 81.595 1.00 105.66 159 PRO F CA 1
ATOM 10524 C C . PRO F 1 161 ? 460.474 12.127 82.497 1.00 101.51 159 PRO F C 1
ATOM 10525 O O . PRO F 1 161 ? 460.269 12.118 83.708 1.00 106.59 159 PRO F O 1
ATOM 10529 N N . LEU F 1 162 ? 461.333 11.313 81.891 1.00 106.85 160 LEU F N 1
ATOM 10530 C CA . LEU F 1 162 ? 462.162 10.344 82.608 1.00 110.80 160 LEU F CA 1
ATOM 10531 C C . LEU F 1 162 ? 463.225 11.011 83.468 1.00 104.45 160 LEU F C 1
ATOM 10532 O O . LEU F 1 162 ? 463.420 10.642 84.625 1.00 116.52 160 LEU F O 1
ATOM 10537 N N . ALA F 1 163 ? 463.920 11.983 82.900 1.00 101.16 161 ALA F N 1
ATOM 10538 C CA . ALA F 1 163 ? 464.955 12.706 83.635 1.00 106.29 161 ALA F CA 1
ATOM 10539 C C . ALA F 1 163 ? 464.411 13.362 84.898 1.00 109.88 161 ALA F C 1
ATOM 10540 O O . ALA F 1 163 ? 465.047 13.297 85.953 1.00 125.58 161 ALA F O 1
ATOM 10542 N N . ILE F 1 164 ? 463.242 13.987 84.785 1.00 109.37 162 ILE F N 1
ATOM 10543 C CA . ILE F 1 164 ? 462.608 14.637 85.928 1.00 105.53 162 ILE F CA 1
ATOM 10544 C C . ILE F 1 164 ? 462.312 13.602 87.006 1.00 109.95 162 ILE F C 1
ATOM 10545 O O . ILE F 1 164 ? 462.591 13.837 88.181 1.00 123.63 162 ILE F O 1
ATOM 10550 N N . GLY F 1 165 ? 461.784 12.448 86.605 1.00 106.66 163 GLY F N 1
ATOM 10551 C CA . GLY F 1 165 ? 461.528 11.351 87.539 1.00 109.38 163 GLY F CA 1
ATOM 10552 C C . GLY F 1 165 ? 462.799 10.897 88.238 1.00 118.33 163 GLY F C 1
ATOM 10553 O O . GLY F 1 165 ? 462.874 10.852 89.474 1.00 114.03 163 GLY F O 1
ATOM 10554 N N . ILE F 1 166 ? 463.816 10.578 87.440 1.00 120.42 164 ILE F N 1
ATOM 10555 C CA . ILE F 1 166 ? 465.077 10.073 87.973 1.00 116.35 164 ILE F CA 1
ATOM 10556 C C . ILE F 1 166 ? 465.678 11.062 88.965 1.00 115.65 164 ILE F C 1
ATOM 10557 O O . ILE F 1 166 ? 466.187 10.652 90.001 1.00 112.06 164 ILE F O 1
ATOM 10562 N N . TYR F 1 167 ? 465.619 12.352 88.645 1.00 115.45 165 TYR F N 1
ATOM 10563 C CA . TYR F 1 167 ? 466.133 13.379 89.542 1.00 129.80 165 TYR F CA 1
ATOM 10564 C C . TYR F 1 167 ? 465.374 13.443 90.867 1.00 136.03 165 TYR F C 1
ATOM 10565 O O . TYR F 1 167 ? 465.942 13.827 91.894 1.00 134.38 165 TYR F O 1
ATOM 10574 N N . LYS F 1 168 ? 464.096 13.071 90.842 1.00 137.12 166 LYS F N 1
ATOM 10575 C CA . LYS F 1 168 ? 463.258 13.131 92.037 1.00 140.30 166 LYS F CA 1
ATOM 10576 C C . LYS F 1 168 ? 463.454 11.932 92.961 1.00 143.07 166 LYS F C 1
ATOM 10577 O O . LYS F 1 168 ? 463.512 12.114 94.175 1.00 135.63 166 LYS F O 1
ATOM 10583 N N . VAL F 1 169 ? 463.577 10.724 92.406 1.00 151.00 167 VAL F N 1
ATOM 10584 C CA . VAL F 1 169 ? 463.775 9.530 93.247 1.00 151.27 167 VAL F CA 1
ATOM 10585 C C . VAL F 1 169 ? 465.121 9.579 93.965 1.00 151.50 167 VAL F C 1
ATOM 10586 O O . VAL F 1 169 ? 465.196 9.295 95.160 1.00 136.28 167 VAL F O 1
ATOM 10590 N N . GLN F 1 170 ? 466.168 9.972 93.237 1.00 158.72 168 GLN F N 1
ATOM 10591 C CA . GLN F 1 170 ? 467.526 10.020 93.785 1.00 159.20 168 GLN F CA 1
ATOM 10592 C C . GLN F 1 170 ? 467.706 11.131 94.814 1.00 156.70 168 GLN F C 1
ATOM 10593 O O . GLN F 1 170 ? 468.674 11.130 95.568 1.00 165.97 168 GLN F O 1
ATOM 10599 N N . ARG F 1 171 ? 466.780 12.079 94.842 1.00 157.07 169 ARG F N 1
ATOM 10600 C CA . ARG F 1 171 ? 466.748 13.070 95.905 1.00 169.21 169 ARG F CA 1
ATOM 10601 C C . ARG F 1 171 ? 465.527 12.835 96.801 1.00 162.83 169 ARG F C 1
ATOM 10602 O O . ARG F 1 171 ? 464.923 13.782 97.315 1.00 153.67 169 ARG F O 1
ATOM 10610 N N . LYS F 1 172 ? 465.169 11.557 96.947 1.00 153.17 170 LYS F N 1
ATOM 10611 C CA . LYS F 1 172 ? 464.180 11.074 97.914 1.00 152.10 170 LYS F CA 1
ATOM 10612 C C . LYS F 1 172 ? 462.749 11.617 97.821 1.00 149.98 170 LYS F C 1
ATOM 10613 O O . LYS F 1 172 ? 461.902 11.219 98.624 1.00 144.34 170 LYS F O 1
ATOM 10619 N N . GLU F 1 173 ? 462.462 12.490 96.854 1.00 154.98 171 GLU F N 1
ATOM 10620 C CA . GLU F 1 173 ? 461.146 13.142 96.754 1.00 155.51 171 GLU F CA 1
ATOM 10621 C C . GLU F 1 173 ? 460.029 12.196 96.297 1.00 153.28 171 GLU F C 1
ATOM 10622 O O . GLU F 1 173 ? 458.915 12.240 96.820 1.00 152.39 171 GLU F O 1
ATOM 10628 N N . MET F 1 174 ? 460.339 11.353 95.315 1.00 146.02 172 MET F N 1
ATOM 10629 C CA . MET F 1 174 ? 459.382 10.419 94.733 1.00 129.11 172 MET F CA 1
ATOM 10630 C C . MET F 1 174 ? 459.842 9.001 95.051 1.00 123.28 172 MET F C 1
ATOM 10631 O O . MET F 1 174 ? 461.024 8.754 95.293 1.00 121.11 172 MET F O 1
ATOM 10636 N N . GLU F 1 175 ? 458.900 8.069 95.066 1.00 122.91 173 GLU F N 1
ATOM 10637 C CA . GLU F 1 175 ? 459.216 6.665 95.308 1.00 126.54 173 GLU F CA 1
ATOM 10638 C C . GLU F 1 175 ? 459.553 5.953 94.002 1.00 122.62 173 GLU F C 1
ATOM 10639 O O . GLU F 1 175 ? 458.944 6.233 92.972 1.00 127.29 173 GLU F O 1
ATOM 10645 N N . PRO F 1 176 ? 460.497 5.004 94.043 1.00 124.60 174 PRO F N 1
ATOM 10646 C CA . PRO F 1 176 ? 460.919 4.200 92.892 1.00 132.00 174 PRO F CA 1
ATOM 10647 C C . PRO F 1 176 ? 459.826 3.642 91.982 1.00 129.50 174 PRO F C 1
ATOM 10648 O O . PRO F 1 176 ? 460.050 3.521 90.779 1.00 135.53 174 PRO F O 1
ATOM 10652 N N . LYS F 1 177 ? 458.669 3.297 92.539 1.00 131.48 175 LYS F N 1
ATOM 10653 C CA . LYS F 1 177 ? 457.618 2.637 91.761 1.00 130.64 175 LYS F CA 1
ATOM 10654 C C . LYS F 1 177 ? 456.947 3.544 90.712 1.00 123.85 175 LYS F C 1
ATOM 10655 O O . LYS F 1 177 ? 456.357 3.038 89.759 1.00 125.92 175 LYS F O 1
ATOM 10661 N N . TYR F 1 178 ? 457.041 4.864 90.874 1.00 116.37 176 TYR F N 1
ATOM 10662 C CA . TYR F 1 178 ? 456.437 5.798 89.916 1.00 115.08 176 TYR F CA 1
ATOM 10663 C C . TYR F 1 178 ? 457.159 5.889 88.572 1.00 113.27 176 TYR F C 1
ATOM 10664 O O . TYR F 1 178 ? 456.614 6.455 87.631 1.00 127.05 176 TYR F O 1
ATOM 10673 N N . LEU F 1 179 ? 458.357 5.319 88.466 1.00 111.42 177 LEU F N 1
ATOM 10674 C CA . LEU F 1 179 ? 459.065 5.232 87.189 1.00 107.62 177 LEU F CA 1
ATOM 10675 C C . LEU F 1 179 ? 458.705 3.965 86.418 1.00 112.15 177 LEU F C 1
ATOM 10676 O O . LEU F 1 179 ? 459.306 3.684 85.380 1.00 123.15 177 LEU F O 1
ATOM 10681 N N . GLU F 1 180 ? 457.742 3.191 86.905 1.00 117.16 178 GLU F N 1
ATOM 10682 C CA . GLU F 1 180 ? 457.404 1.940 86.241 1.00 136.66 178 GLU F CA 1
ATOM 10683 C C . GLU F 1 180 ? 456.802 2.201 84.872 1.00 137.87 178 GLU F C 1
ATOM 10684 O O . GLU F 1 180 ? 457.282 1.651 83.878 1.00 136.76 178 GLU F O 1
ATOM 10690 N N . LYS F 1 181 ? 455.788 3.064 84.828 1.00 138.12 179 LYS F N 1
ATOM 10691 C CA . LYS F 1 181 ? 455.067 3.357 83.582 1.00 129.59 179 LYS F CA 1
ATOM 10692 C C . LYS F 1 181 ? 455.957 3.949 82.504 1.00 116.55 179 LYS F C 1
ATOM 10693 O O . LYS F 1 181 ? 455.821 3.610 81.330 1.00 100.00 179 LYS F O 1
ATOM 10699 N N . THR F 1 182 ? 456.855 4.835 82.921 1.00 112.12 180 THR F N 1
ATOM 10700 C CA . THR F 1 182 ? 457.797 5.464 82.012 1.00 111.96 180 THR F CA 1
ATOM 10701 C C . THR F 1 182 ? 458.625 4.398 81.293 1.00 118.57 180 THR F C 1
ATOM 10702 O O . THR F 1 182 ? 458.803 4.466 80.081 1.00 131.89 180 THR F O 1
ATOM 10706 N N . MET F 1 183 ? 459.098 3.397 82.032 1.00 118.07 181 MET F N 1
ATOM 10707 C CA . MET F 1 183 ? 459.987 2.363 81.481 1.00 112.58 181 MET F CA 1
ATOM 10708 C C . MET F 1 183 ? 459.347 1.359 80.526 1.00 107.65 181 MET F C 1
ATOM 10709 O O . MET F 1 183 ? 460.055 0.554 79.930 1.00 109.56 181 MET F O 1
ATOM 10714 N N . ARG F 1 184 ? 458.031 1.393 80.381 1.00 106.39 182 ARG F N 1
ATOM 10715 C CA . ARG F 1 184 ? 457.349 0.486 79.478 1.00 120.77 182 ARG F CA 1
ATOM 10716 C C . ARG F 1 184 ? 456.958 1.233 78.207 1.00 135.03 182 ARG F C 1
ATOM 10717 O O . ARG F 1 184 ? 455.987 0.863 77.534 1.00 139.48 182 ARG F O 1
ATOM 10725 N N . GLN F 1 185 ? 457.734 2.266 77.871 1.00 136.14 183 GLN F N 1
ATOM 10726 C CA . GLN F 1 185 ? 457.366 3.208 76.815 1.00 135.59 183 GLN F CA 1
ATOM 10727 C C . GLN F 1 185 ? 458.410 3.291 75.717 1.00 139.52 183 GLN F C 1
ATOM 10728 O O . GLN F 1 185 ? 459.606 3.089 75.942 1.00 120.01 183 GLN F O 1
ATOM 10734 N N . ARG F 1 186 ? 457.920 3.622 74.527 1.00 149.82 184 ARG F N 1
ATOM 10735 C CA . ARG F 1 186 ? 458.745 3.704 73.334 1.00 149.53 184 ARG F CA 1
ATOM 10736 C C . ARG F 1 186 ? 459.579 4.989 73.336 1.00 150.92 184 ARG F C 1
ATOM 10737 O O . ARG F 1 186 ? 459.320 5.908 74.114 1.00 145.06 184 ARG F O 1
ATOM 10745 N N . TYR F 1 187 ? 460.592 5.034 72.475 1.00 145.85 185 TYR F N 1
ATOM 10746 C CA . TYR F 1 187 ? 461.342 6.262 72.207 1.00 133.52 185 TYR F CA 1
ATOM 10747 C C . TYR F 1 187 ? 461.580 6.384 70.701 1.00 145.50 185 TYR F C 1
ATOM 10748 O O . TYR F 1 187 ? 462.392 5.656 70.135 1.00 139.76 185 TYR F O 1
ATOM 10757 N N . MET F 1 188 ? 460.865 7.312 70.065 1.00 162.51 186 MET F N 1
ATOM 10758 C CA . MET F 1 188 ? 460.760 7.390 68.602 1.00 162.55 186 MET F CA 1
ATOM 10759 C C . MET F 1 188 ? 460.007 6.126 68.149 1.00 157.78 186 MET F C 1
ATOM 10760 O O . MET F 1 188 ? 458.772 6.109 68.149 1.00 155.25 186 MET F O 1
ATOM 10765 N N . GLY F 1 189 ? 460.740 5.073 67.792 1.00 144.61 187 GLY F N 1
ATOM 10766 C CA . GLY F 1 189 ? 460.167 3.747 67.548 1.00 140.06 187 GLY F CA 1
ATOM 10767 C C . GLY F 1 189 ? 460.690 2.689 68.515 1.00 124.37 187 GLY F C 1
ATOM 10768 O O . GLY F 1 189 ? 459.952 1.769 68.870 1.00 105.24 187 GLY F O 1
ATOM 10769 N N . LEU F 1 190 ? 461.956 2.834 68.924 1.00 121.58 188 LEU F N 1
ATOM 10770 C CA . LEU F 1 190 ? 462.662 1.924 69.840 1.00 133.66 188 LEU F CA 1
ATOM 10771 C C . LEU F 1 190 ? 461.860 1.510 71.080 1.00 145.84 188 LEU F C 1
ATOM 10772 O O . LEU F 1 190 ? 461.166 2.335 71.676 1.00 173.24 188 LEU F O 1
ATOM 10777 N N . GLU F 1 191 ? 461.954 0.235 71.453 1.00 139.55 189 GLU F N 1
ATOM 10778 C CA . GLU F 1 191 ? 461.268 -0.286 72.634 1.00 125.99 189 GLU F CA 1
ATOM 10779 C C . GLU F 1 191 ? 462.199 -0.198 73.827 1.00 129.41 189 GLU F C 1
ATOM 10780 O O . GLU F 1 191 ? 463.385 0.091 73.674 1.00 105.41 189 GLU F O 1
ATOM 10786 N N . ALA F 1 192 ? 461.639 -0.458 75.008 1.00 149.02 190 ALA F N 1
ATOM 10787 C CA . ALA F 1 192 ? 462.327 -0.296 76.303 1.00 163.23 190 ALA F CA 1
ATOM 10788 C C . ALA F 1 192 ? 463.812 -0.687 76.342 1.00 160.07 190 ALA F C 1
ATOM 10789 O O . ALA F 1 192 ? 464.675 0.181 76.452 1.00 138.51 190 ALA F O 1
ATOM 10791 N N . ALA F 1 193 ? 464.097 -1.982 76.227 1.00 161.79 191 ALA F N 1
ATOM 10792 C CA . ALA F 1 193 ? 465.461 -2.498 76.355 1.00 156.27 191 ALA F CA 1
ATOM 10793 C C . ALA F 1 193 ? 466.435 -1.920 75.325 1.00 152.80 191 ALA F C 1
ATOM 10794 O O . ALA F 1 193 ? 467.584 -1.623 75.655 1.00 136.35 191 ALA F O 1
ATOM 10796 N N . THR F 1 194 ? 465.974 -1.762 74.085 1.00 160.62 192 THR F N 1
ATOM 10797 C CA . THR F 1 194 ? 466.816 -1.234 73.011 1.00 161.04 192 THR F CA 1
ATOM 10798 C C . THR F 1 194 ? 467.330 0.167 73.361 1.00 164.23 192 THR F C 1
ATOM 10799 O O . THR F 1 194 ? 468.548 0.372 73.396 1.00 137.58 192 THR F O 1
ATOM 10803 N N . TRP F 1 195 ? 466.416 1.103 73.648 1.00 173.25 193 TRP F N 1
ATOM 10804 C CA . TRP F 1 195 ? 466.788 2.506 73.948 1.00 168.08 193 TRP F CA 1
ATOM 10805 C C . TRP F 1 195 ? 467.479 2.726 75.297 1.00 165.21 193 TRP F C 1
ATOM 10806 O O . TRP F 1 195 ? 468.222 3.703 75.456 1.00 143.46 193 TRP F O 1
ATOM 10817 N N . THR F 1 196 ? 467.238 1.813 76.240 1.00 165.05 194 THR F N 1
ATOM 10818 C CA . THR F 1 196 ? 467.809 1.859 77.589 1.00 162.46 194 THR F CA 1
ATOM 10819 C C . THR F 1 196 ? 469.312 2.150 77.616 1.00 165.87 194 THR F C 1
ATOM 10820 O O . THR F 1 196 ? 469.803 2.829 78.517 1.00 149.72 194 THR F O 1
ATOM 10824 N N . VAL F 1 197 ? 470.034 1.605 76.638 1.00 178.97 195 VAL F N 1
ATOM 10825 C CA . VAL F 1 197 ? 471.460 1.900 76.437 1.00 168.13 195 VAL F CA 1
ATOM 10826 C C . VAL F 1 197 ? 471.720 2.582 75.086 1.00 166.93 195 VAL F C 1
ATOM 10827 O O . VAL F 1 197 ? 472.525 3.508 75.017 1.00 153.31 195 VAL F O 1
ATOM 10831 N N . SER F 1 198 ? 471.044 2.136 74.023 1.00 170.43 196 SER F N 1
ATOM 10832 C CA . SER F 1 198 ? 471.140 2.769 72.695 1.00 163.86 196 SER F CA 1
ATOM 10833 C C . SER F 1 198 ? 471.155 4.295 72.829 1.00 159.06 196 SER F C 1
ATOM 10834 O O . SER F 1 198 ? 472.007 4.971 72.247 1.00 154.24 196 SER F O 1
ATOM 10837 N N . LYS F 1 199 ? 470.213 4.810 73.617 1.00 150.75 197 LYS F N 1
ATOM 10838 C CA . LYS F 1 199 ? 470.055 6.239 73.832 1.00 138.84 197 LYS F CA 1
ATOM 10839 C C . LYS F 1 199 ? 470.340 6.623 75.278 1.00 125.93 197 LYS F C 1
ATOM 10840 O O . LYS F 1 199 ? 469.663 7.479 75.838 1.00 128.44 197 LYS F O 1
ATOM 10846 N N . LEU F 1 200 ? 471.342 5.999 75.889 1.00 122.61 198 LEU F N 1
ATOM 10847 C CA . LEU F 1 200 ? 471.668 6.290 77.288 1.00 128.35 198 LEU F CA 1
ATOM 10848 C C . LEU F 1 200 ? 472.226 7.687 77.461 1.00 138.88 198 LEU F C 1
ATOM 10849 O O . LEU F 1 200 ? 471.891 8.372 78.424 1.00 121.74 198 LEU F O 1
ATOM 10854 N N . THR F 1 201 ? 473.093 8.098 76.540 1.00 173.63 199 THR F N 1
ATOM 10855 C CA . THR F 1 201 ? 473.719 9.424 76.597 1.00 188.44 199 THR F CA 1
ATOM 10856 C C . THR F 1 201 ? 472.723 10.566 76.357 1.00 176.75 199 THR F C 1
ATOM 10857 O O . THR F 1 201 ? 472.940 11.681 76.829 1.00 168.75 199 THR F O 1
ATOM 10861 N N . GLU F 1 202 ? 471.641 10.292 75.631 1.00 159.30 200 GLU F N 1
ATOM 10862 C CA . GLU F 1 202 ? 470.551 11.256 75.505 1.00 148.82 200 GLU F CA 1
ATOM 10863 C C . GLU F 1 202 ? 470.009 11.567 76.903 1.00 129.68 200 GLU F C 1
ATOM 10864 O O . GLU F 1 202 ? 470.000 12.716 77.336 1.00 98.32 200 GLU F O 1
ATOM 10870 N N . VAL F 1 203 ? 469.585 10.521 77.610 1.00 133.31 201 VAL F N 1
ATOM 10871 C CA . VAL F 1 203 ? 469.080 10.636 78.986 1.00 136.42 201 VAL F CA 1
ATOM 10872 C C . VAL F 1 203 ? 470.115 11.263 79.927 1.00 144.94 201 VAL F C 1
ATOM 10873 O O . VAL F 1 203 ? 469.748 12.017 80.830 1.00 139.36 201 VAL F O 1
ATOM 10877 N N . GLN F 1 204 ? 471.393 10.943 79.722 1.00 151.75 202 GLN F N 1
ATOM 10878 C CA . GLN F 1 204 ? 472.473 11.501 80.537 1.00 149.79 202 GLN F CA 1
ATOM 10879 C C . GLN F 1 204 ? 472.435 13.018 80.505 1.00 148.38 202 GLN F C 1
ATOM 10880 O O . GLN F 1 204 ? 472.462 13.671 81.543 1.00 125.16 202 GLN F O 1
ATOM 10886 N N . SER F 1 205 ? 472.368 13.560 79.293 1.00 163.50 203 SER F N 1
ATOM 10887 C CA . SER F 1 205 ? 472.329 15.003 79.090 1.00 174.18 203 SER F CA 1
ATOM 10888 C C . SER F 1 205 ? 471.012 15.587 79.581 1.00 161.63 203 SER F C 1
ATOM 10889 O O . SER F 1 205 ? 470.995 16.652 80.187 1.00 142.38 203 SER F O 1
ATOM 10892 N N . ALA F 1 206 ? 469.916 14.884 79.302 1.00 154.48 204 ALA F N 1
ATOM 10893 C CA . ALA F 1 206 ? 468.594 15.307 79.748 1.00 146.84 204 ALA F CA 1
ATOM 10894 C C . ALA F 1 206 ? 468.573 15.505 81.257 1.00 140.25 204 ALA F C 1
ATOM 10895 O O . ALA F 1 206 ? 467.983 16.468 81.740 1.00 130.88 204 ALA F O 1
ATOM 10897 N N . LEU F 1 207 ? 469.207 14.596 81.995 1.00 141.18 205 LEU F N 1
ATOM 10898 C CA . LEU F 1 207 ? 469.305 14.733 83.449 1.00 153.72 205 LEU F CA 1
ATOM 10899 C C . LEU F 1 207 ? 470.190 15.924 83.803 1.00 164.20 205 LEU F C 1
ATOM 10900 O O . LEU F 1 207 ? 469.882 16.685 84.723 1.00 156.21 205 LEU F O 1
ATOM 10905 N N . THR F 1 208 ? 471.287 16.078 83.065 1.00 174.34 206 THR F N 1
ATOM 10906 C CA . THR F 1 208 ? 472.210 17.187 83.291 1.00 175.04 206 THR F CA 1
ATOM 10907 C C . THR F 1 208 ? 471.453 18.509 83.235 1.00 160.26 206 THR F C 1
ATOM 10908 O O . THR F 1 208 ? 471.638 19.383 84.086 1.00 147.35 206 THR F O 1
ATOM 10912 N N . VAL F 1 209 ? 470.588 18.626 82.232 1.00 151.48 207 VAL F N 1
ATOM 10913 C CA . VAL F 1 209 ? 469.762 19.813 82.057 1.00 153.99 207 VAL F CA 1
ATOM 10914 C C . VAL F 1 209 ? 468.885 20.005 83.299 1.00 159.27 207 VAL F C 1
ATOM 10915 O O . VAL F 1 209 ? 468.937 21.067 83.920 1.00 143.32 207 VAL F O 1
ATOM 10919 N N . VAL F 1 210 ? 468.111 18.979 83.671 1.00 167.68 208 VAL F N 1
ATOM 10920 C CA . VAL F 1 210 ? 467.133 19.127 84.763 1.00 159.15 208 VAL F CA 1
ATOM 10921 C C . VAL F 1 210 ? 467.835 19.408 86.084 1.00 162.03 208 VAL F C 1
ATOM 10922 O O . VAL F 1 210 ? 467.362 20.225 86.857 1.00 157.93 208 VAL F O 1
ATOM 10926 N N . SER F 1 211 ? 468.978 18.767 86.310 1.00 168.64 209 SER F N 1
ATOM 10927 C CA . SER F 1 211 ? 469.736 18.934 87.551 1.00 178.45 209 SER F CA 1
ATOM 10928 C C . SER F 1 211 ? 470.242 20.363 87.800 1.00 178.28 209 SER F C 1
ATOM 10929 O O . SER F 1 211 ? 470.467 20.755 88.950 1.00 163.54 209 SER F O 1
ATOM 10932 N N . SER F 1 212 ? 470.420 21.131 86.728 1.00 180.57 210 SER F N 1
ATOM 10933 C CA . SER F 1 212 ? 470.852 22.523 86.836 1.00 180.10 210 SER F CA 1
ATOM 10934 C C . SER F 1 212 ? 469.752 23.480 87.306 1.00 176.17 210 SER F C 1
ATOM 10935 O O . SER F 1 212 ? 470.051 24.532 87.876 1.00 180.70 210 SER F O 1
ATOM 10938 N N . LEU F 1 213 ? 468.494 23.110 87.077 1.00 168.89 211 LEU F N 1
ATOM 10939 C CA . LEU F 1 213 ? 467.367 24.043 87.174 1.00 168.84 211 LEU F CA 1
ATOM 10940 C C . LEU F 1 213 ? 467.067 24.584 88.571 1.00 166.28 211 LEU F C 1
ATOM 10941 O O . LEU F 1 213 ? 466.605 25.722 88.704 1.00 177.53 211 LEU F O 1
ATOM 10946 N N . GLY F 1 214 ? 467.323 23.784 89.601 1.00 155.63 212 GLY F N 1
ATOM 10947 C CA . GLY F 1 214 ? 467.146 24.233 90.979 1.00 146.39 212 GLY F CA 1
ATOM 10948 C C . GLY F 1 214 ? 465.705 24.161 91.438 1.00 136.81 212 GLY F C 1
ATOM 10949 O O . GLY F 1 214 ? 464.903 25.054 91.145 1.00 125.54 212 GLY F O 1
ATOM 10950 N N . TRP F 1 215 ? 465.394 23.100 92.177 1.00 132.37 213 TRP F N 1
ATOM 10951 C CA . TRP F 1 215 ? 464.044 22.859 92.666 1.00 140.27 213 TRP F CA 1
ATOM 10952 C C . TRP F 1 215 ? 463.711 23.835 93.783 1.00 133.04 213 TRP F C 1
ATOM 10953 O O . TRP F 1 215 ? 464.559 24.617 94.211 1.00 122.35 213 TRP F O 1
ATOM 10964 N N . LYS F 1 216 ? 462.456 23.797 94.218 1.00 140.68 214 LYS F N 1
ATOM 10965 C CA . LYS F 1 216 ? 462.002 24.605 95.315 1.00 150.85 214 LYS F CA 1
ATOM 10966 C C . LYS F 1 216 ? 461.307 23.729 96.347 1.00 161.78 214 LYS F C 1
ATOM 10967 O O . LYS F 1 216 ? 460.174 23.297 96.143 1.00 172.55 214 LYS F O 1
ATOM 10973 N N . LYS F 1 217 ? 462.008 23.458 97.444 1.00 165.68 215 LYS F N 1
ATOM 10974 C CA . LYS F 1 217 ? 461.467 22.690 98.569 1.00 168.71 215 LYS F CA 1
ATOM 10975 C C . LYS F 1 217 ? 460.161 23.313 99.081 1.00 165.99 215 LYS F C 1
ATOM 10976 O O . LYS F 1 217 ? 459.176 22.601 99.281 1.00 159.69 215 LYS F O 1
ATOM 10982 N N . THR F 1 218 ? 460.149 24.632 99.266 1.00 158.75 216 THR F N 1
ATOM 10983 C CA . THR F 1 218 ? 458.950 25.344 99.709 1.00 156.95 216 THR F CA 1
ATOM 10984 C C . THR F 1 218 ? 458.557 26.429 98.710 1.00 159.70 216 THR F C 1
ATOM 10985 O O . THR F 1 218 ? 459.280 26.705 97.758 1.00 163.21 216 THR F O 1
ATOM 10989 N N . ASN F 1 219 ? 457.396 27.033 98.933 1.00 165.03 217 ASN F N 1
ATOM 10990 C CA . ASN F 1 219 ? 456.926 28.160 98.132 1.00 170.83 217 ASN F CA 1
ATOM 10991 C C . ASN F 1 219 ? 457.251 29.479 98.852 1.00 168.39 217 ASN F C 1
ATOM 10992 O O . ASN F 1 219 ? 456.366 30.121 99.413 1.00 164.34 217 ASN F O 1
ATOM 10997 N N . VAL F 1 220 ? 458.532 29.856 98.849 1.00 172.82 218 VAL F N 1
ATOM 10998 C CA . VAL F 1 220 ? 459.059 30.990 99.634 1.00 175.04 218 VAL F CA 1
ATOM 10999 C C . VAL F 1 220 ? 459.740 32.045 98.755 1.00 174.44 218 VAL F C 1
ATOM 11000 O O . VAL F 1 220 ? 459.760 31.920 97.538 1.00 160.99 218 VAL F O 1
ATOM 11004 N N . SER F 1 221 ? 460.294 33.078 99.390 1.00 178.50 219 SER F N 1
ATOM 11005 C CA . SER F 1 221 ? 461.052 34.126 98.706 1.00 174.05 219 SER F CA 1
ATOM 11006 C C . SER F 1 221 ? 462.444 33.629 98.289 1.00 172.74 219 SER F C 1
ATOM 11007 O O . SER F 1 221 ? 462.809 32.480 98.537 1.00 141.91 219 SER F O 1
ATOM 11010 N N . ALA F 1 222 ? 463.201 34.507 97.633 1.00 180.82 220 ALA F N 1
ATOM 11011 C CA . ALA F 1 222 ? 464.598 34.246 97.283 1.00 171.65 220 ALA F CA 1
ATOM 11012 C C . ALA F 1 222 ? 465.488 34.449 98.507 1.00 165.05 220 ALA F C 1
ATOM 11013 O O . ALA F 1 222 ? 466.309 33.600 98.845 1.00 129.14 220 ALA F O 1
ATOM 11015 N N . ALA F 1 223 ? 465.303 35.587 99.173 1.00 179.88 221 ALA F N 1
ATOM 11016 C CA . ALA F 1 223 ? 466.040 35.914 100.397 1.00 180.74 221 ALA F CA 1
ATOM 11017 C C . ALA F 1 223 ? 465.727 34.918 101.513 1.00 174.09 221 ALA F C 1
ATOM 11018 O O . ALA F 1 223 ? 466.593 34.597 102.328 1.00 148.20 221 ALA F O 1
ATOM 11020 N N . ALA F 1 224 ? 464.472 34.468 101.551 1.00 172.67 222 ALA F N 1
ATOM 11021 C CA . ALA F 1 224 ? 464.014 33.464 102.507 1.00 158.29 222 ALA F CA 1
ATOM 11022 C C . ALA F 1 224 ? 464.807 32.179 102.362 1.00 139.17 222 ALA F C 1
ATOM 11023 O O . ALA F 1 224 ? 465.290 31.636 103.354 1.00 111.89 222 ALA F O 1
ATOM 11025 N N . ARG F 1 225 ? 464.931 31.709 101.123 1.00 146.96 223 ARG F N 1
ATOM 11026 C CA . ARG F 1 225 ? 465.705 30.507 100.835 1.00 166.96 223 ARG F CA 1
ATOM 11027 C C . ARG F 1 225 ? 467.020 30.576 101.607 1.00 167.39 223 ARG F C 1
ATOM 11028 O O . ARG F 1 225 ? 467.319 29.714 102.443 1.00 150.24 223 ARG F O 1
ATOM 11036 N N . ASP F 1 226 ? 467.775 31.636 101.320 1.00 177.97 224 ASP F N 1
ATOM 11037 C CA . ASP F 1 226 ? 469.091 31.868 101.904 1.00 182.71 224 ASP F CA 1
ATOM 11038 C C . ASP F 1 226 ? 469.017 32.116 103.405 1.00 173.97 224 ASP F C 1
ATOM 11039 O O . ASP F 1 226 ? 469.708 31.464 104.184 1.00 162.04 224 ASP F O 1
ATOM 11044 N N . PHE F 1 227 ? 468.184 33.072 103.798 1.00 173.86 225 PHE F N 1
ATOM 11045 C CA . PHE F 1 227 ? 468.085 33.487 105.197 1.00 172.17 225 PHE F CA 1
ATOM 11046 C C . PHE F 1 227 ? 467.838 32.319 106.136 1.00 161.57 225 PHE F C 1
ATOM 11047 O O . PHE F 1 227 ? 468.589 32.104 107.082 1.00 146.92 225 PHE F O 1
ATOM 11055 N N . LEU F 1 228 ? 466.775 31.572 105.863 1.00 160.87 226 LEU F N 1
ATOM 11056 C CA . LEU F 1 228 ? 466.431 30.422 106.687 1.00 160.76 226 LEU F CA 1
ATOM 11057 C C . LEU F 1 228 ? 467.560 29.399 106.715 1.00 153.96 226 LEU F C 1
ATOM 11058 O O . LEU F 1 228 ? 467.885 28.857 107.774 1.00 138.88 226 LEU F O 1
ATOM 11063 N N . ALA F 1 229 ? 468.147 29.139 105.551 1.00 153.65 227 ALA F N 1
ATOM 11064 C CA . ALA F 1 229 ? 469.270 28.212 105.448 1.00 153.35 227 ALA F CA 1
ATOM 11065 C C . ALA F 1 229 ? 470.401 28.529 106.436 1.00 150.53 227 ALA F C 1
ATOM 11066 O O . ALA F 1 229 ? 471.093 27.614 106.880 1.00 146.98 227 ALA F O 1
ATOM 11068 N N . LYS F 1 230 ? 470.580 29.803 106.790 1.00 148.94 228 LYS F N 1
ATOM 11069 C CA . LYS F 1 230 ? 471.631 30.210 107.737 1.00 151.73 228 LYS F CA 1
ATOM 11070 C C . LYS F 1 230 ? 471.497 29.645 109.160 1.00 153.05 228 LYS F C 1
ATOM 11071 O O . LYS F 1 230 ? 472.442 29.739 109.947 1.00 146.67 228 LYS F O 1
ATOM 11077 N N . PHE F 1 231 ? 470.335 29.089 109.499 1.00 151.73 229 PHE F N 1
ATOM 11078 C CA . PHE F 1 231 ? 470.127 28.457 110.802 1.00 145.84 229 PHE F CA 1
ATOM 11079 C C . PHE F 1 231 ? 470.002 26.926 110.675 1.00 146.63 229 PHE F C 1
ATOM 11080 O O . PHE F 1 231 ? 469.711 26.257 111.667 1.00 143.28 229 PHE F O 1
ATOM 11088 N N . GLY F 1 232 ? 470.191 26.384 109.466 1.00 145.49 230 GLY F N 1
ATOM 11089 C CA . GLY F 1 232 ? 470.159 24.937 109.211 1.00 146.47 230 GLY F CA 1
ATOM 11090 C C . GLY F 1 232 ? 468.840 24.434 108.643 1.00 151.03 230 GLY F C 1
ATOM 11091 O O . GLY F 1 232 ? 468.105 23.705 109.320 1.00 168.68 230 GLY F O 1
ATOM 11092 N N . ILE F 1 233 ? 468.556 24.790 107.392 1.00 144.83 231 ILE F N 1
ATOM 11093 C CA . ILE F 1 233 ? 467.211 24.654 106.814 1.00 152.21 231 ILE F CA 1
ATOM 11094 C C . ILE F 1 233 ? 467.117 24.022 105.410 1.00 162.13 231 ILE F C 1
ATOM 11095 O O . ILE F 1 233 ? 468.104 23.934 104.678 1.00 151.54 231 ILE F O 1
ATOM 11100 N N . ASN F 1 234 ? 465.897 23.602 105.065 1.00 174.83 232 ASN F N 1
ATOM 11101 C CA . ASN F 1 234 ? 465.527 23.123 103.730 1.00 177.03 232 ASN F CA 1
ATOM 11102 C C . ASN F 1 234 ? 464.738 24.178 102.963 1.00 156.04 232 ASN F C 1
ATOM 11103 O O . ASN F 1 234 ? 465.272 25.208 102.560 1.00 141.82 232 ASN F O 1
ATOM 11108 N N . GLY G 1 1 ? 419.551 5.451 83.210 1.00 137.60 -1 GLY G N 1
ATOM 11109 C CA . GLY G 1 1 ? 420.578 6.084 84.088 1.00 138.47 -1 GLY G CA 1
ATOM 11110 C C . GLY G 1 1 ? 420.825 7.549 83.761 1.00 143.55 -1 GLY G C 1
ATOM 11111 O O . GLY G 1 1 ? 419.946 8.235 83.231 1.00 141.07 -1 GLY G O 1
ATOM 11112 N N . SER G 1 2 ? 422.029 8.022 84.080 1.00 148.47 0 SER G N 1
ATOM 11113 C CA . SER G 1 2 ? 422.399 9.439 83.952 1.00 156.79 0 SER G CA 1
ATOM 11114 C C . SER G 1 2 ? 423.877 9.611 83.594 1.00 178.05 0 SER G C 1
ATOM 11115 O O . SER G 1 2 ? 424.618 8.629 83.550 1.00 204.57 0 SER G O 1
ATOM 11118 N N . MET G 1 3 ? 424.295 10.851 83.337 1.00 175.93 1 MET G N 1
ATOM 11119 C CA . MET G 1 3 ? 425.708 11.156 83.036 1.00 170.97 1 MET G CA 1
ATOM 11120 C C . MET G 1 3 ? 426.001 12.597 83.423 1.00 169.76 1 MET G C 1
ATOM 11121 O O . MET G 1 3 ? 425.432 13.510 82.830 1.00 177.93 1 MET G O 1
ATOM 11126 N N . ILE G 1 4 ? 426.874 12.811 84.405 1.00 166.58 2 ILE G N 1
ATOM 11127 C CA . ILE G 1 4 ? 427.121 14.166 84.910 1.00 166.18 2 ILE G CA 1
ATOM 11128 C C . ILE G 1 4 ? 428.037 14.971 83.985 1.00 159.69 2 ILE G C 1
ATOM 11129 O O . ILE G 1 4 ? 428.921 14.409 83.349 1.00 158.01 2 ILE G O 1
ATOM 11134 N N . GLU G 1 5 ? 427.804 16.281 83.921 1.00 159.24 3 GLU G N 1
ATOM 11135 C CA . GLU G 1 5 ? 428.752 17.251 83.364 1.00 162.48 3 GLU G CA 1
ATOM 11136 C C . GLU G 1 5 ? 429.116 18.239 84.472 1.00 167.13 3 GLU G C 1
ATOM 11137 O O . GLU G 1 5 ? 428.229 18.848 85.083 1.00 178.32 3 GLU G O 1
ATOM 11143 N N . LEU G 1 6 ? 430.414 18.413 84.711 1.00 164.83 4 LEU G N 1
ATOM 11144 C CA . LEU G 1 6 ? 430.905 19.328 85.744 1.00 160.14 4 LEU G CA 1
ATOM 11145 C C . LEU G 1 6 ? 431.828 20.349 85.084 1.00 153.15 4 LEU G C 1
ATOM 11146 O O . LEU G 1 6 ? 432.630 19.991 84.216 1.00 138.74 4 LEU G O 1
ATOM 11151 N N . GLU G 1 7 ? 431.685 21.613 85.491 1.00 156.94 5 GLU G N 1
ATOM 11152 C CA . GLU G 1 7 ? 432.253 22.763 84.765 1.00 164.33 5 GLU G CA 1
ATOM 11153 C C . GLU G 1 7 ? 433.264 23.576 85.569 1.00 158.90 5 GLU G C 1
ATOM 11154 O O . GLU G 1 7 ? 433.231 23.578 86.803 1.00 166.25 5 GLU G O 1
ATOM 11160 N N . PHE G 1 8 ? 434.152 24.268 84.856 1.00 146.92 6 PHE G N 1
ATOM 11161 C CA . PHE G 1 8 ? 435.193 25.088 85.476 1.00 145.35 6 PHE G CA 1
ATOM 11162 C C . PHE G 1 8 ? 435.504 26.326 84.632 1.00 145.02 6 PHE G C 1
ATOM 11163 O O . PHE G 1 8 ? 435.131 26.381 83.460 1.00 158.17 6 PHE G O 1
ATOM 11171 N N . HIS G 1 9 ? 436.192 27.302 85.226 1.00 137.29 7 HIS G N 1
ATOM 11172 C CA . HIS G 1 9 ? 436.481 28.596 84.582 1.00 143.62 7 HIS G CA 1
ATOM 11173 C C . HIS G 1 9 ? 437.709 29.282 85.195 1.00 142.57 7 HIS G C 1
ATOM 11174 O O . HIS G 1 9 ? 438.114 28.939 86.303 1.00 153.42 7 HIS G O 1
ATOM 11181 N N . ASP G 1 10 ? 438.280 30.256 84.482 1.00 139.30 8 ASP G N 1
ATOM 11182 C CA . ASP G 1 10 ? 439.591 30.866 84.820 1.00 138.75 8 ASP G CA 1
ATOM 11183 C C . ASP G 1 10 ? 439.642 31.541 86.203 1.00 133.24 8 ASP G C 1
ATOM 11184 O O . ASP G 1 10 ? 438.638 31.555 86.919 1.00 143.78 8 ASP G O 1
ATOM 11189 N N . VAL G 1 11 ? 440.806 32.089 86.571 1.00 134.22 9 VAL G N 1
ATOM 11190 C CA . VAL G 1 11 ? 440.955 32.971 87.757 1.00 150.58 9 VAL G CA 1
ATOM 11191 C C . VAL G 1 11 ? 441.773 34.257 87.434 1.00 148.70 9 VAL G C 1
ATOM 11192 O O . VAL G 1 11 ? 441.213 35.185 86.847 1.00 147.81 9 VAL G O 1
ATOM 11196 N N . ALA G 1 12 ? 443.059 34.328 87.804 1.00 143.63 10 ALA G N 1
ATOM 11197 C CA . ALA G 1 12 ? 443.938 35.498 87.551 1.00 132.76 10 ALA G CA 1
ATOM 11198 C C . ALA G 1 12 ? 445.365 35.284 88.091 1.00 129.61 10 ALA G C 1
ATOM 11199 O O . ALA G 1 12 ? 445.959 36.147 88.762 1.00 125.73 10 ALA G O 1
ATOM 11201 N N . THR G 1 18 ? 447.216 42.055 99.069 1.00 116.09 16 THR G N 1
ATOM 11202 C CA . THR G 1 18 ? 445.794 42.436 99.069 1.00 135.50 16 THR G CA 1
ATOM 11203 C C . THR G 1 18 ? 445.288 42.934 100.429 1.00 144.57 16 THR G C 1
ATOM 11204 O O . THR G 1 18 ? 444.619 43.967 100.508 1.00 154.41 16 THR G O 1
ATOM 11208 N N . PHE G 1 19 ? 445.622 42.174 101.473 1.00 149.88 17 PHE G N 1
ATOM 11209 C CA . PHE G 1 19 ? 445.165 42.363 102.857 1.00 136.23 17 PHE G CA 1
ATOM 11210 C C . PHE G 1 19 ? 446.355 42.812 103.713 1.00 127.09 17 PHE G C 1
ATOM 11211 O O . PHE G 1 19 ? 447.448 42.243 103.626 1.00 106.40 17 PHE G O 1
ATOM 11219 N N . ASP G 1 20 ? 446.161 43.843 104.528 1.00 128.38 18 ASP G N 1
ATOM 11220 C CA . ASP G 1 20 ? 447.179 44.190 105.516 1.00 130.36 18 ASP G CA 1
ATOM 11221 C C . ASP G 1 20 ? 446.569 44.095 106.917 1.00 128.69 18 ASP G C 1
ATOM 11222 O O . ASP G 1 20 ? 445.383 44.389 107.125 1.00 118.54 18 ASP G O 1
ATOM 11227 N N . PRO G 1 21 ? 447.397 43.685 107.888 1.00 121.44 19 PRO G N 1
ATOM 11228 C CA . PRO G 1 21 ? 446.859 43.417 109.205 1.00 116.02 19 PRO G CA 1
ATOM 11229 C C . PRO G 1 21 ? 446.473 44.691 109.978 1.00 114.32 19 PRO G C 1
ATOM 11230 O O . PRO G 1 21 ? 445.366 44.742 110.519 1.00 93.65 19 PRO G O 1
ATOM 11234 N N . GLU G 1 22 ? 447.353 45.700 110.004 1.00 108.70 20 GLU G N 1
ATOM 11235 C CA . GLU G 1 22 ? 447.117 46.924 110.785 1.00 107.36 20 GLU G CA 1
ATOM 11236 C C . GLU G 1 22 ? 445.758 47.591 110.554 1.00 109.29 20 GLU G C 1
ATOM 11237 O O . GLU G 1 22 ? 445.197 48.172 111.487 1.00 112.80 20 GLU G O 1
ATOM 11243 N N . VAL G 1 23 ? 445.227 47.508 109.341 1.00 103.58 21 VAL G N 1
ATOM 11244 C CA . VAL G 1 23 ? 443.915 48.093 109.056 1.00 118.69 21 VAL G CA 1
ATOM 11245 C C . VAL G 1 23 ? 442.781 47.177 109.498 1.00 127.48 21 VAL G C 1
ATOM 11246 O O . VAL G 1 23 ? 441.741 47.658 109.968 1.00 120.71 21 VAL G O 1
ATOM 11250 N N . ALA G 1 24 ? 442.983 45.866 109.323 1.00 134.56 22 ALA G N 1
ATOM 11251 C CA . ALA G 1 24 ? 442.015 44.854 109.761 1.00 122.32 22 ALA G CA 1
ATOM 11252 C C . ALA G 1 24 ? 441.930 44.847 111.283 1.00 111.25 22 ALA G C 1
ATOM 11253 O O . ALA G 1 24 ? 440.837 44.688 111.843 1.00 97.28 22 ALA G O 1
ATOM 11255 N N . TYR G 1 25 ? 443.086 45.037 111.927 1.00 105.18 23 TYR G N 1
ATOM 11256 C CA . TYR G 1 25 ? 443.179 45.166 113.381 1.00 110.37 23 TYR G CA 1
ATOM 11257 C C . TYR G 1 25 ? 442.523 46.448 113.886 1.00 120.85 23 TYR G C 1
ATOM 11258 O O . TYR G 1 25 ? 441.717 46.426 114.825 1.00 123.42 23 TYR G O 1
ATOM 11267 N N . ALA G 1 26 ? 442.881 47.563 113.255 1.00 131.58 24 ALA G N 1
ATOM 11268 C CA . ALA G 1 26 ? 442.252 48.846 113.536 1.00 132.22 24 ALA G CA 1
ATOM 11269 C C . ALA G 1 26 ? 440.738 48.681 113.568 1.00 131.55 24 ALA G C 1
ATOM 11270 O O . ALA G 1 26 ? 440.113 48.867 114.609 1.00 132.56 24 ALA G O 1
ATOM 11272 N N . ASN G 1 27 ? 440.166 48.296 112.431 1.00 136.67 25 ASN G N 1
ATOM 11273 C CA . ASN G 1 27 ? 438.719 48.102 112.311 1.00 154.81 25 ASN G CA 1
ATOM 11274 C C . ASN G 1 27 ? 438.131 47.202 113.414 1.00 149.37 25 ASN G C 1
ATOM 11275 O O . ASN G 1 27 ? 437.085 47.519 113.990 1.00 130.58 25 ASN G O 1
ATOM 11280 N N . PHE G 1 28 ? 438.813 46.093 113.698 1.00 143.02 26 PHE G N 1
ATOM 11281 C CA . PHE G 1 28 ? 438.377 45.152 114.734 1.00 144.05 26 PHE G CA 1
ATOM 11282 C C . PHE G 1 28 ? 438.315 45.824 116.103 1.00 144.85 26 PHE G C 1
ATOM 11283 O O . PHE G 1 28 ? 437.278 45.792 116.775 1.00 133.14 26 PHE G O 1
ATOM 11291 N N . LYS G 1 29 ? 439.439 46.420 116.501 1.00 140.97 27 LYS G N 1
ATOM 11292 C CA . LYS G 1 29 ? 439.529 47.124 117.777 1.00 138.00 27 LYS G CA 1
ATOM 11293 C C . LYS G 1 29 ? 438.419 48.158 117.927 1.00 143.51 27 LYS G C 1
ATOM 11294 O O . LYS G 1 29 ? 437.791 48.241 118.981 1.00 145.96 27 LYS G O 1
ATOM 11300 N N . ARG G 1 30 ? 438.174 48.937 116.876 1.00 147.52 28 ARG G N 1
ATOM 11301 C CA . ARG G 1 30 ? 437.147 49.972 116.931 1.00 148.77 28 ARG G CA 1
ATOM 11302 C C . ARG G 1 30 ? 435.774 49.365 117.224 1.00 141.39 28 ARG G C 1
ATOM 11303 O O . ARG G 1 30 ? 435.137 49.717 118.214 1.00 134.54 28 ARG G O 1
ATOM 11311 N N . VAL G 1 31 ? 435.345 48.432 116.380 1.00 131.43 29 VAL G N 1
ATOM 11312 C CA . VAL G 1 31 ? 433.979 47.924 116.454 1.00 128.35 29 VAL G CA 1
ATOM 11313 C C . VAL G 1 31 ? 433.748 46.989 117.634 1.00 131.25 29 VAL G C 1
ATOM 11314 O O . VAL G 1 31 ? 432.776 47.144 118.380 1.00 120.65 29 VAL G O 1
ATOM 11318 N N . HIS G 1 32 ? 434.642 46.012 117.781 1.00 135.96 30 HIS G N 1
ATOM 11319 C CA . HIS G 1 32 ? 434.369 44.828 118.596 1.00 129.65 30 HIS G CA 1
ATOM 11320 C C . HIS G 1 32 ? 434.858 44.907 120.046 1.00 131.98 30 HIS G C 1
ATOM 11321 O O . HIS G 1 32 ? 434.136 44.502 120.954 1.00 123.79 30 HIS G O 1
ATOM 11328 N N . THR G 1 33 ? 436.025 45.491 120.294 1.00 132.80 31 THR G N 1
ATOM 11329 C CA . THR G 1 33 ? 436.566 45.518 121.659 1.00 132.60 31 THR G CA 1
ATOM 11330 C C . THR G 1 33 ? 435.920 46.524 122.621 1.00 144.25 31 THR G C 1
ATOM 11331 O O . THR G 1 33 ? 436.554 46.932 123.602 1.00 154.23 31 THR G O 1
ATOM 11335 N N . THR G 1 34 ? 434.678 46.930 122.364 1.00 152.21 32 THR G N 1
ATOM 11336 C CA . THR G 1 34 ? 433.969 47.830 123.274 1.00 163.49 32 THR G CA 1
ATOM 11337 C C . THR G 1 34 ? 433.516 47.040 124.504 1.00 161.62 32 THR G C 1
ATOM 11338 O O . THR G 1 34 ? 434.027 47.265 125.603 1.00 155.78 32 THR G O 1
ATOM 11342 N N . GLY G 1 35 ? 432.588 46.105 124.309 1.00 155.92 33 GLY G N 1
ATOM 11343 C CA . GLY G 1 35 ? 432.100 45.259 125.397 1.00 152.86 33 GLY G CA 1
ATOM 11344 C C . GLY G 1 35 ? 432.936 44.000 125.536 1.00 151.28 33 GLY G C 1
ATOM 11345 O O . GLY G 1 35 ? 432.475 42.911 125.190 1.00 152.57 33 GLY G O 1
ATOM 11346 N N . LEU G 1 36 ? 434.154 44.148 126.059 1.00 142.90 34 LEU G N 1
ATOM 11347 C CA . LEU G 1 36 ? 435.120 43.044 126.132 1.00 136.07 34 LEU G CA 1
ATOM 11348 C C . LEU G 1 36 ? 436.003 43.113 127.381 1.00 136.57 34 LEU G C 1
ATOM 11349 O O . LEU G 1 36 ? 436.397 44.196 127.812 1.00 129.17 34 LEU G O 1
ATOM 11354 N N . SER G 1 37 ? 436.361 41.941 127.902 1.00 136.40 35 SER G N 1
ATOM 11355 C CA . SER G 1 37 ? 437.020 41.798 129.199 1.00 139.04 35 SER G CA 1
ATOM 11356 C C . SER G 1 37 ? 438.083 40.706 129.191 1.00 138.28 35 SER G C 1
ATOM 11357 O O . SER G 1 37 ? 438.045 39.797 128.352 1.00 142.01 35 SER G O 1
ATOM 11360 N N . TYR G 1 38 ? 439.003 40.770 130.151 1.00 125.46 36 TYR G N 1
ATOM 11361 C CA . TYR G 1 38 ? 440.067 39.766 130.249 1.00 123.54 36 TYR G CA 1
ATOM 11362 C C . TYR G 1 38 ? 439.537 38.349 130.520 1.00 123.04 36 TYR G C 1
ATOM 11363 O O . TYR G 1 38 ? 440.177 37.363 130.157 1.00 109.60 36 TYR G O 1
ATOM 11372 N N . ASP G 1 39 ? 438.367 38.246 131.143 1.00 134.43 37 ASP G N 1
ATOM 11373 C CA . ASP G 1 39 ? 437.732 36.944 131.322 1.00 142.91 37 ASP G CA 1
ATOM 11374 C C . ASP G 1 39 ? 437.305 36.373 129.970 1.00 142.14 37 ASP G C 1
ATOM 11375 O O . ASP G 1 39 ? 437.440 35.175 129.735 1.00 134.65 37 ASP G O 1
ATOM 11380 N N . HIS G 1 40 ? 436.784 37.230 129.089 1.00 145.48 38 HIS G N 1
ATOM 11381 C CA . HIS G 1 40 ? 436.309 36.793 127.768 1.00 136.01 38 HIS G CA 1
ATOM 11382 C C . HIS G 1 40 ? 437.467 36.245 126.939 1.00 123.53 38 HIS G C 1
ATOM 11383 O O . HIS G 1 40 ? 437.316 35.252 126.226 1.00 124.43 38 HIS G O 1
ATOM 11390 N N . ILE G 1 41 ? 438.622 36.892 127.046 1.00 111.32 39 ILE G N 1
ATOM 11391 C CA . ILE G 1 41 ? 439.791 36.480 126.288 1.00 107.42 39 ILE G CA 1
ATOM 11392 C C . ILE G 1 41 ? 440.312 35.140 126.778 1.00 116.75 39 ILE G C 1
ATOM 11393 O O . ILE G 1 41 ? 440.537 34.244 125.959 1.00 116.83 39 ILE G O 1
ATOM 11398 N N . ARG G 1 42 ? 440.514 35.000 128.092 1.00 128.73 40 ARG G N 1
ATOM 11399 C CA . ARG G 1 42 ? 441.108 33.765 128.619 1.00 125.78 40 ARG G CA 1
ATOM 11400 C C . ARG G 1 42 ? 440.261 32.586 128.178 1.00 119.28 40 ARG G C 1
ATOM 11401 O O . ARG G 1 42 ? 440.808 31.534 127.858 1.00 125.14 40 ARG G O 1
ATOM 11409 N N . ILE G 1 43 ? 438.942 32.773 128.131 1.00 104.13 41 ILE G N 1
ATOM 11410 C CA . ILE G 1 43 ? 438.063 31.735 127.605 1.00 107.39 41 ILE G CA 1
ATOM 11411 C C . ILE G 1 43 ? 438.477 31.325 126.193 1.00 109.85 41 ILE G C 1
ATOM 11412 O O . ILE G 1 43 ? 438.596 30.129 125.895 1.00 120.73 41 ILE G O 1
ATOM 11417 N N . PHE G 1 44 ? 438.677 32.316 125.329 1.00 112.78 42 PHE G N 1
ATOM 11418 C CA . PHE G 1 44 ? 438.988 32.065 123.921 1.00 111.30 42 PHE G CA 1
ATOM 11419 C C . PHE G 1 44 ? 440.274 31.269 123.752 1.00 113.93 42 PHE G C 1
ATOM 11420 O O . PHE G 1 44 ? 440.314 30.307 122.974 1.00 123.34 42 PHE G O 1
ATOM 11428 N N . TYR G 1 45 ? 441.311 31.670 124.476 1.00 112.44 43 TYR G N 1
ATOM 11429 C CA . TYR G 1 45 ? 442.598 31.003 124.340 1.00 120.25 43 TYR G CA 1
ATOM 11430 C C . TYR G 1 45 ? 442.635 29.620 124.987 1.00 127.05 43 TYR G C 1
ATOM 11431 O O . TYR G 1 45 ? 443.190 28.693 124.397 1.00 124.44 43 TYR G O 1
ATOM 11440 N N . ILE G 1 46 ? 442.028 29.475 126.165 1.00 132.28 44 ILE G N 1
ATOM 11441 C CA . ILE G 1 46 ? 441.993 28.183 126.863 1.00 139.71 44 ILE G CA 1
ATOM 11442 C C . ILE G 1 46 ? 441.222 27.126 126.075 1.00 135.83 44 ILE G C 1
ATOM 11443 O O . ILE G 1 46 ? 441.729 26.032 125.830 1.00 139.78 44 ILE G O 1
ATOM 11448 N N . LYS G 1 47 ? 440.005 27.465 125.663 1.00 130.46 45 LYS G N 1
ATOM 11449 C CA . LYS G 1 47 ? 439.183 26.541 124.887 1.00 124.45 45 LYS G CA 1
ATOM 11450 C C . LYS G 1 47 ? 439.472 26.595 123.384 1.00 116.04 45 LYS G C 1
ATOM 11451 O O . LYS G 1 47 ? 438.710 26.049 122.592 1.00 119.14 45 LYS G O 1
ATOM 11457 N N . GLY G 1 48 ? 440.575 27.222 122.985 1.00 114.67 46 GLY G N 1
ATOM 11458 C CA . GLY G 1 48 ? 440.959 27.301 121.575 1.00 123.50 46 GLY G CA 1
ATOM 11459 C C . GLY G 1 48 ? 440.970 25.950 120.876 1.00 126.48 46 GLY G C 1
ATOM 11460 O O . GLY G 1 48 ? 440.543 25.840 119.728 1.00 124.94 46 GLY G O 1
ATOM 11461 N N . ARG G 1 49 ? 441.479 24.938 121.576 1.00 132.44 47 ARG G N 1
ATOM 11462 C CA . ARG G 1 49 ? 441.500 23.549 121.117 1.00 143.36 47 ARG G CA 1
ATOM 11463 C C . ARG G 1 49 ? 440.131 23.094 120.627 1.00 144.54 47 ARG G C 1
ATOM 11464 O O . ARG G 1 49 ? 439.975 22.645 119.491 1.00 133.31 47 ARG G O 1
ATOM 11472 N N . GLU G 1 50 ? 439.146 23.238 121.511 1.00 148.35 48 GLU G N 1
ATOM 11473 C CA . GLU G 1 50 ? 437.783 22.763 121.284 1.00 144.61 48 GLU G CA 1
ATOM 11474 C C . GLU G 1 50 ? 437.067 23.602 120.239 1.00 133.72 48 GLU G C 1
ATOM 11475 O O . GLU G 1 50 ? 436.300 23.084 119.432 1.00 119.66 48 GLU G O 1
ATOM 11481 N N . ILE G 1 51 ? 437.317 24.907 120.283 1.00 128.86 49 ILE G N 1
ATOM 11482 C CA . ILE G 1 51 ? 436.681 25.847 119.374 1.00 116.68 49 ILE G CA 1
ATOM 11483 C C . ILE G 1 51 ? 437.083 25.531 117.934 1.00 115.44 49 ILE G C 1
ATOM 11484 O O . ILE G 1 51 ? 436.274 25.669 117.021 1.00 112.38 49 ILE G O 1
ATOM 11489 N N . LYS G 1 52 ? 438.329 25.116 117.734 1.00 117.55 50 LYS G N 1
ATOM 11490 C CA . LYS G 1 52 ? 438.805 24.766 116.407 1.00 125.07 50 LYS G CA 1
ATOM 11491 C C . LYS G 1 52 ? 438.062 23.549 115.887 1.00 134.05 50 LYS G C 1
ATOM 11492 O O . LYS G 1 52 ? 437.624 23.544 114.728 1.00 140.49 50 LYS G O 1
ATOM 11498 N N . THR G 1 53 ? 437.933 22.526 116.734 1.00 135.38 51 THR G N 1
ATOM 11499 C CA . THR G 1 53 ? 437.296 21.266 116.329 1.00 138.01 51 THR G CA 1
ATOM 11500 C C . THR G 1 53 ? 435.813 21.490 116.058 1.00 133.31 51 THR G C 1
ATOM 11501 O O . THR G 1 53 ? 435.334 21.188 114.963 1.00 139.80 51 THR G O 1
ATOM 11505 N N . SER G 1 54 ? 435.102 22.048 117.035 1.00 127.00 52 SER G N 1
ATOM 11506 C CA . SER G 1 54 ? 433.667 22.276 116.889 1.00 127.46 52 SER G CA 1
ATOM 11507 C C . SER G 1 54 ? 433.355 23.093 115.632 1.00 125.32 52 SER G C 1
ATOM 11508 O O . SER G 1 54 ? 432.338 22.855 114.986 1.00 133.28 52 SER G O 1
ATOM 11511 N N . LEU G 1 55 ? 434.215 24.043 115.279 1.00 123.90 53 LEU G N 1
ATOM 11512 C CA . LEU G 1 55 ? 434.047 24.785 114.028 1.00 132.26 53 LEU G CA 1
ATOM 11513 C C . LEU G 1 55 ? 434.329 23.910 112.815 1.00 136.16 53 LEU G C 1
ATOM 11514 O O . LEU G 1 55 ? 433.651 24.033 111.795 1.00 153.47 53 LEU G O 1
ATOM 11519 N N . ALA G 1 56 ? 435.318 23.030 112.929 1.00 132.69 54 ALA G N 1
ATOM 11520 C CA . ALA G 1 56 ? 435.679 22.128 111.834 1.00 133.52 54 ALA G CA 1
ATOM 11521 C C . ALA G 1 56 ? 434.613 21.072 111.540 1.00 131.31 54 ALA G C 1
ATOM 11522 O O . ALA G 1 56 ? 434.618 20.492 110.458 1.00 128.11 54 ALA G O 1
ATOM 11524 N N . LYS G 1 57 ? 433.724 20.817 112.502 1.00 139.47 55 LYS G N 1
ATOM 11525 C CA . LYS G 1 57 ? 432.587 19.902 112.321 1.00 144.86 55 LYS G CA 1
ATOM 11526 C C . LYS G 1 57 ? 431.477 20.567 111.512 1.00 142.26 55 LYS G C 1
ATOM 11527 O O . LYS G 1 57 ? 431.122 20.091 110.435 1.00 144.02 55 LYS G O 1
ATOM 11533 N N . ARG G 1 58 ? 430.941 21.674 112.027 1.00 138.54 56 ARG G N 1
ATOM 11534 C CA . ARG G 1 58 ? 429.855 22.402 111.359 1.00 133.99 56 ARG G CA 1
ATOM 11535 C C . ARG G 1 58 ? 430.263 22.872 109.963 1.00 125.33 56 ARG G C 1
ATOM 11536 O O . ARG G 1 58 ? 431.413 23.225 109.743 1.00 115.25 56 ARG G O 1
ATOM 11544 N N . SER G 1 59 ? 429.305 22.863 109.038 1.00 127.86 57 SER G N 1
ATOM 11545 C CA . SER G 1 59 ? 429.525 23.235 107.638 1.00 129.66 57 SER G CA 1
ATOM 11546 C C . SER G 1 59 ? 429.093 24.674 107.305 1.00 132.47 57 SER G C 1
ATOM 11547 O O . SER G 1 59 ? 429.288 25.142 106.182 1.00 118.01 57 SER G O 1
ATOM 11550 N N . GLU G 1 60 ? 428.534 25.372 108.293 1.00 142.35 58 GLU G N 1
ATOM 11551 C CA . GLU G 1 60 ? 427.978 26.715 108.122 1.00 149.57 58 GLU G CA 1
ATOM 11552 C C . GLU G 1 60 ? 429.121 27.698 107.880 1.00 157.89 58 GLU G C 1
ATOM 11553 O O . GLU G 1 60 ? 430.018 27.796 108.710 1.00 166.01 58 GLU G O 1
ATOM 11559 N N . TRP G 1 61 ? 429.102 28.408 106.752 1.00 155.58 59 TRP G N 1
ATOM 11560 C CA . TRP G 1 61 ? 430.218 29.292 106.374 1.00 144.09 59 TRP G CA 1
ATOM 11561 C C . TRP G 1 61 ? 430.465 30.454 107.342 1.00 131.08 59 TRP G C 1
ATOM 11562 O O . TRP G 1 61 ? 431.613 30.860 107.530 1.00 138.12 59 TRP G O 1
ATOM 11573 N N . GLU G 1 62 ? 429.411 30.988 107.947 1.00 113.55 60 GLU G N 1
ATOM 11574 C CA . GLU G 1 62 ? 429.552 32.095 108.883 1.00 117.96 60 GLU G CA 1
ATOM 11575 C C . GLU G 1 62 ? 428.944 31.681 110.227 1.00 119.91 60 GLU G C 1
ATOM 11576 O O . GLU G 1 62 ? 427.751 31.388 110.313 1.00 133.77 60 GLU G O 1
ATOM 11582 N N . VAL G 1 63 ? 429.775 31.661 111.267 1.00 120.19 61 VAL G N 1
ATOM 11583 C CA . VAL G 1 63 ? 429.384 31.203 112.604 1.00 122.41 61 VAL G CA 1
ATOM 11584 C C . VAL G 1 63 ? 429.763 32.241 113.662 1.00 125.07 61 VAL G C 1
ATOM 11585 O O . VAL G 1 63 ? 430.741 32.973 113.496 1.00 120.16 61 VAL G O 1
ATOM 11589 N N . THR G 1 64 ? 428.988 32.289 114.744 1.00 121.49 62 THR G N 1
ATOM 11590 C CA . THR G 1 64 ? 429.249 33.203 115.845 1.00 120.86 62 THR G CA 1
ATOM 11591 C C . THR G 1 64 ? 429.702 32.477 117.110 1.00 114.69 62 THR G C 1
ATOM 11592 O O . THR G 1 64 ? 429.210 31.408 117.454 1.00 100.21 62 THR G O 1
ATOM 11596 N N . LEU G 1 65 ? 430.642 33.100 117.808 1.00 118.08 63 LEU G N 1
ATOM 11597 C CA . LEU G 1 65 ? 431.179 32.557 119.036 1.00 110.64 63 LEU G CA 1
ATOM 11598 C C . LEU G 1 65 ? 430.613 33.345 120.188 1.00 106.30 63 LEU G C 1
ATOM 11599 O O . LEU G 1 65 ? 430.575 34.574 120.138 1.00 100.08 63 LEU G O 1
ATOM 11604 N N . ASN G 1 66 ? 430.208 32.627 121.229 1.00 113.73 64 ASN G N 1
ATOM 11605 C CA . ASN G 1 66 ? 429.753 33.233 122.469 1.00 132.79 64 ASN G CA 1
ATOM 11606 C C . ASN G 1 66 ? 430.705 32.887 123.617 1.00 126.60 64 ASN G C 1
ATOM 11607 O O . ASN G 1 66 ? 430.538 31.888 124.319 1.00 125.69 64 ASN G O 1
ATOM 11612 N N . LEU G 1 67 ? 431.706 33.741 123.791 1.00 124.76 65 LEU G N 1
ATOM 11613 C CA . LEU G 1 67 ? 432.782 33.526 124.747 1.00 125.78 65 LEU G CA 1
ATOM 11614 C C . LEU G 1 67 ? 432.441 34.218 126.066 1.00 132.33 65 LEU G C 1
ATOM 11615 O O . LEU G 1 67 ? 432.836 35.360 126.310 1.00 142.87 65 LEU G O 1
ATOM 11620 N N . GLY G 1 68 ? 431.718 33.517 126.932 1.00 139.27 66 GLY G N 1
ATOM 11621 C CA . GLY G 1 68 ? 431.149 34.147 128.120 1.00 137.40 66 GLY G CA 1
ATOM 11622 C C . GLY G 1 68 ? 430.136 35.152 127.609 1.00 139.20 66 GLY G C 1
ATOM 11623 O O . GLY G 1 68 ? 429.324 34.829 126.738 1.00 132.64 66 GLY G O 1
ATOM 11624 N N . GLY G 1 69 ? 430.199 36.377 128.118 1.00 140.80 67 GLY G N 1
ATOM 11625 C CA . GLY G 1 69 ? 429.346 37.447 127.605 1.00 144.98 67 GLY G CA 1
ATOM 11626 C C . GLY G 1 69 ? 429.651 37.811 126.156 1.00 143.77 67 GLY G C 1
ATOM 11627 O O . GLY G 1 69 ? 428.742 37.968 125.340 1.00 149.39 67 GLY G O 1
ATOM 11628 N N . TRP G 1 70 ? 430.939 37.934 125.843 1.00 137.10 68 TRP G N 1
ATOM 11629 C CA . TRP G 1 70 ? 431.423 38.391 124.535 1.00 134.10 68 TRP G CA 1
ATOM 11630 C C . TRP G 1 70 ? 430.929 37.491 123.392 1.00 134.87 68 TRP G C 1
ATOM 11631 O O . TRP G 1 70 ? 430.817 36.274 123.550 1.00 134.87 68 TRP G O 1
ATOM 11642 N N . LYS G 1 71 ? 430.595 38.105 122.260 1.00 134.42 69 LYS G N 1
ATOM 11643 C CA . LYS G 1 71 ? 430.052 37.397 121.106 1.00 139.88 69 LYS G CA 1
ATOM 11644 C C . LYS G 1 71 ? 430.634 37.947 119.804 1.00 140.58 69 LYS G C 1
ATOM 11645 O O . LYS G 1 71 ? 430.557 39.153 119.570 1.00 154.24 69 LYS G O 1
ATOM 11651 N N . ILE G 1 72 ? 431.207 37.080 118.963 1.00 134.52 70 ILE G N 1
ATOM 11652 C CA . ILE G 1 72 ? 431.761 37.498 117.663 1.00 126.90 70 ILE G CA 1
ATOM 11653 C C . ILE G 1 72 ? 431.289 36.576 116.545 1.00 127.72 70 ILE G C 1
ATOM 11654 O O . ILE G 1 72 ? 431.035 35.401 116.776 1.00 128.80 70 ILE G O 1
ATOM 11659 N N . THR G 1 73 ? 431.198 37.130 115.339 1.00 134.53 71 THR G N 1
ATOM 11660 C CA . THR G 1 73 ? 430.905 36.382 114.121 1.00 133.26 71 THR G CA 1
ATOM 11661 C C . THR G 1 73 ? 432.208 36.113 113.367 1.00 137.32 71 THR G C 1
ATOM 11662 O O . THR G 1 73 ? 432.984 37.035 113.082 1.00 135.02 71 THR G O 1
ATOM 11666 N N . VAL G 1 74 ? 432.430 34.842 113.038 1.00 139.12 72 VAL G N 1
ATOM 11667 C CA . VAL G 1 74 ? 433.666 34.377 112.400 1.00 133.65 72 VAL G CA 1
ATOM 11668 C C . VAL G 1 74 ? 433.359 33.533 111.169 1.00 125.89 72 VAL G C 1
ATOM 11669 O O . VAL G 1 74 ? 432.448 32.712 111.200 1.00 128.48 72 VAL G O 1
ATOM 11673 N N . TYR G 1 75 ? 434.114 33.738 110.094 1.00 120.77 73 TYR G N 1
ATOM 11674 C CA . TYR G 1 75 ? 433.990 32.909 108.898 1.00 124.07 73 TYR G CA 1
ATOM 11675 C C . TYR G 1 75 ? 434.620 31.540 109.166 1.00 126.69 73 TYR G C 1
ATOM 11676 O O . TYR G 1 75 ? 435.837 31.442 109.354 1.00 132.52 73 TYR G O 1
ATOM 11685 N N . ASN G 1 76 ? 433.793 30.492 109.183 1.00 131.56 74 ASN G N 1
ATOM 11686 C CA . ASN G 1 76 ? 434.254 29.124 109.487 1.00 131.68 74 ASN G CA 1
ATOM 11687 C C . ASN G 1 76 ? 435.064 28.530 108.343 1.00 118.01 74 ASN G C 1
ATOM 11688 O O . ASN G 1 76 ? 434.574 27.760 107.515 1.00 97.96 74 ASN G O 1
ATOM 11693 N N . THR G 1 77 ? 436.328 28.919 108.342 1.00 118.31 75 THR G N 1
ATOM 11694 C CA . THR G 1 77 ? 437.292 28.499 107.342 1.00 120.71 75 THR G CA 1
ATOM 11695 C C . THR G 1 77 ? 437.972 27.186 107.752 1.00 110.53 75 THR G C 1
ATOM 11696 O O . THR G 1 77 ? 438.829 26.670 107.044 1.00 85.71 75 THR G O 1
ATOM 11700 N N . ASN G 1 78 ? 437.568 26.651 108.904 1.00 122.45 76 ASN G N 1
ATOM 11701 C CA . ASN G 1 78 ? 438.141 25.436 109.469 1.00 132.38 76 ASN G CA 1
ATOM 11702 C C . ASN G 1 78 ? 437.540 24.183 108.839 1.00 139.63 76 ASN G C 1
ATOM 11703 O O . ASN G 1 78 ? 438.265 23.228 108.554 1.00 134.98 76 ASN G O 1
ATOM 11708 N N . PHE G 1 79 ? 436.220 24.186 108.647 1.00 146.65 77 PHE G N 1
ATOM 11709 C CA . PHE G 1 79 ? 435.511 23.067 108.016 1.00 145.55 77 PHE G CA 1
ATOM 11710 C C . PHE G 1 79 ? 436.132 22.729 106.655 1.00 141.84 77 PHE G C 1
ATOM 11711 O O . PHE G 1 79 ? 436.244 23.608 105.802 1.00 131.61 77 PHE G O 1
ATOM 11719 N N . PRO G 1 80 ? 436.542 21.460 106.452 1.00 145.92 78 PRO G N 1
ATOM 11720 C CA . PRO G 1 80 ? 437.195 21.012 105.214 1.00 145.68 78 PRO G CA 1
ATOM 11721 C C . PRO G 1 80 ? 436.601 21.573 103.919 1.00 142.34 78 PRO G C 1
ATOM 11722 O O . PRO G 1 80 ? 437.337 22.098 103.085 1.00 128.69 78 PRO G O 1
ATOM 11726 N N . GLY G 1 81 ? 435.284 21.462 103.765 1.00 149.27 79 GLY G N 1
ATOM 11727 C CA . GLY G 1 81 ? 434.585 21.968 102.584 1.00 152.61 79 GLY G CA 1
ATOM 11728 C C . GLY G 1 81 ? 434.696 23.469 102.364 1.00 153.90 79 GLY G C 1
ATOM 11729 O O . GLY G 1 81 ? 434.741 23.926 101.218 1.00 150.31 79 GLY G O 1
ATOM 11730 N N . ASN G 1 82 ? 434.769 24.229 103.456 1.00 153.57 80 ASN G N 1
ATOM 11731 C CA . ASN G 1 82 ? 434.802 25.693 103.401 1.00 153.40 80 ASN G CA 1
ATOM 11732 C C . ASN G 1 82 ? 436.181 26.288 103.114 1.00 159.78 80 ASN G C 1
ATOM 11733 O O . ASN G 1 82 ? 436.280 27.470 102.792 1.00 153.52 80 ASN G O 1
ATOM 11738 N N . ARG G 1 83 ? 437.239 25.485 103.212 1.00 174.13 81 ARG G N 1
ATOM 11739 C CA . ARG G 1 83 ? 438.596 25.979 102.971 1.00 180.67 81 ARG G CA 1
ATOM 11740 C C . ARG G 1 83 ? 438.748 26.534 101.563 1.00 182.21 81 ARG G C 1
ATOM 11741 O O . ARG G 1 83 ? 437.998 26.177 100.650 1.00 175.56 81 ARG G O 1
ATOM 11749 N N . ASN G 1 84 ? 439.725 27.419 101.410 1.00 185.55 82 ASN G N 1
ATOM 11750 C CA . ASN G 1 84 ? 440.064 28.009 100.119 1.00 185.43 82 ASN G CA 1
ATOM 11751 C C . ASN G 1 84 ? 438.879 28.624 99.355 1.00 173.51 82 ASN G C 1
ATOM 11752 O O . ASN G 1 84 ? 438.746 28.434 98.147 1.00 178.99 82 ASN G O 1
ATOM 11757 N N . ASN G 1 85 ? 438.018 29.347 100.068 1.00 166.85 83 ASN G N 1
ATOM 11758 C CA . ASN G 1 85 ? 437.089 30.291 99.436 1.00 169.45 83 ASN G CA 1
ATOM 11759 C C . ASN G 1 85 ? 437.303 31.683 100.066 1.00 161.51 83 ASN G C 1
ATOM 11760 O O . ASN G 1 85 ? 437.270 31.801 101.290 1.00 144.10 83 ASN G O 1
ATOM 11765 N N . PRO G 1 86 ? 437.541 32.728 99.239 1.00 160.32 84 PRO G N 1
ATOM 11766 C CA . PRO G 1 86 ? 437.981 34.040 99.726 1.00 163.84 84 PRO G CA 1
ATOM 11767 C C . PRO G 1 86 ? 437.323 34.563 101.007 1.00 172.94 84 PRO G C 1
ATOM 11768 O O . PRO G 1 86 ? 436.115 34.405 101.215 1.00 179.88 84 PRO G O 1
ATOM 11772 N N . VAL G 1 87 ? 438.147 35.175 101.855 1.00 176.70 85 VAL G N 1
ATOM 11773 C CA . VAL G 1 87 ? 437.708 35.785 103.104 1.00 168.26 85 VAL G CA 1
ATOM 11774 C C . VAL G 1 87 ? 437.925 37.295 102.970 1.00 148.18 85 VAL G C 1
ATOM 11775 O O . VAL G 1 87 ? 439.033 37.724 102.623 1.00 112.59 85 VAL G O 1
ATOM 11779 N N . PRO G 1 88 ? 436.886 38.105 103.262 1.00 147.05 86 PRO G N 1
ATOM 11780 C CA . PRO G 1 88 ? 437.035 39.564 103.150 1.00 154.56 86 PRO G CA 1
ATOM 11781 C C . PRO G 1 88 ? 438.233 40.134 103.918 1.00 156.48 86 PRO G C 1
ATOM 11782 O O . PRO G 1 88 ? 438.621 39.581 104.945 1.00 177.17 86 PRO G O 1
ATOM 11786 N N . ASP G 1 89 ? 438.815 41.228 103.435 1.00 156.79 87 ASP G N 1
ATOM 11787 C CA . ASP G 1 89 ? 439.935 41.855 104.145 1.00 161.67 87 ASP G CA 1
ATOM 11788 C C . ASP G 1 89 ? 439.506 42.398 105.524 1.00 161.10 87 ASP G C 1
ATOM 11789 O O . ASP G 1 89 ? 440.319 42.504 106.444 1.00 159.53 87 ASP G O 1
ATOM 11794 N N . ASP G 1 90 ? 438.221 42.723 105.656 1.00 158.09 88 ASP G N 1
ATOM 11795 C CA . ASP G 1 90 ? 437.633 43.151 106.924 1.00 153.52 88 ASP G CA 1
ATOM 11796 C C . ASP G 1 90 ? 436.928 41.998 107.645 1.00 149.60 88 ASP G C 1
ATOM 11797 O O . ASP G 1 90 ? 436.088 42.229 108.514 1.00 158.66 88 ASP G O 1
ATOM 11802 N N . GLY G 1 91 ? 437.262 40.759 107.298 1.00 148.12 89 GLY G N 1
ATOM 11803 C CA . GLY G 1 91 ? 436.629 39.582 107.900 1.00 143.66 89 GLY G CA 1
ATOM 11804 C C . GLY G 1 91 ? 437.500 38.957 108.976 1.00 132.94 89 GLY G C 1
ATOM 11805 O O . GLY G 1 91 ? 438.705 39.208 109.033 1.00 128.47 89 GLY G O 1
ATOM 11806 N N . LEU G 1 92 ? 436.885 38.141 109.827 1.00 119.12 90 LEU G N 1
ATOM 11807 C CA . LEU G 1 92 ? 437.598 37.463 110.899 1.00 119.39 90 LEU G CA 1
ATOM 11808 C C . LEU G 1 92 ? 437.598 35.958 110.672 1.00 124.37 90 LEU G C 1
ATOM 11809 O O . LEU G 1 92 ? 436.563 35.373 110.350 1.00 140.54 90 LEU G O 1
ATOM 11814 N N . THR G 1 93 ? 438.770 35.347 110.801 1.00 123.87 91 THR G N 1
ATOM 11815 C CA . THR G 1 93 ? 438.898 33.895 110.882 1.00 121.95 91 THR G CA 1
ATOM 11816 C C . THR G 1 93 ? 439.387 33.588 112.278 1.00 124.79 91 THR G C 1
ATOM 11817 O O . THR G 1 93 ? 439.853 34.489 112.991 1.00 134.15 91 THR G O 1
ATOM 11821 N N . LEU G 1 94 ? 439.287 32.322 112.670 1.00 115.60 92 LEU G N 1
ATOM 11822 C CA . LEU G 1 94 ? 439.777 31.931 113.984 1.00 109.21 92 LEU G CA 1
ATOM 11823 C C . LEU G 1 94 ? 441.220 32.353 114.175 1.00 113.41 92 LEU G C 1
ATOM 11824 O O . LEU G 1 94 ? 441.596 32.841 115.242 1.00 116.50 92 LEU G O 1
ATOM 11829 N N . HIS G 1 95 ? 442.009 32.182 113.121 1.00 107.58 93 HIS G N 1
ATOM 11830 C CA . HIS G 1 95 ? 443.413 32.529 113.168 1.00 102.85 93 HIS G CA 1
ATOM 11831 C C . HIS G 1 95 ? 443.602 34.024 113.417 1.00 105.48 93 HIS G C 1
ATOM 11832 O O . HIS G 1 95 ? 444.274 34.436 114.366 1.00 103.51 93 HIS G O 1
ATOM 11839 N N . ARG G 1 96 ? 442.998 34.833 112.556 1.00 107.91 94 ARG G N 1
ATOM 11840 C CA . ARG G 1 96 ? 443.167 36.277 112.639 1.00 108.15 94 ARG G CA 1
ATOM 11841 C C . ARG G 1 96 ? 442.737 36.765 113.991 1.00 98.51 94 ARG G C 1
ATOM 11842 O O . ARG G 1 96 ? 443.417 37.594 114.607 1.00 106.79 94 ARG G O 1
ATOM 11850 N N . LEU G 1 97 ? 441.607 36.248 114.458 1.00 93.29 95 LEU G N 1
ATOM 11851 C CA . LEU G 1 97 ? 441.108 36.609 115.784 1.00 99.60 95 LEU G CA 1
ATOM 11852 C C . LEU G 1 97 ? 442.157 36.358 116.872 1.00 96.93 95 LEU G C 1
ATOM 11853 O O . LEU G 1 97 ? 442.439 37.242 117.685 1.00 100.17 95 LEU G O 1
ATOM 11858 N N . SER G 1 98 ? 442.760 35.173 116.854 1.00 89.63 96 SER G N 1
ATOM 11859 C CA . SER G 1 98 ? 443.800 34.836 117.815 1.00 85.74 96 SER G CA 1
ATOM 11860 C C . SER G 1 98 ? 444.954 35.813 117.760 1.00 87.11 96 SER G C 1
ATOM 11861 O O . SER G 1 98 ? 445.463 36.214 118.797 1.00 103.04 96 SER G O 1
ATOM 11864 N N . GLY G 1 99 ? 445.355 36.213 116.559 1.00 94.79 97 GLY G N 1
ATOM 11865 C CA . GLY G 1 99 ? 446.440 37.185 116.385 1.00 90.93 97 GLY G CA 1
ATOM 11866 C C . GLY G 1 99 ? 446.074 38.563 116.905 1.00 84.29 97 GLY G C 1
ATOM 11867 O O . GLY G 1 99 ? 446.859 39.205 117.608 1.00 74.85 97 GLY G O 1
ATOM 11868 N N . PHE G 1 100 ? 444.874 39.013 116.557 1.00 81.02 98 PHE G N 1
ATOM 11869 C CA . PHE G 1 100 ? 444.425 40.325 116.962 1.00 90.00 98 PHE G CA 1
ATOM 11870 C C . PHE G 1 100 ? 444.416 40.419 118.483 1.00 95.95 98 PHE G C 1
ATOM 11871 O O . PHE G 1 100 ? 444.989 41.348 119.057 1.00 104.09 98 PHE G O 1
ATOM 11879 N N . LEU G 1 101 ? 443.779 39.448 119.128 1.00 91.82 99 LEU G N 1
ATOM 11880 C CA . LEU G 1 101 ? 443.714 39.428 120.581 1.00 81.56 99 LEU G CA 1
ATOM 11881 C C . LEU G 1 101 ? 445.109 39.434 121.194 1.00 80.84 99 LEU G C 1
ATOM 11882 O O . LEU G 1 101 ? 445.298 40.012 122.249 1.00 75.41 99 LEU G O 1
ATOM 11887 N N . ALA G 1 102 ? 446.082 38.794 120.559 1.00 80.78 100 ALA G N 1
ATOM 11888 C CA . ALA G 1 102 ? 447.431 38.790 121.117 1.00 86.48 100 ALA G CA 1
ATOM 11889 C C . ALA G 1 102 ? 448.049 40.172 121.046 1.00 95.59 100 ALA G C 1
ATOM 11890 O O . ALA G 1 102 ? 448.790 40.552 121.940 1.00 100.99 100 ALA G O 1
ATOM 11892 N N . ARG G 1 103 ? 447.766 40.897 119.964 1.00 111.71 101 ARG G N 1
ATOM 11893 C CA . ARG G 1 103 ? 448.197 42.291 119.798 1.00 113.75 101 ARG G CA 1
ATOM 11894 C C . ARG G 1 103 ? 447.540 43.112 120.890 1.00 108.30 101 ARG G C 1
ATOM 11895 O O . ARG G 1 103 ? 448.221 43.712 121.719 1.00 113.30 101 ARG G O 1
ATOM 11903 N N . TYR G 1 104 ? 446.211 43.095 120.889 1.00 104.54 102 TYR G N 1
ATOM 11904 C CA . TYR G 1 104 ? 445.384 43.788 121.879 1.00 104.59 102 TYR G CA 1
ATOM 11905 C C . TYR G 1 104 ? 445.899 43.686 123.313 1.00 105.61 102 TYR G C 1
ATOM 11906 O O . TYR G 1 104 ? 445.928 44.681 124.035 1.00 108.53 102 TYR G O 1
ATOM 11915 N N . LEU G 1 105 ? 446.285 42.480 123.721 1.00 107.37 103 LEU G N 1
ATOM 11916 C CA . LEU G 1 105 ? 446.826 42.263 125.058 1.00 104.91 103 LEU G CA 1
ATOM 11917 C C . LEU G 1 105 ? 448.176 42.921 125.179 1.00 100.17 103 LEU G C 1
ATOM 11918 O O . LEU G 1 105 ? 448.425 43.636 126.144 1.00 110.30 103 LEU G O 1
ATOM 11923 N N . LEU G 1 106 ? 449.054 42.687 124.211 1.00 93.24 104 LEU G N 1
ATOM 11924 C CA . LEU G 1 106 ? 450.395 43.240 124.301 1.00 98.68 104 LEU G CA 1
ATOM 11925 C C . LEU G 1 106 ? 450.336 44.752 124.413 1.00 101.90 104 LEU G C 1
ATOM 11926 O O . LEU G 1 106 ? 451.145 45.345 125.120 1.00 98.29 104 LEU G O 1
ATOM 11931 N N . GLU G 1 107 ? 449.362 45.369 123.754 1.00 112.86 105 GLU G N 1
ATOM 11932 C CA . GLU G 1 107 ? 449.182 46.811 123.867 1.00 125.55 105 GLU G CA 1
ATOM 11933 C C . GLU G 1 107 ? 448.822 47.207 125.295 1.00 135.83 105 GLU G C 1
ATOM 11934 O O . GLU G 1 107 ? 449.525 48.032 125.887 1.00 150.69 105 GLU G O 1
ATOM 11940 N N . LYS G 1 108 ? 447.748 46.624 125.834 1.00 125.56 106 LYS G N 1
ATOM 11941 C CA . LYS G 1 108 ? 447.394 46.813 127.240 1.00 124.05 106 LYS G CA 1
ATOM 11942 C C . LYS G 1 108 ? 448.606 46.614 128.148 1.00 134.88 106 LYS G C 1
ATOM 11943 O O . LYS G 1 108 ? 448.967 47.510 128.909 1.00 153.79 106 LYS G O 1
ATOM 11949 N N . MET G 1 109 ? 449.249 45.458 128.044 1.00 127.96 107 MET G N 1
ATOM 11950 C CA . MET G 1 109 ? 450.411 45.121 128.869 1.00 134.89 107 MET G CA 1
ATOM 11951 C C . MET G 1 109 ? 451.544 46.158 128.905 1.00 138.76 107 MET G C 1
ATOM 11952 O O . MET G 1 109 ? 452.444 46.049 129.744 1.00 141.22 107 MET G O 1
ATOM 11957 N N . LEU G 1 110 ? 451.511 47.135 128.001 1.00 139.44 108 LEU G N 1
ATOM 11958 C CA . LEU G 1 110 ? 452.478 48.235 127.981 1.00 154.15 108 LEU G CA 1
ATOM 11959 C C . LEU G 1 110 ? 451.893 49.557 128.499 1.00 159.58 108 LEU G C 1
ATOM 11960 O O . LEU G 1 110 ? 452.583 50.311 129.189 1.00 162.23 108 LEU G O 1
ATOM 11965 N N . LYS G 1 111 ? 450.627 49.828 128.181 1.00 159.06 109 LYS G N 1
ATOM 11966 C CA . LYS G 1 111 ? 449.965 51.079 128.570 1.00 158.50 109 LYS G CA 1
ATOM 11967 C C . LYS G 1 111 ? 449.127 51.032 129.859 1.00 163.87 109 LYS G C 1
ATOM 11968 O O . LYS G 1 111 ? 448.395 51.984 130.126 1.00 171.22 109 LYS G O 1
ATOM 11974 N N . VAL G 1 112 ? 449.198 49.965 130.659 1.00 167.69 110 VAL G N 1
ATOM 11975 C CA . VAL G 1 112 ? 448.335 49.889 131.852 1.00 162.30 110 VAL G CA 1
ATOM 11976 C C . VAL G 1 112 ? 449.076 49.758 133.179 1.00 162.07 110 VAL G C 1
ATOM 11977 O O . VAL G 1 112 ? 450.286 49.491 133.230 1.00 143.85 110 VAL G O 1
ATOM 11981 N N . SER G 1 113 ? 448.279 49.967 134.226 1.00 168.41 111 SER G N 1
ATOM 11982 C CA . SER G 1 113 ? 448.662 49.944 135.631 1.00 168.87 111 SER G CA 1
ATOM 11983 C C . SER G 1 113 ? 449.351 48.652 136.066 1.00 168.54 111 SER G C 1
ATOM 11984 O O . SER G 1 113 ? 448.964 47.570 135.627 1.00 176.68 111 SER G O 1
ATOM 11987 N N . GLU G 1 114 ? 450.355 48.778 136.935 1.00 160.54 112 GLU G N 1
ATOM 11988 C CA . GLU G 1 114 ? 451.114 47.631 137.462 1.00 153.14 112 GLU G CA 1
ATOM 11989 C C . GLU G 1 114 ? 450.297 46.549 138.190 1.00 158.47 112 GLU G C 1
ATOM 11990 O O . GLU G 1 114 ? 450.601 45.363 138.044 1.00 163.42 112 GLU G O 1
ATOM 11996 N N . PRO G 1 115 ? 449.284 46.939 138.988 1.00 158.74 113 PRO G N 1
ATOM 11997 C CA . PRO G 1 115 ? 448.316 45.949 139.481 1.00 157.81 113 PRO G CA 1
ATOM 11998 C C . PRO G 1 115 ? 447.403 45.374 138.397 1.00 158.66 113 PRO G C 1
ATOM 11999 O O . PRO G 1 115 ? 447.054 44.200 138.477 1.00 140.82 113 PRO G O 1
ATOM 12003 N N . GLU G 1 116 ? 447.021 46.183 137.404 1.00 166.63 114 GLU G N 1
ATOM 12004 C CA . GLU G 1 116 ? 446.217 45.694 136.276 1.00 161.71 114 GLU G CA 1
ATOM 12005 C C . GLU G 1 116 ? 446.954 44.598 135.496 1.00 151.53 114 GLU G C 1
ATOM 12006 O O . GLU G 1 116 ? 446.338 43.611 135.112 1.00 136.20 114 GLU G O 1
ATOM 12012 N N . LYS G 1 117 ? 448.264 44.764 135.291 1.00 149.97 115 LYS G N 1
ATOM 12013 C CA . LYS G 1 117 ? 449.111 43.738 134.654 1.00 148.20 115 LYS G CA 1
ATOM 12014 C C . LYS G 1 117 ? 449.042 42.393 135.357 1.00 144.49 115 LYS G C 1
ATOM 12015 O O . LYS G 1 117 ? 449.095 41.345 134.715 1.00 146.06 115 LYS G O 1
ATOM 12021 N N . LEU G 1 118 ? 448.911 42.428 136.676 1.00 149.65 116 LEU G N 1
ATOM 12022 C CA . LEU G 1 118 ? 448.823 41.207 137.457 1.00 158.81 116 LEU G CA 1
ATOM 12023 C C . LEU G 1 118 ? 447.472 40.505 137.237 1.00 160.90 116 LEU G C 1
ATOM 12024 O O . LEU G 1 118 ? 447.403 39.280 137.331 1.00 156.85 116 LEU G O 1
ATOM 12029 N N . ILE G 1 119 ? 446.414 41.262 136.927 1.00 161.09 117 ILE G N 1
ATOM 12030 C CA . ILE G 1 119 ? 445.119 40.663 136.550 1.00 154.60 117 ILE G CA 1
ATOM 12031 C C . ILE G 1 119 ? 445.274 39.891 135.239 1.00 146.02 117 ILE G C 1
ATOM 12032 O O . ILE G 1 119 ? 444.721 38.802 135.095 1.00 143.00 117 ILE G O 1
ATOM 12037 N N . ILE G 1 120 ? 446.029 40.449 134.293 1.00 142.22 118 ILE G N 1
ATOM 12038 C CA . ILE G 1 120 ? 446.281 39.769 133.023 1.00 134.76 118 ILE G CA 1
ATOM 12039 C C . ILE G 1 120 ? 447.041 38.465 133.280 1.00 131.92 118 ILE G C 1
ATOM 12040 O O . ILE G 1 120 ? 446.535 37.381 132.975 1.00 132.71 118 ILE G O 1
ATOM 12045 N N . LYS G 1 121 ? 448.216 38.570 133.893 1.00 122.43 119 LYS G N 1
ATOM 12046 C CA . LYS G 1 121 ? 449.079 37.408 134.098 1.00 131.27 119 LYS G CA 1
ATOM 12047 C C . LYS G 1 121 ? 448.424 36.270 134.901 1.00 141.77 119 LYS G C 1
ATOM 12048 O O . LYS G 1 121 ? 448.798 35.103 134.761 1.00 147.93 119 LYS G O 1
ATOM 12054 N N . SER G 1 122 ? 447.449 36.609 135.738 1.00 148.94 120 SER G N 1
ATOM 12055 C CA . SER G 1 122 ? 446.677 35.615 136.476 1.00 148.72 120 SER G CA 1
ATOM 12056 C C . SER G 1 122 ? 445.635 34.930 135.600 1.00 136.28 120 SER G C 1
ATOM 12057 O O . SER G 1 122 ? 445.525 33.701 135.603 1.00 135.13 120 SER G O 1
ATOM 12060 N N . LYS G 1 123 ? 444.878 35.739 134.862 1.00 131.11 121 LYS G N 1
ATOM 12061 C CA . LYS G 1 123 ? 443.724 35.265 134.097 1.00 134.30 121 LYS G CA 1
ATOM 12062 C C . LYS G 1 123 ? 444.058 34.589 132.770 1.00 128.34 121 LYS G C 1
ATOM 12063 O O . LYS G 1 123 ? 443.550 33.504 132.475 1.00 125.21 121 LYS G O 1
ATOM 12069 N N . ILE G 1 124 ? 444.903 35.229 131.971 1.00 121.13 122 ILE G N 1
ATOM 12070 C CA . ILE G 1 124 ? 445.156 34.778 130.606 1.00 117.50 122 ILE G CA 1
ATOM 12071 C C . ILE G 1 124 ? 446.255 33.738 130.531 1.00 105.96 122 ILE G C 1
ATOM 12072 O O . ILE G 1 124 ? 447.386 33.984 130.943 1.00 102.80 122 ILE G O 1
ATOM 12077 N N . ILE G 1 125 ? 445.899 32.583 129.985 1.00 99.61 123 ILE G N 1
ATOM 12078 C CA . ILE G 1 125 ? 446.824 31.477 129.863 1.00 109.54 123 ILE G CA 1
ATOM 12079 C C . ILE G 1 125 ? 446.998 31.199 128.390 1.00 102.01 123 ILE G C 1
ATOM 12080 O O . ILE G 1 125 ? 446.003 31.183 127.658 1.00 99.96 123 ILE G O 1
ATOM 12085 N N . ASN G 1 126 ? 448.246 30.942 127.993 1.00 98.21 124 ASN G N 1
ATOM 12086 C CA . ASN G 1 126 ? 448.615 30.592 126.616 1.00 96.36 124 ASN G CA 1
ATOM 12087 C C . ASN G 1 126 ? 448.995 29.126 126.479 1.00 90.29 124 ASN G C 1
ATOM 12088 O O . ASN G 1 126 ? 450.159 28.766 126.652 1.00 100.22 124 ASN G O 1
ATOM 12093 N N . PRO G 1 127 ? 448.023 28.272 126.161 1.00 83.52 125 PRO G N 1
ATOM 12094 C CA . PRO G 1 127 ? 448.259 26.847 126.055 1.00 87.42 125 PRO G CA 1
ATOM 12095 C C . PRO G 1 127 ? 449.582 26.439 125.412 1.00 95.16 125 PRO G C 1
ATOM 12096 O O . PRO G 1 127 ? 450.307 25.617 125.986 1.00 104.86 125 PRO G O 1
ATOM 12100 N N . LEU G 1 128 ? 449.891 27.004 124.248 1.00 103.04 126 LEU G N 1
ATOM 12101 C CA . LEU G 1 128 ? 451.056 26.571 123.477 1.00 108.91 126 LEU G CA 1
ATOM 12102 C C . LEU G 1 128 ? 452.375 26.971 124.154 1.00 121.79 126 LEU G C 1
ATOM 12103 O O . LEU G 1 128 ? 453.342 26.208 124.140 1.00 128.58 126 LEU G O 1
ATOM 12108 N N . ALA G 1 129 ? 452.415 28.162 124.741 1.00 125.38 127 ALA G N 1
ATOM 12109 C CA . ALA G 1 129 ? 453.606 28.610 125.450 1.00 126.80 127 ALA G CA 1
ATOM 12110 C C . ALA G 1 129 ? 453.848 27.768 126.702 1.00 126.65 127 ALA G C 1
ATOM 12111 O O . ALA G 1 129 ? 454.979 27.362 126.971 1.00 134.35 127 ALA G O 1
ATOM 12113 N N . GLU G 1 130 ? 452.780 27.499 127.449 1.00 130.31 128 GLU G N 1
ATOM 12114 C CA . GLU G 1 130 ? 452.859 26.712 128.683 1.00 136.19 128 GLU G CA 1
ATOM 12115 C C . GLU G 1 130 ? 453.290 25.268 128.417 1.00 136.34 128 GLU G C 1
ATOM 12116 O O . GLU G 1 130 ? 454.195 24.770 129.090 1.00 143.51 128 GLU G O 1
ATOM 12122 N N . LYS G 1 131 ? 452.655 24.600 127.454 1.00 133.48 129 LYS G N 1
ATOM 12123 C CA . LYS G 1 131 ? 453.051 23.239 127.056 1.00 139.18 129 LYS G CA 1
ATOM 12124 C C . LYS G 1 131 ? 454.563 23.153 126.820 1.00 137.28 129 LYS G C 1
ATOM 12125 O O . LYS G 1 131 ? 455.214 22.197 127.262 1.00 131.44 129 LYS G O 1
ATOM 12131 N N . ASN G 1 132 ? 455.112 24.162 126.144 1.00 130.93 130 ASN G N 1
ATOM 12132 C CA . ASN G 1 132 ? 456.548 24.234 125.880 1.00 131.32 130 ASN G CA 1
ATOM 12133 C C . ASN G 1 132 ? 457.318 24.948 127.002 1.00 132.22 130 ASN G C 1
ATOM 12134 O O . ASN G 1 132 ? 458.367 25.547 126.770 1.00 138.10 130 ASN G O 1
ATOM 12139 N N . GLY G 1 133 ? 456.803 24.865 128.225 1.00 129.36 131 GLY G N 1
ATOM 12140 C CA . GLY G 1 133 ? 457.492 25.366 129.409 1.00 130.58 131 GLY G CA 1
ATOM 12141 C C . GLY G 1 133 ? 457.923 26.816 129.356 1.00 121.69 131 GLY G C 1
ATOM 12142 O O . GLY G 1 133 ? 459.040 27.150 129.743 1.00 131.40 131 GLY G O 1
ATOM 12143 N N . ILE G 1 134 ? 457.038 27.672 128.872 1.00 117.51 132 ILE G N 1
ATOM 12144 C CA . ILE G 1 134 ? 457.306 29.095 128.822 1.00 127.27 132 ILE G CA 1
ATOM 12145 C C . ILE G 1 134 ? 456.130 29.803 129.465 1.00 132.19 132 ILE G C 1
ATOM 12146 O O . ILE G 1 134 ? 454.980 29.491 129.161 1.00 131.84 132 ILE G O 1
ATOM 12151 N N . THR G 1 135 ? 456.427 30.751 130.349 1.00 135.41 133 THR G N 1
ATOM 12152 C CA . THR G 1 135 ? 455.397 31.464 131.097 1.00 136.51 133 THR G CA 1
ATOM 12153 C C . THR G 1 135 ? 455.557 32.960 130.911 1.00 134.32 133 THR G C 1
ATOM 12154 O O . THR G 1 135 ? 456.531 33.405 130.294 1.00 137.50 133 THR G O 1
ATOM 12158 N N . TRP G 1 136 ? 454.590 33.718 131.433 1.00 126.35 134 TRP G N 1
ATOM 12159 C CA . TRP G 1 136 ? 454.629 35.183 131.401 1.00 126.90 134 TRP G CA 1
ATOM 12160 C C . TRP G 1 136 ? 455.972 35.728 131.862 1.00 125.97 134 TRP G C 1
ATOM 12161 O O . TRP G 1 136 ? 456.504 36.674 131.280 1.00 121.02 134 TRP G O 1
ATOM 12172 N N . ASN G 1 137 ? 456.500 35.112 132.913 1.00 131.16 135 ASN G N 1
ATOM 12173 C CA . ASN G 1 137 ? 457.785 35.493 133.475 1.00 143.19 135 ASN G CA 1
ATOM 12174 C C . ASN G 1 137 ? 458.892 35.593 132.418 1.00 140.33 135 ASN G C 1
ATOM 12175 O O . ASN G 1 137 ? 459.752 36.473 132.497 1.00 144.33 135 ASN G O 1
ATOM 12180 N N . ASP G 1 138 ? 458.858 34.717 131.417 1.00 140.28 136 ASP G N 1
ATOM 12181 C CA . ASP G 1 138 ? 459.878 34.716 130.364 1.00 141.68 136 ASP G CA 1
ATOM 12182 C C . ASP G 1 138 ? 459.812 35.928 129.408 1.00 131.94 136 ASP G C 1
ATOM 12183 O O . ASP G 1 138 ? 460.691 36.091 128.564 1.00 123.59 136 ASP G O 1
ATOM 12188 N N . GLY G 1 139 ? 458.799 36.780 129.541 1.00 123.02 137 GLY G N 1
ATOM 12189 C CA . GLY G 1 139 ? 458.725 38.013 128.756 1.00 130.47 137 GLY G CA 1
ATOM 12190 C C . GLY G 1 139 ? 457.347 38.184 128.156 1.00 129.80 137 GLY G C 1
ATOM 12191 O O . GLY G 1 139 ? 456.860 37.291 127.478 1.00 148.11 137 GLY G O 1
ATOM 12192 N N . GLU G 1 140 ? 456.708 39.321 128.404 1.00 127.45 138 GLU G N 1
ATOM 12193 C CA . GLU G 1 140 ? 455.342 39.529 127.930 1.00 129.94 138 GLU G CA 1
ATOM 12194 C C . GLU G 1 140 ? 455.238 39.529 126.406 1.00 134.00 138 GLU G C 1
ATOM 12195 O O . GLU G 1 140 ? 454.256 39.038 125.855 1.00 145.61 138 GLU G O 1
ATOM 12201 N N . GLU G 1 141 ? 456.252 40.044 125.723 1.00 140.75 139 GLU G N 1
ATOM 12202 C CA . GLU G 1 141 ? 456.249 40.049 124.260 1.00 146.80 139 GLU G CA 1
ATOM 12203 C C . GLU G 1 141 ? 456.495 38.655 123.680 1.00 142.67 139 GLU G C 1
ATOM 12204 O O . GLU G 1 141 ? 455.956 38.327 122.619 1.00 152.76 139 GLU G O 1
ATOM 12210 N N . VAL G 1 142 ? 457.299 37.855 124.381 1.00 129.06 140 VAL G N 1
ATOM 12211 C CA . VAL G 1 142 ? 457.612 36.477 123.989 1.00 128.50 140 VAL G CA 1
ATOM 12212 C C . VAL G 1 142 ? 456.427 35.546 124.198 1.00 124.55 140 VAL G C 1
ATOM 12213 O O . VAL G 1 142 ? 455.986 34.862 123.282 1.00 123.18 140 VAL G O 1
ATOM 12217 N N . TYR G 1 143 ? 455.926 35.519 125.425 1.00 123.54 141 TYR G N 1
ATOM 12218 C CA . TYR G 1 143 ? 454.794 34.673 125.787 1.00 120.23 141 TYR G CA 1
ATOM 12219 C C . TYR G 1 143 ? 453.630 34.864 124.799 1.00 116.28 141 TYR G C 1
ATOM 12220 O O . TYR G 1 143 ? 453.083 33.889 124.298 1.00 113.78 141 TYR G O 1
ATOM 12229 N N . LEU G 1 144 ? 453.256 36.113 124.523 1.00 108.66 142 LEU G N 1
ATOM 12230 C CA . LEU G 1 144 ? 452.135 36.400 123.623 1.00 106.92 142 LEU G CA 1
ATOM 12231 C C . LEU G 1 144 ? 452.415 36.056 122.171 1.00 111.88 142 LEU G C 1
ATOM 12232 O O . LEU G 1 144 ? 451.475 35.792 121.424 1.00 117.82 142 LEU G O 1
ATOM 12237 N N . SER G 1 145 ? 453.678 36.046 121.754 1.00 110.84 143 SER G N 1
ATOM 12238 C CA . SER G 1 145 ? 453.966 35.708 120.357 1.00 118.59 143 SER G CA 1
ATOM 12239 C C . SER G 1 145 ? 453.809 34.198 120.058 1.00 113.33 143 SER G C 1
ATOM 12240 O O . SER G 1 145 ? 453.779 33.792 118.898 1.00 111.68 143 SER G O 1
ATOM 12243 N N . PHE G 1 146 ? 453.694 33.371 121.092 1.00 109.56 144 PHE G N 1
ATOM 12244 C CA . PHE G 1 146 ? 453.327 31.971 120.900 1.00 102.38 144 PHE G CA 1
ATOM 12245 C C . PHE G 1 146 ? 451.923 31.790 120.358 1.00 92.65 144 PHE G C 1
ATOM 12246 O O . PHE G 1 146 ? 451.657 30.751 119.753 1.00 94.53 144 PHE G O 1
ATOM 12254 N N . PHE G 1 147 ? 451.030 32.752 120.590 1.00 86.58 145 PHE G N 1
ATOM 12255 C CA . PHE G 1 147 ? 449.663 32.648 120.073 1.00 90.62 145 PHE G CA 1
ATOM 12256 C C . PHE G 1 147 ? 449.670 32.701 118.550 1.00 90.65 145 PHE G C 1
ATOM 12257 O O . PHE G 1 147 ? 450.351 33.539 117.962 1.00 91.40 145 PHE G O 1
ATOM 12265 N N . PRO G 1 148 ? 448.923 31.800 117.898 1.00 89.47 146 PRO G N 1
ATOM 12266 C CA . PRO G 1 148 ? 448.860 31.865 116.447 1.00 85.60 146 PRO G CA 1
ATOM 12267 C C . PRO G 1 148 ? 448.191 33.160 116.008 1.00 93.50 146 PRO G C 1
ATOM 12268 O O . PRO G 1 148 ? 447.301 33.673 116.697 1.00 92.49 146 PRO G O 1
ATOM 12272 N N . GLY G 1 149 ? 448.659 33.681 114.876 1.00 95.76 147 GLY G N 1
ATOM 12273 C CA . GLY G 1 149 ? 448.251 34.985 114.377 1.00 90.79 147 GLY G CA 1
ATOM 12274 C C . GLY G 1 149 ? 449.270 36.072 114.686 1.00 92.76 147 GLY G C 1
ATOM 12275 O O . GLY G 1 149 ? 449.303 37.101 114.018 1.00 83.67 147 GLY G O 1
ATOM 12276 N N . SER G 1 150 ? 450.112 35.858 115.697 1.00 98.39 148 SER G N 1
ATOM 12277 C CA . SER G 1 150 ? 451.104 36.861 116.088 1.00 94.50 148 SER G CA 1
ATOM 12278 C C . SER G 1 150 ? 452.030 37.243 114.933 1.00 98.53 148 SER G C 1
ATOM 12279 O O . SER G 1 150 ? 452.466 38.385 114.861 1.00 113.48 148 SER G O 1
ATOM 12282 N N . GLU G 1 151 ? 452.315 36.307 114.031 1.00 100.87 149 GLU G N 1
ATOM 12283 C CA . GLU G 1 151 ? 453.181 36.571 112.869 1.00 105.17 149 GLU G CA 1
ATOM 12284 C C . GLU G 1 151 ? 452.672 37.671 111.903 1.00 106.88 149 GLU G C 1
ATOM 12285 O O . GLU G 1 151 ? 453.461 38.258 111.147 1.00 112.87 149 GLU G O 1
ATOM 12291 N N . MET G 1 152 ? 451.369 37.953 111.919 1.00 97.10 150 MET G N 1
ATOM 12292 C CA . MET G 1 152 ? 450.827 39.107 111.196 1.00 95.12 150 MET G CA 1
ATOM 12293 C C . MET G 1 152 ? 451.451 40.448 111.629 1.00 97.58 150 MET G C 1
ATOM 12294 O O . MET G 1 152 ? 451.458 41.405 110.863 1.00 104.77 150 MET G O 1
ATOM 12299 N N . PHE G 1 153 ? 451.971 40.507 112.852 1.00 91.83 151 PHE G N 1
ATOM 12300 C CA . PHE G 1 153 ? 452.494 41.727 113.425 1.00 86.24 151 PHE G CA 1
ATOM 12301 C C . PHE G 1 153 ? 453.939 41.569 113.906 1.00 101.74 151 PHE G C 1
ATOM 12302 O O . PHE G 1 153 ? 454.256 41.913 115.044 1.00 98.80 151 PHE G O 1
ATOM 12310 N N . LEU G 1 154 ? 454.827 41.060 113.050 1.00 115.71 152 LEU G N 1
ATOM 12311 C CA . LEU G 1 154 ? 456.243 40.872 113.426 1.00 114.89 152 LEU G CA 1
ATOM 12312 C C . LEU G 1 154 ? 456.891 42.118 114.008 1.00 115.22 152 LEU G C 1
ATOM 12313 O O . LEU G 1 154 ? 457.801 42.024 114.836 1.00 93.75 152 LEU G O 1
ATOM 12318 N N . GLY G 1 155 ? 456.400 43.276 113.559 1.00 133.46 153 GLY G N 1
ATOM 12319 C CA . GLY G 1 155 ? 456.784 44.569 114.113 1.00 142.48 153 GLY G CA 1
ATOM 12320 C C . GLY G 1 155 ? 456.448 44.612 115.591 1.00 136.64 153 GLY G C 1
ATOM 12321 O O . GLY G 1 155 ? 457.352 44.561 116.436 1.00 136.50 153 GLY G O 1
ATOM 12322 N N . THR G 1 156 ? 455.149 44.670 115.881 1.00 115.10 154 THR G N 1
ATOM 12323 C CA . THR G 1 156 ? 454.654 44.674 117.246 1.00 108.05 154 THR G CA 1
ATOM 12324 C C . THR G 1 156 ? 455.365 43.677 118.171 1.00 103.49 154 THR G C 1
ATOM 12325 O O . THR G 1 156 ? 455.662 44.016 119.312 1.00 112.69 154 THR G O 1
ATOM 12329 N N . PHE G 1 157 ? 455.611 42.456 117.705 1.00 105.11 155 PHE G N 1
ATOM 12330 C CA . PHE G 1 157 ? 456.175 41.401 118.564 1.00 106.84 155 PHE G CA 1
ATOM 12331 C C . PHE G 1 157 ? 457.681 41.218 118.427 1.00 109.68 155 PHE G C 1
ATOM 12332 O O . PHE G 1 157 ? 458.240 40.269 118.974 1.00 101.88 155 PHE G O 1
ATOM 12340 N N . ARG G 1 158 ? 458.337 42.110 117.693 1.00 122.34 156 ARG G N 1
ATOM 12341 C CA . ARG G 1 158 ? 459.793 42.127 117.651 1.00 139.43 156 ARG G CA 1
ATOM 12342 C C . ARG G 1 158 ? 460.377 40.752 117.309 1.00 139.27 156 ARG G C 1
ATOM 12343 O O . ARG G 1 158 ? 461.104 40.136 118.110 1.00 130.61 156 ARG G O 1
ATOM 12351 N N . PHE G 1 159 ? 460.004 40.280 116.120 1.00 135.27 157 PHE G N 1
ATOM 12352 C CA . PHE G 1 159 ? 460.531 39.054 115.502 1.00 143.87 157 PHE G CA 1
ATOM 12353 C C . PHE G 1 159 ? 460.471 37.737 116.300 1.00 141.09 157 PHE G C 1
ATOM 12354 O O . PHE G 1 159 ? 461.027 36.729 115.850 1.00 155.08 157 PHE G O 1
ATOM 12362 N N . TYR G 1 160 ? 459.793 37.708 117.444 1.00 127.70 158 TYR G N 1
ATOM 12363 C CA . TYR G 1 160 ? 459.684 36.472 118.221 1.00 119.65 158 TYR G CA 1
ATOM 12364 C C . TYR G 1 160 ? 458.835 35.399 117.535 1.00 113.15 158 TYR G C 1
ATOM 12365 O O . TYR G 1 160 ? 459.180 34.211 117.608 1.00 109.44 158 TYR G O 1
ATOM 12374 N N . PRO G 1 161 ? 457.728 35.793 116.869 1.00 108.74 159 PRO G N 1
ATOM 12375 C CA . PRO G 1 161 ? 456.966 34.777 116.139 1.00 109.91 159 PRO G CA 1
ATOM 12376 C C . PRO G 1 161 ? 457.860 33.945 115.217 1.00 113.63 159 PRO G C 1
ATOM 12377 O O . PRO G 1 161 ? 457.761 32.715 115.197 1.00 125.71 159 PRO G O 1
ATOM 12381 N N . LEU G 1 162 ? 458.729 34.629 114.479 1.00 121.13 160 LEU G N 1
ATOM 12382 C CA . LEU G 1 162 ? 459.694 33.994 113.575 1.00 120.60 160 LEU G CA 1
ATOM 12383 C C . LEU G 1 162 ? 460.779 33.228 114.320 1.00 111.07 160 LEU G C 1
ATOM 12384 O O . LEU G 1 162 ? 461.087 32.088 113.973 1.00 116.00 160 LEU G O 1
ATOM 12389 N N . ALA G 1 163 ? 461.339 33.849 115.348 1.00 96.57 161 ALA G N 1
ATOM 12390 C CA . ALA G 1 163 ? 462.364 33.197 116.153 1.00 108.75 161 ALA G CA 1
ATOM 12391 C C . ALA G 1 163 ? 461.885 31.882 116.761 1.00 108.67 161 ALA G C 1
ATOM 12392 O O . ALA G 1 163 ? 462.612 30.882 116.746 1.00 97.56 161 ALA G O 1
ATOM 12394 N N . ILE G 1 164 ? 460.663 31.893 117.291 1.00 110.46 162 ILE G N 1
ATOM 12395 C CA . ILE G 1 164 ? 460.081 30.692 117.884 1.00 107.62 162 ILE G CA 1
ATOM 12396 C C . ILE G 1 164 ? 459.980 29.599 116.821 1.00 110.08 162 ILE G C 1
ATOM 12397 O O . ILE G 1 164 ? 460.324 28.446 117.087 1.00 102.97 162 ILE G O 1
ATOM 12402 N N . GLY G 1 165 ? 459.511 29.964 115.627 1.00 110.20 163 GLY G N 1
ATOM 12403 C CA . GLY G 1 165 ? 459.412 29.019 114.517 1.00 109.67 163 GLY G CA 1
ATOM 12404 C C . GLY G 1 165 ? 460.768 28.435 114.169 1.00 111.91 163 GLY G C 1
ATOM 12405 O O . GLY G 1 165 ? 460.949 27.209 114.129 1.00 103.07 163 GLY G O 1
ATOM 12406 N N . ILE G 1 166 ? 461.733 29.322 113.940 1.00 112.85 164 ILE G N 1
ATOM 12407 C CA . ILE G 1 166 ? 463.071 28.905 113.537 1.00 112.74 164 ILE G CA 1
ATOM 12408 C C . ILE G 1 166 ? 463.681 27.964 114.566 1.00 109.73 164 ILE G C 1
ATOM 12409 O O . ILE G 1 166 ? 464.299 26.972 114.194 1.00 110.70 164 ILE G O 1
ATOM 12414 N N . TYR G 1 167 ? 463.493 28.264 115.845 1.00 113.21 165 TYR G N 1
ATOM 12415 C CA . TYR G 1 167 ? 463.996 27.398 116.905 1.00 127.34 165 TYR G CA 1
ATOM 12416 C C . TYR G 1 167 ? 463.355 26.013 116.901 1.00 129.21 165 TYR G C 1
ATOM 12417 O O . TYR G 1 167 ? 463.972 25.037 117.333 1.00 126.13 165 TYR G O 1
ATOM 12426 N N . LYS G 1 168 ? 462.114 25.935 116.431 1.00 131.11 166 LYS G N 1
ATOM 12427 C CA . LYS G 1 168 ? 461.383 24.677 116.426 1.00 141.58 166 LYS G CA 1
ATOM 12428 C C . LYS G 1 168 ? 461.755 23.784 115.246 1.00 149.45 166 LYS G C 1
ATOM 12429 O O . LYS G 1 168 ? 461.890 22.572 115.429 1.00 158.64 166 LYS G O 1
ATOM 12435 N N . VAL G 1 169 ? 461.918 24.358 114.053 1.00 151.59 167 VAL G N 1
ATOM 12436 C CA . VAL G 1 169 ? 462.271 23.545 112.876 1.00 161.17 167 VAL G CA 1
ATOM 12437 C C . VAL G 1 169 ? 463.666 22.942 113.035 1.00 170.12 167 VAL G C 1
ATOM 12438 O O . VAL G 1 169 ? 463.868 21.761 112.750 1.00 166.72 167 VAL G O 1
ATOM 12442 N N . GLN G 1 170 ? 464.611 23.753 113.511 1.00 175.62 168 GLN G N 1
ATOM 12443 C CA . GLN G 1 170 ? 466.003 23.323 113.659 1.00 175.56 168 GLN G CA 1
ATOM 12444 C C . GLN G 1 170 ? 466.181 22.303 114.778 1.00 174.34 168 GLN G C 1
ATOM 12445 O O . GLN G 1 170 ? 467.212 21.635 114.851 1.00 193.27 168 GLN G O 1
ATOM 12451 N N . ARG G 1 171 ? 465.189 22.190 115.653 1.00 167.74 169 ARG G N 1
ATOM 12452 C CA . ARG G 1 171 ? 465.173 21.122 116.637 1.00 175.48 169 ARG G CA 1
ATOM 12453 C C . ARG G 1 171 ? 464.060 20.128 116.306 1.00 177.75 169 ARG G C 1
ATOM 12454 O O . ARG G 1 171 ? 463.434 19.551 117.197 1.00 173.14 169 ARG G O 1
ATOM 12462 N N . LYS G 1 172 ? 463.818 19.961 115.004 1.00 184.85 170 LYS G N 1
ATOM 12463 C CA . LYS G 1 172 ? 462.958 18.912 114.440 1.00 193.67 170 LYS G CA 1
ATOM 12464 C C . LYS G 1 172 ? 461.483 18.884 114.863 1.00 197.31 170 LYS G C 1
ATOM 12465 O O . LYS G 1 172 ? 460.745 18.010 114.402 1.00 200.99 170 LYS G O 1
ATOM 12471 N N . GLU G 1 173 ? 461.047 19.817 115.710 1.00 194.52 171 GLU G N 1
ATOM 12472 C CA . GLU G 1 173 ? 459.684 19.793 116.260 1.00 184.45 171 GLU G CA 1
ATOM 12473 C C . GLU G 1 173 ? 458.611 20.157 115.231 1.00 169.54 171 GLU G C 1
ATOM 12474 O O . GLU G 1 173 ? 457.544 19.541 115.189 1.00 166.90 171 GLU G O 1
ATOM 12480 N N . MET G 1 174 ? 458.900 21.167 114.417 1.00 151.10 172 MET G N 1
ATOM 12481 C CA . MET G 1 174 ? 457.972 21.670 113.413 1.00 136.48 172 MET G CA 1
ATOM 12482 C C . MET G 1 174 ? 458.563 21.403 112.032 1.00 123.73 172 MET G C 1
ATOM 12483 O O . MET G 1 174 ? 459.777 21.270 111.879 1.00 120.79 172 MET G O 1
ATOM 12488 N N . GLU G 1 175 ? 457.698 21.311 111.029 1.00 118.41 173 GLU G N 1
ATOM 12489 C CA . GLU G 1 175 ? 458.134 21.113 109.648 1.00 125.17 173 GLU G CA 1
ATOM 12490 C C . GLU G 1 175 ? 458.399 22.444 108.951 1.00 116.50 173 GLU G C 1
ATOM 12491 O O . GLU G 1 175 ? 457.703 23.424 109.206 1.00 125.34 173 GLU G O 1
ATOM 12497 N N . PRO G 1 176 ? 459.399 22.487 108.065 1.00 114.20 174 PRO G N 1
ATOM 12498 C CA . PRO G 1 176 ? 459.804 23.687 107.329 1.00 123.61 174 PRO G CA 1
ATOM 12499 C C . PRO G 1 176 ? 458.685 24.509 106.699 1.00 128.47 174 PRO G C 1
ATOM 12500 O O . PRO G 1 176 ? 458.819 25.728 106.595 1.00 136.00 174 PRO G O 1
ATOM 12504 N N . LYS G 1 177 ? 457.608 23.856 106.270 1.00 131.83 175 LYS G N 1
ATOM 12505 C CA . LYS G 1 177 ? 456.551 24.544 105.526 1.00 134.50 175 LYS G CA 1
ATOM 12506 C C . LYS G 1 177 ? 455.722 25.515 106.372 1.00 136.93 175 LYS G C 1
ATOM 12507 O O . LYS G 1 177 ? 455.100 26.428 105.827 1.00 135.88 175 LYS G O 1
ATOM 12513 N N . TYR G 1 178 ? 455.737 25.351 107.693 1.00 135.18 176 TYR G N 1
ATOM 12514 C CA . TYR G 1 178 ? 454.987 26.255 108.569 1.00 134.45 176 TYR G CA 1
ATOM 12515 C C . TYR G 1 178 ? 455.579 27.661 108.720 1.00 136.75 176 TYR G C 1
ATOM 12516 O O . TYR G 1 178 ? 454.912 28.545 109.255 1.00 135.69 176 TYR G O 1
ATOM 12525 N N . LEU G 1 179 ? 456.808 27.874 108.248 1.00 131.96 177 LEU G N 1
ATOM 12526 C CA . LEU G 1 179 ? 457.409 29.207 108.227 1.00 124.28 177 LEU G CA 1
ATOM 12527 C C . LEU G 1 179 ? 457.095 29.951 106.935 1.00 120.77 177 LEU G C 1
ATOM 12528 O O . LEU G 1 179 ? 457.613 31.041 106.708 1.00 126.60 177 LEU G O 1
ATOM 12533 N N . GLU G 1 180 ? 456.243 29.388 106.087 1.00 121.47 178 GLU G N 1
ATOM 12534 C CA . GLU G 1 180 ? 455.942 30.033 104.816 1.00 132.83 178 GLU G CA 1
ATOM 12535 C C . GLU G 1 180 ? 455.208 31.343 105.035 1.00 131.60 178 GLU G C 1
ATOM 12536 O O . GLU G 1 180 ? 455.633 32.379 104.524 1.00 138.94 178 GLU G O 1
ATOM 12542 N N . LYS G 1 181 ? 454.130 31.293 105.816 1.00 128.52 179 LYS G N 1
ATOM 12543 C CA . LYS G 1 181 ? 453.279 32.466 106.050 1.00 123.94 179 LYS G CA 1
ATOM 12544 C C . LYS G 1 181 ? 454.027 33.612 106.703 1.00 124.32 179 LYS G C 1
ATOM 12545 O O . LYS G 1 181 ? 453.802 34.777 106.363 1.00 112.98 179 LYS G O 1
ATOM 12551 N N . THR G 1 182 ? 454.890 33.266 107.653 1.00 123.65 180 THR G N 1
ATOM 12552 C CA . THR G 1 182 ? 455.686 34.250 108.362 1.00 126.62 180 THR G CA 1
ATOM 12553 C C . THR G 1 182 ? 456.527 35.048 107.367 1.00 133.26 180 THR G C 1
ATOM 12554 O O . THR G 1 182 ? 456.588 36.271 107.458 1.00 146.24 180 THR G O 1
ATOM 12558 N N . MET G 1 183 ? 457.141 34.361 106.405 1.00 126.21 181 MET G N 1
ATOM 12559 C CA . MET G 1 183 ? 458.056 34.994 105.452 1.00 118.98 181 MET G CA 1
ATOM 12560 C C . MET G 1 183 ? 457.417 35.891 104.397 1.00 122.72 181 MET G C 1
ATOM 12561 O O . MET G 1 183 ? 458.127 36.561 103.657 1.00 127.65 181 MET G O 1
ATOM 12566 N N . ARG G 1 184 ? 456.095 35.918 104.321 1.00 121.79 182 ARG G N 1
ATOM 12567 C CA . ARG G 1 184 ? 455.412 36.771 103.366 1.00 135.35 182 ARG G CA 1
ATOM 12568 C C . ARG G 1 184 ? 454.852 38.001 104.082 1.00 153.58 182 ARG G C 1
ATOM 12569 O O . ARG G 1 184 ? 453.857 38.593 103.642 1.00 164.85 182 ARG G O 1
ATOM 12577 N N . GLN G 1 185 ? 455.507 38.394 105.176 1.00 149.97 183 GLN G N 1
ATOM 12578 C CA . GLN G 1 185 ? 454.973 39.406 106.085 1.00 139.29 183 GLN G CA 1
ATOM 12579 C C . GLN G 1 185 ? 455.909 40.594 106.245 1.00 143.69 183 GLN G C 1
ATOM 12580 O O . GLN G 1 185 ? 457.135 40.472 106.155 1.00 121.75 183 GLN G O 1
ATOM 12586 N N . ARG G 1 186 ? 455.293 41.735 106.539 1.00 152.36 184 ARG G N 1
ATOM 12587 C CA . ARG G 1 186 ? 456.002 42.998 106.702 1.00 144.67 184 ARG G CA 1
ATOM 12588 C C . ARG G 1 186 ? 456.731 43.056 108.054 1.00 136.73 184 ARG G C 1
ATOM 12589 O O . ARG G 1 186 ? 456.471 42.248 108.947 1.00 139.33 184 ARG G O 1
ATOM 12597 N N . TYR G 1 187 ? 457.659 43.997 108.180 1.00 130.14 185 TYR G N 1
ATOM 12598 C CA . TYR G 1 187 ? 458.282 44.315 109.458 1.00 132.76 185 TYR G CA 1
ATOM 12599 C C . TYR G 1 187 ? 458.374 45.836 109.598 1.00 141.56 185 TYR G C 1
ATOM 12600 O O . TYR G 1 187 ? 459.200 46.471 108.947 1.00 133.61 185 TYR G O 1
ATOM 12609 N N . MET G 1 188 ? 457.535 46.399 110.467 1.00 155.74 186 MET G N 1
ATOM 12610 C CA . MET G 1 188 ? 457.302 47.842 110.546 1.00 163.71 186 MET G CA 1
ATOM 12611 C C . MET G 1 188 ? 456.616 48.236 109.227 1.00 166.11 186 MET G C 1
ATOM 12612 O O . MET G 1 188 ? 455.396 48.133 109.116 1.00 158.32 186 MET G O 1
ATOM 12617 N N . GLY G 1 189 ? 457.395 48.665 108.235 1.00 169.08 187 GLY G N 1
ATOM 12618 C CA . GLY G 1 189 ? 456.913 48.877 106.869 1.00 162.51 187 GLY G CA 1
ATOM 12619 C C . GLY G 1 189 ? 457.605 47.972 105.856 1.00 161.42 187 GLY G C 1
ATOM 12620 O O . GLY G 1 189 ? 456.974 47.556 104.879 1.00 161.72 187 GLY G O 1
ATOM 12621 N N . LEU G 1 190 ? 458.887 47.671 106.099 1.00 154.45 188 LEU G N 1
ATOM 12622 C CA . LEU G 1 190 ? 459.741 46.822 105.250 1.00 151.36 188 LEU G CA 1
ATOM 12623 C C . LEU G 1 190 ? 459.083 45.523 104.772 1.00 160.16 188 LEU G C 1
ATOM 12624 O O . LEU G 1 190 ? 458.376 44.861 105.536 1.00 178.24 188 LEU G O 1
ATOM 12629 N N . GLU G 1 191 ? 459.310 45.172 103.505 1.00 164.50 189 GLU G N 1
ATOM 12630 C CA . GLU G 1 191 ? 458.772 43.941 102.920 1.00 158.39 189 GLU G CA 1
ATOM 12631 C C . GLU G 1 191 ? 459.792 42.827 103.078 1.00 162.78 189 GLU G C 1
ATOM 12632 O O . GLU G 1 191 ? 460.931 43.078 103.469 1.00 145.40 189 GLU G O 1
ATOM 12638 N N . ALA G 1 192 ? 459.357 41.605 102.780 1.00 176.36 190 ALA G N 1
ATOM 12639 C CA . ALA G 1 192 ? 460.135 40.375 102.997 1.00 176.94 190 ALA G CA 1
ATOM 12640 C C . ALA G 1 192 ? 461.643 40.470 102.726 1.00 162.78 190 ALA G C 1
ATOM 12641 O O . ALA G 1 192 ? 462.444 40.421 103.660 1.00 139.57 190 ALA G O 1
ATOM 12643 N N . ALA G 1 193 ? 462.018 40.617 101.457 1.00 162.10 191 ALA G N 1
ATOM 12644 C CA . ALA G 1 193 ? 463.427 40.603 101.054 1.00 159.58 191 ALA G CA 1
ATOM 12645 C C . ALA G 1 193 ? 464.262 41.705 101.710 1.00 163.38 191 ALA G C 1
ATOM 12646 O O . ALA G 1 193 ? 465.411 41.474 102.095 1.00 146.71 191 ALA G O 1
ATOM 12648 N N . THR G 1 194 ? 463.684 42.901 101.835 1.00 175.45 192 THR G N 1
ATOM 12649 C CA . THR G 1 194 ? 464.388 44.040 102.431 1.00 168.31 192 THR G CA 1
ATOM 12650 C C . THR G 1 194 ? 464.822 43.726 103.867 1.00 155.31 192 THR G C 1
ATOM 12651 O O . THR G 1 194 ? 466.015 43.793 104.164 1.00 116.73 192 THR G O 1
ATOM 12655 N N . TRP G 1 195 ? 463.865 43.353 104.726 1.00 170.18 193 TRP G N 1
ATOM 12656 C CA . TRP G 1 195 ? 464.150 43.073 106.154 1.00 175.46 193 TRP G CA 1
ATOM 12657 C C . TRP G 1 195 ? 464.941 41.793 106.423 1.00 174.46 193 TRP G C 1
ATOM 12658 O O . TRP G 1 195 ? 465.607 41.687 107.457 1.00 150.50 193 TRP G O 1
ATOM 12669 N N . THR G 1 196 ? 464.856 40.840 105.493 1.00 176.93 194 THR G N 1
ATOM 12670 C CA . THR G 1 196 ? 465.534 39.540 105.583 1.00 162.42 194 THR G CA 1
ATOM 12671 C C . THR G 1 196 ? 467.003 39.638 105.992 1.00 154.12 194 THR G C 1
ATOM 12672 O O . THR G 1 196 ? 467.508 38.778 106.707 1.00 142.87 194 THR G O 1
ATOM 12676 N N . VAL G 1 197 ? 467.678 40.678 105.507 1.00 154.51 195 VAL G N 1
ATOM 12677 C CA . VAL G 1 197 ? 469.054 40.997 105.913 1.00 145.42 195 VAL G CA 1
ATOM 12678 C C . VAL G 1 197 ? 469.143 42.361 106.612 1.00 149.67 195 VAL G C 1
ATOM 12679 O O . VAL G 1 197 ? 469.860 42.494 107.602 1.00 139.24 195 VAL G O 1
ATOM 12683 N N . SER G 1 198 ? 468.412 43.364 106.117 1.00 155.39 196 SER G N 1
ATOM 12684 C CA . SER G 1 198 ? 468.345 44.688 106.756 1.00 146.06 196 SER G CA 1
ATOM 12685 C C . SER G 1 198 ? 468.255 44.538 108.277 1.00 152.77 196 SER G C 1
ATOM 12686 O O . SER G 1 198 ? 468.990 45.194 109.022 1.00 153.92 196 SER G O 1
ATOM 12689 N N . LYS G 1 199 ? 467.341 43.674 108.716 1.00 153.27 197 LYS G N 1
ATOM 12690 C CA . LYS G 1 199 ? 467.084 43.438 110.133 1.00 143.03 197 LYS G CA 1
ATOM 12691 C C . LYS G 1 199 ? 467.470 42.024 110.550 1.00 124.76 197 LYS G C 1
ATOM 12692 O O . LYS G 1 199 ? 466.774 41.399 111.335 1.00 115.14 197 LYS G O 1
ATOM 12698 N N . LEU G 1 200 ? 468.573 41.510 110.016 1.00 122.93 198 LEU G N 1
ATOM 12699 C CA . LEU G 1 200 ? 468.987 40.137 110.320 1.00 135.27 198 LEU G CA 1
ATOM 12700 C C . LEU G 1 200 ? 469.444 39.999 111.755 1.00 140.28 198 LEU G C 1
ATOM 12701 O O . LEU G 1 200 ? 469.139 39.004 112.399 1.00 123.89 198 LEU G O 1
ATOM 12706 N N . THR G 1 201 ? 470.197 40.986 112.231 1.00 165.90 199 THR G N 1
ATOM 12707 C CA . THR G 1 201 ? 470.725 40.968 113.597 1.00 170.21 199 THR G CA 1
ATOM 12708 C C . THR G 1 201 ? 469.624 41.116 114.654 1.00 168.12 199 THR G C 1
ATOM 12709 O O . THR G 1 201 ? 469.788 40.655 115.779 1.00 156.21 199 THR G O 1
ATOM 12713 N N . GLU G 1 202 ? 468.510 41.753 114.294 1.00 166.23 200 GLU G N 1
ATOM 12714 C CA . GLU G 1 202 ? 467.339 41.779 115.165 1.00 162.77 200 GLU G CA 1
ATOM 12715 C C . GLU G 1 202 ? 466.898 40.331 115.431 1.00 151.92 200 GLU G C 1
ATOM 12716 O O . GLU G 1 202 ? 466.830 39.891 116.578 1.00 126.19 200 GLU G O 1
ATOM 12722 N N . VAL G 1 203 ? 466.612 39.599 114.357 1.00 155.44 201 VAL G N 1
ATOM 12723 C CA . VAL G 1 203 ? 466.214 38.186 114.436 1.00 148.75 201 VAL G CA 1
ATOM 12724 C C . VAL G 1 203 ? 467.272 37.335 115.141 1.00 148.16 201 VAL G C 1
ATOM 12725 O O . VAL G 1 203 ? 466.930 36.398 115.858 1.00 123.74 201 VAL G O 1
ATOM 12729 N N . GLN G 1 204 ? 468.548 37.654 114.921 1.00 158.51 202 GLN G N 1
ATOM 12730 C CA . GLN G 1 204 ? 469.645 36.927 115.556 1.00 160.10 202 GLN G CA 1
ATOM 12731 C C . GLN G 1 204 ? 469.483 36.943 117.064 1.00 155.51 202 GLN G C 1
ATOM 12732 O O . GLN G 1 204 ? 469.557 35.905 117.718 1.00 137.54 202 GLN G O 1
ATOM 12738 N N . SER G 1 205 ? 469.274 38.142 117.600 1.00 164.56 203 SER G N 1
ATOM 12739 C CA . SER G 1 205 ? 469.110 38.330 119.037 1.00 170.98 203 SER G CA 1
ATOM 12740 C C . SER G 1 205 ? 467.796 37.723 119.517 1.00 159.29 203 SER G C 1
ATOM 12741 O O . SER G 1 205 ? 467.748 37.107 120.576 1.00 133.13 203 SER G O 1
ATOM 12744 N N . ALA G 1 206 ? 466.739 37.910 118.732 1.00 157.40 204 ALA G N 1
ATOM 12745 C CA . ALA G 1 206 ? 465.431 37.347 119.048 1.00 147.04 204 ALA G CA 1
ATOM 12746 C C . ALA G 1 206 ? 465.525 35.841 119.238 1.00 133.55 204 ALA G C 1
ATOM 12747 O O . ALA G 1 206 ? 464.907 35.303 120.151 1.00 130.05 204 ALA G O 1
ATOM 12749 N N . LEU G 1 207 ? 466.289 35.168 118.382 1.00 126.91 205 LEU G N 1
ATOM 12750 C CA . LEU G 1 207 ? 466.503 33.726 118.526 1.00 134.75 205 LEU G CA 1
ATOM 12751 C C . LEU G 1 207 ? 467.320 33.436 119.777 1.00 144.19 205 LEU G C 1
ATOM 12752 O O . LEU G 1 207 ? 467.036 32.492 120.512 1.00 142.47 205 LEU G O 1
ATOM 12757 N N . THR G 1 208 ? 468.335 34.263 120.021 1.00 160.92 206 THR G N 1
ATOM 12758 C CA . THR G 1 208 ? 469.186 34.111 121.201 1.00 154.86 206 THR G CA 1
ATOM 12759 C C . THR G 1 208 ? 468.325 34.094 122.461 1.00 145.23 206 THR G C 1
ATOM 12760 O O . THR G 1 208 ? 468.514 33.254 123.344 1.00 130.07 206 THR G O 1
ATOM 12764 N N . VAL G 1 209 ? 467.365 35.017 122.511 1.00 140.14 207 VAL G N 1
ATOM 12765 C CA . VAL G 1 209 ? 466.433 35.115 123.629 1.00 139.92 207 VAL G CA 1
ATOM 12766 C C . VAL G 1 209 ? 465.650 33.808 123.749 1.00 143.88 207 VAL G C 1
ATOM 12767 O O . VAL G 1 209 ? 465.682 33.175 124.807 1.00 141.34 207 VAL G O 1
ATOM 12771 N N . VAL G 1 210 ? 464.996 33.383 122.663 1.00 150.03 208 VAL G N 1
ATOM 12772 C CA . VAL G 1 210 ? 464.116 32.205 122.728 1.00 153.79 208 VAL G CA 1
ATOM 12773 C C . VAL G 1 210 ? 464.908 30.939 123.063 1.00 157.03 208 VAL G C 1
ATOM 12774 O O . VAL G 1 210 ? 464.441 30.118 123.838 1.00 141.74 208 VAL G O 1
ATOM 12778 N N . SER G 1 211 ? 466.115 30.815 122.514 1.00 168.75 209 SER G N 1
ATOM 12779 C CA . SER G 1 211 ? 466.966 29.640 122.736 1.00 171.26 209 SER G CA 1
ATOM 12780 C C . SER G 1 211 ? 467.378 29.422 124.201 1.00 173.16 209 SER G C 1
ATOM 12781 O O . SER G 1 211 ? 467.664 28.294 124.609 1.00 156.81 209 SER G O 1
ATOM 12784 N N . SER G 1 212 ? 467.401 30.499 124.983 1.00 173.91 210 SER G N 1
ATOM 12785 C CA . SER G 1 212 ? 467.724 30.415 126.406 1.00 176.48 210 SER G CA 1
ATOM 12786 C C . SER G 1 212 ? 466.599 29.839 127.272 1.00 172.66 210 SER G C 1
ATOM 12787 O O . SER G 1 212 ? 466.860 29.295 128.343 1.00 169.51 210 SER G O 1
ATOM 12790 N N . LEU G 1 213 ? 465.359 29.960 126.806 1.00 176.42 211 LEU G N 1
ATOM 12791 C CA . LEU G 1 213 ? 464.174 29.761 127.649 1.00 175.37 211 LEU G CA 1
ATOM 12792 C C . LEU G 1 213 ? 463.954 28.342 128.162 1.00 155.97 211 LEU G C 1
ATOM 12793 O O . LEU G 1 213 ? 463.413 28.160 129.253 1.00 150.01 211 LEU G O 1
ATOM 12798 N N . GLY G 1 214 ? 464.363 27.346 127.383 1.00 145.83 212 GLY G N 1
ATOM 12799 C CA . GLY G 1 214 ? 464.274 25.953 127.814 1.00 139.68 212 GLY G CA 1
ATOM 12800 C C . GLY G 1 214 ? 462.895 25.359 127.632 1.00 131.21 212 GLY G C 1
ATOM 12801 O O . GLY G 1 214 ? 461.997 25.577 128.453 1.00 123.71 212 GLY G O 1
ATOM 12802 N N . TRP G 1 215 ? 462.736 24.599 126.553 1.00 132.82 213 TRP G N 1
ATOM 12803 C CA . TRP G 1 215 ? 461.452 24.001 126.202 1.00 146.75 213 TRP G CA 1
ATOM 12804 C C . TRP G 1 215 ? 461.137 22.846 127.142 1.00 134.72 213 TRP G C 1
ATOM 12805 O O . TRP G 1 215 ? 461.949 22.482 127.987 1.00 120.35 213 TRP G O 1
ATOM 12816 N N . LYS G 1 216 ? 459.930 22.306 127.006 1.00 139.23 214 LYS G N 1
ATOM 12817 C CA . LYS G 1 216 ? 459.504 21.164 127.780 1.00 148.44 214 LYS G CA 1
ATOM 12818 C C . LYS G 1 216 ? 458.972 20.076 126.857 1.00 145.09 214 LYS G C 1
ATOM 12819 O O . LYS G 1 216 ? 457.872 20.198 126.316 1.00 150.33 214 LYS G O 1
ATOM 12825 N N . LYS G 1 217 ? 459.780 19.039 126.659 1.00 139.06 215 LYS G N 1
ATOM 12826 C CA . LYS G 1 217 ? 459.407 17.878 125.848 1.00 144.52 215 LYS G CA 1
ATOM 12827 C C . LYS G 1 217 ? 458.096 17.264 126.348 1.00 150.94 215 LYS G C 1
ATOM 12828 O O . LYS G 1 217 ? 457.198 16.988 125.549 1.00 162.27 215 LYS G O 1
ATOM 12834 N N . THR G 1 218 ? 457.979 17.073 127.660 1.00 156.59 216 THR G N 1
ATOM 12835 C CA . THR G 1 218 ? 456.760 16.527 128.258 1.00 163.98 216 THR G CA 1
ATOM 12836 C C . THR G 1 218 ? 456.188 17.484 129.298 1.00 168.95 216 THR G C 1
ATOM 12837 O O . THR G 1 218 ? 456.801 18.496 129.632 1.00 168.09 216 THR G O 1
ATOM 12841 N N . ASN G 1 219 ? 454.999 17.156 129.792 1.00 175.57 217 ASN G N 1
ATOM 12842 C CA . ASN G 1 219 ? 454.362 17.904 130.868 1.00 179.91 217 ASN G CA 1
ATOM 12843 C C . ASN G 1 219 ? 454.624 17.198 132.201 1.00 173.59 217 ASN G C 1
ATOM 12844 O O . ASN G 1 219 ? 453.725 16.574 132.766 1.00 173.90 217 ASN G O 1
ATOM 12849 N N . VAL G 1 220 ? 455.859 17.317 132.697 1.00 168.45 218 VAL G N 1
ATOM 12850 C CA . VAL G 1 220 ? 456.338 16.586 133.881 1.00 164.37 218 VAL G CA 1
ATOM 12851 C C . VAL G 1 220 ? 456.846 17.521 134.986 1.00 171.22 218 VAL G C 1
ATOM 12852 O O . VAL G 1 220 ? 456.769 18.739 134.862 1.00 169.53 218 VAL G O 1
ATOM 12856 N N . SER G 1 221 ? 457.343 16.936 136.074 1.00 180.72 219 SER G N 1
ATOM 12857 C CA . SER G 1 221 ? 457.937 17.681 137.186 1.00 174.32 219 SER G CA 1
ATOM 12858 C C . SER G 1 221 ? 459.329 18.213 136.817 1.00 165.20 219 SER G C 1
ATOM 12859 O O . SER G 1 221 ? 459.822 17.990 135.713 1.00 133.90 219 SER G O 1
ATOM 12862 N N . ALA G 1 222 ? 459.942 18.927 137.755 1.00 169.24 220 ALA G N 1
ATOM 12863 C CA . ALA G 1 222 ? 461.323 19.383 137.622 1.00 164.95 220 ALA G CA 1
ATOM 12864 C C . ALA G 1 222 ? 462.277 18.224 137.917 1.00 162.42 220 ALA G C 1
ATOM 12865 O O . ALA G 1 222 ? 463.211 17.957 137.159 1.00 141.39 220 ALA G O 1
ATOM 12867 N N . ALA G 1 223 ? 462.039 17.545 139.038 1.00 168.21 221 ALA G N 1
ATOM 12868 C CA . ALA G 1 223 ? 462.842 16.388 139.444 1.00 171.81 221 ALA G CA 1
ATOM 12869 C C . ALA G 1 223 ? 462.715 15.249 138.438 1.00 159.25 221 ALA G C 1
ATOM 12870 O O . ALA G 1 223 ? 463.674 14.508 138.206 1.00 133.47 221 ALA G O 1
ATOM 12872 N N . ALA G 1 224 ? 461.516 15.113 137.874 1.00 150.91 222 ALA G N 1
ATOM 12873 C CA . ALA G 1 224 ? 461.233 14.125 136.839 1.00 144.29 222 ALA G CA 1
ATOM 12874 C C . ALA G 1 224 ? 462.130 14.332 135.633 1.00 139.54 222 ALA G C 1
ATOM 12875 O O . ALA G 1 224 ? 462.740 13.380 135.145 1.00 116.01 222 ALA G O 1
ATOM 12877 N N . ARG G 1 225 ? 462.201 15.579 135.165 1.00 147.52 223 ARG G N 1
ATOM 12878 C CA . ARG G 1 225 ? 463.060 15.931 134.037 1.00 155.12 223 ARG G CA 1
ATOM 12879 C C . ARG G 1 225 ? 464.420 15.263 134.235 1.00 154.05 223 ARG G C 1
ATOM 12880 O O . ARG G 1 225 ? 464.859 14.448 133.409 1.00 127.98 223 ARG G O 1
ATOM 12888 N N . ASP G 1 226 ? 465.047 15.606 135.361 1.00 160.15 224 ASP G N 1
ATOM 12889 C CA . ASP G 1 226 ? 466.377 15.127 135.720 1.00 163.08 224 ASP G CA 1
ATOM 12890 C C . ASP G 1 226 ? 466.399 13.627 135.976 1.00 161.78 224 ASP G C 1
ATOM 12891 O O . ASP G 1 226 ? 467.203 12.900 135.387 1.00 164.00 224 ASP G O 1
ATOM 12896 N N . PHE G 1 227 ? 465.513 13.172 136.854 1.00 156.00 225 PHE G N 1
ATOM 12897 C CA . PHE G 1 227 ? 465.484 11.772 137.264 1.00 165.29 225 PHE G CA 1
ATOM 12898 C C . PHE G 1 227 ? 465.418 10.815 136.081 1.00 171.93 225 PHE G C 1
ATOM 12899 O O . PHE G 1 227 ? 466.258 9.924 135.943 1.00 170.41 225 PHE G O 1
ATOM 12907 N N . LEU G 1 228 ? 464.411 11.001 135.234 1.00 179.59 226 LEU G N 1
ATOM 12908 C CA . LEU G 1 228 ? 464.236 10.148 134.059 1.00 172.32 226 LEU G CA 1
ATOM 12909 C C . LEU G 1 228 ? 465.447 10.205 133.139 1.00 167.99 226 LEU G C 1
ATOM 12910 O O . LEU G 1 228 ? 465.908 9.174 132.649 1.00 164.06 226 LEU G O 1
ATOM 12915 N N . ALA G 1 229 ? 465.968 11.411 132.929 1.00 163.40 227 ALA G N 1
ATOM 12916 C CA . ALA G 1 229 ? 467.166 11.599 132.117 1.00 158.20 227 ALA G CA 1
ATOM 12917 C C . ALA G 1 229 ? 468.338 10.703 132.544 1.00 149.02 227 ALA G C 1
ATOM 12918 O O . ALA G 1 229 ? 469.139 10.310 131.700 1.00 145.68 227 ALA G O 1
ATOM 12920 N N . LYS G 1 230 ? 468.428 10.366 133.831 1.00 153.94 228 LYS G N 1
ATOM 12921 C CA . LYS G 1 230 ? 469.502 9.495 134.342 1.00 159.46 228 LYS G CA 1
ATOM 12922 C C . LYS G 1 230 ? 469.523 8.061 133.787 1.00 151.03 228 LYS G C 1
ATOM 12923 O O . LYS G 1 230 ? 470.509 7.351 133.972 1.00 135.17 228 LYS G O 1
ATOM 12929 N N . PHE G 1 231 ? 468.449 7.635 133.127 1.00 153.09 229 PHE G N 1
ATOM 12930 C CA . PHE G 1 231 ? 468.399 6.320 132.484 1.00 153.18 229 PHE G CA 1
ATOM 12931 C C . PHE G 1 231 ? 468.400 6.436 130.947 1.00 154.49 229 PHE G C 1
ATOM 12932 O O . PHE G 1 231 ? 468.256 5.427 130.259 1.00 153.08 229 PHE G O 1
ATOM 12940 N N . GLY G 1 232 ? 468.541 7.655 130.416 1.00 159.21 230 GLY G N 1
ATOM 12941 C CA . GLY G 1 232 ? 468.625 7.903 128.966 1.00 163.84 230 GLY G CA 1
ATOM 12942 C C . GLY G 1 232 ? 467.319 8.366 128.340 1.00 166.43 230 GLY G C 1
ATOM 12943 O O . GLY G 1 232 ? 466.716 7.640 127.550 1.00 167.44 230 GLY G O 1
ATOM 12944 N N . ILE G 1 233 ? 466.912 9.595 128.656 1.00 167.83 231 ILE G N 1
ATOM 12945 C CA . ILE G 1 233 ? 465.550 10.073 128.393 1.00 171.30 231 ILE G CA 1
ATOM 12946 C C . ILE G 1 233 ? 465.411 11.463 127.740 1.00 174.51 231 ILE G C 1
ATOM 12947 O O . ILE G 1 233 ? 466.342 12.272 127.744 1.00 168.33 231 ILE G O 1
ATOM 12952 N N . ASN G 1 234 ? 464.214 11.714 127.203 1.00 173.66 232 ASN G N 1
ATOM 12953 C CA . ASN G 1 234 ? 463.790 13.015 126.692 1.00 172.83 232 ASN G CA 1
ATOM 12954 C C . ASN G 1 234 ? 462.837 13.658 127.697 1.00 148.08 232 ASN G C 1
ATOM 12955 O O . ASN G 1 234 ? 463.252 14.175 128.733 1.00 124.35 232 ASN G O 1
ATOM 12960 N N . GLY H 1 1 ? 417.812 29.819 105.210 1.00 165.94 -1 GLY H N 1
ATOM 12961 C CA . GLY H 1 1 ? 418.862 29.048 105.936 1.00 166.16 -1 GLY H CA 1
ATOM 12962 C C . GLY H 1 1 ? 418.953 29.400 107.414 1.00 178.05 -1 GLY H C 1
ATOM 12963 O O . GLY H 1 1 ? 417.972 29.853 108.015 1.00 189.33 -1 GLY H O 1
ATOM 12964 N N . SER H 1 2 ? 420.139 29.201 107.993 1.00 174.06 0 SER H N 1
ATOM 12965 C CA . SER H 1 2 ? 420.371 29.366 109.438 1.00 159.20 0 SER H CA 1
ATOM 12966 C C . SER H 1 2 ? 421.784 29.844 109.740 1.00 153.41 0 SER H C 1
ATOM 12967 O O . SER H 1 2 ? 422.607 29.966 108.830 1.00 163.85 0 SER H O 1
ATOM 12970 N N . MET H 1 3 ? 422.059 30.118 111.015 1.00 155.36 1 MET H N 1
ATOM 12971 C CA . MET H 1 3 ? 423.418 30.493 111.461 1.00 170.96 1 MET H CA 1
ATOM 12972 C C . MET H 1 3 ? 423.602 30.094 112.924 1.00 171.63 1 MET H C 1
ATOM 12973 O O . MET H 1 3 ? 422.911 30.629 113.784 1.00 159.75 1 MET H O 1
ATOM 12978 N N . ILE H 1 4 ? 424.513 29.160 113.206 1.00 170.09 2 ILE H N 1
ATOM 12979 C CA . ILE H 1 4 ? 424.669 28.630 114.565 1.00 162.78 2 ILE H CA 1
ATOM 12980 C C . ILE H 1 4 ? 425.439 29.590 115.466 1.00 160.07 2 ILE H C 1
ATOM 12981 O O . ILE H 1 4 ? 426.313 30.318 114.998 1.00 159.61 2 ILE H O 1
ATOM 12986 N N . GLU H 1 5 ? 425.081 29.595 116.752 1.00 163.75 3 GLU H N 1
ATOM 12987 C CA . GLU H 1 5 ? 425.883 30.210 117.818 1.00 159.77 3 GLU H CA 1
ATOM 12988 C C . GLU H 1 5 ? 426.264 29.111 118.804 1.00 153.91 3 GLU H C 1
ATOM 12989 O O . GLU H 1 5 ? 425.390 28.407 119.319 1.00 163.33 3 GLU H O 1
ATOM 12995 N N . LEU H 1 6 ? 427.562 28.985 119.074 1.00 146.19 4 LEU H N 1
ATOM 12996 C CA . LEU H 1 6 ? 428.082 27.975 119.999 1.00 139.42 4 LEU H CA 1
ATOM 12997 C C . LEU H 1 6 ? 428.862 28.683 121.097 1.00 130.74 4 LEU H C 1
ATOM 12998 O O . LEU H 1 6 ? 429.593 29.636 120.817 1.00 127.58 4 LEU H O 1
ATOM 13003 N N . GLU H 1 7 ? 428.669 28.227 122.333 1.00 131.35 5 GLU H N 1
ATOM 13004 C CA . GLU H 1 7 ? 429.071 28.980 123.523 1.00 150.38 5 GLU H CA 1
ATOM 13005 C C . GLU H 1 7 ? 430.106 28.271 124.388 1.00 144.84 5 GLU H C 1
ATOM 13006 O O . GLU H 1 7 ? 430.190 27.045 124.385 1.00 143.92 5 GLU H O 1
ATOM 13012 N N . PHE H 1 8 ? 430.862 29.060 125.151 1.00 139.80 6 PHE H N 1
ATOM 13013 C CA . PHE H 1 8 ? 431.893 28.539 126.049 1.00 136.46 6 PHE H CA 1
ATOM 13014 C C . PHE H 1 8 ? 432.020 29.396 127.317 1.00 139.24 6 PHE H C 1
ATOM 13015 O O . PHE H 1 8 ? 431.518 30.519 127.357 1.00 141.83 6 PHE H O 1
ATOM 13023 N N . HIS H 1 9 ? 432.682 28.859 128.343 1.00 143.50 7 HIS H N 1
ATOM 13024 C CA . HIS H 1 9 ? 432.796 29.512 129.663 1.00 148.25 7 HIS H CA 1
ATOM 13025 C C . HIS H 1 9 ? 434.022 29.024 130.444 1.00 141.17 7 HIS H C 1
ATOM 13026 O O . HIS H 1 9 ? 434.570 27.969 130.136 1.00 145.78 7 HIS H O 1
ATOM 13033 N N . ASP H 1 10 ? 434.428 29.786 131.461 1.00 134.31 8 ASP H N 1
ATOM 13034 C CA . ASP H 1 10 ? 435.706 29.580 132.190 1.00 134.84 8 ASP H CA 1
ATOM 13035 C C . ASP H 1 10 ? 435.837 28.200 132.868 1.00 135.88 8 ASP H C 1
ATOM 13036 O O . ASP H 1 10 ? 434.925 27.378 132.782 1.00 135.10 8 ASP H O 1
ATOM 13041 N N . VAL H 1 11 ? 436.969 27.951 133.534 1.00 140.81 9 VAL H N 1
ATOM 13042 C CA . VAL H 1 11 ? 437.150 26.769 134.412 1.00 150.40 9 VAL H CA 1
ATOM 13043 C C . VAL H 1 11 ? 437.768 27.159 135.788 1.00 150.34 9 VAL H C 1
ATOM 13044 O O . VAL H 1 11 ? 437.039 27.648 136.650 1.00 135.79 9 VAL H O 1
ATOM 13048 N N . ALA H 1 12 ? 439.076 26.959 135.994 1.00 148.39 10 ALA H N 1
ATOM 13049 C CA . ALA H 1 12 ? 439.775 27.317 137.254 1.00 131.96 10 ALA H CA 1
ATOM 13050 C C . ALA H 1 12 ? 441.290 27.028 137.205 1.00 131.25 10 ALA H C 1
ATOM 13051 O O . ALA H 1 12 ? 441.881 26.407 138.103 1.00 126.81 10 ALA H O 1
ATOM 13053 N N . THR H 1 18 ? 443.726 16.388 144.012 1.00 127.92 16 THR H N 1
ATOM 13054 C CA . THR H 1 18 ? 442.285 16.310 144.310 1.00 141.83 16 THR H CA 1
ATOM 13055 C C . THR H 1 18 ? 441.853 14.925 144.804 1.00 146.91 16 THR H C 1
ATOM 13056 O O . THR H 1 18 ? 441.122 14.808 145.788 1.00 146.83 16 THR H O 1
ATOM 13060 N N . PHE H 1 19 ? 442.323 13.897 144.097 1.00 151.77 17 PHE H N 1
ATOM 13061 C CA . PHE H 1 19 ? 441.957 12.484 144.284 1.00 128.77 17 PHE H CA 1
ATOM 13062 C C . PHE H 1 19 ? 443.169 11.734 144.841 1.00 129.46 17 PHE H C 1
ATOM 13063 O O . PHE H 1 19 ? 444.290 11.893 144.351 1.00 108.60 17 PHE H O 1
ATOM 13071 N N . ASP H 1 20 ? 442.959 10.921 145.875 1.00 140.39 18 ASP H N 1
ATOM 13072 C CA . ASP H 1 20 ? 444.022 10.017 146.323 1.00 143.64 18 ASP H CA 1
ATOM 13073 C C . ASP H 1 20 ? 443.535 8.570 146.210 1.00 133.22 18 ASP H C 1
ATOM 13074 O O . ASP H 1 20 ? 442.347 8.275 146.424 1.00 110.90 18 ASP H O 1
ATOM 13079 N N . PRO H 1 21 ? 444.465 7.664 145.873 1.00 125.52 19 PRO H N 1
ATOM 13080 C CA . PRO H 1 21 ? 444.057 6.300 145.608 1.00 123.67 19 PRO H CA 1
ATOM 13081 C C . PRO H 1 21 ? 443.641 5.520 146.869 1.00 123.03 19 PRO H C 1
ATOM 13082 O O . PRO H 1 21 ? 442.571 4.900 146.858 1.00 105.08 19 PRO H O 1
ATOM 13086 N N . GLU H 1 22 ? 444.440 5.583 147.941 1.00 117.69 20 GLU H N 1
ATOM 13087 C CA . GLU H 1 22 ? 444.164 4.813 149.166 1.00 117.03 20 GLU H CA 1
ATOM 13088 C C . GLU H 1 22 ? 442.742 4.948 149.727 1.00 109.74 20 GLU H C 1
ATOM 13089 O O . GLU H 1 22 ? 442.214 3.986 150.288 1.00 109.12 20 GLU H O 1
ATOM 13095 N N . VAL H 1 23 ? 442.128 6.115 149.577 1.00 101.97 21 VAL H N 1
ATOM 13096 C CA . VAL H 1 23 ? 440.757 6.313 150.057 1.00 112.24 21 VAL H CA 1
ATOM 13097 C C . VAL H 1 23 ? 439.731 5.767 149.068 1.00 121.91 21 VAL H C 1
ATOM 13098 O O . VAL H 1 23 ? 438.699 5.223 149.481 1.00 106.49 21 VAL H O 1
ATOM 13102 N N . ALA H 1 24 ? 440.019 5.935 147.774 1.00 132.68 22 ALA H N 1
ATOM 13103 C CA . ALA H 1 24 ? 439.172 5.400 146.704 1.00 128.46 22 ALA H CA 1
ATOM 13104 C C . ALA H 1 24 ? 439.204 3.872 146.725 1.00 115.09 22 ALA H C 1
ATOM 13105 O O . ALA H 1 24 ? 438.175 3.226 146.498 1.00 97.43 22 ALA H O 1
ATOM 13107 N N . TYR H 1 25 ? 440.389 3.324 147.012 1.00 108.28 23 TYR H N 1
ATOM 13108 C CA . TYR H 1 25 ? 440.585 1.885 147.187 1.00 112.13 23 TYR H CA 1
ATOM 13109 C C . TYR H 1 25 ? 439.864 1.357 148.434 1.00 115.29 23 TYR H C 1
ATOM 13110 O O . TYR H 1 25 ? 439.141 0.358 148.371 1.00 112.29 23 TYR H O 1
ATOM 13119 N N . ALA H 1 26 ? 440.083 2.034 149.558 1.00 115.57 24 ALA H N 1
ATOM 13120 C CA . ALA H 1 26 ? 439.385 1.731 150.792 1.00 105.84 24 ALA H CA 1
ATOM 13121 C C . ALA H 1 26 ? 437.901 1.583 150.510 1.00 108.30 24 ALA H C 1
ATOM 13122 O O . ALA H 1 26 ? 437.342 0.498 150.677 1.00 112.71 24 ALA H O 1
ATOM 13124 N N . ASN H 1 27 ? 437.278 2.666 150.061 1.00 123.00 25 ASN H N 1
ATOM 13125 C CA . ASN H 1 27 ? 435.843 2.672 149.756 1.00 144.55 25 ASN H CA 1
ATOM 13126 C C . ASN H 1 27 ? 435.409 1.510 148.840 1.00 142.58 25 ASN H C 1
ATOM 13127 O O . ASN H 1 27 ? 434.389 0.856 149.093 1.00 127.30 25 ASN H O 1
ATOM 13132 N N . PHE H 1 28 ? 436.193 1.256 147.791 1.00 138.78 26 PHE H N 1
ATOM 13133 C CA . PHE H 1 28 ? 435.912 0.169 146.846 1.00 133.86 26 PHE H CA 1
ATOM 13134 C C . PHE H 1 28 ? 435.909 -1.191 147.544 1.00 136.18 26 PHE H C 1
ATOM 13135 O O . PHE H 1 28 ? 434.927 -1.940 147.456 1.00 131.64 26 PHE H O 1
ATOM 13143 N N . LYS H 1 29 ? 437.010 -1.492 148.234 1.00 129.24 27 LYS H N 1
ATOM 13144 C CA . LYS H 1 29 ? 437.143 -2.740 148.980 1.00 122.23 27 LYS H CA 1
ATOM 13145 C C . LYS H 1 29 ? 435.970 -2.954 149.931 1.00 130.05 27 LYS H C 1
ATOM 13146 O O . LYS H 1 29 ? 435.416 -4.051 149.992 1.00 142.06 27 LYS H O 1
ATOM 13152 N N . ARG H 1 30 ? 435.585 -1.909 150.658 1.00 134.79 28 ARG H N 1
ATOM 13153 C CA . ARG H 1 30 ? 434.488 -2.024 151.612 1.00 139.33 28 ARG H CA 1
ATOM 13154 C C . ARG H 1 30 ? 433.198 -2.432 150.910 1.00 130.78 28 ARG H C 1
ATOM 13155 O O . ARG H 1 30 ? 432.607 -3.462 151.241 1.00 147.86 28 ARG H O 1
ATOM 13163 N N . VAL H 1 31 ? 432.779 -1.642 149.930 1.00 122.59 29 VAL H N 1
ATOM 13164 C CA . VAL H 1 31 ? 431.461 -1.831 149.318 1.00 125.04 29 VAL H CA 1
ATOM 13165 C C . VAL H 1 31 ? 431.387 -3.045 148.395 1.00 124.70 29 VAL H C 1
ATOM 13166 O O . VAL H 1 31 ? 430.469 -3.862 148.500 1.00 119.82 29 VAL H O 1
ATOM 13170 N N . HIS H 1 32 ? 432.362 -3.145 147.498 1.00 125.11 30 HIS H N 1
ATOM 13171 C CA . HIS H 1 32 ? 432.242 -4.001 146.326 1.00 123.75 30 HIS H CA 1
ATOM 13172 C C . HIS H 1 32 ? 432.829 -5.406 146.492 1.00 130.63 30 HIS H C 1
ATOM 13173 O O . HIS H 1 32 ? 432.222 -6.376 146.039 1.00 145.58 30 HIS H O 1
ATOM 13180 N N . THR H 1 33 ? 433.964 -5.550 147.169 1.00 125.87 31 THR H N 1
ATOM 13181 C CA . THR H 1 33 ? 434.609 -6.866 147.259 1.00 135.86 31 THR H CA 1
ATOM 13182 C C . THR H 1 33 ? 433.968 -7.856 148.240 1.00 152.80 31 THR H C 1
ATOM 13183 O O . THR H 1 33 ? 434.641 -8.779 148.713 1.00 161.09 31 THR H O 1
ATOM 13187 N N . THR H 1 34 ? 432.683 -7.686 148.544 1.00 166.69 32 THR H N 1
ATOM 13188 C CA . THR H 1 34 ? 431.979 -8.632 149.408 1.00 176.56 32 THR H CA 1
ATOM 13189 C C . THR H 1 34 ? 431.692 -9.909 148.614 1.00 170.40 32 THR H C 1
ATOM 13190 O O . THR H 1 34 ? 432.262 -10.961 148.910 1.00 175.93 32 THR H O 1
ATOM 13194 N N . GLY H 1 35 ? 430.828 -9.811 147.605 1.00 164.13 33 GLY H N 1
ATOM 13195 C CA . GLY H 1 35 ? 430.485 -10.955 146.760 1.00 160.83 33 GLY H CA 1
ATOM 13196 C C . GLY H 1 35 ? 431.419 -11.064 145.571 1.00 161.31 33 GLY H C 1
ATOM 13197 O O . GLY H 1 35 ? 431.014 -10.770 144.442 1.00 192.99 33 GLY H O 1
ATOM 13198 N N . LEU H 1 36 ? 432.659 -11.486 145.821 1.00 144.21 34 LEU H N 1
ATOM 13199 C CA . LEU H 1 36 ? 433.707 -11.502 144.792 1.00 144.38 34 LEU H CA 1
ATOM 13200 C C . LEU H 1 36 ? 434.679 -12.666 144.953 1.00 136.66 34 LEU H C 1
ATOM 13201 O O . LEU H 1 36 ? 435.019 -13.047 146.071 1.00 129.92 34 LEU H O 1
ATOM 13206 N N . SER H 1 37 ? 435.163 -13.175 143.822 1.00 140.85 35 SER H N 1
ATOM 13207 C CA . SER H 1 37 ? 435.926 -14.421 143.757 1.00 148.09 35 SER H CA 1
ATOM 13208 C C . SER H 1 37 ? 437.059 -14.355 142.741 1.00 137.00 35 SER H C 1
ATOM 13209 O O . SER H 1 37 ? 437.026 -13.536 141.820 1.00 145.00 35 SER H O 1
ATOM 13212 N N . TYR H 1 38 ? 438.040 -15.242 142.890 1.00 119.95 36 TYR H N 1
ATOM 13213 C CA . TYR H 1 38 ? 439.187 -15.272 141.979 1.00 114.71 36 TYR H CA 1
ATOM 13214 C C . TYR H 1 38 ? 438.784 -15.605 140.545 1.00 114.38 36 TYR H C 1
ATOM 13215 O O . TYR H 1 38 ? 439.467 -15.215 139.598 1.00 112.20 36 TYR H O 1
ATOM 13224 N N . ASP H 1 39 ? 437.675 -16.318 140.377 1.00 124.74 37 ASP H N 1
ATOM 13225 C CA . ASP H 1 39 ? 437.148 -16.570 139.036 1.00 135.41 37 ASP H CA 1
ATOM 13226 C C . ASP H 1 39 ? 436.657 -15.264 138.399 1.00 128.61 37 ASP H C 1
ATOM 13227 O O . ASP H 1 39 ? 436.877 -15.042 137.203 1.00 130.19 37 ASP H O 1
ATOM 13232 N N . HIS H 1 40 ? 436.006 -14.412 139.189 1.00 116.01 38 HIS H N 1
ATOM 13233 C CA . HIS H 1 40 ? 435.476 -13.148 138.679 1.00 114.15 38 HIS H CA 1
ATOM 13234 C C . HIS H 1 40 ? 436.607 -12.244 138.196 1.00 114.63 38 HIS H C 1
ATOM 13235 O O . HIS H 1 40 ? 436.481 -11.557 137.182 1.00 108.16 38 HIS H O 1
ATOM 13242 N N . ILE H 1 41 ? 437.715 -12.241 138.932 1.00 115.95 39 ILE H N 1
ATOM 13243 C CA . ILE H 1 41 ? 438.858 -11.401 138.592 1.00 106.47 39 ILE H CA 1
ATOM 13244 C C . ILE H 1 41 ? 439.516 -11.878 137.312 1.00 113.23 39 ILE H C 1
ATOM 13245 O O . ILE H 1 41 ? 439.741 -11.059 136.413 1.00 111.88 39 ILE H O 1
ATOM 13250 N N . ARG H 1 42 ? 439.824 -13.178 137.218 1.00 115.94 40 ARG H N 1
ATOM 13251 C CA . ARG H 1 42 ? 440.546 -13.690 136.037 1.00 106.84 40 ARG H CA 1
ATOM 13252 C C . ARG H 1 42 ? 439.758 -13.346 134.784 1.00 94.37 40 ARG H C 1
ATOM 13253 O O . ARG H 1 42 ? 440.359 -12.982 133.778 1.00 104.36 40 ARG H O 1
ATOM 13261 N N . ILE H 1 43 ? 438.431 -13.397 134.866 1.00 80.67 41 ILE H N 1
ATOM 13262 C CA . ILE H 1 43 ? 437.601 -12.943 133.757 1.00 88.24 41 ILE H CA 1
ATOM 13263 C C . ILE H 1 43 ? 437.937 -11.509 133.348 1.00 101.14 41 ILE H C 1
ATOM 13264 O O . ILE H 1 43 ? 438.117 -11.222 132.161 1.00 111.19 41 ILE H O 1
ATOM 13269 N N . PHE H 1 44 ? 437.994 -10.611 134.333 1.00 105.49 42 PHE H N 1
ATOM 13270 C CA . PHE H 1 44 ? 438.210 -9.185 134.071 1.00 95.96 42 PHE H CA 1
ATOM 13271 C C . PHE H 1 44 ? 439.534 -8.933 133.373 1.00 101.94 42 PHE H C 1
ATOM 13272 O O . PHE H 1 44 ? 439.593 -8.172 132.401 1.00 103.41 42 PHE H O 1
ATOM 13280 N N . TYR H 1 45 ? 440.588 -9.571 133.866 1.00 100.55 43 TYR H N 1
ATOM 13281 C CA . TYR H 1 45 ? 441.904 -9.343 133.292 1.00 107.99 43 TYR H CA 1
ATOM 13282 C C . TYR H 1 45 ? 442.087 -10.002 131.931 1.00 120.11 43 TYR H C 1
ATOM 13283 O O . TYR H 1 45 ? 442.687 -9.398 131.038 1.00 119.77 43 TYR H O 1
ATOM 13292 N N . ILE H 1 46 ? 441.583 -11.225 131.772 1.00 129.76 44 ILE H N 1
ATOM 13293 C CA . ILE H 1 46 ? 441.710 -11.954 130.504 1.00 132.49 44 ILE H CA 1
ATOM 13294 C C . ILE H 1 46 ? 440.967 -11.241 129.381 1.00 130.31 44 ILE H C 1
ATOM 13295 O O . ILE H 1 46 ? 441.543 -10.986 128.315 1.00 142.18 44 ILE H O 1
ATOM 13300 N N . LYS H 1 47 ? 439.702 -10.919 129.622 1.00 119.10 45 LYS H N 1
ATOM 13301 C CA . LYS H 1 47 ? 438.902 -10.233 128.615 1.00 121.37 45 LYS H CA 1
ATOM 13302 C C . LYS H 1 47 ? 439.085 -8.715 128.632 1.00 109.98 45 LYS H C 1
ATOM 13303 O O . LYS H 1 47 ? 438.299 -7.992 128.027 1.00 104.87 45 LYS H O 1
ATOM 13309 N N . GLY H 1 48 ? 440.112 -8.224 129.319 1.00 111.99 46 GLY H N 1
ATOM 13310 C CA . GLY H 1 48 ? 440.367 -6.784 129.407 1.00 122.78 46 GLY H CA 1
ATOM 13311 C C . GLY H 1 48 ? 440.424 -6.106 128.053 1.00 122.90 46 GLY H C 1
ATOM 13312 O O . GLY H 1 48 ? 439.918 -4.996 127.888 1.00 119.75 46 GLY H O 1
ATOM 13313 N N . ARG H 1 49 ? 441.058 -6.784 127.099 1.00 132.64 47 ARG H N 1
ATOM 13314 C CA . ARG H 1 49 ? 441.149 -6.348 125.701 1.00 141.18 47 ARG H CA 1
ATOM 13315 C C . ARG H 1 49 ? 439.782 -5.982 125.133 1.00 132.68 47 ARG H C 1
ATOM 13316 O O . ARG H 1 49 ? 439.573 -4.865 124.651 1.00 120.79 47 ARG H O 1
ATOM 13324 N N . GLU H 1 50 ? 438.860 -6.937 125.228 1.00 123.13 48 GLU H N 1
ATOM 13325 C CA . GLU H 1 50 ? 437.522 -6.828 124.651 1.00 123.40 48 GLU H CA 1
ATOM 13326 C C . GLU H 1 50 ? 436.667 -5.830 125.412 1.00 124.14 48 GLU H C 1
ATOM 13327 O O . GLU H 1 50 ? 435.881 -5.089 124.818 1.00 124.84 48 GLU H O 1
ATOM 13333 N N . ILE H 1 51 ? 436.828 -5.824 126.734 1.00 123.04 49 ILE H N 1
ATOM 13334 C CA . ILE H 1 51 ? 436.058 -4.950 127.607 1.00 109.16 49 ILE H CA 1
ATOM 13335 C C . ILE H 1 51 ? 436.365 -3.489 127.291 1.00 111.81 49 ILE H C 1
ATOM 13336 O O . ILE H 1 51 ? 435.474 -2.640 127.335 1.00 110.58 49 ILE H O 1
ATOM 13341 N N . LYS H 1 52 ? 437.620 -3.200 126.962 1.00 117.82 50 LYS H N 1
ATOM 13342 C CA . LYS H 1 52 ? 438.016 -1.843 126.603 1.00 126.46 50 LYS H CA 1
ATOM 13343 C C . LYS H 1 52 ? 437.327 -1.400 125.319 1.00 131.69 50 LYS H C 1
ATOM 13344 O O . LYS H 1 52 ? 436.800 -0.288 125.258 1.00 138.69 50 LYS H O 1
ATOM 13350 N N . THR H 1 53 ? 437.339 -2.270 124.307 1.00 128.12 51 THR H N 1
ATOM 13351 C CA . THR H 1 53 ? 436.768 -1.942 122.999 1.00 115.77 51 THR H CA 1
ATOM 13352 C C . THR H 1 53 ? 435.259 -1.784 123.119 1.00 113.61 51 THR H C 1
ATOM 13353 O O . THR H 1 53 ? 434.717 -0.744 122.750 1.00 107.18 51 THR H O 1
ATOM 13357 N N . SER H 1 54 ? 434.586 -2.803 123.650 1.00 119.48 52 SER H N 1
ATOM 13358 C CA . SER H 1 54 ? 433.124 -2.771 123.769 1.00 126.30 52 SER H CA 1
ATOM 13359 C C . SER H 1 54 ? 432.656 -1.533 124.528 1.00 127.77 52 SER H C 1
ATOM 13360 O O . SER H 1 54 ? 431.615 -0.971 124.195 1.00 149.71 52 SER H O 1
ATOM 13363 N N . LEU H 1 55 ? 433.417 -1.096 125.529 1.00 122.26 53 LEU H N 1
ATOM 13364 C CA . LEU H 1 55 ? 433.097 0.154 126.220 1.00 122.40 53 LEU H CA 1
ATOM 13365 C C . LEU H 1 55 ? 433.350 1.370 125.340 1.00 123.17 53 LEU H C 1
ATOM 13366 O O . LEU H 1 55 ? 432.590 2.334 125.385 1.00 120.72 53 LEU H O 1
ATOM 13371 N N . ALA H 1 56 ? 434.408 1.317 124.537 1.00 128.53 54 ALA H N 1
ATOM 13372 C CA . ALA H 1 56 ? 434.754 2.417 123.637 1.00 130.61 54 ALA H CA 1
ATOM 13373 C C . ALA H 1 56 ? 433.752 2.604 122.498 1.00 132.02 54 ALA H C 1
ATOM 13374 O O . ALA H 1 56 ? 433.715 3.674 121.892 1.00 133.78 54 ALA H O 1
ATOM 13376 N N . LYS H 1 57 ? 432.963 1.570 122.205 1.00 137.92 55 LYS H N 1
ATOM 13377 C CA . LYS H 1 57 ? 431.886 1.643 121.208 1.00 142.27 55 LYS H CA 1
ATOM 13378 C C . LYS H 1 57 ? 430.671 2.383 121.775 1.00 148.84 55 LYS H C 1
ATOM 13379 O O . LYS H 1 57 ? 430.269 3.419 121.240 1.00 151.91 55 LYS H O 1
ATOM 13385 N N . ARG H 1 58 ? 430.091 1.848 122.849 1.00 148.12 56 ARG H N 1
ATOM 13386 C CA . ARG H 1 58 ? 428.903 2.442 123.469 1.00 142.80 56 ARG H CA 1
ATOM 13387 C C . ARG H 1 58 ? 429.171 3.874 123.925 1.00 146.30 56 ARG H C 1
ATOM 13388 O O . ARG H 1 58 ? 430.271 4.191 124.364 1.00 154.83 56 ARG H O 1
ATOM 13396 N N . SER H 1 59 ? 428.151 4.721 123.822 1.00 155.73 57 SER H N 1
ATOM 13397 C CA . SER H 1 59 ? 428.239 6.141 124.180 1.00 159.36 57 SER H CA 1
ATOM 13398 C C . SER H 1 59 ? 427.686 6.467 125.579 1.00 157.77 57 SER H C 1
ATOM 13399 O O . SER H 1 59 ? 427.749 7.613 126.029 1.00 149.40 57 SER H O 1
ATOM 13402 N N . GLU H 1 60 ? 427.156 5.453 126.261 1.00 158.32 58 GLU H N 1
ATOM 13403 C CA . GLU H 1 60 ? 426.483 5.612 127.548 1.00 156.72 58 GLU H CA 1
ATOM 13404 C C . GLU H 1 60 ? 427.529 5.967 128.595 1.00 156.56 58 GLU H C 1
ATOM 13405 O O . GLU H 1 60 ? 428.465 5.202 128.791 1.00 169.36 58 GLU H O 1
ATOM 13411 N N . TRP H 1 61 ? 427.372 7.104 129.272 1.00 149.84 59 TRP H N 1
ATOM 13412 C CA . TRP H 1 61 ? 428.380 7.580 130.238 1.00 137.78 59 TRP H CA 1
ATOM 13413 C C . TRP H 1 61 ? 428.609 6.655 131.443 1.00 138.33 59 TRP H C 1
ATOM 13414 O O . TRP H 1 61 ? 429.731 6.560 131.932 1.00 142.47 59 TRP H O 1
ATOM 13425 N N . GLU H 1 62 ? 427.566 5.976 131.916 1.00 135.48 60 GLU H N 1
ATOM 13426 C CA . GLU H 1 62 ? 427.689 5.067 133.054 1.00 136.90 60 GLU H CA 1
ATOM 13427 C C . GLU H 1 62 ? 427.214 3.673 132.632 1.00 132.68 60 GLU H C 1
ATOM 13428 O O . GLU H 1 62 ? 426.059 3.496 132.246 1.00 137.58 60 GLU H O 1
ATOM 13434 N N . VAL H 1 63 ? 428.120 2.700 132.698 1.00 125.26 61 VAL H N 1
ATOM 13435 C CA . VAL H 1 63 ? 427.866 1.331 132.240 1.00 120.65 61 VAL H CA 1
ATOM 13436 C C . VAL H 1 63 ? 428.244 0.331 133.326 1.00 120.23 61 VAL H C 1
ATOM 13437 O O . VAL H 1 63 ? 429.150 0.587 134.123 1.00 126.29 61 VAL H O 1
ATOM 13441 N N . THR H 1 64 ? 427.553 -0.807 133.345 1.00 118.95 62 THR H N 1
ATOM 13442 C CA . THR H 1 64 ? 427.823 -1.874 134.308 1.00 121.94 62 THR H CA 1
ATOM 13443 C C . THR H 1 64 ? 428.410 -3.121 133.658 1.00 111.64 62 THR H C 1
ATOM 13444 O O . THR H 1 64 ? 428.044 -3.508 132.550 1.00 113.52 62 THR H O 1
ATOM 13448 N N . LEU H 1 65 ? 429.346 -3.737 134.363 1.00 113.24 63 LEU H N 1
ATOM 13449 C CA . LEU H 1 65 ? 430.025 -4.922 133.876 1.00 115.32 63 LEU H CA 1
ATOM 13450 C C . LEU H 1 65 ? 429.498 -6.095 134.643 1.00 106.03 63 LEU H C 1
ATOM 13451 O O . LEU H 1 65 ? 429.365 -6.021 135.863 1.00 102.78 63 LEU H O 1
ATOM 13456 N N . ASN H 1 66 ? 429.234 -7.177 133.925 1.00 109.46 64 ASN H N 1
ATOM 13457 C CA . ASN H 1 66 ? 428.826 -8.436 134.527 1.00 115.71 64 ASN H CA 1
ATOM 13458 C C . ASN H 1 66 ? 429.885 -9.513 134.284 1.00 112.67 64 ASN H C 1
ATOM 13459 O O . ASN H 1 66 ? 429.850 -10.242 133.286 1.00 112.44 64 ASN H O 1
ATOM 13464 N N . LEU H 1 67 ? 430.831 -9.588 135.212 1.00 107.70 65 LEU H N 1
ATOM 13465 C CA . LEU H 1 67 ? 431.990 -10.461 135.096 1.00 112.37 65 LEU H CA 1
ATOM 13466 C C . LEU H 1 67 ? 431.702 -11.789 135.787 1.00 119.47 65 LEU H C 1
ATOM 13467 O O . LEU H 1 67 ? 432.024 -11.982 136.965 1.00 131.35 65 LEU H O 1
ATOM 13472 N N . GLY H 1 68 ? 431.104 -12.719 135.053 1.00 124.70 66 GLY H N 1
ATOM 13473 C CA . GLY H 1 68 ? 430.578 -13.935 135.666 1.00 132.23 66 GLY H CA 1
ATOM 13474 C C . GLY H 1 68 ? 429.456 -13.484 136.585 1.00 134.46 66 GLY H C 1
ATOM 13475 O O . GLY H 1 68 ? 428.602 -12.694 136.182 1.00 121.44 66 GLY H O 1
ATOM 13476 N N . GLY H 1 69 ? 429.462 -13.966 137.822 1.00 138.13 67 GLY H N 1
ATOM 13477 C CA . GLY H 1 69 ? 428.486 -13.517 138.811 1.00 141.21 67 GLY H CA 1
ATOM 13478 C C . GLY H 1 69 ? 428.645 -12.049 139.156 1.00 145.52 67 GLY H C 1
ATOM 13479 O O . GLY H 1 69 ? 427.676 -11.291 139.230 1.00 143.52 67 GLY H O 1
ATOM 13480 N N . TRP H 1 70 ? 429.892 -11.649 139.364 1.00 143.40 68 TRP H N 1
ATOM 13481 C CA . TRP H 1 70 ? 430.208 -10.318 139.821 1.00 133.73 68 TRP H CA 1
ATOM 13482 C C . TRP H 1 70 ? 429.715 -9.212 138.872 1.00 132.79 68 TRP H C 1
ATOM 13483 O O . TRP H 1 70 ? 429.735 -9.376 137.657 1.00 131.36 68 TRP H O 1
ATOM 13494 N N . LYS H 1 71 ? 429.266 -8.091 139.435 1.00 131.59 69 LYS H N 1
ATOM 13495 C CA . LYS H 1 71 ? 428.701 -6.982 138.662 1.00 138.61 69 LYS H CA 1
ATOM 13496 C C . LYS H 1 71 ? 429.144 -5.625 139.220 1.00 134.67 69 LYS H C 1
ATOM 13497 O O . LYS H 1 71 ? 428.960 -5.375 140.412 1.00 141.38 69 LYS H O 1
ATOM 13503 N N . ILE H 1 72 ? 429.717 -4.758 138.379 1.00 133.07 70 ILE H N 1
ATOM 13504 C CA . ILE H 1 72 ? 430.144 -3.408 138.803 1.00 123.40 70 ILE H CA 1
ATOM 13505 C C . ILE H 1 72 ? 429.670 -2.339 137.825 1.00 119.14 70 ILE H C 1
ATOM 13506 O O . ILE H 1 72 ? 429.509 -2.618 136.642 1.00 113.19 70 ILE H O 1
ATOM 13511 N N . THR H 1 73 ? 429.449 -1.132 138.345 1.00 120.61 71 THR H N 1
ATOM 13512 C CA . THR H 1 73 ? 429.112 0.046 137.554 1.00 119.53 71 THR H CA 1
ATOM 13513 C C . THR H 1 73 ? 430.370 0.890 137.356 1.00 119.16 71 THR H C 1
ATOM 13514 O O . THR H 1 73 ? 431.046 1.247 138.324 1.00 114.95 71 THR H O 1
ATOM 13518 N N . VAL H 1 74 ? 430.664 1.209 136.096 1.00 125.68 72 VAL H N 1
ATOM 13519 C CA . VAL H 1 74 ? 431.876 1.928 135.706 1.00 122.73 72 VAL H CA 1
ATOM 13520 C C . VAL H 1 74 ? 431.530 3.121 134.822 1.00 124.87 72 VAL H C 1
ATOM 13521 O O . VAL H 1 74 ? 430.694 3.000 133.933 1.00 132.60 72 VAL H O 1
ATOM 13525 N N . TYR H 1 75 ? 432.180 4.259 135.056 1.00 119.25 73 TYR H N 1
ATOM 13526 C CA . TYR H 1 75 ? 432.034 5.421 134.186 1.00 116.00 73 TYR H CA 1
ATOM 13527 C C . TYR H 1 75 ? 432.790 5.176 132.876 1.00 119.32 73 TYR H C 1
ATOM 13528 O O . TYR H 1 75 ? 434.023 5.076 132.869 1.00 119.48 73 TYR H O 1
ATOM 13537 N N . ASN H 1 76 ? 432.050 5.075 131.770 1.00 126.30 74 ASN H N 1
ATOM 13538 C CA . ASN H 1 76 ? 432.633 4.776 130.450 1.00 128.88 74 ASN H CA 1
ATOM 13539 C C . ASN H 1 76 ? 433.393 5.976 129.897 1.00 124.14 74 ASN H C 1
ATOM 13540 O O . ASN H 1 76 ? 432.907 6.745 129.065 1.00 110.80 74 ASN H O 1
ATOM 13545 N N . THR H 1 77 ? 434.622 6.081 130.373 1.00 126.94 75 THR H N 1
ATOM 13546 C CA . THR H 1 77 ? 435.542 7.138 130.000 1.00 128.46 75 THR H CA 1
ATOM 13547 C C . THR H 1 77 ? 436.354 6.745 128.750 1.00 121.72 75 THR H C 1
ATOM 13548 O O . THR H 1 77 ? 437.191 7.513 128.275 1.00 120.97 75 THR H O 1
ATOM 13552 N N . ASN H 1 78 ? 436.077 5.560 128.212 1.00 120.32 76 ASN H N 1
ATOM 13553 C CA . ASN H 1 78 ? 436.777 5.024 127.054 1.00 124.19 76 ASN H CA 1
ATOM 13554 C C . ASN H 1 78 ? 436.223 5.578 125.744 1.00 131.23 76 ASN H C 1
ATOM 13555 O O . ASN H 1 78 ? 436.992 5.905 124.839 1.00 140.56 76 ASN H O 1
ATOM 13560 N N . PHE H 1 79 ? 434.897 5.663 125.643 1.00 132.02 77 PHE H N 1
ATOM 13561 C CA . PHE H 1 79 ? 434.230 6.218 124.464 1.00 136.13 77 PHE H CA 1
ATOM 13562 C C . PHE H 1 79 ? 434.772 7.618 124.141 1.00 139.02 77 PHE H C 1
ATOM 13563 O O . PHE H 1 79 ? 434.748 8.499 125.001 1.00 137.81 77 PHE H O 1
ATOM 13571 N N . PRO H 1 80 ? 435.266 7.826 122.904 1.00 142.93 78 PRO H N 1
ATOM 13572 C CA . PRO H 1 80 ? 435.843 9.104 122.471 1.00 142.40 78 PRO H CA 1
ATOM 13573 C C . PRO H 1 80 ? 435.112 10.364 122.954 1.00 140.03 78 PRO H C 1
ATOM 13574 O O . PRO H 1 80 ? 435.743 11.263 123.509 1.00 142.74 78 PRO H O 1
ATOM 13578 N N . GLY H 1 81 ? 433.803 10.418 122.738 1.00 141.03 79 GLY H N 1
ATOM 13579 C CA . GLY H 1 81 ? 432.986 11.552 123.160 1.00 146.19 79 GLY H CA 1
ATOM 13580 C C . GLY H 1 81 ? 432.978 11.806 124.659 1.00 148.07 79 GLY H C 1
ATOM 13581 O O . GLY H 1 81 ? 432.887 12.958 125.091 1.00 143.48 79 GLY H O 1
ATOM 13582 N N . ASN H 1 82 ? 433.078 10.738 125.450 1.00 151.87 80 ASN H N 1
ATOM 13583 C CA . ASN H 1 82 ? 432.987 10.825 126.912 1.00 149.53 80 ASN H CA 1
ATOM 13584 C C . ASN H 1 82 ? 434.288 11.230 127.599 1.00 148.44 80 ASN H C 1
ATOM 13585 O O . ASN H 1 82 ? 434.271 11.579 128.776 1.00 145.85 80 ASN H O 1
ATOM 13590 N N . ARG H 1 83 ? 435.406 11.195 126.879 1.00 150.89 81 ARG H N 1
ATOM 13591 C CA . ARG H 1 83 ? 436.698 11.547 127.467 1.00 149.75 81 ARG H CA 1
ATOM 13592 C C . ARG H 1 83 ? 436.699 12.974 127.997 1.00 144.34 81 ARG H C 1
ATOM 13593 O O . ARG H 1 83 ? 435.916 13.820 127.560 1.00 125.45 81 ARG H O 1
ATOM 13601 N N . ASN H 1 84 ? 437.592 13.217 128.947 1.00 153.78 82 ASN H N 1
ATOM 13602 C CA . ASN H 1 84 ? 437.790 14.541 129.529 1.00 170.91 82 ASN H CA 1
ATOM 13603 C C . ASN H 1 84 ? 436.511 15.230 130.032 1.00 166.28 82 ASN H C 1
ATOM 13604 O O . ASN H 1 84 ? 436.304 16.420 129.800 1.00 167.93 82 ASN H O 1
ATOM 13609 N N . ASN H 1 85 ? 435.653 14.469 130.707 1.00 169.30 83 ASN H N 1
ATOM 13610 C CA . ASN H 1 85 ? 434.614 15.047 131.561 1.00 169.84 83 ASN H CA 1
ATOM 13611 C C . ASN H 1 85 ? 434.775 14.460 132.973 1.00 168.22 83 ASN H C 1
ATOM 13612 O O . ASN H 1 85 ? 434.821 13.237 133.125 1.00 157.40 83 ASN H O 1
ATOM 13617 N N . PRO H 1 86 ? 434.885 15.323 134.006 1.00 174.58 84 PRO H N 1
ATOM 13618 C CA . PRO H 1 86 ? 435.250 14.887 135.361 1.00 179.18 84 PRO H CA 1
ATOM 13619 C C . PRO H 1 86 ? 434.652 13.567 135.864 1.00 183.04 84 PRO H C 1
ATOM 13620 O O . PRO H 1 86 ? 433.474 13.271 135.635 1.00 191.11 84 PRO H O 1
ATOM 13624 N N . VAL H 1 87 ? 435.487 12.795 136.555 1.00 180.17 85 VAL H N 1
ATOM 13625 C CA . VAL H 1 87 ? 435.095 11.531 137.165 1.00 174.01 85 VAL H CA 1
ATOM 13626 C C . VAL H 1 87 ? 435.183 11.705 138.688 1.00 166.26 85 VAL H C 1
ATOM 13627 O O . VAL H 1 87 ? 436.220 12.152 139.194 1.00 151.69 85 VAL H O 1
ATOM 13631 N N . PRO H 1 88 ? 434.111 11.344 139.428 1.00 153.82 86 PRO H N 1
ATOM 13632 C CA . PRO H 1 88 ? 434.132 11.507 140.889 1.00 156.27 86 PRO H CA 1
ATOM 13633 C C . PRO H 1 88 ? 435.338 10.846 141.565 1.00 155.47 86 PRO H C 1
ATOM 13634 O O . PRO H 1 88 ? 435.840 9.839 141.069 1.00 151.50 86 PRO H O 1
ATOM 13638 N N . ASP H 1 89 ? 435.792 11.391 142.689 1.00 157.81 87 ASP H N 1
ATOM 13639 C CA . ASP H 1 89 ? 436.909 10.777 143.417 1.00 164.62 87 ASP H CA 1
ATOM 13640 C C . ASP H 1 89 ? 436.545 9.378 143.956 1.00 165.32 87 ASP H C 1
ATOM 13641 O O . ASP H 1 89 ? 437.413 8.526 144.148 1.00 161.21 87 ASP H O 1
ATOM 13646 N N . ASP H 1 90 ? 435.253 9.152 144.186 1.00 162.46 88 ASP H N 1
ATOM 13647 C CA . ASP H 1 90 ? 434.733 7.849 144.597 1.00 159.80 88 ASP H CA 1
ATOM 13648 C C . ASP H 1 90 ? 434.179 7.046 143.416 1.00 159.07 88 ASP H C 1
ATOM 13649 O O . ASP H 1 90 ? 433.390 6.122 143.604 1.00 161.64 88 ASP H O 1
ATOM 13654 N N . GLY H 1 91 ? 434.580 7.399 142.198 1.00 156.88 89 GLY H N 1
ATOM 13655 C CA . GLY H 1 91 ? 434.079 6.734 140.994 1.00 144.28 89 GLY H CA 1
ATOM 13656 C C . GLY H 1 91 ? 435.076 5.724 140.464 1.00 126.79 89 GLY H C 1
ATOM 13657 O O . GLY H 1 91 ? 436.262 5.765 140.806 1.00 123.77 89 GLY H O 1
ATOM 13658 N N . LEU H 1 92 ? 434.589 4.819 139.626 1.00 109.27 90 LEU H N 1
ATOM 13659 C CA . LEU H 1 92 ? 435.435 3.795 139.035 1.00 111.25 90 LEU H CA 1
ATOM 13660 C C . LEU H 1 92 ? 435.533 3.994 137.533 1.00 119.06 90 LEU H C 1
ATOM 13661 O O . LEU H 1 92 ? 434.522 4.217 136.863 1.00 135.78 90 LEU H O 1
ATOM 13666 N N . THR H 1 93 ? 436.755 3.934 137.016 1.00 115.73 91 THR H N 1
ATOM 13667 C CA . THR H 1 93 ? 436.997 3.832 135.586 1.00 112.31 91 THR H CA 1
ATOM 13668 C C . THR H 1 93 ? 437.606 2.473 135.354 1.00 111.83 91 THR H C 1
ATOM 13669 O O . THR H 1 93 ? 438.060 1.816 136.294 1.00 105.96 91 THR H O 1
ATOM 13673 N N . LEU H 1 94 ? 437.633 2.053 134.095 1.00 111.72 92 LEU H N 1
ATOM 13674 C CA . LEU H 1 94 ? 438.252 0.773 133.780 1.00 109.45 92 LEU H CA 1
ATOM 13675 C C . LEU H 1 94 ? 439.664 0.702 134.321 1.00 100.26 92 LEU H C 1
ATOM 13676 O O . LEU H 1 94 ? 440.088 -0.328 134.835 1.00 86.35 92 LEU H O 1
ATOM 13681 N N . HIS H 1 95 ? 440.380 1.811 134.181 1.00 100.59 93 HIS H N 1
ATOM 13682 C CA . HI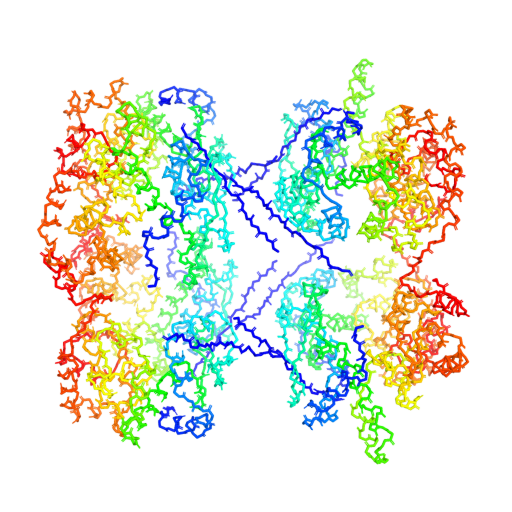S H 1 95 ? 441.765 1.881 134.615 1.00 103.62 93 HIS H CA 1
ATOM 13683 C C . HIS H 1 95 ? 441.874 1.685 136.122 1.00 99.85 93 HIS H C 1
ATOM 13684 O O . HIS H 1 95 ? 442.564 0.781 136.598 1.00 95.25 93 HIS H O 1
ATOM 13691 N N . ARG H 1 96 ? 441.154 2.518 136.861 1.00 93.47 94 ARG H N 1
ATOM 13692 C CA . ARG H 1 96 ? 441.207 2.461 138.306 1.00 89.38 94 ARG H CA 1
ATOM 13693 C C . ARG H 1 96 ? 440.843 1.070 138.798 1.00 83.63 94 ARG H C 1
ATOM 13694 O O . ARG H 1 96 ? 441.491 0.531 139.688 1.00 75.57 94 ARG H O 1
ATOM 13702 N N . LEU H 1 97 ? 439.790 0.506 138.225 1.00 83.44 95 LEU H N 1
ATOM 13703 C CA . LEU H 1 97 ? 439.368 -0.839 138.588 1.00 89.41 95 LEU H CA 1
ATOM 13704 C C . LEU H 1 97 ? 440.510 -1.836 138.443 1.00 84.09 95 LEU H C 1
ATOM 13705 O O . LEU H 1 97 ? 440.777 -2.615 139.342 1.00 80.89 95 LEU H O 1
ATOM 13710 N N . SER H 1 98 ? 441.189 -1.790 137.305 1.00 87.08 96 SER H N 1
ATOM 13711 C CA . SER H 1 98 ? 442.312 -2.682 137.061 1.00 92.19 96 SER H CA 1
ATOM 13712 C C . SER H 1 98 ? 443.378 -2.524 138.129 1.00 88.87 96 SER H C 1
ATOM 13713 O O . SER H 1 98 ? 443.946 -3.510 138.568 1.00 81.48 96 SER H O 1
ATOM 13716 N N . GLY H 1 99 ? 443.656 -1.284 138.527 1.00 102.34 97 GLY H N 1
ATOM 13717 C CA . GLY H 1 99 ? 444.666 -1.000 139.557 1.00 95.68 97 GLY H CA 1
ATOM 13718 C C . GLY H 1 99 ? 444.241 -1.512 140.913 1.00 89.78 97 GLY H C 1
ATOM 13719 O O . GLY H 1 99 ? 445.019 -2.157 141.622 1.00 85.11 97 GLY H O 1
ATOM 13720 N N . PHE H 1 100 ? 442.984 -1.258 141.255 1.00 83.10 98 PHE H N 1
ATOM 13721 C CA . PHE H 1 100 ? 442.468 -1.687 142.538 1.00 86.80 98 PHE H CA 1
ATOM 13722 C C . PHE H 1 100 ? 442.576 -3.200 142.663 1.00 90.23 98 PHE H C 1
ATOM 13723 O O . PHE H 1 100 ? 443.107 -3.707 143.654 1.00 101.73 98 PHE H O 1
ATOM 13731 N N . LEU H 1 101 ? 442.066 -3.911 141.666 1.00 88.84 99 LEU H N 1
ATOM 13732 C CA . LEU H 1 101 ? 442.104 -5.361 141.681 1.00 87.46 99 LEU H CA 1
ATOM 13733 C C . LEU H 1 101 ? 443.526 -5.870 141.791 1.00 88.53 99 LEU H C 1
ATOM 13734 O O . LEU H 1 101 ? 443.752 -6.891 142.422 1.00 100.42 99 LEU H O 1
ATOM 13739 N N . ALA H 1 102 ? 444.492 -5.174 141.209 1.00 88.66 100 ALA H N 1
ATOM 13740 C CA . ALA H 1 102 ? 445.882 -5.618 141.326 1.00 95.43 100 ALA H CA 1
ATOM 13741 C C . ALA H 1 102 ? 446.399 -5.459 142.751 1.00 108.10 100 ALA H C 1
ATOM 13742 O O . ALA H 1 102 ? 447.163 -6.300 143.219 1.00 125.13 100 ALA H O 1
ATOM 13744 N N . ARG H 1 103 ? 445.982 -4.389 143.427 1.00 115.17 101 ARG H N 1
ATOM 13745 C CA . ARG H 1 103 ? 446.284 -4.174 144.847 1.00 119.74 101 ARG H CA 1
ATOM 13746 C C . ARG H 1 103 ? 445.651 -5.309 145.641 1.00 108.41 101 ARG H C 1
ATOM 13747 O O . ARG H 1 103 ? 446.340 -6.065 146.320 1.00 94.46 101 ARG H O 1
ATOM 13755 N N . TYR H 1 104 ? 444.329 -5.407 145.529 1.00 107.52 102 TYR H N 1
ATOM 13756 C CA . TYR H 1 104 ? 443.526 -6.441 146.186 1.00 111.35 102 TYR H CA 1
ATOM 13757 C C . TYR H 1 104 ? 444.157 -7.832 146.158 1.00 118.36 102 TYR H C 1
ATOM 13758 O O . TYR H 1 104 ? 444.162 -8.532 147.174 1.00 134.80 102 TYR H O 1
ATOM 13767 N N . LEU H 1 105 ? 444.665 -8.231 144.995 1.00 116.56 103 LEU H N 1
ATOM 13768 C CA . LEU H 1 105 ? 445.318 -9.525 144.852 1.00 118.43 103 LEU H CA 1
ATOM 13769 C C . LEU H 1 105 ? 446.619 -9.532 145.614 1.00 112.46 103 LEU H C 1
ATOM 13770 O O . LEU H 1 105 ? 446.885 -10.460 146.370 1.00 125.00 103 LEU H O 1
ATOM 13775 N N . LEU H 1 106 ? 447.434 -8.505 145.422 1.00 107.98 104 LEU H N 1
ATOM 13776 C CA . LEU H 1 106 ? 448.733 -8.490 146.080 1.00 109.09 104 LEU H CA 1
ATOM 13777 C C . LEU H 1 106 ? 448.560 -8.584 147.585 1.00 111.61 104 LEU H C 1
ATOM 13778 O O . LEU H 1 106 ? 449.378 -9.199 148.253 1.00 106.41 104 LEU H O 1
ATOM 13783 N N . GLU H 1 107 ? 447.494 -7.990 148.113 1.00 115.19 105 GLU H N 1
ATOM 13784 C CA . GLU H 1 107 ? 447.215 -8.081 149.544 1.00 120.27 105 GLU H CA 1
ATOM 13785 C C . GLU H 1 107 ? 446.935 -9.515 149.947 1.00 128.43 105 GLU H C 1
ATOM 13786 O O . GLU H 1 107 ? 447.618 -10.037 150.831 1.00 154.29 105 GLU H O 1
ATOM 13792 N N . LYS H 1 108 ? 445.954 -10.144 149.299 1.00 120.18 106 LYS H N 1
ATOM 13793 C CA . LYS H 1 108 ? 445.700 -11.574 149.493 1.00 114.68 106 LYS H CA 1
ATOM 13794 C C . LYS H 1 108 ? 446.987 -12.391 149.405 1.00 113.49 106 LYS H C 1
ATOM 13795 O O . LYS H 1 108 ? 447.333 -13.101 150.341 1.00 116.82 106 LYS H O 1
ATOM 13801 N N . MET H 1 109 ? 447.708 -12.257 148.298 1.00 117.40 107 MET H N 1
ATOM 13802 C CA . MET H 1 109 ? 448.952 -12.996 148.066 1.00 125.87 107 MET H CA 1
ATOM 13803 C C . MET H 1 109 ? 449.999 -12.927 149.187 1.00 133.48 107 MET H C 1
ATOM 13804 O O . MET H 1 109 ? 450.967 -13.691 149.168 1.00 123.72 107 MET H O 1
ATOM 13809 N N . LEU H 1 110 ? 449.822 -12.010 150.140 1.00 139.64 108 LEU H N 1
ATOM 13810 C CA . LEU H 1 110 ? 450.697 -11.890 151.311 1.00 141.69 108 LEU H CA 1
ATOM 13811 C C . LEU H 1 110 ? 450.054 -12.429 152.595 1.00 146.82 108 LEU H C 1
ATOM 13812 O O . LEU H 1 110 ? 450.732 -13.049 153.411 1.00 153.42 108 LEU H O 1
ATOM 13817 N N . LYS H 1 111 ? 448.753 -12.206 152.763 1.00 152.93 109 LYS H N 1
ATOM 13818 C CA . LYS H 1 111 ? 448.031 -12.623 153.969 1.00 154.41 109 LYS H CA 1
ATOM 13819 C C . LYS H 1 111 ? 447.305 -13.977 153.890 1.00 158.76 109 LYS H C 1
ATOM 13820 O O . LYS H 1 111 ? 446.518 -14.279 154.787 1.00 164.89 109 LYS H O 1
ATOM 13826 N N . VAL H 1 112 ? 447.516 -14.786 152.851 1.00 162.74 110 VAL H N 1
ATOM 13827 C CA . VAL H 1 112 ? 446.749 -16.039 152.737 1.00 164.27 110 VAL H CA 1
ATOM 13828 C C . VAL H 1 112 ? 447.593 -17.307 152.698 1.00 167.40 110 VAL H C 1
ATOM 13829 O O . VAL H 1 112 ? 448.817 -17.270 152.523 1.00 156.48 110 VAL H O 1
ATOM 13833 N N . SER H 1 113 ? 446.862 -18.408 152.872 1.00 173.50 111 SER H N 1
ATOM 13834 C CA . SER H 1 113 ? 447.348 -19.780 152.912 1.00 175.23 111 SER H CA 1
ATOM 13835 C C . SER H 1 113 ? 448.163 -20.184 151.685 1.00 182.35 111 SER H C 1
ATOM 13836 O O . SER H 1 113 ? 447.834 -19.797 150.567 1.00 202.31 111 SER H O 1
ATOM 13839 N N . GLU H 1 114 ? 449.215 -20.969 151.907 1.00 181.73 112 GLU H N 1
ATOM 13840 C CA . GLU H 1 114 ? 450.097 -21.453 150.835 1.00 183.51 112 GLU H CA 1
ATOM 13841 C C . GLU H 1 114 ? 449.422 -22.254 149.713 1.00 182.20 112 GLU H C 1
ATOM 13842 O O . GLU H 1 114 ? 449.816 -22.120 148.553 1.00 169.69 112 GLU H O 1
ATOM 13848 N N . PRO H 1 115 ? 448.445 -23.120 150.050 1.00 189.80 113 PRO H N 1
ATOM 13849 C CA . PRO H 1 115 ? 447.608 -23.712 149.002 1.00 193.65 113 PRO H CA 1
ATOM 13850 C C . PRO H 1 115 ? 446.664 -22.711 148.331 1.00 184.93 113 PRO H C 1
ATOM 13851 O O . PRO H 1 115 ? 446.413 -22.847 147.135 1.00 193.18 113 PRO H O 1
ATOM 13855 N N . GLU H 1 116 ? 446.146 -21.736 149.082 1.00 158.46 114 GLU H N 1
ATOM 13856 C CA . GLU H 1 116 ? 445.296 -20.692 148.503 1.00 138.23 114 GLU H CA 1
ATOM 13857 C C . GLU H 1 116 ? 446.054 -19.885 147.450 1.00 135.58 114 GLU H C 1
ATOM 13858 O O . GLU H 1 116 ? 445.491 -19.562 146.408 1.00 131.78 114 GLU H O 1
ATOM 13864 N N . LYS H 1 117 ? 447.327 -19.579 147.710 1.00 143.57 115 LYS H N 1
ATOM 13865 C CA . LYS H 1 117 ? 448.198 -18.892 146.735 1.00 153.33 115 LYS H CA 1
ATOM 13866 C C . LYS H 1 117 ? 448.280 -19.620 145.401 1.00 150.24 115 LYS H C 1
ATOM 13867 O O . LYS H 1 117 ? 448.376 -18.995 144.349 1.00 149.80 115 LYS H O 1
ATOM 13873 N N . LEU H 1 118 ? 448.246 -20.944 145.456 1.00 151.72 116 LEU H N 1
ATOM 13874 C CA . LEU H 1 118 ? 448.320 -21.753 144.252 1.00 151.83 116 LEU H CA 1
ATOM 13875 C C . LEU H 1 118 ? 447.020 -21.652 143.451 1.00 146.01 116 LEU H C 1
ATOM 13876 O O . LEU H 1 118 ? 447.054 -21.774 142.226 1.00 148.44 116 LEU H O 1
ATOM 13881 N N . ILE H 1 119 ? 445.888 -21.411 144.122 1.00 141.23 117 ILE H N 1
ATOM 13882 C CA . ILE H 1 119 ? 444.619 -21.149 143.420 1.00 142.01 117 ILE H CA 1
ATOM 13883 C C . ILE H 1 119 ? 444.735 -19.845 142.625 1.00 145.60 117 ILE H C 1
ATOM 13884 O O . ILE H 1 119 ? 444.253 -19.762 141.491 1.00 144.36 117 ILE H O 1
ATOM 13889 N N . ILE H 1 120 ? 445.369 -18.833 143.215 1.00 139.63 118 ILE H N 1
ATOM 13890 C CA . ILE H 1 120 ? 445.570 -17.564 142.522 1.00 132.25 118 ILE H CA 1
ATOM 13891 C C . ILE H 1 120 ? 446.441 -17.794 141.282 1.00 123.14 118 ILE H C 1
ATOM 13892 O O . ILE H 1 120 ? 446.004 -17.536 140.161 1.00 125.58 118 ILE H O 1
ATOM 13897 N N . LYS H 1 121 ? 447.645 -18.314 141.486 1.00 123.79 119 LYS H N 1
ATOM 13898 C CA . LYS H 1 121 ? 448.616 -18.465 140.402 1.00 137.86 119 LYS H CA 1
ATOM 13899 C C . LYS H 1 121 ? 448.119 -19.338 139.242 1.00 146.38 119 LYS H C 1
ATOM 13900 O O . LYS H 1 121 ? 448.567 -19.185 138.105 1.00 153.51 119 LYS H O 1
ATOM 13906 N N . SER H 1 122 ? 447.188 -20.242 139.529 1.00 146.97 120 SER H N 1
ATOM 13907 C CA . SER H 1 122 ? 446.549 -21.053 138.495 1.00 141.82 120 SER H CA 1
ATOM 13908 C C . SER H 1 122 ? 445.493 -20.272 137.710 1.00 136.13 120 SER H C 1
ATOM 13909 O O . SER H 1 122 ? 445.480 -20.300 136.477 1.00 117.71 120 SER H O 1
ATOM 13912 N N . LYS H 1 123 ? 444.619 -19.581 138.443 1.00 128.21 121 LYS H N 1
ATOM 13913 C CA . LYS H 1 123 ? 443.453 -18.914 137.868 1.00 129.11 121 LYS H CA 1
ATOM 13914 C C . LYS H 1 123 ? 443.739 -17.575 137.183 1.00 132.70 121 LYS H C 1
ATOM 13915 O O . LYS H 1 123 ? 443.290 -17.338 136.057 1.00 141.37 121 LYS H O 1
ATOM 13921 N N . ILE H 1 124 ? 444.466 -16.699 137.865 1.00 122.35 122 ILE H N 1
ATOM 13922 C CA . ILE H 1 124 ? 444.646 -15.334 137.400 1.00 111.54 122 ILE H CA 1
ATOM 13923 C C . ILE H 1 124 ? 445.812 -15.206 136.446 1.00 114.69 122 ILE H C 1
ATOM 13924 O O . ILE H 1 124 ? 446.955 -15.512 136.789 1.00 111.57 122 ILE H O 1
ATOM 13929 N N . ILE H 1 125 ? 445.504 -14.714 135.250 1.00 117.20 123 ILE H N 1
ATOM 13930 C CA . ILE H 1 125 ? 446.502 -14.532 134.210 1.00 121.50 123 ILE H CA 1
ATOM 13931 C C . ILE H 1 125 ? 446.586 -13.050 133.906 1.00 110.01 123 ILE H C 1
ATOM 13932 O O . ILE H 1 125 ? 445.542 -12.392 133.810 1.00 100.22 123 ILE H O 1
ATOM 13937 N N . ASN H 1 126 ? 447.818 -12.562 133.735 1.00 103.62 124 ASN H N 1
ATOM 13938 C CA . ASN H 1 126 ? 448.107 -11.167 133.388 1.00 108.15 124 ASN H CA 1
ATOM 13939 C C . ASN H 1 126 ? 448.594 -11.036 131.951 1.00 107.55 124 ASN H C 1
ATOM 13940 O O . ASN H 1 126 ? 449.788 -11.117 131.692 1.00 111.81 124 ASN H O 1
ATOM 13945 N N . PRO H 1 127 ? 447.672 -10.809 131.015 1.00 106.40 125 PRO H N 1
ATOM 13946 C CA . PRO H 1 127 ? 448.005 -10.703 129.613 1.00 106.62 125 PRO H CA 1
ATOM 13947 C C . PRO H 1 127 ? 449.298 -9.971 129.301 1.00 111.76 125 PRO H C 1
ATOM 13948 O O . PRO H 1 127 ? 450.124 -10.501 128.551 1.00 134.45 125 PRO H O 1
ATOM 13952 N N . LEU H 1 128 ? 449.474 -8.777 129.862 1.00 106.45 126 LEU H N 1
ATOM 13953 C CA . LEU H 1 128 ? 450.608 -7.926 129.498 1.00 111.34 126 LEU H CA 1
ATOM 13954 C C . LEU H 1 128 ? 451.934 -8.476 130.015 1.00 115.73 126 LEU H C 1
ATOM 13955 O O . LEU H 1 128 ? 452.953 -8.411 129.325 1.00 116.93 126 LEU H O 1
ATOM 13960 N N . ALA H 1 129 ? 451.923 -9.038 131.216 1.00 124.40 127 ALA H N 1
ATOM 13961 C CA . ALA H 1 129 ? 453.128 -9.655 131.767 1.00 135.28 127 ALA H CA 1
ATOM 13962 C C . ALA H 1 129 ? 453.533 -10.906 130.977 1.00 127.99 127 ALA H C 1
ATOM 13963 O O . ALA H 1 129 ? 454.712 -11.086 130.667 1.00 128.31 127 ALA H O 1
ATOM 13965 N N . GLU H 1 130 ? 452.550 -11.743 130.647 1.00 123.78 128 GLU H N 1
ATOM 13966 C CA . GLU H 1 130 ? 452.785 -12.982 129.905 1.00 133.27 128 GLU H CA 1
ATOM 13967 C C . GLU H 1 130 ? 453.307 -12.712 128.4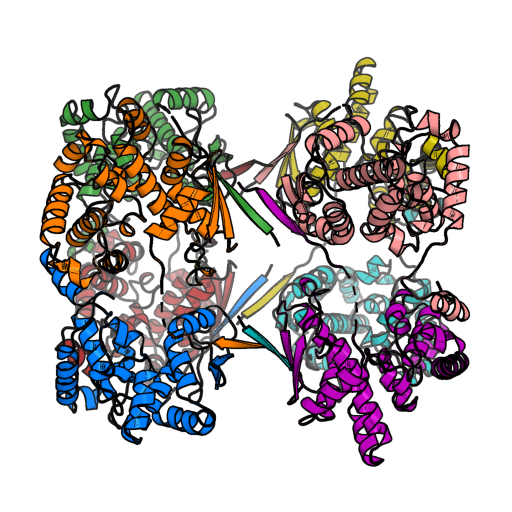91 1.00 149.33 128 GLU H C 1
ATOM 13968 O O . GLU H 1 130 ? 454.297 -13.313 128.077 1.00 168.76 128 GLU H O 1
ATOM 13974 N N . LYS H 1 131 ? 452.655 -11.813 127.754 1.00 151.66 129 LYS H N 1
ATOM 13975 C CA . LYS H 1 131 ? 453.124 -11.406 126.415 1.00 150.39 129 LYS H CA 1
ATOM 13976 C C . LYS H 1 131 ? 454.616 -11.056 126.442 1.00 141.82 129 LYS H C 1
ATOM 13977 O O . LYS H 1 131 ? 455.365 -11.453 125.545 1.00 145.18 129 LYS H O 1
ATOM 13983 N N . ASN H 1 132 ? 455.032 -10.321 127.471 1.00 131.38 130 ASN H N 1
ATOM 13984 C CA . ASN H 1 132 ? 456.428 -9.938 127.641 1.00 131.72 130 ASN H CA 1
ATOM 13985 C C . ASN H 1 132 ? 457.224 -10.977 128.440 1.00 134.96 130 ASN H C 1
ATOM 13986 O O . ASN H 1 132 ? 458.203 -10.653 129.109 1.00 120.37 130 ASN H O 1
ATOM 13991 N N . GLY H 1 133 ? 456.813 -12.239 128.343 1.00 146.36 131 GLY H N 1
ATOM 13992 C CA . GLY H 1 133 ? 457.554 -13.357 128.924 1.00 151.47 131 GLY H CA 1
ATOM 13993 C C . GLY H 1 133 ? 457.868 -13.235 130.403 1.00 140.22 131 GLY H C 1
ATOM 13994 O O . GLY H 1 133 ? 458.979 -13.530 130.829 1.00 143.83 131 GLY H O 1
ATOM 13995 N N . ILE H 1 134 ? 456.887 -12.797 131.183 1.00 134.22 132 ILE H N 1
ATOM 13996 C CA . ILE H 1 134 ? 457.038 -12.698 132.628 1.00 128.77 132 ILE H CA 1
ATOM 13997 C C . ILE H 1 134 ? 455.861 -13.416 133.261 1.00 126.64 132 ILE H C 1
ATOM 13998 O O . ILE H 1 134 ? 454.719 -13.223 132.846 1.00 113.40 132 ILE H O 1
ATOM 14003 N N . THR H 1 135 ? 456.150 -14.258 134.249 1.00 135.50 133 THR H N 1
ATOM 14004 C CA . THR H 1 135 ? 455.128 -15.080 134.899 1.00 145.05 133 THR H CA 1
ATOM 14005 C C . THR H 1 135 ? 455.154 -14.849 136.397 1.00 143.65 133 THR H C 1
ATOM 14006 O O . THR H 1 135 ? 456.047 -14.152 136.894 1.00 150.62 133 THR H O 1
ATOM 14010 N N . TRP H 1 136 ? 454.177 -15.434 137.093 1.00 130.70 134 TRP H N 1
ATOM 14011 C CA . TRP H 1 136 ? 454.095 -15.375 138.559 1.00 124.25 134 TRP H CA 1
ATOM 14012 C C . TRP H 1 136 ? 455.428 -15.712 139.212 1.00 128.02 134 TRP H C 1
ATOM 14013 O O . TRP H 1 136 ? 455.847 -15.073 140.176 1.00 117.81 134 TRP H O 1
ATOM 14024 N N . ASN H 1 137 ? 456.088 -16.726 138.662 1.00 135.99 135 ASN H N 1
ATOM 14025 C CA . ASN H 1 137 ? 457.387 -17.177 139.151 1.00 136.15 135 ASN H CA 1
ATOM 14026 C C . ASN H 1 137 ? 458.395 -16.032 139.314 1.00 127.40 135 ASN H C 1
ATOM 14027 O O . ASN H 1 137 ? 459.188 -16.030 140.252 1.00 119.09 135 ASN H O 1
ATOM 14032 N N . ASP H 1 138 ? 458.350 -15.054 138.413 1.00 131.60 136 ASP H N 1
ATOM 14033 C CA . ASP H 1 138 ? 459.287 -13.926 138.457 1.00 135.77 136 ASP H CA 1
ATOM 14034 C C . ASP H 1 138 ? 459.055 -12.960 139.637 1.00 132.45 136 ASP H C 1
ATOM 14035 O O . ASP H 1 138 ? 459.847 -12.044 139.839 1.00 123.15 136 ASP H O 1
ATOM 14040 N N . GLY H 1 139 ? 457.991 -13.158 140.415 1.00 129.27 137 GLY H N 1
ATOM 14041 C CA . GLY H 1 139 ? 457.761 -12.354 141.616 1.00 135.51 137 GLY H CA 1
ATOM 14042 C C . GLY H 1 139 ? 456.331 -11.865 141.664 1.00 138.12 137 GLY H C 1
ATOM 14043 O O . GLY H 1 139 ? 455.862 -11.244 140.718 1.00 148.29 137 GLY H O 1
ATOM 14044 N N . GLU H 1 140 ? 455.628 -12.145 142.756 1.00 143.81 138 GLU H N 1
ATOM 14045 C CA . GLU H 1 140 ? 454.213 -11.776 142.849 1.00 150.70 138 GLU H CA 1
ATOM 14046 C C . GLU H 1 140 ? 453.992 -10.263 142.801 1.00 144.23 138 GLU H C 1
ATOM 14047 O O . GLU H 1 140 ? 453.012 -9.803 142.222 1.00 151.83 138 GLU H O 1
ATOM 14053 N N . GLU H 1 141 ? 454.911 -9.491 143.369 1.00 140.53 139 GLU H N 1
ATOM 14054 C CA . GLU H 1 141 ? 454.794 -8.031 143.338 1.00 142.90 139 GLU H CA 1
ATOM 14055 C C . GLU H 1 141 ? 455.099 -7.456 141.956 1.00 127.72 139 GLU H C 1
ATOM 14056 O O . GLU H 1 141 ? 454.506 -6.454 141.561 1.00 119.12 139 GLU H O 1
ATOM 14062 N N . VAL H 1 142 ? 456.013 -8.104 141.234 1.00 122.31 140 VAL H N 1
ATOM 14063 C CA . VAL H 1 142 ? 456.398 -7.716 139.871 1.00 116.86 140 VAL H CA 1
ATOM 14064 C C . VAL H 1 142 ? 455.306 -8.046 138.865 1.00 112.88 140 VAL H C 1
ATOM 14065 O O . VAL H 1 142 ? 454.853 -7.179 138.125 1.00 116.80 140 VAL H O 1
ATOM 14069 N N . TYR H 1 143 ? 454.900 -9.309 138.834 1.00 109.14 141 TYR H N 1
ATOM 14070 C CA . TYR H 1 143 ? 453.870 -9.781 137.911 1.00 106.14 141 TYR H CA 1
ATOM 14071 C C . TYR H 1 143 ? 452.620 -8.902 137.986 1.00 96.72 141 TYR H C 1
ATOM 14072 O O . TYR H 1 143 ? 452.121 -8.444 136.964 1.00 100.13 141 TYR H O 1
ATOM 14081 N N . LEU H 1 144 ? 452.132 -8.642 139.192 1.00 95.35 142 LEU H N 1
ATOM 14082 C CA . LEU H 1 144 ? 450.939 -7.810 139.367 1.00 100.94 142 LEU H CA 1
ATOM 14083 C C . LEU H 1 144 ? 451.130 -6.341 138.998 1.00 99.97 142 LEU H C 1
ATOM 14084 O O . LEU H 1 144 ? 450.156 -5.668 138.664 1.00 103.47 142 LEU H O 1
ATOM 14089 N N . SER H 1 145 ? 452.352 -5.822 139.067 1.00 97.41 143 SER H N 1
ATOM 14090 C CA . SER H 1 145 ? 452.552 -4.408 138.734 1.00 106.04 143 SER H CA 1
ATOM 14091 C C . SER H 1 145 ? 452.496 -4.154 137.216 1.00 106.25 143 SER H C 1
ATOM 14092 O O . SER H 1 145 ? 452.405 -3.006 136.781 1.00 107.24 143 SER H O 1
ATOM 14095 N N . PHE H 1 146 ? 452.531 -5.213 136.407 1.00 101.81 144 PHE H N 1
ATOM 14096 C CA . PHE H 1 146 ? 452.257 -5.080 134.975 1.00 92.83 144 PHE H CA 1
ATOM 14097 C C . PHE H 1 146 ? 450.828 -4.663 134.673 1.00 89.29 144 PHE H C 1
ATOM 14098 O O . PHE H 1 146 ? 450.598 -4.083 133.611 1.00 101.80 144 PHE H O 1
ATOM 14106 N N . PHE H 1 147 ? 449.881 -4.948 135.570 1.00 78.33 145 PHE H N 1
ATOM 14107 C CA . PHE H 1 147 ? 448.499 -4.530 135.356 1.00 83.01 145 PHE H CA 1
ATOM 14108 C C . PHE H 1 147 ? 448.397 -3.004 135.357 1.00 88.62 145 PHE H C 1
ATOM 14109 O O . PHE H 1 147 ? 448.948 -2.345 136.241 1.00 88.40 145 PHE H O 1
ATOM 14117 N N . PRO H 1 148 ? 447.694 -2.429 134.367 1.00 89.70 146 PRO H N 1
ATOM 14118 C CA . PRO H 1 148 ? 447.482 -0.993 134.413 1.00 89.04 146 PRO H CA 1
ATOM 14119 C C . PRO H 1 148 ? 446.681 -0.573 135.651 1.00 92.74 146 PRO H C 1
ATOM 14120 O O . PRO H 1 148 ? 445.807 -1.322 136.117 1.00 82.23 146 PRO H O 1
ATOM 14124 N N . GLY H 1 149 ? 447.022 0.602 136.179 1.00 90.19 147 GLY H N 1
ATOM 14125 C CA . GLY H 1 149 ? 446.477 1.087 137.440 1.00 92.01 147 GLY H CA 1
ATOM 14126 C C . GLY H 1 149 ? 447.415 0.866 138.617 1.00 91.51 147 GLY H C 1
ATOM 14127 O O . GLY H 1 149 ? 447.327 1.566 139.619 1.00 94.83 147 GLY H O 1
ATOM 14128 N N . SER H 1 150 ? 448.342 -0.079 138.491 1.00 89.24 148 SER H N 1
ATOM 14129 C CA . SER H 1 150 ? 449.286 -0.358 139.566 1.00 90.39 148 SER H CA 1
ATOM 14130 C C . SER H 1 150 ? 450.100 0.870 139.991 1.00 90.56 148 SER H C 1
ATOM 14131 O O . SER H 1 150 ? 450.435 1.003 141.157 1.00 112.71 148 SER H O 1
ATOM 14134 N N . GLU H 1 151 ? 450.402 1.765 139.059 1.00 93.08 149 GLU H N 1
ATOM 14135 C CA . GLU H 1 151 ? 451.142 3.008 139.355 1.00 93.67 149 GLU H CA 1
ATOM 14136 C C . GLU H 1 151 ? 450.470 3.952 140.392 1.00 89.15 149 GLU H C 1
ATOM 14137 O O . GLU H 1 151 ? 451.145 4.783 141.006 1.00 85.75 149 GLU H O 1
ATOM 14143 N N . MET H 1 152 ? 449.159 3.828 140.589 1.00 77.86 150 MET H N 1
ATOM 14144 C CA . MET H 1 152 ? 448.478 4.540 141.662 1.00 81.66 150 MET H CA 1
ATOM 14145 C C . MET H 1 152 ? 449.033 4.191 143.046 1.00 93.10 150 MET H C 1
ATOM 14146 O O . MET H 1 152 ? 448.901 4.973 143.990 1.00 108.24 150 MET H O 1
ATOM 14151 N N . PHE H 1 153 ? 449.630 3.009 143.170 1.00 87.74 151 PHE H N 1
ATOM 14152 C CA . PHE H 1 153 ? 450.098 2.505 144.441 1.00 81.44 151 PHE H CA 1
ATOM 14153 C C . PHE H 1 153 ? 451.579 2.138 144.404 1.00 84.36 151 PHE H C 1
ATOM 14154 O O . PHE H 1 153 ? 451.957 1.034 144.809 1.00 93.32 151 PHE H O 1
ATOM 14162 N N . LEU H 1 154 ? 452.428 3.050 143.943 1.00 88.17 152 LEU H N 1
ATOM 14163 C CA . LEU H 1 154 ? 453.869 2.780 143.875 1.00 102.86 152 LEU H CA 1
ATOM 14164 C C . LEU H 1 154 ? 454.458 2.268 145.194 1.00 114.90 152 LEU H C 1
ATOM 14165 O O . LEU H 1 154 ? 455.451 1.519 145.186 1.00 99.99 152 LEU H O 1
ATOM 14170 N N . GLY H 1 155 ? 453.850 2.704 146.305 1.00 113.47 153 GLY H N 1
ATOM 14171 C CA . GLY H 1 155 ? 454.181 2.218 147.630 1.00 104.44 153 GLY H CA 1
ATOM 14172 C C . GLY H 1 155 ? 453.966 0.719 147.668 1.00 103.36 153 GLY H C 1
ATOM 14173 O O . GLY H 1 155 ? 454.937 -0.058 147.719 1.00 99.14 153 GLY H O 1
ATOM 14174 N N . THR H 1 156 ? 452.691 0.324 147.630 1.00 88.61 154 THR H N 1
ATOM 14175 C CA . THR H 1 156 ? 452.304 -1.088 147.644 1.00 85.55 154 THR H CA 1
ATOM 14176 C C . THR H 1 156 ? 453.159 -1.976 146.731 1.00 89.23 154 THR H C 1
ATOM 14177 O O . THR H 1 156 ? 453.526 -3.076 147.123 1.00 94.12 154 THR H O 1
ATOM 14181 N N . PHE H 1 157 ? 453.470 -1.511 145.524 1.00 99.32 155 PHE H N 1
ATOM 14182 C CA . PHE H 1 157 ? 454.177 -2.338 144.537 1.00 101.79 155 PHE H CA 1
ATOM 14183 C C . PHE H 1 157 ? 455.672 -2.084 144.467 1.00 112.01 155 PHE H C 1
ATOM 14184 O O . PHE H 1 157 ? 456.346 -2.602 143.575 1.00 110.28 155 PHE H O 1
ATOM 14192 N N . ARG H 1 158 ? 456.195 -1.281 145.388 1.00 131.50 156 ARG H N 1
ATOM 14193 C CA . ARG H 1 158 ? 457.641 -1.126 145.512 1.00 152.51 156 ARG H CA 1
ATOM 14194 C C . ARG H 1 158 ? 458.297 -0.767 144.170 1.00 150.03 156 ARG H C 1
ATOM 14195 O O . ARG H 1 158 ? 459.135 -1.513 143.635 1.00 138.49 156 ARG H O 1
ATOM 14203 N N . PHE H 1 159 ? 457.866 0.377 143.637 1.00 143.26 157 PHE H N 1
ATOM 14204 C CA . PHE H 1 159 ? 458.439 1.015 142.441 1.00 148.95 157 PHE H CA 1
ATOM 14205 C C . PHE H 1 159 ? 458.553 0.192 141.147 1.00 140.70 157 PHE H C 1
ATOM 14206 O O . PHE H 1 159 ? 459.142 0.667 140.175 1.00 150.54 157 PHE H O 1
ATOM 14214 N N . TYR H 1 160 ? 457.981 -1.005 141.101 1.00 133.41 158 TYR H N 1
ATOM 14215 C CA . TYR H 1 160 ? 458.022 -1.806 139.880 1.00 130.85 158 TYR H CA 1
ATOM 14216 C C . TYR H 1 160 ? 457.201 -1.207 138.724 1.00 121.43 158 TYR H C 1
ATOM 14217 O O . TYR H 1 160 ? 457.639 -1.281 137.570 1.00 110.66 158 TYR H O 1
ATOM 14226 N N . PRO H 1 161 ? 456.010 -0.632 139.012 1.00 110.78 159 PRO H N 1
ATOM 14227 C CA . PRO H 1 161 ? 455.274 0.017 137.925 1.00 112.15 159 PRO H CA 1
ATOM 14228 C C . PRO H 1 161 ? 456.154 0.991 137.143 1.00 117.63 159 PRO H C 1
ATOM 14229 O O . PRO H 1 161 ? 456.154 0.977 135.911 1.00 122.01 159 PRO H O 1
ATOM 14233 N N . LEU H 1 162 ? 456.906 1.813 137.872 1.00 124.17 160 LEU H N 1
ATOM 14234 C CA . LEU H 1 162 ? 457.845 2.775 137.289 1.00 117.59 160 LEU H CA 1
ATOM 14235 C C . LEU H 1 162 ? 459.037 2.101 136.621 1.00 109.88 160 LEU H C 1
ATOM 14236 O O . LEU H 1 162 ? 459.413 2.450 135.505 1.00 119.51 160 LEU H O 1
ATOM 14241 N N . ALA H 1 163 ? 459.624 1.133 137.303 1.00 108.89 161 ALA H N 1
ATOM 14242 C CA . ALA H 1 163 ? 460.760 0.406 136.754 1.00 125.82 161 ALA H CA 1
ATOM 14243 C C . ALA H 1 163 ? 460.428 -0.255 135.423 1.00 126.21 161 ALA H C 1
ATOM 14244 O O . ALA H 1 163 ? 461.234 -0.217 134.487 1.00 127.11 161 ALA H O 1
ATOM 14246 N N . ILE H 1 164 ? 459.256 -0.882 135.357 1.00 127.40 162 ILE H N 1
ATOM 14247 C CA . ILE H 1 164 ? 458.821 -1.553 134.133 1.00 128.11 162 ILE H CA 1
ATOM 14248 C C . ILE H 1 164 ? 458.719 -0.530 133.007 1.00 123.63 162 ILE H C 1
ATOM 14249 O O . ILE H 1 164 ? 459.176 -0.788 131.897 1.00 111.34 162 ILE H O 1
ATOM 14254 N N . GLY H 1 165 ? 458.128 0.627 133.302 1.00 123.87 163 GLY H N 1
ATOM 14255 C CA . GLY H 1 165 ? 458.023 1.713 132.327 1.00 122.30 163 GLY H CA 1
ATOM 14256 C C . GLY H 1 165 ? 459.387 2.166 131.838 1.00 124.18 163 GLY H C 1
ATOM 14257 O O . GLY H 1 165 ? 459.661 2.183 130.634 1.00 118.19 163 GLY H O 1
ATOM 14258 N N . ILE H 1 166 ? 460.262 2.490 132.788 1.00 124.74 164 ILE H N 1
ATOM 14259 C CA . ILE H 1 166 ? 461.595 2.982 132.464 1.00 114.30 164 ILE H CA 1
ATOM 14260 C C . ILE H 1 166 ? 462.352 1.984 131.599 1.00 108.69 164 ILE H C 1
ATOM 14261 O O . ILE H 1 166 ? 463.016 2.380 130.652 1.00 97.48 164 ILE H O 1
ATOM 14266 N N . TYR H 1 167 ? 462.238 0.700 131.917 1.00 117.84 165 TYR H N 1
ATOM 14267 C CA . TYR H 1 167 ? 462.889 -0.339 131.125 1.00 132.15 165 TYR H CA 1
ATOM 14268 C C . TYR H 1 167 ? 462.356 -0.423 129.694 1.00 132.90 165 TYR H C 1
ATOM 14269 O O . TYR H 1 167 ? 463.081 -0.818 128.778 1.00 131.28 165 TYR H O 1
ATOM 14278 N N . LYS H 1 168 ? 461.092 -0.057 129.507 1.00 134.41 166 LYS H N 1
ATOM 14279 C CA . LYS H 1 168 ? 460.459 -0.129 128.192 1.00 134.29 166 LYS H CA 1
ATOM 14280 C C . LYS H 1 168 ? 460.799 1.063 127.298 1.00 132.47 166 LYS H C 1
ATOM 14281 O O . LYS H 1 168 ? 461.055 0.867 126.112 1.00 125.10 166 LYS H O 1
ATOM 14287 N N . VAL H 1 169 ? 460.823 2.278 127.852 1.00 133.01 167 VAL H N 1
ATOM 14288 C CA . VAL H 1 169 ? 461.154 3.457 127.043 1.00 129.92 167 VAL H CA 1
ATOM 14289 C C . VAL H 1 169 ? 462.598 3.391 126.553 1.00 138.58 167 VAL H C 1
ATOM 14290 O O . VAL H 1 169 ? 462.873 3.675 125.384 1.00 140.27 167 VAL H O 1
ATOM 14294 N N . GLN H 1 170 ? 463.513 3.007 127.446 1.00 147.93 168 GLN H N 1
ATOM 14295 C CA . GLN H 1 170 ? 464.945 2.962 127.132 1.00 152.63 168 GLN H CA 1
ATOM 14296 C C . GLN H 1 170 ? 465.296 1.837 126.164 1.00 151.82 168 GLN H C 1
ATOM 14297 O O . GLN H 1 170 ? 466.373 1.841 125.569 1.00 170.75 168 GLN H O 1
ATOM 14303 N N . ARG H 1 171 ? 464.386 0.889 125.995 1.00 156.16 169 ARG H N 1
ATOM 14304 C CA . ARG H 1 171 ? 464.527 -0.110 124.948 1.00 172.11 169 ARG H CA 1
ATOM 14305 C C . ARG H 1 171 ? 463.467 0.113 123.865 1.00 169.68 169 ARG H C 1
ATOM 14306 O O . ARG H 1 171 ? 462.960 -0.837 123.264 1.00 157.64 169 ARG H O 1
ATOM 14314 N N . LYS H 1 172 ? 463.137 1.388 123.647 1.00 175.91 170 LYS H N 1
ATOM 14315 C CA . LYS H 1 172 ? 462.323 1.860 122.522 1.00 186.86 170 LYS H CA 1
ATOM 14316 C C . LYS H 1 172 ? 460.893 1.320 122.389 1.00 189.95 170 LYS H C 1
ATOM 14317 O O . LYS H 1 172 ? 460.193 1.702 121.448 1.00 199.01 170 LYS H O 1
ATOM 14323 N N . GLU H 1 173 ? 460.451 0.461 123.308 1.00 180.76 171 GLU H N 1
ATOM 14324 C CA . GLU H 1 173 ? 459.140 -0.193 123.196 1.00 168.49 171 GLU H CA 1
ATOM 14325 C C . GLU H 1 173 ? 457.966 0.761 123.452 1.00 163.51 171 GLU H C 1
ATOM 14326 O O . GLU H 1 173 ? 456.951 0.708 122.758 1.00 162.00 171 GLU H O 1
ATOM 14332 N N . MET H 1 174 ? 458.112 1.616 124.461 1.00 151.76 172 MET H N 1
ATOM 14333 C CA . MET H 1 174 ? 457.071 2.551 124.873 1.00 139.64 172 MET H CA 1
ATOM 14334 C C . MET H 1 174 ? 457.575 3.967 124.622 1.00 126.48 172 MET H C 1
ATOM 14335 O O . MET H 1 174 ? 458.781 4.211 124.566 1.00 126.97 172 MET H O 1
ATOM 14340 N N . GLU H 1 175 ? 456.649 4.898 124.449 1.00 123.46 173 GLU H N 1
ATOM 14341 C CA . GLU H 1 175 ? 457.000 6.297 124.242 1.00 137.05 173 GLU H CA 1
ATOM 14342 C C . GLU H 1 175 ? 457.111 7.030 125.574 1.00 126.39 173 GLU H C 1
ATOM 14343 O O . GLU H 1 175 ? 456.352 6.754 126.492 1.00 124.68 173 GLU H O 1
ATOM 14349 N N . PRO H 1 176 ? 458.038 7.988 125.674 1.00 132.40 174 PRO H N 1
ATOM 14350 C CA . PRO H 1 176 ? 458.279 8.791 126.874 1.00 142.12 174 PRO H CA 1
ATOM 14351 C C . PRO H 1 176 ? 457.058 9.357 127.586 1.00 137.39 174 PRO H C 1
ATOM 14352 O O . PRO H 1 176 ? 457.084 9.493 128.807 1.00 146.12 174 PRO H O 1
ATOM 14356 N N . LYS H 1 177 ? 456.010 9.690 126.842 1.00 135.82 175 LYS H N 1
ATOM 14357 C CA . LYS H 1 177 ? 454.849 10.358 127.431 1.00 138.42 175 LYS H CA 1
ATOM 14358 C C . LYS H 1 177 ? 454.018 9.467 128.365 1.00 129.27 175 LYS H C 1
ATOM 14359 O O . LYS H 1 177 ? 453.275 9.981 129.204 1.00 122.88 175 LYS H O 1
ATOM 14365 N N . TYR H 1 178 ? 454.143 8.145 128.235 1.00 122.53 176 TYR H N 1
ATOM 14366 C CA . TYR H 1 178 ? 453.389 7.221 129.092 1.00 121.63 176 TYR H CA 1
ATOM 14367 C C . TYR H 1 178 ? 453.880 7.139 130.543 1.00 125.44 176 TYR H C 1
ATOM 14368 O O . TYR H 1 178 ? 453.183 6.587 131.386 1.00 136.41 176 TYR H O 1
ATOM 14377 N N . LEU H 1 179 ? 455.045 7.714 130.841 1.00 121.85 177 LEU H N 1
ATOM 14378 C CA . LEU H 1 179 ? 455.535 7.820 132.219 1.00 110.87 177 LEU H CA 1
ATOM 14379 C C . LEU H 1 179 ? 455.060 9.097 132.906 1.00 109.40 177 LEU H C 1
ATOM 14380 O O . LEU H 1 179 ? 455.478 9.393 134.016 1.00 118.12 177 LEU H O 1
ATOM 14385 N N . GLU H 1 180 ? 454.192 9.863 132.261 1.00 116.71 178 GLU H N 1
ATOM 14386 C CA . GLU H 1 180 ? 453.747 11.119 132.844 1.00 127.96 178 GLU H CA 1
ATOM 14387 C C . GLU H 1 180 ? 452.934 10.868 134.097 1.00 125.44 178 GLU H C 1
ATOM 14388 O O . GLU H 1 180 ? 453.235 11.438 135.144 1.00 126.66 178 GLU H O 1
ATOM 14394 N N . LYS H 1 181 ? 451.927 10.003 133.985 1.00 128.35 179 LYS H N 1
ATOM 14395 C CA . LYS H 1 181 ? 451.005 9.726 135.095 1.00 123.04 179 LYS H CA 1
ATOM 14396 C C . LYS H 1 181 ? 451.704 9.150 136.309 1.00 119.07 179 LYS H C 1
ATOM 14397 O O . LYS H 1 181 ? 451.375 9.503 137.443 1.00 108.64 179 LYS H O 1
ATOM 14403 N N . THR H 1 182 ? 452.660 8.265 136.053 1.00 117.64 180 THR H N 1
ATOM 14404 C CA . THR H 1 182 ? 453.436 7.651 137.113 1.00 125.61 180 THR H CA 1
ATOM 14405 C C . THR H 1 182 ? 454.138 8.724 137.949 1.00 133.26 180 THR H C 1
ATOM 14406 O O . THR H 1 182 ? 454.114 8.668 139.173 1.00 137.67 180 THR H O 1
ATOM 14410 N N . MET H 1 183 ? 454.724 9.717 137.286 1.00 135.40 181 MET H N 1
ATOM 14411 C CA . MET H 1 183 ? 455.509 10.756 137.964 1.00 130.14 181 MET H CA 1
ATOM 14412 C C . MET H 1 183 ? 454.723 11.771 138.789 1.00 128.94 181 MET H C 1
ATOM 14413 O O . MET H 1 183 ? 455.321 12.585 139.482 1.00 130.96 181 MET H O 1
ATOM 14418 N N . ARG H 1 184 ? 453.400 11.735 138.715 1.00 125.56 182 ARG H N 1
ATOM 14419 C CA . ARG H 1 184 ? 452.572 12.649 139.482 1.00 140.34 182 ARG H CA 1
ATOM 14420 C C . ARG H 1 184 ? 451.969 11.909 140.669 1.00 148.98 182 ARG H C 1
ATOM 14421 O O . ARG H 1 184 ? 450.908 12.293 141.178 1.00 142.38 182 ARG H O 1
ATOM 14429 N N . GLN H 1 185 ? 452.682 10.882 141.136 1.00 150.54 183 GLN H N 1
ATOM 14430 C CA . GLN H 1 185 ? 452.155 9.955 142.135 1.00 148.45 183 GLN H CA 1
ATOM 14431 C C . GLN H 1 185 ? 453.009 9.887 143.401 1.00 150.53 183 GLN H C 1
ATOM 14432 O O . GLN H 1 185 ? 454.228 10.091 143.372 1.00 134.57 183 GLN H O 1
ATOM 14438 N N . ARG H 1 186 ? 452.333 9.569 144.503 1.00 152.75 184 ARG H N 1
ATOM 14439 C CA . ARG H 1 186 ? 452.950 9.499 145.819 1.00 144.63 184 ARG H CA 1
ATOM 14440 C C . ARG H 1 186 ? 453.764 8.214 145.968 1.00 143.02 184 ARG H C 1
ATOM 14441 O O . ARG H 1 186 ? 453.647 7.290 145.160 1.00 153.80 184 ARG H O 1
ATOM 14449 N N . TYR H 1 187 ? 454.623 8.183 146.980 1.00 138.54 185 TYR H N 1
ATOM 14450 C CA . TYR H 1 187 ? 455.328 6.962 147.375 1.00 138.02 185 TYR H CA 1
ATOM 14451 C C . TYR H 1 187 ? 455.315 6.855 148.902 1.00 143.97 185 TYR H C 1
ATOM 14452 O O . TYR H 1 187 ? 456.032 7.589 149.580 1.00 133.50 185 TYR H O 1
ATOM 14461 N N . MET H 1 188 ? 454.505 5.932 149.421 1.00 149.88 186 MET H N 1
ATOM 14462 C CA . MET H 1 188 ? 454.163 5.866 150.842 1.00 145.96 186 MET H CA 1
ATOM 14463 C C . MET H 1 188 ? 453.350 7.135 151.150 1.00 142.09 186 MET H C 1
ATOM 14464 O O . MET H 1 188 ? 452.136 7.149 150.951 1.00 126.68 186 MET H O 1
ATOM 14469 N N . GLY H 1 189 ? 454.014 8.194 151.614 1.00 141.76 187 GLY H N 1
ATOM 14470 C CA . GLY H 1 189 ? 453.411 9.523 151.758 1.00 132.05 187 GLY H CA 1
ATOM 14471 C C . GLY H 1 189 ? 454.088 10.575 150.888 1.00 125.11 187 GLY H C 1
ATOM 14472 O O . GLY H 1 189 ? 453.418 11.486 150.397 1.00 104.36 187 GLY H O 1
ATOM 14473 N N . LEU H 1 190 ? 455.405 10.429 150.693 1.00 127.80 188 LEU H N 1
ATOM 14474 C CA . LEU H 1 190 ? 456.251 11.326 149.885 1.00 144.00 188 LEU H CA 1
ATOM 14475 C C . LEU H 1 190 ? 455.652 11.730 148.528 1.00 164.28 188 LEU H C 1
ATOM 14476 O O . LEU H 1 190 ? 455.071 10.895 147.830 1.00 196.94 188 LEU H O 1
ATOM 14481 N N . GLU H 1 191 ? 455.806 13.003 148.161 1.00 167.40 189 GLU H N 1
ATOM 14482 C CA . GLU H 1 191 ? 455.327 13.514 146.877 1.00 160.48 189 GLU H CA 1
ATOM 14483 C C . GLU H 1 191 ? 456.439 13.421 145.848 1.00 164.01 189 GLU H C 1
ATOM 14484 O O . GLU H 1 191 ? 457.585 13.125 146.192 1.00 149.21 189 GLU H O 1
ATOM 14490 N N . ALA H 1 192 ? 456.076 13.659 144.589 1.00 172.07 190 ALA H N 1
ATOM 14491 C CA . ALA H 1 192 ? 456.962 13.478 143.431 1.00 180.55 190 ALA H CA 1
ATOM 14492 C C . ALA H 1 192 ? 458.434 13.871 143.638 1.00 172.37 190 ALA H C 1
ATOM 14493 O O . ALA H 1 192 ? 459.308 13.007 143.663 1.00 134.63 190 ALA H O 1
ATOM 14495 N N . ALA H 1 193 ? 458.695 15.169 143.783 1.00 172.64 191 ALA H N 1
ATOM 14496 C CA . ALA H 1 193 ? 460.062 15.688 143.863 1.00 170.86 191 ALA H CA 1
ATOM 14497 C C . ALA H 1 193 ? 460.859 15.119 145.039 1.00 172.22 191 ALA H C 1
ATOM 14498 O O . ALA H 1 193 ? 462.050 14.826 144.899 1.00 157.95 191 ALA H O 1
ATOM 14500 N N . THR H 1 194 ? 460.202 14.967 146.189 1.00 174.70 192 THR H N 1
ATOM 14501 C CA . THR H 1 194 ? 460.860 14.451 147.391 1.00 167.52 192 THR H CA 1
ATOM 14502 C C . THR H 1 194 ? 461.424 13.048 147.148 1.00 159.10 192 THR H C 1
ATOM 14503 O O . THR H 1 194 ? 462.634 12.854 147.303 1.00 127.43 192 THR H O 1
ATOM 14507 N N . TRP H 1 195 ? 460.568 12.108 146.732 1.00 160.28 193 TRP H N 1
ATOM 14508 C CA . TRP H 1 195 ? 460.986 10.708 146.508 1.00 170.46 193 TRP H CA 1
ATOM 14509 C C . TRP H 1 195 ? 461.892 10.482 145.292 1.00 186.87 193 TRP H C 1
ATOM 14510 O O . TRP H 1 195 ? 462.649 9.502 145.255 1.00 176.86 193 TRP H O 1
ATOM 14521 N N . THR H 1 196 ? 461.808 11.385 144.313 1.00 198.61 194 THR H N 1
ATOM 14522 C CA . THR H 1 196 ? 462.589 11.326 143.069 1.00 186.74 194 THR H CA 1
ATOM 14523 C C . THR H 1 196 ? 464.077 11.037 143.282 1.00 185.64 194 THR H C 1
ATOM 14524 O O . THR H 1 196 ? 464.702 10.345 142.478 1.00 180.67 194 THR H O 1
ATOM 14528 N N . VAL H 1 197 ? 464.630 11.595 144.357 1.00 182.81 195 VAL H N 1
ATOM 14529 C CA . VAL H 1 197 ? 466.001 11.303 144.786 1.00 172.38 195 VAL H CA 1
ATOM 14530 C C . VAL H 1 197 ? 466.038 10.637 146.170 1.00 167.34 195 VAL H C 1
ATOM 14531 O O . VAL H 1 197 ? 466.824 9.712 146.380 1.00 142.13 195 VAL H O 1
ATOM 14535 N N . SER H 1 198 ? 465.198 11.093 147.103 1.00 169.44 196 SER H N 1
ATOM 14536 C CA . SER H 1 198 ? 465.081 10.478 148.435 1.00 166.83 196 SER H CA 1
ATOM 14537 C C . SER H 1 198 ? 465.121 8.949 148.320 1.00 170.23 196 SER H C 1
ATOM 14538 O O . SER H 1 198 ? 465.865 8.279 149.044 1.00 172.72 196 SER H O 1
ATOM 14541 N N . LYS H 1 199 ? 464.318 8.423 147.396 1.00 161.85 197 LYS H N 1
ATOM 14542 C CA . LYS H 1 199 ? 464.194 6.988 147.175 1.00 148.06 197 LYS H CA 1
ATOM 14543 C C . LYS H 1 199 ? 464.712 6.585 145.803 1.00 133.17 197 LYS H C 1
ATOM 14544 O O . LYS H 1 199 ? 464.137 5.724 145.150 1.00 129.85 197 LYS H O 1
ATOM 14550 N N . LEU H 1 200 ? 465.802 7.201 145.359 1.00 132.14 198 LEU H N 1
ATOM 14551 C CA . LEU H 1 200 ? 466.353 6.895 144.033 1.00 134.39 198 LEU H CA 1
ATOM 14552 C C . LEU H 1 200 ? 466.929 5.496 143.968 1.00 132.56 198 LEU H C 1
ATOM 14553 O O . LEU H 1 200 ? 466.758 4.806 142.971 1.00 118.96 198 LEU H O 1
ATOM 14558 N N . THR H 1 201 ? 467.633 5.100 145.021 1.00 161.98 199 THR H N 1
ATOM 14559 C CA . THR H 1 201 ? 468.262 3.779 145.076 1.00 181.53 199 THR H CA 1
ATOM 14560 C C . THR H 1 201 ? 467.239 2.641 145.160 1.00 165.77 199 THR H C 1
ATOM 14561 O O . THR H 1 201 ? 467.534 1.519 144.750 1.00 145.99 199 THR H O 1
ATOM 14565 N N . GLU H 1 202 ? 466.056 2.926 145.697 1.00 153.52 200 GLU H N 1
ATOM 14566 C CA . GLU H 1 202 ? 464.966 1.961 145.663 1.00 159.26 200 GLU H CA 1
ATOM 14567 C C . GLU H 1 202 ? 464.659 1.632 144.199 1.00 148.19 200 GLU H C 1
ATOM 14568 O O . GLU H 1 202 ? 464.717 0.474 143.784 1.00 142.63 200 GLU H O 1
ATOM 14574 N N . VAL H 1 203 ? 464.351 2.665 143.421 1.00 149.75 201 VAL H N 1
ATOM 14575 C CA . VAL H 1 203 ? 464.074 2.527 141.982 1.00 144.76 201 VAL H CA 1
ATOM 14576 C C . VAL H 1 203 ? 465.249 1.899 141.226 1.00 142.58 201 VAL H C 1
ATOM 14577 O O . VAL H 1 203 ? 465.036 1.131 140.289 1.00 131.30 201 VAL H O 1
ATOM 14581 N N . GLN H 1 204 ? 466.475 2.224 141.636 1.00 151.62 202 GLN H N 1
ATOM 14582 C CA . GLN H 1 204 ? 467.673 1.658 141.015 1.00 156.52 202 GLN H CA 1
ATOM 14583 C C . GLN H 1 204 ? 467.629 0.140 141.058 1.00 159.28 202 GLN H C 1
ATOM 14584 O O . GLN H 1 204 ? 467.829 -0.526 140.047 1.00 134.08 202 GLN H O 1
ATOM 14590 N N . SER H 1 205 ? 467.368 -0.390 142.249 1.00 180.89 203 SER H N 1
ATOM 14591 C CA . SER H 1 205 ? 467.301 -1.832 142.464 1.00 189.32 203 SER H CA 1
ATOM 14592 C C . SER H 1 205 ? 466.081 -2.424 141.775 1.00 184.82 203 SER H C 1
ATOM 14593 O O . SER H 1 205 ? 466.161 -3.495 141.183 1.00 178.53 203 SER H O 1
ATOM 14596 N N . ALA H 1 206 ? 464.953 -1.722 141.863 1.00 187.73 204 ALA H N 1
ATOM 14597 C CA . ALA H 1 206 ? 463.718 -2.150 141.208 1.00 178.21 204 ALA H CA 1
ATOM 14598 C C . ALA H 1 206 ? 463.943 -2.364 139.714 1.00 166.44 204 ALA H C 1
ATOM 14599 O O . ALA H 1 206 ? 463.444 -3.335 139.158 1.00 154.51 204 ALA H O 1
ATOM 14601 N N . LEU H 1 207 ? 464.689 -1.462 139.077 1.00 160.46 205 LEU H N 1
ATOM 14602 C CA . LEU H 1 207 ? 465.025 -1.613 137.663 1.00 161.22 205 LEU H CA 1
ATOM 14603 C C . LEU H 1 207 ? 465.957 -2.806 137.473 1.00 169.85 205 LEU H C 1
ATOM 14604 O O . LEU H 1 207 ? 465.804 -3.582 136.527 1.00 166.96 205 LEU H O 1
ATOM 14609 N N . THR H 1 208 ? 466.919 -2.949 138.380 1.00 179.10 206 THR H N 1
ATOM 14610 C CA . THR H 1 208 ? 467.867 -4.058 138.321 1.00 183.81 206 THR H CA 1
ATOM 14611 C C . THR H 1 208 ? 467.109 -5.383 138.268 1.00 184.51 206 THR H C 1
ATOM 14612 O O . THR H 1 208 ? 467.434 -6.271 137.471 1.00 183.15 206 THR H O 1
ATOM 14616 N N . VAL H 1 209 ? 466.090 -5.492 139.118 1.00 180.14 207 VAL H N 1
ATOM 14617 C CA . VAL H 1 209 ? 465.245 -6.680 139.171 1.00 172.63 207 VAL H CA 1
ATOM 14618 C C . VAL H 1 209 ? 464.580 -6.889 137.810 1.00 169.77 207 VAL H C 1
ATOM 14619 O O . VAL H 1 209 ? 464.739 -7.957 137.214 1.00 154.67 207 VAL H O 1
ATOM 14623 N N . VAL H 1 210 ? 463.878 -5.868 137.307 1.00 166.20 208 VAL H N 1
ATOM 14624 C CA . VAL H 1 210 ? 463.099 -6.029 136.073 1.00 160.55 208 VAL H CA 1
ATOM 14625 C C . VAL H 1 210 ? 464.008 -6.328 134.886 1.00 161.52 208 VAL H C 1
ATOM 14626 O O . VAL H 1 210 ? 463.666 -7.152 134.050 1.00 165.89 208 VAL H O 1
ATOM 14630 N N . SER H 1 211 ? 465.173 -5.685 134.840 1.00 167.13 209 SER H N 1
ATOM 14631 C CA . SER H 1 211 ? 466.126 -5.862 133.739 1.00 173.56 209 SER H CA 1
ATOM 14632 C C . SER H 1 211 ? 466.667 -7.294 133.593 1.00 174.68 209 SER H C 1
ATOM 14633 O O . SER H 1 211 ? 467.071 -7.701 132.498 1.00 173.98 209 SER H O 1
ATOM 14636 N N . SER H 1 212 ? 466.665 -8.051 134.688 1.00 166.24 210 SER H N 1
ATOM 14637 C CA . SER H 1 212 ? 467.103 -9.445 134.666 1.00 162.87 210 SER H CA 1
ATOM 14638 C C . SER H 1 212 ? 466.096 -10.409 134.031 1.00 160.47 210 SER H C 1
ATOM 14639 O O . SER H 1 212 ? 466.483 -11.465 133.530 1.00 165.41 210 SER H O 1
ATOM 14642 N N . LEU H 1 213 ? 464.818 -10.040 134.047 1.00 161.49 211 LEU H N 1
ATOM 14643 C CA . LEU H 1 213 ? 463.720 -10.976 133.776 1.00 158.00 211 LEU H CA 1
ATOM 14644 C C . LEU H 1 213 ? 463.653 -11.536 132.353 1.00 156.32 211 LEU H C 1
ATOM 14645 O O . LEU H 1 213 ? 463.217 -12.672 132.160 1.00 150.72 211 LEU H O 1
ATOM 14650 N N . GLY H 1 214 ? 464.076 -10.748 131.369 1.00 156.87 212 GLY H N 1
ATOM 14651 C CA . GLY H 1 214 ? 464.127 -11.216 129.987 1.00 153.79 212 GLY H CA 1
ATOM 14652 C C . GLY H 1 214 ? 462.782 -11.153 129.294 1.00 155.02 212 GLY H C 1
ATOM 14653 O O . GLY H 1 214 ? 461.941 -12.041 129.462 1.00 141.26 212 GLY H O 1
ATOM 14654 N N . TRP H 1 215 ? 462.594 -10.101 128.498 1.00 158.80 213 TRP H N 1
ATOM 14655 C CA . TRP H 1 215 ? 461.340 -9.863 127.794 1.00 162.06 213 TRP H CA 1
ATOM 14656 C C . TRP H 1 215 ? 461.187 -10.851 126.645 1.00 155.77 213 TRP H C 1
ATOM 14657 O O . TRP H 1 215 ? 462.091 -11.641 126.363 1.00 147.72 213 TRP H O 1
ATOM 14668 N N . LYS H 1 216 ? 460.020 -10.816 126.011 1.00 163.44 214 LYS H N 1
ATOM 14669 C CA . LYS H 1 216 ? 459.748 -11.635 124.858 1.00 171.90 214 LYS H CA 1
ATOM 14670 C C . LYS H 1 216 ? 459.235 -10.761 123.723 1.00 169.52 214 LYS H C 1
ATOM 14671 O O . LYS H 1 216 ? 458.086 -10.320 123.740 1.00 175.16 214 LYS H O 1
ATOM 14677 N N . LYS H 1 217 ? 460.107 -10.503 122.753 1.00 168.31 215 LYS H N 1
ATOM 14678 C CA . LYS H 1 217 ? 459.759 -9.738 121.555 1.00 174.65 215 LYS H CA 1
ATOM 14679 C C . LYS H 1 217 ? 458.543 -10.350 120.848 1.00 179.31 215 LYS H C 1
ATOM 14680 O O . LYS H 1 217 ? 457.611 -9.629 120.485 1.00 176.53 215 LYS H O 1
ATOM 14686 N N . THR H 1 218 ? 458.546 -11.670 120.668 1.00 180.41 216 THR H N 1
ATOM 14687 C CA . THR H 1 218 ? 457.425 -12.371 120.037 1.00 182.99 216 THR H CA 1
ATOM 14688 C C . THR H 1 218 ? 456.866 -13.446 120.957 1.00 167.92 216 THR H C 1
ATOM 14689 O O . THR H 1 218 ? 457.422 -13.723 122.016 1.00 156.42 216 THR H O 1
ATOM 14693 N N . ASN H 1 219 ? 455.750 -14.035 120.546 1.00 167.54 217 ASN H N 1
ATOM 14694 C CA . ASN H 1 219 ? 455.145 -15.156 121.256 1.00 177.43 217 ASN H CA 1
ATOM 14695 C C . ASN H 1 219 ? 455.565 -16.476 120.597 1.00 171.75 217 ASN H C 1
ATOM 14696 O O . ASN H 1 219 ? 454.768 -17.116 119.912 1.00 162.16 217 ASN H O 1
ATOM 14701 N N . VAL H 1 220 ? 456.822 -16.864 120.814 1.00 172.78 218 VAL H N 1
ATOM 14702 C CA . VAL H 1 220 ? 457.448 -18.005 120.132 1.00 173.40 218 VAL H CA 1
ATOM 14703 C C . VAL H 1 220 ? 457.967 -19.062 121.114 1.00 178.77 218 VAL H C 1
ATOM 14704 O O . VAL H 1 220 ? 457.793 -18.935 122.321 1.00 159.17 218 VAL H O 1
ATOM 14708 N N . SER H 1 221 ? 458.594 -20.109 120.576 1.00 191.18 219 SER H N 1
ATOM 14709 C CA . SER H 1 221 ? 459.214 -21.167 121.370 1.00 186.17 219 SER H CA 1
ATOM 14710 C C . SER H 1 221 ? 460.528 -20.691 121.997 1.00 181.93 219 SER H C 1
ATOM 14711 O O . SER H 1 221 ? 460.948 -19.548 121.807 1.00 153.21 219 SER H O 1
ATOM 14714 N N . ALA H 1 222 ? 461.158 -21.579 122.762 1.00 191.20 220 ALA H N 1
ATOM 14715 C CA . ALA H 1 222 ? 462.489 -21.340 123.321 1.00 190.35 220 ALA H CA 1
ATOM 14716 C C . A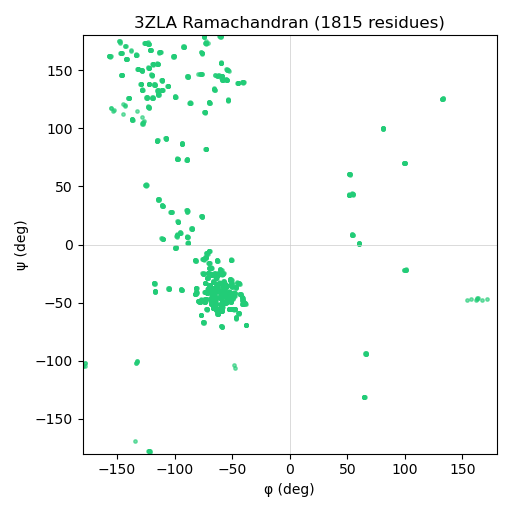LA H 1 222 ? 463.556 -21.562 122.247 1.00 187.71 220 ALA H C 1
ATOM 14717 O O . ALA H 1 222 ? 464.433 -20.722 122.042 1.00 169.34 220 ALA H O 1
ATOM 14719 N N . ALA H 1 223 ? 463.461 -22.699 121.560 1.00 193.37 221 ALA H N 1
ATOM 14720 C CA . ALA H 1 223 ? 464.372 -23.042 120.462 1.00 184.56 221 ALA H CA 1
ATOM 14721 C C . ALA H 1 223 ? 464.250 -22.050 119.310 1.00 171.40 221 ALA H C 1
ATOM 14722 O O . ALA H 1 223 ? 465.238 -21.735 118.645 1.00 142.81 221 ALA H O 1
ATOM 14724 N N . ALA H 1 224 ? 463.024 -21.581 119.080 1.00 170.24 222 ALA H N 1
ATOM 14725 C CA . ALA H 1 224 ? 462.736 -20.567 118.070 1.00 161.08 222 ALA H CA 1
ATOM 14726 C C . ALA H 1 224 ? 463.519 -19.292 118.338 1.00 146.56 222 ALA H C 1
ATOM 14727 O O . ALA H 1 224 ? 464.157 -18.756 117.429 1.00 116.15 222 ALA H O 1
ATOM 14729 N N . ARG H 1 225 ? 463.456 -18.818 119.581 1.00 155.28 223 ARG H N 1
ATOM 14730 C CA . ARG H 1 225 ? 464.194 -17.624 119.989 1.00 174.79 223 ARG H CA 1
ATOM 14731 C C . ARG H 1 225 ? 465.611 -17.717 119.426 1.00 177.49 223 ARG H C 1
ATOM 14732 O O . ARG H 1 225 ? 466.049 -16.861 118.643 1.00 161.37 223 ARG H O 1
ATOM 14740 N N . ASP H 1 226 ? 466.295 -18.788 119.823 1.00 185.04 224 ASP H N 1
ATOM 14741 C CA . ASP H 1 226 ? 467.681 -19.041 119.448 1.00 192.98 224 ASP H CA 1
ATOM 14742 C C . ASP H 1 226 ? 467.837 -19.294 117.956 1.00 189.83 224 ASP H C 1
ATOM 14743 O O . ASP H 1 226 ? 468.650 -18.651 117.292 1.00 192.38 224 ASP H O 1
ATOM 14748 N N . PHE H 1 227 ? 467.061 -20.240 117.440 1.00 188.80 225 PHE H N 1
ATOM 14749 C CA . PHE H 1 227 ? 467.170 -20.656 116.043 1.00 189.18 225 PHE H CA 1
ATOM 14750 C C . PHE H 1 227 ? 467.087 -19.483 115.076 1.00 183.65 225 PHE H C 1
ATOM 14751 O O . PHE H 1 227 ? 467.982 -19.282 114.256 1.00 161.28 225 PHE H O 1
ATOM 14759 N N . LEU H 1 228 ? 466.007 -18.716 115.181 1.00 185.16 226 LEU H N 1
ATOM 14760 C CA . LEU H 1 228 ? 465.809 -17.556 114.314 1.00 176.00 226 LEU H CA 1
ATOM 14761 C C . LEU H 1 228 ? 466.937 -16.543 114.460 1.00 165.80 226 LEU H C 1
ATOM 14762 O O . LEU H 1 228 ? 467.442 -16.024 113.463 1.00 158.90 226 LEU H O 1
ATOM 14767 N N . ALA H 1 229 ? 467.344 -16.292 115.700 1.00 159.45 227 ALA H N 1
ATOM 14768 C CA . ALA H 1 229 ? 468.460 -15.392 115.975 1.00 155.54 227 ALA H CA 1
ATOM 14769 C C . ALA H 1 229 ? 469.727 -15.731 115.175 1.00 147.90 227 ALA H C 1
ATOM 14770 O O . ALA H 1 229 ? 470.492 -14.829 114.841 1.00 149.96 227 ALA H O 1
ATOM 14772 N N . LYS H 1 230 ? 469.940 -17.008 114.852 1.00 148.29 228 LYS H N 1
ATOM 14773 C CA . LYS H 1 230 ? 471.117 -17.437 114.076 1.00 157.10 228 LYS H CA 1
ATOM 14774 C C . LYS H 1 230 ? 471.211 -16.879 112.650 1.00 158.92 228 LYS H C 1
ATOM 14775 O O . LYS H 1 230 ? 472.265 -16.985 112.019 1.00 168.61 228 LYS H O 1
ATOM 14781 N N . PHE H 1 231 ? 470.124 -16.307 112.135 1.00 155.91 229 PHE H N 1
ATOM 14782 C CA . PHE H 1 231 ? 470.128 -15.671 110.816 1.00 149.75 229 PHE H CA 1
ATOM 14783 C C . PHE H 1 231 ? 470.003 -14.133 110.920 1.00 152.20 229 PHE H C 1
ATOM 14784 O O . PHE H 1 231 ? 469.889 -13.462 109.895 1.00 146.88 229 PHE H O 1
ATOM 14792 N N . GLY H 1 232 ? 470.008 -13.587 112.142 1.00 152.33 230 GLY H N 1
ATOM 14793 C CA . GLY H 1 232 ? 469.964 -12.135 112.386 1.00 149.09 230 GLY H CA 1
ATOM 14794 C C . GLY H 1 232 ? 468.583 -11.608 112.745 1.00 151.11 230 GLY H C 1
ATOM 14795 O O . GLY H 1 232 ? 467.976 -10.880 111.963 1.00 150.35 230 GLY H O 1
ATOM 14796 N N . ILE H 1 233 ? 468.105 -11.955 113.940 1.00 151.08 231 ILE H N 1
ATOM 14797 C CA . ILE H 1 233 ? 466.691 -11.803 114.304 1.00 158.61 231 ILE H CA 1
ATOM 14798 C C . ILE H 1 233 ? 466.392 -11.164 115.671 1.00 164.59 231 ILE H C 1
ATOM 14799 O O . ILE H 1 233 ? 467.254 -11.092 116.546 1.00 165.49 231 ILE H O 1
ATOM 14804 N N . ASN H 1 234 ? 465.138 -10.728 115.823 1.00 167.35 232 ASN H N 1
ATOM 14805 C CA . ASN H 1 234 ? 464.568 -10.243 117.084 1.00 163.97 232 ASN H CA 1
ATOM 14806 C C . ASN H 1 234 ? 463.653 -11.301 117.699 1.00 140.83 232 ASN H C 1
ATOM 14807 O O . ASN H 1 234 ? 464.111 -12.317 118.209 1.00 128.97 232 ASN H O 1
#

CATH classification: 1.20.142.20 (+1 more: 1.10.472.180)

Nearest PDB structures (foldseek):
  3zla-assembly1_E  TM=1.000E+00  e=1.090E-41  Bunyamwera virus
  3zla-assembly2_D  TM=1.003E+00  e=2.138E-41  Bunyamwera virus
  4ijs-assembly1_A-4  TM=9.703E-01  e=1.155E-33  Bunyamwera virus
  4ijs-assembly3_C  TM=9.738E-01  e=1.092E-33  Bunyamwera virus
  7aoy-assembly1_B  TM=8.688E-01  e=7.792E-35  Bunyamwera virus

Secondary structure (DSSP, 8-state):
-EEEEEEE-------HHHHHHHHHHHTSSS--HHHHHHHHHTHHHHHHHHHH---SEEEEEETTEEEEEE---SGGGTTS---TT---HHHHHHHHHHHHHHHHHHS-HHHHHHHHHH---HHHHHTT--GGG-HHHHHHTSTTGGGGTTTTTTHHHHHHHHHHTTTSS-GGGGTTGGG--BTTB-HHHHHHHTHHHHHHHHHHHHHS---SSS--HHHHHHHHTTS--/-EEEEEEE-------HHHHHHHHHHHTSSS--HHHHHHHHHTHHHHHHHHHH---SEEEEEETTEEEEEE---SGGGTTS---TT---HHHHHHHHHHHHHHHHHHS-HHHHHHHHHH---HHHHHTT--GGG-HHHHHHTSTTGGGGTTTTTTHHHHHHHHHHTTTSS-GGGGTTGGG--BTTB-HHHHHHHTHHHHHHHHHHHHHS---SSS--HHHHHHHHTTS--/-EEEEEEE-------HHHHHHHHHHHTSSS--HHHHHHHHHTHHHHHHHHHH---SEEEEEETTEEEEEE---SGGGTTS---TT---HHHHHHHHHHHHHHHHHHS-HHHHHHHHHH---HHHHHTT--GGG-HHHHHHTSTTGGGGTTTTTTHHHHHHHHHHTTTSS-GGGGTTGGG--BTTB-HHHHHHHTHHHHHHHHHHHHHS---SSS--HHHHHHHHTTS--/-EEEEEEE------HHHHHHHHHHHTSSS--HHHHHHHHHTHHHHHHHHHH---SEEEEEETTEEEEEE---SGGGTTS---TT---HHHHHHHHHHHHHHHHHHS-HHHHHHHHHH---HHHHHTT--GGG-HHHHHHTSTTGGGGTTTTTTHHHHHHHHHHTTTSS-GGGGTTGGG--BTTB-HHHHHHHTHHHHHHHHHHHHHS---SSS--HHHHHHHHTTS--/-EEEEEEE-------HHHHHHHHHHHTSSS--HHHHHHHHHTHHHHHHHHHH---SEEEEEETTEEEEEE---SGGGTTS---TT---HHHHHHHHHHHHHHHHHHS-HHHHHHHHHH---HHHHHTT--GGG-HHHHHHTSTTGGGGTTTTTTHHHHHHHHHHTTTSS-GGGGTTGGG--BTTB-HHHHHHHTHHHHHHHHHHHHHS---SSS--HHHHHHHHTTS--/-EEEEEEE-------HHHHHHHHHHHTSSS--HHHHHHHHHTHHHHHHHHHH---SEEEEEETTEEEEEE---SGGGTTS---TT---HHHHHHHHHHHHHHHHHHS-HHHHHHHHHH---HHHHHTT--GGG-HHHHHHTSTTGGGGTTTTTTHHHHHHHHHHTTTSS-GGGGTTGGG--BTTB-HHHHHHHTHHHHHHHHHHHHHS---SSS--HHHHHHHHTTS--/-EEEEEEE-------HHHHHHHHHHHTSSS--HHHHHHHHHTHHHHHHHHHH---SEEEEEETTEEEEEE---SGGGTTS---TT---HHHHHHHHHHHHHHHHHHS-HHHHHHHHHH---HHHHHTT--GGG-HHHHHHTSTTGGGGTTTTTTHHHHHHHHHHTTTSS-GGGGTTGGG--BTTB-HHHHHHHTHHHHHHHHHHHHHS---SSS--HHHHHHHHTTS--/-EEEEEEE-------HHHHHHHHHHHTSSS--HHHHHHHHHTHHHHHHHHHH---SEEEEEETTEEEEEE---SGGGTTS---TT---HHHHHHHHHHHHHHHHHHS-HHHHHHHHHH---HHHHHTT--GGG-HHHHHHTSTTGGGGTTTTTTHHHHHHHHHHTTTSS-GGGGTTGGG--BTTB-HHHHHHHTHHHHHHHHHHHHHS---SSS--HHHHHHHHTTS--

Sequence (1831 aa):
GSMIELEFHDVATFDPEVAYANFKRVHTTGLSYDHIRIFYIKGREIKTSLAKRSEWEVTLNLGGWKITVYNTNFPGNRNNPVPDDGLTLHRLSGFLARYLLEKMLKVSEPEKLIIKSKIINPLAEKNGITWNDGEEVYLSFFPGSEMFLGTFRFYPLAIGIYKVQRKEMEPKYLEKTMRQRYMGLEAATWTVSKLTEVQSALTVVSSLGWKKTNVSAAARDFLAKFGINGSMIELEFHDVATFDPEVAYANFKRVHTTGLSYDHIRIFYIKGREIKTSLAKRSEWEVTLNLGGWKITVYNTNFPGNRNNPVPDDGLTLHRLSGFLARYLLEKMLKVSEPEKLIIKSKIINPLAEKNGITWNDGEEVYLSFFPGSEMFLGTFRFYPLAIGIYKVQRKEMEPKYLEKTMRQRYMGLEAATWTVSKLTEVQSALTVVSSLGWKKTNVSAAARDFLAKFGINGSMIELEFHDVATFDPEVAYANFKRVHTTGLSYDHIRIFYIKGREIKTSLAKRSEWEVTLNLGGWKITVYNTNFPGNRNNPVPDDGLTLHRLSGFLARYLLEKMLKVSEPEKLIIKSKIINPLAEKNGITWNDGEEVYLSFFPGSEMFLGTFRFYPLAIGIYKVQRKEMEPKYLEKTMRQRYMGLEAATWTVSKLTEVQSALTVVSSLGWKKTNVSAAARDFLAKFGINGSMIELEFHDVTFDPEVAYANFKRVHTTGLSYDHIRIFYIKGREIKTSLAKRSEWEVTLNLGGWKITVYNTNFPGNRNNPVPDDGLTLHRLSGFLARYLLEKMLKVSEPEKLIIKSKIINPLAEKNGITWNDGEEVYLSFFPGSEMFLGTFRFYPLAIGIYKVQRKEMEPKYLEKTMRQRYMGLEAATWTVSKLTEVQSALTVVSSLGWKKTNVSAAARDFLAKFGINGSMIELEFHDVATFDPEVAYANFKRVHTTGLSYDHIRIFYIKGREIKTSLAKRSEWEVTLNLGGWKITVYNTNFPGNRNNPVPDDGLTLHRLSGFLARYLLEKMLKVSEPEKLIIKSKIINPLAEKNGITWNDGEEVYLSFFPGSEMFLGTFRFYPLAIGIYKVQRKEMEPKYLEKTMRQRYMGLEAATWTVSKLTEVQSALTVVSSLGWKKTNVSAAARDFLAKFGINGSMIELEFHDVATFDPEVAYANFKRVHTTGLSYDHIRIFYIKGREIKTSLAKRSEWEVTLNLGGWKITVYNTNFPGNRNNPVPDDGLTLHRLSGFLARYLLEKMLKVSEPEKLIIKSKIINPLAEKNGITWNDGEEVYLSFFPGSEMFLGTFRFYPLAIGIYKVQRKEMEPKYLEKTMRQRYMGLEAATWTVSKLTEVQSALTVVSSLGWKKTNVSAAARDFLAKFGINGSMIELEFHDVATFDPEVAYANFKRVHTTGLSYDHIRIFYIKGREIKTSLAKRSEWEVTLNLGGWKITVYNTNFPGNRNNPVPDDGLTLHRLSGFLARYLLEKMLKVSEPEKLIIKSKIINPLAEKNGITWNDGEEVYLSFFPGSEMFLGTFRFYPLAIGIYKVQRKEMEPKYLEKTMRQRYMGLEAATWTVSKLTEVQSALTVVSSLGWKKTNVSAAARDFLAKFGINGSMIELEFHDVATFDPEVAYANFKRVHTTGLSYDHIRIFYIKGREIKTSLAKRSEWEVTLNLGGWKITVYNTNFPGNRNNPVPDDGLTLHRLSGFLARYLLEKMLKVSEPEKLIIKSKIINPLAEKNGITWNDGEEVYLSFFPGSEMFLGTFRFYPLAIGIYKVQRKEMEPKYLEKTMRQRYMGLEAATWTVSKLTEVQSALTVVSSLGWKKTNVSAAARDFLAKFGIN

Radius of gyration: 43.17 Å; Cα contacts (8 Å, |Δi|>4): 2560; chains: 8; bounding box: 100×100×100 Å

InterPro domains:
  IPR001784 Bunyavirus nucleocapsid (N) protein [PF00952] (6-233)
  IPR001784 Bunyavirus nucleocapsid (N) protein [PIRSF003947] (1-233)
  IPR043011 Bunyavirus nucleocapsid (N) , C-terminal domain [G3DSA:1.10.472.180] (131-233)
  IPR043012 Bunyavirus nucleocapsid (N) , N-terminal domain [G3DSA:1.20.142.20] (1-130)

B-factor: mean 139.13, std 29.85, range [61.36, 293.31]

Foldseek 3Di:
DDDDDDDDDDDDAAALVVLLVLCCVPACPPDDLLLQQQCQVCVVVVLVVLLPDPDQWDWDCRPPGIDIAGSCSHPVNPPDDDDSNGHHSQQVQQSVLLVVLVCCVPDDPVVVVVNQVRHDHVQCVFFPHGCVLDSLLRSLSTGNVLSACQSSQNNVVLVVVVCVVVVNDPPVVCVVSQQHAHVHHGRVCCVPVVVVSSVVSNVSVVPRGTDPGDDDPVCVVVVVVVPDD/DDDDDDDDDDDDAAALVVLLVLCCVPACPPDDLLLQQQCQVCVVVVLVVLLPDPDQWDWDCRPPGIDIAGSCSHPVNPPDDDDSNGHHSQQVQQSVLLVVLVCCVPDDPVVVVVNQVRHDHVQCVFFPHGCVLDSLLRSLSTGNVLSACQSSQNNVVLVVVVCVVVVNDPPVVCVVSQQHAHVHHGRVCCVPVVVVSSVVSNVSVVPRGTDPGDDDPVCVVVVVVVPDD/DDDDDDDDDDDDAAALVVLLVLCCVPACPPDDLLLQQQCQVCVVVVLVVLLPDPDQWDWDCRPPGIGIAGSCSHPVNPPDDDDSNGHHSQQVQQSVLLVVLVCCVPDDPVVVVVNQVRHDHVQCVFFPHGCVLDSLQSSLSTGNVLSACQSSQNNVVLVVVVCVVVVNDPPVVCVVSQQHAHVHHGRVCCVPVVVVSSVVSNVSVVPRGTDPGDDDPVCVVVVVVVPDD/DDDDDDDDDDDAAALVVLLVLCCVPACPPDDLLLQQQCQVCVVVVLVVLLPDPDQWDWDCRPPGIDIAGSCSHPVNPPDDDDSNGHHSQQVQQSVLLVVLVCCVPDDPVVVVVNQVRHDHVQCVFFPHGCVLDSLQSSLSTGNVLSACQSSQLNVVLVVVVCVVVVNDPPVVCVVSQQHAHVHHGRVCCVPVVVVSSVVSNVSVVPRGTDPGDDDPVCVVVVVVVPDD/DDDDDDDDDDDDAAALVVLLVLCCVPACPPDDLLLQQQCQVCVVVVLVVLLPDPDQWDWDCRPPGIDIAGSCSHPVNPPDDDDSNGHHSQQVQQSVLLVVLVCCVPDDPVVVVVNQVRHDHVQCVFFPHGCVLDSLQRSLSTGNVLSACQSSQNNVVLVVVVCVVVVNDPPVVCVVSQQHAHVHHGRVCCVPVVVVSSVVSNVSVVPRGTDPGDDDPVCVVVVVVVPDD/DDDDDDDDDDDDAAALVVLLVLCCVPACPPDDLLLQQQCQVCVVVVLVVLLPDPDQWDWDCRPPGIDIAGSCSHPVNPPDDDDSNGHHSQQVQQSVLLVVLVCCVPDDPVVVVVNQVRHDHVQCVFFPHGCVLDSLQRSLSTGNVLSACQSSQNNVVLVVVVCVVVVNDPPVVCVVSQQHAHVHHGRVCCVPVVVVSSVVSNVSVVPRGTDPGPDDPVCVVVVCVVPDD/DDDDDDDDDDDDAAALVVLLVLCCVPACPPDDLLLQQQCQVCVVVVLVVLLPDPDQWDWDCRPPGIDIAGSCSHPVNPPDDDDSNGHHSQQVQQSVLLVVLVCCVPDDPVVVVVNQVRHDHVQCVFFPHGCVLDSLQRSLSTGNVLSACQSSQNNVVLVVVVCVVVVNDPPVVCVVSQQHAHVHHGRVCCVPVVVVSSVVSNVSVVPRGTDPGPDDPVCVVVVVVVPDD/DDDDDDDDDDDDAAALVVLLVLCCVPACPPDDLLLQQQCQVCVVVVLVVLLPDPDQWDWDCRPPGIDIAGSCSHPVNPPDDDDSNGHHSQQVQQSVLLVVLVCCVPDDPVVVVVNQVRHDHVQCVFFPHGCVLDSLLRSLSTGNVLSACQSSQNNVVLVVVVCVVVVNDPPVVCVVSQQHAHVHHGRVCCVPVVVVSSVVSNVSVVPRGTDPGDDDPVCVVVVVVVPDD

Organism: Bunyamwera virus (NCBI:txid35304)